Protein 8EGT (pdb70)

Nearest PDB structures (foldseek):
  8egt-assembly1_A  TM=8.786E-01  e=1.776E-70  Staphylococcus phage Andhra
  6iaw-assembly1_O  TM=9.910E-01  e=5.462E-60  Staphylococcus phage P68
  6q3g-assembly1_KD  TM=9.554E-01  e=2.274E-58  Staphylococcus phage P68
  6q3g-assembly1_AD  TM=9.463E-01  e=1.632E-54  Staphylococcus phage P68
  6qyd-assembly1_1F  TM=7.610E-01  e=1.828E-14  Salasvirus phi29

Solvent-accessible surface area: 96859 Å² total; per-residue (Å²): 101,13,130,20,107,43,34,46,201,88,48,110,123,31,42,36,0,34,6,51,111,4,12,57,43,128,34,41,8,38,36,112,98,75,54,47,131,165,2,121,41,85,120,74,125,90,114,150,106,155,98,98,140,72,200,104,16,135,24,58,18,1,19,88,38,38,50,116,20,43,17,0,36,6,43,110,5,10,62,40,127,36,50,8,28,46,110,91,76,57,43,134,170,6,129,48,84,121,71,130,102,104,160,107,159,103,104,119,81,112,86,102,92,39,120,77,65,76,83,90,30,59,127,70,52,108,94,100,121,220,37,106,166,179,91,159,69,86,140,50,32,2,77,145,46,145,102,81,78,202,127,79,63,147,116,117,40,146,92,139,130,60,148,85,135,88,103,82,68,16,0,74,11,19,142,30,30,93,76,42,88,80,134,64,110,127,12,104,53,126,22,95,18,61,112,122,128,163,159,158,71,151,110,113,70,157,136,90,171,40,141,96,130,139,108,121,102,1,50,83,100,47,15,62,14,114,96,30,90,41,70,23,65,32,25,57,59,44,34,134,120,109,40,119,75,134,40,42,18,82,70,57,35,124,20,36,39,76,80,42,4,1,46,4,0,57,47,0,24,47,27,0,18,5,34,0,0,38,17,0,52,103,101,16,38,115,78,1,66,68,62,0,97,58,61,98,31,0,2,118,78,0,6,99,1,6,98,37,3,55,80,101,20,32,128,12,4,0,9,110,62,0,79,42,15,68,149,43,71,52,52,18,66,1,104,46,62,13,4,10,2,0,0,13,70,60,1,42,72,70,0,52,119,28,179,79,2,102,86,35,76,174,89,55,52,62,8,48,112,37,1,17,11,16,114,52,2,13,20,0,30,49,2,67,146,73,8,64,3,59,41,103,68,0,7,84,68,4,85,86,108,57,55,76,118,9,100,72,50,58,91,31,82,80,32,32,60,30,24,44,59,0,30,115,25,125,25,0,139,75,24,26,100,56,12,83,6,129,37,138,16,2,0,0,2,6,5,21,49,0,2,21,0,56,14,8,10,49,9,0,59,76,129,84,117,115,68,42,118,126,50,49,30,16,46,60,3,49,12,35,3,15,44,16,16,0,0,5,31,1,0,3,3,0,31,74,52,171,130,31,126,37,59,76,54,71,86,97,37,57,108,47,93,97,98,102,132,186,49,174,166,172,104,166,71,91,137,52,22,3,55,110,24,127,39,81,50,129,117,73,56,151,104,124,22,113,77,70,94,43,61,42,36,65,51,52,4,1,0,0,0,23,70,3,24,55,64,67,82,113,167,60,106,132,38,127,44,119,18,91,19,77,102,130,129,166,165,149,86,147,100,126,68,153,99,82,162,121,142,170,132,130,106,113,88,0,47,81,109,24,22,76,26,67,45,7,28,5,12,8,1,30,20,70,55,42,25,139,133,112,26,165,72,124,41,42,18,81,74,18,31,91,2,0,38,115,5,4,29,10,1,0,0,14,6,0,10,42,29,1,24,8,31,0,0,31,20,0,33,97,101,7,38,120,80,2,75,44,54,0,88,52,87,88,44,3,0,94,87,2,29,88,0,0,60,42,0,8,43,86,20,24,130,29,0,0,3,103,58,3,86,29,1,100,130,48,110,45,59,27,77,5,116,10,71,10,0,0,1,0,4,15,1,50,3,11,2,39,5,1,3,26,44,2,0,79,34,153,138,6,65,0,42,1,8,2,31,16,1,0,0,4,23,66,0,4,12,1,39,58,2,54,117,92,5,61,3,57,37,97,109,2,2,84,47,6,70,22,13,10,32,29,15,6,90,74,45,47,87,25,85,79,36,40,57,24,1,22,71,0,27,101,25,156,25,0,133,63,29,26,109,44,12,94,23,123,43,142,12,3,0,0,0,0,6,0,43,0,1,23,1,40,18,15,1,56,16,0,81,76,126,76,56,126,41,42,131,101,53,6,40,8,35,27,0,22,7,32,1,15,37,15,13,0,3,4,52,1,0,4,6,0,30,70,53,164,150,30,119,47,73,83,64,75,76,67,34,60,131,55,79,110,108,100,123,191,37,124,160,185,82,168,71,98,134,42,28,4,64,100,24,126,32,75,58,199,123,75,56,157,100,133,24,112,78,81,62,32,71,46,36,63,54,46,4,2,0,0,2,33,70,7,23,71,64,75,89,112,153,20,50,17,8,42,2,11,0,6,10,5,20,13,4,20,116,60,69,101,94,44,49,56,90,28,81,79,95,118,44,84,16,83,64,0,51,84,78,45,14,67,18,76,38,26,24,1,2,11,0,37,17,72,42,51,30,126,122,115,26,158,72,135,39,37,24,92,81,17,32,92,3,0,48,102,4,12,25,6,1,0,2,10,4,0,7,38,31,0,19,5,35,0,0,30,25,0,59,88,61,9,41,130,52,0,74,49,62,0,84,56,50,90,22,0,1,44,77,1,3,47,1,5,4,10,0,8,5,20,13,32,73,0,1,0,2,82,87,3,83,38,0,89,66,4,32,5,7,10,32,4,134,21,63,7,2,0,4,0,1,17,1,27,10,6,3,30,4,4,18,34,28,3,0,80,8,55,32,5,64,2,0,4,8,1,40,20,4,0,0,6,26,47,0,8,21,0,33,57,4,58,142,76,8,60,3,62,40,94,107,2,4,79,47,4,75,16,13,5,28,2,9,6,95,74,49,39,82,27,82,84,34,30,67,26,1,19,75,0,34,111,30,139,33,0,122,69,24,27,113,54,15,103,15,151,39,111,5,0,0,0,1,1,5,2,43,0,1,33,0,37,14,14,5,60,11,0,76,80,118,79,51,118,36,47,132,97,53,4,32,3,44,26,2,27,7,18,8,16,43,15,17,1,4,1,40,1,0,0,2,0,27,59,47,163,79,111,102,41,129,81,59,64,75,92,32,46,117,58,86,101,80,104,137,198,39,145,155,172,117,154,69,96,141,48,27,3,57,148,41,168,85,68,76,193,127,85,69,155,100,116,43,140,144,154,113,66,117,88,140,73,109,99,72,54,14,83,0,65,72,3,26,63,88,71,84,118,137,19,76,11,16,51,3,9,1,14,9,5,9,10,4,24,89,52,67,96,76,58,62,165,118,29,94,107,66,102,34,91,22,67,54,0,51,85,78,26,19,66,37,95,93,36,92,34,73,18,55,19,49,54,56,48,28,128,137,109,41,160,90,117,47,23,14,91,80,62,36,83,9,34,60,129,78,52,54,9,63,6,31,43,44,0,30,56,30,0,22,5,32,0,0,32,24,0,33,90,80,8,35,131,49,0,74,40,62,0,81,48,77,107,34,0,2,46,75,1,2,37,0,2,3,2,0,8,2,21,10,30,82,2,1,0,2,88,95,2,80,36,0,88,66,4,35,7,11,8,27,2,122,14,67,14,2,0,1,0,1,16,54,62,5,33,55,41,9,84,95,55,47,28,69,107,23,113,27,19,57,4,6,6,10,6,38,19,1,1,11,8,129,86,2,4,22,1,33,50,2,42,130,89,6,62,2,68,44,87,112,2,12,74,62,5,80,86,111,54,55,77,106,8,112,86,45,64,91,25,82,85,36,32,60,28,24,41,66,0,26,102,29,161,28,0,131,58,26,26,107,58,14,99,12,117,35,148,18,1,0,0,2,0,9,0,44,0,2,13,0,25,32,22,44,132,55,35,104,98,147,75,114,118,36,55,140,146,43,40,31,10,54,64,1,46,17,34,2,16,42,18,18,0,4,3,35,1,0,0,0,0,22,68,40,161,94,10,124,31,56,2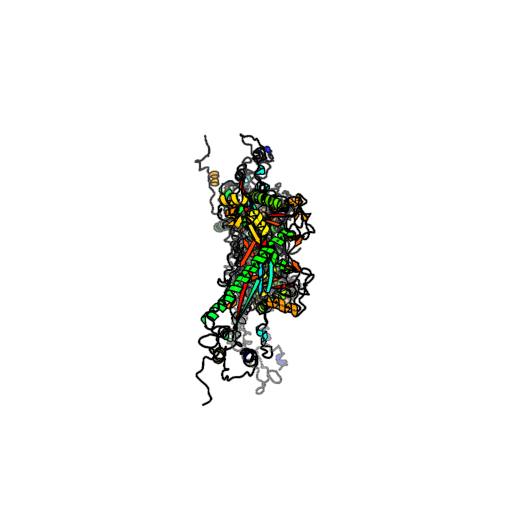1,0,16,82,42,58,52,122,23,55,153,7,75,37,55,226,111,73,91,105,113,129,86,166,68,132,107,194,101,91,110,100,167,8,137,51,88,136,67,127,103,91,160,101,155,96,119,129,107,203,133,130,40,2,57,45,68,108,73,41,23,119,150,10,122,67,80,122,65,103,93,162,227

Foldseek 3Di:
DDDDDDPDPDDDDDPVVDCCVVDPPPPDDDDPDDDDPVVVCVVPVPDPDDDDDDD/DDDDDDDDPDDDDDVVVDCCVVDHPVPDDDDPDDDDPVVVCVVPVPDPDDDPDDD/DVVVVPDCLPDPCVPVVDPPHDDDDDDDFAFCCPHPVQDDPDGGDDDDDPDDCLDADAAAQLLPPLAAADPDDDAKDKDKDWFDDDDDDPPVVDDPCVVDDCPDIFMFIDIATGFDKDKAKDKFFPPPVVVVDPDPVVVVVVVVRVVSVVVSVVGVVLNLVQLLQLLQCQVPVDDPQQEAAAADLVSVLVVVVVVVVVLQDFAQRQFQSCPRGTDVPGGHTAHFDQVQKAKEAAPVSLVVNCPDVVQVVCVVVPRNNNSRYDHDHWSKQKKFFADWFFAADPVLVVVVVVVRDPPDDHGHIDGGGHIDSHDPCVPPRRVVGMDMSTADANGKMKMWGNNFKHKYWHCDCQWPDWDAPPPSRMIMTMGMIIIDIDGDRGHGMHMYGHDD/DDPVVPDPLVDPVVCVPDPDHDPDDDDDFDFCPPHPQDDVPDRGDDDDDDDDDLPFDAAAAVCPVVADADDQPFWKDKDKDWFDDDDDDDDVPDDPCCVVVDDDTDMFMDMDTGWDKDKAKDKDQVPPVVVVDPDVVVVVVVVVRVVSVVVRVVRVVVNVVLLLQLLLCVVPVDDPLQEAEAADLVSVLVVVVCVLVVQQDFDQRQFQSVVTGPNPDHTHTDGFHNVFKAKEAEVVSLCCCVVPVVVPDPDVVDVDCSVRYDYHHFSKAWKFFAAKFFAADPVLVVVVVVVRCPPDDGGHIDHGGDIDSHDSCVDVRNVPGMDMSGHPDRGKIKIWGNVFWDKYKHQVCQWPDWDADPVSRMIMTMGMIIIDTDGDRGGGIHMYYHDD/DDVVVVDCCPPPCNVVVDDDHDPDDDDDWAFCPPHPQDDPPDTGDDDDDDDDDDPFDAAAAPCPVVADADDQPDWKDKDKDFADDDDDDDPVVDDPCVVVDDDDTFMFMDIATGWDKDKAKDKDQVPVVVVVDDDPVSVVVVVVSVVSVVVRVVRVVVNLVLLLQLLQCVVPQADPLQEAAAADLVSLVVVVLVVLVVLQDWDQSFFSSCPTHRNVDHTHIDHFDNVQKAKEWAVVSVCCCVVPVVVPDDDPVDVDRVVRYPYDHWSKQKKFFADWFFAADPVLVVVVVVVRCPPDDHGHIDGGGDIDSHDSCVPPRNVPGMDMRGADDRGKMKIWGNVFKPKYWHQVCQWDDWDADVVSGMIMTMGMIIIDIGGDRGGGIHMYGHDD/DVVVVPDCLPPPVVCVVDPDHDDDDDDDFAFQPPHPPADPPDGGDDDDDDDPDDPFDAAAAPPPVVADADDPDDFKDKDKDWFDDDDDDDPVVDPPCVVVDDDDTHMFMDIAGDKDWDKAKDKDFPPPLCVVDDDVVVVVVVVVRVVNVVVRVVRVVVNLVLLLQLLQCVVPQADPLQEAAAADLVSLVVVVLVVLVVQQDWDQNQFSSCVTDRNVPGTHTDHFDPVQKAKEAAVVSVCCCVPPNVVPDPPCVPRDPVVRYDHYNFSWQKKFFADKFFQADPVLVVVVVVVRCPPRDGGHMDDGGDIDSHDSCVPPRNVPGMDISHAPDRTKIKMWGNVFKDKYWHQPCQWPAWDADPVSRMTMTMGIIMIGIDGDRGTGIHMYGHDD/DDDDDDPDPDDDDPPVVDCCVVDHPPPDDDPDDDDDPVVVCVVPVPCPDDDPDDD/DDDDDPDDDDDPVVVCVVPVPDD

Radius of gyration: 58.08 Å; Cα contacts (8 Å, |Δi|>4): 3003; chains: 8; bounding box: 109×159×191 Å

InterPro domains:
  IPR058011 Major capsid protein, Phi29 [PF25622] (16-392)

Organism: NCBI:txid1958907

Secondary structure (DSSP, 8-state):
-HHHHH-SSS-HHHHHHSSS------PPP---SSSTT--SS-SSSPP--S-----------GGGSS-EE----S------EEPP-------TTS-GGGGS------EE-------EEEEEEEEEETTTHHHH-SSHHHHHHHHHHHHHHHHHHHHHHHHHHHHHHHHHHHHTSS-GGGEEEESSHHHHHHHHHHHHHHHHS-BSSSS-TTSSSS-SSS---B---TTSEEEEEEHHHHHHHHHSHHHHHHHHHT--HHHHEEEESSS--EEEE-S--B---HHHHHHHHHTT--S--TTPBPPTT-B-SS--TTSSTTSSSEEEE--SSS-EEEEEEGGGEE-EEE-SS-EEEEEE--STTEEEEEEEEEE--EE-SSS-EEEEEE--/--HHHH-STTSHHHHHHSSS--S---PPPP--TTSTT--SS-SSS---EEEEE--------GGGTT-EE-----S-EEEEEEPP-------TTS-GGGGT------EEEEEE---EEEEEEEEE-SSSGGGT-SSHHHHHHHHHHHHHHHHHHHHHHHHHHHHHHHHHIIIIIS-GGG-EEESSHHHHHHHHHHHHHHHTSSBSSSB-TTTSGGGGSS---B---TTTEEEEEEHHHHHHIIIIIIHH-S--SS---TTTEEEESSS--EEEESS-EE---HHHHHHHHHTT-SS--TT-EEPTT-B-SS--TTSSTTSSSEEEE--STT-EEEEEEGGGG-EEEE-TT-EEEEEEETGGGEEEEEEEEEEEE---SSSBEEEEEE--/--HHHH--TT-HHHHHHSSS--S---PPPP--TTSTT--SS-SS----B---B--------GGGGG--B------EEEEEEEPP---EE----S-GGGGTS-----EEEEE----EEEEEEEEE-SSHHHHH-SSHHHHHHHHHHHHHHHHHHHHHHHHHHHHHHHHHHHHHT--TTTEEEESSHHHHHHHHHHHHHHTTS-BSSS--GGGSTT-SS----B---TTTEEEEEBHHHHHHIIIIIIHH-S--SS---TTTB--BS-S--EEEE-S--B---HHHHHHHHHTT-SS--TT-B--TT-B-SS--TTSSTTTTTEEEE--SSS-EEEEEEGGGG-EEEE-TT-EEEEEEETGGGEEEEEEEEEEEE---SSS-EEEEEE--/-HHHHH-STT-HHHHHHSSS------PPP---TTSTT--SS-SSPPP--------------TTGGG-EE-----SB-EEEEEPP---EE--S-S-GGGGGS-----EEEEE-------EEEE---SSSSTTT-SSHHHHHHHHHHHHHHHHHHHHHHHHHHHHHHHHHIIIII--TTTEEEESSHHHHHHHHHHHHHHHHS-BSTT--TTTSTT-SSS---B---TTSEEEEEBHHHHHHIIIIIITT-S--TT---TTTB--BS-S--EEEE-S-EE---HHHHHHHHHTT-TT--TT-EEPTT-B-SS--TTSSTTSSSEEEE--STT-BEEEEEGGGG-EEEE-TT-BPPP--BTGGGB--EEEE-EEEE---SSS-EEEEEE--/--------PPPHHHHHHHH----/--------SS----TTS--TTTS-S-S------PPPHHHHHHHS----S--SS--/--------SS----TTT--TTTS-TTS---------HHHHHHHH----S--SS--/-------SSS----GGG--TTTT-TT----------HHHHHHHH----S--SS--

B-factor: mean 72.15, std 45.37, range [19.84, 288.77]

Structure (mmCIF, N/CA/C/O backbone):
data_8EGT
#
_entry.id   8EGT
#
loop_
_entity.id
_entity.type
_entity.pdbx_description
1 polymer 'gp19, capsid lining protein'
2 polymer 'Major capsid protein'
#
loop_
_atom_site.group_PDB
_atom_site.id
_atom_site.type_symbol
_atom_site.label_atom_id
_atom_site.label_alt_id
_atom_site.label_comp_id
_atom_site.label_asym_id
_atom_site.label_entity_id
_atom_site.label_seq_id
_atom_site.pdbx_PDB_ins_code
_atom_site.Cartn_x
_atom_site.Cartn_y
_atom_site.Cartn_z
_atom_site.occupancy
_atom_site.B_iso_or_equiv
_atom_site.auth_seq_id
_atom_site.auth_comp_id
_atom_site.auth_asym_id
_atom_site.auth_atom_id
_atom_site.pdbx_PDB_model_num
ATOM 1 N N . GLY A 1 6 ? 487.178 431.597 238.324 1.00 30.00 6 GLY H N 1
ATOM 2 C CA . GLY A 1 6 ? 487.585 432.487 239.386 1.00 30.00 6 GLY H CA 1
ATOM 3 C C . GLY A 1 6 ? 488.495 431.768 240.348 1.00 30.00 6 GLY H C 1
ATOM 4 O O . GLY A 1 6 ? 488.021 431.008 241.181 1.00 30.00 6 GLY H O 1
ATOM 5 N N . ASN A 1 7 ? 489.794 432.010 240.252 1.00 30.00 7 ASN H N 1
ATOM 6 C CA . ASN A 1 7 ? 490.750 431.383 241.143 1.00 30.00 7 ASN H CA 1
ATOM 7 C C . ASN A 1 7 ? 490.462 431.876 242.553 1.00 30.00 7 ASN H C 1
ATOM 8 O O . ASN A 1 7 ? 489.979 432.992 242.714 1.00 30.00 7 ASN H O 1
ATOM 13 N N . GLU A 1 8 ? 490.813 431.102 243.581 1.00 30.00 8 GLU H N 1
ATOM 14 C CA . GLU A 1 8 ? 490.558 431.487 244.965 1.00 30.00 8 GLU H CA 1
ATOM 15 C C . GLU A 1 8 ? 491.823 431.340 245.792 1.00 30.00 8 GLU H C 1
ATOM 16 O O . GLU A 1 8 ? 492.371 430.250 245.878 1.00 30.00 8 GLU H O 1
ATOM 22 N N . MET A 1 9 ? 492.293 432.428 246.407 1.00 30.00 9 MET H N 1
ATOM 23 C CA . MET A 1 9 ? 493.517 432.368 247.160 1.00 30.00 9 MET H CA 1
ATOM 24 C C . MET A 1 9 ? 493.261 431.436 248.328 1.00 30.00 9 MET H C 1
ATOM 25 O O . MET A 1 9 ? 492.143 431.399 248.830 1.00 30.00 9 MET H O 1
ATOM 30 N N . ARG A 1 10 ? 494.274 430.686 248.757 1.00 30.00 10 ARG H N 1
ATOM 31 C CA . ARG A 1 10 ? 494.143 429.718 249.843 1.00 30.00 10 ARG H CA 1
ATOM 32 C C . ARG A 1 10 ? 495.275 429.965 250.815 1.00 30.00 10 ARG H C 1
ATOM 33 O O . ARG A 1 10 ? 496.178 430.732 250.504 1.00 30.00 10 ARG H O 1
ATOM 41 N N . GLY A 1 11 ? 495.230 429.353 252.001 1.00 30.00 11 GLY H N 1
ATOM 42 C CA . GLY A 1 11 ? 496.261 429.574 252.992 1.00 30.00 11 GLY H CA 1
ATOM 43 C C . GLY A 1 11 ? 497.578 428.977 252.581 1.00 30.00 11 GLY H C 1
ATOM 44 O O . GLY A 1 11 ? 497.612 427.811 252.219 1.00 30.00 11 GLY H O 1
ATOM 45 N N . MET A 1 12 ? 498.651 429.752 252.661 1.00 30.00 12 MET H N 1
ATOM 46 C CA . MET A 1 12 ? 499.975 429.290 252.285 1.00 30.00 12 MET H CA 1
ATOM 47 C C . MET A 1 12 ? 500.854 429.121 253.520 1.00 30.00 12 MET H C 1
ATOM 48 O O . MET A 1 12 ? 502.052 428.898 253.378 1.00 30.00 12 MET H O 1
ATOM 53 N N . THR A 1 13 ? 500.293 429.223 254.719 1.00 30.00 13 THR H N 1
ATOM 54 C CA . THR A 1 13 ? 501.085 429.181 255.945 1.00 30.00 13 THR H CA 1
ATOM 55 C C . THR A 1 13 ? 500.424 428.339 257.029 1.00 30.00 13 THR H C 1
ATOM 56 O O . THR A 1 13 ? 499.206 428.382 257.174 1.00 30.00 13 THR H O 1
ATOM 60 N N . HIS A 1 14 ? 501.215 427.587 257.803 1.00 30.00 14 HIS H N 1
ATOM 61 C CA . HIS A 1 14 ? 500.656 426.698 258.836 1.00 30.00 14 HIS H CA 1
ATOM 62 C C . HIS A 1 14 ? 499.921 427.446 259.926 1.00 30.00 14 HIS H C 1
ATOM 63 O O . HIS A 1 14 ? 498.854 427.006 260.334 1.00 30.00 14 HIS H O 1
ATOM 70 N N . ALA A 1 15 ? 500.479 428.544 260.423 1.00 30.00 15 ALA H N 1
ATOM 71 C CA . ALA A 1 15 ? 499.780 429.385 261.397 1.00 30.00 15 ALA H CA 1
ATOM 72 C C . ALA A 1 15 ? 500.236 430.821 261.210 1.00 30.00 15 ALA H C 1
ATOM 73 O O . ALA A 1 15 ? 501.412 431.050 260.969 1.00 30.00 15 ALA H O 1
ATOM 75 N N . ASN A 1 16 ? 499.331 431.789 261.345 1.00 30.00 16 ASN H N 1
ATOM 76 C CA . ASN A 1 16 ? 499.686 433.204 261.201 1.00 30.00 16 ASN H CA 1
ATOM 77 C C . ASN A 1 16 ? 498.841 434.091 262.077 1.00 30.00 16 ASN H C 1
ATOM 78 O O . ASN A 1 16 ? 497.759 433.687 262.489 1.00 30.00 16 ASN H O 1
ATOM 83 N N . TYR A 1 17 ? 499.328 435.288 262.390 1.00 30.00 17 TYR H N 1
ATOM 84 C CA . TYR A 1 17 ? 498.519 436.250 263.141 1.00 30.00 17 TYR H CA 1
ATOM 85 C C . TYR A 1 17 ? 497.476 436.708 262.161 1.00 30.00 17 TYR H C 1
ATOM 86 O O . TYR A 1 17 ? 497.743 436.761 260.975 1.00 30.00 17 TYR H O 1
ATOM 95 N N . GLU A 1 18 ? 496.300 437.073 262.618 1.00 30.00 18 GLU H N 1
ATOM 96 C CA . GLU A 1 18 ? 495.230 437.381 261.673 1.00 30.00 18 GLU H CA 1
ATOM 97 C C . GLU A 1 18 ? 495.502 438.612 260.828 1.00 30.00 18 GLU H C 1
ATOM 98 O O . GLU A 1 18 ? 496.308 439.440 261.216 1.00 30.00 18 GLU H O 1
ATOM 104 N N . ASP A 1 19 ? 494.872 438.709 259.657 1.00 30.00 19 ASP H N 1
ATOM 105 C CA . ASP A 1 19 ? 495.088 439.829 258.728 1.00 30.00 19 ASP H CA 1
ATOM 106 C C . ASP A 1 19 ? 494.076 440.971 258.836 1.00 30.00 19 ASP H C 1
ATOM 107 O O . ASP A 1 19 ? 494.133 441.907 258.053 1.00 30.00 19 ASP H O 1
ATOM 112 N N . SER A 1 20 ? 493.202 440.976 259.844 1.00 30.00 20 SER H N 1
ATOM 113 C CA . SER A 1 20 ? 492.129 441.990 259.950 1.00 30.00 20 SER H CA 1
ATOM 114 C C . SER A 1 20 ? 492.457 443.448 259.678 1.00 30.00 20 SER H C 1
ATOM 115 O O . SER A 1 20 ? 491.773 444.075 258.886 1.00 30.00 20 SER H O 1
ATOM 118 N N . ARG A 1 21 ? 493.476 444.000 260.317 1.00 30.00 21 ARG H N 1
ATOM 119 C CA . ARG A 1 21 ? 493.781 445.438 260.197 1.00 30.00 21 ARG H CA 1
ATOM 120 C C . ARG A 1 21 ? 494.015 445.897 258.785 1.00 30.00 21 ARG H C 1
ATOM 121 O O . ARG A 1 21 ? 493.671 447.021 258.451 1.00 30.00 21 ARG H O 1
ATOM 129 N N . LEU A 1 22 ? 494.550 445.030 257.926 1.00 30.00 22 LEU H N 1
ATOM 130 C CA . LEU A 1 22 ? 494.898 445.442 256.569 1.00 30.00 22 LEU H CA 1
ATOM 131 C C . LEU A 1 22 ? 493.697 445.469 255.622 1.00 30.00 22 LEU H C 1
ATOM 132 O O . LEU A 1 22 ? 493.889 445.749 254.450 1.00 30.00 22 LEU H O 1
ATOM 137 N N . ASN A 1 23 ? 492.470 445.235 256.107 1.00 30.00 23 ASN H N 1
ATOM 138 C CA . ASN A 1 23 ? 491.293 445.152 255.227 1.00 30.00 23 ASN H CA 1
ATOM 139 C C . ASN A 1 23 ? 490.486 446.435 255.187 1.00 30.00 23 ASN H C 1
ATOM 140 O O . ASN A 1 23 ? 490.141 446.963 256.239 1.00 30.00 23 ASN H O 1
ATOM 145 N N . LYS A 1 24 ? 490.147 446.933 253.988 1.00 30.00 24 LYS H N 1
ATOM 146 C CA . LYS A 1 24 ? 489.319 448.125 253.830 1.00 30.00 24 LYS H CA 1
ATOM 147 C C . LYS A 1 24 ? 487.943 447.719 253.342 1.00 30.00 24 LYS H C 1
ATOM 148 O O . LYS A 1 24 ? 487.333 448.414 252.543 1.00 30.00 24 LYS H O 1
ATOM 154 N N . SER A 1 25 ? 487.422 446.596 253.811 1.00 30.00 25 SER H N 1
ATOM 155 C CA . SER A 1 25 ? 486.115 446.174 253.373 1.00 30.00 25 SER H CA 1
ATOM 156 C C . SER A 1 25 ? 485.124 447.078 254.018 1.00 30.00 25 SER H C 1
ATOM 157 O O . SER A 1 25 ? 484.140 447.421 253.398 1.00 30.00 25 SER H O 1
ATOM 160 N N . ARG A 1 26 ? 485.369 447.488 255.253 1.00 30.00 26 ARG H N 1
ATOM 161 C CA . ARG A 1 26 ? 484.478 448.438 255.911 1.00 30.00 26 ARG H CA 1
ATOM 162 C C . ARG A 1 26 ? 484.541 449.787 255.257 1.00 30.00 26 ARG H C 1
ATOM 163 O O . ARG A 1 26 ? 483.510 450.377 255.014 1.00 30.00 26 ARG H O 1
ATOM 171 N N . GLU A 1 27 ? 485.729 450.265 254.928 1.00 30.00 27 GLU H N 1
ATOM 172 C CA . GLU A 1 27 ? 485.836 451.605 254.375 1.00 30.00 27 GLU H CA 1
ATOM 173 C C . GLU A 1 27 ? 485.170 451.800 253.025 1.00 30.00 27 GLU H C 1
ATOM 174 O O . GLU A 1 27 ? 484.432 452.753 252.880 1.00 30.00 27 GLU H O 1
ATOM 180 N N . LEU A 1 28 ? 485.385 450.914 252.052 1.00 30.00 28 LEU H N 1
ATOM 181 C CA . LEU A 1 28 ? 484.865 451.089 250.692 1.00 30.00 28 LEU H CA 1
ATOM 182 C C . LEU A 1 28 ? 484.278 449.806 250.174 1.00 30.00 28 LEU H C 1
ATOM 183 O O . LEU A 1 28 ? 484.845 449.188 249.294 1.00 30.00 28 LEU H O 1
ATOM 188 N N . ASN A 1 29 ? 483.148 449.383 250.721 1.00 30.00 29 ASN H N 1
ATOM 189 C CA . ASN A 1 29 ? 482.499 448.142 250.294 1.00 30.00 29 ASN H CA 1
ATOM 190 C C . ASN A 1 29 ? 481.741 448.389 249.014 1.00 30.00 29 ASN H C 1
ATOM 191 O O . ASN A 1 29 ? 481.378 449.516 248.739 1.00 30.00 29 ASN H O 1
ATOM 196 N N . ALA A 1 30 ? 481.479 447.363 248.228 1.00 30.00 30 ALA H N 1
ATOM 197 C CA . ALA A 1 30 ? 480.672 447.500 247.009 1.00 30.00 30 ALA H CA 1
ATOM 198 C C . ALA A 1 30 ? 479.242 447.906 247.277 1.00 30.00 30 ALA H C 1
ATOM 199 O O . ALA A 1 30 ? 478.652 448.614 246.478 1.00 30.00 30 ALA H O 1
ATOM 201 N N . ASN A 1 31 ? 478.668 447.445 248.378 1.00 30.00 31 ASN H N 1
ATOM 202 C CA . ASN A 1 31 ? 477.265 447.717 248.715 1.00 30.00 31 ASN H CA 1
ATOM 203 C C . ASN A 1 31 ? 476.949 449.172 248.962 1.00 30.00 31 ASN H C 1
ATOM 204 O O . ASN A 1 31 ? 475.795 449.561 248.909 1.00 30.00 31 ASN H O 1
ATOM 209 N N . MET A 1 32 ? 477.956 449.971 249.259 1.00 30.00 32 MET H N 1
ATOM 210 C CA . MET A 1 32 ? 477.741 451.375 249.523 1.00 30.00 32 MET H CA 1
ATOM 211 C C . MET A 1 32 ? 477.646 452.005 248.159 1.00 30.00 32 MET H C 1
ATOM 212 O O . MET A 1 32 ? 478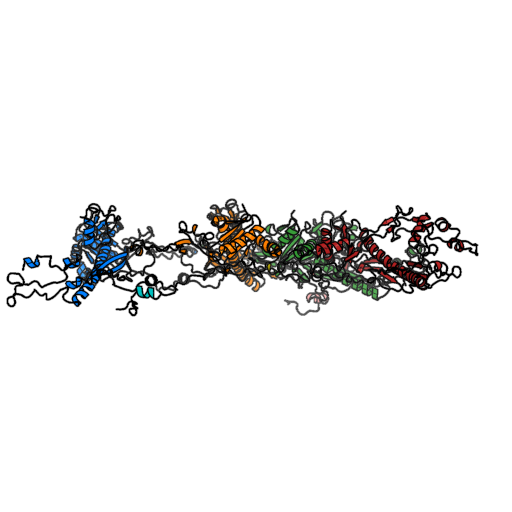.665 452.311 247.577 1.00 30.00 32 MET H O 1
ATOM 217 N N . SER A 1 33 ? 476.433 452.204 247.635 1.00 30.00 33 SER H N 1
ATOM 218 C CA . SER A 1 33 ? 476.249 452.734 246.271 1.00 30.00 33 SER H CA 1
ATOM 219 C C . SER A 1 33 ? 474.927 453.453 246.055 1.00 30.00 33 SER H C 1
ATOM 220 O O . SER A 1 33 ? 474.012 453.307 246.856 1.00 30.00 33 SER H O 1
ATOM 223 N N . ILE A 1 34 ? 474.813 454.205 244.963 1.00 30.00 34 ILE H N 1
ATOM 224 C CA . ILE A 1 34 ? 473.611 455.004 244.685 1.00 30.00 34 ILE H CA 1
ATOM 225 C C . ILE A 1 34 ? 472.431 454.094 244.431 1.00 30.00 34 ILE H C 1
ATOM 226 O O . ILE A 1 34 ? 472.611 453.026 243.862 1.00 30.00 34 ILE H O 1
ATOM 231 N N . GLY A 1 35 ? 471.229 454.508 244.826 1.00 30.00 35 GLY H N 1
ATOM 232 C CA . GLY A 1 35 ? 470.035 453.689 244.667 1.00 30.00 35 GLY H CA 1
ATOM 233 C C . GLY A 1 35 ? 469.158 454.144 243.531 1.00 30.00 35 GLY H C 1
ATOM 234 O O . GLY A 1 35 ? 468.735 455.294 243.533 1.00 30.00 35 GLY H O 1
ATOM 235 N N . THR A 1 36 ? 468.847 453.254 242.595 1.00 30.00 36 THR H N 1
ATOM 236 C CA . THR A 1 36 ? 468.084 453.616 241.406 1.00 30.00 36 THR H CA 1
ATOM 237 C C . THR A 1 36 ? 466.605 453.237 241.424 1.00 30.00 36 THR H C 1
ATOM 238 O O . THR A 1 36 ? 465.927 453.391 240.412 1.00 30.00 36 THR H O 1
ATOM 242 N N . SER A 1 37 ? 466.085 452.777 242.554 1.00 30.00 37 SER H N 1
ATOM 243 C CA . SER A 1 37 ? 464.698 452.290 242.634 1.00 30.00 37 SER H CA 1
ATOM 244 C C . SER A 1 37 ? 463.593 453.315 242.898 1.00 30.00 37 SER H C 1
ATOM 245 O O . SER A 1 37 ? 462.422 452.951 242.917 1.00 30.00 37 SER H O 1
ATOM 248 N N . LYS A 1 38 ? 463.936 454.579 243.097 1.00 30.00 38 LYS H N 1
ATOM 249 C CA . LYS A 1 38 ? 462.937 455.589 243.429 1.00 30.00 38 LYS H CA 1
ATOM 250 C C . LYS A 1 38 ? 462.065 455.911 242.230 1.00 30.00 38 LYS H C 1
ATOM 251 O O . LYS A 1 38 ? 462.484 455.665 241.103 1.00 30.00 38 LYS H O 1
ATOM 257 N N . SER A 1 39 ? 460.876 456.472 242.455 1.00 30.00 39 SER H N 1
ATOM 258 C CA . SER A 1 39 ? 459.959 456.862 241.380 1.00 30.00 39 SER H CA 1
ATOM 259 C C . SER A 1 39 ? 459.852 458.363 241.443 1.00 30.00 39 SER H C 1
ATOM 260 O O . SER A 1 39 ? 460.138 458.938 242.485 1.00 30.00 39 SER H O 1
ATOM 263 N N . GLU A 1 40 ? 459.437 459.018 240.366 1.00 30.00 40 GLU H N 1
ATOM 264 C CA . GLU A 1 40 ? 459.461 460.497 240.339 1.00 30.00 40 GLU H CA 1
ATOM 265 C C . GLU A 1 40 ? 458.507 461.171 241.311 1.00 30.00 40 GLU H C 1
ATOM 266 O O . GLU A 1 40 ? 457.499 460.594 241.683 1.00 30.00 40 GLU H O 1
ATOM 272 N N . ASP A 1 41 ? 458.827 462.392 241.720 1.00 30.00 41 ASP H N 1
ATOM 273 C CA . ASP A 1 41 ? 458.024 463.126 242.710 1.00 30.00 41 ASP H CA 1
ATOM 274 C C . ASP A 1 41 ? 456.732 463.661 242.118 1.00 30.00 41 ASP H C 1
ATOM 275 O O . ASP A 1 41 ? 456.482 463.467 240.944 1.00 30.00 41 ASP H O 1
ATOM 280 N N . GLU A 1 42 ? 455.894 464.317 242.907 1.00 30.00 42 GLU H N 1
ATOM 281 C CA . GLU A 1 42 ? 454.598 464.748 242.412 1.00 30.00 42 GLU H CA 1
ATOM 282 C C . GLU A 1 42 ? 454.766 465.623 241.210 1.00 30.00 42 GLU H C 1
ATOM 283 O O . GLU A 1 42 ? 454.007 465.510 240.262 1.00 30.00 42 GLU H O 1
ATOM 289 N N . TYR A 1 43 ? 455.750 466.498 241.222 1.00 30.00 43 TYR H N 1
ATOM 290 C CA . TYR A 1 43 ? 455.899 467.418 240.119 1.00 30.00 43 TYR H CA 1
ATOM 291 C C . TYR A 1 43 ? 456.172 466.659 238.869 1.00 30.00 43 TYR H C 1
ATOM 292 O O . TYR A 1 43 ? 455.615 466.957 237.825 1.00 30.00 43 TYR H O 1
ATOM 301 N N . GLY A 1 44 ? 457.010 465.653 238.962 1.00 30.00 44 GLY H N 1
ATOM 302 C CA . GLY A 1 44 ? 457.369 464.891 237.793 1.00 30.00 44 GLY H CA 1
ATOM 303 C C . GLY A 1 44 ? 456.213 464.183 237.170 1.00 30.00 44 GLY H C 1
ATOM 304 O O . GLY A 1 44 ? 456.064 464.202 235.970 1.00 30.00 44 GLY H O 1
ATOM 305 N N . ARG A 1 45 ? 455.372 463.584 237.978 1.00 30.00 45 ARG H N 1
ATOM 306 C CA . ARG A 1 45 ? 454.250 462.853 237.452 1.00 30.00 45 ARG H CA 1
ATOM 307 C C . ARG A 1 45 ? 453.321 463.802 236.705 1.00 30.00 45 ARG H C 1
ATOM 308 O O . ARG A 1 45 ? 452.818 463.448 235.650 1.00 30.00 45 ARG H O 1
ATOM 316 N N . GLN A 1 46 ? 453.081 464.997 237.233 1.00 121.67 46 GLN H N 1
ATOM 317 C CA . GLN A 1 46 ? 452.260 465.991 236.529 1.00 121.67 46 GLN H CA 1
ATOM 318 C C . GLN A 1 46 ? 452.902 466.461 235.234 1.00 121.67 46 GLN H C 1
ATOM 319 O O . GLN A 1 46 ? 452.202 466.742 234.289 1.00 121.67 46 GLN H O 1
ATOM 325 N N . VAL A 1 47 ? 454.217 466.598 235.176 1.00 60.52 47 VAL H N 1
ATOM 326 C CA . VAL A 1 47 ? 454.830 466.984 233.917 1.00 60.52 47 VAL H CA 1
ATOM 327 C C . VAL A 1 47 ? 454.522 465.910 232.892 1.00 60.52 47 VAL H C 1
ATOM 328 O O . VAL A 1 47 ? 454.130 466.226 231.779 1.00 60.52 47 VAL H O 1
ATOM 332 N N . HIS A 1 48 ? 454.668 464.643 233.255 1.00 161.22 48 HIS H N 1
ATOM 333 C CA . HIS A 1 48 ? 454.454 463.569 232.290 1.00 161.22 48 HIS H CA 1
ATOM 334 C C . HIS A 1 48 ? 453.023 463.428 231.804 1.00 161.22 48 HIS H C 1
ATOM 335 O O . HIS A 1 48 ? 452.824 463.236 230.613 1.00 161.22 48 HIS H O 1
ATOM 342 N N . SER A 1 49 ? 452.038 463.503 232.693 1.00 30.00 49 SER H N 1
ATOM 343 C CA . SER A 1 49 ? 450.629 463.300 232.316 1.00 30.00 49 SER H CA 1
ATOM 344 C C . SER A 1 49 ? 449.615 464.398 232.618 1.00 30.00 49 SER H C 1
ATOM 345 O O . SER A 1 49 ? 448.487 464.305 232.160 1.00 30.00 49 SER H O 1
ATOM 348 N N . LEU A 1 50 ? 449.985 465.443 233.352 1.00 30.00 50 LEU H N 1
ATOM 349 C CA . LEU A 1 50 ? 449.047 466.497 233.775 1.00 30.00 50 LEU H CA 1
ATOM 350 C C . LEU A 1 50 ? 447.813 465.845 234.373 1.00 30.00 50 LEU H C 1
ATOM 351 O O . LEU A 1 50 ? 446.701 466.306 234.155 1.00 30.00 50 LEU H O 1
ATOM 356 N N . THR A 1 51 ? 448.011 464.808 235.187 1.00 30.00 51 THR H N 1
ATOM 357 C CA . THR A 1 51 ? 446.879 464.077 235.737 1.00 30.00 51 THR H CA 1
ATOM 358 C C . THR A 1 51 ? 446.130 464.828 236.821 1.00 30.00 51 THR H C 1
ATOM 359 O O . THR A 1 51 ? 444.930 464.639 236.969 1.00 30.00 51 THR H O 1
ATOM 363 N N . LYS A 1 52 ? 446.819 465.667 237.584 1.00 30.00 52 LYS H N 1
ATOM 364 C CA . LYS A 1 52 ? 446.166 466.439 238.633 1.00 30.00 52 LYS H CA 1
ATOM 365 C C . LYS A 1 52 ? 445.568 467.694 238.057 1.00 30.00 52 LYS H C 1
ATOM 366 O O . LYS A 1 52 ? 446.332 468.574 237.660 1.00 30.00 52 LYS H O 1
ATOM 372 N N . GLN A 1 53 ? 444.240 467.795 237.977 1.00 30.00 53 GLN H N 1
ATOM 373 C CA . GLN A 1 53 ? 443.601 469.048 237.557 1.00 30.00 53 GLN H CA 1
ATOM 374 C C . GLN A 1 53 ? 442.862 469.706 238.716 1.00 30.00 53 GLN H C 1
ATOM 375 O O . GLN A 1 53 ? 442.162 470.695 238.525 1.00 30.00 53 GLN H O 1
ATOM 381 N N . SER A 1 54 ? 443.024 469.186 239.921 1.00 30.00 54 SER H N 1
ATOM 382 C CA . SER A 1 54 ? 442.294 469.693 241.082 1.00 30.00 54 SER H CA 1
ATOM 383 C C . SER A 1 54 ? 442.520 471.115 241.571 1.00 30.00 54 SER H C 1
ATOM 384 O O . SER A 1 54 ? 441.542 471.784 241.892 1.00 30.00 54 SER H O 1
ATOM 387 N N . TYR A 1 55 ? 443.764 471.584 241.638 1.00 30.00 55 TYR H N 1
ATOM 388 C CA . TYR A 1 55 ? 444.058 472.904 242.220 1.00 30.00 55 TYR H CA 1
ATOM 389 C C . TYR A 1 55 ? 444.778 473.831 241.261 1.00 30.00 55 TYR H C 1
ATOM 390 O O . TYR A 1 55 ? 445.810 473.446 240.726 1.00 30.00 55 TYR H O 1
ATOM 399 N N . SER A 1 56 ? 444.232 475.022 241.012 1.00 30.00 56 SER H N 1
ATOM 400 C CA . SER A 1 56 ? 444.880 476.013 240.159 1.00 30.00 56 SER H CA 1
ATOM 401 C C . SER A 1 56 ? 445.243 477.285 240.933 1.00 30.00 56 SER H C 1
ATOM 402 O O . SER A 1 56 ? 445.618 478.273 240.314 1.00 30.00 56 SER H O 1
ATOM 405 N N . ASP A 1 57 ? 445.120 477.284 242.261 1.00 30.00 57 ASP H N 1
ATOM 406 C CA . ASP A 1 57 ? 445.435 478.459 243.099 1.00 30.00 57 ASP H CA 1
ATOM 407 C C . ASP A 1 57 ? 444.406 479.566 242.870 1.00 30.00 57 ASP H C 1
ATOM 408 O O . ASP A 1 57 ? 443.318 479.265 242.381 1.00 30.00 57 ASP H O 1
ATOM 413 N N . ASP A 1 58 ? 444.706 480.832 243.179 1.00 30.00 58 ASP H N 1
ATOM 414 C CA . ASP A 1 58 ? 443.677 481.870 243.076 1.00 30.00 58 ASP H CA 1
ATOM 415 C C . ASP A 1 58 ? 443.149 481.850 241.675 1.00 30.00 58 ASP H C 1
ATOM 416 O O . ASP A 1 58 ? 443.925 481.795 240.730 1.00 30.00 58 ASP H O 1
ATOM 421 N N . SER A 1 59 ? 441.832 481.889 241.534 1.00 30.00 59 SER H N 1
ATOM 422 C CA . SER A 1 59 ? 441.211 481.816 240.225 1.00 30.00 59 SER H CA 1
ATOM 423 C C . SER A 1 59 ? 439.950 482.648 240.236 1.00 30.00 59 SER H C 1
ATOM 424 O O . SER A 1 59 ? 439.423 482.940 241.303 1.00 30.00 59 SER H O 1
ATOM 427 N N . VAL A 1 60 ? 439.468 483.038 239.061 1.00 30.00 60 VAL H N 1
ATOM 428 C CA . VAL A 1 60 ? 438.251 483.837 238.952 1.00 30.00 60 VAL H CA 1
ATOM 429 C C . VAL A 1 60 ? 438.438 485.159 239.696 1.00 30.00 60 VAL H C 1
ATOM 430 O O . VAL A 1 60 ? 437.872 485.390 240.757 1.00 30.00 60 VAL H O 1
ATOM 434 N N . GLY B 1 6 ? 473.774 467.344 260.175 1.00 30.00 6 GLY G N 1
ATOM 435 C CA . GLY B 1 6 ? 474.535 466.728 261.234 1.00 30.00 6 GLY G CA 1
ATOM 436 C C . GLY B 1 6 ? 475.117 465.416 260.787 1.00 30.00 6 GLY G C 1
ATOM 437 O O . GLY B 1 6 ? 474.557 464.367 261.079 1.00 30.00 6 GLY G O 1
ATOM 438 N N . ASN B 1 7 ? 476.236 465.462 260.080 1.00 30.00 7 ASN G N 1
ATOM 439 C CA . ASN B 1 7 ? 476.897 464.246 259.632 1.00 30.00 7 ASN G CA 1
ATOM 440 C C . ASN B 1 7 ? 477.449 463.526 260.848 1.00 30.00 7 ASN G C 1
ATOM 441 O O . ASN B 1 7 ? 477.805 464.181 261.821 1.00 30.00 7 ASN G O 1
ATOM 446 N N . GLU B 1 8 ? 477.493 462.196 260.825 1.00 30.00 8 GLU G N 1
ATOM 447 C CA . GLU B 1 8 ? 478.072 461.426 261.927 1.00 30.00 8 GLU G CA 1
ATOM 448 C C . GLU B 1 8 ? 479.176 460.507 261.434 1.00 30.00 8 GLU G C 1
ATOM 449 O O . GLU B 1 8 ? 478.930 459.680 260.575 1.00 30.00 8 GLU G O 1
ATOM 455 N N . MET B 1 9 ? 480.369 460.596 262.008 1.00 30.00 9 MET G N 1
ATOM 456 C CA . MET B 1 9 ? 481.487 459.777 261.560 1.00 30.00 9 MET G CA 1
ATOM 457 C C . MET B 1 9 ? 481.187 458.329 261.901 1.00 30.00 9 MET G C 1
ATOM 458 O O . MET B 1 9 ? 480.498 458.079 262.887 1.00 30.00 9 MET G O 1
ATOM 463 N N . ARG B 1 10 ? 481.698 457.378 261.117 1.00 30.00 10 ARG G N 1
ATOM 464 C CA . ARG B 1 10 ? 481.402 455.952 261.294 1.00 30.00 10 ARG G CA 1
ATOM 465 C C . ARG B 1 10 ? 482.691 455.186 261.286 1.00 30.00 10 ARG G C 1
ATOM 466 O O . ARG B 1 10 ? 483.716 455.727 260.900 1.00 30.00 10 ARG G O 1
ATOM 474 N N . GLY B 1 11 ? 482.671 453.941 261.746 1.00 30.00 11 GLY G N 1
ATOM 475 C CA . GLY B 1 11 ? 483.897 453.170 261.839 1.00 30.00 11 GLY G CA 1
ATOM 476 C C . GLY B 1 11 ? 484.518 452.774 260.517 1.00 30.00 11 GLY G C 1
ATOM 477 O O . GLY B 1 11 ? 483.832 452.184 259.697 1.00 30.00 11 GLY G O 1
ATOM 478 N N . MET B 1 12 ? 485.809 453.037 260.339 1.00 30.00 12 MET G N 1
ATOM 479 C CA . MET B 1 12 ? 486.510 452.746 259.096 1.00 30.00 12 MET G CA 1
ATOM 480 C C . MET B 1 12 ? 487.561 451.642 259.244 1.00 30.00 12 MET G C 1
ATOM 481 O O . MET B 1 12 ? 488.454 45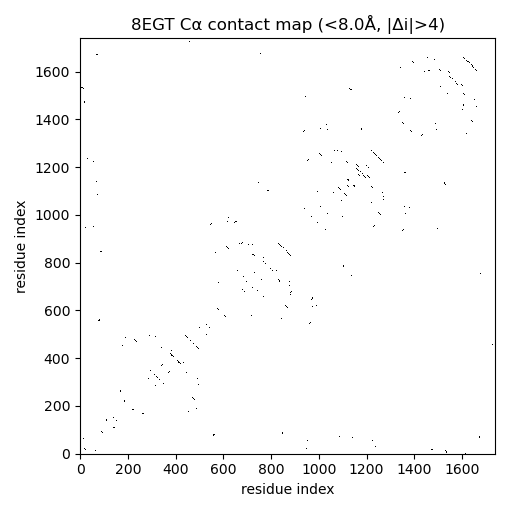1.543 258.417 1.00 30.00 12 MET G O 1
ATOM 486 N N . THR B 1 13 ? 487.509 450.862 260.316 1.00 30.00 13 THR G N 1
ATOM 487 C CA . THR B 1 13 ? 488.467 449.778 260.514 1.00 30.00 13 THR G CA 1
ATOM 488 C C . THR B 1 13 ? 487.798 448.493 260.943 1.00 30.00 13 THR G C 1
ATOM 489 O O . THR B 1 13 ? 486.875 448.524 261.748 1.00 30.00 13 THR G O 1
ATOM 493 N N . HIS B 1 14 ? 488.267 447.357 260.428 1.00 30.00 14 HIS G N 1
ATOM 494 C CA . HIS B 1 14 ? 487.722 446.076 260.857 1.00 30.00 14 HIS G CA 1
ATOM 495 C C . HIS B 1 14 ? 487.994 445.857 262.318 1.00 30.00 14 HIS G C 1
ATOM 496 O O . HIS B 1 14 ? 487.125 445.363 263.030 1.00 30.00 14 HIS G O 1
ATOM 503 N N . ALA B 1 15 ? 489.196 446.199 262.771 1.00 30.00 15 ALA G N 1
ATOM 504 C CA . ALA B 1 15 ? 489.541 446.078 264.186 1.00 30.00 15 ALA G CA 1
ATOM 505 C C . ALA B 1 15 ? 490.520 447.150 264.598 1.00 30.00 15 ALA G C 1
ATOM 506 O O . ALA B 1 15 ? 491.383 447.517 263.805 1.00 30.00 15 ALA G O 1
ATOM 508 N N . ASN B 1 16 ? 490.415 447.652 265.826 1.00 30.00 16 ASN G N 1
ATOM 509 C CA . ASN B 1 16 ? 491.387 448.627 266.330 1.00 30.00 16 ASN G CA 1
ATOM 510 C C . ASN B 1 16 ? 491.349 448.739 267.837 1.00 30.00 16 ASN G C 1
ATOM 511 O O . ASN B 1 16 ? 490.444 448.190 268.460 1.00 30.00 16 ASN G O 1
ATOM 516 N N . TYR B 1 17 ? 492.341 449.392 268.438 1.00 30.00 17 TYR G N 1
ATOM 517 C CA . TYR B 1 17 ? 492.306 449.666 269.882 1.00 30.00 17 TYR G CA 1
ATOM 518 C C . TYR B 1 17 ? 491.476 450.922 270.075 1.00 30.00 17 TYR G C 1
ATOM 519 O O . TYR B 1 17 ? 491.344 451.707 269.154 1.00 30.00 17 TYR G O 1
ATOM 528 N N . GLU B 1 18 ? 490.933 451.140 271.250 1.00 30.00 18 GLU G N 1
ATOM 529 C CA . GLU B 1 18 ? 490.025 452.272 271.453 1.00 30.00 18 GLU G CA 1
ATOM 530 C C . GLU B 1 18 ? 490.708 453.629 271.573 1.00 30.00 18 GLU G C 1
ATOM 531 O O . GLU B 1 18 ? 491.924 453.691 271.677 1.00 30.00 18 GLU G O 1
ATOM 537 N N . ASP B 1 19 ? 489.936 454.718 271.526 1.00 30.00 19 ASP G N 1
ATOM 538 C CA . ASP B 1 19 ? 490.491 456.073 271.593 1.00 30.00 19 ASP G CA 1
ATOM 539 C C . ASP B 1 19 ? 490.211 456.803 272.895 1.00 30.00 19 ASP G C 1
ATOM 540 O O . ASP B 1 19 ? 490.228 458.026 272.928 1.00 30.00 19 ASP G O 1
ATOM 545 N N . SER B 1 20 ? 489.972 456.087 273.982 1.00 30.00 20 SER G N 1
ATOM 546 C CA . SER B 1 20 ? 489.588 456.733 275.234 1.00 30.00 20 SER G CA 1
ATOM 547 C C . SER B 1 20 ? 490.605 457.701 275.765 1.00 30.00 20 SER G C 1
ATOM 548 O O . SER B 1 20 ? 490.241 458.742 276.285 1.00 30.00 20 SER G O 1
ATOM 551 N N . ARG B 1 21 ? 491.875 457.371 275.653 1.00 30.00 21 ARG G N 1
ATOM 552 C CA . ARG B 1 21 ? 492.913 458.213 276.222 1.00 30.00 21 ARG G CA 1
ATOM 553 C C . ARG B 1 21 ? 492.916 459.578 275.574 1.00 30.00 21 ARG G C 1
ATOM 554 O O . ARG B 1 21 ? 493.109 460.575 276.260 1.00 30.00 21 ARG G O 1
ATOM 562 N N . LEU B 1 22 ? 492.735 459.632 274.261 1.00 30.00 22 LEU G N 1
ATOM 563 C CA . LEU B 1 22 ? 492.686 460.910 273.536 1.00 30.00 22 LEU G CA 1
ATOM 564 C C . LEU B 1 22 ? 491.443 461.748 273.839 1.00 30.00 22 LEU G C 1
ATOM 565 O O . LEU B 1 22 ? 491.481 462.962 273.705 1.00 30.00 22 LEU G O 1
ATOM 570 N N . ASN B 1 23 ? 490.344 461.116 274.237 1.00 30.00 23 ASN G N 1
ATOM 571 C CA . ASN B 1 23 ? 489.097 461.845 274.456 1.00 30.00 23 ASN G CA 1
ATOM 572 C C . ASN B 1 23 ? 489.274 462.865 275.543 1.00 30.00 23 ASN G C 1
ATOM 573 O O . ASN B 1 23 ? 489.828 462.541 276.589 1.00 30.00 23 ASN G O 1
ATOM 578 N N . LYS B 1 24 ? 488.777 464.089 275.333 1.00 30.00 24 LYS G N 1
ATOM 579 C CA . LYS B 1 24 ? 488.951 465.187 276.278 1.00 30.00 24 LYS G CA 1
ATOM 580 C C . LYS B 1 24 ? 487.585 465.740 276.649 1.00 30.00 24 LYS G C 1
ATOM 581 O O . LYS B 1 24 ? 487.442 466.940 276.832 1.00 30.00 24 LYS G O 1
ATOM 587 N N . SER B 1 25 ? 486.569 464.880 276.742 1.00 30.00 25 SER G N 1
ATOM 588 C CA . SER B 1 25 ? 485.271 465.336 277.156 1.00 30.00 25 SER G CA 1
ATOM 589 C C . SER B 1 25 ? 485.324 465.570 278.611 1.00 30.00 25 SER G C 1
ATOM 590 O O . SER B 1 25 ? 484.749 466.533 279.074 1.00 30.00 25 SER G O 1
ATOM 593 N N . ARG B 1 26 ? 485.993 464.713 279.376 1.00 30.00 26 ARG G N 1
ATOM 594 C CA . ARG B 1 26 ? 485.952 464.899 280.812 1.00 30.00 26 ARG G CA 1
ATOM 595 C C . ARG B 1 26 ? 486.546 466.235 281.135 1.00 30.00 26 ARG G C 1
ATOM 596 O O . ARG B 1 26 ? 485.893 467.009 281.785 1.00 30.00 26 ARG G O 1
ATOM 604 N N . GLU B 1 27 ? 487.735 466.543 280.629 1.00 30.00 27 GLU G N 1
ATOM 605 C CA . GLU B 1 27 ? 488.389 467.800 280.963 1.00 30.00 27 GLU G CA 1
ATOM 606 C C . GLU B 1 27 ? 487.509 468.999 280.702 1.00 30.00 27 GLU G C 1
ATOM 607 O O . GLU B 1 27 ? 487.231 469.717 281.640 1.00 30.00 27 GLU G O 1
ATOM 613 N N . LEU B 1 28 ? 487.074 469.232 279.461 1.00 30.00 28 LEU G N 1
ATOM 614 C CA . LEU B 1 28 ? 486.293 470.417 279.092 1.00 30.00 28 LEU G CA 1
ATOM 615 C C . LEU B 1 28 ? 485.034 469.982 278.379 1.00 30.00 28 LEU G C 1
ATOM 616 O O . LEU B 1 28 ? 485.138 469.315 277.361 1.00 30.00 28 LEU G O 1
ATOM 621 N N . ASN B 1 29 ? 483.845 470.313 278.905 1.00 30.00 29 ASN G N 1
ATOM 622 C CA . ASN B 1 29 ? 482.559 469.912 278.316 1.00 30.00 29 ASN G CA 1
ATOM 623 C C . ASN B 1 29 ? 481.582 471.095 278.425 1.00 30.00 29 ASN G C 1
ATOM 624 O O . ASN B 1 29 ? 481.797 471.964 279.250 1.00 30.00 29 ASN G O 1
ATOM 629 N N . ALA B 1 30 ? 480.514 471.143 277.632 1.00 30.00 30 ALA G N 1
ATOM 630 C CA . ALA B 1 30 ? 479.582 472.263 277.681 1.00 30.00 30 ALA G CA 1
ATOM 631 C C . ALA B 1 30 ? 478.865 472.408 278.996 1.00 30.00 30 ALA G C 1
ATOM 632 O O . ALA B 1 30 ? 478.437 473.496 279.332 1.00 30.00 30 ALA G O 1
ATOM 634 N N . ASN B 1 31 ? 478.673 471.317 279.715 1.00 30.00 31 ASN G N 1
ATOM 635 C CA . ASN B 1 31 ? 477.927 471.342 280.971 1.00 30.00 31 ASN G CA 1
ATOM 636 C C . ASN B 1 31 ? 478.575 472.225 282.003 1.00 30.00 31 ASN G C 1
ATOM 637 O O . ASN B 1 31 ? 477.891 472.765 282.860 1.00 30.00 31 ASN G O 1
ATOM 642 N N . MET B 1 32 ? 479.884 472.369 281.944 1.00 30.00 32 MET G N 1
ATOM 643 C CA . MET B 1 32 ? 480.589 473.156 282.929 1.00 30.00 32 MET G CA 1
ATOM 644 C C . MET B 1 32 ? 480.469 474.596 282.510 1.00 30.00 32 MET G C 1
ATOM 645 O O . MET B 1 32 ? 481.260 475.042 281.694 1.00 30.00 32 MET G O 1
ATOM 650 N N . SER B 1 33 ? 479.498 475.331 283.057 1.00 30.00 33 SER G N 1
ATOM 651 C CA . SER B 1 33 ? 479.262 476.729 282.665 1.00 30.00 33 SER G CA 1
ATOM 652 C C . SER B 1 33 ? 478.632 477.594 283.749 1.00 30.00 33 SER G C 1
ATOM 653 O O . SER B 1 33 ? 478.080 477.069 284.706 1.00 30.00 33 SER G O 1
ATOM 656 N N . ILE B 1 34 ? 478.693 478.916 283.592 1.00 30.00 34 ILE G N 1
ATOM 657 C CA . ILE B 1 34 ? 478.178 479.846 284.606 1.00 30.00 34 ILE G CA 1
ATOM 658 C C . ILE B 1 34 ? 476.676 479.738 284.718 1.00 30.00 34 ILE G C 1
ATOM 659 O O . ILE B 1 34 ? 476.009 479.546 283.709 1.00 30.00 34 ILE G O 1
ATOM 664 N N . GLY B 1 35 ? 476.137 479.890 285.926 1.00 30.00 35 GLY G N 1
ATOM 665 C CA . GLY B 1 35 ? 474.701 479.786 286.150 1.00 30.00 35 GLY G CA 1
ATOM 666 C C . GLY B 1 35 ? 474.021 481.129 286.253 1.00 30.00 35 GLY G C 1
ATOM 667 O O . GLY B 1 35 ? 474.428 481.942 287.076 1.00 30.00 35 GLY G O 1
ATOM 668 N N . THR B 1 36 ? 472.978 481.358 285.458 1.00 30.00 36 THR G N 1
ATOM 669 C CA . THR B 1 36 ? 472.298 482.647 285.422 1.00 30.00 36 THR G CA 1
ATOM 670 C C . THR B 1 36 ? 470.969 482.716 286.162 1.00 30.00 36 THR G C 1
ATOM 671 O O . THR B 1 36 ? 470.266 483.718 286.060 1.00 30.00 36 THR G O 1
ATOM 675 N N . SER B 1 37 ? 470.628 481.696 286.938 1.00 30.00 37 SER G N 1
ATOM 676 C CA . SER B 1 37 ? 469.318 481.633 287.604 1.00 30.00 37 SER G CA 1
ATOM 677 C C . SER B 1 37 ? 469.232 482.313 288.959 1.00 30.00 37 SER G C 1
ATOM 678 O O . SER B 1 37 ? 468.173 482.300 289.581 1.00 30.00 37 SER G O 1
ATOM 681 N N . LYS B 1 38 ? 470.316 482.907 289.428 1.00 30.00 38 LYS G N 1
ATOM 682 C CA . LYS B 1 38 ? 470.337 483.494 290.767 1.00 30.00 38 LYS G CA 1
ATOM 683 C C . LYS B 1 38 ? 469.519 484.783 290.849 1.00 30.00 38 LYS G C 1
ATOM 684 O O . LYS B 1 38 ? 469.279 485.404 289.818 1.00 30.00 38 LYS G O 1
ATOM 690 N N . SER B 1 39 ? 469.105 485.192 292.052 1.00 30.00 39 SER G N 1
ATOM 691 C CA . SER B 1 39 ? 468.325 486.421 292.256 1.00 30.00 39 SER G CA 1
ATOM 692 C C . SER B 1 39 ? 469.124 487.395 293.105 1.00 30.00 39 SER G C 1
ATOM 693 O O . SER B 1 39 ? 470.068 486.975 293.768 1.00 30.00 39 SER G O 1
ATOM 696 N N . GLU B 1 40 ? 468.768 488.678 293.124 1.00 30.00 40 GLU G N 1
ATOM 697 C CA . GLU B 1 40 ? 469.603 489.700 293.797 1.00 30.00 40 GLU G CA 1
ATOM 698 C C . GLU B 1 40 ? 469.772 489.648 295.313 1.00 30.00 40 GLU G C 1
ATOM 699 O O . GLU B 1 40 ? 468.888 489.180 296.014 1.00 30.00 40 GLU G O 1
ATOM 705 N N . ASP B 1 41 ? 470.900 490.139 295.815 1.00 30.00 41 ASP G N 1
ATOM 706 C CA . ASP B 1 41 ? 471.194 490.160 297.261 1.00 30.00 41 ASP G CA 1
ATOM 707 C C . ASP B 1 41 ? 470.321 491.176 297.973 1.00 30.00 41 ASP G C 1
ATOM 708 O O . ASP B 1 41 ? 469.650 491.964 297.322 1.00 30.00 41 ASP G O 1
ATOM 713 N N . GLU B 1 42 ? 470.343 491.188 299.302 1.00 30.00 42 GLU G N 1
ATOM 714 C CA . GLU B 1 42 ? 469.519 492.108 300.068 1.00 30.00 42 GLU G CA 1
ATOM 715 C C . GLU B 1 42 ? 469.813 493.543 299.683 1.00 30.00 42 GLU G C 1
ATOM 716 O O . GLU B 1 42 ? 468.894 494.346 299.623 1.00 30.00 42 GLU G O 1
ATOM 722 N N . TYR B 1 43 ? 471.071 493.891 299.445 1.00 30.00 43 TYR G N 1
ATOM 723 C CA . TYR B 1 43 ? 471.392 495.264 299.128 1.00 30.00 43 TYR G CA 1
ATOM 724 C C . TYR B 1 43 ? 470.732 495.627 297.850 1.00 30.00 43 TYR G C 1
ATOM 725 O O . TYR B 1 43 ? 470.156 496.697 297.735 1.00 30.00 43 TYR G O 1
ATOM 734 N N . GLY B 1 44 ? 470.779 494.733 296.885 1.00 30.00 44 GLY G N 1
ATOM 735 C CA . GLY B 1 44 ? 470.230 495.037 295.588 1.00 30.00 44 GLY G CA 1
ATOM 736 C C . GLY B 1 44 ? 468.755 495.283 295.641 1.00 30.00 44 GLY G C 1
ATOM 737 O O . GLY B 1 44 ? 468.264 496.187 295.002 1.00 30.00 44 GLY G O 1
ATOM 738 N N . ARG B 1 45 ? 468.041 494.483 296.402 1.00 30.00 45 ARG G N 1
ATOM 739 C CA . ARG B 1 45 ? 466.609 494.634 296.464 1.00 30.00 45 ARG G CA 1
ATOM 740 C C . ARG B 1 45 ? 466.282 496.015 297.025 1.00 30.00 45 ARG G C 1
ATOM 741 O O . ARG B 1 45 ? 465.395 496.683 296.512 1.00 30.00 45 ARG G O 1
ATOM 749 N N . GLN B 1 46 ? 466.998 496.465 298.050 1.00 121.67 46 GLN G N 1
ATOM 750 C CA . GLN B 1 46 ? 466.796 497.824 298.588 1.00 121.67 46 GLN G CA 1
ATOM 751 C C . GLN B 1 46 ? 467.162 498.924 297.598 1.00 121.67 46 GLN G C 1
ATOM 752 O O . GLN B 1 46 ? 466.505 499.940 297.558 1.00 121.67 46 GLN G O 1
ATOM 758 N N . VAL B 1 47 ? 468.211 498.745 296.814 1.00 60.52 47 VAL G N 1
ATOM 759 C CA . VAL B 1 47 ? 468.555 499.755 295.836 1.00 60.52 47 VAL G CA 1
ATOM 760 C C . VAL B 1 47 ? 467.393 499.896 294.879 1.00 60.52 47 VAL G C 1
ATOM 761 O O . VAL B 1 47 ? 466.973 501.008 294.578 1.00 60.52 47 VAL G O 1
ATOM 765 N N . HIS B 1 48 ? 466.842 498.783 294.423 1.00 161.22 48 HIS G N 1
ATOM 766 C CA . HIS B 1 48 ? 465.765 498.827 293.440 1.00 161.22 48 HIS G CA 1
ATOM 767 C C . HIS B 1 48 ? 464.470 499.440 293.930 1.00 161.22 48 HIS G C 1
ATOM 768 O O . HIS B 1 48 ? 463.868 500.205 293.192 1.00 161.22 48 HIS G O 1
ATOM 775 N N . SER B 1 49 ? 464.028 499.103 295.139 1.00 30.00 49 SER G N 1
ATOM 776 C CA . SER B 1 49 ? 462.735 499.586 295.655 1.00 30.00 49 SER G CA 1
ATOM 777 C C . SER B 1 49 ? 462.711 500.374 296.962 1.00 30.00 49 SER G C 1
ATOM 778 O O . SER B 1 49 ? 461.680 500.944 297.295 1.00 30.00 49 SER G O 1
ATOM 781 N N . LEU B 1 50 ? 463.818 500.458 297.692 1.00 30.00 50 LEU G N 1
ATOM 782 C CA . LEU B 1 50 ? 463.834 501.086 299.018 1.00 30.00 50 LEU G CA 1
ATOM 783 C C . LEU B 1 50 ? 462.666 500.519 299.806 1.00 30.00 50 LEU G C 1
ATOM 784 O O . LEU B 1 50 ? 461.900 501.254 300.422 1.00 30.00 50 LEU G O 1
ATOM 789 N N . THR B 1 51 ? 462.528 499.197 299.779 1.00 30.00 51 THR G N 1
ATOM 790 C CA . THR B 1 51 ? 461.464 498.549 300.515 1.00 30.00 51 THR G CA 1
ATOM 791 C C . THR B 1 51 ? 461.687 498.706 301.987 1.00 30.00 51 THR G C 1
ATOM 792 O O . THR B 1 51 ? 460.741 498.980 302.719 1.00 30.00 51 THR G O 1
ATOM 796 N N . LYS B 1 52 ? 462.911 498.464 302.459 1.00 30.00 52 LYS G N 1
ATOM 797 C CA . LYS B 1 52 ? 463.179 498.465 303.903 1.00 30.00 52 LYS G CA 1
ATOM 798 C C . LYS B 1 52 ? 463.378 499.844 304.477 1.00 30.00 52 LYS G C 1
ATOM 799 O O . LYS B 1 52 ? 464.406 500.462 304.218 1.00 30.00 52 LYS G O 1
ATOM 805 N N . GLN B 1 53 ? 462.441 500.316 305.305 1.00 30.00 53 GLN G N 1
ATOM 806 C CA . GLN B 1 53 ? 462.556 501.633 305.922 1.00 30.00 53 GLN G CA 1
ATOM 807 C C . GLN B 1 53 ? 462.804 501.567 307.431 1.00 30.00 53 GLN G C 1
ATOM 808 O O . GLN B 1 53 ? 462.862 502.597 308.095 1.00 30.00 53 GLN G O 1
ATOM 814 N N . SER B 1 54 ? 462.982 500.373 307.971 1.00 30.00 54 SER G N 1
ATOM 815 C CA . SER B 1 54 ? 463.155 500.184 309.416 1.00 30.00 54 SER G CA 1
ATOM 816 C C . SER B 1 54 ? 464.358 500.719 310.171 1.00 30.00 54 SER G C 1
ATOM 817 O O . SER B 1 54 ? 464.174 501.245 311.263 1.00 30.00 54 SER G O 1
ATOM 820 N N . TYR B 1 55 ? 465.566 500.605 309.630 1.00 30.00 55 TYR G N 1
ATOM 821 C CA . TYR B 1 55 ? 466.789 500.963 310.374 1.00 30.00 55 TYR G CA 1
ATOM 822 C C . TYR B 1 55 ? 467.609 502.068 309.717 1.00 30.00 55 TYR G C 1
ATOM 823 O O . TYR B 1 55 ? 467.791 502.026 308.509 1.00 30.00 55 TYR G O 1
ATOM 832 N N . SER B 1 56 ? 468.067 503.067 310.477 1.00 30.00 56 SER G N 1
ATOM 833 C CA . SER B 1 56 ? 468.942 504.117 309.942 1.00 30.00 56 SER G CA 1
ATOM 834 C C . SER B 1 56 ? 470.206 504.290 310.810 1.00 30.00 56 SER G C 1
ATOM 835 O O . SER B 1 56 ? 470.897 505.289 310.672 1.00 30.00 56 SER G O 1
ATOM 838 N N . ASP B 1 57 ? 470.519 503.342 311.693 1.00 30.00 57 ASP G N 1
ATOM 839 C CA . ASP B 1 57 ? 471.734 503.379 312.523 1.00 30.00 57 ASP G CA 1
ATOM 840 C C . ASP B 1 57 ? 471.689 504.558 313.489 1.00 30.00 57 ASP G C 1
ATOM 841 O O . ASP B 1 57 ? 470.604 505.048 313.760 1.00 30.00 57 ASP G O 1
ATOM 846 N N . ASP B 1 58 ? 472.816 505.044 314.007 1.00 30.00 58 ASP G N 1
ATOM 847 C CA . ASP B 1 58 ? 472.753 506.087 315.034 1.00 30.00 58 ASP G CA 1
ATOM 848 C C . ASP B 1 58 ? 471.991 507.269 314.523 1.00 30.00 58 ASP G C 1
ATOM 849 O O . ASP B 1 58 ? 472.233 507.703 313.404 1.00 30.00 58 ASP G O 1
ATOM 854 N N . SER B 1 59 ? 471.079 507.798 315.333 1.00 30.00 59 SER G N 1
ATOM 855 C CA . SER B 1 59 ? 470.234 508.905 314.918 1.00 30.00 59 SER G CA 1
ATOM 856 C C . SER B 1 59 ? 470.121 509.910 316.032 1.00 30.00 59 SER G C 1
ATOM 857 O O . SER B 1 59 ? 470.195 509.543 317.196 1.00 30.00 59 SER G O 1
ATOM 860 N N . VAL B 1 60 ? 469.928 511.174 315.684 1.00 30.00 60 VAL G N 1
ATOM 861 C CA . VAL B 1 60 ? 469.779 512.223 316.678 1.00 30.00 60 VAL G CA 1
ATOM 862 C C . VAL B 1 60 ? 470.865 512.099 317.720 1.00 30.00 60 VAL G C 1
ATOM 863 O O . VAL B 1 60 ? 471.650 513.020 317.914 1.00 30.00 60 VAL G O 1
ATOM 867 N N . ILE C 2 8 ? 499.372 502.052 380.659 1.00 30.00 8 ILE A N 1
ATOM 868 C CA . ILE C 2 8 ? 500.513 502.769 381.198 1.00 30.00 8 ILE A CA 1
ATOM 869 C C . ILE C 2 8 ? 501.377 503.293 380.036 1.00 30.00 8 ILE A C 1
ATOM 870 O O . ILE C 2 8 ? 501.527 502.593 379.050 1.00 30.00 8 ILE A O 1
ATOM 875 N N . PRO C 2 9 ? 501.932 504.527 380.130 1.00 30.00 9 PRO A N 1
ATOM 876 C CA . PRO C 2 9 ? 502.691 505.096 379.006 1.00 30.00 9 PRO A CA 1
ATOM 877 C C . PRO C 2 9 ? 503.876 504.257 378.537 1.00 30.00 9 PRO A C 1
ATOM 878 O O . PRO C 2 9 ? 504.054 504.095 377.332 1.00 30.00 9 PRO A O 1
ATOM 882 N N . THR C 2 10 ? 504.671 503.734 379.464 1.00 30.00 10 THR A N 1
ATOM 883 C CA . THR C 2 10 ? 505.860 502.958 379.108 1.00 30.00 10 THR A CA 1
ATOM 884 C C . THR C 2 10 ? 505.582 501.630 378.425 1.00 30.00 10 THR A C 1
ATOM 885 O O . THR C 2 10 ? 506.280 501.253 377.492 1.00 30.00 10 THR A O 1
ATOM 889 N N . LEU C 2 11 ? 504.581 500.908 378.900 1.00 30.00 11 LEU A N 1
ATOM 890 C CA . LEU C 2 11 ? 504.251 499.611 378.326 1.00 30.00 11 LEU A CA 1
ATOM 891 C C . LEU C 2 11 ? 503.821 499.802 376.901 1.00 30.00 11 LEU A C 1
ATOM 892 O O . LEU C 2 11 ? 504.220 499.051 376.023 1.00 30.00 11 LEU A O 1
ATOM 897 N N . ILE C 2 12 ? 503.012 500.818 376.663 1.00 30.00 12 ILE A N 1
ATOM 898 C CA . ILE C 2 12 ? 502.510 501.072 375.327 1.00 30.00 12 ILE A CA 1
ATOM 899 C C . ILE C 2 12 ? 503.689 501.396 374.444 1.00 30.00 12 ILE A C 1
ATOM 900 O O . ILE C 2 12 ? 503.767 500.920 373.317 1.00 30.00 12 ILE A O 1
ATOM 905 N N . ALA C 2 13 ? 504.630 502.168 374.959 1.00 30.00 13 ALA A N 1
ATOM 906 C CA . ALA C 2 13 ? 505.770 502.587 374.160 1.00 30.00 13 ALA A CA 1
ATOM 907 C C . ALA C 2 13 ? 506.632 501.441 373.679 1.00 30.00 13 ALA A C 1
ATOM 908 O O . ALA C 2 13 ? 507.147 501.500 372.571 1.00 30.00 13 ALA A O 1
ATOM 910 N N . ASP C 2 14 ? 506.828 500.414 374.499 1.00 30.00 14 ASP A N 1
ATOM 911 C CA . ASP C 2 14 ? 507.728 499.324 374.108 1.00 30.00 14 ASP A CA 1
ATOM 912 C C . ASP C 2 14 ? 507.213 498.600 372.882 1.00 30.00 14 ASP A C 1
ATOM 913 O O . ASP C 2 14 ? 506.073 498.149 372.881 1.00 30.00 14 ASP A O 1
ATOM 918 N N . SER C 2 15 ? 508.055 498.455 371.861 1.00 30.00 15 SER A N 1
ATOM 919 C CA . SER C 2 15 ? 507.669 497.763 370.634 1.00 30.00 15 SER A CA 1
ATOM 920 C C . SER C 2 15 ? 508.165 496.329 370.598 1.00 30.00 15 SER A C 1
ATOM 921 O O . SER C 2 15 ? 507.883 495.609 369.650 1.00 30.00 15 SER A O 1
ATOM 924 N N . THR C 2 16 ? 508.899 495.901 371.615 1.00 30.00 16 THR A N 1
ATOM 925 C CA . THR C 2 16 ? 509.347 494.531 371.664 1.00 30.00 16 THR A CA 1
ATOM 926 C C . THR C 2 16 ? 508.111 493.682 371.739 1.00 30.00 16 THR A C 1
ATOM 927 O O . THR C 2 16 ? 508.048 492.628 371.117 1.00 30.00 16 THR A O 1
ATOM 931 N N . LYS C 2 17 ? 507.130 494.126 372.505 1.00 30.00 17 LYS A N 1
ATOM 932 C CA . LYS C 2 17 ? 505.873 493.413 372.617 1.00 30.00 17 LYS A CA 1
ATOM 933 C C . LYS C 2 17 ? 504.947 493.877 371.504 1.00 30.00 17 LYS A C 1
ATOM 934 O O . LYS C 2 17 ? 504.010 494.629 371.764 1.00 30.00 17 LYS A O 1
ATOM 940 N N . ALA C 2 18 ? 505.197 493.449 370.272 1.00 30.00 18 ALA A N 1
ATOM 941 C CA . ALA C 2 18 ? 504.371 493.857 369.144 1.00 30.00 18 ALA A CA 1
ATOM 942 C C . ALA C 2 18 ? 504.074 492.703 368.240 1.00 30.00 18 ALA A C 1
ATOM 943 O O . ALA C 2 18 ? 504.910 491.825 368.084 1.00 30.00 18 ALA A O 1
ATOM 945 N N . SER C 2 19 ? 502.894 492.687 367.635 1.00 30.00 19 SER A N 1
ATOM 946 C CA . SER C 2 19 ? 502.590 491.659 366.656 1.00 30.00 19 SER A CA 1
ATOM 947 C C . SER C 2 19 ? 503.528 491.851 365.499 1.00 30.00 19 SER A C 1
ATOM 948 O O . SER C 2 19 ? 504.021 490.885 364.937 1.00 30.00 19 SER A O 1
ATOM 951 N N . LEU C 2 20 ? 503.814 493.095 365.153 1.00 30.00 20 LEU A N 1
ATOM 952 C CA . LEU C 2 20 ? 504.629 493.350 363.979 1.00 30.00 20 LEU A CA 1
ATOM 953 C C . LEU C 2 20 ? 505.966 492.713 364.127 1.00 30.00 20 LEU A C 1
ATOM 954 O O . LEU C 2 20 ? 506.442 492.120 363.194 1.00 30.00 20 LEU A O 1
ATOM 959 N N . GLN C 2 21 ? 506.571 492.770 365.298 1.00 30.00 21 GLN A N 1
ATOM 960 C CA . GLN C 2 21 ? 507.929 492.265 365.424 1.00 30.00 21 GLN A CA 1
ATOM 961 C C . GLN C 2 21 ? 507.975 490.789 365.074 1.00 30.00 21 GLN A C 1
ATOM 962 O O . GLN C 2 21 ? 508.874 490.355 364.364 1.00 30.00 21 GLN A O 1
ATOM 968 N N . ASP C 2 22 ? 507.001 490.019 365.532 1.00 30.00 22 ASP A N 1
ATOM 969 C CA . ASP C 2 22 ? 506.956 488.593 365.215 1.00 30.00 22 ASP A CA 1
ATOM 970 C C . ASP C 2 22 ? 506.739 488.293 363.740 1.00 30.00 22 ASP A C 1
ATOM 971 O O . ASP C 2 22 ? 507.413 487.431 363.192 1.00 30.00 22 ASP A O 1
ATOM 976 N N . PHE C 2 23 ? 505.787 488.968 363.106 1.00 30.00 23 PHE A N 1
ATOM 977 C CA . PHE C 2 23 ? 505.539 488.788 361.666 1.00 30.00 23 PHE A CA 1
ATOM 978 C C . PHE C 2 23 ? 506.647 489.345 360.793 1.00 30.00 23 PHE A C 1
ATOM 979 O O . PHE C 2 23 ? 506.966 488.766 359.766 1.00 30.00 23 PHE A O 1
ATOM 987 N N . ASN C 2 24 ? 507.213 490.476 361.175 1.00 30.00 24 ASN A N 1
ATOM 988 C CA . ASN C 2 24 ? 508.280 491.114 360.405 1.00 30.00 24 ASN A CA 1
ATOM 989 C C . ASN C 2 24 ? 509.552 490.291 360.335 1.00 30.00 24 ASN A C 1
ATOM 990 O O . ASN C 2 24 ? 510.156 490.218 359.269 1.00 30.00 24 ASN A O 1
ATOM 995 N N . HIS C 2 25 ? 509.954 489.647 361.431 1.00 30.00 25 HIS A N 1
ATOM 996 C CA . HIS C 2 25 ? 511.239 488.924 361.483 1.00 30.00 25 HIS A CA 1
ATOM 997 C C . HIS C 2 25 ? 511.122 487.425 361.672 1.00 30.00 25 HIS A C 1
ATOM 998 O O . HIS C 2 25 ? 510.117 486.952 362.182 1.00 30.00 25 HIS A O 1
ATOM 1005 N N . ASP C 2 26 ? 512.141 486.672 361.261 1.00 30.00 26 ASP A N 1
ATOM 1006 C CA . ASP C 2 26 ? 512.165 485.218 361.480 1.00 30.00 26 ASP A CA 1
ATOM 1007 C C . ASP C 2 26 ? 512.473 484.946 362.950 1.00 30.00 26 ASP A C 1
ATOM 1008 O O . ASP C 2 26 ? 512.976 485.821 363.642 1.00 30.00 26 ASP A O 1
ATOM 1013 N N . TYR C 2 27 ? 512.160 483.754 363.440 1.00 30.00 27 TYR A N 1
ATOM 1014 C CA . TYR C 2 27 ? 512.484 483.393 364.816 1.00 30.00 27 TYR A CA 1
ATOM 1015 C C . TYR C 2 27 ? 511.985 484.349 365.904 1.00 30.00 27 TYR A C 1
ATOM 1016 O O . TYR C 2 27 ? 512.758 484.754 366.766 1.00 30.00 27 TYR A O 1
ATOM 1025 N N . GLY C 2 28 ? 510.710 484.722 365.874 1.00 30.00 28 GLY A N 1
ATOM 1026 C CA . GLY C 2 28 ? 510.111 485.563 366.918 1.00 30.00 28 GLY A CA 1
ATOM 1027 C C . GLY C 2 28 ? 509.708 484.790 368.171 1.00 30.00 28 GLY A C 1
ATOM 1028 O O . GLY C 2 28 ? 509.813 483.568 368.180 1.00 30.00 28 GLY A O 1
ATOM 1029 N N . LYS C 2 29 ? 509.251 485.478 369.222 1.00 30.00 29 LYS A N 1
ATOM 1030 C CA . LYS C 2 29 ? 508.921 484.804 370.493 1.00 30.00 29 LYS A CA 1
ATOM 1031 C C . LYS C 2 29 ? 507.626 484.006 370.477 1.00 30.00 29 LYS A C 1
ATOM 1032 O O . LYS C 2 29 ? 506.570 484.551 370.192 1.00 30.00 29 LYS A O 1
ATOM 1038 N N . GLN C 2 30 ? 507.712 482.706 370.735 1.00 30.00 30 GLN A N 1
ATOM 1039 C CA . GLN C 2 30 ? 506.534 481.841 370.784 1.00 30.00 30 GLN A CA 1
ATOM 1040 C C . GLN C 2 30 ? 505.577 481.968 371.974 1.00 30.00 30 GLN A C 1
ATOM 1041 O O . GLN C 2 30 ? 504.370 481.930 371.763 1.00 30.00 30 GLN A O 1
ATOM 1047 N N . TRP C 2 31 ? 506.084 482.127 373.203 1.00 30.00 31 TRP A N 1
ATOM 1048 C CA . TRP C 2 31 ? 505.227 482.136 374.423 1.00 30.00 31 TRP A CA 1
ATOM 1049 C C . TRP C 2 31 ? 505.045 483.494 375.062 1.00 30.00 31 TRP A C 1
ATOM 1050 O O . TRP C 2 31 ? 506.015 484.231 375.207 1.00 30.00 31 TRP A O 1
ATOM 1061 N N . THR C 2 32 ? 503.811 483.827 375.441 1.00 30.00 32 THR A N 1
ATOM 1062 C CA . THR C 2 32 ? 503.506 485.126 376.029 1.00 30.00 32 THR A CA 1
ATOM 1063 C C . THR C 2 32 ? 502.895 484.972 377.387 1.00 30.00 32 THR A C 1
ATOM 1064 O O . THR C 2 32 ? 501.988 484.161 377.543 1.00 30.00 32 THR A O 1
ATOM 1068 N N . PHE C 2 33 ? 503.382 485.715 378.389 1.00 30.00 33 PHE A N 1
ATOM 1069 C CA . PHE C 2 33 ? 502.766 485.725 379.716 1.00 30.00 33 PHE A CA 1
ATOM 1070 C C . PHE C 2 33 ? 502.184 487.120 379.707 1.00 30.00 33 PHE A C 1
ATOM 1071 O O . PHE C 2 33 ? 502.920 488.078 379.509 1.00 30.00 33 PHE A O 1
ATOM 1079 N N . GLY C 2 34 ? 500.886 487.279 379.924 1.00 30.00 34 GLY A N 1
ATOM 1080 C CA . GLY C 2 34 ? 500.264 488.569 379.726 1.00 30.00 34 GLY A CA 1
ATOM 1081 C C . GLY C 2 34 ? 500.773 489.758 380.490 1.00 30.00 34 GLY A C 1
ATOM 1082 O O . GLY C 2 34 ? 501.166 489.616 381.644 1.00 30.00 34 GLY A O 1
ATOM 1083 N N . GLU C 2 35 ? 500.763 490.930 379.855 1.00 30.00 35 GLU A N 1
ATOM 1084 C CA . GLU C 2 35 ? 501.208 492.159 380.500 1.00 30.00 35 GLU A CA 1
ATOM 1085 C C . GLU C 2 35 ? 500.041 492.786 381.227 1.00 30.00 35 GLU A C 1
ATOM 1086 O O . GLU C 2 35 ? 498.951 492.846 380.684 1.00 30.00 35 GLU A O 1
ATOM 1092 N N . ASN C 2 36 ? 500.254 493.233 382.458 1.00 30.00 36 ASN A N 1
ATOM 1093 C CA . ASN C 2 36 ? 499.188 493.831 383.258 1.00 30.00 36 ASN A CA 1
ATOM 1094 C C . ASN C 2 36 ? 498.803 495.193 382.735 1.00 30.00 36 ASN A C 1
ATOM 1095 O O . ASN C 2 36 ? 499.678 495.939 382.304 1.00 30.00 36 ASN A O 1
ATOM 1100 N N . TRP C 2 37 ? 497.518 495.540 382.803 1.00 30.00 37 TRP A N 1
ATOM 1101 C CA . TRP C 2 37 ? 497.029 496.805 382.260 1.00 30.00 37 TRP A CA 1
ATOM 1102 C C . TRP C 2 37 ? 496.211 497.607 383.251 1.00 30.00 37 TRP A C 1
ATOM 1103 O O . TRP C 2 37 ? 495.334 497.042 383.899 1.00 30.00 37 TRP A O 1
ATOM 1114 N N . SER C 2 38 ? 496.488 498.908 383.382 1.00 30.00 38 SER A N 1
ATOM 1115 C CA . SER C 2 38 ? 495.734 499.779 384.289 1.00 30.00 38 SER A CA 1
ATOM 1116 C C . SER C 2 38 ? 495.512 501.128 383.654 1.00 30.00 38 SER A C 1
ATOM 1117 O O . SER C 2 38 ? 496.399 501.623 382.964 1.00 30.00 38 SER A O 1
ATOM 1120 N N . ASN C 2 39 ? 494.350 501.726 383.891 1.00 30.00 39 ASN A N 1
ATOM 1121 C CA . ASN C 2 39 ? 494.008 503.028 383.337 1.00 30.00 39 ASN A CA 1
ATOM 1122 C C . ASN C 2 39 ? 493.860 504.074 384.411 1.00 30.00 39 ASN A C 1
ATOM 1123 O O . ASN C 2 39 ? 493.209 505.077 384.185 1.00 30.00 39 ASN A O 1
ATOM 1128 N N . VAL C 2 40 ? 494.483 503.895 385.565 1.00 30.00 40 VAL A N 1
ATOM 1129 C CA . VAL C 2 40 ? 494.228 504.804 386.686 1.00 30.00 40 VAL A CA 1
ATOM 1130 C C . VAL C 2 40 ? 494.523 506.284 386.482 1.00 30.00 40 VAL A C 1
ATOM 1131 O O . VAL C 2 40 ? 493.753 507.085 386.985 1.00 30.00 40 VAL A O 1
ATOM 1135 N N . ASN C 2 41 ? 495.607 506.677 385.820 1.00 30.00 41 ASN A N 1
ATOM 1136 C CA . ASN C 2 41 ? 495.835 508.106 385.517 1.00 30.00 41 ASN A CA 1
ATOM 1137 C C . ASN C 2 41 ? 495.778 508.395 384.037 1.00 30.00 41 ASN A C 1
ATOM 1138 O O . ASN C 2 41 ? 496.029 509.516 383.626 1.00 30.00 41 ASN A O 1
ATOM 1143 N N . THR C 2 42 ? 495.409 507.419 383.216 1.00 30.00 42 THR A N 1
ATOM 1144 C CA . THR C 2 42 ? 495.433 507.616 381.779 1.00 30.00 42 THR A CA 1
ATOM 1145 C C . THR C 2 42 ? 494.074 508.007 381.260 1.00 30.00 42 THR A C 1
ATOM 1146 O O . THR C 2 42 ? 493.135 508.138 382.036 1.00 30.00 42 THR A O 1
ATOM 1150 N N . MET C 2 43 ? 493.940 508.251 379.954 1.00 30.00 43 MET A N 1
ATOM 1151 C CA . MET C 2 43 ? 492.632 508.479 379.357 1.00 30.00 43 MET A CA 1
ATOM 1152 C C . MET C 2 43 ? 492.040 507.100 379.467 1.00 30.00 43 MET A C 1
ATOM 1153 O O . MET C 2 43 ? 492.772 506.173 379.683 1.00 30.00 43 MET A O 1
ATOM 1158 N N . PHE C 2 44 ? 490.742 506.943 379.309 1.00 30.00 44 PHE A N 1
ATOM 1159 C CA . PHE C 2 44 ? 490.059 505.649 379.422 1.00 30.00 44 PHE A CA 1
ATOM 1160 C C . PHE C 2 44 ? 489.738 505.302 380.858 1.00 30.00 44 PHE A C 1
ATOM 1161 O O . PHE C 2 44 ? 489.154 504.253 381.097 1.00 30.00 44 PHE A O 1
ATOM 1169 N N . GLU C 2 45 ? 490.106 506.126 381.839 1.00 30.00 45 GLU A N 1
ATOM 1170 C CA . GLU C 2 45 ? 489.854 505.752 383.221 1.00 30.00 45 GLU A CA 1
ATOM 1171 C C . GLU C 2 45 ? 488.340 505.719 383.344 1.00 30.00 45 GLU A C 1
ATOM 1172 O O . GLU C 2 45 ? 487.677 506.555 382.745 1.00 30.00 45 GLU A O 1
ATOM 1178 N N . THR C 2 46 ? 487.787 504.759 384.080 1.00 30.00 46 THR A N 1
ATOM 1179 C CA . THR C 2 46 ? 486.343 504.647 384.252 1.00 30.00 46 THR A CA 1
ATOM 1180 C C . THR C 2 46 ? 486.063 504.637 385.732 1.00 30.00 46 THR A C 1
ATOM 1181 O O . THR C 2 46 ? 486.853 504.114 386.494 1.00 30.00 46 THR A O 1
ATOM 1185 N N . TYR C 2 47 ? 484.945 505.209 386.168 1.00 30.00 47 TYR A N 1
ATOM 1186 C CA . TYR C 2 47 ? 484.696 505.333 387.592 1.00 30.00 47 TYR A CA 1
ATOM 1187 C C . TYR C 2 47 ? 484.541 503.991 388.268 1.00 30.00 47 TYR A C 1
ATOM 1188 O O . TYR C 2 47 ? 485.115 503.782 389.331 1.00 30.00 47 TYR A O 1
ATOM 1197 N N . VAL C 2 48 ? 483.776 503.076 387.677 1.00 30.00 48 VAL A N 1
ATOM 1198 C CA . VAL C 2 48 ? 483.487 501.798 388.337 1.00 30.00 48 VAL A CA 1
ATOM 1199 C C . VAL C 2 48 ? 484.608 500.764 388.320 1.00 30.00 48 VAL A C 1
ATOM 1200 O O . VAL C 2 48 ? 484.911 500.198 389.369 1.00 30.00 48 VAL A O 1
ATOM 1204 N N . ASN C 2 49 ? 485.242 500.544 387.165 1.00 30.00 49 ASN A N 1
ATOM 1205 C CA . ASN C 2 49 ? 486.280 499.503 387.022 1.00 30.00 49 ASN A CA 1
ATOM 1206 C C . ASN C 2 49 ? 487.559 500.079 386.453 1.00 30.00 49 ASN A C 1
ATOM 1207 O O . ASN C 2 49 ? 487.692 500.215 385.246 1.00 30.00 49 ASN A O 1
ATOM 1212 N N . LYS C 2 50 ? 488.524 500.373 387.304 1.00 30.00 50 LYS A N 1
ATOM 1213 C CA . LYS C 2 50 ? 489.750 501.005 386.846 1.00 30.00 50 LYS A CA 1
ATOM 1214 C C . LYS C 2 50 ? 490.613 500.155 385.938 1.00 30.00 50 LYS A C 1
ATOM 1215 O O . LYS C 2 50 ? 491.197 500.691 385.004 1.00 30.00 50 LYS A O 1
ATOM 1221 N N . TYR C 2 51 ? 490.704 498.851 386.176 1.00 30.00 51 TYR A N 1
ATOM 1222 C CA . TYR C 2 51 ? 491.649 497.995 385.429 1.00 30.00 51 TYR A CA 1
ATOM 1223 C C . TYR C 2 51 ? 491.321 497.315 384.077 1.00 30.00 51 TYR A C 1
ATOM 1224 O O . TYR C 2 51 ? 492.235 496.804 383.441 1.00 30.00 51 TYR A O 1
ATOM 1233 N N . LEU C 2 52 ? 490.074 497.295 383.622 1.00 30.00 52 LEU A N 1
ATOM 1234 C CA . LEU C 2 52 ? 489.742 496.597 382.368 1.00 30.00 52 LEU A CA 1
ATOM 1235 C C . LEU C 2 52 ? 490.234 497.315 381.108 1.00 30.00 52 LEU A C 1
ATOM 1236 O O . LEU C 2 52 ? 490.227 498.536 381.070 1.00 30.00 52 LEU A O 1
ATOM 1241 N N . PHE C 2 53 ? 490.621 496.580 380.059 1.00 30.00 53 PHE A N 1
ATOM 1242 C CA . PHE C 2 53 ? 491.155 497.176 378.824 1.00 30.00 53 PHE A CA 1
ATOM 1243 C C . PHE C 2 53 ? 490.090 497.985 378.055 1.00 30.00 53 PHE A C 1
ATOM 1244 O O . PHE C 2 53 ? 488.931 497.612 378.091 1.00 30.00 53 PHE A O 1
ATOM 1252 N N . PRO C 2 54 ? 490.460 499.087 377.352 1.00 30.00 54 PRO A N 1
ATOM 1253 C CA . PRO C 2 54 ? 489.396 499.833 376.676 1.00 30.00 54 PRO A CA 1
ATOM 1254 C C . PRO C 2 54 ? 488.675 499.025 375.620 1.00 30.00 54 PRO A C 1
ATOM 1255 O O . PRO C 2 54 ? 489.362 498.326 374.891 1.00 30.00 54 PRO A O 1
ATOM 1259 N N . LYS C 2 55 ? 487.351 499.130 375.508 1.00 30.00 55 LYS A N 1
ATOM 1260 C CA . LYS C 2 55 ? 486.569 498.315 374.568 1.00 30.00 55 LYS A CA 1
ATOM 1261 C C . LYS C 2 55 ? 485.837 499.155 373.522 1.00 30.00 55 LYS A C 1
ATOM 1262 O O . LYS C 2 55 ? 485.174 500.111 373.895 1.00 30.00 55 LYS A O 1
ATOM 1268 N N . ILE C 2 56 ? 485.912 498.781 372.234 1.00 30.00 56 ILE A N 1
ATOM 1269 C CA . ILE C 2 56 ? 485.314 499.578 371.131 1.00 30.00 56 ILE A CA 1
ATOM 1270 C C . ILE C 2 56 ? 483.888 499.148 370.769 1.00 30.00 56 ILE A C 1
ATOM 1271 O O . ILE C 2 56 ? 483.633 497.963 370.559 1.00 30.00 56 ILE A O 1
ATOM 1276 N N . ASN C 2 57 ? 482.939 500.088 370.773 1.00 30.00 57 ASN A N 1
ATOM 1277 C CA . ASN C 2 57 ? 481.563 499.777 370.388 1.00 30.00 57 ASN A CA 1
ATOM 1278 C C . ASN C 2 57 ? 481.422 499.431 368.921 1.00 30.00 57 ASN A C 1
ATOM 1279 O O . ASN C 2 57 ? 480.714 498.479 368.603 1.00 30.00 57 ASN A O 1
ATOM 1284 N N . GLU C 2 58 ? 482.084 500.173 368.029 1.00 30.00 58 GLU A N 1
ATOM 1285 C CA . GLU C 2 58 ? 481.909 499.945 366.598 1.00 30.00 58 GLU A CA 1
ATOM 1286 C C . GLU C 2 58 ? 483.062 500.320 365.720 1.00 30.00 58 GLU A C 1
ATOM 1287 O O . GLU C 2 58 ? 483.834 501.186 366.100 1.00 30.00 58 GLU A O 1
ATOM 1293 N N . THR C 2 59 ? 483.198 499.677 364.556 1.00 30.00 59 THR A N 1
ATOM 1294 C CA . THR C 2 59 ? 484.191 500.082 363.558 1.00 30.00 59 THR A CA 1
ATOM 1295 C C . THR C 2 59 ? 483.281 500.530 362.412 1.00 30.00 59 THR A C 1
ATOM 1296 O O . THR C 2 59 ? 482.612 499.696 361.814 1.00 30.00 59 THR A O 1
ATOM 1300 N N . LEU C 2 60 ? 483.232 501.821 362.090 1.00 30.00 60 LEU A N 1
ATOM 1301 C CA . LEU C 2 60 ? 482.257 502.323 361.098 1.00 30.00 60 LEU A CA 1
ATOM 1302 C C . LEU C 2 60 ? 482.368 501.925 359.643 1.00 30.00 60 LEU A C 1
ATOM 1303 O O . LEU C 2 60 ? 481.364 501.638 359.020 1.00 30.00 60 LEU A O 1
ATOM 1308 N N . LEU C 2 61 ? 483.561 501.910 359.089 1.00 30.00 61 LEU A N 1
ATOM 1309 C CA . LEU C 2 61 ? 483.744 501.625 357.663 1.00 30.00 61 LEU A CA 1
ATOM 1310 C C . LEU C 2 61 ? 483.001 502.554 356.723 1.00 30.00 61 LEU A C 1
ATOM 1311 O O . LEU C 2 61 ? 482.459 502.114 355.719 1.00 30.00 61 LEU A O 1
ATOM 1316 N N . ILE C 2 62 ? 483.005 503.848 357.015 1.00 30.00 62 ILE A N 1
ATOM 1317 C CA . ILE C 2 62 ? 482.241 504.775 356.187 1.00 30.00 62 ILE A CA 1
ATOM 1318 C C . ILE C 2 62 ? 482.751 504.625 354.787 1.00 30.00 62 ILE A C 1
ATOM 1319 O O . ILE C 2 62 ? 483.954 504.549 354.583 1.00 30.00 62 ILE A O 1
ATOM 1324 N N . ASP C 2 63 ? 481.852 504.520 353.823 1.00 30.00 63 ASP A N 1
ATOM 1325 C CA . ASP C 2 63 ? 482.252 504.460 352.424 1.00 30.00 63 ASP A CA 1
ATOM 1326 C C . ASP C 2 63 ? 481.408 505.479 351.687 1.00 30.00 63 ASP A C 1
ATOM 1327 O O . ASP C 2 63 ? 480.197 505.532 351.891 1.00 30.00 63 ASP A O 1
ATOM 1332 N N . ILE C 2 64 ? 482.042 506.303 350.861 1.00 30.00 64 ILE A N 1
ATOM 1333 C CA . ILE C 2 64 ? 481.323 507.320 350.137 1.00 30.00 64 ILE A CA 1
ATOM 1334 C C . ILE C 2 64 ? 481.313 506.804 348.719 1.00 30.00 64 ILE A C 1
ATOM 1335 O O . ILE C 2 64 ? 482.360 506.461 348.180 1.00 30.00 64 ILE A O 1
ATOM 1340 N N . ALA C 2 65 ? 480.126 506.648 348.142 1.00 30.00 65 ALA A N 1
ATOM 1341 C CA . ALA C 2 65 ? 480.003 506.197 346.760 1.00 30.00 65 ALA A CA 1
ATOM 1342 C C . ALA C 2 65 ? 480.246 507.405 345.902 1.00 30.00 65 ALA A C 1
ATOM 1343 O O . ALA C 2 65 ? 479.742 508.476 346.221 1.00 30.00 65 ALA A O 1
ATOM 1345 N N . LEU C 2 66 ? 481.002 507.253 344.827 1.00 30.00 66 LEU A N 1
ATOM 1346 C CA . LEU C 2 66 ? 481.260 508.350 343.920 1.00 30.00 66 LEU A CA 1
ATOM 1347 C C . LEU C 2 66 ? 480.865 507.799 342.582 1.00 30.00 66 LEU A C 1
ATOM 1348 O O . LEU C 2 66 ? 480.917 506.589 342.397 1.00 30.00 66 LEU A O 1
ATOM 1353 N N . GLY C 2 67 ? 480.442 508.657 341.662 1.00 30.00 67 GLY A N 1
ATOM 1354 C CA . GLY C 2 67 ? 479.959 508.195 340.379 1.00 30.00 67 GLY A CA 1
ATOM 1355 C C . GLY C 2 67 ? 480.362 509.052 339.224 1.00 30.00 67 GLY A C 1
ATOM 1356 O O . GLY C 2 67 ? 480.674 510.218 339.415 1.00 30.00 67 GLY A O 1
ATOM 1357 N N . ASN C 2 68 ? 480.358 508.481 338.031 1.00 30.00 68 ASN A N 1
ATOM 1358 C CA . ASN C 2 68 ? 480.686 509.214 336.828 1.00 30.00 68 ASN A CA 1
ATOM 1359 C C . ASN C 2 68 ? 479.370 509.765 336.348 1.00 30.00 68 ASN A C 1
ATOM 1360 O O . ASN C 2 68 ? 478.466 509.006 336.042 1.00 30.00 68 ASN A O 1
ATOM 1365 N N . ARG C 2 69 ? 479.247 511.083 336.288 1.00 30.00 69 ARG A N 1
ATOM 1366 C CA . ARG C 2 69 ? 478.025 511.699 335.794 1.00 30.00 69 ARG A CA 1
ATOM 1367 C C . ARG C 2 69 ? 477.804 511.329 334.346 1.00 30.00 69 ARG A C 1
ATOM 1368 O O . ARG C 2 69 ? 476.672 511.110 333.940 1.00 30.00 69 ARG A O 1
ATOM 1376 N N . PHE C 2 70 ? 478.875 511.244 333.567 1.00 30.00 70 PHE A N 1
ATOM 1377 C CA . PHE C 2 70 ? 478.772 510.903 332.151 1.00 30.00 70 PHE A CA 1
ATOM 1378 C C . PHE C 2 70 ? 478.611 509.396 331.892 1.00 30.00 70 PHE A C 1
ATOM 1379 O O . PHE C 2 70 ? 478.829 508.984 330.770 1.00 30.00 70 PHE A O 1
ATOM 1387 N N . ASN C 2 71 ? 478.312 508.560 332.892 1.00 30.00 71 ASN A N 1
ATOM 1388 C CA . ASN C 2 71 ? 478.230 507.100 332.678 1.00 30.00 71 ASN A CA 1
ATOM 1389 C C . ASN C 2 71 ? 477.114 506.726 331.757 1.00 30.00 71 ASN A C 1
ATOM 1390 O O . ASN C 2 71 ? 477.244 505.781 331.002 1.00 30.00 71 ASN A O 1
ATOM 1395 N N . TRP C 2 72 ? 475.992 507.419 331.829 1.00 30.00 72 TRP A N 1
ATOM 1396 C CA . TRP C 2 72 ? 474.918 507.188 330.861 1.00 30.00 72 TRP A CA 1
ATOM 1397 C C . TRP C 2 72 ? 475.524 507.775 329.616 1.00 30.00 72 TRP A C 1
ATOM 1398 O O . TRP C 2 72 ? 476.498 508.466 329.715 1.00 30.00 72 TRP A O 1
ATOM 1409 N N . LEU C 2 73 ? 474.998 507.521 328.436 1.00 30.00 73 LEU A N 1
ATOM 1410 C CA . LEU C 2 73 ? 475.661 507.969 327.204 1.00 30.00 73 LEU A CA 1
ATOM 1411 C C . LEU C 2 73 ? 476.980 507.253 327.029 1.00 30.00 73 LEU A C 1
ATOM 1412 O O . LEU C 2 73 ? 477.923 507.825 326.498 1.00 30.00 73 LEU A O 1
ATOM 1417 N N . ALA C 2 74 ? 477.050 506.002 327.481 1.00 30.00 74 ALA A N 1
ATOM 1418 C CA . ALA C 2 74 ? 478.230 505.174 327.264 1.00 30.00 74 ALA A CA 1
ATOM 1419 C C . ALA C 2 74 ? 477.707 503.983 326.529 1.00 30.00 74 ALA A C 1
ATOM 1420 O O . ALA C 2 74 ? 476.702 503.420 326.949 1.00 30.00 74 ALA A O 1
ATOM 1422 N N . LYS C 2 75 ? 478.368 503.574 325.458 1.00 30.00 75 LYS A N 1
ATOM 1423 C CA . LYS C 2 75 ? 477.866 502.496 324.625 1.00 30.00 75 LYS A CA 1
ATOM 1424 C C . LYS C 2 75 ? 478.724 501.254 324.794 1.00 30.00 75 LYS A C 1
ATOM 1425 O O . LYS C 2 75 ? 479.904 501.281 324.493 1.00 30.00 75 LYS A O 1
ATOM 1431 N N . GLU C 2 76 ? 478.134 500.152 325.241 1.00 30.00 76 GLU A N 1
ATOM 1432 C CA . GLU C 2 76 ? 478.886 498.918 325.391 1.00 30.00 76 GLU A CA 1
ATOM 1433 C C . GLU C 2 76 ? 479.291 498.509 323.993 1.00 30.00 76 GLU A C 1
ATOM 1434 O O . GLU C 2 76 ? 478.498 498.694 323.076 1.00 30.00 76 GLU A O 1
ATOM 1440 N N . GLN C 2 77 ? 480.503 497.982 323.811 1.00 30.00 77 GLN A N 1
ATOM 1441 C CA . GLN C 2 77 ? 481.000 497.644 322.470 1.00 30.00 77 GLN A CA 1
ATOM 1442 C C . GLN C 2 77 ? 481.336 496.190 322.102 1.00 30.00 77 GLN A C 1
ATOM 1443 O O . GLN C 2 77 ? 481.482 495.933 320.916 1.00 30.00 77 GLN A O 1
ATOM 1449 N N . ASP C 2 78 ? 481.481 495.252 323.031 1.00 30.00 78 ASP A N 1
ATOM 1450 C CA . ASP C 2 78 ? 481.830 493.884 322.621 1.00 30.00 78 ASP A CA 1
ATOM 1451 C C . ASP C 2 78 ? 483.022 493.940 321.686 1.00 30.00 78 ASP A C 1
ATOM 1452 O O . ASP C 2 78 ? 482.966 493.435 320.566 1.00 30.00 78 ASP A O 1
ATOM 1457 N N . PHE C 2 79 ? 484.115 494.544 322.130 1.00 30.00 79 PHE A N 1
ATOM 1458 C CA . PHE C 2 79 ? 485.228 494.786 321.210 1.00 30.00 79 PHE A CA 1
ATOM 1459 C C . PHE C 2 79 ? 485.985 493.688 320.522 1.00 30.00 79 PHE A C 1
ATOM 1460 O O . PHE C 2 79 ? 486.344 492.697 321.150 1.00 30.00 79 PHE A O 1
ATOM 1468 N N . ILE C 2 80 ? 486.187 493.850 319.217 1.00 30.00 80 ILE A N 1
ATOM 1469 C CA . ILE C 2 80 ? 487.016 492.963 318.441 1.00 30.00 80 ILE A CA 1
ATOM 1470 C C . ILE C 2 80 ? 487.369 494.088 317.483 1.00 30.00 80 ILE A C 1
ATOM 1471 O O . ILE C 2 80 ? 486.509 494.911 317.227 1.00 30.00 80 ILE A O 1
ATOM 1476 N N . GLY C 2 81 ? 488.579 494.179 316.960 1.00 30.00 81 GLY A N 1
ATOM 1477 C CA . GLY C 2 81 ? 488.888 495.218 315.990 1.00 30.00 81 GLY A CA 1
ATOM 1478 C C . GLY C 2 81 ? 489.198 496.526 316.688 1.00 30.00 81 GLY A C 1
ATOM 1479 O O . GLY C 2 81 ? 488.975 496.605 317.892 1.00 30.00 81 GLY A O 1
ATOM 1480 N N . GLN C 2 82 ? 489.679 497.544 315.962 1.00 30.00 82 GLN A N 1
ATOM 1481 C CA . GLN C 2 82 ? 490.081 498.823 316.588 1.00 30.00 82 GLN A CA 1
ATOM 1482 C C . GLN C 2 82 ? 489.405 500.121 316.179 1.00 30.00 82 GLN A C 1
ATOM 1483 O O . GLN C 2 82 ? 488.896 500.819 317.045 1.00 30.00 82 GLN A O 1
ATOM 1489 N N . TYR C 2 83 ? 489.359 500.453 314.897 1.00 30.00 83 TYR A N 1
ATOM 1490 C CA . TYR C 2 83 ? 488.865 501.772 314.464 1.00 30.00 83 TYR A CA 1
ATOM 1491 C C . TYR C 2 83 ? 487.370 502.032 314.451 1.00 30.00 83 TYR A C 1
ATOM 1492 O O . TYR C 2 83 ? 486.601 501.084 314.499 1.00 30.00 83 TYR A O 1
ATOM 1501 N N . SER C 2 84 ? 486.962 503.307 314.443 1.00 30.00 84 SER A N 1
ATOM 1502 C CA . SER C 2 84 ? 485.547 503.677 314.360 1.00 30.00 84 SER A CA 1
ATOM 1503 C C . SER C 2 84 ? 485.298 504.708 313.239 1.00 30.00 84 SER A C 1
ATOM 1504 O O . SER C 2 84 ? 485.838 505.796 313.310 1.00 30.00 84 SER A O 1
ATOM 1507 N N . GLU C 2 85 ? 484.513 504.379 312.212 1.00 30.00 85 GLU A N 1
ATOM 1508 C CA . GLU C 2 85 ? 484.256 505.285 311.060 1.00 30.00 85 GLU A CA 1
ATOM 1509 C C . GLU C 2 85 ? 483.369 506.560 311.143 1.00 30.00 85 GLU A C 1
ATOM 1510 O O . GLU C 2 85 ? 483.711 507.560 310.535 1.00 30.00 85 GLU A O 1
ATOM 1516 N N . GLU C 2 86 ? 482.209 506.532 311.791 1.00 30.00 86 GLU A N 1
ATOM 1517 C CA . GLU C 2 86 ? 481.372 507.756 311.982 1.00 30.00 86 GLU A CA 1
ATOM 1518 C C . GLU C 2 86 ? 480.970 508.673 310.789 1.00 30.00 86 GLU A C 1
ATOM 1519 O O . GLU C 2 86 ? 481.139 509.875 310.864 1.00 30.00 86 GLU A O 1
ATOM 1525 N N . TYR C 2 87 ? 480.448 508.132 309.705 1.00 30.00 87 TYR A N 1
ATOM 1526 C CA . TYR C 2 87 ? 480.029 508.954 308.566 1.00 30.00 87 TYR A CA 1
ATOM 1527 C C . TYR C 2 87 ? 478.666 509.641 308.655 1.00 30.00 87 TYR A C 1
ATOM 1528 O O . TYR C 2 87 ? 477.836 509.223 309.445 1.00 30.00 87 TYR A O 1
ATOM 1537 N N . VAL C 2 88 ? 478.445 510.695 307.870 1.00 30.00 88 VAL A N 1
ATOM 1538 C CA . VAL C 2 88 ? 477.167 511.405 307.822 1.00 30.00 88 VAL A CA 1
ATOM 1539 C C . VAL C 2 88 ? 476.961 511.706 306.358 1.00 30.00 88 VAL A C 1
ATOM 1540 O O . VAL C 2 88 ? 477.944 511.790 305.647 1.00 30.00 88 VAL A O 1
ATOM 1544 N N . ILE C 2 89 ? 475.724 511.892 305.900 1.00 30.00 89 ILE A N 1
ATOM 1545 C CA . ILE C 2 89 ? 475.436 512.119 304.476 1.00 30.00 89 ILE A CA 1
ATOM 1546 C C . ILE C 2 89 ? 475.142 513.599 304.239 1.00 30.00 89 ILE A C 1
ATOM 1547 O O . ILE C 2 89 ? 474.299 514.163 304.915 1.00 30.00 89 ILE A O 1
ATOM 1552 N N . MET C 2 90 ? 475.798 514.228 303.269 1.00 30.00 90 MET A N 1
ATOM 1553 C CA . MET C 2 90 ? 475.656 515.675 303.039 1.00 30.00 90 MET A CA 1
ATOM 1554 C C . MET C 2 90 ? 474.322 516.154 302.474 1.00 30.00 90 MET A C 1
ATOM 1555 O O . MET C 2 90 ? 473.644 515.407 301.779 1.00 30.00 90 MET A O 1
ATOM 1560 N N . ASP C 2 91 ? 473.959 517.405 302.746 1.00 30.00 91 ASP A N 1
ATOM 1561 C CA . ASP C 2 91 ? 472.652 517.957 302.343 1.00 30.00 91 ASP A CA 1
ATOM 1562 C C . ASP C 2 91 ? 472.388 518.208 300.862 1.00 30.00 91 ASP A C 1
ATOM 1563 O O . ASP C 2 91 ? 473.315 518.583 300.148 1.00 30.00 91 ASP A O 1
ATOM 1568 N N . THR C 2 92 ? 471.143 518.009 300.400 1.00 30.00 92 THR A N 1
ATOM 1569 C CA . THR C 2 92 ? 470.745 518.319 299.018 1.00 30.00 92 THR A CA 1
ATOM 1570 C C . THR C 2 92 ? 469.538 519.227 299.076 1.00 30.00 92 THR A C 1
ATOM 1571 O O . THR C 2 92 ? 468.582 518.896 299.764 1.00 30.00 92 THR A O 1
ATOM 1575 N N . ILE C 2 93 ? 469.538 520.332 298.339 1.00 30.00 93 ILE A N 1
ATOM 1576 C CA . ILE C 2 93 ? 468.459 521.318 298.427 1.00 30.00 93 ILE A CA 1
ATOM 1577 C C . ILE C 2 93 ? 467.409 521.072 297.337 1.00 30.00 93 ILE A C 1
ATOM 1578 O O . ILE C 2 93 ? 467.777 520.906 296.185 1.00 30.00 93 ILE A O 1
ATOM 1583 N N . PRO C 2 94 ? 466.104 521.048 297.682 1.00 30.00 94 PRO A N 1
ATOM 1584 C CA . PRO C 2 94 ? 465.100 520.740 296.659 1.00 30.00 94 PRO A CA 1
ATOM 1585 C C . PRO C 2 94 ? 465.064 521.767 295.535 1.00 30.00 94 PRO A C 1
ATOM 1586 O O . PRO C 2 94 ? 465.276 522.931 295.844 1.00 30.00 94 PRO A O 1
ATOM 1590 N N . ILE C 2 95 ? 464.785 521.369 294.288 1.00 30.00 95 ILE A N 1
ATOM 1591 C CA . ILE C 2 95 ? 464.842 522.280 293.123 1.00 30.00 95 ILE A CA 1
ATOM 1592 C C . ILE C 2 95 ? 463.560 522.326 292.286 1.00 30.00 95 ILE A C 1
ATOM 1593 O O . ILE C 2 95 ? 462.750 521.411 292.355 1.00 30.00 95 ILE A O 1
ATOM 1598 N N . GLU C 2 96 ? 463.369 523.387 291.506 1.00 30.00 96 GLU A N 1
ATOM 1599 C CA . GLU C 2 96 ? 462.141 523.566 290.715 1.00 30.00 96 GLU A CA 1
ATOM 1600 C C . GLU C 2 96 ? 461.990 522.593 289.563 1.00 30.00 96 GLU A C 1
ATOM 1601 O O . GLU C 2 96 ? 462.979 522.059 289.087 1.00 30.00 96 GLU A O 1
ATOM 1607 N N . MET C 2 97 ? 460.757 522.358 289.110 1.00 30.00 97 MET A N 1
ATOM 1608 C CA . MET C 2 97 ? 460.515 521.376 288.048 1.00 30.00 97 MET A CA 1
ATOM 1609 C C . MET C 2 97 ? 461.180 521.691 286.721 1.00 30.00 97 MET A C 1
ATOM 1610 O O . MET C 2 97 ? 461.726 520.788 286.098 1.00 30.00 97 MET A O 1
ATOM 1615 N N . ASN C 2 98 ? 461.158 522.937 286.272 1.00 30.00 98 ASN A N 1
ATOM 1616 C CA . ASN C 2 98 ? 461.866 523.299 285.048 1.00 30.00 98 ASN A CA 1
ATOM 1617 C C . ASN C 2 98 ? 461.516 522.345 283.932 1.00 30.00 98 ASN A C 1
ATOM 1618 O O . ASN C 2 98 ? 462.392 521.730 283.345 1.00 30.00 98 ASN A O 1
ATOM 1623 N N . LEU C 2 99 ? 460.233 522.205 283.634 1.00 30.00 99 LEU A N 1
ATOM 1624 C CA . LEU C 2 99 ? 459.788 521.257 282.615 1.00 30.00 99 LEU A CA 1
ATOM 1625 C C . LEU C 2 99 ? 460.322 521.612 281.228 1.00 30.00 99 LEU A C 1
ATOM 1626 O O . LEU C 2 99 ? 460.366 520.750 280.359 1.00 30.00 99 LEU A O 1
ATOM 1631 N N . SER C 2 100 ? 460.722 522.854 281.000 1.00 30.00 100 SER A N 1
ATOM 1632 C CA . SER C 2 100 ? 461.331 523.236 279.722 1.00 30.00 100 SER A CA 1
ATOM 1633 C C . SER C 2 100 ? 462.646 522.530 279.441 1.00 30.00 100 SER A C 1
ATOM 1634 O O . SER C 2 100 ? 463.028 522.401 278.286 1.00 30.00 100 SER A O 1
ATOM 1637 N N . LYS C 2 101 ? 463.350 522.079 280.471 1.00 30.00 101 LYS A N 1
ATOM 1638 C CA . LYS C 2 101 ? 464.677 521.468 280.300 1.00 30.00 101 LYS A CA 1
ATOM 1639 C C . LYS C 2 101 ? 464.621 520.195 279.492 1.00 30.00 101 LYS A C 1
ATOM 1640 O O . LYS C 2 101 ? 463.594 519.527 279.466 1.00 30.00 101 LYS A O 1
ATOM 1646 N N . SER C 2 102 ? 465.718 519.844 278.832 1.00 30.00 102 SER A N 1
ATOM 1647 C CA . SER C 2 102 ? 465.745 518.680 277.968 1.00 30.00 102 SER A CA 1
ATOM 1648 C C . SER C 2 102 ? 465.414 517.420 278.706 1.00 30.00 102 SER A C 1
ATOM 1649 O O . SER C 2 102 ? 465.746 517.281 279.874 1.00 30.00 102 SER A O 1
ATOM 1652 N N . GLU C 2 103 ? 464.783 516.482 278.019 1.00 30.00 103 GLU A N 1
ATOM 1653 C CA . GLU C 2 103 ? 464.348 515.243 278.644 1.00 30.00 103 GLU A CA 1
ATOM 1654 C C . GLU C 2 103 ? 465.532 514.380 279.063 1.00 30.00 103 GLU A C 1
ATOM 1655 O O . GLU C 2 103 ? 465.373 513.477 279.875 1.00 30.00 103 GLU A O 1
ATOM 1661 N N . GLU C 2 104 ? 466.721 514.658 278.531 1.00 30.00 104 GLU A N 1
ATOM 1662 C CA . GLU C 2 104 ? 467.937 513.906 278.868 1.00 30.00 104 GLU A CA 1
ATOM 1663 C C . GLU C 2 104 ? 468.336 514.119 280.315 1.00 30.00 104 GLU A C 1
ATOM 1664 O O . GLU C 2 104 ? 469.175 513.395 280.833 1.00 30.00 104 GLU A O 1
ATOM 1670 N N . LEU C 2 105 ? 467.749 515.106 280.990 1.00 30.00 105 LEU A N 1
ATOM 1671 C CA . LEU C 2 105 ? 468.021 515.295 282.402 1.00 30.00 105 LEU A CA 1
ATOM 1672 C C . LEU C 2 105 ? 467.606 514.040 283.184 1.00 30.00 105 LEU A C 1
ATOM 1673 O O . LEU C 2 105 ? 468.109 513.811 284.276 1.00 30.00 105 LEU A O 1
ATOM 1678 N N . MET C 2 106 ? 466.712 513.218 282.639 1.00 53.91 106 MET A N 1
ATOM 1679 C CA . MET C 2 106 ? 466.290 512.025 283.349 1.00 53.91 106 MET A CA 1
ATOM 1680 C C . MET C 2 106 ? 467.524 511.245 283.657 1.00 53.91 106 MET A C 1
ATOM 1681 O O . MET C 2 106 ? 467.661 510.719 284.748 1.00 53.91 106 MET A O 1
ATOM 1686 N N . LEU C 2 107 ? 468.437 511.187 282.705 1.00 52.28 107 LEU A N 1
ATOM 1687 C CA . LEU C 2 107 ? 469.674 510.465 282.893 1.00 52.28 107 LEU A CA 1
ATOM 1688 C C . LEU C 2 107 ? 470.661 511.491 283.416 1.00 52.28 107 LEU A C 1
ATOM 1689 O O . LEU C 2 107 ? 471.083 512.377 282.683 1.00 52.28 107 LEU A O 1
ATOM 1694 N N . LYS C 2 108 ? 471.014 511.411 284.696 1.00 104.95 108 LYS A N 1
ATOM 1695 C CA . LYS C 2 108 ? 471.983 512.312 285.297 1.00 104.95 108 LYS A CA 1
ATOM 1696 C C . LYS C 2 108 ? 472.239 511.573 286.601 1.00 104.95 108 LYS A C 1
ATOM 1697 O O . LYS C 2 108 ? 471.283 511.240 287.298 1.00 104.95 108 LYS A O 1
ATOM 1703 N N . ARG C 2 109 ? 473.494 511.305 286.955 1.00 70.65 109 ARG A N 1
ATOM 1704 C CA . ARG C 2 109 ? 473.772 510.464 288.133 1.00 70.65 109 ARG A CA 1
ATOM 1705 C C . ARG C 2 109 ? 473.281 510.930 289.524 1.00 70.65 109 ARG A C 1
ATOM 1706 O O . ARG C 2 109 ? 472.707 510.125 290.252 1.00 70.65 109 ARG A O 1
ATOM 1714 N N . ASN C 2 110 ? 473.490 512.188 289.900 1.00 52.76 110 ASN A N 1
ATOM 1715 C CA . ASN C 2 110 ? 473.095 512.679 291.235 1.00 52.76 110 ASN A CA 1
ATOM 1716 C C . ASN C 2 110 ? 473.539 511.770 292.403 1.00 52.76 110 ASN A C 1
ATOM 1717 O O . ASN C 2 110 ? 472.717 511.370 293.218 1.00 52.76 110 ASN A O 1
ATOM 1722 N N . TYR C 2 111 ? 474.821 511.417 292.474 1.00 66.52 111 TYR A N 1
ATOM 1723 C CA . TYR C 2 111 ? 475.313 510.526 293.527 1.00 66.52 111 TYR A CA 1
ATOM 1724 C C . TYR C 2 111 ? 475.239 511.127 294.917 1.00 66.52 111 TYR A C 1
ATOM 1725 O O . TYR C 2 111 ? 475.454 512.321 295.059 1.00 66.52 111 TYR A O 1
ATOM 1734 N N . PRO C 2 112 ? 474.965 510.310 295.961 1.00 73.15 112 PRO A N 1
ATOM 1735 C CA . PRO C 2 112 ? 475.005 510.836 297.339 1.00 73.15 112 PRO A CA 1
ATOM 1736 C C . PRO C 2 112 ? 476.417 511.164 297.808 1.00 73.15 112 PRO A C 1
ATOM 1737 O O . PRO C 2 112 ? 477.341 510.558 297.278 1.00 73.15 112 PRO A O 1
ATOM 1741 N N . GLN C 2 113 ? 476.590 512.074 298.767 1.00 84.47 113 GLN A N 1
ATOM 1742 C CA . GLN C 2 113 ? 477.921 512.510 299.217 1.00 84.47 113 GLN A CA 1
ATOM 1743 C C . GLN C 2 113 ? 478.003 512.374 300.718 1.00 84.47 113 GLN A C 1
ATOM 1744 O O . GLN C 2 113 ? 476.973 512.338 301.361 1.00 84.47 113 GLN A O 1
ATOM 1750 N N . MET C 2 114 ? 479.202 512.274 301.282 1.00 98.97 114 MET A N 1
ATOM 1751 C CA . MET C 2 114 ? 479.337 512.027 302.713 1.00 98.97 114 MET A CA 1
ATOM 1752 C C . MET C 2 114 ? 480.645 512.513 303.302 1.00 98.97 114 MET A C 1
ATOM 1753 O O . MET C 2 114 ? 481.557 512.835 302.551 1.00 98.97 114 MET A O 1
ATOM 1758 N N . ALA C 2 115 ? 480.737 512.580 304.636 1.00 57.07 115 ALA A N 1
ATOM 1759 C CA . ALA C 2 115 ? 481.957 512.991 305.305 1.00 57.07 115 ALA A CA 1
ATOM 1760 C C . ALA C 2 115 ? 482.365 511.863 306.222 1.00 57.07 115 ALA A C 1
ATOM 1761 O O . ALA C 2 115 ? 481.584 510.952 306.402 1.00 57.07 115 ALA A O 1
ATOM 1763 N N . THR C 2 116 ? 483.571 511.884 306.787 1.00 128.02 116 THR A N 1
ATOM 1764 C CA . THR C 2 116 ? 484.051 510.750 307.581 1.00 128.02 116 THR A CA 1
ATOM 1765 C C . THR C 2 116 ? 485.083 511.120 308.630 1.00 128.02 116 THR A C 1
ATOM 1766 O O . THR C 2 116 ? 485.669 512.190 308.555 1.00 128.02 116 THR A O 1
ATOM 1770 N N . ARG C 2 117 ? 485.326 510.235 309.606 1.00 146.87 117 ARG A N 1
ATOM 1771 C CA . ARG C 2 117 ? 486.284 510.497 310.662 1.00 146.87 117 ARG A CA 1
ATOM 1772 C C . ARG C 2 117 ? 486.720 509.155 311.259 1.00 146.87 117 ARG A C 1
ATOM 1773 O O . ARG C 2 117 ? 485.917 508.497 311.898 1.00 146.87 117 ARG A O 1
ATOM 1781 N N . LEU C 2 118 ? 487.986 508.762 311.088 1.00 76.73 118 LEU A N 1
ATOM 1782 C CA . LEU C 2 118 ? 488.472 507.488 311.642 1.00 76.73 118 LEU A CA 1
ATOM 1783 C C . LEU C 2 118 ? 489.096 507.783 312.982 1.00 76.73 118 LEU A C 1
ATOM 1784 O O . LEU C 2 118 ? 490.150 508.404 313.037 1.00 76.73 118 LEU A O 1
ATOM 1789 N N . TYR C 2 119 ? 488.447 507.389 314.072 1.00 102.30 119 TYR A N 1
ATOM 1790 C CA . TYR C 2 119 ? 488.944 507.741 315.402 1.00 102.30 119 TYR A CA 1
ATOM 1791 C C . TYR C 2 119 ? 490.177 507.103 316.008 1.00 102.30 119 TYR A C 1
ATOM 1792 O O . TYR C 2 119 ? 491.010 507.834 316.535 1.00 102.30 119 TYR A O 1
ATOM 1801 N N . GLY C 2 120 ? 490.319 505.782 315.950 1.00 42.50 120 GLY A N 1
ATOM 1802 C CA . GLY C 2 120 ? 491.444 505.127 316.609 1.00 42.50 120 GLY A CA 1
ATOM 1803 C C . GLY C 2 120 ? 491.041 503.994 317.514 1.00 42.50 120 GLY A C 1
ATOM 1804 O O . GLY C 2 120 ? 489.939 503.492 317.371 1.00 42.50 120 GLY A O 1
ATOM 1805 N N . SER C 2 121 ? 491.897 503.616 318.460 1.00 40.31 121 SER A N 1
ATOM 1806 C CA . SER C 2 121 ? 491.639 502.489 319.358 1.00 40.31 121 SER A CA 1
ATOM 1807 C C . SER C 2 121 ? 491.675 502.956 320.800 1.00 40.31 121 SER A C 1
ATOM 1808 O O . SER C 2 121 ? 492.150 504.058 321.056 1.00 40.31 121 SER A O 1
ATOM 1811 N N . GLY C 2 122 ? 491.167 502.155 321.739 1.00 28.39 122 GLY A N 1
ATOM 1812 C CA . GLY C 2 122 ? 491.065 502.567 323.135 1.00 28.39 122 GLY A CA 1
ATOM 1813 C C . GLY C 2 122 ? 492.013 501.965 324.149 1.00 28.39 122 GLY A C 1
ATOM 1814 O O . GLY C 2 122 ? 492.296 500.780 324.092 1.00 28.39 122 GLY A O 1
ATOM 1815 N N . ILE C 2 123 ? 492.492 502.758 325.115 1.00 96.59 123 ILE A N 1
ATOM 1816 C CA . ILE C 2 123 ? 493.411 502.264 326.139 1.00 96.59 123 ILE A CA 1
ATOM 1817 C C . ILE C 2 123 ? 492.732 501.315 327.128 1.00 96.59 123 ILE A C 1
ATOM 1818 O O . ILE C 2 123 ? 491.531 501.430 327.326 1.00 96.59 123 ILE A O 1
ATOM 1823 N N . VAL C 2 124 ? 493.486 500.388 327.741 1.00 43.18 124 VAL A N 1
ATOM 1824 C CA . VAL C 2 124 ? 492.920 499.398 328.682 1.00 43.18 124 VAL A CA 1
ATOM 1825 C C . VAL C 2 124 ? 493.556 499.681 330.012 1.00 43.18 124 VAL A C 1
ATOM 1826 O O . VAL C 2 124 ? 494.770 499.796 330.067 1.00 43.18 124 VAL A O 1
ATOM 1830 N N . LYS C 2 125 ? 492.765 499.796 331.089 1.00 133.53 125 LYS A N 1
ATOM 1831 C CA . LYS C 2 125 ? 493.287 500.202 332.390 1.00 133.53 125 LYS A CA 1
ATOM 1832 C C . LYS C 2 125 ? 493.097 499.136 333.454 1.00 133.53 125 LYS A C 1
ATOM 1833 O O . LYS C 2 125 ? 492.255 498.274 333.280 1.00 133.53 125 LYS A O 1
ATOM 1839 N N . LYS C 2 126 ? 493.867 499.187 334.546 1.00 111.06 126 LYS A N 1
ATOM 1840 C CA . LYS C 2 126 ? 493.814 498.156 335.589 1.00 111.06 126 LYS A CA 1
ATOM 1841 C C . LYS C 2 126 ? 494.005 498.677 337.006 1.00 111.06 126 LYS A C 1
ATOM 1842 O O . LYS C 2 126 ? 494.566 499.748 337.177 1.00 111.06 126 LYS A O 1
ATOM 1848 N N . GLN C 2 127 ? 493.534 497.940 338.014 1.00 152.96 127 GLN A N 1
ATOM 1849 C CA . GLN C 2 127 ? 493.687 498.318 339.419 1.00 152.96 127 GLN A CA 1
ATOM 1850 C C . GLN C 2 127 ? 493.849 497.012 340.131 1.00 152.96 127 GLN A C 1
ATOM 1851 O O . GLN C 2 127 ? 493.430 496.007 339.589 1.00 152.96 127 GLN A O 1
ATOM 1857 N N . LYS C 2 128 ? 494.465 496.988 341.310 1.00 85.41 128 LYS A N 1
ATOM 1858 C CA . LYS C 2 128 ? 494.544 495.751 342.088 1.00 85.41 128 LYS A CA 1
ATOM 1859 C C . LYS C 2 128 ? 494.596 495.943 343.600 1.00 85.41 128 LYS A C 1
ATOM 1860 O O . LYS C 2 128 ? 495.108 496.963 344.063 1.00 85.41 128 LYS A O 1
ATOM 1866 N N . PHE C 2 129 ? 494.054 494.989 344.365 1.00 68.49 129 PHE A N 1
ATOM 1867 C CA . PHE C 2 129 ? 494.109 495.033 345.823 1.00 68.49 129 PHE A CA 1
ATOM 1868 C C . PHE C 2 129 ? 494.509 493.666 346.322 1.00 68.49 129 PHE A C 1
ATOM 1869 O O . PHE C 2 129 ? 493.974 492.679 345.842 1.00 68.49 129 PHE A O 1
ATOM 1877 N N . THR C 2 130 ? 495.436 493.596 347.273 1.00 38.36 130 THR A N 1
ATOM 1878 C CA . THR C 2 130 ? 495.893 492.323 347.831 1.00 38.36 130 THR A CA 1
ATOM 1879 C C . THR C 2 130 ? 495.318 492.177 349.225 1.00 38.36 130 THR A C 1
ATOM 1880 O O . THR C 2 130 ? 495.491 493.074 350.043 1.00 38.36 130 THR A O 1
ATOM 1884 N N . LEU C 2 131 ? 494.652 491.062 349.511 1.00 51.26 131 LEU A N 1
ATOM 1885 C CA . LEU C 2 131 ? 493.996 490.873 350.805 1.00 51.26 131 LEU A CA 1
ATOM 1886 C C . LEU C 2 131 ? 494.720 489.782 351.576 1.00 51.26 131 LEU A C 1
ATOM 1887 O O . LEU C 2 131 ? 494.876 488.695 351.038 1.00 51.26 131 LEU A O 1
ATOM 1892 N N . ASN C 2 132 ? 495.129 490.040 352.827 1.00 66.45 132 ASN A N 1
ATOM 1893 C CA . ASN C 2 132 ? 495.934 489.080 353.610 1.00 66.45 132 ASN A CA 1
ATOM 1894 C C . ASN C 2 132 ? 495.124 488.360 354.651 1.00 66.45 132 ASN A C 1
ATOM 1895 O O . ASN C 2 132 ? 494.555 488.987 355.512 1.00 66.45 132 ASN A O 1
ATOM 1900 N N . ASN C 2 133 ? 495.062 487.040 354.575 1.00 82.92 133 ASN A N 1
ATOM 1901 C CA . ASN C 2 133 ? 494.332 486.260 355.566 1.00 82.92 133 ASN A CA 1
ATOM 1902 C C . ASN C 2 133 ? 494.943 486.340 356.954 1.00 82.92 133 ASN A C 1
ATOM 1903 O O . ASN C 2 133 ? 494.218 486.380 357.935 1.00 82.92 133 ASN A O 1
ATOM 1908 N N . ASN C 2 134 ? 496.265 486.312 357.060 1.00 109.46 134 ASN A N 1
ATOM 1909 C CA . ASN C 2 134 ? 496.926 486.278 358.380 1.00 109.46 134 ASN A CA 1
ATOM 1910 C C . ASN C 2 134 ? 496.841 487.445 359.370 1.00 109.46 134 ASN A C 1
ATOM 1911 O O . ASN C 2 134 ? 496.543 487.195 360.524 1.00 109.46 134 ASN A O 1
ATOM 1916 N N . ASP C 2 135 ? 497.061 488.690 358.948 1.00 81.93 135 ASP A N 1
ATOM 1917 C CA . ASP C 2 135 ? 497.123 489.839 359.879 1.00 81.93 135 ASP A CA 1
ATOM 1918 C C . ASP C 2 135 ? 496.024 490.877 359.831 1.00 81.93 135 ASP A C 1
ATOM 1919 O O . ASP C 2 135 ? 495.871 491.624 360.780 1.00 81.93 135 ASP A O 1
ATOM 1924 N N . VAL C 2 136 ? 495.261 490.960 358.755 1.00 47.16 136 VAL A N 1
ATOM 1925 C CA . VAL C 2 136 ? 494.144 491.883 358.736 1.00 47.16 136 VAL A CA 1
ATOM 1926 C C . VAL C 2 136 ? 493.181 491.393 359.793 1.00 47.16 136 VAL A C 1
ATOM 1927 O O . VAL C 2 136 ? 492.421 492.172 360.358 1.00 47.16 136 VAL A O 1
ATOM 1931 N N . ARG C 2 137 ? 493.208 490.100 360.071 1.00 133.22 137 ARG A N 1
ATOM 1932 C CA . ARG C 2 137 ? 492.336 489.531 361.078 1.00 133.22 137 ARG A CA 1
ATOM 1933 C C . ARG C 2 137 ? 492.557 490.082 362.476 1.00 133.22 137 ARG A C 1
ATOM 1934 O O . ARG C 2 137 ? 491.616 490.161 363.254 1.00 133.22 137 ARG A O 1
ATOM 1942 N N . PHE C 2 138 ? 493.782 490.453 362.812 1.00 88.95 138 PHE A N 1
ATOM 1943 C CA . PHE C 2 138 ? 494.054 491.028 364.117 1.00 88.95 138 PHE A CA 1
ATOM 1944 C C . PHE C 2 138 ? 493.267 492.292 364.312 1.00 88.95 138 PHE A C 1
ATOM 1945 O O . PHE C 2 138 ? 492.776 492.536 365.402 1.00 88.95 138 PHE A O 1
ATOM 1953 N N . ASN C 2 139 ? 493.131 493.098 363.276 1.00 63.70 139 ASN A N 1
ATOM 1954 C CA . ASN C 2 139 ? 492.469 494.386 363.398 1.00 63.70 139 ASN A CA 1
ATOM 1955 C C . ASN C 2 139 ? 490.997 494.347 363.784 1.00 63.70 139 ASN A C 1
ATOM 1956 O O . ASN C 2 139 ? 490.559 495.214 364.530 1.00 63.70 139 ASN A O 1
ATOM 1961 N N . PHE C 2 140 ? 490.224 493.393 363.280 1.00 92.28 140 PHE A N 1
ATOM 1962 C CA . PHE C 2 140 ? 488.763 493.371 363.522 1.00 92.28 140 PHE A CA 1
ATOM 1963 C C . PHE C 2 140 ? 488.291 492.466 364.661 1.00 92.28 140 PHE A C 1
ATOM 1964 O O . PHE C 2 140 ? 488.789 491.356 364.813 1.00 92.28 140 PHE A O 1
ATOM 1972 N N . GLN C 2 141 ? 487.342 492.933 365.472 1.00 74.31 141 GLN A N 1
ATOM 1973 C CA . GLN C 2 141 ? 486.796 492.136 366.577 1.00 74.31 141 GLN A CA 1
ATOM 1974 C C . GLN C 2 141 ? 486.068 490.914 366.107 1.00 74.31 141 GLN A C 1
ATOM 1975 O O . GLN C 2 141 ? 486.137 489.884 366.766 1.00 74.31 141 GLN A O 1
ATOM 1981 N N . THR C 2 142 ? 485.331 491.025 365.003 1.00 45.83 142 THR A N 1
ATOM 1982 C CA . THR C 2 142 ? 484.522 489.913 364.506 1.00 45.83 142 THR A CA 1
ATOM 1983 C C . THR C 2 142 ? 484.790 489.629 363.047 1.00 45.83 142 THR A C 1
ATOM 1984 O O . THR C 2 142 ? 485.250 490.502 362.322 1.00 45.83 142 THR A O 1
ATOM 1988 N N . LEU C 2 143 ? 484.508 488.407 362.609 1.00 125.69 143 LEU A N 1
ATOM 1989 C CA . LEU C 2 143 ? 484.730 488.015 361.214 1.00 125.69 143 LEU A CA 1
ATOM 1990 C C . LEU C 2 143 ? 483.870 488.825 360.276 1.00 125.69 143 LEU A C 1
ATOM 1991 O O . LEU C 2 143 ? 484.298 489.151 359.185 1.00 125.69 143 LEU A O 1
ATOM 1996 N N . GLY C 2 144 ? 482.658 489.151 360.690 1.00 19.84 144 GLY A N 1
ATOM 1997 C CA . GLY C 2 144 ? 481.743 489.901 359.847 1.00 19.84 144 GLY A CA 1
ATOM 1998 C C . GLY C 2 144 ? 482.243 491.273 359.457 1.00 19.84 144 GLY A C 1
ATOM 1999 O O . GLY C 2 144 ? 482.041 491.696 358.328 1.00 19.84 144 GLY A O 1
ATOM 2000 N N . ASP C 2 145 ? 482.884 491.981 360.369 1.00 43.55 145 ASP A N 1
ATOM 2001 C CA . ASP C 2 145 ? 483.455 493.283 360.051 1.00 43.55 145 ASP A CA 1
ATOM 2002 C C . ASP C 2 145 ? 484.549 493.150 359.011 1.00 43.55 145 ASP A C 1
ATOM 2003 O O . ASP C 2 145 ? 484.667 493.988 358.128 1.00 43.55 145 ASP A O 1
ATOM 2008 N N . ALA C 2 146 ? 485.365 492.116 359.118 1.00 36.12 146 ALA A N 1
ATOM 2009 C CA . ALA C 2 146 ? 486.415 491.879 358.136 1.00 36.12 146 ALA A CA 1
ATOM 2010 C C . ALA C 2 146 ? 485.884 491.585 356.745 1.00 36.12 146 ALA A C 1
ATOM 2011 O O . ALA C 2 146 ? 486.465 492.024 355.766 1.00 36.12 146 ALA A O 1
ATOM 2013 N N . THR C 2 147 ? 484.802 490.826 356.639 1.00 89.87 147 THR A N 1
ATOM 2014 C CA . THR C 2 147 ? 484.197 490.565 355.330 1.00 89.87 147 THR A CA 1
ATOM 2015 C C . THR C 2 147 ? 483.695 491.870 354.713 1.00 89.87 147 THR A C 1
ATOM 2016 O O . THR C 2 147 ? 483.793 492.049 353.505 1.00 89.87 147 THR A O 1
ATOM 2020 N N . ASN C 2 148 ? 483.158 492.781 355.520 1.00 34.02 148 ASN A N 1
ATOM 2021 C CA . ASN C 2 148 ? 482.729 494.089 355.014 1.00 34.02 148 ASN A CA 1
ATOM 2022 C C . ASN C 2 148 ? 483.923 494.844 354.479 1.00 34.02 148 ASN A C 1
ATOM 2023 O O . ASN C 2 148 ? 483.819 495.528 353.478 1.00 34.02 148 ASN A O 1
ATOM 2028 N N . TYR C 2 149 ? 485.056 494.732 355.151 1.00 57.80 149 TYR A N 1
ATOM 2029 C CA . TYR C 2 149 ? 486.269 495.428 354.727 1.00 57.80 149 TYR A CA 1
ATOM 2030 C C . TYR C 2 149 ? 486.705 494.982 353.350 1.00 57.80 149 TYR A C 1
ATOM 2031 O O . TYR C 2 149 ? 487.103 495.807 352.539 1.00 57.80 149 TYR A O 1
ATOM 2040 N N . ALA C 2 150 ? 486.620 493.692 353.064 1.00 43.80 150 ALA A N 1
ATOM 2041 C CA . ALA C 2 150 ? 486.956 493.205 351.732 1.00 43.80 150 ALA A CA 1
ATOM 2042 C C . ALA C 2 150 ? 486.012 493.753 350.656 1.00 43.80 150 ALA A C 1
ATOM 2043 O O . ALA C 2 150 ? 486.459 494.154 349.591 1.00 43.80 150 ALA A O 1
ATOM 2045 N N . LEU C 2 151 ? 484.712 493.793 350.926 1.00 112.32 151 LEU A N 1
ATOM 2046 C CA . LEU C 2 151 ? 483.755 494.361 349.970 1.00 112.32 151 LEU A CA 1
ATOM 2047 C C . LEU C 2 151 ? 484.049 495.826 349.803 1.00 112.32 151 LEU A C 1
ATOM 2048 O O . LEU C 2 151 ? 483.900 496.364 348.721 1.00 112.32 151 LEU A O 1
ATOM 2053 N N . GLY C 2 152 ? 484.438 496.487 350.878 1.00 35.64 152 GLY A N 1
ATOM 2054 C CA . GLY C 2 152 ? 484.751 497.894 350.825 1.00 35.64 152 GLY A CA 1
ATOM 2055 C C . GLY C 2 152 ? 485.912 498.239 349.924 1.00 35.64 152 GLY A C 1
ATOM 2056 O O . GLY C 2 152 ? 485.815 499.218 349.199 1.00 35.64 152 GLY A O 1
ATOM 2057 N N . VAL C 2 153 ? 486.993 497.460 349.930 1.00 102.62 153 VAL A N 1
ATOM 2058 C CA . VAL C 2 153 ? 488.093 497.723 348.999 1.00 102.62 153 VAL A CA 1
ATOM 2059 C C . VAL C 2 153 ? 487.686 497.549 347.537 1.00 102.62 153 VAL A C 1
ATOM 2060 O O . VAL C 2 153 ? 488.078 498.352 346.710 1.00 102.62 153 VAL A O 1
ATOM 2064 N N . LEU C 2 154 ? 486.896 496.528 347.208 1.00 117.35 154 LEU A N 1
ATOM 2065 C CA . LEU C 2 154 ? 486.423 496.354 345.827 1.00 117.35 154 LEU A CA 1
ATOM 2066 C C . LEU C 2 154 ? 485.543 497.494 345.404 1.00 117.35 154 LEU A C 1
ATOM 2067 O O . LEU C 2 154 ? 485.701 498.031 344.320 1.00 117.35 154 LEU A O 1
ATOM 2072 N N . ARG C 2 155 ? 484.640 497.906 346.274 1.00 107.05 155 ARG A N 1
ATOM 2073 C CA . ARG C 2 155 ? 483.777 499.025 345.956 1.00 107.05 155 ARG A CA 1
ATOM 2074 C C . ARG C 2 155 ? 484.559 500.324 345.796 1.00 107.05 155 ARG A C 1
ATOM 2075 O O . ARG C 2 155 ? 484.226 501.113 344.927 1.00 107.05 155 ARG A O 1
ATOM 2083 N N . LYS C 2 156 ? 485.586 500.564 346.608 1.00 91.34 156 LYS A N 1
ATOM 2084 C CA . LYS C 2 156 ? 486.421 501.755 346.415 1.00 91.34 156 LYS A CA 1
ATOM 2085 C C . LYS C 2 156 ? 487.130 501.686 345.073 1.00 91.34 156 LYS A C 1
ATOM 2086 O O . LYS C 2 156 ? 487.256 502.688 344.396 1.00 91.34 156 LYS A O 1
ATOM 2092 N N . LYS C 2 157 ? 487.583 500.514 344.662 1.00 121.78 157 LYS A N 1
ATOM 2093 C CA . LYS C 2 157 ? 488.198 500.407 343.343 1.00 121.78 157 LYS A CA 1
ATOM 2094 C C . LYS C 2 157 ? 487.229 500.763 342.238 1.00 121.78 157 LYS A C 1
ATOM 2095 O O . LYS C 2 157 ? 487.591 501.451 341.296 1.00 121.78 157 LYS A O 1
ATOM 2101 N N . ILE C 2 158 ? 485.994 500.305 342.340 1.00 95.60 158 ILE A N 1
ATOM 2102 C CA . ILE C 2 158 ? 484.993 500.622 341.324 1.00 95.60 158 ILE A CA 1
ATOM 2103 C C . ILE C 2 158 ? 484.744 502.124 341.339 1.00 95.60 158 ILE A C 1
ATOM 2104 O O . ILE C 2 158 ? 484.606 502.736 340.288 1.00 95.60 158 ILE A O 1
ATOM 2109 N N . SER C 2 159 ? 484.708 502.728 342.520 1.00 91.85 159 SER A N 1
ATOM 2110 C CA . SER C 2 159 ? 484.501 504.168 342.639 1.00 91.85 159 SER A CA 1
ATOM 2111 C C . SER C 2 159 ? 485.627 504.914 341.982 1.00 91.85 159 SER A C 1
ATOM 2112 O O . SER C 2 159 ? 485.404 505.960 341.386 1.00 91.85 159 SER A O 1
ATOM 2115 N N . ASP C 2 160 ? 486.840 504.404 342.099 1.00 158.61 160 ASP A N 1
ATOM 2116 C CA . ASP C 2 160 ? 487.989 505.018 341.439 1.00 158.61 160 ASP A CA 1
ATOM 2117 C C . ASP C 2 160 ? 487.910 505.017 339.910 1.00 158.61 160 ASP A C 1
ATOM 2118 O O . ASP C 2 160 ? 488.355 505.962 339.269 1.00 158.61 160 ASP A O 1
ATOM 2123 N N . ILE C 2 161 ? 487.390 503.955 339.319 1.00 62.30 161 ILE A N 1
ATOM 2124 C CA . ILE C 2 161 ? 487.282 503.904 337.881 1.00 62.30 161 ILE A CA 1
ATOM 2125 C C . ILE C 2 161 ? 486.374 505.027 337.503 1.00 62.30 161 ILE A C 1
ATOM 2126 O O . ILE C 2 161 ? 486.685 505.799 336.618 1.00 62.30 161 ILE A O 1
ATOM 2131 N N . ASN C 2 162 ? 485.278 505.179 338.220 1.00 47.86 162 ASN A N 1
ATOM 2132 C CA . ASN C 2 162 ? 484.307 506.200 337.859 1.00 47.86 162 ASN A CA 1
ATOM 2133 C C . ASN C 2 162 ? 484.823 507.630 337.949 1.00 47.86 162 ASN A C 1
ATOM 2134 O O . ASN C 2 162 ? 484.626 508.402 337.023 1.00 47.86 162 ASN A O 1
ATOM 2139 N N . VAL C 2 163 ? 485.514 507.979 339.025 1.00 115.77 163 VAL A N 1
ATOM 2140 C CA . VAL C 2 163 ? 486.014 509.327 339.152 1.00 115.77 163 VAL A CA 1
ATOM 2141 C C . VAL C 2 163 ? 487.021 509.566 338.041 1.00 115.77 163 VAL A C 1
ATOM 2142 O O . VAL C 2 163 ? 487.016 510.624 337.442 1.00 115.77 163 VAL A O 1
ATOM 2146 N N . GLN C 2 164 ? 487.870 508.591 337.733 1.00 55.03 164 GLN A N 1
ATOM 2147 C CA . GLN C 2 164 ? 488.900 508.814 336.723 1.00 55.03 164 GLN A CA 1
ATOM 2148 C C . GLN C 2 164 ? 488.294 509.045 335.360 1.00 55.03 164 GLN A C 1
ATOM 2149 O O . GLN C 2 164 ? 488.713 509.947 334.649 1.00 55.03 164 GLN A O 1
ATOM 2155 N N . GLU C 2 165 ? 487.299 508.251 334.990 1.00 56.89 165 GLU A N 1
ATOM 2156 C CA . GLU C 2 165 ? 486.680 508.391 333.676 1.00 56.89 165 GLU A CA 1
ATOM 2157 C C . GLU C 2 165 ? 485.979 509.722 333.562 1.00 56.89 165 GLU A C 1
ATOM 2158 O O . GLU C 2 165 ? 486.061 510.380 332.539 1.00 56.89 165 GLU A O 1
ATOM 2164 N N . GLU C 2 166 ? 485.316 510.141 334.625 1.00 116.37 166 GLU A N 1
ATOM 2165 C CA . GLU C 2 166 ? 484.630 511.419 334.613 1.00 116.37 166 GLU A CA 1
ATOM 2166 C C . GLU C 2 166 ? 485.657 512.504 334.399 1.00 116.37 166 GLU A C 1
ATOM 2167 O O . GLU C 2 166 ? 485.436 513.417 333.616 1.00 116.37 166 GLU A O 1
ATOM 2173 N N . LYS C 2 167 ? 486.793 512.398 335.069 1.00 80.22 167 LYS A N 1
ATOM 2174 C CA . LYS C 2 167 ? 487.814 513.419 334.957 1.00 80.22 167 LYS A CA 1
ATOM 2175 C C . LYS C 2 167 ? 488.348 513.487 333.556 1.00 80.22 167 LYS A C 1
ATOM 2176 O O . LYS C 2 167 ? 488.569 514.567 333.032 1.00 80.22 167 LYS A O 1
ATOM 2182 N N . GLU C 2 168 ? 488.565 512.339 332.946 1.00 62.73 168 GLU A N 1
ATOM 2183 C CA . GLU C 2 168 ? 489.067 512.311 331.586 1.00 62.73 168 GLU A CA 1
ATOM 2184 C C . GLU C 2 168 ? 488.084 512.864 330.560 1.00 62.73 168 GLU A C 1
ATOM 2185 O O . GLU C 2 168 ? 488.494 513.559 329.644 1.00 62.73 168 GLU A O 1
ATOM 2191 N N . ILE C 2 169 ? 486.794 512.561 330.701 1.00 179.48 169 ILE A N 1
ATOM 2192 C CA . ILE C 2 169 ? 485.789 513.065 329.763 1.00 179.48 169 ILE A CA 1
ATOM 2193 C C . ILE C 2 169 ? 485.743 514.571 329.888 1.00 179.48 169 ILE A C 1
ATOM 2194 O O . ILE C 2 169 ? 485.686 515.277 328.896 1.00 179.48 169 ILE A O 1
ATOM 2199 N N . ARG C 2 170 ? 485.784 515.078 331.109 1.00 109.87 170 ARG A N 1
ATOM 2200 C CA . ARG C 2 170 ? 485.772 516.523 331.339 1.00 109.87 170 ARG A CA 1
ATOM 2201 C C . ARG C 2 170 ? 486.999 517.186 330.760 1.00 109.87 170 ARG A C 1
ATOM 2202 O O . ARG C 2 170 ? 486.903 518.253 330.162 1.00 109.87 170 ARG A O 1
ATOM 2210 N N . ALA C 2 171 ? 488.158 516.573 330.950 1.00 43.17 171 ALA A N 1
ATOM 2211 C CA . ALA C 2 171 ? 489.403 517.104 330.420 1.00 43.17 171 ALA A CA 1
ATOM 2212 C C . ALA C 2 171 ? 489.397 517.091 328.903 1.00 43.17 171 ALA A C 1
ATOM 2213 O O . ALA C 2 171 ? 489.957 517.980 328.282 1.00 43.17 171 ALA A O 1
ATOM 2215 N N . MET C 2 172 ? 488.785 516.077 328.304 1.00 72.72 172 MET A N 1
ATOM 2216 C CA . MET C 2 172 ? 488.724 515.985 326.853 1.00 72.72 172 MET A CA 1
ATOM 2217 C C . MET C 2 172 ? 488.004 517.187 326.331 1.00 72.72 172 MET A C 1
ATOM 2218 O O . MET C 2 172 ? 488.449 517.805 325.381 1.00 72.72 172 MET A O 1
ATOM 2223 N N . MET C 2 173 ? 486.899 517.533 326.961 1.00 83.39 173 MET A N 1
ATOM 2224 C CA . MET C 2 173 ? 486.124 518.670 326.520 1.00 83.39 173 MET A CA 1
ATOM 2225 C C . MET C 2 173 ? 486.862 519.984 326.692 1.00 83.39 173 MET A C 1
ATOM 2226 O O . MET C 2 173 ? 486.840 520.820 325.804 1.00 83.39 173 MET A O 1
ATOM 2231 N N . VAL C 2 174 ? 487.532 520.165 327.818 1.00 42.91 174 VAL A N 1
ATOM 2232 C CA . VAL C 2 174 ? 488.281 521.394 328.052 1.00 42.91 174 VAL A CA 1
ATOM 2233 C C . VAL C 2 174 ? 489.410 521.510 327.031 1.00 42.91 174 VAL A C 1
ATOM 2234 O O . VAL C 2 174 ? 489.601 522.569 326.457 1.00 42.91 174 VAL A O 1
ATOM 2238 N N . ASP C 2 175 ? 490.135 520.424 326.777 1.00 49.70 175 ASP A N 1
ATOM 2239 C CA . ASP C 2 175 ? 491.240 520.433 325.805 1.00 49.70 175 ASP A CA 1
ATOM 2240 C C . ASP C 2 175 ? 490.750 520.667 324.399 1.00 49.70 175 ASP A C 1
ATOM 2241 O O . ASP C 2 175 ? 491.355 521.411 323.641 1.00 49.70 175 ASP A O 1
ATOM 2246 N N . TYR C 2 176 ? 489.651 520.026 324.043 1.00 61.76 176 TYR A N 1
ATOM 2247 C CA . TYR C 2 176 ? 489.096 520.171 322.706 1.00 61.76 176 TYR A CA 1
ATOM 2248 C C . TYR C 2 176 ? 488.662 521.601 322.498 1.00 61.76 176 TYR A C 1
ATOM 2249 O O . TYR C 2 176 ? 488.948 522.192 321.468 1.00 61.76 176 TYR A O 1
ATOM 2258 N N . ALA C 2 177 ? 487.996 522.177 323.489 1.00 50.84 177 ALA A N 1
ATOM 2259 C CA . ALA C 2 177 ? 487.512 523.534 323.358 1.00 50.84 177 ALA A CA 1
ATOM 2260 C C . ALA C 2 177 ? 488.649 524.505 323.227 1.00 50.84 177 ALA A C 1
ATOM 2261 O O . ALA C 2 177 ? 488.629 525.352 322.354 1.00 50.84 177 ALA A O 1
ATOM 2263 N N . ILE C 2 178 ? 489.653 524.373 324.078 1.00 113.43 178 ILE A N 1
ATOM 2264 C CA . ILE C 2 178 ? 490.780 525.301 324.067 1.00 113.43 178 ILE A CA 1
ATOM 2265 C C . ILE C 2 178 ? 491.617 525.177 322.818 1.00 113.43 178 ILE A C 1
ATOM 2266 O O . ILE C 2 178 ? 492.023 526.197 322.268 1.00 113.43 178 ILE A O 1
ATOM 2271 N N . ASN C 2 179 ? 491.866 523.955 322.359 1.00 69.86 179 ASN A N 1
ATOM 2272 C CA . ASN C 2 179 ? 492.772 523.741 321.224 1.00 69.86 179 ASN A CA 1
ATOM 2273 C C . ASN C 2 179 ? 492.163 523.227 319.921 1.00 69.86 179 ASN A C 1
ATOM 2274 O O . ASN C 2 179 ? 492.305 523.881 318.892 1.00 69.86 179 ASN A O 1
ATOM 2279 N N . GLN C 2 180 ? 491.483 522.080 319.935 1.00 66.15 180 GLN A N 1
ATOM 2280 C CA . GLN C 2 180 ? 490.960 521.485 318.699 1.00 66.15 180 GLN A CA 1
ATOM 2281 C C . GLN C 2 180 ? 489.512 521.898 318.440 1.00 66.15 180 GLN A C 1
ATOM 2282 O O . GLN C 2 180 ? 488.622 521.066 318.543 1.00 66.15 180 GLN A O 1
ATOM 2288 N N . LEU C 2 181 ? 489.260 523.164 318.113 1.00 162.45 181 LEU A N 1
ATOM 2289 C CA . LEU C 2 181 ? 487.912 523.608 317.834 1.00 162.45 181 LEU A CA 1
ATOM 2290 C C . LEU C 2 181 ? 487.937 524.478 316.607 1.00 162.45 181 LEU A C 1
ATOM 2291 O O . LEU C 2 181 ? 488.952 525.100 316.314 1.00 162.45 181 LEU A O 1
ATOM 2296 N N . GLN C 2 182 ? 486.829 524.518 315.869 1.00 102.99 182 GLN A N 1
ATOM 2297 C CA . GLN C 2 182 ? 486.739 525.350 314.689 1.00 102.99 182 GLN A CA 1
ATOM 2298 C C . GLN C 2 182 ? 486.688 526.772 315.197 1.00 102.99 182 GLN A C 1
ATOM 2299 O O . GLN C 2 182 ? 485.944 527.058 316.127 1.00 102.99 182 GLN A O 1
ATOM 2305 N N . ASP C 2 183 ? 487.468 527.667 314.614 1.00 73.24 183 ASP A N 1
ATOM 2306 C CA . ASP C 2 183 ? 487.530 529.036 315.115 1.00 73.24 183 ASP A CA 1
ATOM 2307 C C . ASP C 2 183 ? 486.191 529.738 315.031 1.00 73.24 183 ASP A C 1
ATOM 2308 O O . ASP C 2 183 ? 485.854 530.528 315.904 1.00 73.24 183 ASP A O 1
ATOM 2313 N N . SER C 2 184 ? 485.422 529.453 313.996 1.00 38.87 184 SER A N 1
ATOM 2314 C CA . SER C 2 184 ? 484.140 530.111 313.797 1.00 38.87 184 SER A CA 1
ATOM 2315 C C . SER C 2 184 ? 483.212 529.887 314.964 1.00 38.87 184 SER A C 1
ATOM 2316 O O . SER C 2 184 ? 482.469 530.787 315.336 1.00 38.87 184 SER A O 1
ATOM 2319 N N . ASN C 2 185 ? 483.242 528.698 315.544 1.00 45.46 185 ASN A N 1
ATOM 2320 C CA . ASN C 2 185 ? 482.365 528.367 316.670 1.00 45.46 185 ASN A CA 1
ATOM 2321 C C . ASN C 2 185 ? 482.601 529.247 317.895 1.00 45.46 185 ASN A C 1
ATOM 2322 O O . ASN C 2 185 ? 481.670 529.534 318.630 1.00 45.46 185 ASN A O 1
ATOM 2327 N N . ARG C 2 186 ? 483.828 529.683 318.130 1.00 68.71 186 ARG A N 1
ATOM 2328 C CA . ARG C 2 186 ? 484.151 530.447 319.342 1.00 68.71 186 ARG A CA 1
ATOM 2329 C C . ARG C 2 186 ? 483.472 531.811 319.478 1.00 68.71 186 ARG A C 1
ATOM 2330 O O . ARG C 2 186 ? 483.192 532.451 318.471 1.00 68.71 186 ARG A O 1
ATOM 2338 N N . ARG C 2 187 ? 483.215 532.253 320.710 1.00 128.07 187 ARG A N 1
ATOM 2339 C CA . ARG C 2 187 ? 482.529 533.521 320.981 1.00 128.07 187 ARG A CA 1
ATOM 2340 C C . ARG C 2 187 ? 483.267 534.200 322.121 1.00 128.07 187 ARG A C 1
ATOM 2341 O O . ARG C 2 187 ? 483.956 533.518 322.867 1.00 128.07 187 ARG A O 1
ATOM 2349 N N . THR C 2 188 ? 483.132 535.517 322.263 1.00 38.53 188 THR A N 1
ATOM 2350 C CA . THR C 2 188 ? 483.833 536.269 323.302 1.00 38.53 188 THR A CA 1
ATOM 2351 C C . THR C 2 188 ? 482.890 536.978 324.269 1.00 38.53 188 THR A C 1
ATOM 2352 O O . THR C 2 188 ? 481.945 537.616 323.820 1.00 38.53 188 THR A O 1
ATOM 2356 N N . ALA C 2 189 ? 483.127 536.863 325.582 1.00 49.97 189 ALA A N 1
ATOM 2357 C CA . ALA C 2 189 ? 482.290 537.522 326.595 1.00 49.97 189 ALA A CA 1
ATOM 2358 C C . ALA C 2 189 ? 483.104 538.487 327.427 1.00 49.97 189 ALA A C 1
ATOM 2359 O O . ALA C 2 189 ? 484.026 538.075 328.115 1.00 49.97 189 ALA A O 1
ATOM 2361 N N . SER C 2 190 ? 482.755 539.767 327.392 1.00 69.91 190 SER A N 1
ATOM 2362 C CA . SER C 2 190 ? 483.466 540.786 328.163 1.00 69.91 190 SER A CA 1
ATOM 2363 C C . SER C 2 190 ? 483.329 540.674 329.663 1.00 69.91 190 SER A C 1
ATOM 2364 O O . SER C 2 190 ? 484.305 540.882 330.377 1.00 69.91 190 SER A O 1
ATOM 2367 N N . SER C 2 191 ? 482.136 540.351 330.146 1.00 112.41 191 SER A N 1
ATOM 2368 C CA . SER C 2 191 ? 481.860 540.315 331.577 1.00 112.41 191 SER A CA 1
ATOM 2369 C C . SER C 2 191 ? 481.068 539.083 331.926 1.00 112.41 191 SER A C 1
ATOM 2370 O O . SER C 2 191 ? 480.515 538.436 331.053 1.00 112.41 191 SER A O 1
ATOM 2373 N N . LYS C 2 192 ? 481.015 538.752 333.204 1.00 144.86 192 LYS A N 1
ATOM 2374 C CA . LYS C 2 192 ? 480.285 537.572 333.645 1.00 144.86 192 LYS A CA 1
ATOM 2375 C C . LYS C 2 192 ? 478.832 537.754 333.264 1.00 144.86 192 LYS A C 1
ATOM 2376 O O . LYS C 2 192 ? 478.173 536.799 332.868 1.00 144.86 192 LYS A O 1
ATOM 2382 N N . GLU C 2 193 ? 478.317 538.971 333.401 1.00 60.08 193 GLU A N 1
ATOM 2383 C CA . GLU C 2 193 ? 476.936 539.250 333.017 1.00 60.08 193 GLU A CA 1
ATOM 2384 C C . GLU C 2 193 ? 476.732 539.046 331.530 1.00 60.08 193 GLU A C 1
ATOM 2385 O O . GLU C 2 193 ? 475.718 538.496 331.112 1.00 60.08 193 GLU A O 1
ATOM 2391 N N . ASP C 2 194 ? 477.687 539.488 330.724 1.00 50.25 194 ASP A N 1
ATOM 2392 C CA . ASP C 2 194 ? 477.588 539.311 329.280 1.00 50.25 194 ASP A CA 1
ATOM 2393 C C . ASP C 2 194 ? 477.609 537.830 328.953 1.00 50.25 194 ASP A C 1
ATOM 2394 O O . ASP C 2 194 ? 476.927 537.399 328.043 1.00 50.25 194 ASP A O 1
ATOM 2399 N N . LEU C 2 195 ? 478.398 537.052 329.678 1.00 102.79 195 LEU A N 1
ATOM 2400 C CA . LEU C 2 195 ? 478.482 535.637 329.404 1.00 102.79 195 LEU A CA 1
ATOM 2401 C C . LEU C 2 195 ? 477.120 535.044 329.604 1.00 102.79 195 LEU A C 1
ATOM 2402 O O . LEU C 2 195 ? 476.713 534.235 328.801 1.00 102.79 195 LEU A O 1
ATOM 2407 N N . THR C 2 196 ? 476.395 535.418 330.651 1.00 128.30 196 THR A N 1
ATOM 2408 C CA . THR C 2 196 ? 475.110 534.764 330.858 1.00 128.30 196 THR A CA 1
ATOM 2409 C C . THR C 2 196 ? 474.188 535.068 329.706 1.00 128.30 196 THR A C 1
ATOM 2410 O O . THR C 2 196 ? 473.512 534.179 329.217 1.00 128.30 196 THR A O 1
ATOM 2414 N N . GLU C 2 197 ? 474.195 536.299 329.219 1.00 120.01 197 GLU A N 1
ATOM 2415 C CA . GLU C 2 197 ? 473.382 536.627 328.054 1.00 120.01 197 GLU A CA 1
ATOM 2416 C C . GLU C 2 197 ? 473.832 535.810 326.849 1.00 120.01 197 GLU A C 1
ATOM 2417 O O . GLU C 2 197 ? 473.005 535.276 326.121 1.00 120.01 197 GLU A O 1
ATOM 2423 N N . ARG C 2 198 ? 475.135 535.687 326.655 1.00 97.47 198 ARG A N 1
ATOM 2424 C CA . ARG C 2 198 ? 475.669 534.953 325.511 1.00 97.47 198 ARG A CA 1
ATOM 2425 C C . ARG C 2 198 ? 475.293 533.491 325.583 1.00 97.47 198 ARG A C 1
ATOM 2426 O O . ARG C 2 198 ? 474.939 532.902 324.575 1.00 97.47 198 ARG A O 1
ATOM 2434 N N . VAL C 2 199 ? 475.393 532.890 326.763 1.00 43.14 199 VAL A N 1
ATOM 2435 C CA . VAL C 2 199 ? 475.099 531.465 326.925 1.00 43.14 199 VAL A CA 1
ATOM 2436 C C . VAL C 2 199 ? 473.632 531.182 326.672 1.00 43.14 199 VAL A C 1
ATOM 2437 O O . VAL C 2 199 ? 473.295 530.199 326.026 1.00 43.14 199 VAL A O 1
ATOM 2441 N N . PHE C 2 200 ? 472.755 532.029 327.191 1.00 46.12 200 PHE A N 1
ATOM 2442 C CA . PHE C 2 200 ? 471.322 531.860 326.958 1.00 46.12 200 PHE A CA 1
ATOM 2443 C C . PHE C 2 200 ? 470.963 532.079 325.500 1.00 46.12 200 PHE A C 1
ATOM 2444 O O . PHE C 2 200 ? 470.056 531.431 325.004 1.00 46.12 200 PHE A O 1
ATOM 2452 N N . GLU C 2 201 ? 471.615 533.021 324.827 1.00 75.64 201 GLU A N 1
ATOM 2453 C CA . GLU C 2 201 ? 471.410 533.216 323.389 1.00 75.64 201 GLU A CA 1
ATOM 2454 C C . GLU C 2 201 ? 471.869 531.980 322.631 1.00 75.64 201 GLU A C 1
ATOM 2455 O O . GLU C 2 201 ? 471.227 531.585 321.675 1.00 75.64 201 GLU A O 1
ATOM 2461 N N . ALA C 2 202 ? 472.990 531.385 323.032 1.00 56.61 202 ALA A N 1
ATOM 2462 C CA . ALA C 2 202 ? 473.520 530.186 322.377 1.00 56.61 202 ALA A CA 1
ATOM 2463 C C . ALA C 2 202 ? 472.609 528.989 322.495 1.00 56.61 202 ALA A C 1
ATOM 2464 O O . ALA C 2 202 ? 472.508 528.230 321.549 1.00 56.61 202 ALA A O 1
ATOM 2466 N N . ILE C 2 203 ? 471.943 528.744 323.644 1.00 158.99 203 ILE A N 1
ATOM 2467 C CA . ILE C 2 203 ? 471.119 527.505 323.825 1.00 158.99 203 ILE A CA 1
ATOM 2468 C C . ILE C 2 203 ? 470.137 527.470 322.682 1.00 158.99 203 ILE A C 1
ATOM 2469 O O . ILE C 2 203 ? 469.959 526.438 322.041 1.00 158.99 203 ILE A O 1
ATOM 2474 N N . LEU C 2 204 ? 469.485 528.598 322.428 1.00 142.40 204 LEU A N 1
ATOM 2475 C CA . LEU C 2 204 ? 468.470 528.687 321.381 1.00 142.40 204 LEU A CA 1
ATOM 2476 C C . LEU C 2 204 ? 469.058 528.545 319.989 1.00 142.40 204 LEU A C 1
ATOM 2477 O O . LEU C 2 204 ? 468.433 527.979 319.110 1.00 142.40 204 LEU A O 1
ATOM 2482 N N . ASN C 2 205 ? 470.258 529.076 319.777 1.00 106.17 205 ASN A N 1
ATOM 2483 C CA . ASN C 2 205 ? 470.905 529.016 318.474 1.00 106.17 205 ASN A CA 1
ATOM 2484 C C . ASN C 2 205 ? 471.099 527.578 317.993 1.00 106.17 205 ASN A C 1
ATOM 2485 O O . ASN C 2 205 ? 470.981 527.316 316.811 1.00 106.17 205 ASN A O 1
ATOM 2490 N N . MET C 2 206 ? 471.392 526.645 318.887 1.00 117.19 206 MET A N 1
ATOM 2491 C CA . MET C 2 206 ? 471.595 525.247 318.516 1.00 117.19 206 MET A CA 1
ATOM 2492 C C . MET C 2 206 ? 470.318 524.659 317.975 1.00 117.19 206 MET A C 1
ATOM 2493 O O . MET C 2 206 ? 470.344 523.915 317.006 1.00 117.19 206 MET A O 1
ATOM 2498 N N . GLN C 2 207 ? 469.198 525.006 318.584 1.00 206.28 207 GLN A N 1
ATOM 2499 C CA . GLN C 2 207 ? 467.900 524.495 318.135 1.00 206.28 207 GLN A CA 1
ATOM 2500 C C . GLN C 2 207 ? 467.565 524.971 316.721 1.00 206.28 207 GLN A C 1
ATOM 2501 O O . GLN C 2 207 ? 466.769 524.339 316.042 1.00 206.28 207 GLN A O 1
ATOM 2507 N N . ASN C 2 208 ? 468.107 526.111 316.297 1.00 72.24 208 ASN A N 1
ATOM 2508 C CA . ASN C 2 208 ? 467.910 526.594 314.930 1.00 72.24 208 ASN A CA 1
ATOM 2509 C C . ASN C 2 208 ? 468.552 525.591 313.992 1.00 72.24 208 ASN A C 1
ATOM 2510 O O . ASN C 2 208 ? 469.607 525.062 314.317 1.00 72.24 208 ASN A O 1
ATOM 2515 N N . ASN C 2 209 ? 467.939 525.329 312.834 1.00 44.42 209 ASN A N 1
ATOM 2516 C CA . ASN C 2 209 ? 468.508 524.402 311.847 1.00 44.42 209 ASN A CA 1
ATOM 2517 C C . ASN C 2 209 ? 469.485 525.182 310.988 1.00 44.42 209 ASN A C 1
ATOM 2518 O O . ASN C 2 209 ? 469.071 525.818 310.024 1.00 44.42 209 ASN A O 1
ATOM 2523 N N . SER C 2 210 ? 470.771 525.164 311.342 1.00 51.16 210 SER A N 1
ATOM 2524 C CA . SER C 2 210 ? 471.785 525.869 310.573 1.00 51.16 210 SER A CA 1
ATOM 2525 C C . SER C 2 210 ? 473.085 525.112 310.588 1.00 51.16 210 SER A C 1
ATOM 2526 O O . SER C 2 210 ? 473.369 524.409 311.555 1.00 51.16 210 SER A O 1
ATOM 2529 N N . ALA C 2 211 ? 473.887 525.268 309.536 1.00 51.60 211 ALA A N 1
ATOM 2530 C CA . ALA C 2 211 ? 475.158 524.554 309.415 1.00 51.60 211 ALA A CA 1
ATOM 2531 C C . ALA C 2 211 ? 476.326 525.250 310.082 1.00 51.60 211 ALA A C 1
ATOM 2532 O O . ALA C 2 211 ? 477.412 524.690 310.157 1.00 51.60 211 ALA A O 1
ATOM 2534 N N . LYS C 2 212 ? 476.128 526.468 310.548 1.00 111.39 212 LYS A N 1
ATOM 2535 C CA . LYS C 2 212 ? 477.228 527.246 311.109 1.00 111.39 212 LYS A CA 1
ATOM 2536 C C . LYS C 2 212 ? 477.884 526.684 312.373 1.00 111.39 212 LYS A C 1
ATOM 2537 O O . LYS C 2 212 ? 479.098 526.782 312.528 1.00 111.39 212 LYS A O 1
ATOM 2543 N N . TYR C 2 213 ? 477.095 526.140 313.285 1.00 106.95 213 TYR A N 1
ATOM 2544 C CA . TYR C 2 213 ? 477.617 525.601 314.558 1.00 106.95 213 TYR A CA 1
ATOM 2545 C C . TYR C 2 213 ? 478.442 524.310 314.420 1.00 106.95 213 TYR A C 1
ATOM 2546 O O . TYR C 2 213 ? 479.444 524.148 315.096 1.00 106.95 213 TYR A O 1
ATOM 2555 N N . ASN C 2 214 ? 478.026 523.404 313.536 1.00 97.08 214 ASN A N 1
ATOM 2556 C CA . ASN C 2 214 ? 478.721 522.106 313.351 1.00 97.08 214 ASN A CA 1
ATOM 2557 C C . ASN C 2 214 ? 480.073 522.209 312.714 1.00 97.08 214 ASN A C 1
ATOM 2558 O O . ASN C 2 214 ? 480.334 523.173 312.004 1.00 97.08 214 ASN A O 1
ATOM 2563 N N . GLU C 2 215 ? 480.925 521.210 312.936 1.00 194.65 215 GLU A N 1
ATOM 2564 C CA . GLU C 2 215 ? 482.304 521.220 312.429 1.00 194.65 215 GLU A CA 1
ATOM 2565 C C . GLU C 2 215 ? 482.552 520.252 311.278 1.00 194.65 215 GLU A C 1
ATOM 2566 O O . GLU C 2 215 ? 483.627 519.672 311.195 1.00 194.65 215 GLU A O 1
ATOM 2572 N N . VAL C 2 216 ? 481.575 520.075 310.390 1.00 167.00 216 VAL A N 1
ATOM 2573 C CA . VAL C 2 216 ? 481.742 519.220 309.206 1.00 167.00 216 VAL A CA 1
ATOM 2574 C C . VAL C 2 216 ? 482.710 519.838 308.239 1.00 167.00 216 VAL A C 1
ATOM 2575 O O . VAL C 2 216 ? 483.111 519.182 307.293 1.00 167.00 216 VAL A O 1
ATOM 2579 N N . HIS C 2 217 ? 483.045 521.108 308.419 1.00 79.11 217 HIS A N 1
ATOM 2580 C CA . HIS C 2 217 ? 484.057 521.743 307.582 1.00 79.11 217 HIS A CA 1
ATOM 2581 C C . HIS C 2 217 ? 485.353 520.999 307.803 1.00 79.11 217 HIS A C 1
ATOM 2582 O O . HIS C 2 217 ? 486.170 520.932 306.889 1.00 79.11 217 HIS A O 1
ATOM 2589 N N . LYS C 2 218 ? 485.569 520.465 309.002 1.00 185.67 218 LYS A N 1
ATOM 2590 C CA . LYS C 2 218 ? 486.734 519.619 309.274 1.00 185.67 218 LYS A CA 1
ATOM 2591 C C . LYS C 2 218 ? 486.199 518.247 308.861 1.00 185.67 218 LYS A C 1
ATOM 2592 O O . LYS C 2 218 ? 485.582 518.142 307.817 1.00 185.67 218 LYS A O 1
ATOM 2598 N N . ALA C 2 219 ? 486.503 517.169 309.561 1.00 51.65 219 ALA A N 1
ATOM 2599 C CA . ALA C 2 219 ? 485.881 515.878 309.265 1.00 51.65 219 ALA A CA 1
ATOM 2600 C C . ALA C 2 219 ? 486.043 515.363 307.856 1.00 51.65 219 ALA A C 1
ATOM 2601 O O . ALA C 2 219 ? 485.130 514.731 307.346 1.00 51.65 219 ALA A O 1
ATOM 2603 N N . SER C 2 220 ? 487.186 515.610 307.225 1.00 104.89 220 SER A N 1
ATOM 2604 C CA . SER C 2 220 ? 487.441 515.089 305.880 1.00 104.89 220 SER A CA 1
ATOM 2605 C C . SER C 2 220 ? 486.252 515.526 305.075 1.00 104.89 220 SER A C 1
ATOM 2606 O O . SER C 2 220 ? 485.893 516.698 305.125 1.00 104.89 220 SER A O 1
ATOM 2609 N N . GLY C 2 221 ? 485.644 514.646 304.297 1.00 69.63 221 GLY A N 1
ATOM 2610 C CA . GLY C 2 221 ? 484.407 515.004 303.651 1.00 69.63 221 GLY A CA 1
ATOM 2611 C C . GLY C 2 221 ? 484.418 516.247 302.829 1.00 69.63 221 GLY A C 1
ATOM 2612 O O . GLY C 2 221 ? 485.332 516.438 302.029 1.00 69.63 221 GLY A O 1
ATOM 2613 N N . GLY C 2 222 ? 483.426 517.105 303.042 1.00 96.94 222 GLY A N 1
ATOM 2614 C CA . GLY C 2 222 ? 483.301 518.280 302.216 1.00 96.94 222 GLY A CA 1
ATOM 2615 C C . GLY C 2 222 ? 483.448 519.653 302.776 1.00 96.94 222 GLY A C 1
ATOM 2616 O O . GLY C 2 222 ? 482.661 520.052 303.628 1.00 96.94 222 GLY A O 1
ATOM 2617 N N . SER C 2 223 ? 484.480 520.367 302.350 1.00 54.09 223 SER A N 1
ATOM 2618 C CA . SER C 2 223 ? 484.590 521.762 302.690 1.00 54.09 223 SER A CA 1
ATOM 2619 C C . SER C 2 223 ? 483.503 522.483 301.904 1.00 54.09 223 SER A C 1
ATOM 2620 O O . SER C 2 223 ? 482.889 523.415 302.416 1.00 54.09 223 SER A O 1
ATOM 2623 N N . VAL C 2 224 ? 483.283 522.076 300.653 1.00 38.97 224 VAL A N 1
ATOM 2624 C CA . VAL C 2 224 ? 482.314 522.764 299.767 1.00 38.97 224 VAL A CA 1
ATOM 2625 C C . VAL C 2 224 ? 480.802 522.771 300.054 1.00 38.97 224 VAL A C 1
ATOM 2626 O O . VAL C 2 224 ? 480.167 523.813 299.911 1.00 38.97 224 VAL A O 1
ATOM 2630 N N . GLY C 2 225 ? 480.218 521.652 300.462 1.00 31.17 225 GLY A N 1
ATOM 2631 C CA . GLY C 2 225 ? 478.776 521.568 300.663 1.00 31.17 225 GLY A CA 1
ATOM 2632 C C . GLY C 2 225 ? 478.326 522.029 302.026 1.00 31.17 225 GLY A C 1
ATOM 2633 O O . GLY C 2 225 ? 479.105 522.665 302.733 1.00 31.17 225 GLY A O 1
ATOM 2634 N N . GLN C 2 226 ? 477.072 521.755 302.382 1.00 46.83 226 GLN A N 1
ATOM 2635 C CA . GLN C 2 226 ? 476.555 522.100 303.709 1.00 46.83 226 GLN A CA 1
ATOM 2636 C C . GLN C 2 226 ? 475.901 520.918 304.388 1.00 46.83 226 GLN A C 1
ATOM 2637 O O . GLN C 2 226 ? 475.369 520.060 303.702 1.00 46.83 226 GLN A O 1
ATOM 2643 N N . TYR C 2 227 ? 476.002 520.821 305.711 1.00 93.30 227 TYR A N 1
ATOM 2644 C CA . TYR C 2 227 ? 475.298 519.791 306.453 1.00 93.30 227 TYR A CA 1
ATOM 2645 C C . TYR C 2 227 ? 474.634 520.606 307.518 1.00 93.30 227 TYR A C 1
ATOM 2646 O O . TYR C 2 227 ? 475.321 521.279 308.267 1.00 93.30 227 TYR A O 1
ATOM 2655 N N . THR C 2 228 ? 473.315 520.543 307.608 1.00 44.86 228 THR A N 1
ATOM 2656 C CA . THR C 2 228 ? 472.592 521.327 308.581 1.00 44.86 228 THR A CA 1
ATOM 2657 C C . THR C 2 228 ? 472.262 520.414 309.729 1.00 44.86 228 THR A C 1
ATOM 2658 O O . THR C 2 228 ? 471.515 519.456 309.545 1.00 44.86 228 THR A O 1
ATOM 2662 N N . THR C 2 229 ? 472.837 520.664 310.908 1.00 51.46 229 THR A N 1
ATOM 2663 C CA . THR C 2 229 ? 472.604 519.835 312.073 1.00 51.46 229 THR A CA 1
ATOM 2664 C C . THR C 2 229 ? 471.757 520.641 313.041 1.00 51.46 229 THR A C 1
ATOM 2665 O O . THR C 2 229 ? 471.873 521.864 313.065 1.00 51.46 229 THR A O 1
ATOM 2669 N N . VAL C 2 230 ? 470.897 519.985 313.826 1.00 44.73 230 VAL A N 1
ATOM 2670 C CA . VAL C 2 230 ? 470.060 520.658 314.791 1.00 44.73 230 VAL A CA 1
ATOM 2671 C C . VAL C 2 230 ? 470.260 519.936 316.093 1.00 44.73 230 VAL A C 1
ATOM 2672 O O . VAL C 2 230 ? 470.300 518.711 316.091 1.00 44.73 230 VAL A O 1
ATOM 2676 N N . SER C 2 231 ? 470.383 520.665 317.198 1.00 70.22 231 SER A N 1
ATOM 2677 C CA . SER C 2 231 ? 470.516 520.051 318.517 1.00 70.22 231 SER A CA 1
ATOM 2678 C C . SER C 2 231 ? 469.253 520.265 319.325 1.00 70.22 231 SER A C 1
ATOM 2679 O O . SER C 2 231 ? 468.990 521.372 319.773 1.00 70.22 231 SER A O 1
ATOM 2682 N N . LYS C 2 232 ? 468.482 519.209 319.544 1.00 168.56 232 LYS A N 1
ATOM 2683 C CA . LYS C 2 232 ? 467.211 519.345 320.238 1.00 168.56 232 LYS A CA 1
ATOM 2684 C C . LYS C 2 232 ? 467.428 519.682 321.688 1.00 168.56 232 LYS A C 1
ATOM 2685 O O . LYS C 2 232 ? 468.473 519.355 322.228 1.00 168.56 232 LYS A O 1
ATOM 2691 N N . LEU C 2 233 ? 466.477 520.354 322.331 1.00 160.30 233 LEU A N 1
ATOM 2692 C CA . LEU C 2 233 ? 466.602 520.567 323.775 1.00 160.30 233 LEU A CA 1
ATOM 2693 C C . LEU C 2 233 ? 466.501 519.165 324.282 1.00 160.30 233 LEU A C 1
ATOM 2694 O O . LEU C 2 233 ? 465.782 518.393 323.664 1.00 160.30 233 LEU A O 1
ATOM 2699 N N . SER C 2 234 ? 467.188 518.834 325.370 1.00 110.03 234 SER A N 1
ATOM 2700 C CA . SER C 2 234 ? 467.253 517.480 325.933 1.00 110.03 234 SER A CA 1
ATOM 2701 C C . SER C 2 234 ? 468.507 516.839 325.423 1.00 110.03 234 SER A C 1
ATOM 2702 O O . SER C 2 234 ? 468.924 515.831 325.979 1.00 110.03 234 SER A O 1
ATOM 2705 N N . ASP C 2 235 ? 469.119 517.403 324.386 1.00 103.66 235 ASP A N 1
ATOM 2706 C CA . ASP C 2 235 ? 470.387 516.912 323.883 1.00 103.66 235 ASP A CA 1
ATOM 2707 C C . ASP C 2 235 ? 471.418 518.021 323.959 1.00 103.66 235 ASP A C 1
ATOM 2708 O O . ASP C 2 235 ? 472.411 517.947 323.270 1.00 103.66 235 ASP A O 1
ATOM 2713 N N . ILE C 2 236 ? 471.215 519.035 324.799 1.00 75.33 236 ILE A N 1
ATOM 2714 C CA . ILE C 2 236 ? 472.144 520.161 324.898 1.00 75.33 236 ILE A CA 1
ATOM 2715 C C . ILE C 2 236 ? 472.569 520.263 326.344 1.00 75.33 236 ILE A C 1
ATOM 2716 O O . ILE C 2 236 ? 471.758 520.038 327.230 1.00 75.33 236 ILE A O 1
ATOM 2721 N N . ALA C 2 237 ? 473.837 520.584 326.606 1.00 42.74 237 ALA A N 1
ATOM 2722 C CA . ALA C 2 237 ? 474.337 520.641 327.963 1.00 42.74 237 ALA A CA 1
ATOM 2723 C C . ALA C 2 237 ? 475.476 521.619 327.940 1.00 42.74 237 ALA A C 1
ATOM 2724 O O . ALA C 2 237 ? 476.111 521.735 326.908 1.00 42.74 237 ALA A O 1
ATOM 2726 N N . ILE C 2 238 ? 475.751 522.337 329.038 1.00 60.54 238 ILE A N 1
ATOM 2727 C CA . ILE C 2 238 ? 476.772 523.397 329.046 1.00 60.54 238 ILE A CA 1
ATOM 2728 C C . ILE C 2 238 ? 477.887 523.095 330.054 1.00 60.54 238 ILE A C 1
ATOM 2729 O O . ILE C 2 238 ? 477.629 523.084 331.239 1.00 60.54 238 ILE A O 1
ATOM 2734 N N . LEU C 2 239 ? 479.126 522.890 329.608 1.00 73.57 239 LEU A N 1
ATOM 2735 C CA . LEU C 2 239 ? 480.247 522.636 330.518 1.00 73.57 239 LEU A CA 1
ATOM 2736 C C . LEU C 2 239 ? 480.802 523.965 331.026 1.00 73.57 239 LEU A C 1
ATOM 2737 O O . LEU C 2 239 ? 481.517 524.632 330.290 1.00 73.57 239 LEU A O 1
ATOM 2742 N N . THR C 2 240 ? 480.515 524.344 332.273 1.00 52.44 240 THR A N 1
ATOM 2743 C CA . THR C 2 240 ? 480.938 525.636 332.810 1.00 52.44 240 THR A CA 1
ATOM 2744 C C . THR C 2 240 ? 481.553 525.428 334.189 1.00 52.44 240 THR A C 1
ATOM 2745 O O . THR C 2 240 ? 481.491 524.330 334.703 1.00 52.44 240 THR A O 1
ATOM 2749 N N . THR C 2 241 ? 482.202 526.438 334.765 1.00 42.30 241 THR A N 1
ATOM 2750 C CA . THR C 2 241 ? 482.715 526.335 336.126 1.00 42.30 241 THR A CA 1
ATOM 2751 C C . THR C 2 241 ? 481.560 526.504 337.105 1.00 42.30 241 THR A C 1
ATOM 2752 O O . THR C 2 241 ? 480.523 527.025 336.721 1.00 42.30 241 THR A O 1
ATOM 2756 N N . ASP C 2 242 ? 481.713 526.082 338.361 1.00 46.26 242 ASP A N 1
ATOM 2757 C CA . ASP C 2 242 ? 480.613 526.140 339.344 1.00 46.26 242 ASP A CA 1
ATOM 2758 C C . ASP C 2 242 ? 480.104 527.534 339.612 1.00 46.26 242 ASP A C 1
ATOM 2759 O O . ASP C 2 242 ? 478.906 527.726 339.745 1.00 46.26 242 ASP A O 1
ATOM 2764 N N . SER C 2 243 ? 480.983 528.515 339.691 1.00 32.00 243 SER A N 1
ATOM 2765 C CA . SER C 2 243 ? 480.529 529.882 339.880 1.00 32.00 243 SER A CA 1
ATOM 2766 C C . SER C 2 243 ? 479.660 530.336 338.722 1.00 32.00 243 SER A C 1
ATOM 2767 O O . SER C 2 243 ? 478.668 531.016 338.935 1.00 32.00 243 SER A O 1
ATOM 2770 N N . LEU C 2 244 ? 480.035 529.994 337.496 1.00 106.77 244 LEU A N 1
ATOM 2771 C CA . LEU C 2 244 ? 479.270 530.393 336.311 1.00 106.77 244 LEU A CA 1
ATOM 2772 C C . LEU C 2 244 ? 477.898 529.761 336.298 1.00 106.77 244 LEU A C 1
ATOM 2773 O O . LEU C 2 244 ? 476.941 530.391 335.885 1.00 106.77 244 LEU A O 1
ATOM 2778 N N . LYS C 2 245 ? 477.791 528.518 336.739 1.00 41.73 245 LYS A N 1
ATOM 2779 C CA . LYS C 2 245 ? 476.488 527.867 336.832 1.00 41.73 245 LYS A CA 1
ATOM 2780 C C . LYS C 2 245 ? 475.585 528.606 337.791 1.00 41.73 245 LYS A C 1
ATOM 2781 O O . LYS C 2 245 ? 474.405 528.761 337.521 1.00 41.73 245 LYS A O 1
ATOM 2787 N N . SER C 2 246 ? 476.129 529.084 338.899 1.00 23.14 246 SER A N 1
ATOM 2788 C CA . SER C 2 246 ? 475.328 529.849 339.833 1.00 23.14 246 SER A CA 1
ATOM 2789 C C . SER C 2 246 ? 474.791 531.110 339.183 1.00 23.14 246 SER A C 1
ATOM 2790 O O . SER C 2 246 ? 473.619 531.416 339.325 1.00 23.14 246 SER A O 1
ATOM 2793 N N . TYR C 2 247 ? 475.618 531.815 338.428 1.00 62.72 247 TYR A N 1
ATOM 2794 C CA . TYR C 2 247 ? 475.174 533.042 337.765 1.00 62.72 247 TYR A CA 1
ATOM 2795 C C . TYR C 2 247 ? 474.072 532.725 336.752 1.00 62.72 247 TYR A C 1
ATOM 2796 O O . TYR C 2 247 ? 473.061 533.415 336.703 1.00 62.72 247 TYR A O 1
ATOM 2805 N N . LEU C 2 248 ? 474.242 531.668 335.963 1.00 57.98 248 LEU A N 1
ATOM 2806 C CA . LEU C 2 248 ? 473.261 531.316 334.929 1.00 57.98 248 LEU A CA 1
ATOM 2807 C C . LEU C 2 248 ? 471.923 530.928 335.514 1.00 57.98 248 LEU A C 1
ATOM 2808 O O . LEU C 2 248 ? 470.893 531.355 335.015 1.00 57.98 248 LEU A O 1
ATOM 2813 N N . LEU C 2 249 ? 471.926 530.129 336.571 1.00 100.42 249 LEU A N 1
ATOM 2814 C CA . LEU C 2 249 ? 470.688 529.727 337.230 1.00 100.42 249 LEU A CA 1
ATOM 2815 C C . LEU C 2 249 ? 470.004 530.915 337.867 1.00 100.42 249 LEU A C 1
ATOM 2816 O O . LEU C 2 249 ? 468.782 530.985 337.891 1.00 100.42 249 LEU A O 1
ATOM 2821 N N . ASP C 2 250 ? 470.783 531.849 338.391 1.00 151.96 250 ASP A N 1
ATOM 2822 C CA . ASP C 2 250 ? 470.236 533.020 339.074 1.00 151.96 250 ASP A CA 1
ATOM 2823 C C . ASP C 2 250 ? 469.365 533.845 338.155 1.00 151.96 250 ASP A C 1
ATOM 2824 O O . ASP C 2 250 ? 468.367 534.406 338.593 1.00 151.96 250 ASP A O 1
ATOM 2829 N N . THR C 2 251 ? 469.707 533.910 336.877 1.00 82.16 251 THR A N 1
ATOM 2830 C CA . THR C 2 251 ? 468.960 534.761 335.953 1.00 82.16 251 THR A CA 1
ATOM 2831 C C . THR C 2 251 ? 467.522 534.295 335.857 1.00 82.16 251 THR A C 1
ATOM 2832 O O . THR C 2 251 ? 467.224 533.130 336.082 1.00 82.16 251 THR A O 1
ATOM 2836 N N . LYS C 2 252 ? 466.624 535.212 335.539 1.00 134.60 252 LYS A N 1
ATOM 2837 C CA . LYS C 2 252 ? 465.206 534.882 335.443 1.00 134.60 252 LYS A CA 1
ATOM 2838 C C . LYS C 2 252 ? 464.919 533.884 334.339 1.00 134.60 252 LYS A C 1
ATOM 2839 O O . LYS C 2 252 ? 463.964 533.130 334.449 1.00 134.60 252 LYS A O 1
ATOM 2845 N N . ILE C 2 253 ? 465.711 533.878 333.268 1.00 101.68 253 ILE A N 1
ATOM 2846 C CA . ILE C 2 253 ? 465.410 533.007 332.118 1.00 101.68 253 ILE A CA 1
ATOM 2847 C C . ILE C 2 253 ? 465.431 531.570 332.608 1.00 101.68 253 ILE A C 1
ATOM 2848 O O . ILE C 2 253 ? 464.597 530.769 332.205 1.00 101.68 253 ILE A O 1
ATOM 2853 N N . ALA C 2 254 ? 466.361 531.237 333.494 1.00 64.70 254 ALA A N 1
ATOM 2854 C CA . ALA C 2 254 ? 466.472 529.868 333.973 1.00 64.70 254 ALA A CA 1
ATOM 2855 C C . ALA C 2 254 ? 465.203 529.464 334.662 1.00 64.70 254 ALA A C 1
ATOM 2856 O O . ALA C 2 254 ? 464.740 528.342 334.499 1.00 64.70 254 ALA A O 1
ATOM 2858 N N . ASN C 2 255 ? 464.628 530.370 335.432 1.00 123.51 255 ASN A N 1
ATOM 2859 C CA . ASN C 2 255 ? 463.381 530.086 336.125 1.00 123.51 255 ASN A CA 1
ATOM 2860 C C . ASN C 2 255 ? 462.245 529.830 335.145 1.00 123.51 255 ASN A C 1
ATOM 2861 O O . ASN C 2 255 ? 461.473 528.914 335.355 1.00 123.51 255 ASN A O 1
ATOM 2866 N N . THR C 2 256 ? 462.145 530.606 334.052 1.00 139.31 256 THR A N 1
ATOM 2867 C CA . THR C 2 256 ? 461.035 530.442 333.093 1.00 139.31 256 THR A CA 1
ATOM 2868 C C . THR C 2 256 ? 461.170 529.114 332.389 1.00 139.31 256 THR A C 1
ATOM 2869 O O . THR C 2 256 ? 460.173 528.465 332.110 1.00 139.31 256 THR A O 1
ATOM 2873 N N . PHE C 2 257 ? 462.402 528.680 332.117 1.00 138.46 257 PHE A N 1
ATOM 2874 C CA . PHE C 2 257 ? 462.616 527.374 331.505 1.00 138.46 257 PHE A CA 1
ATOM 2875 C C . PHE C 2 257 ? 462.149 526.250 332.393 1.00 138.46 257 PHE A C 1
ATOM 2876 O O . PHE C 2 257 ? 461.491 525.335 331.934 1.00 138.46 257 PHE A O 1
ATOM 2884 N N . GLN C 2 258 ? 462.510 526.301 333.662 1.00 74.34 258 GLN A N 1
ATOM 2885 C CA . GLN C 2 258 ? 462.121 525.252 334.589 1.00 74.34 258 GLN A CA 1
ATOM 2886 C C . GLN C 2 258 ? 460.617 525.225 334.727 1.00 74.34 258 GLN A C 1
ATOM 2887 O O . GLN C 2 258 ? 460.034 524.151 334.834 1.00 74.34 258 GLN A O 1
ATOM 2893 N N . MET C 2 259 ? 459.985 526.393 334.728 1.00 145.96 259 MET A N 1
ATOM 2894 C CA . MET C 2 259 ? 458.521 526.478 334.816 1.00 145.96 259 MET A CA 1
ATOM 2895 C C . MET C 2 259 ? 457.909 525.822 333.589 1.00 145.96 259 MET A C 1
ATOM 2896 O O . MET C 2 259 ? 456.891 525.147 333.694 1.00 145.96 259 MET A O 1
ATOM 2901 N N . ALA C 2 260 ? 458.509 526.030 332.425 1.00 51.83 260 ALA A N 1
ATOM 2902 C CA . ALA C 2 260 ? 458.040 525.403 331.190 1.00 51.83 260 ALA A CA 1
ATOM 2903 C C . ALA C 2 260 ? 458.172 523.900 331.255 1.00 51.83 260 ALA A C 1
ATOM 2904 O O . ALA C 2 260 ? 457.320 523.199 330.719 1.00 51.83 260 ALA A O 1
ATOM 2906 N N . GLY C 2 261 ? 459.236 523.404 331.887 1.00 57.14 261 GLY A N 1
ATOM 2907 C CA . GLY C 2 261 ? 459.468 521.967 332.013 1.00 57.14 261 GLY A CA 1
ATOM 2908 C C . GLY C 2 261 ? 460.831 521.397 331.664 1.00 57.14 261 GLY A C 1
ATOM 2909 O O . GLY C 2 261 ? 461.049 520.219 331.935 1.00 57.14 261 GLY A O 1
ATOM 2910 N N . ILE C 2 262 ? 461.748 522.201 331.110 1.00 169.85 262 ILE A N 1
ATOM 2911 C CA . ILE C 2 262 ? 463.115 521.761 330.803 1.00 169.85 262 ILE A CA 1
ATOM 2912 C C . ILE C 2 262 ? 463.994 522.133 331.973 1.00 169.85 262 ILE A C 1
ATOM 2913 O O . ILE C 2 262 ? 464.042 523.308 332.319 1.00 169.85 262 ILE A O 1
ATOM 2918 N N . ASP C 2 263 ? 464.724 521.182 332.560 1.00 122.68 263 ASP A N 1
ATOM 2919 C CA . ASP C 2 263 ? 465.495 521.488 333.754 1.00 122.68 263 ASP A CA 1
ATOM 2920 C C . ASP C 2 263 ? 466.832 522.020 333.334 1.00 122.68 263 ASP A C 1
ATOM 2921 O O . ASP C 2 263 ? 467.720 521.258 332.983 1.00 122.68 263 ASP A O 1
ATOM 2926 N N . PHE C 2 264 ? 466.995 523.334 333.404 1.00 126.37 264 PHE A N 1
ATOM 2927 C CA . PHE C 2 264 ? 468.256 523.947 333.045 1.00 126.37 264 PHE A CA 1
ATOM 2928 C C . PHE C 2 264 ? 469.291 523.413 334.011 1.00 126.37 264 PHE A C 1
ATOM 2929 O O . PHE C 2 264 ? 470.410 523.149 333.608 1.00 126.37 264 PHE A O 1
ATOM 2937 N N . THR C 2 265 ? 468.933 523.222 335.273 1.00 88.26 265 THR A N 1
ATOM 2938 C CA . THR C 2 265 ? 469.916 522.802 336.265 1.00 88.26 265 THR A CA 1
ATOM 2939 C C . THR C 2 265 ? 470.572 521.460 335.958 1.00 88.26 265 THR A C 1
ATOM 2940 O O . THR C 2 265 ? 471.781 521.329 336.125 1.00 88.26 265 THR A O 1
ATOM 2944 N N . ASP C 2 266 ? 469.814 520.461 335.525 1.00 92.24 266 ASP A N 1
ATOM 2945 C CA . ASP C 2 266 ? 470.419 519.185 335.122 1.00 92.24 266 ASP A CA 1
ATOM 2946 C C . ASP C 2 266 ? 471.281 519.357 333.893 1.00 92.24 266 ASP A C 1
ATOM 2947 O O . ASP C 2 266 ? 472.338 518.752 333.789 1.00 92.24 266 ASP A O 1
ATOM 2952 N N . HIS C 2 267 ? 470.819 520.158 332.943 1.00 136.47 267 HIS A N 1
ATOM 2953 C CA . HIS C 2 267 ? 471.545 520.321 331.697 1.00 136.47 267 HIS A CA 1
ATOM 2954 C C . HIS C 2 267 ? 472.898 520.935 331.929 1.00 136.47 267 HIS A C 1
ATOM 2955 O O . HIS C 2 267 ? 473.889 520.435 331.419 1.00 136.47 267 HIS A O 1
ATOM 2962 N N . ILE C 2 268 ? 472.960 521.992 332.728 1.00 153.74 268 ILE A N 1
ATOM 2963 C CA . ILE C 2 268 ? 474.234 522.668 332.928 1.00 153.74 268 ILE A CA 1
ATOM 2964 C C . ILE C 2 268 ? 475.059 521.737 333.781 1.00 153.74 268 ILE A C 1
ATOM 2965 O O . ILE C 2 268 ? 474.540 521.178 334.739 1.00 153.74 268 ILE A O 1
ATOM 2970 N N . ILE C 2 269 ? 476.327 521.526 333.430 1.00 146.95 269 ILE A N 1
ATOM 2971 C CA . ILE C 2 269 ? 477.186 520.577 334.146 1.00 146.95 269 ILE A CA 1
ATOM 2972 C C . ILE C 2 269 ? 478.389 521.378 334.564 1.00 146.95 269 ILE A C 1
ATOM 2973 O O . ILE C 2 269 ? 478.959 522.066 333.734 1.00 146.95 269 ILE A O 1
ATOM 2978 N N . SER C 2 270 ? 478.773 521.310 335.833 1.00 97.11 270 SER A N 1
ATOM 2979 C CA . SER C 2 270 ? 479.857 522.126 336.311 1.00 97.11 270 SER A CA 1
ATOM 2980 C C . SER C 2 270 ? 480.838 521.477 337.241 1.00 97.11 270 SER A C 1
ATOM 2981 O O . SER C 2 270 ? 480.458 520.609 338.021 1.00 97.11 270 SER A O 1
ATOM 2984 N N . PHE C 2 271 ? 482.096 521.904 337.171 1.00 74.90 271 PHE A N 1
ATOM 2985 C CA . PHE C 2 271 ? 483.136 521.380 338.027 1.00 74.90 271 PHE A CA 1
ATOM 2986 C C . PHE C 2 271 ? 483.725 522.657 338.562 1.00 74.90 271 PHE A C 1
ATOM 2987 O O . PHE C 2 271 ? 483.658 523.668 337.894 1.00 74.90 271 PHE A O 1
ATOM 2995 N N . ASP C 2 272 ? 484.313 522.646 339.741 1.00 118.06 272 ASP A N 1
ATOM 2996 C CA . ASP C 2 272 ? 484.741 523.901 340.335 1.00 118.06 272 ASP A CA 1
ATOM 2997 C C . ASP C 2 272 ? 485.753 524.670 339.528 1.00 118.06 272 ASP A C 1
ATOM 2998 O O . ASP C 2 272 ? 485.641 525.888 339.431 1.00 118.06 272 ASP A O 1
ATOM 3003 N N . ASP C 2 273 ? 486.717 523.982 338.929 1.00 94.09 273 ASP A N 1
ATOM 3004 C CA . ASP C 2 273 ? 487.768 524.645 338.163 1.00 94.09 273 ASP A CA 1
ATOM 3005 C C . ASP C 2 273 ? 487.914 524.141 336.739 1.00 94.09 273 ASP A C 1
ATOM 3006 O O . ASP C 2 273 ? 488.645 524.750 335.964 1.00 94.09 273 ASP A O 1
ATOM 3011 N N . LEU C 2 274 ? 487.255 523.039 336.383 1.00 165.68 274 LEU A N 1
ATOM 3012 C CA . LEU C 2 274 ? 487.419 522.432 335.066 1.00 165.68 274 LEU A CA 1
ATOM 3013 C C . LEU C 2 274 ? 488.911 522.218 334.910 1.00 165.68 274 LEU A C 1
ATOM 3014 O O . LEU C 2 274 ? 489.446 522.331 333.824 1.00 165.68 274 LEU A O 1
ATOM 3019 N N . GLY C 2 275 ? 489.578 521.828 335.987 1.00 82.07 275 GLY A N 1
ATOM 3020 C CA . GLY C 2 275 ? 491.021 521.698 335.968 1.00 82.07 275 GLY A CA 1
ATOM 3021 C C . GLY C 2 275 ? 491.423 520.680 336.991 1.00 82.07 275 GLY A C 1
ATOM 3022 O O . GLY C 2 275 ? 490.587 520.280 337.794 1.00 82.07 275 GLY A O 1
ATOM 3023 N N . GLY C 2 276 ? 492.678 520.259 336.970 1.00 185.27 276 GLY A N 1
ATOM 3024 C CA . GLY C 2 276 ? 493.147 519.210 337.859 1.00 185.27 276 GLY A CA 1
ATOM 3025 C C . GLY C 2 276 ? 493.569 517.974 337.091 1.00 185.27 276 GLY A C 1
ATOM 3026 O O . GLY C 2 276 ? 493.956 516.997 337.727 1.00 185.27 276 GLY A O 1
ATOM 3027 N N . VAL C 2 277 ? 493.488 517.996 335.758 1.00 88.30 277 VAL A N 1
ATOM 3028 C CA . VAL C 2 277 ? 493.951 516.878 334.946 1.00 88.30 277 VAL A CA 1
ATOM 3029 C C . VAL C 2 277 ? 495.170 517.461 334.283 1.00 88.30 277 VAL A C 1
ATOM 3030 O O . VAL C 2 277 ? 495.068 518.529 333.699 1.00 88.30 277 VAL A O 1
ATOM 3034 N N . TYR C 2 278 ? 496.310 516.779 334.348 1.00 157.87 278 TYR A N 1
ATOM 3035 C CA . TYR C 2 278 ? 497.571 517.330 333.854 1.00 157.87 278 TYR A CA 1
ATOM 3036 C C . TYR C 2 278 ? 498.112 516.584 332.667 1.00 157.87 278 TYR A C 1
ATOM 3037 O O . TYR C 2 278 ? 497.972 515.376 332.611 1.00 157.87 278 TYR A O 1
ATOM 3046 N N . LYS C 2 279 ? 498.734 517.291 331.726 1.00 107.08 279 LYS A N 1
ATOM 3047 C CA . LYS C 2 279 ? 499.237 516.690 330.500 1.00 107.08 279 LYS A CA 1
ATOM 3048 C C . LYS C 2 279 ? 500.736 516.827 330.463 1.00 107.08 279 LYS A C 1
ATOM 3049 O O . LYS C 2 279 ? 501.250 517.919 330.663 1.00 107.08 279 LYS A O 1
ATOM 3055 N N . THR C 2 280 ? 501.445 515.741 330.196 1.00 53.29 280 THR A N 1
ATOM 3056 C CA . THR C 2 280 ? 502.895 515.792 330.088 1.00 53.29 280 THR A CA 1
ATOM 3057 C C . THR C 2 280 ? 503.256 516.518 328.824 1.00 53.29 280 THR A C 1
ATOM 3058 O O . THR C 2 280 ? 502.526 516.435 327.844 1.00 53.29 280 THR A O 1
ATOM 3062 N N . THR C 2 281 ? 504.362 517.254 328.829 1.00 125.99 281 THR A N 1
ATOM 3063 C CA . THR C 2 281 ? 504.861 517.907 327.641 1.00 125.99 281 THR A CA 1
ATOM 3064 C C . THR C 2 281 ? 506.313 517.464 327.712 1.00 125.99 281 THR A C 1
ATOM 3065 O O . THR C 2 281 ? 506.727 517.019 328.765 1.00 125.99 281 THR A O 1
ATOM 3069 N N . LYS C 2 282 ? 507.077 517.478 326.629 1.00 111.09 282 LYS A N 1
ATOM 3070 C CA . LYS C 2 282 ? 508.526 517.195 326.704 1.00 111.09 282 LYS A CA 1
ATOM 3071 C C . LYS C 2 282 ? 509.028 515.770 327.042 1.00 111.09 282 LYS A C 1
ATOM 3072 O O . LYS C 2 282 ? 510.196 515.608 327.390 1.00 111.09 282 LYS A O 1
ATOM 3078 N N . ASP C 2 283 ? 508.197 514.732 326.935 1.00 111.30 283 ASP A N 1
ATOM 3079 C CA . ASP C 2 283 ? 508.670 513.335 327.109 1.00 111.30 283 ASP A CA 1
ATOM 3080 C C . ASP C 2 283 ? 509.566 513.024 328.334 1.00 111.30 283 ASP A C 1
ATOM 3081 O O . ASP C 2 283 ? 510.673 512.513 328.184 1.00 111.30 283 ASP A O 1
ATOM 3086 N N . VAL C 2 284 ? 509.089 513.308 329.541 1.00 86.16 284 VAL A N 1
ATOM 3087 C CA . VAL C 2 284 ? 509.842 513.008 330.776 1.00 86.16 284 VAL A CA 1
ATOM 3088 C C . VAL C 2 284 ? 510.087 511.537 331.068 1.00 86.16 284 VAL A C 1
ATOM 3089 O O . VAL C 2 284 ? 509.328 510.700 330.602 1.00 86.16 284 VAL A O 1
ATOM 3093 N N . THR C 2 285 ? 511.163 511.218 331.795 1.00 118.36 285 THR A N 1
ATOM 3094 C CA . THR C 2 285 ? 511.456 509.830 332.199 1.00 118.36 285 THR A CA 1
ATOM 3095 C C . THR C 2 285 ? 511.690 509.734 333.707 1.00 118.36 285 THR A C 1
ATOM 3096 O O . THR C 2 285 ? 512.431 510.537 334.258 1.00 118.36 285 THR A O 1
ATOM 3100 N N . LEU C 2 286 ? 511.079 508.751 334.373 1.00 122.69 286 LEU A N 1
ATOM 3101 C CA . LEU C 2 286 ? 511.204 508.637 335.827 1.00 122.69 286 LEU A CA 1
ATOM 3102 C C . LEU C 2 286 ? 512.650 508.406 336.162 1.00 122.69 286 LEU A C 1
ATOM 3103 O O . LEU C 2 286 ? 513.293 507.586 335.523 1.00 122.69 286 LEU A O 1
ATOM 3108 N N . ALA C 2 287 ? 513.174 509.149 337.126 1.00 97.11 287 ALA A N 1
ATOM 3109 C CA . ALA C 2 287 ? 514.573 509.033 337.517 1.00 97.11 287 ALA A CA 1
ATOM 3110 C C . ALA C 2 287 ? 514.892 508.977 339.002 1.00 97.11 287 ALA A C 1
ATOM 3111 O O . ALA C 2 287 ? 516.032 508.669 339.333 1.00 97.11 287 ALA A O 1
ATOM 3113 N N . ASN C 2 288 ? 513.939 509.233 339.899 1.00 82.60 288 ASN A N 1
ATOM 3114 C CA . ASN C 2 288 ? 514.239 509.341 341.332 1.00 82.60 288 ASN A CA 1
ATOM 3115 C C . ASN C 2 288 ? 513.405 508.431 342.185 1.00 82.60 288 ASN A C 1
ATOM 3116 O O . ASN C 2 288 ? 512.257 508.159 341.862 1.00 82.60 288 ASN A O 1
ATOM 3121 N N . GLU C 2 289 ? 513.968 507.966 343.290 1.00 108.12 289 GLU A N 1
ATOM 3122 C CA . GLU C 2 289 ? 513.210 507.117 344.204 1.00 108.12 289 GLU A CA 1
ATOM 3123 C C . GLU C 2 289 ? 512.045 507.862 344.794 1.00 108.12 289 GLU A C 1
ATOM 3124 O O . GLU C 2 289 ? 510.973 507.297 344.972 1.00 108.12 289 GLU A O 1
ATOM 3130 N N . ASP C 2 290 ? 512.239 509.127 345.110 1.00 39.67 290 ASP A N 1
ATOM 3131 C CA . ASP C 2 290 ? 511.173 509.863 345.762 1.00 39.67 290 ASP A CA 1
ATOM 3132 C C . ASP C 2 290 ? 509.940 509.907 344.863 1.00 39.67 290 ASP A C 1
ATOM 3133 O O . ASP C 2 290 ? 508.819 509.772 345.345 1.00 39.67 290 ASP A O 1
ATOM 3138 N N . THR C 2 291 ? 510.136 510.088 343.565 1.00 40.39 291 THR A N 1
ATOM 3139 C CA . THR C 2 291 ? 509.004 510.157 342.666 1.00 40.39 291 THR A CA 1
ATOM 3140 C C . THR C 2 291 ? 508.254 508.862 342.661 1.00 40.39 291 THR A C 1
ATOM 3141 O O . THR C 2 291 ? 507.036 508.869 342.761 1.00 40.39 291 THR A O 1
ATOM 3145 N N . ILE C 2 292 ? 508.954 507.742 342.597 1.00 53.04 292 ILE A N 1
ATOM 3146 C CA . ILE C 2 292 ? 508.241 506.478 342.481 1.00 53.04 292 ILE A CA 1
ATOM 3147 C C . ILE C 2 292 ? 507.414 506.271 343.741 1.00 53.04 292 ILE A C 1
ATOM 3148 O O . ILE C 2 292 ? 506.322 505.726 343.671 1.00 53.04 292 ILE A O 1
ATOM 3153 N N . ASN C 2 293 ? 507.927 506.697 344.888 1.00 55.20 293 ASN A N 1
ATOM 3154 C CA . ASN C 2 293 ? 507.175 506.588 346.142 1.00 55.20 293 ASN A CA 1
ATOM 3155 C C . ASN C 2 293 ? 505.892 507.417 346.135 1.00 55.20 293 ASN A C 1
ATOM 3156 O O . ASN C 2 293 ? 504.867 506.958 346.626 1.00 55.20 293 ASN A O 1
ATOM 3161 N N . TYR C 2 294 ? 505.933 508.629 345.592 1.00 51.68 294 TYR A N 1
ATOM 3162 C CA . TYR C 2 294 ? 504.719 509.448 345.483 1.00 51.68 294 TYR A CA 1
ATOM 3163 C C . TYR C 2 294 ? 503.700 508.780 344.587 1.00 51.68 294 TYR A C 1
ATOM 3164 O O . TYR C 2 294 ? 502.525 508.716 344.915 1.00 51.68 294 TYR A O 1
ATOM 3173 N N . LEU C 2 295 ? 504.155 508.247 343.466 1.00 118.99 295 LEU A N 1
ATOM 3174 C CA . LEU C 2 295 ? 503.252 507.611 342.524 1.00 118.99 295 LEU A CA 1
ATOM 3175 C C . LEU C 2 295 ? 502.629 506.404 343.202 1.00 118.99 295 LEU A C 1
ATOM 3176 O O . LEU C 2 295 ? 501.458 506.131 343.001 1.00 118.99 295 LEU A O 1
ATOM 3181 N N . ARG C 2 296 ? 503.401 505.678 344.000 1.00 112.34 296 ARG A N 1
ATOM 3182 C CA . ARG C 2 296 ? 502.877 504.524 344.748 1.00 112.34 296 ARG A CA 1
ATOM 3183 C C . ARG C 2 296 ? 501.811 504.887 345.762 1.00 112.34 296 ARG A C 1
ATOM 3184 O O . ARG C 2 296 ? 500.891 504.109 345.988 1.00 112.34 296 ARG A O 1
ATOM 3192 N N . ALA C 2 297 ? 501.935 506.044 346.395 1.00 37.63 297 ALA A N 1
ATOM 3193 C CA . ALA C 2 297 ? 500.922 506.497 347.339 1.00 37.63 297 ALA A CA 1
ATOM 3194 C C . ALA C 2 297 ? 499.615 506.643 346.598 1.00 37.63 297 ALA A C 1
ATOM 3195 O O . ALA C 2 297 ? 498.562 506.419 347.182 1.00 37.63 297 ALA A O 1
ATOM 3197 N N . PHE C 2 298 ? 499.672 506.997 345.318 1.00 91.94 298 PHE A N 1
ATOM 3198 C CA . PHE C 2 298 ? 498.470 507.185 344.491 1.00 91.94 298 PHE A CA 1
ATOM 3199 C C . PHE C 2 298 ? 498.043 505.883 343.794 1.00 91.94 298 PHE A C 1
ATOM 3200 O O . PHE C 2 298 ? 497.234 505.925 342.878 1.00 91.94 298 PHE A O 1
ATOM 3208 N N . GLY C 2 299 ? 498.594 504.735 344.192 1.00 39.44 299 GLY A N 1
ATOM 3209 C CA . GLY C 2 299 ? 498.211 503.436 343.637 1.00 39.44 299 GLY A CA 1
ATOM 3210 C C . GLY C 2 299 ? 498.975 502.848 342.456 1.00 39.44 299 GLY A C 1
ATOM 3211 O O . GLY C 2 299 ? 498.555 501.805 341.964 1.00 39.44 299 GLY A O 1
ATOM 3212 N N . ASP C 2 300 ? 500.076 503.467 342.010 1.00 70.03 300 ASP A N 1
ATOM 3213 C CA . ASP C 2 300 ? 500.835 503.003 340.829 1.00 70.03 300 ASP A CA 1
ATOM 3214 C C . ASP C 2 300 ? 501.916 501.965 341.129 1.00 70.03 300 ASP A C 1
ATOM 3215 O O . ASP C 2 300 ? 503.084 502.306 341.257 1.00 70.03 300 ASP A O 1
ATOM 3220 N N . TYR C 2 301 ? 501.541 500.699 341.235 1.00 77.32 301 TYR A N 1
ATOM 3221 C CA . TYR C 2 301 ? 502.517 499.623 341.443 1.00 77.32 301 TYR A CA 1
ATOM 3222 C C . TYR C 2 301 ? 503.454 499.454 340.282 1.00 77.32 301 TYR A C 1
ATOM 3223 O O . TYR C 2 301 ? 504.634 499.193 340.479 1.00 77.32 301 TYR A O 1
ATOM 3232 N N . GLN C 2 302 ? 502.950 499.615 339.075 1.00 171.00 302 GLN A N 1
ATOM 3233 C CA . GLN C 2 302 ? 503.729 499.369 337.863 1.00 171.00 302 GLN A CA 1
ATOM 3234 C C . GLN C 2 302 ? 504.961 500.235 337.654 1.00 171.00 302 GLN A C 1
ATOM 3235 O O . GLN C 2 302 ? 505.967 499.752 337.151 1.00 171.00 302 GLN A O 1
ATOM 3241 N N . ALA C 2 303 ? 504.910 501.500 338.032 1.00 53.44 303 ALA A N 1
ATOM 3242 C CA . ALA C 2 303 ? 506.018 502.416 337.751 1.00 53.44 303 ALA A CA 1
ATOM 3243 C C . ALA C 2 303 ? 507.345 502.012 338.335 1.00 53.44 303 ALA A C 1
ATOM 3244 O O . ALA C 2 303 ? 507.388 501.541 339.452 1.00 53.44 303 ALA A O 1
ATOM 3246 N N . MET C 2 304 ? 508.427 502.208 337.588 1.00 88.00 304 MET A N 1
ATOM 3247 C CA . MET C 2 304 ? 509.773 501.899 338.067 1.00 88.00 304 MET A CA 1
ATOM 3248 C C . MET C 2 304 ? 510.710 502.945 337.507 1.00 88.00 304 MET A C 1
ATOM 3249 O O . MET C 2 304 ? 510.370 503.613 336.546 1.00 88.00 304 MET A O 1
ATOM 3254 N N . ILE C 2 305 ? 511.877 503.108 338.113 1.00 95.64 305 ILE A N 1
ATOM 3255 C CA . ILE C 2 305 ? 512.820 504.131 337.670 1.00 95.64 305 ILE A CA 1
ATOM 3256 C C . ILE C 2 305 ? 513.320 503.780 336.280 1.00 95.64 305 ILE A C 1
ATOM 3257 O O . ILE C 2 305 ? 513.541 502.611 335.991 1.00 95.64 305 ILE A O 1
ATOM 3262 N N . GLY C 2 306 ? 513.494 504.779 335.419 1.00 21.21 306 GLY A N 1
ATOM 3263 C CA . GLY C 2 306 ? 513.919 504.559 334.045 1.00 21.21 306 GLY A CA 1
ATOM 3264 C C . GLY C 2 306 ? 512.782 504.392 333.056 1.00 21.21 306 GLY A C 1
ATOM 3265 O O . GLY C 2 306 ? 513.038 504.338 331.857 1.00 21.21 306 GLY A O 1
ATOM 3266 N N . ASP C 2 307 ? 511.538 504.329 333.526 1.00 26.53 307 ASP A N 1
ATOM 3267 C CA . ASP C 2 307 ? 510.384 504.251 332.628 1.00 26.53 307 ASP A CA 1
ATOM 3268 C C . ASP C 2 307 ? 510.182 505.594 331.969 1.00 26.53 307 ASP A C 1
ATOM 3269 O O . ASP C 2 307 ? 510.294 506.608 332.638 1.00 26.53 307 ASP A O 1
ATOM 3274 N N . VAL C 2 308 ? 509.840 505.612 330.684 1.00 35.00 308 VAL A N 1
ATOM 3275 C CA . VAL C 2 308 ? 509.670 506.862 329.951 1.00 35.00 308 VAL A CA 1
ATOM 3276 C C . VAL C 2 308 ? 508.192 507.155 329.850 1.00 35.00 308 VAL A C 1
ATOM 3277 O O . VAL C 2 308 ? 507.426 506.272 329.483 1.00 35.00 308 VAL A O 1
ATOM 3281 N N . ILE C 2 309 ? 507.790 508.377 330.186 1.00 52.60 309 ILE A N 1
ATOM 3282 C CA . ILE C 2 309 ? 506.395 508.782 330.116 1.00 52.60 309 ILE A CA 1
ATOM 3283 C C . ILE C 2 309 ? 506.317 509.591 328.818 1.00 52.60 309 ILE A C 1
ATOM 3284 O O . ILE C 2 309 ? 507.008 510.592 328.688 1.00 52.60 309 ILE A O 1
ATOM 3289 N N . PRO C 2 310 ? 505.493 509.162 327.848 1.00 155.87 310 PRO A N 1
ATOM 3290 C CA . PRO C 2 310 ? 505.466 509.882 326.571 1.00 155.87 310 PRO A CA 1
ATOM 3291 C C . PRO C 2 310 ? 504.845 511.262 326.624 1.00 155.87 310 PRO A C 1
ATOM 3292 O O . PRO C 2 310 ? 504.114 511.555 327.561 1.00 155.87 310 PRO A O 1
ATOM 3296 N N . THR C 2 311 ? 505.143 512.112 325.647 1.00 58.44 311 THR A N 1
ATOM 3297 C CA . THR C 2 311 ? 504.526 513.427 325.583 1.00 58.44 311 THR A CA 1
ATOM 3298 C C . THR C 2 311 ? 503.046 513.206 325.392 1.00 58.44 311 THR A C 1
ATOM 3299 O O . THR C 2 311 ? 502.653 512.288 324.682 1.00 58.44 311 THR A O 1
ATOM 3303 N N . GLY C 2 312 ? 502.218 514.028 326.024 1.00 81.88 312 GLY A N 1
ATOM 3304 C CA . GLY C 2 312 ? 500.778 513.876 325.928 1.00 81.88 312 GLY A CA 1
ATOM 3305 C C . GLY C 2 312 ? 500.175 512.872 326.883 1.00 81.88 312 GLY A C 1
ATOM 3306 O O . GLY C 2 312 ? 498.994 512.565 326.758 1.00 81.88 312 GLY A O 1
ATOM 3307 N N . SER C 2 313 ? 500.956 512.341 327.814 1.00 98.70 313 SER A N 1
ATOM 3308 C CA . SER C 2 313 ? 500.410 511.443 328.827 1.00 98.70 313 SER A CA 1
ATOM 3309 C C . SER C 2 313 ? 499.559 512.221 329.805 1.00 98.70 313 SER A C 1
ATOM 3310 O O . SER C 2 313 ? 499.983 513.272 330.256 1.00 98.70 313 SER A O 1
ATOM 3313 N N . VAL C 2 314 ? 498.397 511.695 330.185 1.00 60.05 314 VAL A N 1
ATOM 3314 C CA . VAL C 2 314 ? 497.484 512.423 331.054 1.00 60.05 314 VAL A CA 1
ATOM 3315 C C . VAL C 2 314 ? 497.608 511.864 332.458 1.00 60.05 314 VAL A C 1
ATOM 3316 O O . VAL C 2 314 ? 497.121 510.773 332.725 1.00 60.05 314 VAL A O 1
ATOM 3320 N N . PHE C 2 315 ? 498.262 512.597 333.355 1.00 112.12 315 PHE A N 1
ATOM 3321 C CA . PHE C 2 315 ? 498.459 512.130 334.735 1.00 112.12 315 PHE A CA 1
ATOM 3322 C C . PHE C 2 315 ? 497.223 512.033 335.623 1.00 112.12 315 PHE A C 1
ATOM 3323 O O . PHE C 2 315 ? 497.088 511.049 336.331 1.00 112.12 315 PHE A O 1
ATOM 3331 N N . THR C 2 316 ? 496.333 513.018 335.593 1.00 174.43 316 THR A N 1
ATOM 3332 C CA . THR C 2 316 ? 495.095 513.064 336.424 1.00 174.43 316 THR A CA 1
ATOM 3333 C C . THR C 2 316 ? 495.322 513.305 337.915 1.00 174.43 316 THR A C 1
ATOM 3334 O O . THR C 2 316 ? 494.407 513.100 338.706 1.00 174.43 316 THR A O 1
ATOM 3338 N N . PHE C 2 317 ? 496.514 513.738 338.312 1.00 94.82 317 PHE A N 1
ATOM 3339 C CA . PHE C 2 317 ? 496.786 514.116 339.705 1.00 94.82 317 PHE A CA 1
ATOM 3340 C C . PHE C 2 317 ? 497.950 515.058 339.567 1.00 94.82 317 PHE A C 1
ATOM 3341 O O . PHE C 2 317 ? 498.606 515.039 338.537 1.00 94.82 317 PHE A O 1
ATOM 3349 N N . ASN C 2 318 ? 498.235 515.876 340.563 1.00 82.45 318 ASN A N 1
ATOM 3350 C CA . ASN C 2 318 ? 499.274 516.884 340.379 1.00 82.45 318 ASN A CA 1
ATOM 3351 C C . ASN C 2 318 ? 500.642 516.308 340.596 1.00 82.45 318 ASN A C 1
ATOM 3352 O O . ASN C 2 318 ? 501.025 516.028 341.729 1.00 82.45 318 ASN A O 1
ATOM 3357 N N . VAL C 2 319 ? 501.386 516.138 339.514 1.00 161.59 319 VAL A N 1
ATOM 3358 C CA . VAL C 2 319 ? 502.725 515.598 339.592 1.00 161.59 319 VAL A CA 1
ATOM 3359 C C . VAL C 2 319 ? 503.726 516.703 339.325 1.00 161.59 319 VAL A C 1
ATOM 3360 O O . VAL C 2 319 ? 504.919 516.442 339.262 1.00 161.59 319 VAL A O 1
ATOM 3364 N N . SER C 2 320 ? 503.282 517.950 339.229 1.00 78.69 320 SER A N 1
ATOM 3365 C CA . SER C 2 320 ? 504.183 519.042 338.856 1.00 78.69 320 SER A CA 1
ATOM 3366 C C . SER C 2 320 ? 505.304 519.230 339.845 1.00 78.69 320 SER A C 1
ATOM 3367 O O . SER C 2 320 ? 506.417 519.535 339.462 1.00 78.69 320 SER A O 1
ATOM 3370 N N . ASP C 2 321 ? 505.018 519.058 341.120 1.00 110.03 321 ASP A N 1
ATOM 3371 C CA . ASP C 2 321 ? 506.030 519.261 342.156 1.00 110.03 321 ASP A CA 1
ATOM 3372 C C . ASP C 2 321 ? 507.211 518.308 342.002 1.00 110.03 321 ASP A C 1
ATOM 3373 O O . ASP C 2 321 ? 508.348 518.686 342.289 1.00 110.03 321 ASP A O 1
ATOM 3378 N N . LEU C 2 322 ? 506.953 517.077 341.574 1.00 63.88 322 LEU A N 1
ATOM 3379 C CA . LEU C 2 322 ? 508.012 516.077 341.434 1.00 63.88 322 LEU A CA 1
ATOM 3380 C C . LEU C 2 322 ? 509.042 516.574 340.427 1.00 63.88 322 LEU A C 1
ATOM 3381 O O . LEU C 2 322 ? 508.672 517.179 339.426 1.00 63.88 322 LEU A O 1
ATOM 3386 N N . LYS C 2 323 ? 510.324 516.295 340.652 1.00 73.50 323 LYS A N 1
ATOM 3387 C CA . LYS C 2 323 ? 511.391 516.887 339.823 1.00 73.50 323 LYS A CA 1
ATOM 3388 C C . LYS C 2 323 ? 511.445 516.622 338.332 1.00 73.50 323 LYS A C 1
ATOM 3389 O O . LYS C 2 323 ? 511.711 517.543 337.566 1.00 73.50 323 LYS A O 1
ATOM 3395 N N . GLU C 2 324 ? 511.218 515.394 337.901 1.00 131.74 324 GLU A N 1
ATOM 3396 C CA . GLU C 2 324 ? 511.337 515.089 336.479 1.00 131.74 324 GLU A CA 1
ATOM 3397 C C . GLU C 2 324 ? 510.294 515.879 335.735 1.00 131.74 324 GLU A C 1
ATOM 3398 O O . GLU C 2 324 ? 510.570 516.357 334.644 1.00 131.74 324 GLU A O 1
ATOM 3404 N N . PHE C 2 325 ? 509.114 516.049 336.323 1.00 131.00 325 PHE A N 1
ATOM 3405 C CA . PHE C 2 325 ? 507.995 516.698 335.650 1.00 131.00 325 PHE A CA 1
ATOM 3406 C C . PHE C 2 325 ? 507.870 518.164 335.979 1.00 131.00 325 PHE A C 1
ATOM 3407 O O . PHE C 2 325 ? 506.853 518.771 335.665 1.00 131.00 325 PHE A O 1
ATOM 3415 N N . LYS C 2 326 ? 508.870 518.759 336.605 1.00 173.88 326 LYS A N 1
ATOM 3416 C CA . LYS C 2 326 ? 508.710 520.136 337.068 1.00 173.88 326 LYS A CA 1
ATOM 3417 C C . LYS C 2 326 ? 508.447 521.183 336.002 1.00 173.88 326 LYS A C 1
ATOM 3418 O O . LYS C 2 326 ? 507.552 522.005 336.185 1.00 173.88 326 LYS A O 1
ATOM 3424 N N . GLY C 2 327 ? 509.180 521.161 334.898 1.00 139.40 327 GLY A N 1
ATOM 3425 C CA . GLY C 2 327 ? 508.929 522.090 333.801 1.00 139.40 327 GLY A CA 1
ATOM 3426 C C . GLY C 2 327 ? 508.200 521.423 332.670 1.00 139.40 327 GLY A C 1
ATOM 3427 O O . GLY C 2 327 ? 507.976 522.061 331.645 1.00 139.40 327 GLY A O 1
ATOM 3428 N N . ASN C 2 328 ? 507.814 520.166 332.845 1.00 104.07 328 ASN A N 1
ATOM 3429 C CA . ASN C 2 328 ? 507.216 519.385 331.775 1.00 104.07 328 ASN A CA 1
ATOM 3430 C C . ASN C 2 328 ? 505.759 518.973 331.960 1.00 104.07 328 ASN A C 1
ATOM 3431 O O . ASN C 2 328 ? 505.333 518.021 331.326 1.00 104.07 328 ASN A O 1
ATOM 3436 N N . ILE C 2 329 ? 505.012 519.629 332.847 1.00 63.30 329 ILE A N 1
ATOM 3437 C CA . ILE C 2 329 ? 503.587 519.334 333.043 1.00 63.30 329 ILE A CA 1
ATOM 3438 C C . ILE C 2 329 ? 502.767 520.590 332.805 1.00 63.30 329 ILE A C 1
ATOM 3439 O O . ILE C 2 329 ? 503.128 521.644 333.320 1.00 63.30 329 ILE A O 1
ATOM 3444 N N . GLU C 2 330 ? 501.693 520.492 332.019 1.00 141.52 330 GLU A N 1
ATOM 3445 C CA . GLU C 2 330 ? 500.803 521.624 331.756 1.00 141.52 330 GLU A CA 1
ATOM 3446 C C . GLU C 2 330 ? 499.382 521.195 332.086 1.00 141.52 330 GLU A C 1
ATOM 3447 O O . GLU C 2 330 ? 498.926 520.178 331.587 1.00 141.52 330 GLU A O 1
ATOM 3453 N N . GLU C 2 331 ? 498.679 521.957 332.916 1.00 126.99 331 GLU A N 1
ATOM 3454 C CA . GLU C 2 331 ? 497.321 521.596 333.320 1.00 126.99 331 GLU A CA 1
ATOM 3455 C C . GLU C 2 331 ? 496.332 521.808 332.191 1.00 126.99 331 GLU A C 1
ATOM 3456 O O . GLU C 2 331 ? 496.474 522.767 331.442 1.00 126.99 331 GLU A O 1
ATOM 3462 N N . ILE C 2 332 ? 495.329 520.939 332.068 1.00 122.87 332 ILE A N 1
ATOM 3463 C CA . ILE C 2 332 ? 494.286 521.110 331.055 1.00 122.87 332 ILE A CA 1
ATOM 3464 C C . ILE C 2 332 ? 493.206 521.875 331.795 1.00 122.87 332 ILE A C 1
ATOM 3465 O O . ILE C 2 332 ? 492.444 521.269 332.542 1.00 122.87 332 ILE A O 1
ATOM 3470 N N . LYS C 2 333 ? 493.127 523.192 331.599 1.00 115.61 333 LYS A N 1
ATOM 3471 C CA . LYS C 2 333 ? 492.175 524.020 332.336 1.00 115.61 333 LYS A CA 1
ATOM 3472 C C . LYS C 2 333 ? 491.681 525.196 331.506 1.00 115.61 333 LYS A C 1
ATOM 3473 O O . LYS C 2 333 ? 492.440 525.728 330.705 1.00 115.61 333 LYS A O 1
ATOM 3479 N N . PRO C 2 334 ? 490.433 525.660 331.737 1.00 96.30 334 PRO A N 1
ATOM 3480 C CA . PRO C 2 334 ? 490.014 526.844 330.999 1.00 96.30 334 PRO A CA 1
ATOM 3481 C C . PRO C 2 334 ? 490.892 528.015 331.302 1.00 96.30 334 PRO A C 1
ATOM 3482 O O . PRO C 2 334 ? 491.339 528.148 332.435 1.00 96.30 334 PRO A O 1
ATOM 3486 N N . GLN C 2 335 ? 491.222 528.801 330.280 1.00 133.46 335 GLN A N 1
ATOM 3487 C CA . GLN C 2 335 ? 492.122 529.920 330.445 1.00 133.46 335 GLN A CA 1
ATOM 3488 C C . GLN C 2 335 ? 491.218 531.095 330.705 1.00 133.46 335 GLN A C 1
ATOM 3489 O O . GLN C 2 335 ? 490.365 531.400 329.872 1.00 133.46 335 GLN A O 1
ATOM 3495 N N . GLY C 2 336 ? 491.355 531.742 331.857 1.00 78.29 336 GLY A N 1
ATOM 3496 C CA . GLY C 2 336 ? 490.476 532.839 332.208 1.00 78.29 336 GLY A CA 1
ATOM 3497 C C . GLY C 2 336 ? 489.296 532.300 332.978 1.00 78.29 336 GLY A C 1
ATOM 3498 O O . GLY C 2 336 ? 488.935 531.138 332.817 1.00 78.29 336 GLY A O 1
ATOM 3499 N N . GLU C 2 337 ? 488.687 533.126 333.816 1.00 124.93 337 GLU A N 1
ATOM 3500 C CA . GLU C 2 337 ? 487.590 532.653 334.652 1.00 124.93 337 GLU A CA 1
ATOM 3501 C C . GLU C 2 337 ? 486.416 532.228 333.808 1.00 124.93 337 GLU A C 1
ATOM 3502 O O . GLU C 2 337 ? 485.820 531.189 334.084 1.00 124.93 337 GLU A O 1
ATOM 3508 N N . LEU C 2 338 ? 486.069 533.016 332.784 1.00 84.86 338 LEU A N 1
ATOM 3509 C CA . LEU C 2 338 ? 484.884 532.717 331.984 1.00 84.86 338 LEU A CA 1
ATOM 3510 C C . LEU C 2 338 ? 485.169 531.611 330.993 1.00 84.86 338 LEU A C 1
ATOM 3511 O O . LEU C 2 338 ? 486.174 531.663 330.291 1.00 84.86 338 LEU A O 1
ATOM 3516 N N . PHE C 2 339 ? 484.296 530.611 330.922 1.00 102.00 339 PHE A N 1
ATOM 3517 C CA . PHE C 2 339 ? 484.473 529.499 330.036 1.00 102.00 339 PHE A CA 1
ATOM 3518 C C . PHE C 2 339 ? 483.151 528.800 330.040 1.00 102.00 339 PHE A C 1
ATOM 3519 O O . PHE C 2 339 ? 482.746 528.290 331.077 1.00 102.00 339 PHE A O 1
ATOM 3527 N N . ALA C 2 340 ? 482.438 528.826 328.929 1.00 55.84 340 ALA A N 1
ATOM 3528 C CA . ALA C 2 340 ? 481.211 528.062 328.780 1.00 55.84 340 ALA A CA 1
ATOM 3529 C C . ALA C 2 340 ? 481.389 527.325 327.490 1.00 55.84 340 ALA A C 1
ATOM 3530 O O . ALA C 2 340 ? 481.601 527.957 326.476 1.00 55.84 340 ALA A O 1
ATOM 3532 N N . PHE C 2 341 ? 481.313 526.004 327.508 1.00 82.76 341 PHE A N 1
ATOM 3533 C CA . PHE C 2 341 ? 481.424 525.215 326.300 1.00 82.76 341 PHE A CA 1
ATOM 3534 C C . PHE C 2 341 ? 480.082 524.556 326.236 1.00 82.76 341 PHE A C 1
ATOM 3535 O O . PHE C 2 341 ? 479.765 523.768 327.104 1.00 82.76 341 PHE A O 1
ATOM 3543 N N . ILE C 2 342 ? 479.308 524.841 325.203 1.00 58.76 342 ILE A N 1
ATOM 3544 C CA . ILE C 2 342 ? 477.967 524.310 325.096 1.00 58.76 342 ILE A CA 1
ATOM 3545 C C . ILE C 2 342 ? 478.079 523.313 323.980 1.00 58.76 342 ILE A C 1
ATOM 3546 O O . ILE C 2 342 ? 478.588 523.654 322.929 1.00 58.76 342 ILE A O 1
ATOM 3551 N N . PHE C 2 343 ? 477.662 522.075 324.201 1.00 107.33 343 PHE A N 1
ATOM 3552 C CA . PHE C 2 343 ? 477.862 521.020 323.216 1.00 107.33 343 PHE A CA 1
ATOM 3553 C C . PHE C 2 343 ? 476.661 520.138 323.135 1.00 107.33 343 PHE A C 1
ATOM 3554 O O . PHE C 2 343 ? 475.932 520.035 324.110 1.00 107.33 343 PHE A O 1
ATOM 3562 N N . ASP C 2 344 ? 476.421 519.515 321.989 1.00 61.54 344 ASP A N 1
ATOM 3563 C CA . ASP C 2 344 ? 475.338 518.548 321.887 1.00 61.54 344 ASP A CA 1
ATOM 3564 C C . ASP C 2 344 ? 475.825 517.325 322.650 1.00 61.54 344 ASP A C 1
ATOM 3565 O O . ASP C 2 344 ? 476.963 516.927 322.478 1.00 61.54 344 ASP A O 1
ATOM 3570 N N . ILE C 2 345 ? 474.974 516.685 323.436 1.00 91.30 345 ILE A N 1
ATOM 3571 C CA . ILE C 2 345 ? 475.387 515.552 324.263 1.00 91.30 345 ILE A CA 1
ATOM 3572 C C . ILE C 2 345 ? 475.890 514.415 323.421 1.00 91.30 345 ILE A C 1
ATOM 3573 O O . ILE C 2 345 ? 476.766 513.674 323.848 1.00 91.30 345 ILE A O 1
ATOM 3578 N N . ASN C 2 346 ? 475.346 514.250 322.232 1.00 133.52 346 ASN A N 1
ATOM 3579 C CA . ASN C 2 346 ? 475.708 513.120 321.401 1.00 133.52 346 ASN A CA 1
ATOM 3580 C C . ASN C 2 346 ? 477.170 513.172 320.988 1.00 133.52 346 ASN A C 1
ATOM 3581 O O . ASN C 2 346 ? 477.732 512.153 320.617 1.00 133.52 346 ASN A O 1
ATOM 3586 N N . ALA C 2 347 ? 477.800 514.334 321.049 1.00 84.93 347 ALA A N 1
ATOM 3587 C CA . ALA C 2 347 ? 479.176 514.472 320.593 1.00 84.93 347 ALA A CA 1
ATOM 3588 C C . ALA C 2 347 ? 480.178 513.578 321.312 1.00 84.93 347 ALA A C 1
ATOM 3589 O O . ALA C 2 347 ? 481.078 513.069 320.664 1.00 84.93 347 ALA A O 1
ATOM 3591 N N . LEU C 2 348 ? 480.021 513.379 322.618 1.00 147.79 348 LEU A N 1
ATOM 3592 C CA . LEU C 2 348 ? 480.982 512.605 323.388 1.00 147.79 348 LEU A CA 1
ATOM 3593 C C . LEU C 2 348 ? 480.888 511.132 323.068 1.00 147.79 348 LEU A C 1
ATOM 3594 O O . LEU C 2 348 ? 480.036 510.448 323.618 1.00 147.79 348 LEU A O 1
ATOM 3599 N N . LYS C 2 349 ? 481.730 510.628 322.170 1.00 137.01 349 LYS A N 1
ATOM 3600 C CA . LYS C 2 349 ? 481.775 509.196 321.913 1.00 137.01 349 LYS A CA 1
ATOM 3601 C C . LYS C 2 349 ? 482.430 508.673 323.146 1.00 137.01 349 LYS A C 1
ATOM 3602 O O . LYS C 2 349 ? 483.484 509.169 323.509 1.00 137.01 349 LYS A O 1
ATOM 3608 N N . TYR C 2 350 ? 481.853 507.686 323.803 1.00 101.46 350 TYR A N 1
ATOM 3609 C CA . TYR C 2 350 ? 482.400 507.241 325.058 1.00 101.46 350 TYR A CA 1
ATOM 3610 C C . TYR C 2 350 ? 482.116 505.774 325.089 1.00 101.46 350 TYR A C 1
ATOM 3611 O O . TYR C 2 350 ? 481.488 505.253 325.994 1.00 101.46 350 TYR A O 1
ATOM 3620 N N . LYS C 2 351 ? 482.594 505.090 324.069 1.00 184.22 351 LYS A N 1
ATOM 3621 C CA . LYS C 2 351 ? 482.312 503.658 324.002 1.00 184.22 351 LYS A CA 1
ATOM 3622 C C . LYS C 2 351 ? 483.166 502.988 325.083 1.00 184.22 351 LYS A C 1
ATOM 3623 O O . LYS C 2 351 ? 484.265 503.449 325.333 1.00 184.22 351 LYS A O 1
ATOM 3629 N N . ARG C 2 352 ? 482.674 501.932 325.735 1.00 190.93 352 ARG A N 1
ATOM 3630 C CA . ARG C 2 352 ? 483.425 501.212 326.777 1.00 190.93 352 ARG A CA 1
ATOM 3631 C C . ARG C 2 352 ? 483.123 499.725 326.727 1.00 190.93 352 ARG A C 1
ATOM 3632 O O . ARG C 2 352 ? 482.041 499.373 326.311 1.00 190.93 352 ARG A O 1
ATOM 3640 N N . ASN C 2 353 ? 484.047 498.850 327.127 1.00 70.16 353 ASN A N 1
ATOM 3641 C CA . ASN C 2 353 ? 483.773 497.402 327.228 1.00 70.16 353 ASN A CA 1
ATOM 3642 C C . ASN C 2 353 ? 484.023 496.967 328.656 1.00 70.16 353 ASN A C 1
ATOM 3643 O O . ASN C 2 353 ? 485.089 497.235 329.195 1.00 70.16 353 ASN A O 1
ATOM 3648 N N . THR C 2 354 ? 483.049 496.314 329.270 1.00 123.00 354 THR A N 1
ATOM 3649 C CA . THR C 2 354 ? 483.160 495.865 330.645 1.00 123.00 354 THR A CA 1
ATOM 3650 C C . THR C 2 354 ? 482.660 494.439 330.737 1.00 123.00 354 THR A C 1
ATOM 3651 O O . THR C 2 354 ? 481.537 494.210 331.163 1.00 123.00 354 THR A O 1
ATOM 3655 N N . LYS C 2 355 ? 483.462 493.483 330.296 1.00 127.29 355 LYS A N 1
ATOM 3656 C CA . LYS C 2 355 ? 483.105 492.072 330.378 1.00 127.29 355 LYS A CA 1
ATOM 3657 C C . LYS C 2 355 ? 484.241 491.451 331.138 1.00 127.29 355 LYS A C 1
ATOM 3658 O O . LYS C 2 355 ? 485.393 491.782 330.883 1.00 127.29 355 LYS A O 1
ATOM 3664 N N . GLY C 2 356 ? 483.977 490.451 331.984 1.00 57.58 356 GLY A N 1
ATOM 3665 C CA . GLY C 2 356 ? 485.046 489.761 332.683 1.00 57.58 356 GLY A CA 1
ATOM 3666 C C . GLY C 2 356 ? 485.795 490.872 333.334 1.00 57.58 356 GLY A C 1
ATOM 3667 O O . GLY C 2 356 ? 487.016 490.869 333.361 1.00 57.58 356 GLY A O 1
ATOM 3668 N N . MET C 2 357 ? 485.041 491.838 333.858 1.00 137.33 357 MET A N 1
ATOM 3669 C CA . MET C 2 357 ? 485.609 493.011 334.486 1.00 137.33 357 MET A CA 1
ATOM 3670 C C . MET C 2 357 ? 486.502 492.603 335.626 1.00 137.33 357 MET A C 1
ATOM 3671 O O . MET C 2 357 ? 487.635 493.028 335.680 1.00 137.33 357 MET A O 1
ATOM 3676 N N . LEU C 2 358 ? 486.007 491.759 336.523 1.00 107.44 358 LEU A N 1
ATOM 3677 C CA . LEU C 2 358 ? 486.796 491.289 337.675 1.00 107.44 358 LEU A CA 1
ATOM 3678 C C . LEU C 2 358 ? 487.583 490.043 337.271 1.00 107.44 358 LEU A C 1
ATOM 3679 O O . LEU C 2 358 ? 487.005 488.965 337.169 1.00 107.44 358 LEU A O 1
ATOM 3684 N N . LYS C 2 359 ? 488.896 490.170 337.069 1.00 92.13 359 LYS A N 1
ATOM 3685 C CA . LYS C 2 359 ? 489.715 489.068 336.592 1.00 92.13 359 LYS A CA 1
ATOM 3686 C C . LYS C 2 359 ? 489.923 488.078 337.719 1.00 92.13 359 LYS A C 1
ATOM 3687 O O . LYS C 2 359 ? 489.730 488.423 338.877 1.00 92.13 359 LYS A O 1
ATOM 3693 N N . GLU C 2 360 ? 490.318 486.851 337.403 1.00 91.37 360 GLU A N 1
ATOM 3694 C CA . GLU C 2 360 ? 490.449 485.813 338.426 1.00 91.37 360 GLU A CA 1
ATOM 3695 C C . GLU C 2 360 ? 491.493 486.110 339.507 1.00 91.37 360 GLU A C 1
ATOM 3696 O O . GLU C 2 360 ? 492.522 486.706 339.216 1.00 91.37 360 GLU A O 1
ATOM 3702 N N . PRO C 2 361 ? 491.244 485.677 340.758 1.00 65.01 361 PRO A N 1
ATOM 3703 C CA . PRO C 2 361 ? 492.200 485.917 341.840 1.00 65.01 361 PRO A CA 1
ATOM 3704 C C . PRO C 2 361 ? 493.487 485.112 341.741 1.00 65.01 361 PRO A C 1
ATOM 3705 O O . PRO C 2 361 ? 493.440 484.068 341.105 1.00 65.01 361 PRO A O 1
ATOM 3709 N N . PHE C 2 362 ? 494.597 485.572 342.323 1.00 55.04 362 PHE A N 1
ATOM 3710 C CA . PHE C 2 362 ? 495.853 484.801 342.359 1.00 55.04 362 PHE A CA 1
ATOM 3711 C C . PHE C 2 362 ? 496.261 484.628 343.800 1.00 55.04 362 PHE A C 1
ATOM 3712 O O . PHE C 2 362 ? 496.494 485.624 344.466 1.00 55.04 362 PHE A O 1
ATOM 3720 N N . TYR C 2 363 ? 496.421 483.398 344.277 1.00 48.19 363 TYR A N 1
ATOM 3721 C CA . TYR C 2 363 ? 496.701 483.177 345.681 1.00 48.19 363 TYR A CA 1
ATOM 3722 C C . TYR C 2 363 ? 498.169 482.971 345.880 1.00 48.19 363 TYR A C 1
ATOM 3723 O O . TYR C 2 363 ? 498.723 481.997 345.378 1.00 48.19 363 TYR A O 1
ATOM 3732 N N . ASN C 2 364 ? 498.812 483.864 346.625 1.00 60.38 364 ASN A N 1
ATOM 3733 C CA . ASN C 2 364 ? 500.258 483.776 346.787 1.00 60.38 364 ASN A CA 1
ATOM 3734 C C . ASN C 2 364 ? 500.568 482.489 347.492 1.00 60.38 364 ASN A C 1
ATOM 3735 O O . ASN C 2 364 ? 501.434 481.757 347.041 1.00 60.38 364 ASN A O 1
ATOM 3740 N N . GLY C 2 365 ? 499.864 482.178 348.578 1.00 44.26 365 GLY A N 1
ATOM 3741 C CA . GLY C 2 365 ? 500.014 480.898 349.260 1.00 44.26 365 GLY A CA 1
ATOM 3742 C C . GLY C 2 365 ? 501.138 480.867 350.233 1.00 44.26 365 GLY A C 1
ATOM 3743 O O . GLY C 2 365 ? 501.194 479.955 351.035 1.00 44.26 365 GLY A O 1
ATOM 3744 N N . GLU C 2 366 ? 502.002 481.865 350.196 1.00 112.17 366 GLU A N 1
ATOM 3745 C CA . GLU C 2 366 ? 503.082 481.988 351.132 1.00 112.17 366 GLU A CA 1
ATOM 3746 C C . GLU C 2 366 ? 502.578 483.327 351.523 1.00 112.17 366 GLU A C 1
ATOM 3747 O O . GLU C 2 366 ? 502.207 484.076 350.633 1.00 112.17 366 GLU A O 1
ATOM 3753 N N . PHE C 2 367 ? 502.425 483.594 352.806 1.00 93.10 367 PHE A N 1
ATOM 3754 C CA . PHE C 2 367 ? 501.882 484.848 353.295 1.00 93.10 367 PHE A CA 1
ATOM 3755 C C . PHE C 2 367 ? 500.363 484.828 353.264 1.00 93.10 367 PHE A C 1
ATOM 3756 O O . PHE C 2 367 ? 499.746 485.734 353.772 1.00 93.10 367 PHE A O 1
ATOM 3764 N N . ASP C 2 368 ? 499.753 483.788 352.718 1.00 70.14 368 ASP A N 1
ATOM 3765 C CA . ASP C 2 368 ? 498.301 483.668 352.677 1.00 70.14 368 ASP A CA 1
ATOM 3766 C C . ASP C 2 368 ? 497.605 484.901 352.112 1.00 70.14 368 ASP A C 1
ATOM 3767 O O . ASP C 2 368 ? 496.645 485.362 352.709 1.00 70.14 368 ASP A O 1
ATOM 3772 N N . GLU C 2 369 ? 498.058 485.438 350.986 1.00 54.86 369 GLU A N 1
ATOM 3773 C CA . GLU C 2 369 ? 497.483 486.654 350.436 1.00 54.86 369 GLU A CA 1
ATOM 3774 C C . GLU C 2 369 ? 496.920 486.375 349.075 1.00 54.86 369 GLU A C 1
ATOM 3775 O O . GLU C 2 369 ? 497.551 485.652 348.332 1.00 54.86 369 GLU A O 1
ATOM 3781 N N . VAL C 2 370 ? 495.763 486.940 348.727 1.00 36.84 370 VAL A N 1
ATOM 3782 C CA . VAL C 2 370 ? 495.182 486.784 347.383 1.00 36.84 370 VAL A CA 1
ATOM 3783 C C . VAL C 2 370 ? 495.149 488.147 346.730 1.00 36.84 370 VAL A C 1
ATOM 3784 O O . VAL C 2 370 ? 494.680 489.079 347.360 1.00 36.84 370 VAL A O 1
ATOM 3788 N N . THR C 2 371 ? 495.622 488.276 345.488 1.00 36.68 371 THR A N 1
ATOM 3789 C CA . THR C 2 371 ? 495.599 489.544 344.768 1.00 36.68 371 THR A CA 1
ATOM 3790 C C . THR C 2 371 ? 494.509 489.454 343.743 1.00 36.68 371 THR A C 1
ATOM 3791 O O . THR C 2 371 ? 494.457 488.465 343.029 1.00 36.68 371 THR A O 1
ATOM 3795 N N . HIS C 2 372 ? 493.629 490.452 343.672 1.00 42.00 372 HIS A N 1
ATOM 3796 C CA . HIS C 2 372 ? 492.528 490.468 342.706 1.00 42.00 372 HIS A CA 1
ATOM 3797 C C . HIS C 2 372 ? 492.705 491.675 341.813 1.00 42.00 372 HIS A C 1
ATOM 3798 O O . HIS C 2 372 ? 493.216 492.679 342.279 1.00 42.00 372 HIS A O 1
ATOM 3805 N N . TRP C 2 373 ? 492.292 491.593 340.549 1.00 60.68 373 TRP A N 1
ATOM 3806 C CA . TRP C 2 373 ? 492.469 492.686 339.594 1.00 60.68 373 TRP A CA 1
ATOM 3807 C C . TRP C 2 373 ? 491.187 493.042 338.891 1.00 60.68 373 TRP A C 1
ATOM 3808 O O . TRP C 2 373 ? 490.385 492.152 338.662 1.00 60.68 373 TRP A O 1
ATOM 3819 N N . ILE C 2 374 ? 490.981 494.319 338.546 1.00 53.50 374 ILE A N 1
ATOM 3820 C CA . ILE C 2 374 ? 489.811 494.752 337.761 1.00 53.50 374 ILE A CA 1
ATOM 3821 C C . ILE C 2 374 ? 490.360 495.352 336.476 1.00 53.50 374 ILE A C 1
ATOM 3822 O O . ILE C 2 374 ? 491.161 496.260 336.556 1.00 53.50 374 ILE A O 1
ATOM 3827 N N . HIS C 2 375 ? 489.947 494.868 335.308 1.00 51.40 375 HIS A N 1
ATOM 3828 C CA . HIS C 2 375 ? 490.460 495.339 334.019 1.00 51.40 375 HIS A CA 1
ATOM 3829 C C . HIS C 2 375 ? 489.303 495.720 333.119 1.00 51.40 375 HIS A C 1
ATOM 3830 O O . HIS C 2 375 ? 488.321 494.997 333.079 1.00 51.40 375 HIS A O 1
ATOM 3837 N N . TYR C 2 376 ? 489.399 496.837 332.399 1.00 71.38 376 TYR A N 1
ATOM 3838 C CA . TYR C 2 376 ? 488.321 497.290 331.535 1.00 71.38 376 TYR A CA 1
ATOM 3839 C C . TYR C 2 376 ? 488.861 498.100 330.382 1.00 71.38 376 TYR A C 1
ATOM 3840 O O . TYR C 2 376 ? 489.967 498.600 330.479 1.00 71.38 376 TYR A O 1
ATOM 3849 N N . TYR C 2 377 ? 488.097 498.251 329.307 1.00 74.56 377 TYR A N 1
ATOM 3850 C CA . TYR C 2 377 ? 488.558 498.950 328.100 1.00 74.56 377 TYR A CA 1
ATOM 3851 C C . TYR C 2 377 ? 487.808 500.255 327.985 1.00 74.56 377 TYR A C 1
ATOM 3852 O O . TYR C 2 377 ? 486.599 500.232 328.089 1.00 74.56 377 TYR A O 1
ATOM 3861 N N . SER C 2 378 ? 488.489 501.385 327.791 1.00 95.43 378 SER A N 1
ATOM 3862 C CA . SER C 2 378 ? 487.820 502.676 327.603 1.00 95.43 378 SER A CA 1
ATOM 3863 C C . SER C 2 378 ? 488.251 503.436 326.368 1.00 95.43 378 SER A C 1
ATOM 3864 O O . SER C 2 378 ? 489.442 503.602 326.160 1.00 95.43 378 SER A O 1
ATOM 3867 N N . PHE C 2 379 ? 487.306 503.928 325.570 1.00 65.84 379 PHE A N 1
ATOM 3868 C CA . PHE C 2 379 ? 487.609 504.707 324.371 1.00 65.84 379 PHE A CA 1
ATOM 3869 C C . PHE C 2 379 ? 486.860 506.002 324.509 1.00 65.84 379 PHE A C 1
ATOM 3870 O O . PHE C 2 379 ? 485.667 505.971 324.747 1.00 65.84 379 PHE A O 1
ATOM 3878 N N . LYS C 2 380 ? 487.541 507.134 324.393 1.00 152.93 380 LYS A N 1
ATOM 3879 C CA . LYS C 2 380 ? 486.907 508.440 324.534 1.00 152.93 380 LYS A CA 1
ATOM 3880 C C . LYS C 2 380 ? 487.302 509.336 323.375 1.00 152.93 380 LYS A C 1
ATOM 3881 O O . LYS C 2 380 ? 488.484 509.459 323.082 1.00 152.93 380 LYS A O 1
ATOM 3887 N N . ALA C 2 381 ? 486.335 509.966 322.718 1.00 43.33 381 ALA A N 1
ATOM 3888 C CA . ALA C 2 381 ? 486.625 510.800 321.564 1.00 43.33 381 ALA A CA 1
ATOM 3889 C C . ALA C 2 381 ? 485.490 511.767 321.388 1.00 43.33 381 ALA A C 1
ATOM 3890 O O . ALA C 2 381 ? 484.420 511.500 321.914 1.00 43.33 381 ALA A O 1
ATOM 3892 N N . MET C 2 382 ? 485.691 512.869 320.659 1.00 41.45 382 MET A N 1
ATOM 3893 C CA . MET C 2 382 ? 484.603 513.812 320.376 1.00 41.45 382 MET A CA 1
ATOM 3894 C C . MET C 2 382 ? 484.354 513.959 318.895 1.00 41.45 382 MET A C 1
ATOM 3895 O O . MET C 2 382 ? 485.301 514.101 318.133 1.00 41.45 382 MET A O 1
ATOM 3900 N N . SER C 2 383 ? 483.092 513.936 318.480 1.00 56.64 383 SER A N 1
ATOM 3901 C CA . SER C 2 383 ? 482.750 513.977 317.063 1.00 56.64 383 SER A CA 1
ATOM 3902 C C . SER C 2 383 ? 482.582 515.362 316.447 1.00 56.64 383 SER A C 1
ATOM 3903 O O . SER C 2 383 ? 481.959 516.227 317.044 1.00 56.64 383 SER A O 1
ATOM 3906 N N . PRO C 2 384 ? 483.136 515.577 315.243 1.00 201.46 384 PRO A N 1
ATOM 3907 C CA . PRO C 2 384 ? 483.016 516.878 314.588 1.00 201.46 384 PRO A CA 1
ATOM 3908 C C . PRO C 2 384 ? 481.623 517.211 314.084 1.00 201.46 384 PRO A C 1
ATOM 3909 O O . PRO C 2 384 ? 481.309 518.380 313.924 1.00 201.46 384 PRO A O 1
ATOM 3913 N N . PHE C 2 385 ? 480.798 516.220 313.817 1.00 165.26 385 PHE A N 1
ATOM 3914 C CA . PHE C 2 385 ? 479.488 516.455 313.195 1.00 165.26 385 PHE A CA 1
ATOM 3915 C C . PHE C 2 385 ? 478.410 517.244 313.958 1.00 165.26 385 PHE A C 1
ATOM 3916 O O . PHE C 2 385 ? 477.704 518.017 313.338 1.00 165.26 385 PHE A O 1
ATOM 3924 N N . PHE C 2 386 ? 478.268 517.057 315.270 1.00 86.08 386 PHE A N 1
ATOM 3925 C CA . PHE C 2 386 ? 477.219 517.737 316.077 1.00 86.08 386 PHE A CA 1
ATOM 3926 C C . PHE C 2 386 ? 477.543 519.199 316.427 1.00 86.08 386 PHE A C 1
ATOM 3927 O O . PHE C 2 386 ? 478.695 519.586 316.379 1.00 86.08 386 PHE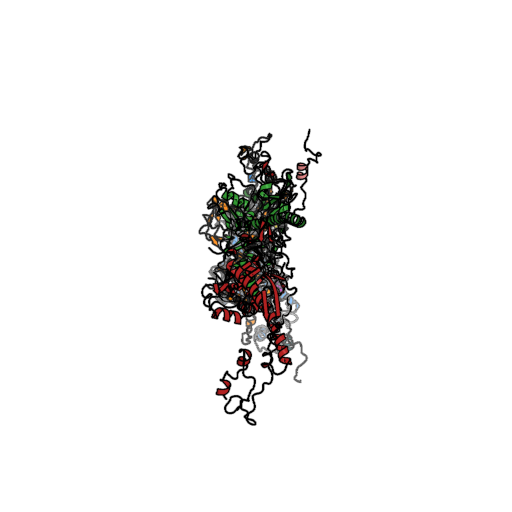 A O 1
ATOM 3935 N N . ASN C 2 387 ? 476.542 520.009 316.777 1.00 53.77 387 ASN A N 1
ATOM 3936 C CA . ASN C 2 387 ? 476.764 521.433 317.068 1.00 53.77 387 ASN A CA 1
ATOM 3937 C C . ASN C 2 387 ? 477.509 521.694 318.363 1.00 53.77 387 ASN A C 1
ATOM 3938 O O . ASN C 2 387 ? 477.139 521.127 319.385 1.00 53.77 387 ASN A O 1
ATOM 3943 N N . LYS C 2 388 ? 478.528 522.558 318.349 1.00 81.62 388 LYS A N 1
ATOM 3944 C CA . LYS C 2 388 ? 479.269 522.924 319.556 1.00 81.62 388 LYS A CA 1
ATOM 3945 C C . LYS C 2 388 ? 479.598 524.393 319.479 1.00 81.62 388 LYS A C 1
ATOM 3946 O O . LYS C 2 388 ? 479.951 524.847 318.407 1.00 81.62 388 LYS A O 1
ATOM 3952 N N . ILE C 2 389 ? 479.476 525.146 320.567 1.00 113.57 389 ILE A N 1
ATOM 3953 C CA . ILE C 2 389 ? 479.886 526.555 320.592 1.00 113.57 389 ILE A CA 1
ATOM 3954 C C . ILE C 2 389 ? 480.655 526.766 321.873 1.00 113.57 389 ILE A C 1
ATOM 3955 O O . ILE C 2 389 ? 480.279 526.201 322.883 1.00 113.57 389 ILE A O 1
ATOM 3960 N N . LEU C 2 390 ? 481.718 527.567 321.844 1.00 55.29 390 LEU A N 1
ATOM 3961 C CA . LEU C 2 390 ? 482.521 527.848 323.027 1.00 55.29 390 LEU A CA 1
ATOM 3962 C C . LEU C 2 390 ? 482.450 529.329 323.250 1.00 55.29 390 LEU A C 1
ATOM 3963 O O . LEU C 2 390 ? 482.674 530.071 322.321 1.00 55.29 390 LEU A O 1
ATOM 3968 N N . ILE C 2 391 ? 482.120 529.774 324.456 1.00 97.14 391 ILE A N 1
ATOM 3969 C CA . ILE C 2 391 ? 482.077 531.195 324.784 1.00 97.14 391 ILE A CA 1
ATOM 3970 C C . ILE C 2 391 ? 483.137 531.352 325.840 1.00 97.14 391 ILE A C 1
ATOM 3971 O O . ILE C 2 391 ? 483.058 530.688 326.860 1.00 97.14 391 ILE A O 1
ATOM 3976 N N . THR C 2 392 ? 484.123 532.216 325.618 1.00 151.28 392 THR A N 1
ATOM 3977 C CA . THR C 2 392 ? 485.239 532.362 326.553 1.00 151.28 392 THR A CA 1
ATOM 3978 C C . THR C 2 392 ? 485.596 533.813 326.656 1.00 151.28 392 THR A C 1
ATOM 3979 O O . THR C 2 392 ? 485.254 534.576 325.785 1.00 151.28 392 THR A O 1
ATOM 3983 N N . GLU C 2 393 ? 486.273 534.216 327.715 1.00 288.77 393 GLU A N 1
ATOM 3984 C CA . GLU C 2 393 ? 486.536 535.631 327.891 1.00 288.77 393 GLU A CA 1
ATOM 3985 C C . GLU C 2 393 ? 487.379 536.157 326.761 1.00 288.77 393 GLU A C 1
ATOM 3986 O O . GLU C 2 393 ? 488.237 535.452 326.237 1.00 288.77 393 GLU A O 1
ATOM 3992 N N . ALA C 2 394 ? 487.127 537.397 326.371 1.00 192.25 394 ALA A N 1
ATOM 3993 C CA . ALA C 2 394 ? 487.846 537.981 325.251 1.00 192.25 394 ALA A CA 1
ATOM 3994 C C . ALA C 2 394 ? 489.318 538.080 325.589 1.00 192.25 394 ALA A C 1
ATOM 3995 O O . ALA C 2 394 ? 489.664 538.407 326.722 1.00 192.25 394 ALA A O 1
ATOM 3997 N N . PRO C 2 395 ? 490.203 537.797 324.619 1.00 161.17 395 PRO A N 1
ATOM 3998 C CA . PRO C 2 395 ? 491.618 538.005 324.935 1.00 161.17 395 PRO A CA 1
ATOM 3999 C C . PRO C 2 395 ? 491.879 539.435 325.395 1.00 161.17 395 PRO A C 1
ATOM 4000 O O . PRO C 2 395 ? 492.986 539.729 325.844 1.00 161.17 395 PRO A O 1
ATOM 4004 N N . ILE D 2 8 ? 473.226 494.169 234.937 1.00 30.00 8 ILE B N 1
ATOM 4005 C CA . ILE D 2 8 ? 472.161 493.764 235.840 1.00 30.00 8 ILE B CA 1
ATOM 4006 C C . ILE D 2 8 ? 470.932 494.613 235.593 1.00 30.00 8 ILE B C 1
ATOM 4007 O O . ILE D 2 8 ? 471.033 495.675 234.990 1.00 30.00 8 ILE B O 1
ATOM 4012 N N . PRO D 2 9 ? 469.763 494.154 236.049 1.00 30.00 9 PRO B N 1
ATOM 4013 C CA . PRO D 2 9 ? 468.608 495.039 235.914 1.00 30.00 9 PRO B CA 1
ATOM 4014 C C . PRO D 2 9 ? 468.768 496.263 236.809 1.00 30.00 9 PRO B C 1
ATOM 4015 O O . PRO D 2 9 ? 469.482 496.181 237.805 1.00 30.00 9 PRO B O 1
ATOM 4019 N N . THR D 2 10 ? 468.127 497.376 236.468 1.00 30.00 10 THR B N 1
ATOM 4020 C CA . THR D 2 10 ? 468.199 498.595 237.271 1.00 30.00 10 THR B CA 1
ATOM 4021 C C . THR D 2 10 ? 467.630 498.387 238.652 1.00 30.00 10 THR B C 1
ATOM 4022 O O . THR D 2 10 ? 468.117 498.967 239.610 1.00 30.00 10 THR B O 1
ATOM 4026 N N . LEU D 2 11 ? 466.596 497.571 238.761 1.00 30.00 11 LEU B N 1
ATOM 4027 C CA . LEU D 2 11 ? 465.969 497.319 240.045 1.00 30.00 11 LEU B CA 1
ATOM 4028 C C . LEU D 2 11 ? 466.975 496.729 241.006 1.00 30.00 11 LEU B C 1
ATOM 4029 O O . LEU D 2 11 ? 466.934 497.041 242.190 1.00 30.00 11 LEU B O 1
ATOM 4034 N N . ILE D 2 12 ? 467.894 495.894 240.533 1.00 30.00 12 ILE B N 1
ATOM 4035 C CA . ILE D 2 12 ? 468.810 495.211 241.454 1.00 30.00 12 ILE B CA 1
ATOM 4036 C C . ILE D 2 12 ? 469.609 496.244 242.222 1.00 30.00 12 ILE B C 1
ATOM 4037 O O . ILE D 2 12 ? 469.804 496.077 243.417 1.00 30.00 12 ILE B O 1
ATOM 4042 N N . ALA D 2 13 ? 470.046 497.317 241.570 1.00 30.00 13 ALA B N 1
ATOM 4043 C CA . ALA D 2 13 ? 470.911 498.317 242.210 1.00 30.00 13 ALA B CA 1
ATOM 4044 C C . ALA D 2 13 ? 470.231 499.557 242.737 1.00 30.00 13 ALA B C 1
ATOM 4045 O O . ALA D 2 13 ? 470.921 500.474 243.171 1.00 30.00 13 ALA B O 1
ATOM 4047 N N . ASP D 2 14 ? 468.907 499.612 242.723 1.00 30.00 14 ASP B N 1
ATOM 4048 C CA . ASP D 2 14 ? 468.217 500.846 243.105 1.00 30.00 14 ASP B CA 1
ATOM 4049 C C . ASP D 2 14 ? 467.999 500.959 244.604 1.00 30.00 14 ASP B C 1
ATOM 4050 O O . ASP D 2 14 ? 467.241 500.192 245.178 1.00 30.00 14 ASP B O 1
ATOM 4055 N N . SER D 2 15 ? 468.653 501.927 245.239 1.00 30.00 15 SER B N 1
ATOM 4056 C CA . SER D 2 15 ? 468.504 502.146 246.677 1.00 30.00 15 SER B CA 1
ATOM 4057 C C . SER D 2 15 ? 467.113 502.591 247.064 1.00 30.00 15 SER B C 1
ATOM 4058 O O . SER D 2 15 ? 466.629 502.207 248.109 1.00 30.00 15 SER B O 1
ATOM 4061 N N . THR D 2 16 ? 466.464 503.400 246.240 1.00 30.00 16 THR B N 1
ATOM 4062 C CA . THR D 2 16 ? 465.154 503.957 246.590 1.00 30.00 16 THR B CA 1
ATOM 4063 C C . THR D 2 16 ? 464.118 502.890 246.824 1.00 30.00 16 THR B C 1
ATOM 4064 O O . THR D 2 16 ? 463.234 503.061 247.651 1.00 30.00 16 THR B O 1
ATOM 4068 N N . LYS D 2 17 ? 464.201 501.802 246.080 1.00 30.00 17 LYS B N 1
ATOM 4069 C CA . LYS D 2 17 ? 463.249 500.706 246.214 1.00 30.00 17 LYS B CA 1
ATOM 4070 C C . LYS D 2 17 ? 463.461 499.931 247.503 1.00 30.00 17 LYS B C 1
ATOM 4071 O O . LYS D 2 17 ? 462.613 499.130 247.878 1.00 30.00 17 LYS B O 1
ATOM 4077 N N . ALA D 2 18 ? 464.581 500.144 248.179 1.00 30.00 18 ALA B N 1
ATOM 4078 C CA . ALA D 2 18 ? 464.909 499.381 249.380 1.00 30.00 18 ALA B CA 1
ATOM 4079 C C . ALA D 2 18 ? 464.028 499.572 250.582 1.00 30.00 18 ALA B C 1
ATOM 4080 O O . ALA D 2 18 ? 463.444 500.636 250.760 1.00 30.00 18 ALA B O 1
ATOM 4082 N N . SER D 2 19 ? 463.919 498.545 251.413 1.00 30.00 19 SER B N 1
ATOM 4083 C CA . SER D 2 19 ? 463.183 498.662 252.658 1.00 30.00 19 SER B CA 1
ATOM 4084 C C . SER D 2 19 ? 463.858 499.654 253.579 1.00 30.00 19 SER B C 1
ATOM 4085 O O . SER D 2 19 ? 463.193 500.318 254.359 1.00 30.00 19 SER B O 1
ATOM 4088 N N . LEU D 2 20 ? 465.176 499.757 253.508 1.00 30.00 20 LEU B N 1
ATOM 4089 C CA . LEU D 2 20 ? 465.899 500.640 254.409 1.00 30.00 20 LEU B CA 1
ATOM 4090 C C . LEU D 2 20 ? 465.431 502.062 254.246 1.00 30.00 20 LEU B C 1
ATOM 4091 O O . LEU D 2 20 ? 465.302 502.766 255.232 1.00 30.00 20 LEU B O 1
ATOM 4096 N N . GLN D 2 21 ? 465.170 502.503 253.025 1.00 30.00 21 GLN B N 1
ATOM 4097 C CA . GLN D 2 21 ? 464.787 503.893 252.810 1.00 30.00 21 GLN B CA 1
ATOM 4098 C C . GLN D 2 21 ? 463.503 504.198 253.534 1.00 30.00 21 GLN B C 1
ATOM 4099 O O . GLN D 2 21 ? 463.346 505.280 254.081 1.00 30.00 21 GLN B O 1
ATOM 4105 N N . ASP D 2 22 ? 462.588 503.247 253.560 1.00 30.00 22 ASP B N 1
ATOM 4106 C CA . ASP D 2 22 ? 461.315 503.481 254.217 1.00 30.00 22 ASP B CA 1
ATOM 4107 C C . ASP D 2 22 ? 461.562 503.768 255.687 1.00 30.00 22 ASP B C 1
ATOM 4108 O O . ASP D 2 22 ? 460.966 504.692 256.233 1.00 30.00 22 ASP B O 1
ATOM 4113 N N . PHE D 2 23 ? 462.422 502.985 256.334 1.00 30.00 23 PHE B N 1
ATOM 4114 C CA . PHE D 2 23 ? 462.775 503.236 257.738 1.00 30.00 23 PHE B CA 1
ATOM 4115 C C . PHE D 2 23 ? 463.602 504.479 258.014 1.00 30.00 23 PHE B C 1
ATOM 4116 O O . PHE D 2 23 ? 463.334 505.184 258.977 1.00 30.00 23 PHE B O 1
ATOM 4124 N N . ASN D 2 24 ? 464.617 504.737 257.210 1.00 30.00 24 ASN B N 1
ATOM 4125 C CA . ASN D 2 24 ? 465.491 505.893 257.424 1.00 30.00 24 ASN B CA 1
ATOM 4126 C C . ASN D 2 24 ? 464.918 507.289 257.243 1.00 30.00 24 ASN B C 1
ATOM 4127 O O . ASN D 2 24 ? 465.153 508.153 258.086 1.00 30.00 24 ASN B O 1
ATOM 4132 N N . HIS D 2 25 ? 464.119 507.514 256.206 1.00 30.00 25 HIS B N 1
ATOM 4133 C CA . HIS D 2 25 ? 463.567 508.834 255.965 1.00 30.00 25 HIS B CA 1
ATOM 4134 C C . HIS D 2 25 ? 462.285 509.048 256.786 1.00 30.00 25 HIS B C 1
ATOM 4135 O O . HIS D 2 25 ? 461.548 508.096 257.020 1.00 30.00 25 HIS B O 1
ATOM 4142 N N . ASP D 2 26 ? 462.005 510.285 257.231 1.00 30.00 26 ASP B N 1
ATOM 4143 C CA . ASP D 2 26 ? 460.828 510.552 258.098 1.00 30.00 26 ASP B CA 1
ATOM 4144 C C . ASP D 2 26 ? 459.487 510.367 257.388 1.00 30.00 26 ASP B C 1
ATOM 4145 O O . ASP D 2 26 ? 458.521 510.015 258.059 1.00 30.00 26 ASP B O 1
ATOM 4150 N N . TYR D 2 27 ? 459.411 510.579 256.067 1.00 30.00 27 TYR B N 1
ATOM 4151 C CA . TYR D 2 27 ? 458.183 510.309 255.308 1.00 30.00 27 TYR B CA 1
ATOM 4152 C C . TYR D 2 27 ? 458.528 509.362 254.162 1.00 30.00 27 TYR B C 1
ATOM 4153 O O . TYR D 2 27 ? 459.657 509.399 253.683 1.00 30.00 27 TYR B O 1
ATOM 4162 N N . GLY D 2 28 ? 457.587 508.524 253.706 1.00 30.00 28 GLY B N 1
ATOM 4163 C CA . GLY D 2 28 ? 457.847 507.519 252.688 1.00 30.00 28 GLY B CA 1
ATOM 4164 C C . GLY D 2 28 ? 456.560 507.181 252.004 1.00 30.00 28 GLY B C 1
ATOM 4165 O O . GLY D 2 28 ? 455.501 507.533 252.513 1.00 30.00 28 GLY B O 1
ATOM 4166 N N . LYS D 2 29 ? 456.620 506.483 250.878 1.00 30.00 29 LYS B N 1
ATOM 4167 C CA . LYS D 2 29 ? 455.401 506.242 250.126 1.00 30.00 29 LYS B CA 1
ATOM 4168 C C . LYS D 2 29 ? 454.609 505.154 250.785 1.00 30.00 29 LYS B C 1
ATOM 4169 O O . LYS D 2 29 ? 455.071 504.027 250.876 1.00 30.00 29 LYS B O 1
ATOM 4175 N N . GLN D 2 30 ? 453.413 505.487 251.248 1.00 30.00 30 GLN B N 1
ATOM 4176 C CA . GLN D 2 30 ? 452.558 504.520 251.905 1.00 30.00 30 GLN B CA 1
ATOM 4177 C C . GLN D 2 30 ? 452.091 503.441 250.943 1.00 30.00 30 GLN B C 1
ATOM 4178 O O . GLN D 2 30 ? 452.014 502.282 251.331 1.00 30.00 30 GLN B O 1
ATOM 4184 N N . TRP D 2 31 ? 451.776 503.811 249.701 1.00 30.00 31 TRP B N 1
ATOM 4185 C CA . TRP D 2 31 ? 451.270 502.865 248.699 1.00 30.00 31 TRP B CA 1
ATOM 4186 C C . TRP D 2 31 ? 452.280 502.616 247.617 1.00 30.00 31 TRP B C 1
ATOM 4187 O O . TRP D 2 31 ? 452.905 503.563 247.147 1.00 30.00 31 TRP B O 1
ATOM 4198 N N . THR D 2 32 ? 452.492 501.353 247.251 1.00 30.00 32 THR B N 1
ATOM 4199 C CA . THR D 2 32 ? 453.384 501.032 246.152 1.00 30.00 32 THR B CA 1
ATOM 4200 C C . THR D 2 32 ? 452.764 500.017 245.252 1.00 30.00 32 THR B C 1
ATOM 4201 O O . THR D 2 32 ? 451.979 499.198 245.712 1.00 30.00 32 THR B O 1
ATOM 4205 N N . PHE D 2 33 ? 453.095 500.075 243.967 1.00 30.00 33 PHE B N 1
ATOM 4206 C CA . PHE D 2 33 ? 452.627 499.093 243.008 1.00 30.00 33 PHE B CA 1
ATOM 4207 C C . PHE D 2 33 ? 453.942 498.402 242.779 1.00 30.00 33 PHE B C 1
ATOM 4208 O O . PHE D 2 33 ? 454.934 499.055 242.483 1.00 30.00 33 PHE B O 1
ATOM 4216 N N . GLY D 2 34 ? 453.979 497.091 242.874 1.00 30.00 34 GLY B N 1
ATOM 4217 C CA . GLY D 2 34 ? 455.252 496.406 242.845 1.00 30.00 34 GLY B CA 1
ATOM 4218 C C . GLY D 2 34 ? 456.184 496.533 241.669 1.00 30.00 34 GLY B C 1
ATOM 4219 O O . GLY D 2 34 ? 455.737 496.637 240.532 1.00 30.00 34 GLY B O 1
ATOM 4220 N N . GLU D 2 35 ? 457.484 496.509 241.942 1.00 30.00 35 GLU B N 1
ATOM 4221 C CA . GLU D 2 35 ? 458.490 496.631 240.905 1.00 30.00 35 GLU B CA 1
ATOM 4222 C C . GLU D 2 35 ? 458.597 495.341 240.121 1.00 30.00 35 GLU B C 1
ATOM 4223 O O . GLU D 2 35 ? 458.134 494.313 240.593 1.00 30.00 35 GLU B O 1
ATOM 4229 N N . ASN D 2 36 ? 459.211 495.383 238.941 1.00 30.00 36 ASN B N 1
ATOM 4230 C CA . ASN D 2 36 ? 459.317 494.204 238.074 1.00 30.00 36 ASN B CA 1
ATOM 4231 C C . ASN D 2 36 ? 460.648 493.481 238.235 1.00 30.00 36 ASN B C 1
ATOM 4232 O O . ASN D 2 36 ? 461.688 494.109 238.072 1.00 30.00 36 ASN B O 1
ATOM 4237 N N . TRP D 2 37 ? 460.641 492.166 238.470 1.00 30.00 37 TRP B N 1
ATOM 4238 C CA . TRP D 2 37 ? 461.884 491.420 238.737 1.00 30.00 37 TRP B CA 1
ATOM 4239 C C . TRP D 2 37 ? 462.381 490.594 237.572 1.00 30.00 37 TRP B C 1
ATOM 4240 O O . TRP D 2 37 ? 461.580 489.890 236.966 1.00 30.00 37 TRP B O 1
ATOM 4251 N N . SER D 2 38 ? 463.673 490.681 237.234 1.00 30.00 38 SER B N 1
ATOM 4252 C CA . SER D 2 38 ? 464.252 489.832 236.188 1.00 30.00 38 SER B CA 1
ATOM 4253 C C . SER D 2 38 ? 465.603 489.293 236.630 1.00 30.00 38 SER B C 1
ATOM 4254 O O . SER D 2 38 ? 466.359 490.003 237.281 1.00 30.00 38 SER B O 1
ATOM 4257 N N . ASN D 2 39 ? 465.912 488.049 236.271 1.00 30.00 39 ASN B N 1
ATOM 4258 C CA . ASN D 2 39 ? 467.166 487.410 236.650 1.00 30.00 39 ASN B CA 1
ATOM 4259 C C . ASN D 2 39 ? 468.181 487.509 235.540 1.00 30.00 39 ASN B C 1
ATOM 4260 O O . ASN D 2 39 ? 469.195 486.839 235.593 1.00 30.00 39 ASN B O 1
ATOM 4265 N N . VAL D 2 40 ? 467.916 488.276 234.497 1.00 30.00 40 VAL B N 1
ATOM 4266 C CA . VAL D 2 40 ? 468.826 488.309 233.359 1.00 30.00 40 VAL B CA 1
ATOM 4267 C C . VAL D 2 40 ? 470.139 488.977 233.738 1.00 30.00 40 VAL B C 1
ATOM 4268 O O . VAL D 2 40 ? 470.130 489.990 234.415 1.00 30.00 40 VAL B O 1
ATOM 4272 N N . ASN D 2 41 ? 471.265 488.406 233.324 1.00 30.00 41 ASN B N 1
ATOM 4273 C CA . ASN D 2 41 ? 472.581 488.980 233.592 1.00 30.00 41 ASN B CA 1
ATOM 4274 C C . ASN D 2 41 ? 472.799 489.248 235.056 1.00 30.00 41 ASN B C 1
ATOM 4275 O O . ASN D 2 41 ? 473.330 490.289 235.409 1.00 30.00 41 ASN B O 1
ATOM 4280 N N . THR D 2 42 ? 472.378 488.331 235.913 1.00 30.00 42 THR B N 1
ATOM 4281 C CA . THR D 2 42 ? 472.609 488.455 237.352 1.00 30.00 42 THR B CA 1
ATOM 4282 C C . THR D 2 42 ? 472.867 487.052 237.868 1.00 30.00 42 THR B C 1
ATOM 4283 O O . THR D 2 42 ? 472.628 486.088 237.151 1.00 30.00 42 THR B O 1
ATOM 4287 N N . MET D 2 43 ? 473.365 486.919 239.086 1.00 30.00 43 MET B N 1
ATOM 4288 C CA . MET D 2 43 ? 473.754 485.616 239.632 1.00 30.00 43 MET B CA 1
ATOM 4289 C C . MET D 2 43 ? 472.623 484.632 239.738 1.00 30.00 43 MET B C 1
ATOM 4290 O O . MET D 2 43 ? 472.869 483.433 239.762 1.00 30.00 43 MET B O 1
ATOM 4295 N N . PHE D 2 44 ? 471.391 485.105 239.804 1.00 30.00 44 PHE B N 1
ATOM 4296 C CA . PHE D 2 44 ? 470.253 484.228 240.028 1.00 30.00 44 PHE B CA 1
ATOM 4297 C C . PHE D 2 44 ? 469.683 483.709 238.747 1.00 30.00 44 PHE B C 1
ATOM 4298 O O . PHE D 2 44 ? 468.643 483.065 238.782 1.00 30.00 44 PHE B O 1
ATOM 4306 N N . GLU D 2 45 ? 470.324 483.945 237.612 1.00 30.00 45 GLU B N 1
ATOM 4307 C CA . GLU D 2 45 ? 469.684 483.601 236.349 1.00 30.00 45 GLU B CA 1
ATOM 4308 C C . GLU D 2 45 ? 469.239 482.162 236.283 1.00 30.00 45 GLU B C 1
ATOM 4309 O O . GLU D 2 45 ? 469.984 481.273 236.677 1.00 30.00 45 GLU B O 1
ATOM 4315 N N . THR D 2 46 ? 468.013 481.939 235.808 1.00 30.00 46 THR B N 1
ATOM 4316 C CA . THR D 2 46 ? 467.448 480.606 235.705 1.00 30.00 46 THR B CA 1
ATOM 4317 C C . THR D 2 46 ? 467.185 480.449 234.238 1.00 30.00 46 THR B C 1
ATOM 4318 O O . THR D 2 46 ? 466.684 481.363 233.610 1.00 30.00 46 THR B O 1
ATOM 4322 N N . TYR D 2 47 ? 467.545 479.318 233.662 1.00 30.00 47 TYR B N 1
ATOM 4323 C CA . TYR D 2 47 ? 467.399 479.166 232.232 1.00 30.00 47 TYR B CA 1
ATOM 4324 C C . TYR D 2 47 ? 465.960 479.217 231.785 1.00 30.00 47 TYR B C 1
ATOM 4325 O O . TYR D 2 47 ? 465.639 479.901 230.823 1.00 30.00 47 TYR B O 1
ATOM 4334 N N . VAL D 2 48 ? 465.093 478.485 232.467 1.00 30.00 48 VAL B N 1
ATOM 4335 C CA . VAL D 2 48 ? 463.687 478.396 232.061 1.00 30.00 48 VAL B CA 1
ATOM 4336 C C . VAL D 2 48 ? 462.795 479.608 232.267 1.00 30.00 48 VAL B C 1
ATOM 4337 O O . VAL D 2 48 ? 462.067 479.966 231.344 1.00 30.00 48 VAL B O 1
ATOM 4341 N N . ASN D 2 49 ? 462.861 480.270 233.424 1.00 30.00 49 ASN B N 1
ATOM 4342 C CA . ASN D 2 49 ? 461.915 481.363 233.726 1.00 30.00 49 ASN B CA 1
ATOM 4343 C C . ASN D 2 49 ? 462.374 482.786 233.475 1.00 30.00 49 ASN B C 1
ATOM 4344 O O . ASN D 2 49 ? 461.737 483.486 232.704 1.00 30.00 49 ASN B O 1
ATOM 4349 N N . LYS D 2 50 ? 463.418 483.243 234.150 1.00 30.00 50 LYS B N 1
ATOM 4350 C CA . LYS D 2 50 ? 463.982 484.583 233.949 1.00 30.00 50 LYS B CA 1
ATOM 4351 C C . LYS D 2 50 ? 463.147 485.724 234.514 1.00 30.00 50 LYS B C 1
ATOM 4352 O O . LYS D 2 50 ? 463.542 486.875 234.368 1.00 30.00 50 LYS B O 1
ATOM 4358 N N . TYR D 2 51 ? 462.025 485.433 235.174 1.00 30.00 51 TYR B N 1
ATOM 4359 C CA . TYR D 2 51 ? 461.217 486.471 235.825 1.00 30.00 51 TYR B CA 1
ATOM 4360 C C . TYR D 2 51 ? 460.600 486.039 237.155 1.00 30.00 51 TYR B C 1
ATOM 4361 O O . TYR D 2 51 ? 459.511 486.502 237.481 1.00 30.00 51 TYR B O 1
ATOM 4370 N N . LEU D 2 52 ? 461.253 485.156 237.909 1.00 30.00 52 LEU B N 1
ATOM 4371 C CA . LEU D 2 52 ? 460.761 484.738 239.229 1.00 30.00 52 LEU B CA 1
ATOM 4372 C C . LEU D 2 52 ? 461.804 484.982 240.310 1.00 30.00 52 LEU B C 1
ATOM 4373 O O . LEU D 2 52 ? 462.979 484.741 240.084 1.00 30.00 52 LEU B O 1
ATOM 4378 N N . PHE D 2 53 ? 461.381 485.442 241.485 1.00 30.00 53 PHE B N 1
ATOM 4379 C CA . PHE D 2 53 ? 462.310 485.812 242.556 1.00 30.00 53 PHE B CA 1
ATOM 4380 C C . PHE D 2 53 ? 463.115 484.624 243.132 1.00 30.00 53 PHE B C 1
ATOM 4381 O O . PHE D 2 53 ? 462.590 483.527 243.192 1.00 30.00 53 PHE B O 1
ATOM 4389 N N . PRO D 2 54 ? 464.393 484.829 243.549 1.00 30.00 54 PRO B N 1
ATOM 4390 C CA . PRO D 2 54 ? 465.167 483.693 244.048 1.00 30.00 54 PRO B CA 1
ATOM 4391 C C . PRO D 2 54 ? 464.584 483.063 245.288 1.00 30.00 54 PRO B C 1
ATOM 4392 O O . PRO D 2 54 ? 464.147 483.827 246.133 1.00 30.00 54 PRO B O 1
ATOM 4396 N N . LYS D 2 55 ? 464.606 481.738 245.430 1.00 30.00 55 LYS B N 1
ATOM 4397 C CA . LYS D 2 55 ? 463.954 481.064 246.554 1.00 30.00 55 LYS B CA 1
ATOM 4398 C C . LYS D 2 55 ? 464.923 480.333 247.493 1.00 30.00 55 LYS B C 1
ATOM 4399 O O . LYS D 2 55 ? 465.682 479.498 247.019 1.00 30.00 55 LYS B O 1
ATOM 4405 N N . ILE D 2 56 ? 464.875 480.598 248.817 1.00 30.00 56 ILE B N 1
ATOM 4406 C CA . ILE D 2 56 ? 465.828 480.002 249.785 1.00 30.00 56 ILE B CA 1
ATOM 4407 C C . ILE D 2 56 ? 465.190 478.899 250.607 1.00 30.00 56 ILE B C 1
ATOM 4408 O O . ILE D 2 56 ? 464.218 479.140 251.304 1.00 30.00 56 ILE B O 1
ATOM 4413 N N . ASN D 2 57 ? 465.728 477.687 250.522 1.00 30.00 57 ASN B N 1
ATOM 4414 C CA . ASN D 2 57 ? 465.216 476.550 251.288 1.00 30.00 57 ASN B CA 1
ATOM 4415 C C . ASN D 2 57 ? 465.361 476.542 252.798 1.00 30.00 57 ASN B C 1
ATOM 4416 O O . ASN D 2 57 ? 464.406 476.183 253.480 1.00 30.00 57 ASN B O 1
ATOM 4421 N N . GLU D 2 58 ? 466.521 476.918 253.333 1.00 30.00 58 GLU B N 1
ATOM 4422 C CA . GLU D 2 58 ? 466.761 476.777 254.768 1.00 30.00 58 GLU B CA 1
ATOM 4423 C C . GLU D 2 58 ? 467.655 477.809 255.404 1.00 30.00 58 GLU B C 1
ATOM 4424 O O . GLU D 2 58 ? 468.450 478.402 254.707 1.00 30.00 58 GLU B O 1
ATOM 4430 N N . THR D 2 59 ? 467.529 478.038 256.715 1.00 30.00 59 THR B N 1
ATOM 4431 C CA . THR D 2 59 ? 468.424 478.935 257.459 1.00 30.00 59 THR B CA 1
ATOM 4432 C C . THR D 2 59 ? 468.881 478.151 258.701 1.00 30.00 59 THR B C 1
ATOM 4433 O O . THR D 2 59 ? 468.027 477.563 259.354 1.00 30.00 59 THR B O 1
ATOM 4437 N N . LEU D 2 60 ? 470.178 478.128 259.037 1.00 30.00 60 LEU B N 1
ATOM 4438 C CA . LEU D 2 60 ? 470.698 477.314 260.169 1.00 30.00 60 LEU B CA 1
ATOM 4439 C C . LEU D 2 60 ? 471.529 478.063 261.225 1.00 30.00 60 LEU B C 1
ATOM 4440 O O . LEU D 2 60 ? 472.447 478.753 260.872 1.00 30.00 60 LEU B O 1
ATOM 4445 N N . LEU D 2 61 ? 471.226 477.919 262.510 1.00 30.00 61 LEU B N 1
ATOM 4446 C CA . LEU D 2 61 ? 471.981 478.590 263.581 1.00 30.00 61 LEU B CA 1
ATOM 4447 C C . LEU D 2 61 ? 473.421 478.137 263.857 1.00 30.00 61 LEU B C 1
ATOM 4448 O O . LEU D 2 61 ? 474.234 478.940 264.276 1.00 30.00 61 LEU B O 1
ATOM 4453 N N . ILE D 2 62 ? 473.713 476.851 263.758 1.00 30.00 62 ILE B N 1
ATOM 4454 C CA . ILE D 2 62 ? 475.073 476.346 263.989 1.00 30.00 62 ILE B CA 1
ATOM 4455 C C . ILE D 2 62 ? 475.566 476.853 265.331 1.00 30.00 62 ILE B C 1
ATOM 4456 O O . ILE D 2 62 ? 476.681 477.344 265.448 1.00 30.00 62 ILE B O 1
ATOM 4461 N N . ASP D 2 63 ? 474.718 476.783 266.348 1.00 30.00 63 ASP B N 1
ATOM 4462 C CA . ASP D 2 63 ? 475.131 477.181 267.696 1.00 30.00 63 ASP B CA 1
ATOM 4463 C C . ASP D 2 63 ? 476.001 476.101 268.313 1.00 30.00 63 ASP B C 1
ATOM 4464 O O . ASP D 2 63 ? 475.659 474.925 268.215 1.00 30.00 63 ASP B O 1
ATOM 4469 N N . ILE D 2 64 ? 477.096 476.491 268.968 1.00 30.00 64 ILE B N 1
ATOM 4470 C CA . ILE D 2 64 ? 477.986 475.547 269.633 1.00 30.00 64 ILE B CA 1
ATOM 4471 C C . ILE D 2 64 ? 478.045 475.975 271.090 1.00 30.00 64 ILE B C 1
ATOM 4472 O O . ILE D 2 64 ? 477.997 477.174 271.375 1.00 30.00 64 ILE B O 1
ATOM 4477 N N . ALA D 2 65 ? 478.119 475.016 272.009 1.00 30.00 65 ALA B N 1
ATOM 4478 C CA . ALA D 2 65 ? 478.167 475.312 273.432 1.00 30.00 65 ALA B CA 1
ATOM 4479 C C . ALA D 2 65 ? 479.597 475.131 273.880 1.00 30.00 65 ALA B C 1
ATOM 4480 O O . ALA D 2 65 ? 480.199 474.121 273.535 1.00 30.00 65 ALA B O 1
ATOM 4482 N N . LEU D 2 66 ? 480.148 476.086 274.634 1.00 30.00 66 LEU B N 1
ATOM 4483 C CA . LEU D 2 66 ? 481.536 476.037 275.077 1.00 30.00 66 LEU B CA 1
ATOM 4484 C C . LEU D 2 66 ? 481.541 476.068 276.605 1.00 30.00 66 LEU B C 1
ATOM 4485 O O . LEU D 2 66 ? 480.607 476.613 277.183 1.00 30.00 66 LEU B O 1
ATOM 4490 N N . GLY D 2 67 ? 482.534 475.465 277.268 1.00 30.00 67 GLY B N 1
ATOM 4491 C CA . GLY D 2 67 ? 482.563 475.399 278.721 1.00 30.00 67 GLY B CA 1
ATOM 4492 C C . GLY D 2 67 ? 483.800 476.024 279.278 1.00 30.00 67 GLY B C 1
ATOM 4493 O O . GLY D 2 67 ? 484.675 476.384 278.510 1.00 30.00 67 GLY B O 1
ATOM 4494 N N . ASN D 2 68 ? 483.891 476.159 280.604 1.00 30.00 68 ASN B N 1
ATOM 4495 C CA . ASN D 2 68 ? 485.061 476.744 281.252 1.00 30.00 68 ASN B CA 1
ATOM 4496 C C . ASN D 2 68 ? 485.672 475.651 282.100 1.00 30.00 68 ASN B C 1
ATOM 4497 O O . ASN D 2 68 ? 485.052 475.207 283.049 1.00 30.00 68 ASN B O 1
ATOM 4502 N N . ARG D 2 69 ? 486.857 475.156 281.736 1.00 30.00 69 ARG B N 1
ATOM 4503 C CA . ARG D 2 69 ? 487.509 474.097 282.492 1.00 30.00 69 ARG B CA 1
ATOM 4504 C C . ARG D 2 69 ? 487.484 474.294 283.986 1.00 30.00 69 ARG B C 1
ATOM 4505 O O . ARG D 2 69 ? 487.238 473.327 284.691 1.00 30.00 69 ARG B O 1
ATOM 4513 N N . PHE D 2 70 ? 487.712 475.515 284.499 1.00 30.00 70 PHE B N 1
ATOM 4514 C CA . PHE D 2 70 ? 487.824 475.689 285.932 1.00 30.00 70 PHE B CA 1
ATOM 4515 C C . PHE D 2 70 ? 486.560 475.978 286.740 1.00 30.00 70 PHE B C 1
ATOM 4516 O O . PHE D 2 70 ? 486.641 476.557 287.810 1.00 30.00 70 PHE B O 1
ATOM 4524 N N . ASN D 2 71 ? 485.389 475.613 286.234 1.00 30.00 71 ASN B N 1
ATOM 4525 C CA . ASN D 2 71 ? 484.136 475.922 286.931 1.00 30.00 71 ASN B CA 1
ATOM 4526 C C . ASN D 2 71 ? 484.066 475.274 288.285 1.00 30.00 71 ASN B C 1
ATOM 4527 O O . ASN D 2 71 ? 483.515 475.857 289.206 1.00 30.00 71 ASN B O 1
ATOM 4532 N N . TRP D 2 72 ? 484.601 474.073 288.431 1.00 30.00 72 TRP B N 1
ATOM 4533 C CA . TRP D 2 72 ? 484.469 473.365 289.696 1.00 30.00 72 TRP B CA 1
ATOM 4534 C C . TRP D 2 72 ? 485.103 474.207 290.782 1.00 30.00 72 TRP B C 1
ATOM 4535 O O . TRP D 2 72 ? 484.571 474.289 291.878 1.00 30.00 72 TRP B O 1
ATOM 4546 N N . LEU D 2 73 ? 486.214 474.861 290.477 1.00 30.00 73 LEU B N 1
ATOM 4547 C CA . LEU D 2 73 ? 486.919 475.689 291.442 1.00 30.00 73 LEU B CA 1
ATOM 4548 C C . LEU D 2 73 ? 486.110 476.875 291.912 1.00 30.00 73 LEU B C 1
ATOM 4549 O O . LEU D 2 73 ? 486.237 477.258 293.060 1.00 30.00 73 LEU B O 1
ATOM 4554 N N . ALA D 2 74 ? 485.294 477.480 291.050 1.00 30.00 74 ALA B N 1
ATOM 4555 C CA . ALA D 2 74 ? 484.592 478.716 291.423 1.00 30.00 74 ALA B CA 1
ATOM 4556 C C . ALA D 2 74 ? 483.707 478.587 292.626 1.00 30.00 74 ALA B C 1
ATOM 4557 O O . ALA D 2 74 ? 482.940 477.642 292.710 1.00 30.00 74 ALA B O 1
ATOM 4559 N N . LYS D 2 75 ? 483.780 479.554 293.536 1.00 30.00 75 LYS B N 1
ATOM 4560 C CA . LYS D 2 75 ? 483.002 479.526 294.762 1.00 30.00 75 LYS B CA 1
ATOM 4561 C C . LYS D 2 75 ? 482.178 480.788 294.791 1.00 30.00 75 LYS B C 1
ATOM 4562 O O . LYS D 2 75 ? 482.714 481.870 294.647 1.00 30.00 75 LYS B O 1
ATOM 4568 N N . GLU D 2 76 ? 480.877 480.666 294.985 1.00 30.00 76 GLU B N 1
ATOM 4569 C CA . GLU D 2 76 ? 480.024 481.832 295.032 1.00 30.00 76 GLU B CA 1
ATOM 4570 C C . GLU D 2 76 ? 480.330 482.577 296.305 1.00 30.00 76 GLU B C 1
ATOM 4571 O O . GLU D 2 76 ? 480.600 481.946 297.318 1.00 30.00 76 GLU B O 1
ATOM 4577 N N . GLN D 2 77 ? 480.299 483.905 296.270 1.00 30.00 77 GLN B N 1
ATOM 4578 C CA . GLN D 2 77 ? 480.526 484.721 297.458 1.00 30.00 77 GLN B CA 1
ATOM 4579 C C . GLN D 2 77 ? 479.672 485.964 297.396 1.00 30.00 77 GLN B C 1
ATOM 4580 O O . GLN D 2 77 ? 479.235 486.342 296.322 1.00 30.00 77 GLN B O 1
ATOM 4586 N N . ASP D 2 78 ? 479.427 486.609 298.528 1.00 30.00 78 ASP B N 1
ATOM 4587 C CA . ASP D 2 78 ? 478.715 487.888 298.531 1.00 30.00 78 ASP B CA 1
ATOM 4588 C C . ASP D 2 78 ? 479.688 488.911 297.976 1.00 30.00 78 ASP B C 1
ATOM 4589 O O . ASP D 2 78 ? 480.897 488.684 298.035 1.00 30.00 78 ASP B O 1
ATOM 4594 N N . PHE D 2 79 ? 479.195 490.037 297.470 1.00 30.00 79 PHE B N 1
ATOM 4595 C CA . PHE D 2 79 ? 480.046 491.050 296.828 1.00 30.00 79 PHE B CA 1
ATOM 4596 C C . PHE D 2 79 ? 480.310 492.217 297.775 1.00 30.00 79 PHE B C 1
ATOM 4597 O O . PHE D 2 79 ? 480.767 493.267 297.343 1.00 30.00 79 PHE B O 1
ATOM 4605 N N . ILE D 2 80 ? 480.065 492.042 299.072 1.00 30.00 80 ILE B N 1
ATOM 4606 C CA . ILE D 2 80 ? 480.167 493.167 300.036 1.00 30.00 80 ILE B CA 1
ATOM 4607 C C . ILE D 2 80 ? 481.449 493.961 300.363 1.00 30.00 80 ILE B C 1
ATOM 4608 O O . ILE D 2 80 ? 481.353 495.175 300.448 1.00 30.00 80 ILE B O 1
ATOM 4613 N N . GLY D 2 81 ? 482.617 493.349 300.526 1.00 30.00 81 GLY B N 1
ATOM 4614 C CA . GLY D 2 81 ? 483.818 494.072 300.969 1.00 30.00 81 GLY B CA 1
ATOM 4615 C C . GLY D 2 81 ? 485.042 493.884 300.102 1.00 30.00 81 GLY B C 1
ATOM 4616 O O . GLY D 2 81 ? 485.219 492.806 299.549 1.00 30.00 81 GLY B O 1
ATOM 4617 N N . GLN D 2 82 ? 485.888 494.903 299.966 1.00 30.00 82 GLN B N 1
ATOM 4618 C CA . GLN D 2 82 ? 487.022 494.811 299.030 1.00 30.00 82 GLN B CA 1
ATOM 4619 C C . GLN D 2 82 ? 488.155 493.836 299.271 1.00 30.00 82 GLN B C 1
ATOM 4620 O O . GLN D 2 82 ? 488.491 493.100 298.349 1.00 30.00 82 GLN B O 1
ATOM 4626 N N . TYR D 2 83 ? 488.705 493.754 300.477 1.00 30.00 83 TYR B N 1
ATOM 4627 C CA . TYR D 2 83 ? 489.921 492.944 300.723 1.00 30.00 83 TYR B CA 1
ATOM 4628 C C . TYR D 2 83 ? 489.740 491.584 301.359 1.00 30.00 83 TYR B C 1
ATOM 4629 O O . TYR D 2 83 ? 488.654 491.279 301.836 1.00 30.00 83 TYR B O 1
ATOM 4638 N N . SER D 2 84 ? 490.769 490.741 301.301 1.00 30.00 84 SER B N 1
ATOM 4639 C CA . SER D 2 84 ? 490.728 489.424 301.922 1.00 30.00 84 SER B CA 1
ATOM 4640 C C . SER D 2 84 ? 492.105 489.135 302.429 1.00 30.00 84 SER B C 1
ATOM 4641 O O . SER D 2 84 ? 493.045 489.709 301.914 1.00 30.00 84 SER B O 1
ATOM 4644 N N . GLU D 2 85 ? 492.252 488.303 303.454 1.00 30.00 85 GLU B N 1
ATOM 4645 C CA . GLU D 2 85 ? 493.575 487.934 303.909 1.00 30.00 85 GLU B CA 1
ATOM 4646 C C . GLU D 2 85 ? 493.679 486.485 304.332 1.00 30.00 85 GLU B C 1
ATOM 4647 O O . GLU D 2 85 ? 492.675 485.892 304.706 1.00 30.00 85 GLU B O 1
ATOM 4653 N N . GLU D 2 86 ? 494.884 485.912 304.273 1.00 30.00 86 GLU B N 1
ATOM 4654 C CA . GLU D 2 86 ? 495.093 484.516 304.626 1.00 30.00 86 GLU B CA 1
ATOM 4655 C C . GLU D 2 86 ? 496.361 484.468 305.434 1.00 30.00 86 GLU B C 1
ATOM 4656 O O . GLU D 2 86 ? 497.250 485.248 305.165 1.00 30.00 86 GLU B O 1
ATOM 4662 N N . TYR D 2 87 ? 496.457 483.579 306.416 1.00 30.00 87 TYR B N 1
ATOM 4663 C CA . TYR D 2 87 ? 497.615 483.542 307.266 1.00 30.00 87 TYR B CA 1
ATOM 4664 C C . TYR D 2 87 ? 497.880 482.157 307.780 1.00 30.00 87 TYR B C 1
ATOM 4665 O O . TYR D 2 87 ? 496.968 481.350 307.809 1.00 30.00 87 TYR B O 1
ATOM 4674 N N . VAL D 2 88 ? 499.115 481.875 308.177 1.00 30.00 88 VAL B N 1
ATOM 4675 C CA . VAL D 2 88 ? 499.484 480.556 308.596 1.00 30.00 88 VAL B CA 1
ATOM 4676 C C . VAL D 2 88 ? 500.218 480.757 309.899 1.00 30.00 88 VAL B C 1
ATOM 4677 O O . VAL D 2 88 ? 500.983 481.697 310.002 1.00 30.00 88 VAL B O 1
ATOM 4681 N N . ILE D 2 89 ? 499.985 479.913 310.901 1.00 30.00 89 ILE B N 1
ATOM 4682 C CA . ILE D 2 89 ? 500.730 480.013 312.155 1.00 30.00 89 ILE B CA 1
ATOM 4683 C C . ILE D 2 89 ? 502.105 479.382 311.962 1.00 30.00 89 ILE B C 1
ATOM 4684 O O . ILE D 2 89 ? 502.193 478.244 311.531 1.00 30.00 89 ILE B O 1
ATOM 4689 N N . MET D 2 90 ? 503.174 480.090 312.306 1.00 30.00 90 MET B N 1
ATOM 4690 C CA . MET D 2 90 ? 504.544 479.608 312.070 1.00 30.00 90 MET B CA 1
ATOM 4691 C C . MET D 2 90 ? 505.008 478.505 313.014 1.00 30.00 90 MET B C 1
ATOM 4692 O O . MET D 2 90 ? 504.473 478.370 314.107 1.00 30.00 90 MET B O 1
ATOM 4697 N N . ASP D 2 91 ? 506.012 477.732 312.611 1.00 30.00 91 ASP B N 1
ATOM 4698 C CA . ASP D 2 91 ? 506.488 476.581 313.390 1.00 30.00 91 ASP B CA 1
ATOM 4699 C C . ASP D 2 91 ? 507.199 476.855 314.712 1.00 30.00 91 ASP B C 1
ATOM 4700 O O . ASP D 2 91 ? 507.893 477.862 314.815 1.00 30.00 91 ASP B O 1
ATOM 4705 N N . THR D 2 92 ? 507.047 475.974 315.722 1.00 30.00 92 THR B N 1
ATOM 4706 C CA . THR D 2 92 ? 507.746 476.099 317.009 1.00 30.00 92 THR B CA 1
ATOM 4707 C C . THR D 2 92 ? 508.456 474.806 317.296 1.00 30.00 92 THR B C 1
ATOM 4708 O O . THR D 2 92 ? 507.816 473.767 317.332 1.00 30.00 92 THR B O 1
ATOM 4712 N N . ILE D 2 93 ? 509.763 474.854 317.523 1.00 30.00 93 ILE B N 1
ATOM 4713 C CA . ILE D 2 93 ? 510.554 473.643 317.714 1.00 30.00 93 ILE B CA 1
ATOM 4714 C C . ILE D 2 93 ? 510.569 473.235 319.187 1.00 30.00 93 ILE B C 1
ATOM 4715 O O . ILE D 2 93 ? 510.836 474.073 320.032 1.00 30.00 93 ILE B O 1
ATOM 4720 N N . PRO D 2 94 ? 510.303 471.951 319.510 1.00 30.00 94 PRO B N 1
ATOM 4721 C CA . PRO D 2 94 ? 510.264 471.605 320.929 1.00 30.00 94 PRO B CA 1
ATOM 4722 C C . PRO D 2 94 ? 511.594 471.855 321.630 1.00 30.00 94 PRO B C 1
ATOM 4723 O O . PRO D 2 94 ? 512.616 471.580 321.012 1.00 30.00 94 PRO B O 1
ATOM 4727 N N . ILE D 2 95 ? 511.604 472.347 322.882 1.00 30.00 95 ILE B N 1
ATOM 4728 C CA . ILE D 2 95 ? 512.850 472.699 323.600 1.00 30.00 95 ILE B CA 1
ATOM 4729 C C . ILE D 2 95 ? 513.047 471.875 324.873 1.00 30.00 95 ILE B C 1
ATOM 4730 O O . ILE D 2 95 ? 512.075 471.409 325.456 1.00 30.00 95 ILE B O 1
ATOM 4735 N N . GLU D 2 96 ? 514.292 471.709 325.326 1.00 30.00 96 GLU B N 1
ATOM 4736 C CA . GLU D 2 96 ? 514.571 470.851 326.473 1.00 30.00 96 GLU B CA 1
ATOM 4737 C C . GLU D 2 96 ? 514.256 471.476 327.825 1.00 30.00 96 GLU B C 1
ATOM 4738 O O . GLU D 2 96 ? 514.311 472.692 327.961 1.00 30.00 96 GLU B O 1
ATOM 4744 N N . MET D 2 97 ? 513.942 470.649 328.826 1.00 30.00 97 MET B N 1
ATOM 4745 C CA . MET D 2 97 ? 513.653 471.137 330.177 1.00 30.00 97 MET B CA 1
ATOM 4746 C C . MET D 2 97 ? 514.951 471.436 330.883 1.00 30.00 97 MET B C 1
ATOM 4747 O O . MET D 2 97 ? 515.699 470.509 331.145 1.00 30.00 97 MET B O 1
ATOM 4752 N N . ASN D 2 98 ? 515.234 472.704 331.192 1.00 30.00 98 ASN B N 1
ATOM 4753 C CA . ASN D 2 98 ? 516.419 473.044 331.956 1.00 30.00 98 ASN B CA 1
ATOM 4754 C C . ASN D 2 98 ? 515.832 473.419 333.278 1.00 30.00 98 ASN B C 1
ATOM 4755 O O . ASN D 2 98 ? 515.134 474.420 333.376 1.00 30.00 98 ASN B O 1
ATOM 4760 N N . LEU D 2 99 ? 516.092 472.619 334.300 1.00 30.00 99 LEU B N 1
ATOM 4761 C CA . LEU D 2 99 ? 515.530 472.873 335.608 1.00 30.00 99 LEU B CA 1
ATOM 4762 C C . LEU D 2 99 ? 516.460 473.850 336.308 1.00 30.00 99 LEU B C 1
ATOM 4763 O O . LEU D 2 99 ? 516.108 474.379 337.356 1.00 30.00 99 LEU B O 1
ATOM 4768 N N . SER D 2 100 ? 517.637 474.106 335.751 1.00 30.00 100 SER B N 1
ATOM 4769 C CA . SER D 2 100 ? 518.536 475.115 336.303 1.00 30.00 100 SER B CA 1
ATOM 4770 C C . SER D 2 100 ? 517.959 476.499 336.187 1.00 30.00 100 SER B C 1
ATOM 4771 O O . SER D 2 100 ? 518.270 477.363 336.997 1.00 30.00 100 SER B O 1
ATOM 4774 N N . LYS D 2 101 ? 517.126 476.733 335.185 1.00 30.00 101 LYS B N 1
ATOM 4775 C CA . LYS D 2 101 ? 516.609 478.076 334.942 1.00 30.00 101 LYS B CA 1
ATOM 4776 C C . LYS D 2 101 ? 515.794 478.578 336.098 1.00 30.00 101 LYS B C 1
ATOM 4777 O O . LYS D 2 101 ? 515.192 477.797 336.824 1.00 30.00 101 LYS B O 1
ATOM 4783 N N . SER D 2 102 ? 515.760 479.891 336.266 1.00 30.00 102 SER B N 1
ATOM 4784 C CA . SER D 2 102 ? 515.040 480.489 337.375 1.00 30.00 102 SER B CA 1
ATOM 4785 C C . SER D 2 102 ? 513.571 480.168 337.268 1.00 30.00 102 SER B C 1
ATOM 4786 O O . SER D 2 102 ? 513.054 480.005 336.173 1.00 30.00 102 SER B O 1
ATOM 4789 N N . GLU D 2 103 ? 512.884 480.084 338.399 1.00 30.00 103 GLU B N 1
ATOM 4790 C CA . GLU D 2 103 ? 511.463 479.727 338.412 1.00 30.00 103 GLU B CA 1
ATOM 4791 C C . GLU D 2 103 ? 510.609 480.795 337.720 1.00 30.00 103 GLU B C 1
ATOM 4792 O O . GLU D 2 103 ? 509.489 480.515 337.305 1.00 30.00 103 GLU B O 1
ATOM 4798 N N . GLU D 2 104 ? 511.136 482.006 337.575 1.00 30.00 104 GLU B N 1
ATOM 4799 C CA . GLU D 2 104 ? 510.412 483.111 336.940 1.00 30.00 104 GLU B CA 1
ATOM 4800 C C . GLU D 2 104 ? 510.157 482.861 335.452 1.00 30.00 104 GLU B C 1
ATOM 4801 O O . GLU D 2 104 ? 509.369 483.561 334.824 1.00 30.00 104 GLU B O 1
ATOM 4807 N N . LEU D 2 105 ? 510.809 481.865 334.876 1.00 30.00 105 LEU B N 1
ATOM 4808 C CA . LEU D 2 105 ? 510.582 481.544 333.477 1.00 30.00 105 LEU B CA 1
ATOM 4809 C C . LEU D 2 105 ? 509.114 481.201 333.242 1.00 30.00 105 LEU B C 1
ATOM 4810 O O . LEU D 2 105 ? 508.626 481.361 332.135 1.00 30.00 105 LEU B O 1
ATOM 4815 N N . MET D 2 106 ? 508.397 480.755 334.261 1.00 53.91 106 MET B N 1
ATOM 4816 C CA . MET D 2 106 ? 506.990 480.454 334.097 1.00 53.91 106 MET B CA 1
ATOM 4817 C C . MET D 2 106 ? 506.313 481.688 333.605 1.00 53.91 106 MET B C 1
ATOM 4818 O O . MET D 2 106 ? 505.478 481.621 332.721 1.00 53.91 106 MET B O 1
ATOM 4823 N N . LEU D 2 107 ? 506.661 482.821 334.177 1.00 52.28 107 LEU B N 1
ATOM 4824 C CA . LEU D 2 107 ? 506.073 484.093 333.788 1.00 52.28 107 LEU B CA 1
ATOM 4825 C C . LEU D 2 107 ? 506.508 484.542 332.390 1.00 52.28 107 LEU B C 1
ATOM 4826 O O . LEU D 2 107 ? 505.788 485.293 331.741 1.00 52.28 107 LEU B O 1
ATOM 4831 N N . LYS D 2 108 ? 507.673 484.091 331.924 1.00 104.95 108 LYS B N 1
ATOM 4832 C CA . LYS D 2 108 ? 508.187 484.501 330.604 1.00 104.95 108 LYS B CA 1
ATOM 4833 C C . LYS D 2 108 ? 507.164 484.097 329.575 1.00 104.95 108 LYS B C 1
ATOM 4834 O O . LYS D 2 108 ? 506.654 482.979 329.648 1.00 104.95 108 LYS B O 1
ATOM 4840 N N . ARG D 2 109 ? 506.903 484.954 328.588 1.00 70.65 109 ARG B N 1
ATOM 4841 C CA . ARG D 2 109 ? 505.816 484.713 327.623 1.00 70.65 109 ARG B CA 1
ATOM 4842 C C . ARG D 2 109 ? 506.224 484.461 326.176 1.00 70.65 109 ARG B C 1
ATOM 4843 O O . ARG D 2 109 ? 507.043 485.196 325.636 1.00 70.65 109 ARG B O 1
ATOM 4851 N N . ASN D 2 110 ? 505.671 483.413 325.563 1.00 52.76 110 ASN B N 1
ATOM 4852 C CA . ASN D 2 110 ? 505.951 483.066 324.174 1.00 52.76 110 ASN B CA 1
ATOM 4853 C C . ASN D 2 110 ? 504.652 483.333 323.442 1.00 52.76 110 ASN B C 1
ATOM 4854 O O . ASN D 2 110 ? 503.602 482.924 323.927 1.00 52.76 110 ASN B O 1
ATOM 4859 N N . TYR D 2 111 ? 504.702 484.010 322.298 1.00 66.52 111 TYR B N 1
ATOM 4860 C CA . TYR D 2 111 ? 503.497 484.380 321.573 1.00 66.52 111 TYR B CA 1
ATOM 4861 C C . TYR D 2 111 ? 503.417 483.626 320.264 1.00 66.52 111 TYR B C 1
ATOM 4862 O O . TYR D 2 111 ? 504.443 483.417 319.637 1.00 66.52 111 TYR B O 1
ATOM 4871 N N . PRO D 2 112 ? 502.211 483.203 319.835 1.00 73.15 112 PRO B N 1
ATOM 4872 C CA . PRO D 2 112 ? 502.114 482.577 318.513 1.00 73.15 112 PRO B CA 1
ATOM 4873 C C . PRO D 2 112 ? 502.467 483.571 317.421 1.00 73.15 112 PRO B C 1
ATOM 4874 O O . PRO D 2 112 ? 502.135 484.741 317.595 1.00 73.15 112 PRO B O 1
ATOM 4878 N N . GLN D 2 113 ? 503.100 483.140 316.332 1.00 84.47 113 GLN B N 1
ATOM 4879 C CA . GLN D 2 113 ? 503.555 484.042 315.269 1.00 84.47 113 GLN B CA 1
ATOM 4880 C C . GLN D 2 113 ? 502.902 483.645 313.981 1.00 84.47 113 GLN B C 1
ATOM 4881 O O . GLN D 2 113 ? 502.451 482.523 313.871 1.00 84.47 113 GLN B O 1
ATOM 4887 N N . MET D 2 114 ? 502.811 484.560 313.021 1.00 98.97 114 MET B N 1
ATOM 4888 C CA . MET D 2 114 ? 502.105 484.276 311.782 1.00 98.97 114 MET B CA 1
ATOM 4889 C C . MET D 2 114 ? 502.671 484.988 310.575 1.00 98.97 114 MET B C 1
ATOM 4890 O O . MET D 2 114 ? 503.431 485.935 310.736 1.00 98.97 114 MET B O 1
ATOM 4895 N N . ALA D 2 115 ? 502.336 484.520 309.375 1.00 57.07 115 ALA B N 1
ATOM 4896 C CA . ALA D 2 115 ? 502.772 485.157 308.140 1.00 57.07 115 ALA B CA 1
ATOM 4897 C C . ALA D 2 115 ? 501.498 485.403 307.414 1.00 57.07 115 ALA B C 1
ATOM 4898 O O . ALA D 2 115 ? 500.657 484.533 307.440 1.00 57.07 115 ALA B O 1
ATOM 4900 N N . THR D 2 116 ? 501.325 486.561 306.778 1.00 128.02 116 THR B N 1
ATOM 4901 C CA . THR D 2 116 ? 500.047 486.911 306.152 1.00 128.02 116 THR B CA 1
ATOM 4902 C C . THR D 2 116 ? 500.152 487.525 304.766 1.00 128.02 116 THR B C 1
ATOM 4903 O O . THR D 2 116 ? 501.206 488.027 304.404 1.00 128.02 116 THR B O 1
ATOM 4907 N N . ARG D 2 117 ? 499.074 487.454 303.982 1.00 146.87 117 ARG B N 1
ATOM 4908 C CA . ARG D 2 117 ? 499.028 488.063 302.650 1.00 146.87 117 ARG B CA 1
ATOM 4909 C C . ARG D 2 117 ? 497.714 488.782 302.483 1.00 146.87 117 ARG B C 1
ATOM 4910 O O . ARG D 2 117 ? 496.717 488.318 303.010 1.00 146.87 117 ARG B O 1
ATOM 4918 N N . LEU D 2 118 ? 497.699 489.888 301.741 1.00 76.73 118 LEU B N 1
ATOM 4919 C CA . LEU D 2 118 ? 496.475 490.631 301.475 1.00 76.73 118 LEU B CA 1
ATOM 4920 C C . LEU D 2 118 ? 496.272 490.622 299.987 1.00 76.73 118 LEU B C 1
ATOM 4921 O O . LEU D 2 118 ? 497.167 491.027 299.258 1.00 76.73 118 LEU B O 1
ATOM 4926 N N . TYR D 2 119 ? 495.113 490.176 299.525 1.00 102.30 119 TYR B N 1
ATOM 4927 C CA . TYR D 2 119 ? 494.797 490.164 298.113 1.00 102.30 119 TYR B CA 1
ATOM 4928 C C . TYR D 2 119 ? 493.531 490.936 298.144 1.00 102.30 119 TYR B C 1
ATOM 4929 O O . TYR D 2 119 ? 492.730 490.706 299.038 1.00 102.30 119 TYR B O 1
ATOM 4938 N N . GLY D 2 120 ? 493.318 491.854 297.186 1.00 42.50 120 GLY B N 1
ATOM 4939 C CA . GLY D 2 120 ? 492.177 492.757 297.235 1.00 42.50 120 GLY B CA 1
ATOM 4940 C C . GLY D 2 120 ? 490.987 492.786 296.295 1.00 42.50 120 GLY B C 1
ATOM 4941 O O . GLY D 2 120 ? 490.168 491.879 296.324 1.00 42.50 120 GLY B O 1
ATOM 4942 N N . SER D 2 121 ? 490.863 493.818 295.465 1.00 40.31 121 SER B N 1
ATOM 4943 C CA . SER D 2 121 ? 489.650 493.998 294.662 1.00 40.31 121 SER B CA 1
ATOM 4944 C C . SER D 2 121 ? 489.313 493.041 293.547 1.00 40.31 121 SER B C 1
ATOM 4945 O O . SER D 2 121 ? 490.186 492.306 293.095 1.00 40.31 121 SER B O 1
ATOM 4948 N N . GLY D 2 122 ? 488.057 493.045 293.091 1.00 28.39 122 GLY B N 1
ATOM 4949 C CA . GLY D 2 122 ? 487.640 492.261 291.948 1.00 28.39 122 GLY B CA 1
ATOM 4950 C C . GLY D 2 122 ? 487.464 493.035 290.656 1.00 28.39 122 GLY B C 1
ATOM 4951 O O . GLY D 2 122 ? 487.866 494.191 290.591 1.00 28.39 122 GLY B O 1
ATOM 4952 N N . ILE D 2 123 ? 486.891 492.415 289.633 1.00 96.59 123 ILE B N 1
ATOM 4953 C CA . ILE D 2 123 ? 486.658 493.012 288.329 1.00 96.59 123 ILE B CA 1
ATOM 4954 C C . ILE D 2 123 ? 485.205 492.749 287.958 1.00 96.59 123 ILE B C 1
ATOM 4955 O O . ILE D 2 123 ? 484.755 491.627 288.106 1.00 96.59 123 ILE B O 1
ATOM 4960 N N . VAL D 2 124 ? 484.449 493.768 287.504 1.00 43.18 124 VAL B N 1
ATOM 4961 C CA . VAL D 2 124 ? 483.044 493.579 287.084 1.00 43.18 124 VAL B CA 1
ATOM 4962 C C . VAL D 2 124 ? 482.976 493.702 285.583 1.00 43.18 124 VAL B C 1
ATOM 4963 O O . VAL D 2 124 ? 483.426 494.706 285.061 1.00 43.18 124 VAL B O 1
ATOM 4967 N N . LYS D 2 125 ? 482.430 492.702 284.883 1.00 133.53 125 LYS B N 1
ATOM 4968 C CA . LYS D 2 125 ? 482.438 492.694 283.431 1.00 133.53 125 LYS B CA 1
ATOM 4969 C C . LYS D 2 125 ? 481.034 492.652 282.877 1.00 133.53 125 LYS B C 1
ATOM 4970 O O . LYS D 2 125 ? 480.175 492.077 283.512 1.00 133.53 125 LYS B O 1
ATOM 4976 N N . LYS D 2 126 ? 480.807 493.216 281.693 1.00 111.06 126 LYS B N 1
ATOM 4977 C CA . LYS D 2 126 ? 479.467 493.343 281.127 1.00 111.06 126 LYS B CA 1
ATOM 4978 C C . LYS D 2 126 ? 479.381 493.005 279.652 1.00 111.06 126 LYS B C 1
ATOM 4979 O O . LYS D 2 126 ? 480.378 493.112 278.951 1.00 111.06 126 LYS B O 1
ATOM 4985 N N . GLN D 2 127 ? 478.211 492.580 279.177 1.00 152.96 127 GLN B N 1
ATOM 4986 C CA . GLN D 2 127 ? 478.004 492.285 277.766 1.00 152.96 127 GLN B CA 1
ATOM 4987 C C . GLN D 2 127 ? 476.631 492.801 277.486 1.00 152.96 127 GLN B C 1
ATOM 4988 O O . GLN D 2 127 ? 475.849 492.892 278.411 1.00 152.96 127 GLN B O 1
ATOM 4994 N N . LYS D 2 128 ? 476.326 493.166 276.242 1.00 85.41 128 LYS B N 1
ATOM 4995 C CA . LYS D 2 128 ? 474.978 493.608 275.885 1.00 85.41 128 LYS B CA 1
ATOM 4996 C C . LYS D 2 128 ? 474.520 493.284 274.462 1.00 85.41 128 LYS B C 1
ATOM 4997 O O . LYS D 2 128 ? 475.353 493.162 273.566 1.00 85.41 128 LYS B O 1
ATOM 5003 N N . PHE D 2 129 ? 473.210 493.110 274.259 1.00 68.49 129 PHE B N 1
ATOM 5004 C CA . PHE D 2 129 ? 472.655 492.868 272.931 1.00 68.49 129 PHE B CA 1
ATOM 5005 C C . PHE D 2 129 ? 471.288 493.510 272.839 1.00 68.49 129 PHE B C 1
ATOM 5006 O O . PHE D 2 129 ? 470.566 493.476 273.818 1.00 68.49 129 PHE B O 1
ATOM 5014 N N . THR D 2 130 ? 470.925 494.071 271.684 1.00 38.36 130 THR B N 1
ATOM 5015 C CA . THR D 2 130 ? 469.616 494.734 271.480 1.00 38.36 130 THR B CA 1
ATOM 5016 C C . THR D 2 130 ? 468.802 494.010 270.416 1.00 38.36 130 THR B C 1
ATOM 5017 O O . THR D 2 130 ? 469.360 493.597 269.404 1.00 38.36 130 THR B O 1
ATOM 5021 N N . LEU D 2 131 ? 467.504 493.811 270.638 1.00 51.26 131 LEU B N 1
ATOM 5022 C CA . LEU D 2 131 ? 466.688 493.041 269.691 1.00 51.26 131 LEU B CA 1
ATOM 5023 C C . LEU D 2 131 ? 465.669 493.957 269.022 1.00 51.26 131 LEU B C 1
ATOM 5024 O O . LEU D 2 131 ? 464.813 494.486 269.708 1.00 51.26 131 LEU B O 1
ATOM 5029 N N . ASN D 2 132 ? 465.708 494.106 267.694 1.00 66.45 132 ASN B N 1
ATOM 5030 C CA . ASN D 2 132 ? 464.859 495.107 266.995 1.00 66.45 132 ASN B CA 1
ATOM 5031 C C . ASN D 2 132 ? 463.372 494.976 266.976 1.00 66.45 132 ASN B C 1
ATOM 5032 O O . ASN D 2 132 ? 462.697 495.977 267.042 1.00 66.45 132 ASN B O 1
ATOM 5037 N N . ASN D 2 133 ? 462.854 493.778 266.815 1.00 82.92 133 ASN B N 1
ATOM 5038 C CA . ASN D 2 133 ? 461.408 493.551 266.692 1.00 82.92 133 ASN B CA 1
ATOM 5039 C C . ASN D 2 133 ? 460.796 494.017 265.350 1.00 82.92 133 ASN B C 1
ATOM 5040 O O . ASN D 2 133 ? 460.217 493.203 264.638 1.00 82.92 133 ASN B O 1
ATOM 5045 N N . ASN D 2 134 ? 460.879 495.305 265.019 1.00 109.46 134 ASN B N 1
ATOM 5046 C CA . ASN D 2 134 ? 460.312 495.824 263.760 1.00 109.46 134 ASN B CA 1
ATOM 5047 C C . ASN D 2 134 ? 460.953 495.438 262.412 1.00 109.46 134 ASN B C 1
ATOM 5048 O O . ASN D 2 134 ? 460.221 495.089 261.501 1.00 109.46 134 ASN B O 1
ATOM 5053 N N . ASP D 2 135 ? 462.279 495.471 262.284 1.00 81.93 135 ASP B N 1
ATOM 5054 C CA . ASP D 2 135 ? 462.959 495.207 261.007 1.00 81.93 135 ASP B CA 1
ATOM 5055 C C . ASP D 2 135 ? 463.688 493.866 260.926 1.00 81.93 135 ASP B C 1
ATOM 5056 O O . ASP D 2 135 ? 464.007 493.413 259.845 1.00 81.93 135 ASP B O 1
ATOM 5061 N N . VAL D 2 136 ? 463.985 493.241 262.051 1.00 47.16 136 VAL B N 1
ATOM 5062 C CA . VAL D 2 136 ? 464.660 491.953 262.063 1.00 47.16 136 VAL B CA 1
ATOM 5063 C C . VAL D 2 136 ? 463.717 490.921 261.515 1.00 47.16 136 VAL B C 1
ATOM 5064 O O . VAL D 2 136 ? 464.140 489.908 260.981 1.00 47.16 136 VAL B O 1
ATOM 5068 N N . ARG D 2 137 ? 462.429 491.155 261.654 1.00 133.22 137 ARG B N 1
ATOM 5069 C CA . ARG D 2 137 ? 461.447 490.191 261.187 1.00 133.22 137 ARG B CA 1
ATOM 5070 C C . ARG D 2 137 ? 461.503 490.000 259.683 1.00 133.22 137 ARG B C 1
ATOM 5071 O O . ARG D 2 137 ? 461.125 488.949 259.184 1.00 133.22 137 ARG B O 1
ATOM 5079 N N . PHE D 2 138 ? 461.955 491.005 258.950 1.00 88.95 138 PHE B N 1
ATOM 5080 C CA . PHE D 2 138 ? 462.073 490.899 257.501 1.00 88.95 138 PHE B CA 1
ATOM 5081 C C . PHE D 2 138 ? 463.050 489.805 257.131 1.00 88.95 138 PHE B C 1
ATOM 5082 O O . PHE D 2 138 ? 462.850 489.122 256.143 1.00 88.95 138 PHE B O 1
ATOM 5090 N N . ASN D 2 139 ? 464.119 489.647 257.894 1.00 63.70 139 ASN B N 1
ATOM 5091 C CA . ASN D 2 139 ? 465.151 488.654 257.600 1.00 63.70 139 ASN B CA 1
ATOM 5092 C C . ASN D 2 139 ? 464.722 487.193 257.620 1.00 63.70 139 ASN B C 1
ATOM 5093 O O . ASN D 2 139 ? 465.181 486.433 256.775 1.00 63.70 139 ASN B O 1
ATOM 5098 N N . PHE D 2 140 ? 463.879 486.780 258.565 1.00 92.28 140 PHE B N 1
ATOM 5099 C CA . PHE D 2 140 ? 463.492 485.365 258.711 1.00 92.28 140 PHE B CA 1
ATOM 5100 C C . PHE D 2 140 ? 462.117 485.060 258.134 1.00 92.28 140 PHE B C 1
ATOM 5101 O O . PHE D 2 140 ? 461.197 485.846 258.303 1.00 92.28 140 PHE B O 1
ATOM 5109 N N . GLN D 2 141 ? 461.983 483.950 257.418 1.00 74.31 141 GLN B N 1
ATOM 5110 C CA . GLN D 2 141 ? 460.699 483.538 256.836 1.00 74.31 141 GLN B CA 1
ATOM 5111 C C . GLN D 2 141 ? 459.643 483.168 257.852 1.00 74.31 141 GLN B C 1
ATOM 5112 O O . GLN D 2 141 ? 458.477 483.462 257.637 1.00 74.31 141 GLN B O 1
ATOM 5118 N N . THR D 2 142 ? 460.032 482.508 258.937 1.00 45.83 142 THR B N 1
ATOM 5119 C CA . THR D 2 142 ? 459.093 482.064 259.962 1.00 45.83 142 THR B CA 1
ATOM 5120 C C . THR D 2 142 ? 459.428 482.678 261.311 1.00 45.83 142 THR B C 1
ATOM 5121 O O . THR D 2 142 ? 460.579 483.006 261.566 1.00 45.83 142 THR B O 1
ATOM 5125 N N . LEU D 2 143 ? 458.428 482.853 262.171 1.00 125.69 143 LEU B N 1
ATOM 5126 C CA . LEU D 2 143 ? 458.649 483.418 263.508 1.00 125.69 143 LEU B CA 1
ATOM 5127 C C . LEU D 2 143 ? 459.539 482.506 264.308 1.00 125.69 143 LEU B C 1
ATOM 5128 O O . LEU D 2 143 ? 460.301 482.970 265.133 1.00 125.69 143 LEU B O 1
ATOM 5133 N N . GLY D 2 144 ? 459.435 481.206 264.085 1.00 19.84 144 GLY B N 1
ATOM 5134 C CA . GLY D 2 144 ? 460.259 480.241 264.792 1.00 19.84 144 GLY B CA 1
ATOM 5135 C C . GLY D 2 144 ? 461.741 480.427 264.560 1.00 19.84 144 GLY B C 1
ATOM 5136 O O . GLY D 2 144 ? 462.525 480.259 265.484 1.00 19.84 144 GLY B O 1
ATOM 5137 N N . ASP D 2 145 ? 462.142 480.750 263.341 1.00 43.55 145 ASP B N 1
ATOM 5138 C CA . ASP D 2 145 ? 463.547 481.026 263.066 1.00 43.55 145 ASP B CA 1
ATOM 5139 C C . ASP D 2 145 ? 464.012 482.248 263.827 1.00 43.55 145 ASP B C 1
ATOM 5140 O O . ASP D 2 145 ? 465.117 482.268 264.351 1.00 43.55 145 ASP B O 1
ATOM 5145 N N . ALA D 2 146 ? 463.188 483.277 263.881 1.00 36.12 146 ALA B N 1
ATOM 5146 C CA . ALA D 2 146 ? 463.529 484.482 264.627 1.00 36.12 146 ALA B CA 1
ATOM 5147 C C . ALA D 2 146 ? 463.656 484.255 266.122 1.00 36.12 146 ALA B C 1
ATOM 5148 O O . ALA D 2 146 ? 464.507 484.854 266.756 1.00 36.12 146 ALA B O 1
ATOM 5150 N N . THR D 2 147 ? 462.797 483.434 266.707 1.00 89.87 147 THR B N 1
ATOM 5151 C CA . THR D 2 147 ? 462.927 483.113 268.133 1.00 89.87 147 THR B CA 1
ATOM 5152 C C . THR D 2 147 ? 464.226 482.361 268.394 1.00 89.87 147 THR B C 1
ATOM 5153 O O . THR D 2 147 ? 464.877 482.607 269.398 1.00 89.87 147 THR B O 1
ATOM 5157 N N . ASN D 2 148 ? 464.628 481.454 267.503 1.00 34.02 148 ASN B N 1
ATOM 5158 C CA . ASN D 2 148 ? 465.903 480.751 267.651 1.00 34.02 148 ASN B CA 1
ATOM 5159 C C . ASN D 2 148 ? 467.031 481.760 267.578 1.00 34.02 148 ASN B C 1
ATOM 5160 O O . ASN D 2 148 ? 468.050 481.569 268.210 1.00 34.02 148 ASN B O 1
ATOM 5165 N N . TYR D 2 149 ? 466.868 482.810 266.783 1.00 57.80 149 TYR B N 1
ATOM 5166 C CA . TYR D 2 149 ? 467.883 483.857 266.666 1.00 57.80 149 TYR B CA 1
ATOM 5167 C C . TYR D 2 149 ? 468.117 484.562 267.987 1.00 57.80 149 TYR B C 1
ATOM 5168 O O . TYR D 2 149 ? 469.253 484.871 268.313 1.00 57.80 149 TYR B O 1
ATOM 5177 N N . ALA D 2 150 ? 467.070 484.787 268.779 1.00 43.80 150 ALA B N 1
ATOM 5178 C CA . ALA D 2 150 ? 467.206 485.498 270.042 1.00 43.80 150 ALA B CA 1
ATOM 5179 C C . ALA D 2 150 ? 467.798 484.606 271.111 1.00 43.80 150 ALA B C 1
ATOM 5180 O O . ALA D 2 150 ? 468.572 485.080 271.922 1.00 43.80 150 ALA B O 1
ATOM 5182 N N . LEU D 2 151 ? 467.446 483.325 271.143 1.00 112.32 151 LEU B N 1
ATOM 5183 C CA . LEU D 2 151 ? 468.066 482.396 272.098 1.00 112.32 151 LEU B CA 1
ATOM 5184 C C . LEU D 2 151 ? 469.518 482.246 271.737 1.00 112.32 151 LEU B C 1
ATOM 5185 O O . LEU D 2 151 ? 470.359 482.147 272.600 1.00 112.32 151 LEU B O 1
ATOM 5190 N N . GLY D 2 152 ? 469.820 482.234 270.452 1.00 35.64 152 GLY B N 1
ATOM 5191 C CA . GLY D 2 152 ? 471.185 482.098 270.012 1.00 35.64 152 GLY B CA 1
ATOM 5192 C C . GLY D 2 152 ? 472.095 483.214 270.476 1.00 35.64 152 GLY B C 1
ATOM 5193 O O . GLY D 2 152 ? 473.195 482.923 270.917 1.00 35.64 152 GLY B O 1
ATOM 5194 N N . VAL D 2 153 ? 471.663 484.471 270.427 1.00 102.62 153 VAL B N 1
ATOM 5195 C CA . VAL D 2 153 ? 472.497 485.557 270.953 1.00 102.62 153 VAL B CA 1
ATOM 5196 C C . VAL D 2 153 ? 472.730 485.434 272.456 1.00 102.62 153 VAL B C 1
ATOM 5197 O O . VAL D 2 153 ? 473.839 485.651 272.899 1.00 102.62 153 VAL B O 1
ATOM 5201 N N . LEU D 2 154 ? 471.714 485.062 273.237 1.00 117.35 154 LEU B N 1
ATOM 5202 C CA . LEU D 2 154 ? 471.905 484.874 274.685 1.00 117.35 154 LEU B CA 1
ATOM 5203 C C . LEU D 2 154 ? 472.853 483.745 274.990 1.00 117.35 154 LEU B C 1
ATOM 5204 O O . LEU D 2 154 ? 473.709 483.876 275.849 1.00 117.35 154 LEU B O 1
ATOM 5209 N N . ARG D 2 155 ? 472.711 482.634 274.286 1.00 107.05 155 ARG B N 1
ATOM 5210 C CA . ARG D 2 155 ? 473.576 481.490 274.516 1.00 107.05 155 ARG B CA 1
ATOM 5211 C C . ARG D 2 155 ? 475.006 481.833 274.181 1.00 107.05 155 ARG B C 1
ATOM 5212 O O . ARG D 2 155 ? 475.903 481.474 274.927 1.00 107.05 155 ARG B O 1
ATOM 5220 N N . LYS D 2 156 ? 475.227 482.537 273.077 1.00 91.34 156 LYS B N 1
ATOM 5221 C CA . LYS D 2 156 ? 476.578 482.914 272.696 1.00 91.34 156 LYS B CA 1
ATOM 5222 C C . LYS D 2 156 ? 477.130 483.835 273.736 1.00 91.34 156 LYS B C 1
ATOM 5223 O O . LYS D 2 156 ? 478.278 483.712 274.111 1.00 91.34 156 LYS B O 1
ATOM 5229 N N . LYS D 2 157 ? 476.313 484.733 274.248 1.00 121.78 157 LYS B N 1
ATOM 5230 C CA . LYS D 2 157 ? 476.799 485.711 275.204 1.00 121.78 157 LYS B CA 1
ATOM 5231 C C . LYS D 2 157 ? 477.340 484.962 276.398 1.00 121.78 157 LYS B C 1
ATOM 5232 O O . LYS D 2 157 ? 478.450 485.229 276.826 1.00 121.78 157 LYS B O 1
ATOM 5238 N N . ILE D 2 158 ? 476.604 483.977 276.889 1.00 95.60 158 ILE B N 1
ATOM 5239 C CA . ILE D 2 158 ? 477.030 483.217 278.064 1.00 95.60 158 ILE B CA 1
ATOM 5240 C C . ILE D 2 158 ? 478.278 482.390 277.790 1.00 95.60 158 ILE B C 1
ATOM 5241 O O . ILE D 2 158 ? 479.162 482.327 278.631 1.00 95.60 158 ILE B O 1
ATOM 5246 N N . SER D 2 159 ? 478.379 481.784 276.614 1.00 91.85 159 SER B N 1
ATOM 5247 C CA . SER D 2 159 ? 479.539 480.966 276.262 1.00 91.85 159 SER B CA 1
ATOM 5248 C C . SER D 2 159 ? 480.784 481.798 276.272 1.00 91.85 159 SER B C 1
ATOM 5249 O O . SER D 2 159 ? 481.845 481.309 276.616 1.00 91.85 159 SER B O 1
ATOM 5252 N N . ASP D 2 160 ? 480.673 483.038 275.838 1.00 158.61 160 ASP B N 1
ATOM 5253 C CA . ASP D 2 160 ? 481.817 483.936 275.793 1.00 158.61 160 ASP B CA 1
ATOM 5254 C C . ASP D 2 160 ? 482.353 484.252 277.158 1.00 158.61 160 ASP B C 1
ATOM 5255 O O . ASP D 2 160 ? 483.549 484.427 277.332 1.00 158.61 160 ASP B O 1
ATOM 5260 N N . ILE D 2 161 ? 481.466 484.381 278.122 1.00 62.30 161 ILE B N 1
ATOM 5261 C CA . ILE D 2 161 ? 481.895 484.650 279.478 1.00 62.30 161 ILE B CA 1
ATOM 5262 C C . ILE D 2 161 ? 482.711 483.477 279.952 1.00 62.30 161 ILE B C 1
ATOM 5263 O O . ILE D 2 161 ? 483.773 483.664 280.517 1.00 62.30 161 ILE B O 1
ATOM 5268 N N . ASN D 2 162 ? 482.257 482.265 279.677 1.00 47.86 162 ASN B N 1
ATOM 5269 C CA . ASN D 2 162 ? 483.022 481.076 280.055 1.00 47.86 162 ASN B CA 1
ATOM 5270 C C . ASN D 2 162 ? 484.397 480.979 279.383 1.00 47.86 162 ASN B C 1
ATOM 5271 O O . ASN D 2 162 ? 485.381 480.742 280.065 1.00 47.86 162 ASN B O 1
ATOM 5276 N N . VAL D 2 163 ? 484.499 481.221 278.085 1.00 115.77 163 VAL B N 1
ATOM 5277 C CA . VAL D 2 163 ? 485.786 481.125 277.438 1.00 115.77 163 VAL B CA 1
ATOM 5278 C C . VAL D 2 163 ? 486.720 482.156 278.055 1.00 115.77 163 VAL B C 1
ATOM 5279 O O . VAL D 2 163 ? 487.859 481.839 278.327 1.00 115.77 163 VAL B O 1
ATOM 5283 N N . GLN D 2 164 ? 486.268 483.383 278.297 1.00 55.03 164 GLN B N 1
ATOM 5284 C CA . GLN D 2 164 ? 487.177 484.419 278.812 1.00 55.03 164 GLN B CA 1
ATOM 5285 C C . GLN D 2 164 ? 487.671 484.090 280.209 1.00 55.03 164 GLN B C 1
ATOM 5286 O O . GLN D 2 164 ? 488.834 484.306 280.516 1.00 55.03 164 GLN B O 1
ATOM 5292 N N . GLU D 2 165 ? 486.801 483.573 281.061 1.00 56.89 165 GLU B N 1
ATOM 5293 C CA . GLU D 2 165 ? 487.199 483.216 282.421 1.00 56.89 165 GLU B CA 1
ATOM 5294 C C . GLU D 2 165 ? 488.252 482.124 282.374 1.00 56.89 165 GLU B C 1
ATOM 5295 O O . GLU D 2 165 ? 489.221 482.167 283.120 1.00 56.89 165 GLU B O 1
ATOM 5301 N N . GLU D 2 166 ? 488.088 481.159 281.479 1.00 116.37 166 GLU B N 1
ATOM 5302 C CA . GLU D 2 166 ? 489.079 480.098 281.329 1.00 116.37 166 GLU B CA 1
ATOM 5303 C C . GLU D 2 166 ? 490.390 480.706 280.916 1.00 116.37 166 GLU B C 1
ATOM 5304 O O . GLU D 2 166 ? 491.429 480.349 281.451 1.00 116.37 166 GLU B O 1
ATOM 5310 N N . LYS D 2 167 ? 490.350 481.643 279.984 1.00 80.22 167 LYS B N 1
ATOM 5311 C CA . LYS D 2 167 ? 491.574 482.241 279.494 1.00 80.22 167 LYS B CA 1
ATOM 5312 C C . LYS D 2 167 ? 492.276 482.985 280.595 1.00 80.22 167 LYS B C 1
ATOM 5313 O O . LYS D 2 167 ? 493.490 482.941 280.685 1.00 80.22 167 LYS B O 1
ATOM 5319 N N . GLU D 2 168 ? 491.521 483.693 281.417 1.00 62.73 168 GLU B N 1
ATOM 5320 C CA . GLU D 2 168 ? 492.122 484.432 282.515 1.00 62.73 168 GLU B CA 1
ATOM 5321 C C . GLU D 2 168 ? 492.745 483.542 283.591 1.00 62.73 168 GLU B C 1
ATOM 5322 O O . GLU D 2 168 ? 493.815 483.855 284.081 1.00 62.73 168 GLU B O 1
ATOM 5328 N N . ILE D 2 169 ? 492.100 482.440 283.958 1.00 179.48 169 ILE B N 1
ATOM 5329 C CA . ILE D 2 169 ? 492.675 481.512 284.943 1.00 179.48 169 ILE B CA 1
ATOM 5330 C C . ILE D 2 169 ? 493.934 480.869 284.381 1.00 179.48 169 ILE B C 1
ATOM 5331 O O . ILE D 2 169 ? 494.924 480.758 285.081 1.00 179.48 169 ILE B O 1
ATOM 5336 N N . ARG D 2 170 ? 493.915 480.467 283.117 1.00 109.87 170 ARG B N 1
ATOM 5337 C CA . ARG D 2 170 ? 495.093 479.880 282.463 1.00 109.87 170 ARG B CA 1
ATOM 5338 C C . ARG D 2 170 ? 496.210 480.886 282.391 1.00 109.87 170 ARG B C 1
ATOM 5339 O O . ARG D 2 170 ? 497.356 480.554 282.664 1.00 109.87 170 ARG B O 1
ATOM 5347 N N . ALA D 2 171 ? 495.888 482.119 282.031 1.00 43.17 171 ALA B N 1
ATOM 5348 C CA . ALA D 2 171 ? 496.881 483.176 281.985 1.00 43.17 171 ALA B CA 1
ATOM 5349 C C . ALA D 2 171 ? 497.423 483.470 283.369 1.00 43.17 171 ALA B C 1
ATOM 5350 O O . ALA D 2 171 ? 498.586 483.786 283.505 1.00 43.17 171 ALA B O 1
ATOM 5352 N N . MET D 2 172 ? 496.589 483.410 284.397 1.00 72.72 172 MET B N 1
ATOM 5353 C CA . MET D 2 172 ? 497.052 483.756 285.729 1.00 72.72 172 MET B CA 1
ATOM 5354 C C . MET D 2 172 ? 498.158 482.834 286.108 1.00 72.72 172 MET B C 1
ATOM 5355 O O . MET D 2 172 ? 499.191 483.266 286.584 1.00 72.72 172 MET B O 1
ATOM 5360 N N . MET D 2 173 ? 497.959 481.554 285.877 1.00 83.39 173 MET B N 1
ATOM 5361 C CA . MET D 2 173 ? 498.948 480.586 286.275 1.00 83.39 173 MET B CA 1
ATOM 5362 C C . MET D 2 173 ? 500.224 480.735 285.474 1.00 83.39 173 MET B C 1
ATOM 5363 O O . MET D 2 173 ? 501.303 480.685 286.034 1.00 83.39 173 MET B O 1
ATOM 5368 N N . VAL D 2 174 ? 500.109 480.942 284.168 1.00 42.91 174 VAL B N 1
ATOM 5369 C CA . VAL D 2 174 ? 501.289 481.098 283.314 1.00 42.91 174 VAL B CA 1
ATOM 5370 C C . VAL D 2 174 ? 502.062 482.357 283.712 1.00 42.91 174 VAL B C 1
ATOM 5371 O O . VAL D 2 174 ? 503.281 482.323 283.775 1.00 42.91 174 VAL B O 1
ATOM 5375 N N . ASP D 2 175 ? 501.373 483.457 283.995 1.00 49.70 175 ASP B N 1
ATOM 5376 C CA . ASP D 2 175 ? 502.023 484.693 284.440 1.00 49.70 175 ASP B CA 1
ATOM 5377 C C . ASP D 2 175 ? 502.684 484.545 285.788 1.00 49.70 175 ASP B C 1
ATOM 5378 O O . ASP D 2 175 ? 503.784 485.039 286.001 1.00 49.70 175 ASP B O 1
ATOM 5383 N N . TYR D 2 176 ? 502.017 483.870 286.711 1.00 61.76 176 TYR B N 1
ATOM 5384 C CA . TYR D 2 176 ? 502.571 483.671 288.044 1.00 61.76 176 TYR B CA 1
ATOM 5385 C C . TYR D 2 176 ? 503.821 482.848 287.934 1.00 61.76 176 TYR B C 1
ATOM 5386 O O . TYR D 2 176 ? 504.826 483.168 288.544 1.00 61.76 176 TYR B O 1
ATOM 5395 N N . ALA D 2 177 ? 503.781 481.792 287.133 1.00 50.84 177 ALA B N 1
ATOM 5396 C CA . ALA D 2 177 ? 504.923 480.907 287.045 1.00 50.84 177 ALA B CA 1
ATOM 5397 C C . ALA D 2 177 ? 506.128 481.598 286.470 1.00 50.84 177 ALA B C 1
ATOM 5398 O O . ALA D 2 177 ? 507.215 481.498 287.019 1.00 50.84 177 ALA B O 1
ATOM 5400 N N . ILE D 2 178 ? 505.941 482.323 285.376 1.00 113.43 178 ILE B N 1
ATOM 5401 C CA . ILE D 2 178 ? 507.073 482.972 284.714 1.00 113.43 178 ILE B CA 1
ATOM 5402 C C . ILE D 2 178 ? 507.679 484.080 285.556 1.00 113.43 178 ILE B C 1
ATOM 5403 O O . ILE D 2 178 ? 508.898 484.210 285.570 1.00 113.43 178 ILE B O 1
ATOM 5408 N N . ASN D 2 179 ? 506.859 484.863 286.255 1.00 69.86 179 ASN B N 1
ATOM 5409 C CA . ASN D 2 179 ? 507.363 486.015 287.026 1.00 69.86 179 ASN B CA 1
ATOM 5410 C C . ASN D 2 179 ? 507.345 485.913 288.551 1.00 69.86 179 ASN B C 1
ATOM 5411 O O . ASN D 2 179 ? 508.381 486.078 289.187 1.00 69.86 179 ASN B O 1
ATOM 5416 N N . GLN D 2 180 ? 506.189 485.660 289.142 1.00 66.15 180 GLN B N 1
ATOM 5417 C CA . GLN D 2 180 ? 506.053 485.610 290.606 1.00 66.15 180 GLN B CA 1
ATOM 5418 C C . GLN D 2 180 ? 506.715 484.472 291.347 1.00 66.15 180 GLN B C 1
ATOM 5419 O O . GLN D 2 180 ? 507.194 484.665 292.458 1.00 66.15 180 GLN B O 1
ATOM 5425 N N . LEU D 2 181 ? 506.767 483.292 290.759 1.00 162.45 181 LEU B N 1
ATOM 5426 C CA . LEU D 2 181 ? 507.223 482.122 291.502 1.00 162.45 181 LEU B CA 1
ATOM 5427 C C . LEU D 2 181 ? 508.602 482.276 292.102 1.00 162.45 181 LEU B C 1
ATOM 5428 O O . LEU D 2 181 ? 509.492 482.844 291.478 1.00 162.45 181 LEU B O 1
ATOM 5433 N N . GLN D 2 182 ? 508.778 481.771 293.319 1.00 102.99 182 GLN B N 1
ATOM 5434 C CA . GLN D 2 182 ? 510.040 481.892 294.041 1.00 102.99 182 GLN B CA 1
ATOM 5435 C C . GLN D 2 182 ? 511.123 481.173 293.290 1.00 102.99 182 GLN B C 1
ATOM 5436 O O . GLN D 2 182 ? 510.883 480.107 292.747 1.00 102.99 182 GLN B O 1
ATOM 5442 N N . ASP D 2 183 ? 512.327 481.716 293.283 1.00 73.24 183 ASP B N 1
ATOM 5443 C CA . ASP D 2 183 ? 513.402 481.138 292.478 1.00 73.24 183 ASP B CA 1
ATOM 5444 C C . ASP D 2 183 ? 513.748 479.724 292.881 1.00 73.24 183 ASP B C 1
ATOM 5445 O O . ASP D 2 183 ? 514.079 478.907 292.034 1.00 73.24 183 ASP B O 1
ATOM 5450 N N . SER D 2 184 ? 513.684 479.429 294.164 1.00 38.87 184 SER B N 1
ATOM 5451 C CA . SER D 2 184 ? 514.009 478.104 294.652 1.00 38.87 184 SER B CA 1
ATOM 5452 C C . SER D 2 184 ? 513.100 477.052 294.049 1.00 38.87 184 SER B C 1
ATOM 5453 O O . SER D 2 184 ? 513.552 475.955 293.745 1.00 38.87 184 SER B O 1
ATOM 5456 N N . ASN D 2 185 ? 511.824 477.371 293.875 1.00 45.46 185 ASN B N 1
ATOM 5457 C CA . ASN D 2 185 ? 510.851 476.418 293.331 1.00 45.46 185 ASN B CA 1
ATOM 5458 C C . ASN D 2 185 ? 511.174 475.984 291.907 1.00 45.46 185 ASN B C 1
ATOM 5459 O O . ASN D 2 185 ? 510.887 474.857 291.533 1.00 45.46 185 ASN B O 1
ATOM 5464 N N . ARG D 2 186 ? 511.746 476.869 291.106 1.00 68.71 186 ARG B N 1
ATOM 5465 C CA . ARG D 2 186 ? 512.027 476.560 289.704 1.00 68.71 186 ARG B CA 1
ATOM 5466 C C . ARG D 2 186 ? 512.961 475.374 289.590 1.00 68.71 186 ARG B C 1
ATOM 5467 O O . ARG D 2 186 ? 513.923 475.291 290.348 1.00 68.71 186 ARG B O 1
ATOM 5475 N N . ARG D 2 187 ? 512.710 474.470 288.648 1.00 128.07 187 ARG B N 1
ATOM 5476 C CA . ARG D 2 187 ? 513.579 473.314 288.407 1.00 128.07 187 ARG B CA 1
ATOM 5477 C C . ARG D 2 187 ? 513.733 473.280 286.912 1.00 128.07 187 ARG B C 1
ATOM 5478 O O . ARG D 2 187 ? 512.878 473.820 286.230 1.00 128.07 187 ARG B O 1
ATOM 5486 N N . THR D 2 188 ? 514.812 472.698 286.398 1.00 38.53 188 THR B N 1
ATOM 5487 C CA . THR D 2 188 ? 515.083 472.709 284.961 1.00 38.53 188 THR B CA 1
ATOM 5488 C C . THR D 2 188 ? 515.286 471.337 284.344 1.00 38.53 188 THR B C 1
ATOM 5489 O O . THR D 2 188 ? 516.034 470.540 284.895 1.00 38.53 188 THR B O 1
ATOM 5493 N N . ALA D 2 189 ? 514.637 471.064 283.209 1.00 49.97 189 ALA B N 1
ATOM 5494 C CA . ALA D 2 189 ? 514.782 469.780 282.511 1.00 49.97 189 ALA B CA 1
ATOM 5495 C C . ALA D 2 189 ? 515.409 470.020 281.152 1.00 49.97 189 ALA B C 1
ATOM 5496 O O . ALA D 2 189 ? 514.927 470.850 280.389 1.00 49.97 189 ALA B O 1
ATOM 5498 N N . SER D 2 190 ? 516.470 469.281 280.818 1.00 69.91 190 SER B N 1
ATOM 5499 C CA . SER D 2 190 ? 517.172 469.488 279.560 1.00 69.91 190 SER B CA 1
ATOM 5500 C C . SER D 2 190 ? 516.362 469.012 278.379 1.00 69.91 190 SER B C 1
ATOM 5501 O O . SER D 2 190 ? 516.413 469.630 277.322 1.00 69.91 190 SER B O 1
ATOM 5504 N N . SER D 2 191 ? 515.627 467.917 278.545 1.00 112.41 191 SER B N 1
ATOM 5505 C CA . SER D 2 191 ? 514.839 467.342 277.464 1.00 112.41 191 SER B CA 1
ATOM 5506 C C . SER D 2 191 ? 513.490 466.962 278.015 1.00 112.41 191 SER B C 1
ATOM 5507 O O . SER D 2 191 ? 513.307 466.931 279.225 1.00 112.41 191 SER B O 1
ATOM 5510 N N . LYS D 2 192 ? 512.537 466.680 277.147 1.00 144.86 192 LYS B N 1
ATOM 5511 C CA . LYS D 2 192 ? 511.226 466.249 277.593 1.00 144.86 192 LYS B CA 1
ATOM 5512 C C . LYS D 2 192 ? 511.313 464.951 278.385 1.00 144.86 192 LYS B C 1
ATOM 5513 O O . LYS D 2 192 ? 510.554 464.759 279.324 1.00 144.86 192 LYS B O 1
ATOM 5519 N N . GLU D 2 193 ? 512.210 464.050 278.012 1.00 60.08 193 GLU B N 1
ATOM 5520 C CA . GLU D 2 193 ? 512.358 462.814 278.776 1.00 60.08 193 GLU B CA 1
ATOM 5521 C C . GLU D 2 193 ? 512.770 463.125 280.198 1.00 60.08 193 GLU B C 1
ATOM 5522 O O . GLU D 2 193 ? 512.265 462.517 281.139 1.00 60.08 193 GLU B O 1
ATOM 5528 N N . ASP D 2 194 ? 513.666 464.082 280.371 1.00 50.25 194 ASP B N 1
ATOM 5529 C CA . ASP D 2 194 ? 514.054 464.480 281.710 1.00 50.25 194 ASP B CA 1
ATOM 5530 C C . ASP D 2 194 ? 512.846 465.061 282.417 1.00 50.25 194 ASP B C 1
ATOM 5531 O O . ASP D 2 194 ? 512.683 464.847 283.605 1.00 50.25 194 ASP B O 1
ATOM 5536 N N . LEU D 2 195 ? 512.003 465.801 281.707 1.00 102.79 195 LEU B N 1
ATOM 5537 C CA . LEU D 2 195 ? 510.865 466.441 282.350 1.00 102.79 195 LEU B CA 1
ATOM 5538 C C . LEU D 2 195 ? 509.972 465.393 282.960 1.00 102.79 195 LEU B C 1
ATOM 5539 O O . LEU D 2 195 ? 509.479 465.595 284.051 1.00 102.79 195 LEU B O 1
ATOM 5544 N N . THR D 2 196 ? 509.756 464.276 282.291 1.00 128.30 196 THR B N 1
ATOM 5545 C CA . THR D 2 196 ? 508.829 463.299 282.844 1.00 128.30 196 THR B CA 1
ATOM 5546 C C . THR D 2 196 ? 509.388 462.814 284.165 1.00 128.30 196 THR B C 1
ATOM 5547 O O . THR D 2 196 ? 508.638 462.642 285.113 1.00 128.30 196 THR B O 1
ATOM 5551 N N . GLU D 2 197 ? 510.696 462.594 284.239 1.00 120.01 197 GLU B N 1
ATOM 5552 C CA . GLU D 2 197 ? 511.347 462.193 285.497 1.00 120.01 197 GLU B CA 1
ATOM 5553 C C . GLU D 2 197 ? 511.263 463.284 286.549 1.00 120.01 197 GLU B C 1
ATOM 5554 O O . GLU D 2 197 ? 511.112 462.999 287.726 1.00 120.01 197 GLU B O 1
ATOM 5560 N N . ARG D 2 198 ? 511.403 464.530 286.127 1.00 97.47 198 ARG B N 1
ATOM 5561 C CA . ARG D 2 198 ? 511.325 465.654 287.046 1.00 97.47 198 ARG B CA 1
ATOM 5562 C C . ARG D 2 198 ? 509.949 465.702 287.672 1.00 97.47 198 ARG B C 1
ATOM 5563 O O . ARG D 2 198 ? 509.826 465.957 288.853 1.00 97.47 198 ARG B O 1
ATOM 5571 N N . VAL D 2 199 ? 508.906 465.455 286.886 1.00 43.14 199 VAL B N 1
ATOM 5572 C CA . VAL D 2 199 ? 507.559 465.470 287.422 1.00 43.14 199 VAL B CA 1
ATOM 5573 C C . VAL D 2 199 ? 507.468 464.383 288.479 1.00 43.14 199 VAL B C 1
ATOM 5574 O O . VAL D 2 199 ? 506.926 464.622 289.547 1.00 43.14 199 VAL B O 1
ATOM 5578 N N . PHE D 2 200 ? 508.011 463.196 288.221 1.00 46.12 200 PHE B N 1
ATOM 5579 C CA . PHE D 2 200 ? 507.872 462.103 289.185 1.00 46.12 200 PHE B CA 1
ATOM 5580 C C . PHE D 2 200 ? 508.528 462.479 290.489 1.00 46.12 200 PHE B C 1
ATOM 5581 O O . PHE D 2 200 ? 507.954 462.276 291.547 1.00 46.12 200 PHE B O 1
ATOM 5589 N N . GLU D 2 201 ? 509.713 463.063 290.424 1.00 75.64 201 GLU B N 1
ATOM 5590 C CA . GLU D 2 201 ? 510.434 463.438 291.633 1.00 75.64 201 GLU B CA 1
ATOM 5591 C C . GLU D 2 201 ? 509.653 464.478 292.414 1.00 75.64 201 GLU B C 1
ATOM 5592 O O . GLU D 2 201 ? 509.536 464.365 293.617 1.00 75.64 201 GLU B O 1
ATOM 5598 N N . ALA D 2 202 ? 509.094 465.469 291.742 1.00 56.61 202 ALA B N 1
ATOM 5599 C CA . ALA D 2 202 ? 508.371 466.521 292.424 1.00 56.61 202 ALA B CA 1
ATOM 5600 C C . ALA D 2 202 ? 507.143 466.004 293.131 1.00 56.61 202 ALA B C 1
ATOM 5601 O O . ALA D 2 202 ? 506.868 466.431 294.228 1.00 56.61 202 ALA B O 1
ATOM 5603 N N . ILE D 2 203 ? 506.401 465.094 292.508 1.00 158.99 203 ILE B N 1
ATOM 5604 C CA . ILE D 2 203 ? 505.170 464.554 293.106 1.00 158.99 203 ILE B CA 1
ATOM 5605 C C . ILE D 2 203 ? 505.519 463.827 294.386 1.00 158.99 203 ILE B C 1
ATOM 5606 O O . ILE D 2 203 ? 504.826 463.982 295.378 1.00 158.99 203 ILE B O 1
ATOM 5611 N N . LEU D 2 204 ? 506.579 463.028 294.374 1.00 142.40 204 LEU B N 1
ATOM 5612 C CA . LEU D 2 204 ? 507.039 462.352 295.598 1.00 142.40 204 LEU B CA 1
ATOM 5613 C C . LEU D 2 204 ? 507.605 463.318 296.620 1.00 142.40 204 LEU B C 1
ATOM 5614 O O . LEU D 2 204 ? 507.308 463.212 297.796 1.00 142.40 204 LEU B O 1
ATOM 5619 N N . ASN D 2 205 ? 508.405 464.272 296.172 1.00 106.17 205 ASN B N 1
ATOM 5620 C CA . ASN D 2 205 ? 509.068 465.201 297.083 1.00 106.17 205 ASN B CA 1
ATOM 5621 C C . ASN D 2 205 ? 508.121 466.067 297.847 1.00 106.17 205 ASN B C 1
ATOM 5622 O O . ASN D 2 205 ? 508.308 466.258 299.042 1.00 106.17 205 ASN B O 1
ATOM 5627 N N . MET D 2 206 ? 507.094 466.584 297.194 1.00 117.19 206 MET B N 1
ATOM 5628 C CA . MET D 2 206 ? 506.200 467.536 297.846 1.00 117.19 206 MET B CA 1
ATOM 5629 C C . MET D 2 206 ? 505.223 466.886 298.806 1.00 117.19 206 MET B C 1
ATOM 5630 O O . MET D 2 206 ? 504.585 467.589 299.568 1.00 117.19 206 MET B O 1
ATOM 5635 N N . GLN D 2 207 ? 505.089 465.566 298.774 1.00 206.28 207 GLN B N 1
ATOM 5636 C CA . GLN D 2 207 ? 504.263 464.850 299.761 1.00 206.28 207 GLN B CA 1
ATOM 5637 C C . GLN D 2 207 ? 504.974 464.714 301.121 1.00 206.28 207 GLN B C 1
ATOM 5638 O O . GLN D 2 207 ? 504.354 464.298 302.089 1.00 206.28 207 GLN B O 1
ATOM 5644 N N . ASN D 2 208 ? 506.276 464.986 301.182 1.00 72.24 208 ASN B N 1
ATOM 5645 C CA . ASN D 2 208 ? 507.035 464.978 302.439 1.00 72.24 208 ASN B CA 1
ATOM 5646 C C . ASN D 2 208 ? 506.874 466.287 303.161 1.00 72.24 208 ASN B C 1
ATOM 5647 O O . ASN D 2 208 ? 506.505 467.277 302.546 1.00 72.24 208 ASN B O 1
ATOM 5652 N N . ASN D 2 209 ? 507.173 466.310 304.457 1.00 44.42 209 ASN B N 1
ATOM 5653 C CA . ASN D 2 209 ? 507.039 467.529 305.259 1.00 44.42 209 ASN B CA 1
ATOM 5654 C C . ASN D 2 209 ? 508.266 468.432 305.053 1.00 44.42 209 ASN B C 1
ATOM 5655 O O . ASN D 2 209 ? 509.292 468.191 305.679 1.00 44.42 209 ASN B O 1
ATOM 5660 N N . SER D 2 210 ? 508.186 469.451 304.192 1.00 51.16 210 SER B N 1
ATOM 5661 C CA . SER D 2 210 ? 509.327 470.314 303.928 1.00 51.16 210 SER B CA 1
ATOM 5662 C C . SER D 2 210 ? 508.938 471.732 303.615 1.00 51.16 210 SER B C 1
ATOM 5663 O O . SER D 2 210 ? 507.892 471.968 303.021 1.00 51.16 210 SER B O 1
ATOM 5666 N N . ALA D 2 211 ? 509.807 472.673 303.967 1.00 51.60 211 ALA B N 1
ATOM 5667 C CA . ALA D 2 211 ? 509.516 474.085 303.779 1.00 51.60 211 ALA B CA 1
ATOM 5668 C C . ALA D 2 211 ? 509.963 474.669 302.454 1.00 51.60 211 ALA B C 1
ATOM 5669 O O . ALA D 2 211 ? 509.696 475.833 302.187 1.00 51.60 211 ALA B O 1
ATOM 5671 N N . LYS D 2 212 ? 510.685 473.913 301.645 1.00 111.39 212 LYS B N 1
ATOM 5672 C CA . LYS D 2 212 ? 511.227 474.453 300.394 1.00 111.39 212 LYS B CA 1
ATOM 5673 C C . LYS D 2 212 ? 510.201 474.820 299.342 1.00 111.39 212 LYS B C 1
ATOM 5674 O O . LYS D 2 212 ? 510.342 475.836 298.668 1.00 111.39 212 LYS B O 1
ATOM 5680 N N . TYR D 2 213 ? 509.194 473.985 299.174 1.00 106.95 213 TYR B N 1
ATOM 5681 C CA . TYR D 2 213 ? 508.188 474.200 298.126 1.00 106.95 213 TYR B CA 1
ATOM 5682 C C . TYR D 2 213 ? 507.261 475.383 298.384 1.00 106.95 213 TYR B C 1
ATOM 5683 O O . TYR D 2 213 ? 506.911 476.091 297.465 1.00 106.95 213 TYR B O 1
ATOM 5692 N N . ASN D 2 214 ? 506.853 475.584 299.627 1.00 97.08 214 ASN B N 1
ATOM 5693 C CA . ASN D 2 214 ? 505.984 476.711 299.984 1.00 97.08 214 ASN B CA 1
ATOM 5694 C C . ASN D 2 214 ? 506.650 478.035 299.831 1.00 97.08 214 ASN B C 1
ATOM 5695 O O . ASN D 2 214 ? 507.846 478.143 300.053 1.00 97.08 214 ASN B O 1
ATOM 5700 N N . GLU D 2 215 ? 505.872 479.054 299.491 1.00 194.65 215 GLU B N 1
ATOM 5701 C CA . GLU D 2 215 ? 506.405 480.395 299.283 1.00 194.65 215 GLU B CA 1
ATOM 5702 C C . GLU D 2 215 ? 506.067 481.306 300.447 1.00 194.65 215 GLU B C 1
ATOM 5703 O O . GLU D 2 215 ? 505.799 482.479 300.242 1.00 194.65 215 GLU B O 1
ATOM 5709 N N . VAL D 2 216 ? 506.099 480.781 301.671 1.00 167.00 216 VAL B N 1
ATOM 5710 C CA . VAL D 2 216 ? 505.859 481.597 302.860 1.00 167.00 216 VAL B CA 1
ATOM 5711 C C . VAL D 2 216 ? 506.912 482.666 302.989 1.00 167.00 216 VAL B C 1
ATOM 5712 O O . VAL D 2 216 ? 506.674 483.665 303.646 1.00 167.00 216 VAL B O 1
ATOM 5716 N N . HIS D 2 217 ? 508.078 482.475 302.395 1.00 79.11 217 HIS B N 1
ATOM 5717 C CA . HIS D 2 217 ? 509.090 483.529 302.408 1.00 79.11 217 HIS B CA 1
ATOM 5718 C C . HIS D 2 217 ? 508.588 484.788 301.723 1.00 79.11 217 HIS B C 1
ATOM 5719 O O . HIS D 2 217 ? 508.863 485.889 302.187 1.00 79.11 217 HIS B O 1
ATOM 5726 N N . LYS D 2 218 ? 507.859 484.642 300.626 1.00 185.67 218 LYS B N 1
ATOM 5727 C CA . LYS D 2 218 ? 507.271 485.802 299.947 1.00 185.67 218 LYS B CA 1
ATOM 5728 C C . LYS D 2 218 ? 506.255 486.507 300.837 1.00 185.67 218 LYS B C 1
ATOM 5729 O O . LYS D 2 218 ? 506.165 487.729 300.811 1.00 185.67 218 LYS B O 1
ATOM 5735 N N . ALA D 2 219 ? 505.492 485.751 301.621 1.00 51.65 219 ALA B N 1
ATOM 5736 C CA . ALA D 2 219 ? 504.483 486.320 302.508 1.00 51.65 219 ALA B CA 1
ATOM 5737 C C . ALA D 2 219 ? 505.193 487.143 303.551 1.00 51.65 219 ALA B C 1
ATOM 5738 O O . ALA D 2 219 ? 506.381 486.949 303.771 1.00 51.65 219 ALA B O 1
ATOM 5740 N N . SER D 2 220 ? 504.501 488.056 304.216 1.00 104.89 220 SER B N 1
ATOM 5741 C CA . SER D 2 220 ? 505.175 488.998 305.117 1.00 104.89 220 SER B CA 1
ATOM 5742 C C . SER D 2 220 ? 505.992 488.475 306.296 1.00 104.89 220 SER B C 1
ATOM 5743 O O . SER D 2 220 ? 507.079 488.988 306.543 1.00 104.89 220 SER B O 1
ATOM 5746 N N . GLY D 2 221 ? 505.521 487.462 307.005 1.00 69.63 221 GLY B N 1
ATOM 5747 C CA . GLY D 2 221 ? 506.213 486.990 308.199 1.00 69.63 221 GLY B CA 1
ATOM 5748 C C . GLY D 2 221 ? 507.294 485.958 308.005 1.00 69.63 221 GLY B C 1
ATOM 5749 O O . GLY D 2 221 ? 507.923 485.555 308.975 1.00 69.63 221 GLY B O 1
ATOM 5750 N N . GLY D 2 222 ? 507.524 485.518 306.779 1.00 96.94 222 GLY B N 1
ATOM 5751 C CA . GLY D 2 222 ? 508.480 484.459 306.512 1.00 96.94 222 GLY B CA 1
ATOM 5752 C C . GLY D 2 222 ? 509.951 484.759 306.611 1.00 96.94 222 GLY B C 1
ATOM 5753 O O . GLY D 2 222 ? 510.754 483.837 306.586 1.00 96.94 222 GLY B O 1
ATOM 5754 N N . SER D 2 223 ? 510.329 486.021 306.713 1.00 54.09 223 SER B N 1
ATOM 5755 C CA . SER D 2 223 ? 511.746 486.373 306.700 1.00 54.09 223 SER B CA 1
ATOM 5756 C C . SER D 2 223 ? 512.515 485.714 307.821 1.00 54.09 223 SER B C 1
ATOM 5757 O O . SER D 2 223 ? 513.654 485.309 307.608 1.00 54.09 223 SER B O 1
ATOM 5760 N N . VAL D 2 224 ? 511.924 485.626 309.008 1.00 38.97 224 VAL B N 1
ATOM 5761 C CA . VAL D 2 224 ? 512.553 484.944 310.135 1.00 38.97 224 VAL B CA 1
ATOM 5762 C C . VAL D 2 224 ? 511.657 483.780 310.521 1.00 38.97 224 VAL B C 1
ATOM 5763 O O . VAL D 2 224 ? 510.467 483.991 310.744 1.00 38.97 224 VAL B O 1
ATOM 5767 N N . GLY D 2 225 ? 512.213 482.567 310.605 1.00 31.17 225 GLY B N 1
ATOM 5768 C CA . GLY D 2 225 ? 511.446 481.386 310.991 1.00 31.17 225 GLY B CA 1
ATOM 5769 C C . GLY D 2 225 ? 511.147 480.414 309.886 1.00 31.17 225 GLY B C 1
ATOM 5770 O O . GLY D 2 225 ? 511.650 480.594 308.783 1.00 31.17 225 GLY B O 1
ATOM 5771 N N . GLN D 2 226 ? 510.348 479.384 310.175 1.00 46.83 226 GLN B N 1
ATOM 5772 C CA . GLN D 2 226 ? 510.031 478.344 309.191 1.00 46.83 226 GLN B CA 1
ATOM 5773 C C . GLN D 2 226 ? 508.594 477.905 309.218 1.00 46.83 226 GLN B C 1
ATOM 5774 O O . GLN D 2 226 ? 507.970 477.992 310.260 1.00 46.83 226 GLN B O 1
ATOM 5780 N N . TYR D 2 227 ? 508.051 477.464 308.087 1.00 93.30 227 TYR B N 1
ATOM 5781 C CA . TYR D 2 227 ? 506.715 476.898 308.052 1.00 93.30 227 TYR B CA 1
ATOM 5782 C C . TYR D 2 227 ? 506.873 475.648 307.241 1.00 93.30 227 TYR B C 1
ATOM 5783 O O . TYR D 2 227 ? 507.454 475.708 306.174 1.00 93.30 227 TYR B O 1
ATOM 5792 N N . THR D 2 228 ? 506.388 474.509 307.730 1.00 44.86 228 THR B N 1
ATOM 5793 C CA . THR D 2 228 ? 506.496 473.249 307.022 1.00 44.86 228 THR B CA 1
ATOM 5794 C C . THR D 2 228 ? 505.098 472.790 306.698 1.00 44.86 228 THR B C 1
ATOM 5795 O O . THR D 2 228 ? 504.299 472.621 307.611 1.00 44.86 228 THR B O 1
ATOM 5799 N N . THR D 2 229 ? 504.780 472.596 305.412 1.00 51.46 229 THR B N 1
ATOM 5800 C CA . THR D 2 229 ? 503.453 472.168 304.990 1.00 51.46 229 THR B CA 1
ATOM 5801 C C . THR D 2 229 ? 503.597 470.905 304.157 1.00 51.46 229 THR B C 1
ATOM 5802 O O . THR D 2 229 ? 504.670 470.672 303.612 1.00 51.46 229 THR B O 1
ATOM 5806 N N . VAL D 2 230 ? 502.557 470.084 304.068 1.00 44.73 230 VAL B N 1
ATOM 5807 C CA . VAL D 2 230 ? 502.618 468.831 303.347 1.00 44.73 230 VAL B CA 1
ATOM 5808 C C . VAL D 2 230 ? 501.501 468.884 302.347 1.00 44.73 230 VAL B C 1
ATOM 5809 O O . VAL D 2 230 ? 500.408 469.296 302.712 1.00 44.73 230 VAL B O 1
ATOM 5813 N N . SER D 2 231 ? 501.740 468.479 301.101 1.00 70.22 231 SER B N 1
ATOM 5814 C CA . SER D 2 231 ? 500.691 468.441 300.074 1.00 70.22 231 SER B CA 1
ATOM 5815 C C . SER D 2 231 ? 500.364 467.040 299.574 1.00 70.22 231 SER B C 1
ATOM 5816 O O . SER D 2 231 ? 501.193 466.421 298.928 1.00 70.22 231 SER B O 1
ATOM 5819 N N . LYS D 2 232 ? 499.146 466.558 299.821 1.00 168.56 232 LYS B N 1
ATOM 5820 C CA . LYS D 2 232 ? 498.759 465.214 299.399 1.00 168.56 232 LYS B CA 1
ATOM 5821 C C . LYS D 2 232 ? 498.584 465.052 297.896 1.00 168.56 232 LYS B C 1
ATOM 5822 O O . LYS D 2 232 ? 498.355 466.029 297.194 1.00 168.56 232 LYS B O 1
ATOM 5828 N N . LEU D 2 233 ? 498.663 463.823 297.364 1.00 160.30 233 LEU B N 1
ATOM 5829 C CA . LEU D 2 233 ? 498.576 463.621 295.907 1.00 160.30 233 LEU B CA 1
ATOM 5830 C C . LEU D 2 233 ? 497.190 463.936 295.417 1.00 160.30 233 LEU B C 1
ATOM 5831 O O . LEU D 2 233 ? 497.028 464.392 294.299 1.00 160.30 233 LEU B O 1
ATOM 5836 N N . SER D 2 234 ? 496.180 463.704 296.239 1.00 110.03 234 SER B N 1
ATOM 5837 C CA . SER D 2 234 ? 494.820 463.938 295.827 1.00 110.03 234 SER B CA 1
ATOM 5838 C C . SER D 2 234 ? 494.661 465.361 295.314 1.00 110.03 234 SER B C 1
ATOM 5839 O O . SER D 2 234 ? 493.879 465.578 294.407 1.00 110.03 234 SER B O 1
ATOM 5842 N N . ASP D 2 235 ? 495.410 466.317 295.864 1.00 103.66 235 ASP B N 1
ATOM 5843 C CA . ASP D 2 235 ? 495.304 467.710 295.451 1.00 103.66 235 ASP B CA 1
ATOM 5844 C C . ASP D 2 235 ? 496.247 468.113 294.335 1.00 103.66 235 ASP B C 1
ATOM 5845 O O . ASP D 2 235 ? 495.885 468.963 293.537 1.00 103.66 235 ASP B O 1
ATOM 5850 N N . ILE D 2 236 ? 497.442 467.551 294.244 1.00 75.33 236 ILE B N 1
ATOM 5851 C CA . ILE D 2 236 ? 498.393 468.031 293.217 1.00 75.33 236 ILE B CA 1
ATOM 5852 C C . ILE D 2 236 ? 497.798 468.032 291.816 1.00 75.33 236 ILE B C 1
ATOM 5853 O O . ILE D 2 236 ? 497.114 467.093 291.452 1.00 75.33 236 ILE B O 1
ATOM 5858 N N . ALA D 2 237 ? 498.032 469.090 291.045 1.00 42.74 237 ALA B N 1
ATOM 5859 C CA . ALA D 2 237 ? 497.535 469.197 289.679 1.00 42.74 237 ALA B CA 1
ATOM 5860 C C . ALA D 2 237 ? 498.638 469.817 288.876 1.00 42.74 237 ALA B C 1
ATOM 5861 O O . ALA D 2 237 ? 499.454 470.515 289.451 1.00 42.74 237 ALA B O 1
ATOM 5863 N N . ILE D 2 238 ? 498.686 469.578 287.568 1.00 60.54 238 ILE B N 1
ATOM 5864 C CA . ILE D 2 238 ? 499.769 470.080 286.709 1.00 60.54 238 ILE B CA 1
ATOM 5865 C C . ILE D 2 238 ? 499.212 470.854 285.524 1.00 60.54 238 ILE B C 1
ATOM 5866 O O . ILE D 2 238 ? 498.274 470.386 284.910 1.00 60.54 238 ILE B O 1
ATOM 5871 N N . LEU D 2 239 ? 499.768 472.016 285.191 1.00 73.57 239 LEU B N 1
ATOM 5872 C CA . LEU D 2 239 ? 499.350 472.762 284.003 1.00 73.57 239 LEU B CA 1
ATOM 5873 C C . LEU D 2 239 ? 500.447 472.615 282.953 1.00 73.57 239 LEU B C 1
ATOM 5874 O O . LEU D 2 239 ? 501.575 472.988 283.224 1.00 73.57 239 LEU B O 1
ATOM 5879 N N . THR D 2 240 ? 500.132 472.087 281.768 1.00 52.44 240 THR B N 1
ATOM 5880 C CA . THR D 2 240 ? 501.110 471.890 280.693 1.00 52.44 240 THR B CA 1
ATOM 5881 C C . THR D 2 240 ? 500.514 472.213 279.330 1.00 52.44 240 THR B C 1
ATOM 5882 O O . THR D 2 240 ? 499.308 472.351 279.213 1.00 52.44 240 THR B O 1
ATOM 5886 N N . THR D 2 241 ? 501.346 472.424 278.316 1.00 42.30 241 THR B N 1
ATOM 5887 C CA . THR D 2 241 ? 500.864 472.623 276.958 1.00 42.30 241 THR B CA 1
ATOM 5888 C C . THR D 2 241 ? 500.435 471.281 276.412 1.00 42.30 241 THR B C 1
ATOM 5889 O O . THR D 2 241 ? 500.876 470.256 276.907 1.00 42.30 241 THR B O 1
ATOM 5893 N N . ASP D 2 242 ? 499.585 471.267 275.395 1.00 46.26 242 ASP B N 1
ATOM 5894 C CA . ASP D 2 242 ? 499.061 470.014 274.829 1.00 46.26 242 ASP B CA 1
ATOM 5895 C C . ASP D 2 242 ? 500.129 469.157 274.199 1.00 46.26 242 ASP B C 1
ATOM 5896 O O . ASP D 2 242 ? 500.039 467.948 274.237 1.00 46.26 242 ASP B O 1
ATOM 5901 N N . SER D 2 243 ? 501.119 469.775 273.576 1.00 32.00 243 SER B N 1
ATOM 5902 C CA . SER D 2 243 ? 502.178 469.025 272.933 1.00 32.00 243 SER B CA 1
ATOM 5903 C C . SER D 2 243 ? 502.913 468.183 273.952 1.00 32.00 243 SER B C 1
ATOM 5904 O O . SER D 2 243 ? 503.268 467.053 273.661 1.00 32.00 243 SER B O 1
ATOM 5907 N N . LEU D 2 244 ? 503.156 468.717 275.143 1.00 106.77 244 LEU B N 1
ATOM 5908 C CA . LEU D 2 244 ? 503.801 467.940 276.205 1.00 106.77 244 LEU B CA 1
ATOM 5909 C C . LEU D 2 244 ? 502.957 466.763 276.671 1.00 106.77 244 LEU B C 1
ATOM 5910 O O . LEU D 2 244 ? 503.494 465.696 276.886 1.00 106.77 244 LEU B O 1
ATOM 5915 N N . LYS D 2 245 ? 501.648 466.930 276.828 1.00 41.73 245 LYS B N 1
ATOM 5916 C CA . LYS D 2 245 ? 500.786 465.798 277.187 1.00 41.73 245 LYS B CA 1
ATOM 5917 C C . LYS D 2 245 ? 500.803 464.772 276.080 1.00 41.73 245 LYS B C 1
ATOM 5918 O O . LYS D 2 245 ? 500.826 463.582 276.337 1.00 41.73 245 LYS B O 1
ATOM 5924 N N . SER D 2 246 ? 500.796 465.226 274.843 1.00 23.14 246 SER B N 1
ATOM 5925 C CA . SER D 2 246 ? 500.816 464.325 273.717 1.00 23.14 246 SER B CA 1
ATOM 5926 C C . SER D 2 246 ? 502.100 463.522 273.740 1.00 23.14 246 SER B C 1
ATOM 5927 O O . SER D 2 246 ? 502.091 462.360 273.419 1.00 23.14 246 SER B O 1
ATOM 5930 N N . TYR D 2 247 ? 503.208 464.131 274.130 1.00 62.72 247 TYR B N 1
ATOM 5931 C CA . TYR D 2 247 ? 504.460 463.395 274.230 1.00 62.72 247 TYR B CA 1
ATOM 5932 C C . TYR D 2 247 ? 504.333 462.278 275.229 1.00 62.72 247 TYR B C 1
ATOM 5933 O O . TYR D 2 247 ? 504.752 461.168 274.954 1.00 62.72 247 TYR B O 1
ATOM 5942 N N . LEU D 2 248 ? 503.738 462.545 276.382 1.00 57.98 248 LEU B N 1
ATOM 5943 C CA . LEU D 2 248 ? 503.674 461.515 277.393 1.00 57.98 248 LEU B CA 1
ATOM 5944 C C . LEU D 2 248 ? 502.847 460.382 276.859 1.00 57.98 248 LEU B C 1
ATOM 5945 O O . LEU D 2 248 ? 503.271 459.251 276.904 1.00 57.98 248 LEU B O 1
ATOM 5950 N N . LEU D 2 249 ? 501.683 460.680 276.305 1.00 100.42 249 LEU B N 1
ATOM 5951 C CA . LEU D 2 249 ? 500.800 459.615 275.855 1.00 100.42 249 LEU B CA 1
ATOM 5952 C C . LEU D 2 249 ? 501.362 458.879 274.666 1.00 100.42 249 LEU B C 1
ATOM 5953 O O . LEU D 2 249 ? 501.360 457.665 274.649 1.00 100.42 249 LEU B O 1
ATOM 5958 N N . ASP D 2 250 ? 501.860 459.599 273.675 1.00 151.96 250 ASP B N 1
ATOM 5959 C CA . ASP D 2 250 ? 502.367 458.974 272.448 1.00 151.96 250 ASP B CA 1
ATOM 5960 C C . ASP D 2 250 ? 503.634 458.176 272.614 1.00 151.96 250 ASP B C 1
ATOM 5961 O O . ASP D 2 250 ? 503.762 457.119 272.004 1.00 151.96 250 ASP B O 1
ATOM 5966 N N . THR D 2 251 ? 504.584 458.706 273.387 1.00 82.16 251 THR B N 1
ATOM 5967 C CA . THR D 2 251 ? 505.881 458.060 273.550 1.00 82.16 251 THR B CA 1
ATOM 5968 C C . THR D 2 251 ? 506.195 457.576 274.953 1.00 82.16 251 THR B C 1
ATOM 5969 O O . THR D 2 251 ? 506.462 456.404 275.108 1.00 82.16 251 THR B O 1
ATOM 5973 N N . LYS D 2 252 ? 506.143 458.402 275.989 1.00 134.60 252 LYS B N 1
ATOM 5974 C CA . LYS D 2 252 ? 506.572 457.905 277.304 1.00 134.60 252 LYS B CA 1
ATOM 5975 C C . LYS D 2 252 ? 505.707 456.789 277.857 1.00 134.60 252 LYS B C 1
ATOM 5976 O O . LYS D 2 252 ? 506.222 455.742 278.211 1.00 134.60 252 LYS B O 1
ATOM 5982 N N . ILE D 2 253 ? 504.399 456.974 277.872 1.00 101.68 253 ILE B N 1
ATOM 5983 C CA . ILE D 2 253 ? 503.492 455.946 278.363 1.00 101.68 253 ILE B CA 1
ATOM 5984 C C . ILE D 2 253 ? 503.493 454.774 277.399 1.00 101.68 253 ILE B C 1
ATOM 5985 O O . ILE D 2 253 ? 503.489 453.626 277.819 1.00 101.68 253 ILE B O 1
ATOM 5990 N N . ALA D 2 254 ? 503.497 455.046 276.104 1.00 64.70 254 ALA B N 1
ATOM 5991 C CA . ALA D 2 254 ? 503.427 453.966 275.138 1.00 64.70 254 ALA B CA 1
ATOM 5992 C C . ALA D 2 254 ? 504.645 453.084 275.224 1.00 64.70 254 ALA B C 1
ATOM 5993 O O . ALA D 2 254 ? 504.520 451.881 275.194 1.00 64.70 254 ALA B O 1
ATOM 5995 N N . ASN D 2 255 ? 505.822 453.674 275.316 1.00 123.51 255 ASN B N 1
ATOM 5996 C CA . ASN D 2 255 ? 507.070 452.918 275.433 1.00 123.51 255 ASN B CA 1
ATOM 5997 C C . ASN D 2 255 ? 507.328 452.156 276.753 1.00 123.51 255 ASN B C 1
ATOM 5998 O O . ASN D 2 255 ? 507.921 451.089 276.722 1.00 123.51 255 ASN B O 1
ATOM 6003 N N . THR D 2 256 ? 506.944 452.688 277.913 1.00 139.31 256 THR B N 1
ATOM 6004 C CA . THR D 2 256 ? 507.273 452.022 279.179 1.00 139.31 256 THR B CA 1
ATOM 6005 C C . THR D 2 256 ? 506.633 450.656 279.263 1.00 139.31 256 THR B C 1
ATOM 6006 O O . THR D 2 256 ? 505.478 450.497 278.909 1.00 139.31 256 THR B O 1
ATOM 6010 N N . PHE D 2 257 ? 507.389 449.659 279.716 1.00 138.46 257 PHE B N 1
ATOM 6011 C CA . PHE D 2 257 ? 506.862 448.297 279.805 1.00 138.46 257 PHE B CA 1
ATOM 6012 C C . PHE D 2 257 ? 505.742 448.232 280.792 1.00 138.46 257 PHE B C 1
ATOM 6013 O O . PHE D 2 257 ? 504.700 447.662 280.488 1.00 138.46 257 PHE B O 1
ATOM 6021 N N . GLN D 2 258 ? 505.940 448.823 281.971 1.00 74.34 258 GLN B N 1
ATOM 6022 C CA . GLN D 2 258 ? 504.956 448.730 283.040 1.00 74.34 258 GLN B CA 1
ATOM 6023 C C . GLN D 2 258 ? 504.579 450.107 283.516 1.00 74.34 258 GLN B C 1
ATOM 6024 O O . GLN D 2 258 ? 505.409 450.792 284.106 1.00 74.34 258 GLN B O 1
ATOM 6030 N N . MET D 2 259 ? 503.337 450.515 283.276 1.00 145.96 259 MET B N 1
ATOM 6031 C CA . MET D 2 259 ? 502.843 451.808 283.711 1.00 145.96 259 MET B CA 1
ATOM 6032 C C . MET D 2 259 ? 501.657 451.450 284.558 1.00 145.96 259 MET B C 1
ATOM 6033 O O . MET D 2 259 ? 500.665 452.153 284.551 1.00 145.96 259 MET B O 1
ATOM 6038 N N . ALA D 2 260 ? 501.727 450.342 285.286 1.00 51.83 260 ALA B N 1
ATOM 6039 C CA . ALA D 2 260 ? 500.561 449.891 286.028 1.00 51.83 260 ALA B CA 1
ATOM 6040 C C . ALA D 2 260 ? 500.185 450.926 287.014 1.00 51.83 260 ALA B C 1
ATOM 6041 O O . ALA D 2 260 ? 499.008 451.229 287.163 1.00 51.83 260 ALA B O 1
ATOM 6043 N N . GLY D 2 261 ? 501.160 451.499 287.699 1.00 57.14 261 GLY B N 1
ATOM 6044 C CA . GLY D 2 261 ? 500.906 452.588 288.616 1.00 57.14 261 GLY B CA 1
ATOM 6045 C C . GLY D 2 261 ? 501.632 453.680 287.893 1.00 57.14 261 GLY B C 1
ATOM 6046 O O . GLY D 2 261 ? 501.654 453.657 286.683 1.00 57.14 261 GLY B O 1
ATOM 6047 N N . ILE D 2 262 ? 502.157 454.669 288.571 1.00 169.85 262 ILE B N 1
ATOM 6048 C CA . ILE D 2 262 ? 503.014 455.658 287.926 1.00 169.85 262 ILE B CA 1
ATOM 6049 C C . ILE D 2 262 ? 502.495 456.368 286.681 1.00 169.85 262 ILE B C 1
ATOM 6050 O O . ILE D 2 262 ? 503.281 456.652 285.786 1.00 169.85 262 ILE B O 1
ATOM 6055 N N . ASP D 2 263 ? 501.217 456.720 286.632 1.00 122.68 263 ASP B N 1
ATOM 6056 C CA . ASP D 2 263 ? 500.697 457.486 285.510 1.00 122.68 263 ASP B CA 1
ATOM 6057 C C . ASP D 2 263 ? 500.072 458.719 286.118 1.00 122.68 263 ASP B C 1
ATOM 6058 O O . ASP D 2 263 ? 499.090 458.599 286.842 1.00 122.68 263 ASP B O 1
ATOM 6063 N N . PHE D 2 264 ? 500.629 459.903 285.840 1.00 126.37 264 PHE B N 1
ATOM 6064 C CA . PHE D 2 264 ? 500.133 461.150 286.428 1.00 126.37 264 PHE B CA 1
ATOM 6065 C C . PHE D 2 264 ? 499.263 461.952 285.462 1.00 126.37 264 PHE B C 1
ATOM 6066 O O . PHE D 2 264 ? 498.959 463.101 285.737 1.00 126.37 264 PHE B O 1
ATOM 6074 N N . THR D 2 265 ? 498.844 461.366 284.344 1.00 30.00 265 THR B N 1
ATOM 6075 C CA . THR D 2 265 ? 498.072 462.103 283.338 1.00 30.00 265 THR B CA 1
ATOM 6076 C C . THR D 2 265 ? 496.664 462.436 283.783 1.00 30.00 265 THR B C 1
ATOM 6077 O O . THR D 2 265 ? 496.026 463.281 283.166 1.00 30.00 265 THR B O 1
ATOM 6081 N N . ASP D 2 266 ? 496.153 461.793 284.827 1.00 30.00 266 ASP B N 1
ATOM 6082 C CA . ASP D 2 266 ? 494.840 462.173 285.338 1.00 30.00 266 ASP B CA 1
ATOM 6083 C C . ASP D 2 266 ? 494.927 463.600 285.800 1.00 30.00 266 ASP B C 1
ATOM 6084 O O . ASP D 2 266 ? 494.085 464.407 285.472 1.00 30.00 266 ASP B O 1
ATOM 6089 N N . HIS D 2 267 ? 495.987 463.936 286.497 1.00 136.47 267 HIS B N 1
ATOM 6090 C CA . HIS D 2 267 ? 496.173 465.275 287.021 1.00 136.47 267 HIS B CA 1
ATOM 6091 C C . HIS D 2 267 ? 496.346 466.382 285.995 1.00 136.47 267 HIS B C 1
ATOM 6092 O O . HIS D 2 267 ? 495.895 467.494 286.237 1.00 136.47 267 HIS B O 1
ATOM 6099 N N . ILE D 2 268 ? 497.000 466.119 284.865 1.00 153.74 268 ILE B N 1
ATOM 6100 C CA . ILE D 2 268 ? 497.332 467.195 283.902 1.00 153.74 268 ILE B CA 1
ATOM 6101 C C . ILE D 2 268 ? 496.180 467.960 283.282 1.00 153.74 268 ILE B C 1
ATOM 6102 O O . ILE D 2 268 ? 495.202 467.350 282.868 1.00 153.74 268 ILE B O 1
ATOM 6107 N N . ILE D 2 269 ? 496.290 469.292 283.215 1.00 146.95 269 ILE B N 1
ATOM 6108 C CA . ILE D 2 269 ? 495.292 470.135 282.550 1.00 146.95 269 ILE B CA 1
ATOM 6109 C C . ILE D 2 269 ? 496.100 470.617 281.367 1.00 146.95 269 ILE B C 1
ATOM 6110 O O . ILE D 2 269 ? 497.036 471.388 281.545 1.00 146.95 269 ILE B O 1
ATOM 6115 N N . SER D 2 270 ? 495.739 470.212 280.161 1.00 97.11 270 SER B N 1
ATOM 6116 C CA . SER D 2 270 ? 496.531 470.543 278.995 1.00 97.11 270 SER B CA 1
ATOM 6117 C C . SER D 2 270 ? 495.808 471.542 278.124 1.00 97.11 270 SER B C 1
ATOM 6118 O O . SER D 2 270 ? 494.632 471.357 277.854 1.00 97.11 270 SER B O 1
ATOM 6121 N N . PHE D 2 271 ? 496.496 472.589 277.680 1.00 74.90 271 PHE B N 1
ATOM 6122 C CA . PHE D 2 271 ? 495.892 473.618 276.843 1.00 74.90 271 PHE B CA 1
ATOM 6123 C C . PHE D 2 271 ? 496.664 473.709 275.555 1.00 74.90 271 PHE B C 1
ATOM 6124 O O . PHE D 2 271 ? 497.860 473.500 275.531 1.00 74.90 271 PHE B O 1
ATOM 6132 N N . ASP D 2 272 ? 495.993 474.025 274.459 1.00 118.06 272 ASP B N 1
ATOM 6133 C CA . ASP D 2 272 ? 496.656 474.157 273.190 1.00 118.06 272 ASP B CA 1
ATOM 6134 C C . ASP D 2 272 ? 497.693 475.257 273.281 1.00 118.06 272 ASP B C 1
ATOM 6135 O O . ASP D 2 272 ? 498.881 474.971 273.364 1.00 118.06 272 ASP B O 1
ATOM 6140 N N . ASP D 2 273 ? 497.276 476.521 273.297 1.00 94.09 273 ASP B N 1
ATOM 6141 C CA . ASP D 2 273 ? 498.237 477.621 273.227 1.00 94.09 273 ASP B CA 1
ATOM 6142 C C . ASP D 2 273 ? 498.947 477.887 274.548 1.00 94.09 273 ASP B C 1
ATOM 6143 O O . ASP D 2 273 ? 500.147 478.150 274.560 1.00 94.09 273 ASP B O 1
ATOM 6148 N N . LEU D 2 274 ? 498.227 477.814 275.656 1.00 165.68 274 LEU B N 1
ATOM 6149 C CA . LEU D 2 274 ? 498.822 478.108 276.979 1.00 165.68 274 LEU B CA 1
ATOM 6150 C C . LEU D 2 274 ? 499.473 479.473 276.983 1.00 165.68 274 LEU B C 1
ATOM 6151 O O . LEU D 2 274 ? 500.421 479.696 277.710 1.00 165.68 274 LEU B O 1
ATOM 6156 N N . GLY D 2 275 ? 498.889 480.419 276.266 1.00 82.07 275 GLY B N 1
ATOM 6157 C CA . GLY D 2 275 ? 499.445 481.749 276.141 1.00 82.07 275 GLY B CA 1
ATOM 6158 C C . GLY D 2 275 ? 498.438 482.401 275.224 1.00 82.07 275 GLY B C 1
ATOM 6159 O O . GLY D 2 275 ? 497.389 481.820 275.001 1.00 82.07 275 GLY B O 1
ATOM 6160 N N . GLY D 2 276 ? 498.728 483.573 274.685 1.00 185.27 276 GLY B N 1
ATOM 6161 C CA . GLY D 2 276 ? 497.764 484.287 273.861 1.00 185.27 276 GLY B CA 1
ATOM 6162 C C . GLY D 2 276 ? 496.894 485.292 274.581 1.00 185.27 276 GLY B C 1
ATOM 6163 O O . GLY D 2 276 ? 495.980 485.826 273.960 1.00 185.27 276 GLY B O 1
ATOM 6164 N N . VAL D 2 277 ? 497.141 485.540 275.864 1.00 88.30 277 VAL B N 1
ATOM 6165 C CA . VAL D 2 277 ? 496.433 486.576 276.602 1.00 88.30 277 VAL B CA 1
ATOM 6166 C C . VAL D 2 277 ? 497.468 487.677 276.624 1.00 88.30 277 VAL B C 1
ATOM 6167 O O . VAL D 2 277 ? 498.562 487.429 277.093 1.00 88.30 277 VAL B O 1
ATOM 6171 N N . TYR D 2 278 ? 497.152 488.884 276.159 1.00 157.87 278 TYR B N 1
ATOM 6172 C CA . TYR D 2 278 ? 498.151 489.939 276.001 1.00 157.87 278 TYR B CA 1
ATOM 6173 C C . TYR D 2 278 ? 498.000 491.060 276.995 1.00 157.87 278 TYR B C 1
ATOM 6174 O O . TYR D 2 278 ? 496.885 491.475 277.250 1.00 157.87 278 TYR B O 1
ATOM 6183 N N . LYS D 2 279 ? 499.107 491.554 277.548 1.00 107.08 279 LYS B N 1
ATOM 6184 C CA . LYS D 2 279 ? 499.078 492.614 278.549 1.00 107.08 279 LYS B CA 1
ATOM 6185 C C . LYS D 2 279 ? 499.884 493.825 278.106 1.00 107.08 279 LYS B C 1
ATOM 6186 O O . LYS D 2 279 ? 501.037 493.683 277.728 1.00 107.08 279 LYS B O 1
ATOM 6192 N N . THR D 2 280 ? 499.296 495.014 278.166 1.00 53.29 280 THR B N 1
ATOM 6193 C CA . THR D 2 280 ? 499.983 496.232 277.726 1.00 53.29 280 THR B CA 1
ATOM 6194 C C . THR D 2 280 ? 501.094 496.633 278.691 1.00 53.29 280 THR B C 1
ATOM 6195 O O . THR D 2 280 ? 500.925 496.493 279.892 1.00 53.29 280 THR B O 1
ATOM 6199 N N . THR D 2 281 ? 502.235 497.095 278.175 1.00 125.99 281 THR B N 1
ATOM 6200 C CA . THR D 2 281 ? 503.378 497.498 279.001 1.00 125.99 281 THR B CA 1
ATOM 6201 C C . THR D 2 281 ? 503.538 499.003 279.211 1.00 125.99 281 THR B C 1
ATOM 6202 O O . THR D 2 281 ? 504.404 499.412 279.978 1.00 125.99 281 THR B O 1
ATOM 6206 N N . LYS D 2 282 ? 502.736 499.829 278.545 1.00 111.09 282 LYS B N 1
ATOM 6207 C CA . LYS D 2 282 ? 502.791 501.286 278.684 1.00 111.09 282 LYS B CA 1
ATOM 6208 C C . LYS D 2 282 ? 501.374 501.779 278.586 1.00 111.09 282 LYS B C 1
ATOM 6209 O O . LYS D 2 282 ? 500.532 501.067 278.061 1.00 111.09 282 LYS B O 1
ATOM 6215 N N . ASP D 2 283 ? 501.081 502.972 279.087 1.00 111.30 283 ASP B N 1
ATOM 6216 C CA . ASP D 2 283 ? 499.743 503.518 278.909 1.00 111.30 283 ASP B CA 1
ATOM 6217 C C . ASP D 2 283 ? 499.572 503.776 277.427 1.00 111.30 283 ASP B C 1
ATOM 6218 O O . ASP D 2 283 ? 500.450 504.378 276.816 1.00 111.30 283 ASP B O 1
ATOM 6223 N N . VAL D 2 284 ? 498.454 503.345 276.852 1.00 86.16 284 VAL B N 1
ATOM 6224 C CA . VAL D 2 284 ? 498.187 503.544 275.439 1.00 86.16 284 VAL B CA 1
ATOM 6225 C C . VAL D 2 284 ? 496.845 504.226 275.375 1.00 86.16 284 VAL B C 1
ATOM 6226 O O . VAL D 2 284 ? 495.904 503.741 275.983 1.00 86.16 284 VAL B O 1
ATOM 6230 N N . THR D 2 285 ? 496.742 505.325 274.635 1.00 118.36 285 THR B N 1
ATOM 6231 C CA . THR D 2 285 ? 495.499 506.070 274.539 1.00 118.36 285 THR B CA 1
ATOM 6232 C C . THR D 2 285 ? 494.913 505.808 273.172 1.00 118.36 285 THR B C 1
ATOM 6233 O O . THR D 2 285 ? 495.612 505.957 272.175 1.00 118.36 285 THR B O 1
ATOM 6237 N N . LEU D 2 286 ? 493.645 505.409 273.105 1.00 122.69 286 LEU B N 1
ATOM 6238 C CA . LEU D 2 286 ? 493.051 505.095 271.822 1.00 122.69 286 LEU B CA 1
ATOM 6239 C C . LEU D 2 286 ? 493.081 506.394 271.058 1.00 122.69 286 LEU B C 1
ATOM 6240 O O . LEU D 2 286 ? 492.698 507.415 271.602 1.00 122.69 286 LEU B O 1
ATOM 6245 N N . ALA D 2 287 ? 493.575 506.377 269.828 1.00 97.11 287 ALA B N 1
ATOM 6246 C CA . ALA D 2 287 ? 493.705 507.589 269.031 1.00 97.11 287 ALA B CA 1
ATOM 6247 C C . ALA D 2 287 ? 493.123 507.564 267.626 1.00 97.11 287 ALA B C 1
ATOM 6248 O O . ALA D 2 287 ? 493.061 508.624 267.007 1.00 97.11 287 ALA B O 1
ATOM 6250 N N . ASN D 2 288 ? 492.664 506.418 267.121 1.00 82.60 288 ASN B N 1
ATOM 6251 C CA . ASN D 2 288 ? 492.237 506.315 265.723 1.00 82.60 288 ASN B CA 1
ATOM 6252 C C . ASN D 2 288 ? 490.901 505.656 265.511 1.00 82.60 288 ASN B C 1
ATOM 6253 O O . ASN D 2 288 ? 490.480 504.827 266.306 1.00 82.60 288 ASN B O 1
ATOM 6258 N N . GLU D 2 289 ? 490.229 506.021 264.428 1.00 108.12 289 GLU B N 1
ATOM 6259 C CA . GLU D 2 289 ? 488.966 505.384 264.099 1.00 108.12 289 GLU B CA 1
ATOM 6260 C C . GLU D 2 289 ? 489.144 503.925 263.791 1.00 108.12 289 GLU B C 1
ATOM 6261 O O . GLU D 2 289 ? 488.344 503.108 264.220 1.00 108.12 289 GLU B O 1
ATOM 6267 N N . ASP D 2 290 ? 490.185 503.578 263.054 1.00 39.67 290 ASP B N 1
ATOM 6268 C CA . ASP D 2 290 ? 490.366 502.187 262.659 1.00 39.67 290 ASP B CA 1
ATOM 6269 C C . ASP D 2 290 ? 490.563 501.316 263.882 1.00 39.67 290 ASP B C 1
ATOM 6270 O O . ASP D 2 290 ? 490.051 500.204 263.939 1.00 39.67 290 ASP B O 1
ATOM 6275 N N . THR D 2 291 ? 491.313 501.808 264.861 1.00 40.39 291 THR B N 1
ATOM 6276 C CA . THR D 2 291 ? 491.534 501.051 266.082 1.00 40.39 291 THR B CA 1
ATOM 6277 C C . THR D 2 291 ? 490.222 500.827 266.809 1.00 40.39 291 THR B C 1
ATOM 6278 O O . THR D 2 291 ? 489.945 499.704 267.205 1.00 40.39 291 THR B O 1
ATOM 6282 N N . ILE D 2 292 ? 489.385 501.853 266.941 1.00 53.04 292 ILE B N 1
ATOM 6283 C CA . ILE D 2 292 ? 488.154 501.656 267.684 1.00 53.04 292 ILE B CA 1
ATOM 6284 C C . ILE D 2 292 ? 487.302 500.632 266.928 1.00 53.04 292 ILE B C 1
ATOM 6285 O O . ILE D 2 292 ? 486.644 499.821 267.551 1.00 53.04 292 ILE B O 1
ATOM 6290 N N . ASN D 2 293 ? 487.329 500.649 265.597 1.00 55.20 293 ASN B N 1
ATOM 6291 C CA . ASN D 2 293 ? 486.538 499.704 264.796 1.00 55.20 293 ASN B CA 1
ATOM 6292 C C . ASN D 2 293 ? 486.944 498.268 265.051 1.00 55.20 293 ASN B C 1
ATOM 6293 O O . ASN D 2 293 ? 486.083 497.400 265.116 1.00 55.20 293 ASN B O 1
ATOM 6298 N N . TYR D 2 294 ? 488.235 497.998 265.190 1.00 51.68 294 TYR B N 1
ATOM 6299 C CA . TYR D 2 294 ? 488.682 496.641 265.522 1.00 51.68 294 TYR B CA 1
ATOM 6300 C C . TYR D 2 294 ? 488.163 496.210 266.879 1.00 51.68 294 TYR B C 1
ATOM 6301 O O . TYR D 2 294 ? 487.690 495.098 267.039 1.00 51.68 294 TYR B O 1
ATOM 6310 N N . LEU D 2 295 ? 488.223 497.098 267.855 1.00 118.99 295 LEU B N 1
ATOM 6311 C CA . LEU D 2 295 ? 487.759 496.780 269.199 1.00 118.99 295 LEU B CA 1
ATOM 6312 C C . LEU D 2 295 ? 486.261 496.529 269.188 1.00 118.99 295 LEU B C 1
ATOM 6313 O O . LEU D 2 295 ? 485.781 495.636 269.873 1.00 118.99 295 LEU B O 1
ATOM 6318 N N . ARG D 2 296 ? 485.521 497.304 268.406 1.00 112.34 296 ARG B N 1
ATOM 6319 C CA . ARG D 2 296 ? 484.062 497.144 268.313 1.00 112.34 296 ARG B CA 1
ATOM 6320 C C . ARG D 2 296 ? 483.711 495.795 267.758 1.00 112.34 296 ARG B C 1
ATOM 6321 O O . ARG D 2 296 ? 482.715 495.207 268.156 1.00 112.34 296 ARG B O 1
ATOM 6329 N N . ALA D 2 297 ? 484.510 495.307 266.820 1.00 37.63 297 ALA B N 1
ATOM 6330 C CA . ALA D 2 297 ? 484.266 494.006 266.216 1.00 37.63 297 ALA B CA 1
ATOM 6331 C C . ALA D 2 297 ? 484.362 492.890 267.236 1.00 37.63 297 ALA B C 1
ATOM 6332 O O . ALA D 2 297 ? 483.744 491.847 267.045 1.00 37.63 297 ALA B O 1
ATOM 6334 N N . PHE D 2 298 ? 485.129 493.088 268.306 1.00 91.94 298 PHE B N 1
ATOM 6335 C CA . PHE D 2 298 ? 485.244 492.100 269.394 1.00 91.94 298 PHE B CA 1
ATOM 6336 C C . PHE D 2 298 ? 484.260 492.429 270.527 1.00 91.94 298 PHE B C 1
ATOM 6337 O O . PHE D 2 298 ? 484.424 491.939 271.634 1.00 91.94 298 PHE B O 1
ATOM 6345 N N . GLY D 2 299 ? 483.258 493.273 270.274 1.00 39.44 299 GLY B N 1
ATOM 6346 C CA . GLY D 2 299 ? 482.219 493.595 271.254 1.00 39.44 299 GLY B CA 1
ATOM 6347 C C . GLY D 2 299 ? 482.364 494.810 272.150 1.00 39.44 299 GLY B C 1
ATOM 6348 O O . GLY D 2 299 ? 481.484 495.031 272.976 1.00 39.44 299 GLY B O 1
ATOM 6349 N N . ASP D 2 300 ? 483.412 495.617 271.977 1.00 70.03 300 ASP B N 1
ATOM 6350 C CA . ASP D 2 300 ? 483.662 496.768 272.848 1.00 70.03 300 ASP B CA 1
ATOM 6351 C C . ASP D 2 300 ? 482.928 498.032 272.441 1.00 70.03 300 ASP B C 1
ATOM 6352 O O . ASP D 2 300 ? 483.524 498.944 271.891 1.00 70.03 300 ASP B O 1
ATOM 6357 N N . TYR D 2 301 ? 481.643 498.109 272.747 1.00 77.32 301 TYR B N 1
ATOM 6358 C CA . TYR D 2 301 ? 480.850 499.314 272.474 1.00 77.32 301 TYR B CA 1
ATOM 6359 C C . TYR D 2 301 ? 481.353 500.535 273.223 1.00 77.32 301 TYR B C 1
ATOM 6360 O O . TYR D 2 301 ? 481.301 501.640 272.702 1.00 77.32 301 TYR B O 1
ATOM 6369 N N . GLN D 2 302 ? 481.831 500.347 274.440 1.00 171.00 302 GLN B N 1
ATOM 6370 C CA . GLN D 2 302 ? 482.298 501.452 275.264 1.00 171.00 302 GLN B CA 1
ATOM 6371 C C . GLN D 2 302 ? 483.456 502.220 274.657 1.00 171.00 302 GLN B C 1
ATOM 6372 O O . GLN D 2 302 ? 483.526 503.432 274.805 1.00 171.00 302 GLN B O 1
ATOM 6378 N N . ALA D 2 303 ? 484.364 501.549 273.966 1.00 53.44 303 ALA B N 1
ATOM 6379 C CA . ALA D 2 303 ? 485.571 502.209 273.461 1.00 53.44 303 ALA B CA 1
ATOM 6380 C C . ALA D 2 303 ? 485.307 503.379 272.557 1.00 53.44 303 ALA B C 1
ATOM 6381 O O . ALA D 2 303 ? 484.442 503.310 271.697 1.00 53.44 303 ALA B O 1
ATOM 6383 N N . MET D 2 304 ? 486.067 504.453 272.743 1.00 88.00 304 MET B N 1
ATOM 6384 C CA . MET D 2 304 ? 485.917 505.642 271.923 1.00 88.00 304 MET B CA 1
ATOM 6385 C C . MET D 2 304 ? 487.266 506.317 271.883 1.00 88.00 304 MET B C 1
ATOM 6386 O O . MET D 2 304 ? 488.096 506.071 272.746 1.00 88.00 304 MET B O 1
ATOM 6391 N N . ILE D 2 305 ? 487.492 507.170 270.894 1.00 95.64 305 ILE B N 1
ATOM 6392 C CA . ILE D 2 305 ? 488.800 507.792 270.740 1.00 95.64 305 ILE B CA 1
ATOM 6393 C C . ILE D 2 305 ? 489.127 508.659 271.942 1.00 95.64 305 ILE B C 1
ATOM 6394 O O . ILE D 2 305 ? 488.248 509.337 272.460 1.00 95.64 305 ILE B O 1
ATOM 6399 N N . GLY D 2 306 ? 490.379 508.630 272.395 1.00 21.21 306 GLY B N 1
ATOM 6400 C CA . GLY D 2 306 ? 490.826 509.416 273.538 1.00 21.21 306 GLY B CA 1
ATOM 6401 C C . GLY D 2 306 ? 490.791 508.729 274.886 1.00 21.21 306 GLY B C 1
ATOM 6402 O O . GLY D 2 306 ? 491.353 509.251 275.842 1.00 21.21 306 GLY B O 1
ATOM 6403 N N . ASP D 2 307 ? 490.172 507.561 274.974 1.00 26.53 307 ASP B N 1
ATOM 6404 C CA . ASP D 2 307 ? 490.151 506.799 276.224 1.00 26.53 307 ASP B CA 1
ATOM 6405 C C . ASP D 2 307 ? 491.529 506.228 276.465 1.00 26.53 307 ASP B C 1
ATOM 6406 O O . ASP D 2 307 ? 492.203 505.887 275.505 1.00 26.53 307 ASP B O 1
ATOM 6411 N N . VAL D 2 308 ? 491.937 506.082 277.725 1.00 35.00 308 VAL B N 1
ATOM 6412 C CA . VAL D 2 308 ? 493.278 505.604 278.047 1.00 35.00 308 VAL B CA 1
ATOM 6413 C C . VAL D 2 308 ? 493.211 504.195 278.562 1.00 35.00 308 VAL B C 1
ATOM 6414 O O . VAL D 2 308 ? 492.332 503.886 279.354 1.00 35.00 308 VAL B O 1
ATOM 6418 N N . ILE D 2 309 ? 494.105 503.331 278.086 1.00 52.60 309 ILE B N 1
ATOM 6419 C CA . ILE D 2 309 ? 494.176 501.962 278.563 1.00 52.60 309 ILE B CA 1
ATOM 6420 C C . ILE D 2 309 ? 495.400 501.987 279.482 1.00 52.60 309 ILE B C 1
ATOM 6421 O O . ILE D 2 309 ? 496.494 502.274 279.014 1.00 52.60 309 ILE B O 1
ATOM 6426 N N . PRO D 2 310 ? 495.237 501.694 280.784 1.00 155.87 310 PRO B N 1
ATOM 6427 C CA . PRO D 2 310 ? 496.396 501.804 281.675 1.00 155.87 310 PRO B CA 1
ATOM 6428 C C . PRO D 2 310 ? 497.392 500.659 281.545 1.00 155.87 310 PRO B C 1
ATOM 6429 O O . PRO D 2 310 ? 497.033 499.628 280.996 1.00 155.87 310 PRO B O 1
ATOM 6433 N N . THR D 2 311 ? 498.611 500.831 282.054 1.00 58.44 311 THR B N 1
ATOM 6434 C CA . THR D 2 311 ? 499.631 499.783 281.990 1.00 58.44 311 THR B CA 1
ATOM 6435 C C . THR D 2 311 ? 499.159 498.582 282.769 1.00 58.44 311 THR B C 1
ATOM 6436 O O . THR D 2 311 ? 498.550 498.741 283.818 1.00 58.44 311 THR B O 1
ATOM 6440 N N . GLY D 2 312 ? 499.432 497.383 282.269 1.00 81.88 312 GLY B N 1
ATOM 6441 C CA . GLY D 2 312 ? 499.028 496.159 282.935 1.00 81.88 312 GLY B CA 1
ATOM 6442 C C . GLY D 2 312 ? 497.637 495.680 282.593 1.00 81.88 312 GLY B C 1
ATOM 6443 O O . GLY D 2 312 ? 497.204 494.671 283.129 1.00 81.88 312 GLY B O 1
ATOM 6444 N N . SER D 2 313 ? 496.935 496.385 281.714 1.00 98.70 313 SER B N 1
ATOM 6445 C CA . SER D 2 313 ? 495.610 495.968 281.282 1.00 98.70 313 SER B CA 1
ATOM 6446 C C . SER D 2 313 ? 495.706 494.730 280.436 1.00 98.70 313 SER B C 1
ATOM 6447 O O . SER D 2 313 ? 496.589 494.666 279.600 1.00 98.70 313 SER B O 1
ATOM 6450 N N . VAL D 2 314 ? 494.797 493.773 280.610 1.00 60.05 314 VAL B N 1
ATOM 6451 C CA . VAL D 2 314 ? 494.857 492.508 279.882 1.00 60.05 314 VAL B CA 1
ATOM 6452 C C . VAL D 2 314 ? 493.794 492.448 278.804 1.00 60.05 314 VAL B C 1
ATOM 6453 O O . VAL D 2 314 ? 492.609 492.393 279.116 1.00 60.05 314 VAL B O 1
ATOM 6457 N N . PHE D 2 315 ? 494.208 492.472 277.540 1.00 112.12 315 PHE B N 1
ATOM 6458 C CA . PHE D 2 315 ? 493.274 492.413 276.413 1.00 112.12 315 PHE B CA 1
ATOM 6459 C C . PHE D 2 315 ? 492.553 491.095 276.157 1.00 112.12 315 PHE B C 1
ATOM 6460 O O . PHE D 2 315 ? 491.353 491.124 275.932 1.00 112.12 315 PHE B O 1
ATOM 6468 N N . THR D 2 316 ? 493.242 489.960 276.212 1.00 174.43 316 THR B N 1
ATOM 6469 C CA . THR D 2 316 ? 492.666 488.619 275.905 1.00 174.43 316 THR B CA 1
ATOM 6470 C C . THR D 2 316 ? 492.394 488.399 274.420 1.00 174.43 316 THR B C 1
ATOM 6471 O O . THR D 2 316 ? 491.724 487.437 274.064 1.00 174.43 316 THR B O 1
ATOM 6475 N N . PHE D 2 317 ? 492.909 489.259 273.552 1.00 94.82 317 PHE B N 1
ATOM 6476 C CA . PHE D 2 317 ? 492.779 489.088 272.104 1.00 94.82 317 PHE B CA 1
ATOM 6477 C C . PHE D 2 317 ? 493.966 489.836 271.549 1.00 94.82 317 PHE B C 1
ATOM 6478 O O . PHE D 2 317 ? 494.561 490.622 272.273 1.00 94.82 317 PHE B O 1
ATOM 6486 N N . ASN D 2 318 ? 494.330 489.616 270.296 1.00 82.45 318 ASN B N 1
ATOM 6487 C CA . ASN D 2 318 ? 495.561 490.211 269.771 1.00 82.45 318 ASN B CA 1
ATOM 6488 C C . ASN D 2 318 ? 495.343 491.619 269.303 1.00 82.45 318 ASN B C 1
ATOM 6489 O O . ASN D 2 318 ? 494.879 491.832 268.190 1.00 82.45 318 ASN B O 1
ATOM 6494 N N . VAL D 2 319 ? 495.703 492.583 270.136 1.00 161.59 319 VAL B N 1
ATOM 6495 C CA . VAL D 2 319 ? 495.554 493.983 269.781 1.00 161.59 319 VAL B CA 1
ATOM 6496 C C . VAL D 2 319 ? 496.871 494.567 269.320 1.00 161.59 319 VAL B C 1
ATOM 6497 O O . VAL D 2 319 ? 496.928 495.735 268.978 1.00 161.59 319 VAL B O 1
ATOM 6501 N N . SER D 2 320 ? 497.926 493.770 269.241 1.00 78.69 320 SER B N 1
ATOM 6502 C CA . SER D 2 320 ? 499.254 494.303 268.924 1.00 78.69 320 SER B CA 1
ATOM 6503 C C . SER D 2 320 ? 499.365 494.964 267.582 1.00 78.69 320 SER B C 1
ATOM 6504 O O . SER D 2 320 ? 500.030 495.970 267.454 1.00 78.69 320 SER B O 1
ATOM 6507 N N . ASP D 2 321 ? 498.711 494.420 266.576 1.00 110.03 321 ASP B N 1
ATOM 6508 C CA . ASP D 2 321 ? 498.838 494.942 265.217 1.00 110.03 321 ASP B CA 1
ATOM 6509 C C . ASP D 2 321 ? 498.385 496.397 265.095 1.00 110.03 321 ASP B C 1
ATOM 6510 O O . ASP D 2 321 ? 498.968 497.163 264.324 1.00 110.03 321 ASP B O 1
ATOM 6515 N N . LEU D 2 322 ? 497.387 496.796 265.887 1.00 63.88 322 LEU B N 1
ATOM 6516 C CA . LEU D 2 322 ? 496.836 498.145 265.790 1.00 63.88 322 LEU B CA 1
ATOM 6517 C C . LEU D 2 322 ? 497.898 499.187 266.065 1.00 63.88 322 LEU B C 1
ATOM 6518 O O . LEU D 2 322 ? 498.760 498.974 266.907 1.00 63.88 322 LEU B O 1
ATOM 6523 N N . LYS D 2 323 ? 497.824 500.327 265.395 1.00 73.50 323 LYS B N 1
ATOM 6524 C CA . LYS D 2 323 ? 498.844 501.370 265.531 1.00 73.50 323 LYS B CA 1
ATOM 6525 C C . LYS D 2 323 ? 499.306 501.728 266.913 1.00 73.50 323 LYS B C 1
ATOM 6526 O O . LYS D 2 323 ? 500.499 501.691 267.190 1.00 73.50 323 LYS B O 1
ATOM 6532 N N . GLU D 2 324 ? 498.386 502.092 267.784 1.00 131.74 324 GLU B N 1
ATOM 6533 C CA . GLU D 2 324 ? 498.798 502.566 269.096 1.00 131.74 324 GLU B CA 1
ATOM 6534 C C . GLU D 2 324 ? 499.506 501.490 269.874 1.00 131.74 324 GLU B C 1
ATOM 6535 O O . GLU D 2 324 ? 500.496 501.776 270.535 1.00 131.74 324 GLU B O 1
ATOM 6541 N N . PHE D 2 325 ? 499.039 500.246 269.785 1.00 131.00 325 PHE B N 1
ATOM 6542 C CA . PHE D 2 325 ? 499.593 499.180 270.608 1.00 131.00 325 PHE B CA 1
ATOM 6543 C C . PHE D 2 325 ? 500.734 498.422 269.956 1.00 131.00 325 PHE B C 1
ATOM 6544 O O . PHE D 2 325 ? 501.012 497.301 270.363 1.00 131.00 325 PHE B O 1
ATOM 6552 N N . LYS D 2 326 ? 501.416 498.990 268.965 1.00 173.88 326 LYS B N 1
ATOM 6553 C CA . LYS D 2 326 ? 502.433 498.194 268.264 1.00 173.88 326 LYS B CA 1
ATOM 6554 C C . LYS D 2 326 ? 503.639 497.748 269.079 1.00 173.88 326 LYS B C 1
ATOM 6555 O O . LYS D 2 326 ? 503.970 496.564 269.047 1.00 173.88 326 LYS B O 1
ATOM 6561 N N . GLY D 2 327 ? 504.267 498.638 269.832 1.00 139.40 327 GLY B N 1
ATOM 6562 C CA . GLY D 2 327 ? 505.382 498.256 270.689 1.00 139.40 327 GLY B CA 1
ATOM 6563 C C . GLY D 2 327 ? 505.007 498.191 272.142 1.00 139.40 327 GLY B C 1
ATOM 6564 O O . GLY D 2 327 ? 505.864 497.891 272.970 1.00 139.40 327 GLY B O 1
ATOM 6565 N N . ASN D 2 328 ? 503.745 498.443 272.464 1.00 104.07 328 ASN B N 1
ATOM 6566 C CA . ASN D 2 328 ? 503.312 498.519 273.848 1.00 104.07 328 ASN B CA 1
ATOM 6567 C C . ASN D 2 328 ? 502.628 497.272 274.382 1.00 104.07 328 ASN B C 1
ATOM 6568 O O . ASN D 2 328 ? 502.096 497.333 275.465 1.00 104.07 328 ASN B O 1
ATOM 6573 N N . ILE D 2 329 ? 502.611 496.167 273.641 1.00 63.30 329 ILE B N 1
ATOM 6574 C CA . ILE D 2 329 ? 501.924 494.945 274.075 1.00 63.30 329 ILE B CA 1
ATOM 6575 C C . ILE D 2 329 ? 502.909 493.806 274.290 1.00 63.30 329 ILE B C 1
ATOM 6576 O O . ILE D 2 329 ? 503.828 493.652 273.495 1.00 63.30 329 ILE B O 1
ATOM 6581 N N . GLU D 2 330 ? 502.732 493.027 275.358 1.00 141.52 330 GLU B N 1
ATOM 6582 C CA . GLU D 2 330 ? 503.597 491.892 275.673 1.00 141.52 330 GLU B CA 1
ATOM 6583 C C . GLU D 2 330 ? 502.672 490.728 275.916 1.00 141.52 330 GLU B C 1
ATOM 6584 O O . GLU D 2 330 ? 501.548 490.956 276.318 1.00 141.52 330 GLU B O 1
ATOM 6590 N N . GLU D 2 331 ? 503.117 489.494 275.695 1.00 126.99 331 GLU B N 1
ATOM 6591 C CA . GLU D 2 331 ? 502.242 488.324 275.809 1.00 126.99 331 GLU B CA 1
ATOM 6592 C C . GLU D 2 331 ? 502.580 487.479 277.010 1.00 126.99 331 GLU B C 1
ATOM 6593 O O . GLU D 2 331 ? 503.752 487.222 277.264 1.00 126.99 331 GLU B O 1
ATOM 6599 N N . ILE D 2 332 ? 501.568 487.038 277.751 1.00 122.87 332 ILE B N 1
ATOM 6600 C CA . ILE D 2 332 ? 501.791 486.162 278.890 1.00 122.87 332 ILE B CA 1
ATOM 6601 C C . ILE D 2 332 ? 501.871 484.818 278.221 1.00 122.87 332 ILE B C 1
ATOM 6602 O O . ILE D 2 332 ? 500.874 484.362 277.683 1.00 122.87 332 ILE B O 1
ATOM 6607 N N . LYS D 2 333 ? 503.040 484.185 278.222 1.00 115.61 333 LYS B N 1
ATOM 6608 C CA . LYS D 2 333 ? 503.211 482.913 277.529 1.00 115.61 333 LYS B CA 1
ATOM 6609 C C . LYS D 2 333 ? 504.305 482.093 278.182 1.00 115.61 333 LYS B C 1
ATOM 6610 O O . LYS D 2 333 ? 505.169 482.653 278.849 1.00 115.61 333 LYS B O 1
ATOM 6616 N N . PRO D 2 334 ? 504.290 480.766 277.983 1.00 96.30 334 PRO B N 1
ATOM 6617 C CA . PRO D 2 334 ? 505.387 480.004 278.552 1.00 96.30 334 PRO B CA 1
ATOM 6618 C C . PRO D 2 334 ? 506.626 480.293 277.741 1.00 96.30 334 PRO B C 1
ATOM 6619 O O . PRO D 2 334 ? 506.494 480.677 276.587 1.00 96.30 334 PRO B O 1
ATOM 6623 N N . GLN D 2 335 ? 507.802 480.119 278.322 1.00 133.46 335 GLN B N 1
ATOM 6624 C CA . GLN D 2 335 ? 509.048 480.374 277.616 1.00 133.46 335 GLN B CA 1
ATOM 6625 C C . GLN D 2 335 ? 509.729 479.060 277.281 1.00 133.46 335 GLN B C 1
ATOM 6626 O O . GLN D 2 335 ? 509.975 478.256 278.177 1.00 133.46 335 GLN B O 1
ATOM 6632 N N . GLY D 2 336 ? 510.018 478.814 276.007 1.00 78.29 336 GLY B N 1
ATOM 6633 C CA . GLY D 2 336 ? 510.770 477.627 275.614 1.00 78.29 336 GLY B CA 1
ATOM 6634 C C . GLY D 2 336 ? 510.098 476.295 275.380 1.00 78.29 336 GLY B C 1
ATOM 6635 O O . GLY D 2 336 ? 510.810 475.329 275.131 1.00 78.29 336 GLY B O 1
ATOM 6636 N N . GLU D 2 337 ? 508.783 476.197 275.510 1.00 124.93 337 GLU B N 1
ATOM 6637 C CA . GLU D 2 337 ? 508.039 474.968 275.175 1.00 124.93 337 GLU B CA 1
ATOM 6638 C C . GLU D 2 337 ? 508.029 473.838 276.194 1.00 124.93 337 GLU B C 1
ATOM 6639 O O . GLU D 2 337 ? 507.372 472.828 275.940 1.00 124.93 337 GLU B O 1
ATOM 6645 N N . LEU D 2 338 ? 508.719 473.970 277.325 1.00 84.86 338 LEU B N 1
ATOM 6646 C CA . LEU D 2 338 ? 508.608 472.968 278.390 1.00 84.86 338 LEU B CA 1
ATOM 6647 C C . LEU D 2 338 ? 508.030 473.773 279.526 1.00 84.86 338 LEU B C 1
ATOM 6648 O O . LEU D 2 338 ? 508.676 474.697 280.008 1.00 84.86 338 LEU B O 1
ATOM 6653 N N . PHE D 2 339 ? 506.800 473.474 279.918 1.00 102.00 339 PHE B N 1
ATOM 6654 C CA . PHE D 2 339 ? 506.184 474.156 281.022 1.00 102.00 339 PHE B CA 1
ATOM 6655 C C . PHE D 2 339 ? 505.440 473.092 281.770 1.00 102.00 339 PHE B C 1
ATOM 6656 O O . PHE D 2 339 ? 504.691 472.343 281.151 1.00 102.00 339 PHE B O 1
ATOM 6664 N N . ALA D 2 340 ? 505.645 472.984 283.077 1.00 55.84 340 ALA B N 1
ATOM 6665 C CA . ALA D 2 340 ? 504.873 472.058 283.886 1.00 55.84 340 ALA B CA 1
ATOM 6666 C C . ALA D 2 340 ? 504.769 472.642 285.265 1.00 55.84 340 ALA B C 1
ATOM 6667 O O . ALA D 2 340 ? 505.536 472.278 286.134 1.00 55.84 340 ALA B O 1
ATOM 6669 N N . PHE D 2 341 ? 503.831 473.548 285.472 1.00 82.76 341 PHE B N 1
ATOM 6670 C CA . PHE D 2 341 ? 503.685 474.187 286.761 1.00 82.76 341 PHE B CA 1
ATOM 6671 C C . PHE D 2 341 ? 502.881 473.188 287.553 1.00 82.76 341 PHE B C 1
ATOM 6672 O O . PHE D 2 341 ? 501.735 472.941 287.216 1.00 82.76 341 PHE B O 1
ATOM 6680 N N . ILE D 2 342 ? 503.459 472.614 288.600 1.00 58.76 342 ILE B N 1
ATOM 6681 C CA . ILE D 2 342 ? 502.788 471.617 289.408 1.00 58.76 342 ILE B CA 1
ATOM 6682 C C . ILE D 2 342 ? 502.441 472.384 290.659 1.00 58.76 342 ILE B C 1
ATOM 6683 O O . ILE D 2 342 ? 503.322 473.006 291.220 1.00 58.76 342 ILE B O 1
ATOM 6688 N N . PHE D 2 343 ? 501.187 472.377 291.090 1.00 107.33 343 PHE B N 1
ATOM 6689 C CA . PHE D 2 343 ? 500.771 473.156 292.247 1.00 107.33 343 PHE B CA 1
ATOM 6690 C C . PHE D 2 343 ? 499.724 472.460 293.053 1.00 107.33 343 PHE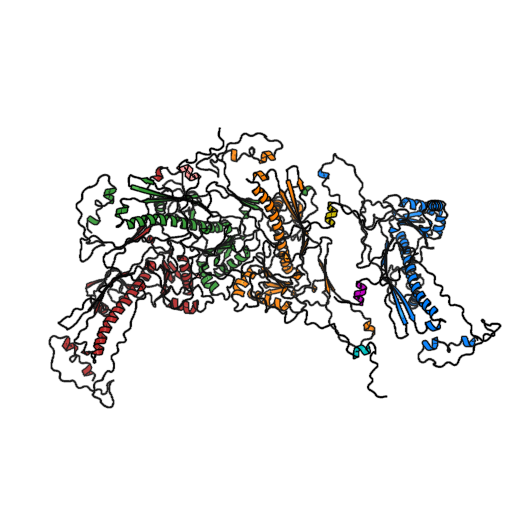 B C 1
ATOM 6691 O O . PHE D 2 343 ? 499.018 471.624 292.518 1.00 107.33 343 PHE B O 1
ATOM 6699 N N . ASP D 2 344 ? 499.612 472.768 294.338 1.00 61.54 344 ASP B N 1
ATOM 6700 C CA . ASP D 2 344 ? 498.526 472.209 295.128 1.00 61.54 344 ASP B CA 1
ATOM 6701 C C . ASP D 2 344 ? 497.279 472.923 294.644 1.00 61.54 344 ASP B C 1
ATOM 6702 O O . ASP D 2 344 ? 497.314 474.133 294.456 1.00 61.54 344 ASP B O 1
ATOM 6707 N N . ILE D 2 345 ? 496.170 472.221 294.469 1.00 91.30 345 ILE B N 1
ATOM 6708 C CA . ILE D 2 345 ? 494.974 472.836 293.897 1.00 91.30 345 ILE B CA 1
ATOM 6709 C C . ILE D 2 345 ? 494.406 473.913 294.789 1.00 91.30 345 ILE B C 1
ATOM 6710 O O . ILE D 2 345 ? 493.759 474.829 294.310 1.00 91.30 345 ILE B O 1
ATOM 6715 N N . ASN D 2 346 ? 494.641 473.829 296.083 1.00 133.52 346 ASN B N 1
ATOM 6716 C CA . ASN D 2 346 ? 494.050 474.785 297.001 1.00 133.52 346 ASN B CA 1
ATOM 6717 C C . ASN D 2 346 ? 494.534 476.192 296.698 1.00 133.52 346 ASN B C 1
ATOM 6718 O O . ASN D 2 346 ? 493.850 477.150 297.025 1.00 133.52 346 ASN B O 1
ATOM 6723 N N . ALA D 2 347 ? 495.696 476.338 296.086 1.00 84.93 347 ALA B N 1
ATOM 6724 C CA . ALA D 2 347 ? 496.264 477.652 295.803 1.00 84.93 347 ALA B CA 1
ATOM 6725 C C . ALA D 2 347 ? 495.452 478.561 294.881 1.00 84.93 347 ALA B C 1
ATOM 6726 O O . ALA D 2 347 ? 495.616 479.768 294.955 1.00 84.93 347 ALA B O 1
ATOM 6728 N N . LEU D 2 348 ? 494.580 478.035 294.029 1.00 147.79 348 LEU B N 1
ATOM 6729 C CA . LEU D 2 348 ? 493.879 478.861 293.014 1.00 147.79 348 LEU B CA 1
ATOM 6730 C C . LEU D 2 348 ? 492.950 480.022 293.388 1.00 147.79 348 LEU B C 1
ATOM 6731 O O . LEU D 2 348 ? 492.817 480.921 292.586 1.00 147.79 348 LEU B O 1
ATOM 6736 N N . LYS D 2 349 ? 492.217 480.002 294.486 1.00 137.01 349 LYS B N 1
ATOM 6737 C CA . LYS D 2 349 ? 491.428 481.202 294.891 1.00 137.01 349 LYS B CA 1
ATOM 6738 C C . LYS D 2 349 ? 490.508 481.852 293.844 1.00 137.01 349 LYS B C 1
ATOM 6739 O O . LYS D 2 349 ? 490.636 483.036 293.566 1.00 137.01 349 LYS B O 1
ATOM 6745 N N . TYR D 2 350 ? 489.609 481.090 293.250 1.00 101.46 350 TYR B N 1
ATOM 6746 C CA . TYR D 2 350 ? 488.689 481.627 292.257 1.00 101.46 350 TYR B CA 1
ATOM 6747 C C . TYR D 2 350 ? 487.371 481.851 292.952 1.00 101.46 350 TYR B C 1
ATOM 6748 O O . TYR D 2 350 ? 486.824 480.913 293.513 1.00 101.46 350 TYR B O 1
ATOM 6757 N N . LYS D 2 351 ? 486.864 483.079 292.942 1.00 184.22 351 LYS B N 1
ATOM 6758 C CA . LYS D 2 351 ? 485.610 483.402 293.595 1.00 184.22 351 LYS B CA 1
ATOM 6759 C C . LYS D 2 351 ? 484.791 484.198 292.612 1.00 184.22 351 LYS B C 1
ATOM 6760 O O . LYS D 2 351 ? 485.361 484.955 291.842 1.00 184.22 351 LYS B O 1
ATOM 6766 N N . ARG D 2 352 ? 483.471 484.078 292.648 1.00 190.93 352 ARG B N 1
ATOM 6767 C CA . ARG D 2 352 ? 482.629 484.783 291.723 1.00 190.93 352 ARG B CA 1
ATOM 6768 C C . ARG D 2 352 ? 481.377 485.177 292.414 1.00 190.93 352 ARG B C 1
ATOM 6769 O O . ARG D 2 352 ? 481.119 484.689 293.499 1.00 190.93 352 ARG B O 1
ATOM 6777 N N . ASN D 2 353 ? 480.612 486.088 291.829 1.00 70.16 353 ASN B N 1
ATOM 6778 C CA . ASN D 2 353 ? 479.297 486.435 292.355 1.00 70.16 353 ASN B CA 1
ATOM 6779 C C . ASN D 2 353 ? 478.475 486.605 291.119 1.00 70.16 353 ASN B C 1
ATOM 6780 O O . ASN D 2 353 ? 478.795 487.449 290.293 1.00 70.16 353 ASN B O 1
ATOM 6785 N N . THR D 2 354 ? 477.438 485.807 290.974 1.00 123.00 354 THR B N 1
ATOM 6786 C CA . THR D 2 354 ? 476.588 485.864 289.813 1.00 123.00 354 THR B CA 1
ATOM 6787 C C . THR D 2 354 ? 475.194 486.060 290.303 1.00 123.00 354 THR B C 1
ATOM 6788 O O . THR D 2 354 ? 474.257 485.549 289.713 1.00 123.00 354 THR B O 1
ATOM 6792 N N . LYS D 2 355 ? 474.987 486.819 291.370 1.00 127.29 355 LYS B N 1
ATOM 6793 C CA . LYS D 2 355 ? 473.641 486.986 291.906 1.00 127.29 355 LYS B CA 1
ATOM 6794 C C . LYS D 2 355 ? 472.938 488.048 291.082 1.00 127.29 355 LYS B C 1
ATOM 6795 O O . LYS D 2 355 ? 473.452 489.150 290.945 1.00 127.29 355 LYS B O 1
ATOM 6801 N N . GLY D 2 356 ? 471.770 487.738 290.530 1.00 57.58 356 GLY B N 1
ATOM 6802 C CA . GLY D 2 356 ? 471.098 488.666 289.645 1.00 57.58 356 GLY B CA 1
ATOM 6803 C C . GLY D 2 356 ? 471.903 488.933 288.405 1.00 57.58 356 GLY B C 1
ATOM 6804 O O . GLY D 2 356 ? 471.852 490.036 287.906 1.00 57.58 356 GLY B O 1
ATOM 6805 N N . MET D 2 357 ? 472.614 487.934 287.889 1.00 137.33 357 MET B N 1
ATOM 6806 C CA . MET D 2 357 ? 473.475 488.095 286.720 1.00 137.33 357 MET B CA 1
ATOM 6807 C C . MET D 2 357 ? 472.786 488.700 285.507 1.00 137.33 357 MET B C 1
ATOM 6808 O O . MET D 2 357 ? 473.364 489.563 284.874 1.00 137.33 357 MET B O 1
ATOM 6813 N N . LEU D 2 358 ? 471.580 488.270 285.168 1.00 107.44 358 LEU B N 1
ATOM 6814 C CA . LEU D 2 358 ? 470.921 488.764 283.967 1.00 107.44 358 LEU B CA 1
ATOM 6815 C C . LEU D 2 358 ? 470.155 490.048 284.307 1.00 107.44 358 LEU B C 1
ATOM 6816 O O . LEU D 2 358 ? 469.025 489.972 284.777 1.00 107.44 358 LEU B O 1
ATOM 6821 N N . LYS D 2 359 ? 470.745 491.227 284.065 1.00 92.13 359 LYS B N 1
ATOM 6822 C CA . LYS D 2 359 ? 470.106 492.475 284.473 1.00 92.13 359 LYS B CA 1
ATOM 6823 C C . LYS D 2 359 ? 468.804 492.659 283.733 1.00 92.13 359 LYS B C 1
ATOM 6824 O O . LYS D 2 359 ? 468.649 492.134 282.636 1.00 92.13 359 LYS B O 1
ATOM 6830 N N . GLU D 2 360 ? 467.859 493.395 284.308 1.00 91.37 360 GLU B N 1
ATOM 6831 C CA . GLU D 2 360 ? 466.544 493.515 283.694 1.00 91.37 360 GLU B CA 1
ATOM 6832 C C . GLU D 2 360 ? 466.578 494.226 282.346 1.00 91.37 360 GLU B C 1
ATOM 6833 O O . GLU D 2 360 ? 467.401 495.111 282.139 1.00 91.37 360 GLU B O 1
ATOM 6839 N N . PRO D 2 361 ? 465.691 493.842 281.417 1.00 65.01 361 PRO B N 1
ATOM 6840 C CA . PRO D 2 361 ? 465.721 494.452 280.088 1.00 65.01 361 PRO B CA 1
ATOM 6841 C C . PRO D 2 361 ? 465.246 495.893 280.047 1.00 65.01 361 PRO B C 1
ATOM 6842 O O . PRO D 2 361 ? 464.466 496.242 280.921 1.00 65.01 361 PRO B O 1
ATOM 6846 N N . PHE D 2 362 ? 465.684 496.702 279.078 1.00 55.04 362 PHE B N 1
ATOM 6847 C CA . PHE D 2 362 ? 465.201 498.086 278.925 1.00 55.04 362 PHE B CA 1
ATOM 6848 C C . PHE D 2 362 ? 464.511 498.226 277.593 1.00 55.04 362 PHE B C 1
ATOM 6849 O O . PHE D 2 362 ? 465.163 498.042 276.583 1.00 55.04 362 PHE B O 1
ATOM 6857 N N . TYR D 2 363 ? 463.240 498.626 277.568 1.00 48.19 363 TYR B N 1
ATOM 6858 C CA . TYR D 2 363 ? 462.489 498.673 276.321 1.00 48.19 363 TYR B CA 1
ATOM 6859 C C . TYR D 2 363 ? 462.297 500.068 275.805 1.00 48.19 363 TYR B C 1
ATOM 6860 O O . TYR D 2 363 ? 461.689 500.891 276.478 1.00 48.19 363 TYR B O 1
ATOM 6869 N N . ASN D 2 364 ? 462.785 500.338 274.597 1.00 60.38 364 ASN B N 1
ATOM 6870 C CA . ASN D 2 364 ? 462.634 501.644 273.976 1.00 60.38 364 ASN B CA 1
ATOM 6871 C C . ASN D 2 364 ? 461.395 501.479 273.137 1.00 60.38 364 ASN B C 1
ATOM 6872 O O . ASN D 2 364 ? 461.401 500.732 272.168 1.00 60.38 364 ASN B O 1
ATOM 6877 N N . GLY D 2 365 ? 460.302 502.116 273.531 1.00 44.26 365 GLY B N 1
ATOM 6878 C CA . GLY D 2 365 ? 459.060 501.956 272.816 1.00 44.26 365 GLY B CA 1
ATOM 6879 C C . GLY D 2 365 ? 459.212 502.482 271.443 1.00 44.26 365 GLY B C 1
ATOM 6880 O O . GLY D 2 365 ? 458.765 501.852 270.504 1.00 44.26 365 GLY B O 1
ATOM 6881 N N . GLU D 2 366 ? 459.844 503.632 271.301 1.00 112.17 366 GLU B N 1
ATOM 6882 C CA . GLU D 2 366 ? 460.113 504.112 269.973 1.00 112.17 366 GLU B CA 1
ATOM 6883 C C . GLU D 2 366 ? 461.106 503.115 269.485 1.00 112.17 366 GLU B C 1
ATOM 6884 O O . GLU D 2 366 ? 461.995 502.772 270.240 1.00 112.17 366 GLU B O 1
ATOM 6890 N N . PHE D 2 367 ? 460.956 502.610 268.268 1.00 93.10 367 PHE B N 1
ATOM 6891 C CA . PHE D 2 367 ? 461.884 501.650 267.670 1.00 93.10 367 PHE B CA 1
ATOM 6892 C C . PHE D 2 367 ? 461.636 500.208 268.089 1.00 93.10 367 PHE B C 1
ATOM 6893 O O . PHE D 2 367 ? 462.313 499.323 267.597 1.00 93.10 367 PHE B O 1
ATOM 6901 N N . ASP D 2 368 ? 460.697 499.952 268.985 1.00 70.14 368 ASP B N 1
ATOM 6902 C CA . ASP D 2 368 ? 460.330 498.590 269.382 1.00 70.14 368 ASP B CA 1
ATOM 6903 C C . ASP D 2 368 ? 461.503 497.732 269.820 1.00 70.14 368 ASP B C 1
ATOM 6904 O O . ASP D 2 368 ? 461.487 496.546 269.549 1.00 70.14 368 ASP B O 1
ATOM 6909 N N . GLU D 2 369 ? 462.475 498.262 270.553 1.00 54.86 369 GLU B N 1
ATOM 6910 C CA . GLU D 2 369 ? 463.683 497.502 270.881 1.00 54.86 369 GLU B CA 1
ATOM 6911 C C . GLU D 2 369 ? 463.862 497.264 272.328 1.00 54.86 369 GLU B C 1
ATOM 6912 O O . GLU D 2 369 ? 463.662 498.189 273.085 1.00 54.86 369 GLU B O 1
ATOM 6918 N N . VAL D 2 370 ? 464.274 496.066 272.727 1.00 36.84 370 VAL B N 1
ATOM 6919 C CA . VAL D 2 370 ? 464.591 495.802 274.130 1.00 36.84 370 VAL B CA 1
ATOM 6920 C C . VAL D 2 370 ? 466.068 495.454 274.178 1.00 36.84 370 VAL B C 1
ATOM 6921 O O . VAL D 2 370 ? 466.494 494.601 273.413 1.00 36.84 370 VAL B O 1
ATOM 6925 N N . THR D 2 371 ? 466.849 496.124 275.033 1.00 36.68 371 THR B N 1
ATOM 6926 C CA . THR D 2 371 ? 468.300 495.894 275.121 1.00 36.68 371 THR B CA 1
ATOM 6927 C C . THR D 2 371 ? 468.558 495.177 276.428 1.00 36.68 371 THR B C 1
ATOM 6928 O O . THR D 2 371 ? 468.073 495.635 277.450 1.00 36.68 371 THR B O 1
ATOM 6932 N N . HIS D 2 372 ? 469.293 494.060 276.417 1.00 42.00 372 HIS B N 1
ATOM 6933 C CA . HIS D 2 372 ? 469.504 493.240 277.625 1.00 42.00 372 HIS B CA 1
ATOM 6934 C C . HIS D 2 372 ? 470.970 493.229 278.018 1.00 42.00 372 HIS B C 1
ATOM 6935 O O . HIS D 2 372 ? 471.808 493.435 277.161 1.00 42.00 372 HIS B O 1
ATOM 6942 N N . TRP D 2 373 ? 471.280 493.012 279.294 1.00 60.68 373 TRP B N 1
ATOM 6943 C CA . TRP D 2 373 ? 472.656 493.049 279.781 1.00 60.68 373 TRP B CA 1
ATOM 6944 C C . TRP D 2 373 ? 472.964 491.917 280.720 1.00 60.68 373 TRP B C 1
ATOM 6945 O O . TRP D 2 373 ? 472.050 491.437 281.373 1.00 60.68 373 TRP B O 1
ATOM 6956 N N . ILE D 2 374 ? 474.226 491.479 280.800 1.00 53.50 374 ILE B N 1
ATOM 6957 C CA . ILE D 2 374 ? 474.653 490.446 281.752 1.00 53.50 374 ILE B CA 1
ATOM 6958 C C . ILE D 2 374 ? 475.838 491.044 282.515 1.00 53.50 374 ILE B C 1
ATOM 6959 O O . ILE D 2 374 ? 476.783 491.456 281.876 1.00 53.50 374 ILE B O 1
ATOM 6964 N N . HIS D 2 375 ? 475.810 491.093 283.849 1.00 51.40 375 HIS B N 1
ATOM 6965 C CA . HIS D 2 375 ? 476.920 491.622 284.661 1.00 51.40 375 HIS B CA 1
ATOM 6966 C C . HIS D 2 375 ? 477.330 490.625 285.752 1.00 51.40 375 HIS B C 1
ATOM 6967 O O . HIS D 2 375 ? 476.458 490.002 286.333 1.00 51.40 375 HIS B O 1
ATOM 6974 N N . TYR D 2 376 ? 478.628 490.480 286.055 1.00 71.38 376 TYR B N 1
ATOM 6975 C CA . TYR D 2 376 ? 479.111 489.523 287.064 1.00 71.38 376 TYR B CA 1
ATOM 6976 C C . TYR D 2 376 ? 480.445 489.960 287.656 1.00 71.38 376 TYR B C 1
ATOM 6977 O O . TYR D 2 376 ? 481.135 490.732 287.019 1.00 71.38 376 TYR B O 1
ATOM 6986 N N . TYR D 2 377 ? 480.830 489.426 288.820 1.00 74.56 377 TYR B N 1
ATOM 6987 C CA . TYR D 2 377 ? 482.082 489.796 289.492 1.00 74.56 377 TYR B CA 1
ATOM 6988 C C . TYR D 2 377 ? 483.022 488.614 289.487 1.00 74.56 377 TYR B C 1
ATOM 6989 O O . TYR D 2 377 ? 482.560 487.505 289.697 1.00 74.56 377 TYR B O 1
ATOM 6998 N N . SER D 2 378 ? 484.308 488.813 289.193 1.00 95.43 378 SER B N 1
ATOM 6999 C CA . SER D 2 378 ? 485.293 487.732 289.268 1.00 95.43 378 SER B CA 1
ATOM 7000 C C . SER D 2 378 ? 486.605 488.094 289.919 1.00 95.43 378 SER B C 1
ATOM 7001 O O . SER D 2 378 ? 487.231 489.059 289.510 1.00 95.43 378 SER B O 1
ATOM 7004 N N . PHE D 2 379 ? 487.057 487.292 290.878 1.00 65.84 379 PHE B N 1
ATOM 7005 C CA . PHE D 2 379 ? 488.312 487.528 291.576 1.00 65.84 379 PHE B CA 1
ATOM 7006 C C . PHE D 2 379 ? 489.136 486.308 291.319 1.00 65.84 379 PHE B C 1
ATOM 7007 O O . PHE D 2 379 ? 488.670 485.212 291.582 1.00 65.84 379 PHE B O 1
ATOM 7015 N N . LYS D 2 380 ? 490.339 486.475 290.792 1.00 152.93 380 LYS B N 1
ATOM 7016 C CA . LYS D 2 380 ? 491.237 485.362 290.558 1.00 152.93 380 LYS B CA 1
ATOM 7017 C C . LYS D 2 380 ? 492.565 485.743 291.181 1.00 152.93 380 LYS B C 1
ATOM 7018 O O . LYS D 2 380 ? 493.041 486.846 290.949 1.00 152.93 380 LYS B O 1
ATOM 7024 N N . ALA D 2 381 ? 493.171 484.857 291.964 1.00 43.33 381 ALA B N 1
ATOM 7025 C CA . ALA D 2 381 ? 494.403 485.181 292.656 1.00 43.33 381 ALA B CA 1
ATOM 7026 C C . ALA D 2 381 ? 495.118 483.887 292.949 1.00 43.33 381 ALA B C 1
ATOM 7027 O O . ALA D 2 381 ? 494.530 482.861 292.736 1.00 43.33 381 ALA B O 1
ATOM 7029 N N . MET D 2 382 ? 496.391 483.916 293.349 1.00 41.45 382 MET B N 1
ATOM 7030 C CA . MET D 2 382 ? 497.118 482.704 293.727 1.00 41.45 382 MET B CA 1
ATOM 7031 C C . MET D 2 382 ? 497.775 482.858 295.088 1.00 41.45 382 MET B C 1
ATOM 7032 O O . MET D 2 382 ? 498.404 483.872 295.333 1.00 41.45 382 MET B O 1
ATOM 7037 N N . SER D 2 383 ? 497.652 481.864 295.966 1.00 56.64 383 SER B N 1
ATOM 7038 C CA . SER D 2 383 ? 498.173 481.959 297.337 1.00 56.64 383 SER B CA 1
ATOM 7039 C C . SER D 2 383 ? 499.609 481.516 297.511 1.00 56.64 383 SER B C 1
ATOM 7040 O O . SER D 2 383 ? 499.966 480.446 297.061 1.00 56.64 383 SER B O 1
ATOM 7043 N N . PRO D 2 384 ? 500.441 482.309 298.188 1.00 201.46 384 PRO B N 1
ATOM 7044 C CA . PRO D 2 384 ? 501.802 481.855 298.455 1.00 201.46 384 PRO B CA 1
ATOM 7045 C C . PRO D 2 384 ? 501.966 480.659 299.344 1.00 201.46 384 PRO B C 1
ATOM 7046 O O . PRO D 2 384 ? 502.879 479.889 299.119 1.00 201.46 384 PRO B O 1
ATOM 7050 N N . PHE D 2 385 ? 501.094 480.460 300.311 1.00 165.26 385 PHE B N 1
ATOM 7051 C CA . PHE D 2 385 ? 501.317 479.428 301.331 1.00 165.26 385 PHE B CA 1
ATOM 7052 C C . PHE D 2 385 ? 501.449 477.955 300.919 1.00 165.26 385 PHE B C 1
ATOM 7053 O O . PHE D 2 385 ? 502.242 477.253 301.517 1.00 165.26 385 PHE B O 1
ATOM 7061 N N . PHE D 2 386 ? 500.684 477.477 299.943 1.00 86.08 386 PHE B N 1
ATOM 7062 C CA . PHE D 2 386 ? 500.719 476.057 299.528 1.00 86.08 386 PHE B CA 1
ATOM 7063 C C . PHE D 2 386 ? 501.936 475.698 298.676 1.00 86.08 386 PHE B C 1
ATOM 7064 O O . PHE D 2 386 ? 502.548 476.581 298.099 1.00 86.08 386 PHE B O 1
ATOM 7072 N N . ASN D 2 387 ? 502.290 474.415 298.600 1.00 53.77 387 ASN B N 1
ATOM 7073 C CA . ASN D 2 387 ? 503.462 473.954 297.822 1.00 53.77 387 ASN B CA 1
ATOM 7074 C C . ASN D 2 387 ? 503.342 474.047 296.288 1.00 53.77 387 ASN B C 1
ATOM 7075 O O . ASN D 2 387 ? 502.301 473.686 295.753 1.00 53.77 387 ASN B O 1
ATOM 7080 N N . LYS D 2 388 ? 504.396 474.428 295.545 1.00 81.62 388 LYS B N 1
ATOM 7081 C CA . LYS D 2 388 ? 504.333 474.468 294.075 1.00 81.62 388 LYS B CA 1
ATOM 7082 C C . LYS D 2 388 ? 505.674 474.577 293.386 1.00 81.62 388 LYS B C 1
ATOM 7083 O O . LYS D 2 388 ? 506.395 475.502 293.666 1.00 81.62 388 LYS B O 1
ATOM 7089 N N . ILE D 2 389 ? 505.999 473.652 292.478 1.00 113.57 389 ILE B N 1
ATOM 7090 C CA . ILE D 2 389 ? 507.282 473.682 291.760 1.00 113.57 389 ILE B CA 1
ATOM 7091 C C . ILE D 2 389 ? 507.170 473.596 290.250 1.00 113.57 389 ILE B C 1
ATOM 7092 O O . ILE D 2 389 ? 506.544 472.674 289.754 1.00 113.57 389 ILE B O 1
ATOM 7097 N N . LEU D 2 390 ? 507.814 474.520 289.524 1.00 55.29 390 LEU B N 1
ATOM 7098 C CA . LEU D 2 390 ? 507.720 474.582 288.059 1.00 55.29 390 LEU B CA 1
ATOM 7099 C C . LEU D 2 390 ? 508.892 473.895 287.413 1.00 55.29 390 LEU B C 1
ATOM 7100 O O . LEU D 2 390 ? 509.994 474.110 287.855 1.00 55.29 390 LEU B O 1
ATOM 7105 N N . ILE D 2 391 ? 508.677 473.087 286.377 1.00 97.14 391 ILE B N 1
ATOM 7106 C CA . ILE D 2 391 ? 509.747 472.415 285.652 1.00 97.14 391 ILE B CA 1
ATOM 7107 C C . ILE D 2 391 ? 509.725 473.083 284.310 1.00 97.14 391 ILE B C 1
ATOM 7108 O O . ILE D 2 391 ? 508.668 473.156 283.702 1.00 97.14 391 ILE B O 1
ATOM 7113 N N . THR D 2 392 ? 510.861 473.587 283.847 1.00 151.28 392 THR B N 1
ATOM 7114 C CA . THR D 2 392 ? 510.918 474.334 282.598 1.00 151.28 392 THR B CA 1
ATOM 7115 C C . THR D 2 392 ? 512.203 474.016 281.865 1.00 151.28 392 THR B C 1
ATOM 7116 O O . THR D 2 392 ? 513.113 473.462 282.441 1.00 151.28 392 THR B O 1
ATOM 7120 N N . GLU D 2 393 ? 512.284 474.335 280.587 1.00 288.77 393 GLU B N 1
ATOM 7121 C CA . GLU D 2 393 ? 513.459 473.960 279.809 1.00 288.77 393 GLU B CA 1
ATOM 7122 C C . GLU D 2 393 ? 514.666 474.675 280.364 1.00 288.77 393 GLU B C 1
ATOM 7123 O O . GLU D 2 393 ? 514.560 475.807 280.836 1.00 288.77 393 GLU B O 1
ATOM 7129 N N . ALA D 2 394 ? 515.820 474.020 280.306 1.00 192.25 394 ALA B N 1
ATOM 7130 C CA . ALA D 2 394 ? 517.036 474.628 280.820 1.00 192.25 394 ALA B CA 1
ATOM 7131 C C . ALA D 2 394 ? 517.321 475.895 280.022 1.00 192.25 394 ALA B C 1
ATOM 7132 O O . ALA D 2 394 ? 517.249 475.871 278.794 1.00 192.25 394 ALA B O 1
ATOM 7134 N N . PRO D 2 395 ? 517.671 477.002 280.705 1.00 161.17 395 PRO B N 1
ATOM 7135 C CA . PRO D 2 395 ? 518.023 478.219 279.965 1.00 161.17 395 PRO B CA 1
ATOM 7136 C C . PRO D 2 395 ? 519.451 478.184 279.436 1.00 161.17 395 PRO B C 1
ATOM 7137 O O . PRO D 2 395 ? 519.773 478.979 278.553 1.00 161.17 395 PRO B O 1
ATOM 7141 N N . ILE E 2 8 ? 498.657 435.185 202.597 1.00 30.00 8 ILE C N 1
ATOM 7142 C CA . ILE E 2 8 ? 497.423 435.272 203.366 1.00 30.00 8 ILE C CA 1
ATOM 7143 C C . ILE E 2 8 ? 496.285 435.162 202.359 1.00 30.00 8 ILE C C 1
ATOM 7144 O O . ILE E 2 8 ? 496.375 435.745 201.283 1.00 30.00 8 ILE C O 1
ATOM 7149 N N . PRO E 2 9 ? 495.209 434.429 202.686 1.00 30.00 9 PRO C N 1
ATOM 7150 C CA . PRO E 2 9 ? 494.177 434.321 201.659 1.00 30.00 9 PRO C CA 1
ATOM 7151 C C . PRO E 2 9 ? 493.484 435.644 201.394 1.00 30.00 9 PRO C C 1
ATOM 7152 O O . PRO E 2 9 ? 493.424 436.487 202.275 1.00 30.00 9 PRO C O 1
ATOM 7156 N N . THR E 2 10 ? 492.984 435.836 200.181 1.00 30.00 10 THR C N 1
ATOM 7157 C CA . THR E 2 10 ? 492.286 437.061 199.829 1.00 30.00 10 THR C CA 1
ATOM 7158 C C . THR E 2 10 ? 491.032 437.230 200.631 1.00 30.00 10 THR C C 1
ATOM 7159 O O . THR E 2 10 ? 490.686 438.346 200.981 1.00 30.00 10 THR C O 1
ATOM 7163 N N . LEU E 2 11 ? 490.340 436.144 200.934 1.00 30.00 11 LEU C N 1
ATOM 7164 C CA . LEU E 2 11 ? 489.058 436.267 201.600 1.00 30.00 11 LEU C CA 1
ATOM 7165 C C . LEU E 2 11 ? 489.160 436.967 202.937 1.00 30.00 11 LEU C C 1
ATOM 7166 O O . LEU E 2 11 ? 488.325 437.815 203.229 1.00 30.00 11 LEU C O 1
ATOM 7171 N N . ILE E 2 12 ? 490.159 436.658 203.755 1.00 30.00 12 ILE C N 1
ATOM 7172 C CA . ILE E 2 12 ? 490.201 437.261 205.088 1.00 30.00 12 ILE C CA 1
ATOM 7173 C C . ILE E 2 12 ? 490.352 438.765 204.940 1.00 30.00 12 ILE C C 1
ATOM 7174 O O . ILE E 2 12 ? 489.703 439.517 205.651 1.00 30.00 12 ILE C O 1
ATOM 7179 N N . ALA E 2 13 ? 491.195 439.212 204.020 1.00 30.00 13 ALA C N 1
ATOM 7180 C CA . ALA E 2 13 ? 491.377 440.647 203.755 1.00 30.00 13 ALA C CA 1
ATOM 7181 C C . ALA E 2 13 ? 490.186 441.328 203.133 1.00 30.00 13 ALA C C 1
ATOM 7182 O O . ALA E 2 13 ? 489.916 442.483 203.428 1.00 30.00 13 ALA C O 1
ATOM 7184 N N . ASP E 2 14 ? 489.488 440.640 202.246 1.00 30.00 14 ASP C N 1
ATOM 7185 C CA . ASP E 2 14 ? 488.402 441.268 201.496 1.00 30.00 14 ASP C CA 1
ATOM 7186 C C . ASP E 2 14 ? 487.303 441.795 202.387 1.00 30.00 14 ASP C C 1
ATOM 7187 O O . ASP E 2 14 ? 486.844 441.074 203.270 1.00 30.00 14 ASP C O 1
ATOM 7192 N N . SER E 2 15 ? 486.875 443.042 202.161 1.00 30.00 15 SER C N 1
ATOM 7193 C CA . SER E 2 15 ? 485.809 443.656 202.963 1.00 30.00 15 SER C CA 1
ATOM 7194 C C . SER E 2 15 ? 484.458 443.699 202.267 1.00 30.00 15 SER C C 1
ATOM 7195 O O . SER E 2 15 ? 483.471 444.089 202.878 1.00 30.00 15 SER C O 1
ATOM 7198 N N . THR E 2 16 ? 484.399 443.294 201.008 1.00 30.00 16 THR C N 1
ATOM 7199 C CA . THR E 2 16 ? 483.147 443.340 200.266 1.00 30.00 16 THR C CA 1
ATOM 7200 C C . THR E 2 16 ? 482.158 442.387 200.903 1.00 30.00 16 THR C C 1
ATOM 7201 O O . THR E 2 16 ? 480.961 442.650 200.884 1.00 30.00 16 THR C O 1
ATOM 7205 N N . LYS E 2 17 ? 482.646 441.283 201.457 1.00 30.00 17 LYS C N 1
ATOM 7206 C CA . LYS E 2 17 ? 481.776 440.281 202.074 1.00 30.00 17 LYS C CA 1
ATOM 7207 C C . LYS E 2 17 ? 481.421 440.536 203.542 1.00 30.00 17 LYS C C 1
ATOM 7208 O O . LYS E 2 17 ? 480.692 439.757 204.145 1.00 30.00 17 LYS C O 1
ATOM 7214 N N . ALA E 2 18 ? 481.894 441.630 204.111 1.00 30.00 18 ALA C N 1
ATOM 7215 C CA . ALA E 2 18 ? 481.629 441.939 205.511 1.00 30.00 18 ALA C CA 1
ATOM 7216 C C . ALA E 2 18 ? 480.185 442.233 205.829 1.00 30.00 18 ALA C C 1
ATOM 7217 O O . ALA E 2 18 ? 479.446 442.670 204.961 1.00 30.00 18 ALA C O 1
ATOM 7219 N N . SER E 2 19 ? 479.755 441.965 207.055 1.00 30.00 19 SER C N 1
ATOM 7220 C CA . SER E 2 19 ? 478.413 442.343 207.480 1.00 30.00 19 SER C CA 1
ATOM 7221 C C . SER E 2 19 ? 478.297 443.852 207.494 1.00 30.00 19 SER C C 1
ATOM 7222 O O . SER E 2 19 ? 477.235 444.396 207.242 1.00 30.00 19 SER C O 1
ATOM 7225 N N . LEU E 2 20 ? 479.385 444.535 207.811 1.00 30.00 20 LEU C N 1
ATOM 7226 C CA . LEU E 2 20 ? 479.351 445.981 207.872 1.00 30.00 20 LEU C CA 1
ATOM 7227 C C . LEU E 2 20 ? 478.947 446.469 206.517 1.00 30.00 20 LEU C C 1
ATOM 7228 O O . LEU E 2 20 ? 478.160 447.391 206.412 1.00 30.00 20 LEU C O 1
ATOM 7233 N N . GLN E 2 21 ? 479.455 445.845 205.467 1.00 30.00 21 GLN C N 1
ATOM 7234 C CA . GLN E 2 21 ? 479.134 446.264 204.108 1.00 30.00 21 GLN C CA 1
ATOM 7235 C C . GLN E 2 21 ? 477.644 446.110 203.842 1.00 30.00 21 GLN C C 1
ATOM 7236 O O . GLN E 2 21 ? 477.032 446.987 203.247 1.00 30.00 21 GLN C O 1
ATOM 7242 N N . ASP E 2 22 ? 477.051 445.008 204.277 1.00 30.00 22 ASP C N 1
ATOM 7243 C CA . ASP E 2 22 ? 475.635 444.785 204.003 1.00 30.00 22 ASP C CA 1
ATOM 7244 C C . ASP E 2 22 ? 474.743 445.804 204.686 1.00 30.00 22 ASP C C 1
ATOM 7245 O O . ASP E 2 22 ? 473.840 446.347 204.061 1.00 30.00 22 ASP C O 1
ATOM 7250 N N . PHE E 2 23 ? 474.984 446.056 205.967 1.00 30.00 23 PHE C N 1
ATOM 7251 C CA . PHE E 2 23 ? 474.190 447.029 206.726 1.00 30.00 23 PHE C CA 1
ATOM 7252 C C . PHE E 2 23 ? 474.456 448.462 206.324 1.00 30.00 23 PHE C C 1
ATOM 7253 O O . PHE E 2 23 ? 473.541 449.265 206.263 1.00 30.00 23 PHE C O 1
ATOM 7261 N N . ASN E 2 24 ? 475.707 448.795 206.068 1.00 30.00 24 ASN C N 1
ATOM 7262 C CA . ASN E 2 24 ? 476.069 450.162 205.723 1.00 30.00 24 ASN C CA 1
ATOM 7263 C C . ASN E 2 24 ? 475.475 450.664 204.410 1.00 30.00 24 ASN C C 1
ATOM 7264 O O . ASN E 2 24 ? 474.979 451.789 204.364 1.00 30.00 24 ASN C O 1
ATOM 7269 N N . HIS E 2 25 ? 475.499 449.851 203.355 1.00 30.00 25 HIS C N 1
ATOM 7270 C CA . HIS E 2 25 ? 475.016 450.284 202.023 1.00 30.00 25 HIS C CA 1
ATOM 7271 C C . HIS E 2 25 ? 473.509 450.150 201.767 1.00 30.00 25 HIS C C 1
ATOM 7272 O O . HIS E 2 25 ? 472.855 449.309 202.367 1.00 30.00 25 HIS C O 1
ATOM 7279 N N . ASP E 2 26 ? 472.962 450.975 200.876 1.00 30.00 26 ASP C N 1
ATOM 7280 C CA . ASP E 2 26 ? 471.511 450.966 200.595 1.00 30.00 26 ASP C CA 1
ATOM 7281 C C . ASP E 2 26 ? 470.926 449.696 199.953 1.00 30.00 26 ASP C C 1
ATOM 7282 O O . ASP E 2 26 ? 469.814 449.314 200.307 1.00 30.00 26 ASP C O 1
ATOM 7287 N N . TYR E 2 27 ? 471.632 449.072 199.002 1.00 30.00 27 TYR C N 1
ATOM 7288 C CA . TYR E 2 27 ? 471.189 447.817 198.363 1.00 30.00 27 TYR C CA 1
ATOM 7289 C C . TYR E 2 27 ? 472.346 446.836 198.448 1.00 30.00 27 TYR C C 1
ATOM 7290 O O . TYR E 2 27 ? 473.492 447.264 198.416 1.00 30.00 27 TYR C O 1
ATOM 7299 N N . GLY E 2 28 ? 472.072 445.536 198.560 1.00 30.00 28 GLY C N 1
ATOM 7300 C CA . GLY E 2 28 ? 473.119 444.536 198.750 1.00 30.00 28 GLY C CA 1
ATOM 7301 C C . GLY E 2 28 ? 472.702 443.187 198.209 1.00 30.00 28 GLY C C 1
ATOM 7302 O O . GLY E 2 28 ? 471.546 443.029 197.842 1.00 30.00 28 GLY C O 1
ATOM 7303 N N . LYS E 2 29 ? 473.613 442.214 198.161 1.00 30.00 29 LYS C N 1
ATOM 7304 C CA . LYS E 2 29 ? 473.287 440.924 197.553 1.00 30.00 29 LYS C CA 1
ATOM 7305 C C . LYS E 2 29 ? 472.397 440.135 198.466 1.00 30.00 29 LYS C C 1
ATOM 7306 O O . LYS E 2 29 ? 472.822 439.729 199.538 1.00 30.00 29 LYS C O 1
ATOM 7312 N N . GLN E 2 30 ? 471.167 439.896 198.044 1.00 30.00 30 GLN C N 1
ATOM 7313 C CA . GLN E 2 30 ? 470.220 439.161 198.862 1.00 30.00 30 GLN C CA 1
ATOM 7314 C C . GLN E 2 30 ? 470.598 437.692 199.006 1.00 30.00 30 GLN C C 1
ATOM 7315 O O . GLN E 2 30 ? 470.420 437.131 200.082 1.00 30.00 30 GLN C O 1
ATOM 7321 N N . TRP E 2 31 ? 471.114 437.070 197.941 1.00 30.00 31 TRP C N 1
ATOM 7322 C CA . TRP E 2 31 ? 471.467 435.636 197.947 1.00 30.00 31 TRP C CA 1
ATOM 7323 C C . TRP E 2 31 ? 472.951 435.434 197.865 1.00 30.00 31 TRP C C 1
ATOM 7324 O O . TRP E 2 31 ? 473.613 436.161 197.139 1.00 30.00 31 TRP C O 1
ATOM 7335 N N . THR E 2 32 ? 473.495 434.488 198.628 1.00 30.00 32 THR C N 1
ATOM 7336 C CA . THR E 2 32 ? 474.921 434.168 198.521 1.00 30.00 32 THR C CA 1
ATOM 7337 C C . THR E 2 32 ? 475.213 432.694 198.618 1.00 30.00 32 THR C C 1
ATOM 7338 O O . THR E 2 32 ? 474.473 431.975 199.284 1.00 30.00 32 THR C O 1
ATOM 7342 N N . PHE E 2 33 ? 476.277 432.242 197.958 1.00 30.00 33 PHE C N 1
ATOM 7343 C CA . PHE E 2 33 ? 476.715 430.855 198.040 1.00 30.00 33 PHE C CA 1
ATOM 7344 C C . PHE E 2 33 ? 477.992 431.071 198.807 1.00 30.00 33 PHE C C 1
ATOM 7345 O O . PHE E 2 33 ? 478.791 431.924 198.442 1.00 30.00 33 PHE C O 1
ATOM 7353 N N . GLY E 2 34 ? 478.226 430.305 199.850 1.00 30.00 34 GLY C N 1
ATOM 7354 C CA . GLY E 2 34 ? 479.347 430.600 200.718 1.00 30.00 34 GLY C CA 1
ATOM 7355 C C . GLY E 2 34 ? 480.760 430.643 200.198 1.00 30.00 34 GLY C C 1
ATOM 7356 O O . GLY E 2 34 ? 481.126 429.859 199.325 1.00 30.00 34 GLY C O 1
ATOM 7357 N N . GLU E 2 35 ? 481.588 431.530 200.770 1.00 30.00 35 GLU C N 1
ATOM 7358 C CA . GLU E 2 35 ? 482.958 431.675 200.342 1.00 30.00 35 GLU C CA 1
ATOM 7359 C C . GLU E 2 35 ? 483.736 430.525 200.919 1.00 30.00 35 GLU C C 1
ATOM 7360 O O . GLU E 2 35 ? 483.270 429.904 201.866 1.00 30.00 35 GLU C O 1
ATOM 7366 N N . ASN E 2 36 ? 484.923 430.253 200.391 1.00 30.00 36 ASN C N 1
ATOM 7367 C CA . ASN E 2 36 ? 485.719 429.111 200.830 1.00 30.00 36 ASN C CA 1
ATOM 7368 C C . ASN E 2 36 ? 486.821 429.605 201.749 1.00 30.00 36 ASN C C 1
ATOM 7369 O O . ASN E 2 36 ? 487.611 430.447 201.328 1.00 30.00 36 ASN C O 1
ATOM 7374 N N . TRP E 2 37 ? 486.925 429.058 202.967 1.00 30.00 37 TRP C N 1
ATOM 7375 C CA . TRP E 2 37 ? 487.879 429.554 203.967 1.00 30.00 37 TRP C CA 1
ATOM 7376 C C . TRP E 2 37 ? 489.130 428.727 204.063 1.00 30.00 37 TRP C C 1
ATOM 7377 O O . TRP E 2 37 ? 489.030 427.521 203.897 1.00 30.00 37 TRP C O 1
ATOM 7388 N N . SER E 2 38 ? 490.312 429.335 204.250 1.00 30.00 38 SER C N 1
ATOM 7389 C CA . SER E 2 38 ? 491.516 428.550 204.507 1.00 30.00 38 SER C CA 1
ATOM 7390 C C . SER E 2 38 ? 492.305 429.212 205.614 1.00 30.00 38 SER C C 1
ATOM 7391 O O . SER E 2 38 ? 492.361 430.432 205.692 1.00 30.00 38 SER C O 1
ATOM 7394 N N . ASN E 2 39 ? 492.932 428.415 206.462 1.00 30.00 39 ASN C N 1
ATOM 7395 C CA . ASN E 2 39 ? 493.689 428.932 207.582 1.00 30.00 39 ASN C CA 1
ATOM 7396 C C . ASN E 2 39 ? 495.132 429.099 207.196 1.00 30.00 39 ASN C C 1
ATOM 7397 O O . ASN E 2 39 ? 495.925 429.521 208.016 1.00 30.00 39 ASN C O 1
ATOM 7402 N N . VAL E 2 40 ? 495.508 428.766 205.972 1.00 30.00 40 VAL C N 1
ATOM 7403 C CA . VAL E 2 40 ? 496.920 428.778 205.594 1.00 30.00 40 VAL C CA 1
ATOM 7404 C C . VAL E 2 40 ? 497.571 430.156 205.670 1.00 30.00 40 VAL C C 1
ATOM 7405 O O . VAL E 2 40 ? 496.956 431.135 205.279 1.00 30.00 40 VAL C O 1
ATOM 7409 N N . ASN E 2 41 ? 498.795 430.236 206.195 1.00 30.00 41 ASN C N 1
ATOM 7410 C CA . ASN E 2 41 ? 499.523 431.507 206.329 1.00 30.00 41 ASN C CA 1
ATOM 7411 C C . ASN E 2 41 ? 498.703 432.537 207.075 1.00 30.00 41 ASN C C 1
ATOM 7412 O O . ASN E 2 41 ? 498.726 433.704 206.722 1.00 30.00 41 ASN C O 1
ATOM 7417 N N . THR E 2 42 ? 497.989 432.116 208.108 1.00 30.00 42 THR C N 1
ATOM 7418 C CA . THR E 2 42 ? 497.165 433.014 208.916 1.00 30.00 42 THR C CA 1
ATOM 7419 C C . THR E 2 42 ? 497.386 432.609 210.361 1.00 30.00 42 THR C C 1
ATOM 7420 O O . THR E 2 42 ? 497.931 431.539 210.622 1.00 30.00 42 THR C O 1
ATOM 7424 N N . MET E 2 43 ? 496.970 433.439 211.304 1.00 30.00 43 MET C N 1
ATOM 7425 C CA . MET E 2 43 ? 497.184 433.163 212.716 1.00 30.00 43 MET C CA 1
ATOM 7426 C C . MET E 2 43 ? 496.487 431.911 213.139 1.00 30.00 43 MET C C 1
ATOM 7427 O O . MET E 2 43 ? 496.887 431.307 214.123 1.00 30.00 43 MET C O 1
ATOM 7432 N N . PHE E 2 44 ? 495.449 431.507 212.427 1.00 30.00 44 PHE C N 1
ATOM 7433 C CA . PHE E 2 44 ? 494.627 430.390 212.851 1.00 30.00 44 PHE C CA 1
ATOM 7434 C C . PHE E 2 44 ? 495.076 429.060 212.323 1.00 30.00 44 PHE C C 1
ATOM 7435 O O . PHE E 2 44 ? 494.379 428.082 212.533 1.00 30.00 44 PHE C O 1
ATOM 7443 N N . GLU E 2 45 ? 496.223 428.977 211.662 1.00 30.00 45 GLU C N 1
ATOM 7444 C CA . GLU E 2 45 ? 496.574 427.715 211.004 1.00 30.00 45 GLU C CA 1
ATOM 7445 C C . GLU E 2 45 ? 496.589 426.540 211.962 1.00 30.00 45 GLU C C 1
ATOM 7446 O O . GLU E 2 45 ? 497.073 426.673 213.077 1.00 30.00 45 GLU C O 1
ATOM 7452 N N . THR E 2 46 ? 496.016 425.407 211.544 1.00 30.00 46 THR C N 1
ATOM 7453 C CA . THR E 2 46 ? 495.961 424.204 212.367 1.00 30.00 46 THR C CA 1
ATOM 7454 C C . THR E 2 46 ? 496.638 423.168 211.521 1.00 30.00 46 THR C C 1
ATOM 7455 O O . THR E 2 46 ? 496.380 423.098 210.335 1.00 30.00 46 THR C O 1
ATOM 7459 N N . TYR E 2 47 ? 497.523 422.373 212.098 1.00 30.00 47 TYR C N 1
ATOM 7460 C CA . TYR E 2 47 ? 498.287 421.441 211.291 1.00 30.00 47 TYR C CA 1
ATOM 7461 C C . TYR E 2 47 ? 497.475 420.377 210.584 1.00 30.00 47 TYR C C 1
ATOM 7462 O O . TYR E 2 47 ? 497.668 420.153 209.394 1.00 30.00 47 TYR C O 1
ATOM 7471 N N . VAL E 2 48 ? 496.568 419.723 211.291 1.00 30.00 48 VAL C N 1
ATOM 7472 C CA . VAL E 2 48 ? 495.830 418.613 210.692 1.00 30.00 48 VAL C CA 1
ATOM 7473 C C . VAL E 2 48 ? 494.832 419.011 209.639 1.00 30.00 48 VAL C C 1
ATOM 7474 O O . VAL E 2 48 ? 494.852 418.443 208.549 1.00 30.00 48 VAL C O 1
ATOM 7478 N N . ASN E 2 49 ? 493.997 420.006 209.929 1.00 30.00 49 ASN C N 1
ATOM 7479 C CA . ASN E 2 49 ? 492.930 420.404 209.009 1.00 30.00 49 ASN C CA 1
ATOM 7480 C C . ASN E 2 49 ? 492.973 421.858 208.700 1.00 30.00 49 ASN C C 1
ATOM 7481 O O . ASN E 2 49 ? 492.795 422.674 209.594 1.00 30.00 49 ASN C O 1
ATOM 7486 N N . LYS E 2 50 ? 493.169 422.207 207.441 1.00 30.00 50 LYS C N 1
ATOM 7487 C CA . LYS E 2 50 ? 493.101 423.588 207.041 1.00 30.00 50 LYS C CA 1
ATOM 7488 C C . LYS E 2 50 ? 491.649 423.601 206.680 1.00 30.00 50 LYS C C 1
ATOM 7489 O O . LYS E 2 50 ? 490.979 422.592 206.849 1.00 30.00 50 LYS C O 1
ATOM 7495 N N . TYR E 2 51 ? 491.118 424.722 206.239 1.00 30.00 51 TYR C N 1
ATOM 7496 C CA . TYR E 2 51 ? 489.746 424.757 205.757 1.00 30.00 51 TYR C CA 1
ATOM 7497 C C . TYR E 2 51 ? 488.631 424.577 206.778 1.00 30.00 51 TYR C C 1
ATOM 7498 O O . TYR E 2 51 ? 487.543 424.162 206.390 1.00 30.00 51 TYR C O 1
ATOM 7507 N N . LEU E 2 52 ? 488.872 424.847 208.057 1.00 30.00 52 LEU C N 1
ATOM 7508 C CA . LEU E 2 52 ? 487.799 424.819 209.067 1.00 30.00 52 LEU C CA 1
ATOM 7509 C C . LEU E 2 52 ? 487.833 426.124 209.837 1.00 30.00 52 LEU C C 1
ATOM 7510 O O . LEU E 2 52 ? 488.896 426.533 210.284 1.00 30.00 52 LEU C O 1
ATOM 7515 N N . PHE E 2 53 ? 486.687 426.768 210.028 1.00 30.00 53 PHE C N 1
ATOM 7516 C CA . PHE E 2 53 ? 486.642 428.085 210.657 1.00 30.00 53 PHE C CA 1
ATOM 7517 C C . PHE E 2 53 ? 487.067 428.050 212.129 1.00 30.00 53 PHE C C 1
ATOM 7518 O O . PHE E 2 53 ? 486.814 427.062 212.799 1.00 30.00 53 PHE C O 1
ATOM 7526 N N . PRO E 2 54 ? 487.715 429.118 212.651 1.00 30.00 54 PRO C N 1
ATOM 7527 C CA . PRO E 2 54 ? 488.194 429.046 214.033 1.00 30.00 54 PRO C CA 1
ATOM 7528 C C . PRO E 2 54 ? 487.056 428.903 215.031 1.00 30.00 54 PRO C C 1
ATOM 7529 O O . PRO E 2 54 ? 486.061 429.585 214.828 1.00 30.00 54 PRO C O 1
ATOM 7533 N N . LYS E 2 55 ? 487.185 428.087 216.079 1.00 30.00 55 LYS C N 1
ATOM 7534 C CA . LYS E 2 55 ? 486.084 427.842 217.019 1.00 30.00 55 LYS C CA 1
ATOM 7535 C C . LYS E 2 55 ? 486.377 428.396 218.422 1.00 30.00 55 LYS C C 1
ATOM 7536 O O . LYS E 2 55 ? 487.388 428.012 218.997 1.00 30.00 55 LYS C O 1
ATOM 7542 N N . ILE E 2 56 ? 485.499 429.252 218.989 1.00 30.00 56 ILE C N 1
ATOM 7543 C CA . ILE E 2 56 ? 485.736 429.916 220.304 1.00 30.00 56 ILE C CA 1
ATOM 7544 C C . ILE E 2 56 ? 484.895 429.418 221.470 1.00 30.00 56 ILE C C 1
ATOM 7545 O O . ILE E 2 56 ? 483.677 429.416 221.398 1.00 30.00 56 ILE C O 1
ATOM 7550 N N . ASN E 2 57 ? 485.543 428.968 222.534 1.00 30.00 57 ASN C N 1
ATOM 7551 C CA . ASN E 2 57 ? 484.853 428.491 223.743 1.00 30.00 57 ASN C CA 1
ATOM 7552 C C . ASN E 2 57 ? 484.104 429.390 224.741 1.00 30.00 57 ASN C C 1
ATOM 7553 O O . ASN E 2 57 ? 483.040 428.994 225.200 1.00 30.00 57 ASN C O 1
ATOM 7558 N N . GLU E 2 58 ? 484.610 430.570 225.105 1.00 30.00 58 GLU C N 1
ATOM 7559 C CA . GLU E 2 58 ? 483.974 431.324 226.209 1.00 30.00 58 GLU C CA 1
ATOM 7560 C C . GLU E 2 58 ? 483.238 432.677 226.204 1.00 30.00 58 GLU C C 1
ATOM 7561 O O . GLU E 2 58 ? 482.124 432.723 226.708 1.00 30.00 58 GLU C O 1
ATOM 7567 N N . THR E 2 59 ? 483.822 433.770 225.726 1.00 30.00 59 THR C N 1
ATOM 7568 C CA . THR E 2 59 ? 483.210 435.130 225.839 1.00 30.00 59 THR C CA 1
ATOM 7569 C C . THR E 2 59 ? 482.780 435.632 227.260 1.00 30.00 59 THR C C 1
ATOM 7570 O O . THR E 2 59 ? 481.638 436.019 227.452 1.00 30.00 59 THR C O 1
ATOM 7574 N N . LEU E 2 60 ? 483.686 435.625 228.246 1.00 30.00 60 LEU C N 1
ATOM 7575 C CA . LEU E 2 60 ? 483.375 436.061 229.643 1.00 30.00 60 LEU C CA 1
ATOM 7576 C C . LEU E 2 60 ? 483.170 437.568 229.914 1.00 30.00 60 LEU C C 1
ATOM 7577 O O . LEU E 2 60 ? 483.871 438.366 229.351 1.00 30.00 60 LEU C O 1
ATOM 7582 N N . LEU E 2 61 ? 482.208 437.957 230.755 1.00 30.00 61 LEU C N 1
ATOM 7583 C CA . LEU E 2 61 ? 481.959 439.381 231.120 1.00 30.00 61 LEU C CA 1
ATOM 7584 C C . LEU E 2 61 ? 482.953 440.142 232.028 1.00 30.00 61 LEU C C 1
ATOM 7585 O O . LEU E 2 61 ? 483.071 441.346 231.913 1.00 30.00 61 LEU C O 1
ATOM 7590 N N . ILE E 2 62 ? 483.534 439.500 233.025 1.00 30.00 62 ILE C N 1
ATOM 7591 C CA . ILE E 2 62 ? 484.544 440.142 233.898 1.00 30.00 62 ILE C CA 1
ATOM 7592 C C . ILE E 2 62 ? 484.053 441.455 234.518 1.00 30.00 62 ILE C C 1
ATOM 7593 O O . ILE E 2 62 ? 484.813 442.402 234.646 1.00 30.00 62 ILE C O 1
ATOM 7598 N N . ASP E 2 63 ? 482.793 441.512 234.935 1.00 30.00 63 ASP C N 1
ATOM 7599 C CA . ASP E 2 63 ? 482.237 442.727 235.564 1.00 30.00 63 ASP C CA 1
ATOM 7600 C C . ASP E 2 63 ? 482.594 442.891 237.050 1.00 30.00 63 ASP C C 1
ATOM 7601 O O . ASP E 2 63 ? 482.476 441.928 237.806 1.00 30.00 63 ASP C O 1
ATOM 7606 N N . ILE E 2 64 ? 482.982 444.102 237.467 1.00 30.00 64 ILE C N 1
ATOM 7607 C CA . ILE E 2 64 ? 483.351 444.383 238.861 1.00 30.00 64 ILE C CA 1
ATOM 7608 C C . ILE E 2 64 ? 482.420 445.454 239.406 1.00 30.00 64 ILE C C 1
ATOM 7609 O O . ILE E 2 64 ? 481.966 446.307 238.643 1.00 30.00 64 ILE C O 1
ATOM 7614 N N . ALA E 2 65 ? 482.104 445.396 240.704 1.00 30.00 65 ALA C N 1
ATOM 7615 C CA . ALA E 2 65 ? 481.228 446.377 241.338 1.00 30.00 65 ALA C CA 1
ATOM 7616 C C . ALA E 2 65 ? 482.099 447.312 242.130 1.00 30.00 65 ALA C C 1
ATOM 7617 O O . ALA E 2 65 ? 482.933 446.841 242.894 1.00 30.00 65 ALA C O 1
ATOM 7619 N N . LEU E 2 66 ? 481.915 448.618 241.969 1.00 30.00 66 LEU C N 1
ATOM 7620 C CA . LEU E 2 66 ? 482.680 449.616 242.699 1.00 30.00 66 LEU C CA 1
ATOM 7621 C C . LEU E 2 66 ? 481.688 450.354 243.587 1.00 30.00 66 LEU C C 1
ATOM 7622 O O . LEU E 2 66 ? 480.501 450.338 243.285 1.00 30.00 66 LEU C O 1
ATOM 7627 N N . GLY E 2 67 ? 482.143 450.969 244.676 1.00 30.00 67 GLY C N 1
ATOM 7628 C CA . GLY E 2 67 ? 481.278 451.668 245.621 1.00 30.00 67 GLY C CA 1
ATOM 7629 C C . GLY E 2 67 ? 481.791 453.039 245.970 1.00 30.00 67 GLY C C 1
ATOM 7630 O O . GLY E 2 67 ? 482.880 453.369 245.550 1.00 30.00 67 GLY C O 1
ATOM 7631 N N . ASN E 2 68 ? 480.996 453.858 246.664 1.00 30.00 68 ASN C N 1
ATOM 7632 C CA . ASN E 2 68 ? 481.414 455.204 247.096 1.00 30.00 68 ASN C CA 1
ATOM 7633 C C . ASN E 2 68 ? 481.635 455.168 248.601 1.00 30.00 68 ASN C C 1
ATOM 7634 O O . ASN E 2 68 ? 480.732 454.787 249.317 1.00 30.00 68 ASN C O 1
ATOM 7639 N N . ARG E 2 69 ? 482.808 455.573 249.085 1.00 30.00 69 ARG C N 1
ATOM 7640 C CA . ARG E 2 69 ? 483.121 455.579 250.518 1.00 30.00 69 ARG C CA 1
ATOM 7641 C C . ARG E 2 69 ? 482.232 456.523 251.247 1.00 30.00 69 ARG C C 1
ATOM 7642 O O . ARG E 2 69 ? 481.808 456.217 252.350 1.00 30.00 69 ARG C O 1
ATOM 7650 N N . PHE E 2 70 ? 481.912 457.656 250.639 1.00 30.00 70 PHE C N 1
ATOM 7651 C CA . PHE E 2 70 ? 481.161 458.716 251.297 1.00 30.00 70 PHE C CA 1
ATOM 7652 C C . PHE E 2 70 ? 479.656 458.649 251.112 1.00 30.00 70 PHE C C 1
ATOM 7653 O O . PHE E 2 70 ? 478.969 459.640 251.311 1.00 30.00 70 PHE C O 1
ATOM 7661 N N . ASN E 2 71 ? 479.127 457.501 250.724 1.00 30.00 71 ASN C N 1
ATOM 7662 C CA . ASN E 2 71 ? 477.701 457.384 250.451 1.00 30.00 71 ASN C CA 1
ATOM 7663 C C . ASN E 2 71 ? 476.905 457.698 251.691 1.00 30.00 71 ASN C C 1
ATOM 7664 O O . ASN E 2 71 ? 475.841 458.285 251.598 1.00 30.00 71 ASN C O 1
ATOM 7669 N N . TRP E 2 72 ? 477.410 457.342 252.863 1.00 30.00 72 TRP C N 1
ATOM 7670 C CA . TRP E 2 72 ? 476.636 457.530 254.092 1.00 30.00 72 TRP C CA 1
ATOM 7671 C C . TRP E 2 72 ? 476.280 458.994 254.302 1.00 30.00 72 TRP C C 1
ATOM 7672 O O . TRP E 2 72 ? 475.192 459.295 254.773 1.00 30.00 72 TRP C O 1
ATOM 7683 N N . LEU E 2 73 ? 477.175 459.904 253.955 1.00 30.00 73 LEU C N 1
ATOM 7684 C CA . LEU E 2 73 ? 476.935 461.329 254.131 1.00 30.00 73 LEU C CA 1
ATOM 7685 C C . LEU E 2 73 ? 475.754 461.794 253.308 1.00 30.00 73 LEU C C 1
ATOM 7686 O O . LEU E 2 73 ? 475.007 462.648 253.762 1.00 30.00 73 LEU C O 1
ATOM 7691 N N . ALA E 2 74 ? 475.568 461.254 252.106 1.00 30.00 74 ALA C N 1
ATOM 7692 C CA . ALA E 2 74 ? 474.515 461.747 251.215 1.00 30.00 74 ALA C CA 1
ATOM 7693 C C . ALA E 2 74 ? 473.168 461.670 251.861 1.00 30.00 74 ALA C C 1
ATOM 7694 O O . ALA E 2 74 ? 472.850 460.662 252.478 1.00 30.00 74 ALA C O 1
ATOM 7696 N N . LYS E 2 75 ? 472.373 462.717 251.709 1.00 30.00 75 LYS C N 1
ATOM 7697 C CA . LYS E 2 75 ? 471.058 462.784 252.320 1.00 30.00 75 LYS C CA 1
ATOM 7698 C C . LYS E 2 75 ? 470.069 463.127 251.232 1.00 30.00 75 LYS C C 1
ATOM 7699 O O . LYS E 2 75 ? 470.261 464.102 250.528 1.00 30.00 75 LYS C O 1
ATOM 7705 N N . GLU E 2 76 ? 469.012 462.339 251.087 1.00 30.00 76 GLU C N 1
ATOM 7706 C CA . GLU E 2 76 ? 468.048 462.568 250.027 1.00 30.00 76 GLU C CA 1
ATOM 7707 C C . GLU E 2 76 ? 467.342 463.859 250.323 1.00 30.00 76 GLU C C 1
ATOM 7708 O O . GLU E 2 76 ? 467.056 464.132 251.478 1.00 30.00 76 GLU C O 1
ATOM 7714 N N . GLN E 2 77 ? 467.072 464.662 249.304 1.00 30.00 77 GLN C N 1
ATOM 7715 C CA . GLN E 2 77 ? 466.345 465.913 249.470 1.00 30.00 77 GLN C CA 1
ATOM 7716 C C . GLN E 2 77 ? 465.471 466.156 248.259 1.00 30.00 77 GLN C C 1
ATOM 7717 O O . GLN E 2 77 ? 465.733 465.605 247.200 1.00 30.00 77 GLN C O 1
ATOM 7723 N N . ASP E 2 78 ? 464.430 466.963 248.398 1.00 30.00 78 ASP C N 1
ATOM 7724 C CA . ASP E 2 78 ? 463.603 467.348 247.248 1.00 30.00 78 ASP C CA 1
ATOM 7725 C C . ASP E 2 78 ? 464.401 468.339 246.408 1.00 30.00 78 ASP C C 1
ATOM 7726 O O . ASP E 2 78 ? 465.340 468.942 246.928 1.00 30.00 78 ASP C O 1
ATOM 7731 N N . PHE E 2 79 ? 464.047 468.530 245.141 1.00 30.00 79 PHE C N 1
ATOM 7732 C CA . PHE E 2 79 ? 464.823 469.378 244.229 1.00 30.00 79 PHE C CA 1
ATOM 7733 C C . PHE E 2 79 ? 464.152 470.741 244.077 1.00 30.00 79 PHE C C 1
ATOM 7734 O O . PHE E 2 79 ? 464.455 471.473 243.142 1.00 30.00 79 PHE C O 1
ATOM 7742 N N . ILE E 2 80 ? 463.250 471.105 244.984 1.00 30.00 80 ILE C N 1
ATOM 7743 C CA . ILE E 2 80 ? 462.457 472.350 244.824 1.00 30.00 80 ILE C CA 1
ATOM 7744 C C . ILE E 2 80 ? 463.035 473.779 244.774 1.00 30.00 80 ILE C C 1
ATOM 7745 O O . ILE E 2 80 ? 462.583 474.545 243.940 1.00 30.00 80 ILE C O 1
ATOM 7750 N N . GLY E 2 81 ? 463.993 474.162 245.606 1.00 30.00 81 GLY C N 1
ATOM 7751 C CA . GLY E 2 81 ? 464.475 475.551 245.655 1.00 30.00 81 GLY C CA 1
ATOM 7752 C C . GLY E 2 81 ? 465.974 475.602 245.561 1.00 30.00 81 GLY C C 1
ATOM 7753 O O . GLY E 2 81 ? 466.604 474.596 245.846 1.00 30.00 81 GLY C O 1
ATOM 7754 N N . GLN E 2 82 ? 466.562 476.728 245.157 1.00 30.00 82 GLN C N 1
ATOM 7755 C CA . GLN E 2 82 ? 468.014 476.743 244.930 1.00 30.00 82 GLN C CA 1
ATOM 7756 C C . GLN E 2 82 ? 468.926 477.143 246.058 1.00 30.00 82 GLN C C 1
ATOM 7757 O O . GLN E 2 82 ? 469.805 476.367 246.413 1.00 30.00 82 GLN C O 1
ATOM 7763 N N . TYR E 2 83 ? 468.719 478.299 246.670 1.00 30.00 83 TYR C N 1
ATOM 7764 C CA . TYR E 2 83 ? 469.677 478.795 247.658 1.00 30.00 83 TYR C CA 1
ATOM 7765 C C . TYR E 2 83 ? 469.500 478.207 249.037 1.00 30.00 83 TYR C C 1
ATOM 7766 O O . TYR E 2 83 ? 468.475 477.617 249.311 1.00 30.00 83 TYR C O 1
ATOM 7775 N N . SER E 2 84 ? 470.520 478.297 249.879 1.00 30.00 84 SER C N 1
ATOM 7776 C CA . SER E 2 84 ? 470.445 477.811 251.247 1.00 30.00 84 SER C CA 1
ATOM 7777 C C . SER E 2 84 ? 471.414 478.675 252.004 1.00 30.00 84 SER C C 1
ATOM 7778 O O . SER E 2 84 ? 472.283 479.252 251.384 1.00 30.00 84 SER C O 1
ATOM 7781 N N . GLU E 2 85 ? 471.261 478.791 253.317 1.00 30.00 85 GLU C N 1
ATOM 7782 C CA . GLU E 2 85 ? 472.160 479.607 254.117 1.00 30.00 85 GLU C CA 1
ATOM 7783 C C . GLU E 2 85 ? 472.412 479.123 255.524 1.00 30.00 85 GLU C C 1
ATOM 7784 O O . GLU E 2 85 ? 471.589 478.401 256.070 1.00 30.00 85 GLU C O 1
ATOM 7790 N N . GLU E 2 86 ? 473.556 479.485 256.105 1.00 30.00 86 GLU C N 1
ATOM 7791 C CA . GLU E 2 86 ? 473.858 479.138 257.499 1.00 30.00 86 GLU C CA 1
ATOM 7792 C C . GLU E 2 86 ? 474.619 480.252 258.144 1.00 30.00 86 GLU C C 1
ATOM 7793 O O . GLU E 2 86 ? 475.368 480.930 257.463 1.00 30.00 86 GLU C O 1
ATOM 7799 N N . TYR E 2 87 ? 474.463 480.433 259.446 1.00 30.00 87 TYR C N 1
ATOM 7800 C CA . TYR E 2 87 ? 475.075 481.559 260.115 1.00 30.00 87 TYR C CA 1
ATOM 7801 C C . TYR E 2 87 ? 475.458 481.211 261.512 1.00 30.00 87 TYR C C 1
ATOM 7802 O O . TYR E 2 87 ? 475.014 480.207 262.013 1.00 30.00 87 TYR C O 1
ATOM 7811 N N . VAL E 2 88 ? 476.317 482.011 262.122 1.00 30.00 88 VAL C N 1
ATOM 7812 C CA . VAL E 2 88 ? 476.782 481.764 263.464 1.00 30.00 88 VAL C CA 1
ATOM 7813 C C . VAL E 2 88 ? 476.757 483.126 264.103 1.00 30.00 88 VAL C C 1
ATOM 7814 O O . VAL E 2 88 ? 476.910 484.104 263.396 1.00 30.00 88 VAL C O 1
ATOM 7818 N N . ILE E 2 89 ? 476.564 483.206 265.413 1.00 30.00 89 ILE C N 1
ATOM 7819 C CA . ILE E 2 89 ? 476.565 484.483 266.108 1.00 30.00 89 ILE C CA 1
ATOM 7820 C C . ILE E 2 89 ? 477.991 484.644 266.608 1.00 30.00 89 ILE C C 1
ATOM 7821 O O . ILE E 2 89 ? 478.476 483.779 267.323 1.00 30.00 89 ILE C O 1
ATOM 7826 N N . MET E 2 90 ? 478.679 485.722 266.240 1.00 30.00 90 MET C N 1
ATOM 7827 C CA . MET E 2 90 ? 480.094 485.881 266.590 1.00 30.00 90 MET C CA 1
ATOM 7828 C C . MET E 2 90 ? 480.403 486.219 268.041 1.00 30.00 90 MET C C 1
ATOM 7829 O O . MET E 2 90 ? 479.573 486.802 268.727 1.00 30.00 90 MET C O 1
ATOM 7834 N N . ASP E 2 91 ? 481.602 485.872 268.502 1.00 30.00 91 ASP C N 1
ATOM 7835 C CA . ASP E 2 91 ? 481.997 486.057 269.906 1.00 30.00 91 ASP C CA 1
ATOM 7836 C C . ASP E 2 91 ? 482.121 487.491 270.389 1.00 30.00 91 ASP C C 1
ATOM 7837 O O . ASP E 2 91 ? 482.614 488.327 269.636 1.00 30.00 91 ASP C O 1
ATOM 7842 N N . THR E 2 92 ? 481.674 487.785 271.622 1.00 30.00 92 THR C N 1
ATOM 7843 C CA . THR E 2 92 ? 481.846 489.112 272.232 1.00 30.00 92 THR C CA 1
ATOM 7844 C C . THR E 2 92 ? 482.535 488.983 273.574 1.00 30.00 92 THR C C 1
ATOM 7845 O O . THR E 2 92 ? 481.997 488.359 274.470 1.00 30.00 92 THR C O 1
ATOM 7849 N N . ILE E 2 93 ? 483.691 489.615 273.740 1.00 30.00 93 ILE C N 1
ATOM 7850 C CA . ILE E 2 93 ? 484.460 489.500 274.971 1.00 30.00 93 ILE C CA 1
ATOM 7851 C C . ILE E 2 93 ? 483.798 490.297 276.081 1.00 30.00 93 ILE C C 1
ATOM 7852 O O . ILE E 2 93 ? 483.359 491.409 275.831 1.00 30.00 93 ILE C O 1
ATOM 7857 N N . PRO E 2 94 ? 483.723 489.754 277.311 1.00 30.00 94 PRO C N 1
ATOM 7858 C CA . PRO E 2 94 ? 483.193 490.567 278.408 1.00 30.00 94 PRO C CA 1
ATOM 7859 C C . PRO E 2 94 ? 484.049 491.803 278.646 1.00 30.00 94 PRO C C 1
ATOM 7860 O O . PRO E 2 94 ? 485.253 491.619 278.696 1.00 30.00 94 PRO C O 1
ATOM 7864 N N . ILE E 2 95 ? 483.474 492.995 278.848 1.00 30.00 95 ILE C N 1
ATOM 7865 C CA . ILE E 2 95 ? 484.253 494.251 278.971 1.00 30.00 95 ILE C CA 1
ATOM 7866 C C . ILE E 2 95 ? 484.101 494.908 280.347 1.00 30.00 95 ILE C C 1
ATOM 7867 O O . ILE E 2 95 ? 483.043 494.872 280.918 1.00 30.00 95 ILE C O 1
ATOM 7872 N N . GLU E 2 96 ? 485.148 495.527 280.885 1.00 30.00 96 GLU C N 1
ATOM 7873 C CA . GLU E 2 96 ? 485.075 496.061 282.243 1.00 30.00 96 GLU C CA 1
ATOM 7874 C C . GLU E 2 96 ? 484.074 497.190 282.366 1.00 30.00 96 GLU C C 1
ATOM 7875 O O . GLU E 2 96 ? 483.824 497.884 281.391 1.00 30.00 96 GLU C O 1
ATOM 7881 N N . MET E 2 97 ? 483.515 497.393 283.558 1.00 30.00 97 MET C N 1
ATOM 7882 C CA . MET E 2 97 ? 482.496 498.409 283.768 1.00 30.00 97 MET C CA 1
ATOM 7883 C C . MET E 2 97 ? 483.216 499.700 284.025 1.00 30.00 97 MET C C 1
ATOM 7884 O O . MET E 2 97 ? 483.659 499.940 285.134 1.00 30.00 97 MET C O 1
ATOM 7889 N N . ASN E 2 98 ? 483.343 500.542 283.001 1.00 30.00 98 ASN C N 1
ATOM 7890 C CA . ASN E 2 98 ? 484.129 501.750 283.161 1.00 30.00 98 ASN C CA 1
ATOM 7891 C C . ASN E 2 98 ? 483.541 502.690 284.185 1.00 30.00 98 ASN C C 1
ATOM 7892 O O . ASN E 2 98 ? 484.249 503.139 285.076 1.00 30.00 98 ASN C O 1
ATOM 7897 N N . LEU E 2 99 ? 482.259 502.994 284.096 1.00 30.00 99 LEU C N 1
ATOM 7898 C CA . LEU E 2 99 ? 481.595 503.815 285.109 1.00 30.00 99 LEU C CA 1
ATOM 7899 C C . LEU E 2 99 ? 481.927 505.294 285.008 1.00 30.00 99 LEU C C 1
ATOM 7900 O O . LEU E 2 99 ? 481.389 506.085 285.768 1.00 30.00 99 LEU C O 1
ATOM 7905 N N . SER E 2 100 ? 482.803 505.691 284.098 1.00 30.00 100 SER C N 1
ATOM 7906 C CA . SER E 2 100 ? 483.054 507.100 283.872 1.00 30.00 100 SER C CA 1
ATOM 7907 C C . SER E 2 100 ? 482.310 507.490 282.625 1.00 30.00 100 SER C C 1
ATOM 7908 O O . SER E 2 100 ? 482.306 508.661 282.256 1.00 30.00 100 SER C O 1
ATOM 7911 N N . LYS E 2 101 ? 481.674 506.525 281.968 1.00 30.00 101 LYS C N 1
ATOM 7912 C CA . LYS E 2 101 ? 480.988 506.780 280.716 1.00 30.00 101 LYS C CA 1
ATOM 7913 C C . LYS E 2 101 ? 479.712 507.525 280.955 1.00 30.00 101 LYS C C 1
ATOM 7914 O O . LYS E 2 101 ? 479.147 507.463 282.039 1.00 30.00 101 LYS C O 1
ATOM 7920 N N . SER E 2 102 ? 479.238 508.215 279.933 1.00 30.00 102 SER C N 1
ATOM 7921 C CA . SER E 2 102 ? 478.029 508.984 280.060 1.00 30.00 102 SER C CA 1
ATOM 7922 C C . SER E 2 102 ? 476.860 508.062 280.293 1.00 30.00 102 SER C C 1
ATOM 7923 O O . SER E 2 102 ? 476.874 506.918 279.860 1.00 30.00 102 SER C O 1
ATOM 7926 N N . GLU E 2 103 ? 475.838 508.557 280.975 1.00 30.00 103 GLU C N 1
ATOM 7927 C CA . GLU E 2 103 ? 474.647 507.760 281.254 1.00 30.00 103 GLU C CA 1
ATOM 7928 C C . GLU E 2 103 ? 473.891 507.433 279.963 1.00 30.00 103 GLU C C 1
ATOM 7929 O O . GLU E 2 103 ? 473.053 506.536 279.952 1.00 30.00 103 GLU C O 1
ATOM 7935 N N . GLU E 2 104 ? 474.182 508.147 278.878 1.00 30.00 104 GLU C N 1
ATOM 7936 C CA . GLU E 2 104 ? 473.535 507.916 277.577 1.00 30.00 104 GLU C CA 1
ATOM 7937 C C . GLU E 2 104 ? 473.835 506.554 276.961 1.00 30.00 104 GLU C C 1
ATOM 7938 O O . GLU E 2 104 ? 473.174 506.151 276.009 1.00 30.00 104 GLU C O 1
ATOM 7944 N N . LEU E 2 105 ? 474.851 505.864 277.452 1.00 30.00 105 LEU C N 1
ATOM 7945 C CA . LEU E 2 105 ? 475.226 504.578 276.880 1.00 30.00 105 LEU C CA 1
ATOM 7946 C C . LEU E 2 105 ? 474.060 503.610 276.960 1.00 30.00 105 LEU C C 1
ATOM 7947 O O . LEU E 2 105 ? 473.900 502.779 276.078 1.00 30.00 105 LEU C O 1
ATOM 7952 N N . MET E 2 106 ? 473.230 503.719 277.984 1.00 53.91 106 MET C N 1
ATOM 7953 C CA . MET E 2 106 ? 472.131 502.792 278.150 1.00 53.91 106 MET C CA 1
ATOM 7954 C C . MET E 2 106 ? 471.285 502.855 276.919 1.00 53.91 106 MET C C 1
ATOM 7955 O O . MET E 2 106 ? 470.884 501.828 276.394 1.00 53.91 106 MET C O 1
ATOM 7960 N N . LEU E 2 107 ? 471.013 504.057 276.447 1.00 52.28 107 LEU C N 1
ATOM 7961 C CA . LEU E 2 107 ? 470.195 504.256 275.253 1.00 52.28 107 LEU C CA 1
ATOM 7962 C C . LEU E 2 107 ? 470.854 503.760 273.978 1.00 52.28 107 LEU C C 1
ATOM 7963 O O . LEU E 2 107 ? 470.175 503.203 273.122 1.00 52.28 107 LEU C O 1
ATOM 7968 N N . LYS E 2 108 ? 472.164 503.945 273.838 1.00 104.95 108 LYS C N 1
ATOM 7969 C CA . LYS E 2 108 ? 472.846 503.568 272.592 1.00 104.95 108 LYS C CA 1
ATOM 7970 C C . LYS E 2 108 ? 472.650 502.090 272.366 1.00 104.95 108 LYS C C 1
ATOM 7971 O O . LYS E 2 108 ? 472.768 501.330 273.318 1.00 104.95 108 LYS C O 1
ATOM 7977 N N . ARG E 2 109 ? 472.382 501.669 271.122 1.00 70.65 109 ARG C N 1
ATOM 7978 C CA . ARG E 2 109 ? 472.052 500.274 270.834 1.00 70.65 109 ARG C CA 1
ATOM 7979 C C . ARG E 2 109 ? 473.098 499.540 270.015 1.00 70.65 109 ARG C C 1
ATOM 7980 O O . ARG E 2 109 ? 473.561 500.088 269.024 1.00 70.65 109 ARG C O 1
ATOM 7988 N N . ASN E 2 110 ? 473.521 498.342 270.441 1.00 52.76 110 ASN C N 1
ATOM 7989 C CA . ASN E 2 110 ? 474.431 497.514 269.635 1.00 52.76 110 ASN C CA 1
ATOM 7990 C C . ASN E 2 110 ? 473.760 496.172 269.447 1.00 52.76 110 ASN C C 1
ATOM 7991 O O . ASN E 2 110 ? 473.329 495.560 270.420 1.00 52.76 110 ASN C O 1
ATOM 7996 N N . TYR E 2 111 ? 473.675 495.700 268.210 1.00 66.52 111 TYR C N 1
ATOM 7997 C CA . TYR E 2 111 ? 472.930 494.494 267.915 1.00 66.52 111 TYR C CA 1
ATOM 7998 C C . TYR E 2 111 ? 473.796 493.272 267.872 1.00 66.52 111 TYR C C 1
ATOM 7999 O O . TYR E 2 111 ? 475.004 493.392 267.729 1.00 66.52 111 TYR C O 1
ATOM 8008 N N . PRO E 2 112 ? 473.182 492.077 267.966 1.00 73.15 112 PRO C N 1
ATOM 8009 C CA . PRO E 2 112 ? 473.997 490.874 267.814 1.00 73.15 112 PRO C CA 1
ATOM 8010 C C . PRO E 2 112 ? 474.660 490.839 266.458 1.00 73.15 112 PRO C C 1
ATOM 8011 O O . PRO E 2 112 ? 474.004 491.223 265.497 1.00 73.15 112 PRO C O 1
ATOM 8015 N N . GLN E 2 113 ? 475.904 490.378 266.368 1.00 84.47 113 GLN C N 1
ATOM 8016 C CA . GLN E 2 113 ? 476.659 490.368 265.116 1.00 84.47 113 GLN C CA 1
ATOM 8017 C C . GLN E 2 113 ? 476.760 488.946 264.658 1.00 84.47 113 GLN C C 1
ATOM 8018 O O . GLN E 2 113 ? 476.882 488.066 265.489 1.00 84.47 113 GLN C O 1
ATOM 8024 N N . MET E 2 114 ? 476.688 488.708 263.358 1.00 98.97 114 MET C N 1
ATOM 8025 C CA . MET E 2 114 ? 476.678 487.352 262.844 1.00 98.97 114 MET C CA 1
ATOM 8026 C C . MET E 2 114 ? 477.489 487.238 261.580 1.00 98.97 114 MET C C 1
ATOM 8027 O O . MET E 2 114 ? 477.789 488.255 260.966 1.00 98.97 114 MET C O 1
ATOM 8032 N N . ALA E 2 115 ? 477.865 486.021 261.190 1.00 57.07 115 ALA C N 1
ATOM 8033 C CA . ALA E 2 115 ? 478.602 485.802 259.972 1.00 57.07 115 ALA C CA 1
ATOM 8034 C C . ALA E 2 115 ? 477.769 484.793 259.242 1.00 57.07 115 ALA C C 1
ATOM 8035 O O . ALA E 2 115 ? 477.240 483.923 259.896 1.00 57.07 115 ALA C O 1
ATOM 8037 N N . THR E 2 116 ? 477.628 484.886 257.918 1.00 128.02 116 THR C N 1
ATOM 8038 C CA . THR E 2 116 ? 476.729 483.993 257.183 1.00 128.02 116 THR C CA 1
ATOM 8039 C C . THR E 2 116 ? 477.226 483.605 255.781 1.00 128.02 116 THR C C 1
ATOM 8040 O O . THR E 2 116 ? 478.048 484.319 255.220 1.00 128.02 116 THR C O 1
ATOM 8044 N N . ARG E 2 117 ? 476.748 482.478 255.224 1.00 146.87 117 ARG C N 1
ATOM 8045 C CA . ARG E 2 117 ? 477.160 481.996 253.902 1.00 146.87 117 ARG C CA 1
ATOM 8046 C C . ARG E 2 117 ? 475.962 481.615 253.075 1.00 146.87 117 ARG C C 1
ATOM 8047 O O . ARG E 2 117 ? 474.967 481.215 253.647 1.00 146.87 117 ARG C O 1
ATOM 8055 N N . LEU E 2 118 ? 476.010 481.779 251.744 1.00 76.73 118 LEU C N 1
ATOM 8056 C CA . LEU E 2 118 ? 474.929 481.362 250.851 1.00 76.73 118 LEU C CA 1
ATOM 8057 C C . LEU E 2 118 ? 475.588 480.360 249.949 1.00 76.73 118 LEU C C 1
ATOM 8058 O O . LEU E 2 118 ? 476.647 480.665 249.417 1.00 76.73 118 LEU C O 1
ATOM 8063 N N . TYR E 2 119 ? 475.009 479.174 249.770 1.00 102.30 119 TYR C N 1
ATOM 8064 C CA . TYR E 2 119 ? 475.670 478.125 248.993 1.00 102.30 119 TYR C CA 1
ATOM 8065 C C . TYR E 2 119 ? 475.279 477.948 247.538 1.00 102.30 119 TYR C C 1
ATOM 8066 O O . TYR E 2 119 ? 476.143 477.661 246.711 1.00 102.30 119 TYR C O 1
ATOM 8075 N N . GLY E 2 120 ? 473.993 478.051 247.209 1.00 42.50 120 GLY C N 1
ATOM 8076 C CA . GLY E 2 120 ? 473.569 477.964 245.821 1.00 42.50 120 GLY C CA 1
ATOM 8077 C C . GLY E 2 120 ? 472.984 476.654 245.344 1.00 42.50 120 GLY C C 1
ATOM 8078 O O . GLY E 2 120 ? 472.811 475.740 246.138 1.00 42.50 120 GLY C O 1
ATOM 8079 N N . SER E 2 121 ? 472.697 476.536 244.051 1.00 40.31 121 SER C N 1
ATOM 8080 C CA . SER E 2 121 ? 472.029 475.346 243.538 1.00 40.31 121 SER C CA 1
ATOM 8081 C C . SER E 2 121 ? 472.986 474.236 243.168 1.00 40.31 121 SER C C 1
ATOM 8082 O O . SER E 2 121 ? 474.198 474.439 243.208 1.00 40.31 121 SER C O 1
ATOM 8085 N N . GLY E 2 122 ? 472.461 473.065 242.803 1.00 28.39 122 GLY C N 1
ATOM 8086 C CA . GLY E 2 122 ? 473.279 471.919 242.444 1.00 28.39 122 GLY C CA 1
ATOM 8087 C C . GLY E 2 122 ? 473.573 471.706 240.977 1.00 28.39 122 GLY C C 1
ATOM 8088 O O . GLY E 2 122 ? 473.217 472.560 240.176 1.00 28.39 122 GLY C O 1
ATOM 8089 N N . ILE E 2 123 ? 474.206 470.586 240.626 1.00 96.59 123 ILE C N 1
ATOM 8090 C CA . ILE E 2 123 ? 474.594 470.284 239.253 1.00 96.59 123 ILE C CA 1
ATOM 8091 C C . ILE E 2 123 ? 473.948 468.964 238.823 1.00 96.59 123 ILE C C 1
ATOM 8092 O O . ILE E 2 123 ? 474.031 468.002 239.574 1.00 96.59 123 ILE C O 1
ATOM 8097 N N . VAL E 2 124 ? 473.325 468.892 237.631 1.00 43.18 124 VAL C N 1
ATOM 8098 C CA . VAL E 2 124 ? 472.620 467.668 237.172 1.00 43.18 124 VAL C CA 1
ATOM 8099 C C . VAL E 2 124 ? 473.562 466.905 236.256 1.00 43.18 124 VAL C C 1
ATOM 8100 O O . VAL E 2 124 ? 474.303 467.550 235.534 1.00 43.18 124 VAL C O 1
ATOM 8104 N N . LYS E 2 125 ? 473.576 465.565 236.289 1.00 133.53 125 LYS C N 1
ATOM 8105 C CA . LYS E 2 125 ? 474.532 464.786 235.518 1.00 133.53 125 LYS C CA 1
ATOM 8106 C C . LYS E 2 125 ? 473.800 463.698 234.757 1.00 133.53 125 LYS C C 1
ATOM 8107 O O . LYS E 2 125 ? 472.815 463.198 235.267 1.00 133.53 125 LYS C O 1
ATOM 8113 N N . LYS E 2 126 ? 474.259 463.326 233.560 1.00 111.06 126 LYS C N 1
ATOM 8114 C CA . LYS E 2 126 ? 473.555 462.355 232.708 1.00 111.06 126 LYS C CA 1
ATOM 8115 C C . LYS E 2 126 ? 474.467 461.341 232.024 1.00 111.06 126 LYS C C 1
ATOM 8116 O O . LYS E 2 126 ? 475.617 461.662 231.761 1.00 111.06 126 LYS C O 1
ATOM 8122 N N . GLN E 2 127 ? 473.980 460.123 231.750 1.00 152.96 127 GLN C N 1
ATOM 8123 C CA . GLN E 2 127 ? 474.759 459.099 231.051 1.00 152.96 127 GLN C CA 1
ATOM 8124 C C . GLN E 2 127 ? 473.838 458.423 230.065 1.00 152.96 127 GLN C C 1
ATOM 8125 O O . GLN E 2 127 ? 472.680 458.245 230.394 1.00 152.96 127 GLN C O 1
ATOM 8131 N N . LYS E 2 128 ? 474.318 458.044 228.877 1.00 85.41 128 LYS C N 1
ATOM 8132 C CA . LYS E 2 128 ? 473.471 457.447 227.823 1.00 85.41 128 LYS C CA 1
ATOM 8133 C C . LYS E 2 128 ? 474.025 456.183 227.166 1.00 85.41 128 LYS C C 1
ATOM 8134 O O . LYS E 2 128 ? 475.208 456.150 226.838 1.00 85.41 128 LYS C O 1
ATOM 8140 N N . PHE E 2 129 ? 473.196 455.149 226.969 1.00 68.49 129 PHE C N 1
ATOM 8141 C CA . PHE E 2 129 ? 473.617 453.941 226.249 1.00 68.49 129 PHE C CA 1
ATOM 8142 C C . PHE E 2 129 ? 472.512 453.458 225.328 1.00 68.49 129 PHE C C 1
ATOM 8143 O O . PHE E 2 129 ? 471.363 453.494 225.731 1.00 68.49 129 PHE C O 1
ATOM 8151 N N . THR E 2 130 ? 472.839 453.009 224.110 1.00 38.36 130 THR C N 1
ATOM 8152 C CA . THR E 2 130 ? 471.845 452.515 223.134 1.00 38.36 130 THR C CA 1
ATOM 8153 C C . THR E 2 130 ? 472.143 451.064 222.790 1.00 38.36 130 THR C C 1
ATOM 8154 O O . THR E 2 130 ? 473.299 450.688 222.659 1.00 38.36 130 THR C O 1
ATOM 8158 N N . LEU E 2 131 ? 471.126 450.227 222.669 1.00 51.26 131 LEU C N 1
ATOM 8159 C CA . LEU E 2 131 ? 471.379 448.819 222.399 1.00 51.26 131 LEU C CA 1
ATOM 8160 C C . LEU E 2 131 ? 470.812 448.490 221.017 1.00 51.26 131 LEU C C 1
ATOM 8161 O O . LEU E 2 131 ? 469.624 448.656 220.816 1.00 51.26 131 LEU C O 1
ATOM 8166 N N . ASN E 2 132 ? 471.622 447.990 220.077 1.00 66.45 132 ASN C N 1
ATOM 8167 C CA . ASN E 2 132 ? 471.176 447.828 218.669 1.00 66.45 132 ASN C CA 1
ATOM 8168 C C . ASN E 2 132 ? 470.084 446.878 218.259 1.00 66.45 132 ASN C C 1
ATOM 8169 O O . ASN E 2 132 ? 469.337 447.198 217.360 1.00 66.45 132 ASN C O 1
ATOM 8174 N N . ASN E 2 133 ? 470.055 445.683 218.806 1.00 82.92 133 ASN C N 1
ATOM 8175 C CA . ASN E 2 133 ? 469.009 444.701 218.496 1.00 82.92 133 ASN C CA 1
ATOM 8176 C C . ASN E 2 133 ? 469.179 444.038 217.121 1.00 82.92 133 ASN C C 1
ATOM 8177 O O . ASN E 2 133 ? 468.325 443.247 216.743 1.00 82.92 133 ASN C O 1
ATOM 8182 N N . ASN E 2 134 ? 470.249 444.337 216.371 1.00 109.46 134 ASN C N 1
ATOM 8183 C CA . ASN E 2 134 ? 470.531 443.672 215.082 1.00 109.46 134 ASN C CA 1
ATOM 8184 C C . ASN E 2 134 ? 472.005 443.240 215.008 1.00 109.46 134 ASN C C 1
ATOM 8185 O O . ASN E 2 134 ? 472.306 442.072 215.188 1.00 109.46 134 ASN C O 1
ATOM 8190 N N . ASP E 2 135 ? 472.930 444.164 214.786 1.00 81.93 135 ASP C N 1
ATOM 8191 C CA . ASP E 2 135 ? 474.346 443.834 214.658 1.00 81.93 135 ASP C CA 1
ATOM 8192 C C . ASP E 2 135 ? 474.925 443.296 215.943 1.00 81.93 135 ASP C C 1
ATOM 8193 O O . ASP E 2 135 ? 475.824 442.470 215.922 1.00 81.93 135 ASP C O 1
ATOM 8198 N N . VAL E 2 136 ? 474.444 443.778 217.068 1.00 47.16 136 VAL C N 1
ATOM 8199 C CA . VAL E 2 136 ? 474.965 443.342 218.342 1.00 47.16 136 VAL C CA 1
ATOM 8200 C C . VAL E 2 136 ? 474.715 441.850 218.429 1.00 47.16 136 VAL C C 1
ATOM 8201 O O . VAL E 2 136 ? 475.516 441.116 219.005 1.00 47.16 136 VAL C O 1
ATOM 8205 N N . ARG E 2 137 ? 473.614 441.387 217.864 1.00 133.22 137 ARG C N 1
ATOM 8206 C CA . ARG E 2 137 ? 473.290 439.970 217.910 1.00 133.22 137 ARG C CA 1
ATOM 8207 C C . ARG E 2 137 ? 474.340 439.128 217.211 1.00 133.22 137 ARG C C 1
ATOM 8208 O O . ARG E 2 137 ? 474.607 438.016 217.639 1.00 133.22 137 ARG C O 1
ATOM 8216 N N . PHE E 2 138 ? 474.928 439.627 216.134 1.00 88.95 138 PHE C N 1
ATOM 8217 C CA . PHE E 2 138 ? 475.979 438.881 215.448 1.00 88.95 138 PHE C CA 1
ATOM 8218 C C . PHE E 2 138 ? 477.156 438.619 216.367 1.00 88.95 138 PHE C C 1
ATOM 8219 O O . PHE E 2 138 ? 477.754 437.563 216.299 1.00 88.95 138 PHE C O 1
ATOM 8227 N N . ASN E 2 139 ? 477.512 439.575 217.214 1.00 63.70 139 ASN C N 1
ATOM 8228 C CA . ASN E 2 139 ? 478.680 439.418 218.065 1.00 63.70 139 ASN C CA 1
ATOM 8229 C C . ASN E 2 139 ? 478.567 438.251 219.030 1.00 63.70 139 ASN C C 1
ATOM 8230 O O . ASN E 2 139 ? 479.562 437.571 219.242 1.00 63.70 139 ASN C O 1
ATOM 8235 N N . PHE E 2 140 ? 477.396 438.006 219.618 1.00 92.28 140 PHE C N 1
ATOM 8236 C CA . PHE E 2 140 ? 477.243 436.950 220.650 1.00 92.28 140 PHE C CA 1
ATOM 8237 C C . PHE E 2 140 ? 476.613 435.638 220.192 1.00 92.28 140 PHE C C 1
ATOM 8238 O O . PHE E 2 140 ? 475.604 435.650 219.505 1.00 92.28 140 PHE C O 1
ATOM 8246 N N . GLN E 2 141 ? 477.196 434.509 220.574 1.00 74.31 141 GLN C N 1
ATOM 8247 C CA . GLN E 2 141 ? 476.703 433.183 220.173 1.00 74.31 141 GLN C CA 1
ATOM 8248 C C . GLN E 2 141 ? 475.342 432.775 220.696 1.00 74.31 141 GLN C C 1
ATOM 8249 O O . GLN E 2 141 ? 474.618 432.085 219.995 1.00 74.31 141 GLN C O 1
ATOM 8255 N N . THR E 2 142 ? 475.012 433.139 221.927 1.00 45.83 142 THR C N 1
ATOM 8256 C CA . THR E 2 142 ? 473.742 432.753 222.539 1.00 45.83 142 THR C CA 1
ATOM 8257 C C . THR E 2 142 ? 472.968 433.980 222.987 1.00 45.83 142 THR C C 1
ATOM 8258 O O . THR E 2 142 ? 473.563 435.016 223.249 1.00 45.83 142 THR C O 1
ATOM 8262 N N . LEU E 2 143 ? 471.645 433.878 223.065 1.00 125.69 143 LEU C N 1
ATOM 8263 C CA . LEU E 2 143 ? 470.801 435.010 223.467 1.00 125.69 143 LEU C CA 1
ATOM 8264 C C . LEU E 2 143 ? 471.128 435.416 224.886 1.00 125.69 143 LEU C C 1
ATOM 8265 O O . LEU E 2 143 ? 471.088 436.590 225.215 1.00 125.69 143 LEU C O 1
ATOM 8270 N N . GLY E 2 144 ? 471.448 434.452 225.732 1.00 19.84 144 GLY C N 1
ATOM 8271 C CA . GLY E 2 144 ? 471.815 434.740 227.108 1.00 19.84 144 GLY C CA 1
ATOM 8272 C C . GLY E 2 144 ? 473.046 435.614 227.251 1.00 19.84 144 GLY C C 1
ATOM 8273 O O . GLY E 2 144 ? 473.104 436.427 228.159 1.00 19.84 144 GLY C O 1
ATOM 8274 N N . ASP E 2 145 ? 474.047 435.433 226.400 1.00 43.55 145 ASP C N 1
ATOM 8275 C CA . ASP E 2 145 ? 475.236 436.285 226.429 1.00 43.55 145 ASP C CA 1
ATOM 8276 C C . ASP E 2 145 ? 474.896 437.726 226.123 1.00 43.55 145 ASP C C 1
ATOM 8277 O O . ASP E 2 145 ? 475.447 438.629 226.737 1.00 43.55 145 ASP C O 1
ATOM 8282 N N . ALA E 2 146 ? 474.009 437.958 225.172 1.00 36.12 146 ALA C N 1
ATOM 8283 C CA . ALA E 2 146 ? 473.571 439.318 224.878 1.00 36.12 146 ALA C CA 1
ATOM 8284 C C . ALA E 2 146 ? 472.822 439.961 226.025 1.00 36.12 146 ALA C C 1
ATOM 8285 O O . ALA E 2 146 ? 472.999 441.143 226.266 1.00 36.12 146 ALA C O 1
ATOM 8287 N N . THR E 2 147 ? 471.964 439.224 226.718 1.00 89.87 147 THR C N 1
ATOM 8288 C CA . THR E 2 147 ? 471.286 439.787 227.886 1.00 89.87 147 THR C CA 1
ATOM 8289 C C . THR E 2 147 ? 472.289 440.131 228.983 1.00 89.87 147 THR C C 1
ATOM 8290 O O . THR E 2 147 ? 472.128 441.145 229.651 1.00 89.87 147 THR C O 1
ATOM 8294 N N . ASN E 2 148 ? 473.323 439.317 229.177 1.00 34.02 148 ASN C N 1
ATOM 8295 C CA . ASN E 2 148 ? 474.357 439.626 230.160 1.00 34.02 148 ASN C CA 1
ATOM 8296 C C . ASN E 2 148 ? 475.035 440.912 229.762 1.00 34.02 148 ASN C C 1
ATOM 8297 O O . ASN E 2 148 ? 475.328 441.749 230.602 1.00 34.02 148 ASN C O 1
ATOM 8302 N N . TYR E 2 149 ? 475.272 441.079 228.476 1.00 57.80 149 TYR C N 1
ATOM 8303 C CA . TYR E 2 149 ? 475.920 442.282 227.994 1.00 57.80 149 TYR C CA 1
ATOM 8304 C C . TYR E 2 149 ? 475.107 443.528 228.302 1.00 57.80 149 TYR C C 1
ATOM 8305 O O . TYR E 2 149 ? 475.663 444.523 228.742 1.00 57.80 149 TYR C O 1
ATOM 8314 N N . ALA E 2 150 ? 473.795 443.478 228.111 1.00 43.80 150 ALA C N 1
ATOM 8315 C CA . ALA E 2 150 ? 472.947 444.639 228.371 1.00 43.80 150 ALA C CA 1
ATOM 8316 C C . ALA E 2 150 ? 472.942 445.036 229.832 1.00 43.80 150 ALA C C 1
ATOM 8317 O O . ALA E 2 150 ? 473.056 446.214 230.151 1.00 43.80 150 ALA C O 1
ATOM 8319 N N . LEU E 2 151 ? 472.824 444.064 230.725 1.00 112.32 151 LEU C N 1
ATOM 8320 C CA . LEU E 2 151 ? 472.836 444.337 232.163 1.00 112.32 151 LEU C CA 1
ATOM 8321 C C . LEU E 2 151 ? 474.189 444.831 232.577 1.00 112.32 151 LEU C C 1
ATOM 8322 O O . LEU E 2 151 ? 474.297 445.613 233.497 1.00 112.32 151 LEU C O 1
ATOM 8327 N N . GLY E 2 152 ? 475.231 444.335 231.937 1.00 35.64 152 GLY C N 1
ATOM 8328 C CA . GLY E 2 152 ? 476.568 444.774 232.242 1.00 35.64 152 GLY C CA 1
ATOM 8329 C C . GLY E 2 152 ? 476.736 446.253 231.988 1.00 35.64 152 GLY C C 1
ATOM 8330 O O . GLY E 2 152 ? 477.395 446.913 232.769 1.00 35.64 152 GLY C O 1
ATOM 8331 N N . VAL E 2 153 ? 476.161 446.785 230.915 1.00 102.62 153 VAL C N 1
ATOM 8332 C CA . VAL E 2 153 ? 476.222 448.226 230.662 1.00 102.62 153 VAL C CA 1
ATOM 8333 C C . VAL E 2 153 ? 475.508 449.045 231.721 1.00 102.62 153 VAL C C 1
ATOM 8334 O O . VAL E 2 153 ? 476.048 450.041 232.180 1.00 102.62 153 VAL C O 1
ATOM 8338 N N . LEU E 2 154 ? 474.312 448.637 232.140 1.00 117.35 154 LEU C N 1
ATOM 8339 C CA . LEU E 2 154 ? 473.598 449.346 233.214 1.00 117.35 154 LEU C CA 1
ATOM 8340 C C . LEU E 2 154 ? 474.331 449.258 234.514 1.00 117.35 154 LEU C C 1
ATOM 8341 O O . LEU E 2 154 ? 474.424 450.241 235.237 1.00 117.35 154 LEU C O 1
ATOM 8346 N N . ARG E 2 155 ? 474.840 448.083 234.837 1.00 107.05 155 ARG C N 1
ATOM 8347 C CA . ARG E 2 155 ? 475.519 447.885 236.098 1.00 107.05 155 ARG C CA 1
ATOM 8348 C C . ARG E 2 155 ? 476.764 448.744 236.114 1.00 107.05 155 ARG C C 1
ATOM 8349 O O . ARG E 2 155 ? 477.058 449.369 237.120 1.00 107.05 155 ARG C O 1
ATOM 8357 N N . LYS E 2 156 ? 477.487 448.791 235.000 1.00 91.34 156 LYS C N 1
ATOM 8358 C CA . LYS E 2 156 ? 478.695 449.604 234.916 1.00 91.34 156 LYS C CA 1
ATOM 8359 C C . LYS E 2 156 ? 478.356 451.048 235.040 1.00 91.34 156 LYS C C 1
ATOM 8360 O O . LYS E 2 156 ? 479.090 451.807 235.645 1.00 91.34 156 LYS C O 1
ATOM 8366 N N . LYS E 2 157 ? 477.248 451.457 234.454 1.00 121.78 157 LYS C N 1
ATOM 8367 C CA . LYS E 2 157 ? 476.923 452.871 234.450 1.00 121.78 157 LYS C CA 1
ATOM 8368 C C . LYS E 2 157 ? 476.750 453.398 235.852 1.00 121.78 157 LYS C C 1
ATOM 8369 O O . LYS E 2 157 ? 477.280 454.444 236.180 1.00 121.78 157 LYS C O 1
ATOM 8375 N N . ILE E 2 158 ? 476.051 452.658 236.695 1.00 95.60 158 ILE C N 1
ATOM 8376 C CA . ILE E 2 158 ? 475.847 453.092 238.067 1.00 95.60 158 ILE C CA 1
ATOM 8377 C C . ILE E 2 158 ? 477.179 453.135 238.783 1.00 95.60 158 ILE C C 1
ATOM 8378 O O . ILE E 2 158 ? 477.445 454.084 239.500 1.00 95.60 158 ILE C O 1
ATOM 8383 N N . SER E 2 159 ? 478.043 452.162 238.554 1.00 91.85 159 SER C N 1
ATOM 8384 C CA . SER E 2 159 ? 479.329 452.113 239.240 1.00 91.85 159 SER C CA 1
ATOM 8385 C C . SER E 2 159 ? 480.167 453.315 238.918 1.00 91.85 159 SER C C 1
ATOM 8386 O O . SER E 2 159 ? 480.887 453.808 239.769 1.00 91.85 159 SER C O 1
ATOM 8389 N N . ASP E 2 160 ? 480.097 453.780 237.687 1.00 158.61 160 ASP C N 1
ATOM 8390 C CA . ASP E 2 160 ? 480.864 454.938 237.277 1.00 158.61 160 ASP C CA 1
ATOM 8391 C C . ASP E 2 160 ? 480.445 456.161 238.021 1.00 158.61 160 ASP C C 1
ATOM 8392 O O . ASP E 2 160 ? 481.257 457.023 238.301 1.00 158.61 160 ASP C O 1
ATOM 8397 N N . ILE E 2 161 ? 479.159 456.280 238.281 1.00 62.30 161 ILE C N 1
ATOM 8398 C CA . ILE E 2 161 ? 478.662 457.419 239.021 1.00 62.30 161 ILE C CA 1
ATOM 8399 C C . ILE E 2 161 ? 479.200 457.382 240.442 1.00 62.30 161 ILE C C 1
ATOM 8400 O O . ILE E 2 161 ? 479.615 458.402 240.963 1.00 62.30 161 ILE C O 1
ATOM 8405 N N . ASN E 2 162 ? 479.145 456.233 241.112 1.00 47.86 162 ASN C N 1
ATOM 8406 C CA . ASN E 2 162 ? 479.683 456.105 242.467 1.00 47.86 162 ASN C CA 1
ATOM 8407 C C . ASN E 2 162 ? 481.134 456.534 242.489 1.00 47.86 162 ASN C C 1
ATOM 8408 O O . ASN E 2 162 ? 481.533 457.291 243.355 1.00 47.86 162 ASN C O 1
ATOM 8413 N N . VAL E 2 163 ? 481.934 456.040 241.561 1.00 115.77 163 VAL C N 1
ATOM 8414 C CA . VAL E 2 163 ? 483.351 456.343 241.555 1.00 115.77 163 VAL C CA 1
ATOM 8415 C C . VAL E 2 163 ? 483.554 457.840 241.392 1.00 115.77 163 VAL C C 1
ATOM 8416 O O . VAL E 2 163 ? 484.378 458.417 242.074 1.00 115.77 163 VAL C O 1
ATOM 8420 N N . GLN E 2 164 ? 482.802 458.486 240.505 1.00 55.03 164 GLN C N 1
ATOM 8421 C CA . GLN E 2 164 ? 482.952 459.927 240.272 1.00 55.03 164 GLN C CA 1
ATOM 8422 C C . GLN E 2 164 ? 482.597 460.748 241.500 1.00 55.03 164 GLN C C 1
ATOM 8423 O O . GLN E 2 164 ? 483.301 461.685 241.829 1.00 55.03 164 GLN C O 1
ATOM 8429 N N . GLU E 2 165 ? 481.530 460.393 242.196 1.00 56.89 165 GLU C N 1
ATOM 8430 C CA . GLU E 2 165 ? 481.119 461.140 243.380 1.00 56.89 165 GLU C CA 1
ATOM 8431 C C . GLU E 2 165 ? 482.187 461.044 244.448 1.00 56.89 165 GLU C C 1
ATOM 8432 O O . GLU E 2 165 ? 482.495 462.032 245.098 1.00 56.89 165 GLU C O 1
ATOM 8438 N N . GLU E 2 166 ? 482.781 459.873 244.612 1.00 116.37 166 GLU C N 1
ATOM 8439 C CA . GLU E 2 166 ? 483.846 459.702 245.592 1.00 116.37 166 GLU C CA 1
ATOM 8440 C C . GLU E 2 166 ? 484.991 460.608 245.227 1.00 116.37 166 GLU C C 1
ATOM 8441 O O . GLU E 2 166 ? 485.562 461.249 246.088 1.00 116.37 166 GLU C O 1
ATOM 8447 N N . LYS E 2 167 ? 485.330 460.669 243.950 1.00 80.22 167 LYS C N 1
ATOM 8448 C CA . LYS E 2 167 ? 486.448 461.481 243.522 1.00 80.22 167 LYS C CA 1
ATOM 8449 C C . LYS E 2 167 ? 486.164 462.928 243.794 1.00 80.22 167 LYS C C 1
ATOM 8450 O O . LYS E 2 167 ? 487.043 463.659 244.214 1.00 80.22 167 LYS C O 1
ATOM 8456 N N . GLU E 2 168 ? 484.944 463.354 243.539 1.00 62.73 168 GLU C N 1
ATOM 8457 C CA . GLU E 2 168 ? 484.596 464.747 243.743 1.00 62.73 168 GLU C CA 1
ATOM 8458 C C . GLU E 2 168 ? 484.665 465.159 245.209 1.00 62.73 168 GLU C C 1
ATOM 8459 O O . GLU E 2 168 ? 485.154 466.237 245.506 1.00 62.73 168 GLU C O 1
ATOM 8465 N N . ILE E 2 169 ? 484.181 464.326 246.127 1.00 179.48 169 ILE C N 1
ATOM 8466 C CA . ILE E 2 169 ? 484.244 464.625 247.565 1.00 179.48 169 ILE C CA 1
ATOM 8467 C C . ILE E 2 169 ? 485.696 464.640 248.024 1.00 179.48 169 ILE C C 1
ATOM 8468 O O . ILE E 2 169 ? 486.103 465.533 248.741 1.00 179.48 169 ILE C O 1
ATOM 8473 N N . ARG E 2 170 ? 486.497 463.680 247.574 1.00 109.87 170 ARG C N 1
ATOM 8474 C CA . ARG E 2 170 ? 487.917 463.603 247.931 1.00 109.87 170 ARG C CA 1
ATOM 8475 C C . ARG E 2 170 ? 488.657 464.814 247.413 1.00 109.87 170 ARG C C 1
ATOM 8476 O O . ARG E 2 170 ? 489.471 465.390 248.126 1.00 109.87 170 ARG C O 1
ATOM 8484 N N . ALA E 2 171 ? 488.385 465.207 246.178 1.00 43.17 171 ALA C N 1
ATOM 8485 C CA . ALA E 2 171 ? 488.996 466.390 245.587 1.00 43.17 171 ALA C CA 1
ATOM 8486 C C . ALA E 2 171 ? 488.550 467.670 246.263 1.00 43.17 171 ALA C C 1
ATOM 8487 O O . ALA E 2 171 ? 489.328 468.604 246.381 1.00 43.17 171 ALA C O 1
ATOM 8489 N N . MET E 2 172 ? 487.288 467.737 246.679 1.00 72.72 172 MET C N 1
ATOM 8490 C CA . MET E 2 172 ? 486.765 468.938 247.321 1.00 72.72 172 MET C CA 1
ATOM 8491 C C . MET E 2 172 ? 487.531 469.208 248.569 1.00 72.72 172 MET C C 1
ATOM 8492 O O . MET E 2 172 ? 487.927 470.333 248.823 1.00 72.72 172 MET C O 1
ATOM 8497 N N . MET E 2 173 ? 487.752 468.175 249.353 1.00 83.39 173 MET C N 1
ATOM 8498 C CA . MET E 2 173 ? 488.448 468.340 250.607 1.00 83.39 173 MET C CA 1
ATOM 8499 C C . MET E 2 173 ? 489.890 468.743 250.409 1.00 83.39 173 MET C C 1
ATOM 8500 O O . MET E 2 173 ? 490.389 469.613 251.104 1.00 83.39 173 MET C O 1
ATOM 8505 N N . VAL E 2 174 ? 490.558 468.124 249.455 1.00 42.91 174 VAL C N 1
ATOM 8506 C CA . VAL E 2 174 ? 491.951 468.456 249.183 1.00 42.91 174 VAL C CA 1
ATOM 8507 C C . VAL E 2 174 ? 492.063 469.898 248.693 1.00 42.91 174 VAL C C 1
ATOM 8508 O O . VAL E 2 174 ? 492.959 470.610 249.116 1.00 42.91 174 VAL C O 1
ATOM 8512 N N . ASP E 2 175 ? 491.159 470.344 247.823 1.00 49.70 175 ASP C N 1
ATOM 8513 C CA . ASP E 2 175 ? 491.169 471.729 247.343 1.00 49.70 175 ASP C CA 1
ATOM 8514 C C . ASP E 2 175 ? 490.904 472.738 248.444 1.00 49.70 175 ASP C C 1
ATOM 8515 O O . ASP E 2 175 ? 491.550 473.777 248.491 1.00 49.70 175 ASP C O 1
ATOM 8520 N N . TYR E 2 176 ? 489.961 472.442 249.333 1.00 61.76 176 TYR C N 1
ATOM 8521 C CA . TYR E 2 176 ? 489.616 473.375 250.394 1.00 61.76 176 TYR C CA 1
ATOM 8522 C C . TYR E 2 176 ? 490.809 473.594 251.267 1.00 61.76 176 TYR C C 1
ATOM 8523 O O . TYR E 2 176 ? 491.133 474.718 251.602 1.00 61.76 176 TYR C O 1
ATOM 8532 N N . ALA E 2 177 ? 491.488 472.518 251.625 1.00 50.84 177 ALA C N 1
ATOM 8533 C CA . ALA E 2 177 ? 492.628 472.620 252.509 1.00 50.84 177 ALA C CA 1
ATOM 8534 C C . ALA E 2 177 ? 493.737 473.380 251.863 1.00 50.84 177 ALA C C 1
ATOM 8535 O O . ALA E 2 177 ? 494.348 474.227 252.485 1.00 50.84 177 ALA C O 1
ATOM 8537 N N . ILE E 2 178 ? 493.987 473.090 250.601 1.00 113.43 178 ILE C N 1
ATOM 8538 C CA . ILE E 2 178 ? 495.088 473.728 249.885 1.00 113.43 178 ILE C CA 1
ATOM 8539 C C . ILE E 2 178 ? 494.869 475.221 249.755 1.00 113.43 178 ILE C C 1
ATOM 8540 O O . ILE E 2 178 ? 495.821 475.979 249.930 1.00 113.43 178 ILE C O 1
ATOM 8545 N N . ASN E 2 179 ? 493.642 475.653 249.477 1.00 69.86 179 ASN C N 1
ATOM 8546 C CA . ASN E 2 179 ? 493.377 477.078 249.248 1.00 69.86 179 ASN C CA 1
ATOM 8547 C C . ASN E 2 179 ? 492.763 477.884 250.390 1.00 69.86 179 ASN C C 1
ATOM 8548 O O . ASN E 2 179 ? 493.313 478.914 250.769 1.00 69.86 179 ASN C O 1
ATOM 8553 N N . GLN E 2 180 ? 491.649 477.437 250.946 1.00 66.15 180 GLN C N 1
ATOM 8554 C CA . GLN E 2 180 ? 490.950 478.206 251.979 1.00 66.15 180 GLN C CA 1
ATOM 8555 C C . GLN E 2 180 ? 491.602 478.356 253.337 1.00 66.15 180 GLN C C 1
ATOM 8556 O O . GLN E 2 180 ? 491.534 479.426 253.920 1.00 66.15 180 GLN C O 1
ATOM 8562 N N . LEU E 2 181 ? 492.267 477.330 253.840 1.00 162.45 181 LEU C N 1
ATOM 8563 C CA . LEU E 2 181 ? 492.783 477.365 255.219 1.00 162.45 181 LEU C CA 1
ATOM 8564 C C . LEU E 2 181 ? 493.759 478.469 255.566 1.00 162.45 181 LEU C C 1
ATOM 8565 O O . LEU E 2 181 ? 494.551 478.888 254.734 1.00 162.45 181 LEU C O 1
ATOM 8570 N N . GLN E 2 182 ? 493.674 478.965 256.795 1.00 102.99 182 GLN C N 1
ATOM 8571 C CA . GLN E 2 182 ? 494.521 480.057 257.264 1.00 102.99 182 GLN C CA 1
ATOM 8572 C C . GLN E 2 182 ? 495.828 479.531 257.820 1.00 102.99 182 GLN C C 1
ATOM 8573 O O . GLN E 2 182 ? 495.999 478.332 257.957 1.00 102.99 182 GLN C O 1
ATOM 8579 N N . ASP E 2 183 ? 496.747 480.423 258.155 1.00 73.24 183 ASP C N 1
ATOM 8580 C CA . ASP E 2 183 ? 498.023 480.012 258.733 1.00 73.24 183 ASP C CA 1
ATOM 8581 C C . ASP E 2 183 ? 497.880 479.301 260.067 1.00 73.24 183 ASP C C 1
ATOM 8582 O O . ASP E 2 183 ? 498.615 478.359 260.335 1.00 73.24 183 ASP C O 1
ATOM 8587 N N . SER E 2 184 ? 496.966 479.749 260.916 1.00 38.87 184 SER C N 1
ATOM 8588 C CA . SER E 2 184 ? 496.805 479.145 262.232 1.00 38.87 184 SER C CA 1
ATOM 8589 C C . SER E 2 184 ? 496.404 477.693 262.093 1.00 38.87 184 SER C C 1
ATOM 8590 O O . SER E 2 184 ? 496.878 476.857 262.854 1.00 38.87 184 SER C O 1
ATOM 8593 N N . ASN E 2 185 ? 495.519 477.386 261.149 1.00 45.46 185 ASN C N 1
ATOM 8594 C CA . ASN E 2 185 ? 495.122 476.003 260.888 1.00 45.46 185 ASN C CA 1
ATOM 8595 C C . ASN E 2 185 ? 496.278 475.178 260.359 1.00 45.46 185 ASN C C 1
ATOM 8596 O O . ASN E 2 185 ? 496.470 474.052 260.793 1.00 45.46 185 ASN C O 1
ATOM 8601 N N . ARG E 2 186 ? 497.060 475.725 259.434 1.00 68.71 186 ARG C N 1
ATOM 8602 C CA . ARG E 2 186 ? 498.141 474.963 258.787 1.00 68.71 186 ARG C CA 1
ATOM 8603 C C . ARG E 2 186 ? 499.350 474.648 259.645 1.00 68.71 186 ARG C C 1
ATOM 8604 O O . ARG E 2 186 ? 499.740 475.470 260.466 1.00 68.71 186 ARG C O 1
ATOM 8612 N N . ARG E 2 187 ? 499.959 473.480 259.444 1.00 128.07 187 ARG C N 1
ATOM 8613 C CA . ARG E 2 187 ? 501.133 473.056 260.203 1.00 128.07 187 ARG C CA 1
ATOM 8614 C C . ARG E 2 187 ? 502.025 472.300 259.236 1.00 128.07 187 ARG C C 1
ATOM 8615 O O . ARG E 2 187 ? 501.531 471.823 258.224 1.00 128.07 187 ARG C O 1
ATOM 8623 N N . THR E 2 188 ? 503.317 472.186 259.532 1.00 38.53 188 THR C N 1
ATOM 8624 C CA . THR E 2 188 ? 504.270 471.506 258.660 1.00 38.53 188 THR C CA 1
ATOM 8625 C C . THR E 2 188 ? 504.898 470.288 259.317 1.00 38.53 188 THR C C 1
ATOM 8626 O O . THR E 2 188 ? 505.334 470.363 260.461 1.00 38.53 188 THR C O 1
ATOM 8630 N N . ALA E 2 189 ? 504.938 469.157 258.612 1.00 49.97 189 ALA C N 1
ATOM 8631 C CA . ALA E 2 189 ? 505.572 467.949 259.139 1.00 49.97 189 ALA C CA 1
ATOM 8632 C C . ALA E 2 189 ? 506.815 467.625 258.356 1.00 49.97 189 ALA C C 1
ATOM 8633 O O . ALA E 2 189 ? 506.743 467.424 257.159 1.00 49.97 189 ALA C O 1
ATOM 8635 N N . SER E 2 190 ? 507.960 467.584 259.020 1.00 69.91 190 SER C N 1
ATOM 8636 C CA . SER E 2 190 ? 509.229 467.270 258.368 1.00 69.91 190 SER C CA 1
ATOM 8637 C C . SER E 2 190 ? 509.358 465.855 257.843 1.00 69.91 190 SER C C 1
ATOM 8638 O O . SER E 2 190 ? 509.929 465.655 256.778 1.00 69.91 190 SER C O 1
ATOM 8641 N N . SER E 2 191 ? 508.855 464.875 258.587 1.00 112.41 191 SER C N 1
ATOM 8642 C CA . SER E 2 191 ? 509.011 463.469 258.231 1.00 112.41 191 SER C CA 1
ATOM 8643 C C . SER E 2 191 ? 507.812 462.698 258.710 1.00 112.41 191 SER C C 1
ATOM 8644 O O . SER E 2 191 ? 507.005 463.232 259.451 1.00 112.41 191 SER C O 1
ATOM 8647 N N . LYS E 2 192 ? 507.661 461.445 258.278 1.00 144.86 192 LYS C N 1
ATOM 8648 C CA . LYS E 2 192 ? 506.492 460.658 258.651 1.00 144.86 192 LYS C CA 1
ATOM 8649 C C . LYS E 2 192 ? 506.339 460.494 260.161 1.00 144.86 192 LYS C C 1
ATOM 8650 O O . LYS E 2 192 ? 505.235 460.547 260.662 1.00 144.86 192 LYS C O 1
ATOM 8656 N N . GLU E 2 193 ? 507.428 460.252 260.881 1.00 60.08 193 GLU C N 1
ATOM 8657 C CA . GLU E 2 193 ? 507.336 460.088 262.330 1.00 60.08 193 GLU C CA 1
ATOM 8658 C C . GLU E 2 193 ? 506.815 461.359 262.941 1.00 60.08 193 GLU C C 1
ATOM 8659 O O . GLU E 2 193 ? 505.959 461.315 263.818 1.00 60.08 193 GLU C O 1
ATOM 8665 N N . ASP E 2 194 ? 507.298 462.499 262.461 1.00 50.25 194 ASP C N 1
ATOM 8666 C CA . ASP E 2 194 ? 506.848 463.776 262.975 1.00 50.25 194 ASP C CA 1
ATOM 8667 C C . ASP E 2 194 ? 505.382 463.936 262.641 1.00 50.25 194 ASP C C 1
ATOM 8668 O O . ASP E 2 194 ? 504.619 464.432 263.449 1.00 50.25 194 ASP C O 1
ATOM 8673 N N . LEU E 2 195 ? 504.979 463.519 261.454 1.00 102.79 195 LEU C N 1
ATOM 8674 C CA . LEU E 2 195 ? 503.598 463.683 261.060 1.00 102.79 195 LEU C CA 1
ATOM 8675 C C . LEU E 2 195 ? 502.675 462.912 261.968 1.00 102.79 195 LEU C C 1
ATOM 8676 O O . LEU E 2 195 ? 501.666 463.446 262.382 1.00 102.79 195 LEU C O 1
ATOM 8681 N N . THR E 2 196 ? 502.999 461.672 262.304 1.00 128.30 196 THR C N 1
ATOM 8682 C CA . THR E 2 196 ? 502.071 460.878 263.106 1.00 128.30 196 THR C CA 1
ATOM 8683 C C . THR E 2 196 ? 501.927 461.522 264.456 1.00 128.30 196 THR C C 1
ATOM 8684 O O . THR E 2 196 ? 500.834 461.536 265.004 1.00 128.30 196 THR C O 1
ATOM 8688 N N . GLU E 2 197 ? 503.012 462.045 265.015 1.00 120.01 197 GLU C N 1
ATOM 8689 C CA . GLU E 2 197 ? 502.926 462.787 266.284 1.00 120.01 197 GLU C CA 1
ATOM 8690 C C . GLU E 2 197 ? 502.101 464.057 266.144 1.00 120.01 197 GLU C C 1
ATOM 8691 O O . GLU E 2 197 ? 501.360 464.418 267.049 1.00 120.01 197 GLU C O 1
ATOM 8697 N N . ARG E 2 198 ? 502.243 464.746 265.021 1.00 97.47 198 ARG C N 1
ATOM 8698 C CA . ARG E 2 198 ? 501.495 465.977 264.779 1.00 97.47 198 ARG C CA 1
ATOM 8699 C C . ARG E 2 198 ? 500.011 465.677 264.769 1.00 97.47 198 ARG C C 1
ATOM 8700 O O . ARG E 2 198 ? 499.226 466.453 265.292 1.00 97.47 198 ARG C O 1
ATOM 8708 N N . VAL E 2 199 ? 499.616 464.564 264.167 1.00 43.14 199 VAL C N 1
ATOM 8709 C CA . VAL E 2 199 ? 498.210 464.171 264.115 1.00 43.14 199 VAL C CA 1
ATOM 8710 C C . VAL E 2 199 ? 497.683 463.904 265.528 1.00 43.14 199 VAL C C 1
ATOM 8711 O O . VAL E 2 199 ? 496.539 464.238 265.821 1.00 43.14 199 VAL C O 1
ATOM 8715 N N . PHE E 2 200 ? 498.481 463.307 266.408 1.00 46.12 200 PHE C N 1
ATOM 8716 C CA . PHE E 2 200 ? 498.035 463.111 267.791 1.00 46.12 200 PHE C CA 1
ATOM 8717 C C . PHE E 2 200 ? 497.783 464.444 268.438 1.00 46.12 200 PHE C C 1
ATOM 8718 O O . PHE E 2 200 ? 496.767 464.628 269.105 1.00 46.12 200 PHE C O 1
ATOM 8726 N N . GLU E 2 201 ? 498.684 465.394 268.227 1.00 75.64 201 GLU C N 1
ATOM 8727 C CA . GLU E 2 201 ? 498.547 466.713 268.838 1.00 75.64 201 GLU C CA 1
ATOM 8728 C C . GLU E 2 201 ? 497.302 467.396 268.325 1.00 75.64 201 GLU C C 1
ATOM 8729 O O . GLU E 2 201 ? 496.602 468.038 269.082 1.00 75.64 201 GLU C O 1
ATOM 8735 N N . ALA E 2 202 ? 497.015 467.253 267.044 1.00 56.61 202 ALA C N 1
ATOM 8736 C CA . ALA E 2 202 ? 495.836 467.862 266.467 1.00 56.61 202 ALA C CA 1
ATOM 8737 C C . ALA E 2 202 ? 494.534 467.358 267.052 1.00 56.61 202 ALA C C 1
ATOM 8738 O O . ALA E 2 202 ? 493.627 468.144 267.245 1.00 56.61 202 ALA C O 1
ATOM 8740 N N . ILE E 2 203 ? 494.416 466.061 267.311 1.00 158.99 203 ILE C N 1
ATOM 8741 C CA . ILE E 2 203 ? 493.165 465.513 267.831 1.00 158.99 203 ILE C CA 1
ATOM 8742 C C . ILE E 2 203 ? 492.905 466.157 269.169 1.00 158.99 203 ILE C C 1
ATOM 8743 O O . ILE E 2 203 ? 491.801 466.624 269.430 1.00 158.99 203 ILE C O 1
ATOM 8748 N N . LEU E 2 204 ? 493.931 466.228 270.010 1.00 142.40 204 LEU C N 1
ATOM 8749 C CA . LEU E 2 204 ? 493.791 466.855 271.322 1.00 142.40 204 LEU C CA 1
ATOM 8750 C C . LEU E 2 204 ? 493.542 468.358 271.220 1.00 142.40 204 LEU C C 1
ATOM 8751 O O . LEU E 2 204 ? 492.668 468.892 271.893 1.00 142.40 204 LEU C O 1
ATOM 8756 N N . ASN E 2 205 ? 494.262 469.036 270.348 1.00 106.17 205 ASN C N 1
ATOM 8757 C CA . ASN E 2 205 ? 494.134 470.478 270.200 1.00 106.17 205 ASN C CA 1
ATOM 8758 C C . ASN E 2 205 ? 492.773 470.903 269.727 1.00 106.17 205 ASN C C 1
ATOM 8759 O O . ASN E 2 205 ? 492.294 471.948 270.143 1.00 106.17 205 ASN C O 1
ATOM 8764 N N . MET E 2 206 ? 492.151 470.139 268.845 1.00 117.19 206 MET C N 1
ATOM 8765 C CA . MET E 2 206 ? 490.881 470.570 268.264 1.00 117.19 206 MET C CA 1
ATOM 8766 C C . MET E 2 206 ? 489.734 470.163 269.164 1.00 117.19 206 MET C C 1
ATOM 8767 O O . MET E 2 206 ? 488.580 470.387 268.833 1.00 117.19 206 MET C O 1
ATOM 8772 N N . GLN E 2 207 ? 490.034 469.546 270.295 1.00 206.28 207 GLN C N 1
ATOM 8773 C CA . GLN E 2 207 ? 488.979 469.241 271.273 1.00 206.28 207 GLN C CA 1
ATOM 8774 C C . GLN E 2 207 ? 488.873 470.312 272.383 1.00 206.28 207 GLN C C 1
ATOM 8775 O O . GLN E 2 207 ? 488.107 470.156 273.328 1.00 206.28 207 GLN C O 1
ATOM 8781 N N . ASN E 2 208 ? 489.638 471.396 272.283 1.00 72.24 208 ASN C N 1
ATOM 8782 C CA . ASN E 2 208 ? 489.543 472.482 273.268 1.00 72.24 208 ASN C CA 1
ATOM 8783 C C . ASN E 2 208 ? 489.115 473.766 272.587 1.00 72.24 208 ASN C C 1
ATOM 8784 O O . ASN E 2 208 ? 489.319 473.912 271.392 1.00 72.24 208 ASN C O 1
ATOM 8789 N N . ASN E 2 209 ? 488.540 474.710 273.330 1.00 44.42 209 ASN C N 1
ATOM 8790 C CA . ASN E 2 209 ? 487.981 475.912 272.702 1.00 44.42 209 ASN C CA 1
ATOM 8791 C C . ASN E 2 209 ? 489.067 476.696 271.978 1.00 44.42 209 ASN C C 1
ATOM 8792 O O . ASN E 2 209 ? 490.054 477.063 272.606 1.00 44.42 209 ASN C O 1
ATOM 8797 N N . SER E 2 210 ? 488.903 476.974 270.679 1.00 51.16 210 SER C N 1
ATOM 8798 C CA . SER E 2 210 ? 489.868 477.788 269.924 1.00 51.16 210 SER C CA 1
ATOM 8799 C C . SER E 2 210 ? 489.252 478.425 268.695 1.00 51.16 210 SER C C 1
ATOM 8800 O O . SER E 2 210 ? 488.532 477.752 267.968 1.00 51.16 210 SER C O 1
ATOM 8803 N N . ALA E 2 211 ? 489.570 479.692 268.420 1.00 51.60 211 ALA C N 1
ATOM 8804 C CA . ALA E 2 211 ? 489.075 480.382 267.219 1.00 51.60 211 ALA C CA 1
ATOM 8805 C C . ALA E 2 211 ? 490.052 480.251 266.082 1.00 51.60 211 ALA C C 1
ATOM 8806 O O . ALA E 2 211 ? 489.793 480.723 264.981 1.00 51.60 211 ALA C O 1
ATOM 8808 N N . LYS E 2 212 ? 491.185 479.627 266.341 1.00 111.39 212 LYS C N 1
ATOM 8809 C CA . LYS E 2 212 ? 492.222 479.498 265.343 1.00 111.39 212 LYS C CA 1
ATOM 8810 C C . LYS E 2 212 ? 491.823 478.664 264.159 1.00 111.39 212 LYS C C 1
ATOM 8811 O O . LYS E 2 212 ? 492.184 479.003 263.042 1.00 111.39 212 LYS C O 1
ATOM 8817 N N . TYR E 2 213 ? 491.090 477.582 264.384 1.00 106.95 213 TYR C N 1
ATOM 8818 C CA . TYR E 2 213 ? 490.759 476.648 263.297 1.00 106.95 213 TYR C CA 1
ATOM 8819 C C . TYR E 2 213 ? 489.471 476.941 262.523 1.00 106.95 213 TYR C C 1
ATOM 8820 O O . TYR E 2 213 ? 489.190 476.293 261.525 1.00 106.95 213 TYR C O 1
ATOM 8829 N N . ASN E 2 214 ? 488.698 477.918 262.970 1.00 97.08 214 ASN C N 1
ATOM 8830 C CA . ASN E 2 214 ? 487.462 478.283 262.295 1.00 97.08 214 ASN C CA 1
ATOM 8831 C C . ASN E 2 214 ? 487.837 479.044 261.068 1.00 97.08 214 ASN C C 1
ATOM 8832 O O . ASN E 2 214 ? 488.901 479.646 261.048 1.00 97.08 214 ASN C O 1
ATOM 8837 N N . GLU E 2 215 ? 486.982 479.049 260.052 1.00 194.65 215 GLU C N 1
ATOM 8838 C CA . GLU E 2 215 ? 487.207 479.843 258.838 1.00 194.65 215 GLU C CA 1
ATOM 8839 C C . GLU E 2 215 ? 486.154 480.935 258.818 1.00 194.65 215 GLU C C 1
ATOM 8840 O O . GLU E 2 215 ? 485.705 481.325 257.750 1.00 194.65 215 GLU C O 1
ATOM 8846 N N . VAL E 2 216 ? 485.760 481.432 259.992 1.00 167.00 216 VAL C N 1
ATOM 8847 C CA . VAL E 2 216 ? 484.710 482.438 260.089 1.00 167.00 216 VAL C CA 1
ATOM 8848 C C . VAL E 2 216 ? 485.164 483.653 259.343 1.00 167.00 216 VAL C C 1
ATOM 8849 O O . VAL E 2 216 ? 484.338 484.394 258.849 1.00 167.00 216 VAL C O 1
ATOM 8853 N N . HIS E 2 217 ? 486.463 483.877 259.243 1.00 79.11 217 HIS C N 1
ATOM 8854 C CA . HIS E 2 217 ? 486.951 485.085 258.593 1.00 79.11 217 HIS C CA 1
ATOM 8855 C C . HIS E 2 217 ? 486.499 485.183 257.154 1.00 79.11 217 HIS C C 1
ATOM 8856 O O . HIS E 2 217 ? 486.174 486.263 256.678 1.00 79.11 217 HIS C O 1
ATOM 8863 N N . LYS E 2 218 ? 486.485 484.070 256.455 1.00 185.67 218 LYS C N 1
ATOM 8864 C CA . LYS E 2 218 ? 486.020 484.038 255.075 1.00 185.67 218 LYS C CA 1
ATOM 8865 C C . LYS E 2 218 ? 484.537 484.369 254.981 1.00 185.67 218 LYS C C 1
ATOM 8866 O O . LYS E 2 218 ? 484.099 484.924 253.984 1.00 185.67 218 LYS C O 1
ATOM 8872 N N . ALA E 2 219 ? 483.759 484.033 256.005 1.00 51.65 219 ALA C N 1
ATOM 8873 C CA . ALA E 2 219 ? 482.313 484.238 255.984 1.00 51.65 219 ALA C CA 1
ATOM 8874 C C . ALA E 2 219 ? 482.048 485.713 255.954 1.00 51.65 219 ALA C C 1
ATOM 8875 O O . ALA E 2 219 ? 482.932 486.493 256.276 1.00 51.65 219 ALA C O 1
ATOM 8877 N N . SER E 2 220 ? 480.842 486.134 255.600 1.00 104.89 220 SER C N 1
ATOM 8878 C CA . SER E 2 220 ? 480.583 487.558 255.377 1.00 104.89 220 SER C CA 1
ATOM 8879 C C . SER E 2 220 ? 480.868 488.534 256.505 1.00 104.89 220 SER C C 1
ATOM 8880 O O . SER E 2 220 ? 481.405 489.605 256.247 1.00 104.89 220 SER C O 1
ATOM 8883 N N . GLY E 2 221 ? 480.540 488.189 257.737 1.00 69.63 221 GLY C N 1
ATOM 8884 C CA . GLY E 2 221 ? 480.722 489.094 258.859 1.00 69.63 221 GLY C CA 1
ATOM 8885 C C . GLY E 2 221 ? 482.010 488.934 259.620 1.00 69.63 221 GLY C C 1
ATOM 8886 O O . GLY E 2 221 ? 482.205 489.634 260.608 1.00 69.63 221 GLY C O 1
ATOM 8887 N N . GLY E 2 222 ? 482.895 488.054 259.185 1.00 96.94 222 GLY C N 1
ATOM 8888 C CA . GLY E 2 222 ? 484.098 487.752 259.938 1.00 96.94 222 GLY C CA 1
ATOM 8889 C C . GLY E 2 222 ? 485.379 488.457 259.588 1.00 96.94 222 GLY C C 1
ATOM 8890 O O . GLY E 2 222 ? 486.417 488.097 260.121 1.00 96.94 222 GLY C O 1
ATOM 8891 N N . SER E 2 223 ? 485.352 489.482 258.761 1.00 54.09 223 SER C N 1
ATOM 8892 C CA . SER E 2 223 ? 486.613 490.073 258.339 1.00 54.09 223 SER C CA 1
ATOM 8893 C C . SER E 2 223 ? 487.418 490.521 259.535 1.00 54.09 223 SER C C 1
ATOM 8894 O O . SER E 2 223 ? 488.622 490.299 259.571 1.00 54.09 223 SER C O 1
ATOM 8897 N N . VAL E 2 224 ? 486.786 491.147 260.516 1.00 38.97 224 VAL C N 1
ATOM 8898 C CA . VAL E 2 224 ? 487.477 491.509 261.736 1.00 38.97 224 VAL C CA 1
ATOM 8899 C C . VAL E 2 224 ? 486.667 490.873 262.847 1.00 38.97 224 VAL C C 1
ATOM 8900 O O . VAL E 2 224 ? 485.473 491.109 262.937 1.00 38.97 224 VAL C O 1
ATOM 8904 N N . GLY E 2 225 ? 487.288 490.045 263.674 1.00 31.17 225 GLY C N 1
ATOM 8905 C CA . GLY E 2 225 ? 486.553 489.391 264.731 1.00 31.17 225 GLY C CA 1
ATOM 8906 C C . GLY E 2 225 ? 486.969 487.968 264.972 1.00 31.17 225 GLY C C 1
ATOM 8907 O O . GLY E 2 225 ? 487.877 487.491 264.305 1.00 31.17 225 GLY C O 1
ATOM 8908 N N . GLN E 2 226 ? 486.307 487.288 265.911 1.00 46.83 226 GLN C N 1
ATOM 8909 C CA . GLN E 2 226 ? 486.642 485.901 266.239 1.00 46.83 226 GLN C CA 1
ATOM 8910 C C . GLN E 2 226 ? 485.436 485.066 266.595 1.00 46.83 226 GLN C C 1
ATOM 8911 O O . GLN E 2 226 ? 484.471 485.607 267.111 1.00 46.83 226 GLN C O 1
ATOM 8917 N N . TYR E 2 227 ? 485.462 483.771 266.292 1.00 93.30 227 TYR C N 1
ATOM 8918 C CA . TYR E 2 227 ? 484.391 482.868 266.676 1.00 93.30 227 TYR C CA 1
ATOM 8919 C C . TYR E 2 227 ? 485.085 481.676 267.257 1.00 93.30 227 TYR C C 1
ATOM 8920 O O . TYR E 2 227 ? 485.922 481.097 266.586 1.00 93.30 227 TYR C O 1
ATOM 8929 N N . THR E 2 228 ? 484.734 481.278 268.473 1.00 44.86 228 THR C N 1
ATOM 8930 C CA . THR E 2 228 ? 485.382 480.162 269.140 1.00 44.86 228 THR C CA 1
ATOM 8931 C C . THR E 2 228 ? 484.458 478.966 269.086 1.00 44.86 228 THR C C 1
ATOM 8932 O O . THR E 2 228 ? 483.312 479.074 269.498 1.00 44.86 228 THR C O 1
ATOM 8936 N N . THR E 2 229 ? 484.938 477.832 268.576 1.00 51.46 229 THR C N 1
ATOM 8937 C CA . THR E 2 229 ? 484.138 476.619 268.464 1.00 51.46 229 THR C CA 1
ATOM 8938 C C . THR E 2 229 ? 484.954 475.462 269.020 1.00 51.46 229 THR C C 1
ATOM 8939 O O . THR E 2 229 ? 486.176 475.546 269.048 1.00 51.46 229 THR C O 1
ATOM 8943 N N . VAL E 2 230 ? 484.298 474.412 269.488 1.00 44.73 230 VAL C N 1
ATOM 8944 C CA . VAL E 2 230 ? 484.974 473.259 270.044 1.00 44.73 230 VAL C CA 1
ATOM 8945 C C . VAL E 2 230 ? 484.460 472.066 269.304 1.00 44.73 230 VAL C C 1
ATOM 8946 O O . VAL E 2 230 ? 483.268 471.977 269.043 1.00 44.73 230 VAL C O 1
ATOM 8950 N N . SER E 2 231 ? 485.346 471.157 268.921 1.00 70.22 231 SER C N 1
ATOM 8951 C CA . SER E 2 231 ? 484.945 469.988 268.153 1.00 70.22 231 SER C CA 1
ATOM 8952 C C . SER E 2 231 ? 485.090 468.714 268.948 1.00 70.22 231 SER C C 1
ATOM 8953 O O . SER E 2 231 ? 486.181 468.391 269.378 1.00 70.22 231 SER C O 1
ATOM 8956 N N . LYS E 2 232 ? 484.010 467.968 269.107 1.00 168.56 232 LYS C N 1
ATOM 8957 C CA . LYS E 2 232 ? 484.050 466.719 269.851 1.00 168.56 232 LYS C CA 1
ATOM 8958 C C . LYS E 2 232 ? 484.788 465.638 269.097 1.00 168.56 232 LYS C C 1
ATOM 8959 O O . LYS E 2 232 ? 484.881 465.692 267.882 1.00 168.56 232 LYS C O 1
ATOM 8965 N N . LEU E 2 233 ? 485.318 464.655 269.807 1.00 160.30 233 LEU C N 1
ATOM 8966 C CA . LEU E 2 233 ? 486.123 463.605 269.179 1.00 160.30 233 LEU C CA 1
ATOM 8967 C C . LEU E 2 233 ? 485.415 462.752 268.176 1.00 160.30 233 LEU C C 1
ATOM 8968 O O . LEU E 2 233 ? 486.000 462.398 267.167 1.00 160.30 233 LEU C O 1
ATOM 8973 N N . SER E 2 234 ? 484.168 462.403 268.431 1.00 110.03 234 SER C N 1
ATOM 8974 C CA . SER E 2 234 ? 483.480 461.488 267.542 1.00 110.03 234 SER C CA 1
ATOM 8975 C C . SER E 2 234 ? 483.459 462.076 266.173 1.00 110.03 234 SER C C 1
ATOM 8976 O O . SER E 2 234 ? 483.674 461.378 265.201 1.00 110.03 234 SER C O 1
ATOM 8979 N N . ASP E 2 235 ? 483.224 463.365 266.087 1.00 103.66 235 ASP C N 1
ATOM 8980 C CA . ASP E 2 235 ? 483.198 464.030 264.817 1.00 103.66 235 ASP C CA 1
ATOM 8981 C C . ASP E 2 235 ? 484.506 464.041 264.066 1.00 103.66 235 ASP C C 1
ATOM 8982 O O . ASP E 2 235 ? 484.500 463.888 262.856 1.00 103.66 235 ASP C O 1
ATOM 8987 N N . ILE E 2 236 ? 485.635 464.194 264.736 1.00 75.33 236 ILE C N 1
ATOM 8988 C CA . ILE E 2 236 ? 486.901 464.368 264.012 1.00 75.33 236 ILE C CA 1
ATOM 8989 C C . ILE E 2 236 ? 487.134 463.183 263.115 1.00 75.33 236 ILE C C 1
ATOM 8990 O O . ILE E 2 236 ? 486.936 462.058 263.540 1.00 75.33 236 ILE C O 1
ATOM 8995 N N . ALA E 2 237 ? 487.528 463.420 261.873 1.00 42.74 237 ALA C N 1
ATOM 8996 C CA . ALA E 2 237 ? 487.849 462.344 260.950 1.00 42.74 237 ALA C CA 1
ATOM 8997 C C . ALA E 2 237 ? 489.018 462.881 260.189 1.00 42.74 237 ALA C C 1
ATOM 8998 O O . ALA E 2 237 ? 489.083 464.082 260.019 1.00 42.74 237 ALA C O 1
ATOM 9000 N N . ILE E 2 238 ? 489.931 462.036 259.722 1.00 60.54 238 ILE C N 1
ATOM 9001 C CA . ILE E 2 238 ? 491.155 462.507 259.055 1.00 60.54 238 ILE C CA 1
ATOM 9002 C C . ILE E 2 238 ? 491.339 461.919 257.654 1.00 60.54 238 ILE C C 1
ATOM 9003 O O . ILE E 2 238 ? 491.239 460.717 257.493 1.00 60.54 238 ILE C O 1
ATOM 9008 N N . LEU E 2 239 ? 491.604 462.749 256.646 1.00 73.57 239 LEU C N 1
ATOM 9009 C CA . LEU E 2 239 ? 491.820 462.284 255.272 1.00 73.57 239 LEU C CA 1
ATOM 9010 C C . LEU E 2 239 ? 493.318 462.269 255.049 1.00 73.57 239 LEU C C 1
ATOM 9011 O O . LEU E 2 239 ? 493.926 463.327 255.078 1.00 73.57 239 LEU C O 1
ATOM 9016 N N . THR E 2 240 ? 493.919 461.106 254.802 1.00 52.44 240 THR C N 1
ATOM 9017 C CA . THR E 2 240 ? 495.377 460.985 254.661 1.00 52.44 240 THR C CA 1
ATOM 9018 C C . THR E 2 240 ? 495.736 460.082 253.495 1.00 52.44 240 THR C C 1
ATOM 9019 O O . THR E 2 240 ? 494.871 459.428 252.951 1.00 52.44 240 THR C O 1
ATOM 9023 N N . THR E 2 241 ? 496.995 460.098 253.055 1.00 42.30 241 THR C N 1
ATOM 9024 C CA . THR E 2 241 ? 497.426 459.242 251.975 1.00 42.30 241 THR C CA 1
ATOM 9025 C C . THR E 2 241 ? 497.652 457.885 252.584 1.00 42.30 241 THR C C 1
ATOM 9026 O O . THR E 2 241 ? 497.948 457.791 253.769 1.00 42.30 241 THR C O 1
ATOM 9030 N N . ASP E 2 242 ? 497.514 456.826 251.802 1.00 46.26 242 ASP C N 1
ATOM 9031 C CA . ASP E 2 242 ? 497.684 455.448 252.320 1.00 46.26 242 ASP C CA 1
ATOM 9032 C C . ASP E 2 242 ? 499.056 455.213 252.846 1.00 46.26 242 ASP C C 1
ATOM 9033 O O . ASP E 2 242 ? 499.208 454.513 253.816 1.00 46.26 242 ASP C O 1
ATOM 9038 N N . SER E 2 243 ? 500.083 455.731 252.187 1.00 32.00 243 SER C N 1
ATOM 9039 C CA . SER E 2 243 ? 501.451 455.611 252.670 1.00 32.00 243 SER C CA 1
ATOM 9040 C C . SER E 2 243 ? 501.552 455.855 254.173 1.00 32.00 243 SER C C 1
ATOM 9041 O O . SER E 2 243 ? 502.273 455.139 254.847 1.00 32.00 243 SER C O 1
ATOM 9044 N N . LEU E 2 244 ? 500.863 456.866 254.702 1.00 106.77 244 LEU C N 1
ATOM 9045 C CA . LEU E 2 244 ? 500.861 457.187 256.130 1.00 106.77 244 LEU C CA 1
ATOM 9046 C C . LEU E 2 244 ? 500.158 456.155 256.999 1.00 106.77 244 LEU C C 1
ATOM 9047 O O . LEU E 2 244 ? 500.674 455.795 258.038 1.00 106.77 244 LEU C O 1
ATOM 9052 N N . LYS E 2 245 ? 499.003 455.663 256.581 1.00 41.73 245 LYS C N 1
ATOM 9053 C CA . LYS E 2 245 ? 498.302 454.642 257.357 1.00 41.73 245 LYS C CA 1
ATOM 9054 C C . LYS E 2 245 ? 499.141 453.390 257.415 1.00 41.73 245 LYS C C 1
ATOM 9055 O O . LYS E 2 245 ? 499.215 452.741 258.443 1.00 41.73 245 LYS C O 1
ATOM 9061 N N . SER E 2 246 ? 499.775 453.045 256.307 1.00 23.14 246 SER C N 1
ATOM 9062 C CA . SER E 2 246 ? 500.592 451.856 256.269 1.00 23.14 246 SER C CA 1
ATOM 9063 C C . SER E 2 246 ? 501.725 452.019 257.256 1.00 23.14 246 SER C C 1
ATOM 9064 O O . SER E 2 246 ? 502.057 451.085 257.972 1.00 23.14 246 SER C O 1
ATOM 9067 N N . TYR E 2 247 ? 502.323 453.199 257.312 1.00 62.72 247 TYR C N 1
ATOM 9068 C CA . TYR E 2 247 ? 503.380 453.454 258.279 1.00 62.72 247 TYR C CA 1
ATOM 9069 C C . TYR E 2 247 ? 502.914 453.388 259.709 1.00 62.72 247 TYR C C 1
ATOM 9070 O O . TYR E 2 247 ? 503.572 452.792 260.537 1.00 62.72 247 TYR C O 1
ATOM 9079 N N . LEU E 2 248 ? 501.778 453.981 260.021 1.00 57.98 248 LEU C N 1
ATOM 9080 C CA . LEU E 2 248 ? 501.347 454.009 261.408 1.00 57.98 248 LEU C CA 1
ATOM 9081 C C . LEU E 2 248 ? 501.096 452.588 261.881 1.00 57.98 248 LEU C C 1
ATOM 9082 O O . LEU E 2 248 ? 501.551 452.216 262.940 1.00 57.98 248 LEU C O 1
ATOM 9087 N N . LEU E 2 249 ? 500.390 451.786 261.100 1.00 100.42 249 LEU C N 1
ATOM 9088 C CA . LEU E 2 249 ? 500.111 450.404 261.465 1.00 100.42 249 LEU C CA 1
ATOM 9089 C C . LEU E 2 249 ? 501.335 449.537 261.443 1.00 100.42 249 LEU C C 1
ATOM 9090 O O . LEU E 2 249 ? 501.538 448.728 262.332 1.00 100.42 249 LEU C O 1
ATOM 9095 N N . ASP E 2 250 ? 502.137 449.670 260.400 1.00 151.96 250 ASP C N 1
ATOM 9096 C CA . ASP E 2 250 ? 503.341 448.858 260.253 1.00 151.96 250 ASP C CA 1
ATOM 9097 C C . ASP E 2 250 ? 504.444 449.163 261.269 1.00 151.96 250 ASP C C 1
ATOM 9098 O O . ASP E 2 250 ? 505.065 448.234 261.781 1.00 151.96 250 ASP C O 1
ATOM 9103 N N . THR E 2 251 ? 504.690 450.443 261.553 1.00 82.16 251 THR C N 1
ATOM 9104 C CA . THR E 2 251 ? 505.762 450.849 262.468 1.00 82.16 251 THR C CA 1
ATOM 9105 C C . THR E 2 251 ? 505.297 451.449 263.781 1.00 82.16 251 THR C C 1
ATOM 9106 O O . THR E 2 251 ? 505.649 450.925 264.821 1.00 82.16 251 THR C O 1
ATOM 9110 N N . LYS E 2 252 ? 504.509 452.517 263.787 1.00 134.60 252 LYS C N 1
ATOM 9111 C CA . LYS E 2 252 ? 504.170 453.150 265.068 1.00 134.60 252 LYS C CA 1
ATOM 9112 C C . LYS E 2 252 ? 503.359 452.266 265.991 1.00 134.60 252 LYS C C 1
ATOM 9113 O O . LYS E 2 252 ? 503.728 452.086 267.140 1.00 134.60 252 LYS C O 1
ATOM 9119 N N . ILE E 2 253 ? 502.289 451.672 265.493 1.00 101.68 253 ILE C N 1
ATOM 9120 C CA . ILE E 2 253 ? 501.434 450.821 266.310 1.00 101.68 253 ILE C CA 1
ATOM 9121 C C . ILE E 2 253 ? 502.136 449.521 266.671 1.00 101.68 253 ILE C C 1
ATOM 9122 O O . ILE E 2 253 ? 502.027 449.041 267.786 1.00 101.68 253 ILE C O 1
ATOM 9127 N N . ALA E 2 254 ? 502.843 448.933 265.723 1.00 64.70 254 ALA C N 1
ATOM 9128 C CA . ALA E 2 254 ? 503.474 447.659 265.990 1.00 64.70 254 ALA C CA 1
ATOM 9129 C C . ALA E 2 254 ? 504.549 447.790 267.040 1.00 64.70 254 ALA C C 1
ATOM 9130 O O . ALA E 2 254 ? 504.612 446.989 267.954 1.00 64.70 254 ALA C O 1
ATOM 9132 N N . ASN E 2 255 ? 505.386 448.807 266.929 1.00 123.51 255 ASN C N 1
ATOM 9133 C CA . ASN E 2 255 ? 506.459 449.022 267.893 1.00 123.51 255 ASN C CA 1
ATOM 9134 C C . ASN E 2 255 ? 506.021 449.422 269.319 1.00 123.51 255 ASN C C 1
ATOM 9135 O O . ASN E 2 255 ? 506.680 449.063 270.281 1.00 123.51 255 ASN C O 1
ATOM 9140 N N . THR E 2 256 ? 504.975 450.224 269.478 1.00 139.31 256 THR C N 1
ATOM 9141 C CA . THR E 2 256 ? 504.587 450.679 270.814 1.00 139.31 256 THR C CA 1
ATOM 9142 C C . THR E 2 256 ? 504.130 449.585 271.743 1.00 139.31 256 THR C C 1
ATOM 9143 O O . THR E 2 256 ? 503.356 448.724 271.357 1.00 139.31 256 THR C O 1
ATOM 9147 N N . PHE E 2 257 ? 504.607 449.626 272.980 1.00 138.46 257 PHE C N 1
ATOM 9148 C CA . PHE E 2 257 ? 504.226 448.628 273.984 1.00 138.46 257 PHE C CA 1
ATOM 9149 C C . PHE E 2 257 ? 502.780 448.638 274.383 1.00 138.46 257 PHE C C 1
ATOM 9150 O O . PHE E 2 257 ? 502.163 447.579 274.428 1.00 138.46 257 PHE C O 1
ATOM 9158 N N . GLN E 2 258 ? 502.232 449.817 274.664 1.00 74.34 258 GLN C N 1
ATOM 9159 C CA . GLN E 2 258 ? 500.863 449.923 275.142 1.00 74.34 258 GLN C CA 1
ATOM 9160 C C . GLN E 2 258 ? 500.093 450.848 274.233 1.00 74.34 258 GLN C C 1
ATOM 9161 O O . GLN E 2 258 ? 500.424 452.024 274.155 1.00 74.34 258 GLN C O 1
ATOM 9167 N N . MET E 2 259 ? 499.071 450.336 273.548 1.00 145.96 259 MET C N 1
ATOM 9168 C CA . MET E 2 259 ? 498.245 451.136 272.642 1.00 145.96 259 MET C CA 1
ATOM 9169 C C . MET E 2 259 ? 496.835 450.909 273.073 1.00 145.96 259 MET C C 1
ATOM 9170 O O . MET E 2 259 ? 495.950 450.821 272.236 1.00 145.96 259 MET C O 1
ATOM 9175 N N . ALA E 2 260 ? 496.606 450.769 274.366 1.00 51.83 260 ALA C N 1
ATOM 9176 C CA . ALA E 2 260 ? 495.274 450.429 274.812 1.00 51.83 260 ALA C CA 1
ATOM 9177 C C . ALA E 2 260 ? 494.349 451.527 274.411 1.00 51.83 260 ALA C C 1
ATOM 9178 O O . ALA E 2 260 ? 493.234 451.259 273.985 1.00 51.83 260 ALA C O 1
ATOM 9180 N N . GLY E 2 261 ? 494.802 452.758 274.528 1.00 57.14 261 GLY C N 1
ATOM 9181 C CA . GLY E 2 261 ? 494.018 453.910 274.138 1.00 57.14 261 GLY C CA 1
ATOM 9182 C C . GLY E 2 261 ? 494.862 454.425 273.018 1.00 57.14 261 GLY C C 1
ATOM 9183 O O . GLY E 2 261 ? 495.510 453.632 272.370 1.00 57.14 261 GLY C O 1
ATOM 9184 N N . ILE E 2 262 ? 494.806 455.696 272.704 1.00 169.85 262 ILE C N 1
ATOM 9185 C CA . ILE E 2 262 ? 495.731 456.280 271.744 1.00 169.85 262 ILE C CA 1
ATOM 9186 C C . ILE E 2 262 ? 495.830 455.642 270.370 1.00 169.85 262 ILE C C 1
ATOM 9187 O O . ILE E 2 262 ? 496.918 455.606 269.804 1.00 169.85 262 ILE C O 1
ATOM 9192 N N . ASP E 2 263 ? 494.725 455.180 269.806 1.00 122.68 263 ASP C N 1
ATOM 9193 C CA . ASP E 2 263 ? 494.741 454.666 268.443 1.00 122.68 263 ASP C CA 1
ATOM 9194 C C . ASP E 2 263 ? 493.685 455.452 267.723 1.00 122.68 263 ASP C C 1
ATOM 9195 O O . ASP E 2 263 ? 492.531 455.428 268.137 1.00 122.68 263 ASP C O 1
ATOM 9200 N N . PHE E 2 264 ? 494.059 456.142 266.648 1.00 126.37 264 PHE C N 1
ATOM 9201 C CA . PHE E 2 264 ? 493.120 456.954 265.876 1.00 126.37 264 PHE C CA 1
ATOM 9202 C C . PHE E 2 264 ? 492.795 456.363 264.507 1.00 126.37 264 PHE C C 1
ATOM 9203 O O . PHE E 2 264 ? 492.247 457.052 263.663 1.00 126.37 264 PHE C O 1
ATOM 9211 N N . THR E 2 265 ? 493.096 455.086 264.268 1.00 88.26 265 THR C N 1
ATOM 9212 C CA . THR E 2 265 ? 492.913 454.517 262.931 1.00 88.26 265 THR C CA 1
ATOM 9213 C C . THR E 2 265 ? 491.469 454.345 262.525 1.00 88.26 265 THR C C 1
ATOM 9214 O O . THR E 2 265 ? 491.188 454.275 261.335 1.00 88.26 265 THR C O 1
ATOM 9218 N N . ASP E 2 266 ? 490.548 454.310 263.474 1.00 92.24 266 ASP C N 1
ATOM 9219 C CA . ASP E 2 266 ? 489.120 454.228 263.156 1.00 92.24 266 ASP C CA 1
ATOM 9220 C C . ASP E 2 266 ? 488.697 455.464 262.395 1.00 92.24 266 ASP C C 1
ATOM 9221 O O . ASP E 2 266 ? 487.830 455.400 261.538 1.00 92.24 266 ASP C O 1
ATOM 9226 N N . HIS E 2 267 ? 489.275 456.599 262.733 1.00 136.47 267 HIS C N 1
ATOM 9227 C CA . HIS E 2 267 ? 488.934 457.853 262.084 1.00 136.47 267 HIS C CA 1
ATOM 9228 C C . HIS E 2 267 ? 489.542 458.047 260.686 1.00 136.47 267 HIS C C 1
ATOM 9229 O O . HIS E 2 267 ? 488.981 458.789 259.898 1.00 136.47 267 HIS C O 1
ATOM 9236 N N . ILE E 2 268 ? 490.667 457.410 260.357 1.00 153.74 268 ILE C N 1
ATOM 9237 C CA . ILE E 2 268 ? 491.316 457.651 259.039 1.00 153.74 268 ILE C CA 1
ATOM 9238 C C . ILE E 2 268 ? 490.494 457.304 257.793 1.00 153.74 268 ILE C C 1
ATOM 9239 O O . ILE E 2 268 ? 489.811 456.286 257.785 1.00 153.74 268 ILE C O 1
ATOM 9244 N N . ILE E 2 269 ? 490.583 458.123 256.737 1.00 146.95 269 ILE C N 1
ATOM 9245 C CA . ILE E 2 269 ? 489.854 457.912 255.470 1.00 146.95 269 ILE C CA 1
ATOM 9246 C C . ILE E 2 269 ? 490.982 457.952 254.463 1.00 146.95 269 ILE C C 1
ATOM 9247 O O . ILE E 2 269 ? 491.118 458.900 253.702 1.00 146.95 269 ILE C O 1
ATOM 9252 N N . SER E 2 270 ? 491.803 456.909 254.449 1.00 97.11 270 SER C N 1
ATOM 9253 C CA . SER E 2 270 ? 492.967 456.898 253.591 1.00 97.11 270 SER C CA 1
ATOM 9254 C C . SER E 2 270 ? 492.701 456.603 252.138 1.00 97.11 270 SER C C 1
ATOM 9255 O O . SER E 2 270 ? 492.017 455.640 251.838 1.00 97.11 270 SER C O 1
ATOM 9258 N N . PHE E 2 271 ? 493.282 457.379 251.234 1.00 74.90 271 PHE C N 1
ATOM 9259 C CA . PHE E 2 271 ? 493.121 457.160 249.796 1.00 74.90 271 PHE C CA 1
ATOM 9260 C C . PHE E 2 271 ? 494.492 457.127 249.194 1.00 74.90 271 PHE C C 1
ATOM 9261 O O . PHE E 2 271 ? 495.387 457.795 249.674 1.00 74.90 271 PHE C O 1
ATOM 9269 N N . ASP E 2 272 ? 494.674 456.350 248.148 1.00 118.06 272 ASP C N 1
ATOM 9270 C CA . ASP E 2 272 ? 495.996 456.208 247.567 1.00 118.06 272 ASP C CA 1
ATOM 9271 C C . ASP E 2 272 ? 496.520 457.479 246.950 1.00 118.06 272 ASP C C 1
ATOM 9272 O O . ASP E 2 272 ? 497.694 457.786 247.129 1.00 118.06 272 ASP C O 1
ATOM 9277 N N . ASP E 2 273 ? 495.671 458.226 246.245 1.00 94.09 273 ASP C N 1
ATOM 9278 C CA . ASP E 2 273 ? 496.134 459.418 245.519 1.00 94.09 273 ASP C CA 1
ATOM 9279 C C . ASP E 2 273 ? 495.759 460.779 246.086 1.00 94.09 273 ASP C C 1
ATOM 9280 O O . ASP E 2 273 ? 496.629 461.638 246.209 1.00 94.09 273 ASP C O 1
ATOM 9285 N N . LEU E 2 274 ? 494.467 461.036 246.297 1.00 165.68 274 LEU C N 1
ATOM 9286 C CA . LEU E 2 274 ? 493.984 462.370 246.682 1.00 165.68 274 LEU C CA 1
ATOM 9287 C C . LEU E 2 274 ? 494.035 463.247 245.419 1.00 165.68 274 LEU C C 1
ATOM 9288 O O . LEU E 2 274 ? 493.006 463.794 245.028 1.00 165.68 274 LEU C O 1
ATOM 9293 N N . GLY E 2 275 ? 495.182 463.372 244.760 1.00 82.07 275 GLY C N 1
ATOM 9294 C CA . GLY E 2 275 ? 495.278 464.077 243.491 1.00 82.07 275 GLY C CA 1
ATOM 9295 C C . GLY E 2 275 ? 494.755 463.303 242.299 1.00 82.07 275 GLY C C 1
ATOM 9296 O O . GLY E 2 275 ? 494.566 462.099 242.403 1.00 82.07 275 GLY C O 1
ATOM 9297 N N . GLY E 2 276 ? 494.522 463.975 241.175 1.00 185.27 276 GLY C N 1
ATOM 9298 C CA . GLY E 2 276 ? 494.003 463.331 239.971 1.00 185.27 276 GLY C CA 1
ATOM 9299 C C . GLY E 2 276 ? 492.743 463.950 239.387 1.00 185.27 276 GLY C C 1
ATOM 9300 O O . GLY E 2 276 ? 492.307 463.500 238.334 1.00 185.27 276 GLY C O 1
ATOM 9301 N N . VAL E 2 277 ? 492.160 464.948 240.047 1.00 88.30 277 VAL C N 1
ATOM 9302 C CA . VAL E 2 277 ? 490.946 465.614 239.590 1.00 88.30 277 VAL C CA 1
ATOM 9303 C C . VAL E 2 277 ? 491.481 466.956 239.180 1.00 88.30 277 VAL C C 1
ATOM 9304 O O . VAL E 2 277 ? 492.098 467.619 239.999 1.00 88.30 277 VAL C O 1
ATOM 9308 N N . TYR E 2 278 ? 491.243 467.382 237.946 1.00 157.87 278 TYR C N 1
ATOM 9309 C CA . TYR E 2 278 ? 491.844 468.607 237.422 1.00 157.87 278 TYR C CA 1
ATOM 9310 C C . TYR E 2 278 ? 490.830 469.707 237.268 1.00 157.87 278 TYR C C 1
ATOM 9311 O O . TYR E 2 278 ? 489.682 469.444 236.954 1.00 157.87 278 TYR C O 1
ATOM 9320 N N . LYS E 2 279 ? 491.238 470.965 237.422 1.00 107.08 279 LYS C N 1
ATOM 9321 C CA . LYS E 2 279 ? 490.318 472.083 237.330 1.00 107.08 279 LYS C CA 1
ATOM 9322 C C . LYS E 2 279 ? 490.859 473.085 236.338 1.00 107.08 279 LYS C C 1
ATOM 9323 O O . LYS E 2 279 ? 492.010 473.459 236.436 1.00 107.08 279 LYS C O 1
ATOM 9329 N N . THR E 2 280 ? 490.041 473.546 235.394 1.00 53.29 280 THR C N 1
ATOM 9330 C CA . THR E 2 280 ? 490.527 474.448 234.372 1.00 53.29 280 THR C CA 1
ATOM 9331 C C . THR E 2 280 ? 490.751 475.798 234.893 1.00 53.29 280 THR C C 1
ATOM 9332 O O . THR E 2 280 ? 490.304 476.129 235.985 1.00 53.29 280 THR C O 1
ATOM 9336 N N . THR E 2 281 ? 491.469 476.631 234.141 1.00 125.99 281 THR C N 1
ATOM 9337 C CA . THR E 2 281 ? 491.656 478.014 234.484 1.00 125.99 281 THR C CA 1
ATOM 9338 C C . THR E 2 281 ? 491.597 478.657 233.106 1.00 125.99 281 THR C C 1
ATOM 9339 O O . THR E 2 281 ? 491.738 477.941 232.133 1.00 125.99 281 THR C O 1
ATOM 9343 N N . LYS E 2 282 ? 491.290 479.939 232.981 1.00 111.09 282 LYS C N 1
ATOM 9344 C CA . LYS E 2 282 ? 491.363 480.650 231.693 1.00 111.09 282 LYS C CA 1
ATOM 9345 C C . LYS E 2 282 ? 490.322 480.382 230.605 1.00 111.09 282 LYS C C 1
ATOM 9346 O O . LYS E 2 282 ? 490.562 480.712 229.448 1.00 111.09 282 LYS C O 1
ATOM 9352 N N . ASP E 2 283 ? 489.180 479.791 230.925 1.00 111.30 283 ASP C N 1
ATOM 9353 C CA . ASP E 2 283 ? 488.092 479.680 229.931 1.00 111.30 283 ASP C CA 1
ATOM 9354 C C . ASP E 2 283 ? 488.418 479.084 228.547 1.00 111.30 283 ASP C C 1
ATOM 9355 O O . ASP E 2 283 ? 488.184 479.716 227.521 1.00 111.30 283 ASP C O 1
ATOM 9360 N N . VAL E 2 284 ? 488.970 477.882 228.510 1.00 86.16 284 VAL C N 1
ATOM 9361 C CA . VAL E 2 284 ? 489.299 477.223 227.230 1.00 86.16 284 VAL C CA 1
ATOM 9362 C C . VAL E 2 284 ? 488.089 476.924 226.354 1.00 86.16 284 VAL C C 1
ATOM 9363 O O . VAL E 2 284 ? 487.012 476.684 226.877 1.00 86.16 284 VAL C O 1
ATOM 9367 N N . THR E 2 285 ? 488.254 476.964 225.031 1.00 118.36 285 THR C N 1
ATOM 9368 C CA . THR E 2 285 ? 487.171 476.664 224.088 1.00 118.36 285 THR C CA 1
ATOM 9369 C C . THR E 2 285 ? 487.604 475.511 223.214 1.00 118.36 285 THR C C 1
ATOM 9370 O O . THR E 2 285 ? 488.695 475.555 222.658 1.00 118.36 285 THR C O 1
ATOM 9374 N N . LEU E 2 286 ? 486.771 474.488 223.065 1.00 122.69 286 LEU C N 1
ATOM 9375 C CA . LEU E 2 286 ? 487.181 473.311 222.309 1.00 122.69 286 LEU C CA 1
ATOM 9376 C C . LEU E 2 286 ? 487.356 473.717 220.861 1.00 122.69 286 LEU C C 1
ATOM 9377 O O . LEU E 2 286 ? 486.495 474.395 220.324 1.00 122.69 286 LEU C O 1
ATOM 9382 N N . ALA E 2 287 ? 488.473 473.346 220.242 1.00 97.11 287 ALA C N 1
ATOM 9383 C CA . ALA E 2 287 ? 488.764 473.733 218.859 1.00 97.11 287 ALA C CA 1
ATOM 9384 C C . ALA E 2 287 ? 489.213 472.650 217.888 1.00 97.11 287 ALA C C 1
ATOM 9385 O O . ALA E 2 287 ? 489.300 472.936 216.698 1.00 97.11 287 ALA C O 1
ATOM 9387 N N . ASN E 2 288 ? 489.483 471.430 218.344 1.00 82.60 288 ASN C N 1
ATOM 9388 C CA . ASN E 2 288 ? 490.050 470.392 217.483 1.00 82.60 288 ASN C CA 1
ATOM 9389 C C . ASN E 2 288 ? 489.316 469.081 217.539 1.00 82.60 288 ASN C C 1
ATOM 9390 O O . ASN E 2 288 ? 488.750 468.722 218.559 1.00 82.60 288 ASN C O 1
ATOM 9395 N N . GLU E 2 289 ? 489.324 468.362 216.426 1.00 108.12 289 GLU C N 1
ATOM 9396 C CA . GLU E 2 289 ? 488.691 467.055 216.392 1.00 108.12 289 GLU C CA 1
ATOM 9397 C C . GLU E 2 289 ? 489.385 466.120 217.334 1.00 108.12 289 GLU C C 1
ATOM 9398 O O . GLU E 2 289 ? 488.738 465.333 218.002 1.00 108.12 289 GLU C O 1
ATOM 9404 N N . ASP E 2 290 ? 490.701 466.190 217.397 1.00 39.67 290 ASP C N 1
ATOM 9405 C CA . ASP E 2 290 ? 491.430 465.250 218.228 1.00 39.67 290 ASP C CA 1
ATOM 9406 C C . ASP E 2 290 ? 491.004 465.437 219.677 1.00 39.67 290 ASP C C 1
ATOM 9407 O O . ASP E 2 290 ? 490.878 464.464 220.414 1.00 39.67 290 ASP C O 1
ATOM 9412 N N . THR E 2 291 ? 490.788 466.677 220.096 1.00 40.39 291 THR C N 1
ATOM 9413 C CA . THR E 2 291 ? 490.333 466.932 221.452 1.00 40.39 291 THR C CA 1
ATOM 9414 C C . THR E 2 291 ? 488.981 466.311 221.684 1.00 40.39 291 THR C C 1
ATOM 9415 O O . THR E 2 291 ? 488.796 465.635 222.683 1.00 40.39 291 THR C O 1
ATOM 9419 N N . ILE E 2 292 ? 488.043 466.482 220.760 1.00 53.04 292 ILE C N 1
ATOM 9420 C CA . ILE E 2 292 ? 486.709 465.967 221.017 1.00 53.04 292 ILE C CA 1
ATOM 9421 C C . ILE E 2 292 ? 486.779 464.459 221.090 1.00 53.04 292 ILE C C 1
ATOM 9422 O O . ILE E 2 292 ? 486.091 463.860 221.891 1.00 53.04 292 ILE C O 1
ATOM 9427 N N . ASN E 2 293 ? 487.620 463.845 220.273 1.00 55.20 293 ASN C N 1
ATOM 9428 C CA . ASN E 2 293 ? 487.744 462.387 220.262 1.00 55.20 293 ASN C CA 1
ATOM 9429 C C . ASN E 2 293 ? 488.222 461.833 221.595 1.00 55.20 293 ASN C C 1
ATOM 9430 O O . ASN E 2 293 ? 487.728 460.804 222.038 1.00 55.20 293 ASN C O 1
ATOM 9435 N N . TYR E 2 294 ? 489.177 462.486 222.239 1.00 51.68 294 TYR C N 1
ATOM 9436 C CA . TYR E 2 294 ? 489.605 462.041 223.561 1.00 51.68 294 TYR C CA 1
ATOM 9437 C C . TYR E 2 294 ? 488.460 462.146 224.557 1.00 51.68 294 TYR C C 1
ATOM 9438 O O . TYR E 2 294 ? 488.221 461.229 225.327 1.00 51.68 294 TYR C O 1
ATOM 9447 N N . LEU E 2 295 ? 487.731 463.251 224.534 1.00 118.99 295 LEU C N 1
ATOM 9448 C CA . LEU E 2 295 ? 486.651 463.448 225.493 1.00 118.99 295 LEU C CA 1
ATOM 9449 C C . LEU E 2 295 ? 485.601 462.391 225.237 1.00 118.99 295 LEU C C 1
ATOM 9450 O O . LEU E 2 295 ? 485.021 461.871 226.173 1.00 118.99 295 LEU C O 1
ATOM 9455 N N . ARG E 2 296 ? 485.353 462.071 223.973 1.00 112.34 296 ARG C N 1
ATOM 9456 C CA . ARG E 2 296 ? 484.351 461.062 223.596 1.00 112.34 296 ARG C CA 1
ATOM 9457 C C . ARG E 2 296 ? 484.708 459.703 224.122 1.00 112.34 296 ARG C C 1
ATOM 9458 O O . ARG E 2 296 ? 483.831 458.938 224.502 1.00 112.34 296 ARG C O 1
ATOM 9466 N N . ALA E 2 297 ? 485.988 459.382 224.119 1.00 37.63 297 ALA C N 1
ATOM 9467 C CA . ALA E 2 297 ? 486.446 458.108 224.633 1.00 37.63 297 ALA C CA 1
ATOM 9468 C C . ALA E 2 297 ? 486.119 457.998 226.100 1.00 37.63 297 ALA C C 1
ATOM 9469 O O . ALA E 2 297 ? 485.852 456.902 226.582 1.00 37.63 297 ALA C O 1
ATOM 9471 N N . PHE E 2 298 ? 486.159 459.117 226.818 1.00 91.94 298 PHE C N 1
ATOM 9472 C CA . PHE E 2 298 ? 485.854 459.139 228.259 1.00 91.94 298 PHE C CA 1
ATOM 9473 C C . PHE E 2 298 ? 484.367 459.335 228.512 1.00 91.94 298 PHE C C 1
ATOM 9474 O O . PHE E 2 298 ? 483.978 459.499 229.659 1.00 91.94 298 PHE C O 1
ATOM 9482 N N . GLY E 2 299 ? 483.538 459.320 227.466 1.00 39.44 299 GLY C N 1
ATOM 9483 C CA . GLY E 2 299 ? 482.085 459.417 227.597 1.00 39.44 299 GLY C CA 1
ATOM 9484 C C . GLY E 2 299 ? 481.309 460.661 227.228 1.00 39.44 299 GLY C C 1
ATOM 9485 O O . GLY E 2 299 ? 480.089 460.626 227.321 1.00 39.44 299 GLY C O 1
ATOM 9486 N N . ASP E 2 300 ? 481.971 461.728 226.787 1.00 70.03 300 ASP C N 1
ATOM 9487 C CA . ASP E 2 300 ? 481.289 462.994 226.512 1.00 70.03 300 ASP C CA 1
ATOM 9488 C C . ASP E 2 300 ? 480.703 463.068 225.120 1.00 70.03 300 ASP C C 1
ATOM 9489 O O . ASP E 2 300 ? 481.273 463.696 224.236 1.00 70.03 300 ASP C O 1
ATOM 9494 N N . TYR E 2 301 ? 479.556 462.437 224.913 1.00 77.32 301 TYR C N 1
ATOM 9495 C CA . TYR E 2 301 ? 478.865 462.522 223.626 1.00 77.32 301 TYR C CA 1
ATOM 9496 C C . TYR E 2 301 ? 478.453 463.940 223.338 1.00 77.32 301 TYR C C 1
ATOM 9497 O O . TYR E 2 301 ? 478.545 464.391 222.211 1.00 77.32 301 TYR C O 1
ATOM 9506 N N . GLN E 2 302 ? 478.049 464.669 224.359 1.00 171.00 302 GLN C N 1
ATOM 9507 C CA . GLN E 2 302 ? 477.547 466.016 224.156 1.00 171.00 302 GLN C CA 1
ATOM 9508 C C . GLN E 2 302 ? 478.550 466.937 223.506 1.00 171.00 302 GLN C C 1
ATOM 9509 O O . GLN E 2 302 ? 478.171 467.761 222.688 1.00 171.00 302 GLN C O 1
ATOM 9515 N N . ALA E 2 303 ? 479.823 466.817 223.847 1.00 53.44 303 ALA C N 1
ATOM 9516 C CA . ALA E 2 303 ? 480.829 467.759 223.357 1.00 53.44 303 ALA C CA 1
ATOM 9517 C C . ALA E 2 303 ? 480.980 467.852 221.866 1.00 53.44 303 ALA C C 1
ATOM 9518 O O . ALA E 2 303 ? 481.059 466.829 221.205 1.00 53.44 303 ALA C O 1
ATOM 9520 N N . MET E 2 304 ? 481.071 469.073 221.343 1.00 88.00 304 MET C N 1
ATOM 9521 C CA . MET E 2 304 ? 481.272 469.299 219.915 1.00 88.00 304 MET C CA 1
ATOM 9522 C C . MET E 2 304 ? 482.208 470.489 219.793 1.00 88.00 304 MET C C 1
ATOM 9523 O O . MET E 2 304 ? 482.328 471.269 220.731 1.00 88.00 304 MET C O 1
ATOM 9528 N N . ILE E 2 305 ? 482.869 470.642 218.650 1.00 95.64 305 ILE C N 1
ATOM 9529 C CA . ILE E 2 305 ? 483.838 471.718 218.474 1.00 95.64 305 ILE C CA 1
ATOM 9530 C C . ILE E 2 305 ? 483.128 473.055 218.570 1.00 95.64 305 ILE C C 1
ATOM 9531 O O . ILE E 2 305 ? 482.009 473.186 218.086 1.00 95.64 305 ILE C O 1
ATOM 9536 N N . GLY E 2 306 ? 483.761 474.042 219.196 1.00 21.21 306 GLY C N 1
ATOM 9537 C CA . GLY E 2 306 ? 483.179 475.365 219.373 1.00 21.21 306 GLY C CA 1
ATOM 9538 C C . GLY E 2 306 ? 482.477 475.581 220.695 1.00 21.21 306 GLY C C 1
ATOM 9539 O O . GLY E 2 306 ? 482.162 476.719 221.028 1.00 21.21 306 GLY C O 1
ATOM 9540 N N . ASP E 2 307 ? 482.257 474.528 221.470 1.00 26.53 307 ASP C N 1
ATOM 9541 C CA . ASP E 2 307 ? 481.669 474.678 222.798 1.00 26.53 307 ASP C CA 1
ATOM 9542 C C . ASP E 2 307 ? 482.706 475.315 223.687 1.00 26.53 307 ASP C C 1
ATOM 9543 O O . ASP E 2 307 ? 483.888 475.108 223.460 1.00 26.53 307 ASP C O 1
ATOM 9548 N N . VAL E 2 308 ? 482.281 476.057 224.705 1.00 35.00 308 VAL C N 1
ATOM 9549 C CA . VAL E 2 308 ? 483.207 476.749 225.597 1.00 35.00 308 VAL C CA 1
ATOM 9550 C C . VAL E 2 308 ? 483.192 476.048 226.928 1.00 35.00 308 VAL C C 1
ATOM 9551 O O . VAL E 2 308 ? 482.121 475.696 227.407 1.00 35.00 308 VAL C O 1
ATOM 9555 N N . ILE E 2 309 ? 484.362 475.819 227.511 1.00 52.60 309 ILE C N 1
ATOM 9556 C CA . ILE E 2 309 ? 484.470 475.178 228.811 1.00 52.60 309 ILE C CA 1
ATOM 9557 C C . ILE E 2 309 ? 484.801 476.347 229.761 1.00 52.60 309 ILE C C 1
ATOM 9558 O O . ILE E 2 309 ? 485.812 477.008 229.570 1.00 52.60 309 ILE C O 1
ATOM 9563 N N . PRO E 2 310 ? 483.952 476.627 230.773 1.00 155.87 310 PRO C N 1
ATOM 9564 C CA . PRO E 2 310 ? 484.209 477.784 231.644 1.00 155.87 310 PRO C CA 1
ATOM 9565 C C . PRO E 2 310 ? 485.365 477.639 232.611 1.00 155.87 310 PRO C C 1
ATOM 9566 O O . PRO E 2 310 ? 485.774 476.515 232.848 1.00 155.87 310 PRO C O 1
ATOM 9570 N N . THR E 2 311 ? 485.888 478.737 233.155 1.00 58.44 311 THR C N 1
ATOM 9571 C CA . THR E 2 311 ? 486.937 478.665 234.173 1.00 58.44 311 THR C CA 1
ATOM 9572 C C . THR E 2 311 ? 486.379 477.965 235.389 1.00 58.44 311 THR C C 1
ATOM 9573 O O . THR E 2 311 ? 485.230 478.191 235.744 1.00 58.44 311 THR C O 1
ATOM 9577 N N . GLY E 2 312 ? 487.178 477.128 236.041 1.00 81.88 312 GLY C N 1
ATOM 9578 C CA . GLY E 2 312 ? 486.726 476.378 237.198 1.00 81.88 312 GLY C CA 1
ATOM 9579 C C . GLY E 2 312 ? 486.065 475.054 236.899 1.00 81.88 312 GLY C C 1
ATOM 9580 O O . GLY E 2 312 ? 485.647 474.377 237.826 1.00 81.88 312 GLY C O 1
ATOM 9581 N N . SER E 2 313 ? 485.981 474.666 235.636 1.00 98.70 313 SER C N 1
ATOM 9582 C CA . SER E 2 313 ? 485.411 473.382 235.270 1.00 98.70 313 SER C CA 1
ATOM 9583 C C . SER E 2 313 ? 486.248 472.255 235.794 1.00 98.70 313 SER C C 1
ATOM 9584 O O . SER E 2 313 ? 487.452 472.292 235.610 1.00 98.70 313 SER C O 1
ATOM 9587 N N . VAL E 2 314 ? 485.633 471.234 236.390 1.00 60.05 314 VAL C N 1
ATOM 9588 C CA . VAL E 2 314 ? 486.371 470.125 236.979 1.00 60.05 314 VAL C CA 1
ATOM 9589 C C . VAL E 2 314 ? 486.237 468.888 236.136 1.00 60.05 314 VAL C C 1
ATOM 9590 O O . VAL E 2 314 ? 485.178 468.279 236.102 1.00 60.05 314 VAL C O 1
ATOM 9594 N N . PHE E 2 315 ? 487.311 468.523 235.445 1.00 112.12 315 PHE C N 1
ATOM 9595 C CA . PHE E 2 315 ? 487.300 467.359 234.564 1.00 112.12 315 PHE C CA 1
ATOM 9596 C C . PHE E 2 315 ? 487.242 465.961 235.164 1.00 112.12 315 PHE C C 1
ATOM 9597 O O . PHE E 2 315 ? 486.492 465.146 234.660 1.00 112.12 315 PHE C O 1
ATOM 9605 N N . THR E 2 316 ? 487.997 465.673 236.218 1.00 174.43 316 THR C N 1
ATOM 9606 C CA . THR E 2 316 ? 488.077 464.322 236.842 1.00 174.43 316 THR C CA 1
ATOM 9607 C C . THR E 2 316 ? 488.800 463.291 235.987 1.00 174.43 316 THR C C 1
ATOM 9608 O O . THR E 2 316 ? 488.685 462.101 236.247 1.00 174.43 316 THR C O 1
ATOM 9612 N N . PHE E 2 317 ? 489.540 463.723 234.973 1.00 94.82 317 PHE C N 1
ATOM 9613 C CA . PHE E 2 317 ? 490.359 462.817 234.173 1.00 94.82 317 PHE C CA 1
ATOM 9614 C C . PHE E 2 317 ? 491.399 463.726 233.591 1.00 94.82 317 PHE C C 1
ATOM 9615 O O . PHE E 2 317 ? 491.201 464.931 233.596 1.00 94.82 317 PHE C O 1
ATOM 9623 N N . ASN E 2 318 ? 492.493 463.197 233.077 1.00 82.45 318 ASN C N 1
ATOM 9624 C CA . ASN E 2 318 ? 493.579 464.062 232.637 1.00 82.45 318 ASN C CA 1
ATOM 9625 C C . ASN E 2 318 ? 493.355 464.579 231.246 1.00 82.45 318 ASN C C 1
ATOM 9626 O O . ASN E 2 318 ? 493.455 463.822 230.290 1.00 82.45 318 ASN C O 1
ATOM 9631 N N . VAL E 2 319 ? 493.071 465.868 231.127 1.00 161.59 319 VAL C N 1
ATOM 9632 C CA . VAL E 2 319 ? 492.857 466.482 229.830 1.00 161.59 319 VAL C CA 1
ATOM 9633 C C . VAL E 2 319 ? 494.006 467.410 229.489 1.00 161.59 319 VAL C C 1
ATOM 9634 O O . VAL E 2 319 ? 493.964 468.079 228.469 1.00 161.59 319 VAL C O 1
ATOM 9638 N N . SER E 2 320 ? 495.070 467.411 230.275 1.00 78.69 320 SER C N 1
ATOM 9639 C CA . SER E 2 320 ? 496.155 468.378 230.081 1.00 78.69 320 SER C CA 1
ATOM 9640 C C . SER E 2 320 ? 496.914 468.332 228.779 1.00 78.69 320 SER C C 1
ATOM 9641 O O . SER E 2 320 ? 497.227 469.371 228.218 1.00 78.69 320 SER C O 1
ATOM 9644 N N . ASP E 2 321 ? 497.220 467.145 228.290 1.00 110.03 321 ASP C N 1
ATOM 9645 C CA . ASP E 2 321 ? 498.007 466.991 227.060 1.00 110.03 321 ASP C CA 1
ATOM 9646 C C . ASP E 2 321 ? 497.315 467.551 225.823 1.00 110.03 321 ASP C C 1
ATOM 9647 O O . ASP E 2 321 ? 497.978 468.036 224.915 1.00 110.03 321 ASP C O 1
ATOM 9652 N N . LEU E 2 322 ? 495.991 467.479 225.776 1.00 63.88 322 LEU C N 1
ATOM 9653 C CA . LEU E 2 322 ? 495.242 467.927 224.599 1.00 63.88 322 LEU C CA 1
ATOM 9654 C C . LEU E 2 322 ? 495.562 469.399 224.395 1.00 63.88 322 LEU C C 1
ATOM 9655 O O . LEU E 2 322 ? 495.708 470.122 225.371 1.00 63.88 322 LEU C O 1
ATOM 9660 N N . LYS E 2 323 ? 495.617 469.865 223.142 1.00 73.50 323 LYS C N 1
ATOM 9661 C CA . LYS E 2 323 ? 496.051 471.239 222.830 1.00 73.50 323 LYS C CA 1
ATOM 9662 C C . LYS E 2 323 ? 495.497 472.424 223.594 1.00 73.50 323 LYS C C 1
ATOM 9663 O O . LYS E 2 323 ? 496.274 473.193 224.137 1.00 73.50 323 LYS C O 1
ATOM 9669 N N . GLU E 2 324 ? 494.184 472.642 223.595 1.00 131.74 324 GLU C N 1
ATOM 9670 C CA . GLU E 2 324 ? 493.639 473.849 224.243 1.00 131.74 324 GLU C CA 1
ATOM 9671 C C . GLU E 2 324 ? 493.943 473.880 225.720 1.00 131.74 324 GLU C C 1
ATOM 9672 O O . GLU E 2 324 ? 494.224 474.947 226.261 1.00 131.74 324 GLU C O 1
ATOM 9678 N N . PHE E 2 325 ? 493.913 472.729 226.381 1.00 131.00 325 PHE C N 1
ATOM 9679 C CA . PHE E 2 325 ? 494.108 472.692 227.816 1.00 131.00 325 PHE C CA 1
ATOM 9680 C C . PHE E 2 325 ? 495.569 472.600 228.191 1.00 131.00 325 PHE C C 1
ATOM 9681 O O . PHE E 2 325 ? 495.876 472.363 229.351 1.00 131.00 325 PHE C O 1
ATOM 9689 N N . LYS E 2 326 ? 496.494 472.789 227.254 1.00 173.88 326 LYS C N 1
ATOM 9690 C CA . LYS E 2 326 ? 497.895 472.543 227.623 1.00 173.88 326 LYS C CA 1
ATOM 9691 C C . LYS E 2 326 ? 498.445 473.366 228.761 1.00 173.88 326 LYS C C 1
ATOM 9692 O O . LYS E 2 326 ? 499.082 472.799 229.644 1.00 173.88 326 LYS C O 1
ATOM 9698 N N . GLY E 2 327 ? 498.208 474.669 228.772 1.00 139.40 327 GLY C N 1
ATOM 9699 C CA . GLY E 2 327 ? 498.649 475.510 229.879 1.00 139.40 327 GLY C CA 1
ATOM 9700 C C . GLY E 2 327 ? 497.533 475.998 230.757 1.00 139.40 327 GLY C C 1
ATOM 9701 O O . GLY E 2 327 ? 497.792 476.791 231.654 1.00 139.40 327 GLY C O 1
ATOM 9702 N N . ASN E 2 328 ? 496.309 475.549 230.511 1.00 104.07 328 ASN C N 1
ATOM 9703 C CA . ASN E 2 328 ? 495.149 476.061 231.224 1.00 104.07 328 ASN C CA 1
ATOM 9704 C C . ASN E 2 328 ? 494.527 475.096 232.232 1.00 104.07 328 ASN C C 1
ATOM 9705 O O . ASN E 2 328 ? 493.467 475.390 232.742 1.00 104.07 328 ASN C O 1
ATOM 9710 N N . ILE E 2 329 ? 495.159 473.952 232.508 1.00 63.30 329 ILE C N 1
ATOM 9711 C CA . ILE E 2 329 ? 494.614 472.991 233.464 1.00 63.30 329 ILE C CA 1
ATOM 9712 C C . ILE E 2 329 ? 495.524 472.884 234.684 1.00 63.30 329 ILE C C 1
ATOM 9713 O O . ILE E 2 329 ? 496.742 472.880 234.530 1.00 63.30 329 ILE C O 1
ATOM 9718 N N . GLU E 2 330 ? 494.948 472.841 235.886 1.00 141.52 330 GLU C N 1
ATOM 9719 C CA . GLU E 2 330 ? 495.698 472.749 237.139 1.00 141.52 330 GLU C CA 1
ATOM 9720 C C . GLU E 2 330 ? 495.173 471.558 237.919 1.00 141.52 330 GLU C C 1
ATOM 9721 O O . GLU E 2 330 ? 493.974 471.339 237.945 1.00 141.52 330 GLU C O 1
ATOM 9727 N N . GLU E 2 331 ? 496.040 470.783 238.560 1.00 126.99 331 GLU C N 1
ATOM 9728 C CA . GLU E 2 331 ? 495.596 469.582 239.262 1.00 126.99 331 GLU C CA 1
ATOM 9729 C C . GLU E 2 331 ? 495.338 469.888 240.722 1.00 126.99 331 GLU C C 1
ATOM 9730 O O . GLU E 2 331 ? 496.158 470.543 241.354 1.00 126.99 331 GLU C O 1
ATOM 9736 N N . ILE E 2 332 ? 494.214 469.419 241.263 1.00 122.87 332 ILE C N 1
ATOM 9737 C CA . ILE E 2 332 ? 493.903 469.630 242.673 1.00 122.87 332 ILE C CA 1
ATOM 9738 C C . ILE E 2 332 ? 494.508 468.447 243.375 1.00 122.87 332 ILE C C 1
ATOM 9739 O O . ILE E 2 332 ? 494.033 467.333 243.199 1.00 122.87 332 ILE C O 1
ATOM 9744 N N . LYS E 2 333 ? 495.555 468.673 244.164 1.00 115.61 333 LYS C N 1
ATOM 9745 C CA . LYS E 2 333 ? 496.262 467.570 244.810 1.00 115.61 333 LYS C CA 1
ATOM 9746 C C . LYS E 2 333 ? 497.028 467.992 246.043 1.00 115.61 333 LYS C C 1
ATOM 9747 O O . LYS E 2 333 ? 497.288 469.174 246.230 1.00 115.61 333 LYS C O 1
ATOM 9753 N N . PRO E 2 334 ? 497.393 467.032 246.902 1.00 96.30 334 PRO C N 1
ATOM 9754 C CA . PRO E 2 334 ? 498.247 467.418 248.013 1.00 96.30 334 PRO C CA 1
ATOM 9755 C C . PRO E 2 334 ? 499.586 467.823 247.455 1.00 96.30 334 PRO C C 1
ATOM 9756 O O . PRO E 2 334 ? 500.015 467.175 246.509 1.00 96.30 334 PRO C O 1
ATOM 9760 N N . GLN E 2 335 ? 500.240 468.850 247.994 1.00 133.46 335 GLN C N 1
ATOM 9761 C CA . GLN E 2 335 ? 501.585 469.195 247.557 1.00 133.46 335 GLN C CA 1
ATOM 9762 C C . GLN E 2 335 ? 502.534 468.422 248.447 1.00 133.46 335 GLN C C 1
ATOM 9763 O O . GLN E 2 335 ? 502.589 468.686 249.646 1.00 133.46 335 GLN C O 1
ATOM 9769 N N . GLY E 2 336 ? 503.265 467.458 247.887 1.00 78.29 336 GLY C N 1
ATOM 9770 C CA . GLY E 2 336 ? 504.167 466.626 248.670 1.00 78.29 336 GLY C CA 1
ATOM 9771 C C . GLY E 2 336 ? 503.522 465.344 249.158 1.00 78.29 336 GLY C C 1
ATOM 9772 O O . GLY E 2 336 ? 502.302 465.245 249.225 1.00 78.29 336 GLY C O 1
ATOM 9773 N N . GLU E 2 337 ? 504.338 464.361 249.511 1.00 124.93 337 GLU C N 1
ATOM 9774 C CA . GLU E 2 337 ? 503.818 463.073 249.964 1.00 124.93 337 GLU C CA 1
ATOM 9775 C C . GLU E 2 337 ? 503.028 463.142 251.261 1.00 124.93 337 GLU C C 1
ATOM 9776 O O . GLU E 2 337 ? 502.036 462.431 251.403 1.00 124.93 337 GLU C O 1
ATOM 9782 N N . LEU E 2 338 ? 503.454 463.974 252.207 1.00 84.86 338 LEU C N 1
ATOM 9783 C CA . LEU E 2 338 ? 502.805 464.020 253.517 1.00 84.86 338 LEU C CA 1
ATOM 9784 C C . LEU E 2 338 ? 501.563 464.894 253.470 1.00 84.86 338 LEU C C 1
ATOM 9785 O O . LEU E 2 338 ? 501.661 466.073 253.146 1.00 84.86 338 LEU C O 1
ATOM 9790 N N . PHE E 2 339 ? 500.394 464.321 253.737 1.00 102.00 339 PHE C N 1
ATOM 9791 C CA . PHE E 2 339 ? 499.168 465.088 253.773 1.00 102.00 339 PHE C CA 1
ATOM 9792 C C . PHE E 2 339 ? 498.244 464.545 254.821 1.00 102.00 339 PHE C C 1
ATOM 9793 O O . PHE E 2 339 ? 498.014 463.343 254.846 1.00 102.00 339 PHE C O 1
ATOM 9801 N N . ALA E 2 340 ? 497.743 465.387 255.713 1.00 55.84 340 ALA C N 1
ATOM 9802 C CA . ALA E 2 340 ? 496.729 464.978 256.661 1.00 55.84 340 ALA C CA 1
ATOM 9803 C C . ALA E 2 340 ? 495.811 466.166 256.780 1.00 55.84 340 ALA C C 1
ATOM 9804 O O . ALA E 2 340 ? 496.271 467.209 257.192 1.00 55.84 340 ALA C O 1
ATOM 9806 N N . PHE E 2 341 ? 494.537 466.035 256.437 1.00 82.76 341 PHE C N 1
ATOM 9807 C CA . PHE E 2 341 ? 493.575 467.110 256.613 1.00 82.76 341 PHE C CA 1
ATOM 9808 C C . PHE E 2 341 ? 492.725 466.519 257.703 1.00 82.76 341 PHE C C 1
ATOM 9809 O O . PHE E 2 341 ? 492.094 465.507 257.467 1.00 82.76 341 PHE C O 1
ATOM 9817 N N . ILE E 2 342 ? 492.697 467.121 258.892 1.00 58.76 342 ILE C N 1
ATOM 9818 C CA . ILE E 2 342 ? 491.967 466.572 260.030 1.00 58.76 342 ILE C CA 1
ATOM 9819 C C . ILE E 2 342 ? 490.819 467.548 260.182 1.00 58.76 342 ILE C C 1
ATOM 9820 O O . ILE E 2 342 ? 491.073 468.700 260.397 1.00 58.76 342 ILE C O 1
ATOM 9825 N N . PHE E 2 343 ? 489.567 467.118 260.073 1.00 107.33 343 PHE C N 1
ATOM 9826 C CA . PHE E 2 343 ? 488.415 468.016 260.051 1.00 107.33 343 PHE C CA 1
ATOM 9827 C C . PHE E 2 343 ? 487.232 467.485 260.800 1.00 107.33 343 PHE C C 1
ATOM 9828 O O . PHE E 2 343 ? 487.111 466.282 260.961 1.00 107.33 343 PHE C O 1
ATOM 9836 N N . ASP E 2 344 ? 486.350 468.363 261.263 1.00 61.54 344 ASP C N 1
ATOM 9837 C CA . ASP E 2 344 ? 485.125 467.910 261.906 1.00 61.54 344 ASP C CA 1
ATOM 9838 C C . ASP E 2 344 ? 484.219 467.378 260.814 1.00 61.54 344 ASP C C 1
ATOM 9839 O O . ASP E 2 344 ? 484.090 468.008 259.781 1.00 61.54 344 ASP C O 1
ATOM 9844 N N . ILE E 2 345 ? 483.558 466.250 261.035 1.00 91.30 345 ILE C N 1
ATOM 9845 C CA . ILE E 2 345 ? 482.740 465.632 259.998 1.00 91.30 345 ILE C CA 1
ATOM 9846 C C . ILE E 2 345 ? 481.579 466.500 259.606 1.00 91.30 345 ILE C C 1
ATOM 9847 O O . ILE E 2 345 ? 481.119 466.432 258.480 1.00 91.30 345 ILE C O 1
ATOM 9852 N N . ASN E 2 346 ? 481.096 467.331 260.509 1.00 133.52 346 ASN C N 1
ATOM 9853 C CA . ASN E 2 346 ? 479.908 468.116 260.220 1.00 133.52 346 ASN C CA 1
ATOM 9854 C C . ASN E 2 346 ? 480.097 469.042 259.031 1.00 133.52 346 ASN C C 1
ATOM 9855 O O . ASN E 2 346 ? 479.122 469.410 258.397 1.00 133.52 346 ASN C O 1
ATOM 9860 N N . ALA E 2 347 ? 481.318 469.435 258.720 1.00 84.93 347 ALA C N 1
ATOM 9861 C CA . ALA E 2 347 ? 481.564 470.383 257.640 1.00 84.93 347 ALA C CA 1
ATOM 9862 C C . ALA E 2 347 ? 481.192 469.970 256.212 1.00 84.93 347 ALA C C 1
ATOM 9863 O O . ALA E 2 347 ? 480.990 470.843 255.383 1.00 84.93 347 ALA C O 1
ATOM 9865 N N . LEU E 2 348 ? 481.065 468.685 255.894 1.00 147.79 348 LEU C N 1
ATOM 9866 C CA . LEU E 2 348 ? 480.872 468.241 254.494 1.00 147.79 348 LEU C CA 1
ATOM 9867 C C . LEU E 2 348 ? 479.667 468.685 253.638 1.00 147.79 348 LEU C C 1
ATOM 9868 O O . LEU E 2 348 ? 479.852 468.956 252.462 1.00 147.79 348 LEU C O 1
ATOM 9873 N N . LYS E 2 349 ? 478.461 468.767 254.170 1.00 137.01 349 LYS C N 1
ATOM 9874 C CA . LYS E 2 349 ? 477.310 469.254 253.385 1.00 137.01 349 LYS C CA 1
ATOM 9875 C C . LYS E 2 349 ? 477.022 468.584 252.046 1.00 137.01 349 LYS C C 1
ATOM 9876 O O . LYS E 2 349 ? 476.886 469.275 251.050 1.00 137.01 349 LYS C O 1
ATOM 9882 N N . TYR E 2 350 ? 476.929 467.267 252.012 1.00 101.46 350 TYR C N 1
ATOM 9883 C CA . TYR E 2 350 ? 476.683 466.537 250.772 1.00 101.46 350 TYR C CA 1
ATOM 9884 C C . TYR E 2 350 ? 475.225 466.157 250.715 1.00 101.46 350 TYR C C 1
ATOM 9885 O O . TYR E 2 350 ? 474.737 465.571 251.660 1.00 101.46 350 TYR C O 1
ATOM 9894 N N . LYS E 2 351 ? 474.520 466.502 249.640 1.00 184.22 351 LYS C N 1
ATOM 9895 C CA . LYS E 2 351 ? 473.123 466.116 249.478 1.00 184.22 351 LYS C CA 1
ATOM 9896 C C . LYS E 2 351 ? 472.880 465.678 248.056 1.00 184.22 351 LYS C C 1
ATOM 9897 O O . LYS E 2 351 ? 473.519 466.200 247.156 1.00 184.22 351 LYS C O 1
ATOM 9903 N N . ARG E 2 352 ? 471.973 464.729 247.837 1.00 190.93 352 ARG C N 1
ATOM 9904 C CA . ARG E 2 352 ? 471.749 464.154 246.511 1.00 190.93 352 ARG C CA 1
ATOM 9905 C C . ARG E 2 352 ? 470.272 463.880 246.322 1.00 190.93 352 ARG C C 1
ATOM 9906 O O . ARG E 2 352 ? 469.602 463.655 247.301 1.00 190.93 352 ARG C O 1
ATOM 9914 N N . ASN E 2 353 ? 469.753 463.922 245.093 1.00 70.16 353 ASN C N 1
ATOM 9915 C CA . ASN E 2 353 ? 468.354 463.575 244.819 1.00 70.16 353 ASN C CA 1
ATOM 9916 C C . ASN E 2 353 ? 468.362 462.533 243.741 1.00 70.16 353 ASN C C 1
ATOM 9917 O O . ASN E 2 353 ? 468.911 462.775 242.674 1.00 70.16 353 ASN C O 1
ATOM 9922 N N . THR E 2 354 ? 467.770 461.379 244.016 1.00 123.00 354 THR C N 1
ATOM 9923 C CA . THR E 2 354 ? 467.757 460.278 243.073 1.00 123.00 354 THR C CA 1
ATOM 9924 C C . THR E 2 354 ? 466.359 459.916 242.636 1.00 123.00 354 THR C C 1
ATOM 9925 O O . THR E 2 354 ? 466.170 458.879 242.020 1.00 123.00 354 THR C O 1
ATOM 9929 N N . LYS E 2 355 ? 465.364 460.728 242.952 1.00 127.29 355 LYS C N 1
ATOM 9930 C CA . LYS E 2 355 ? 464.009 460.336 242.601 1.00 127.29 355 LYS C CA 1
ATOM 9931 C C . LYS E 2 355 ? 463.916 460.295 241.097 1.00 127.29 355 LYS C C 1
ATOM 9932 O O . LYS E 2 355 ? 464.352 461.225 240.432 1.00 127.29 355 LYS C O 1
ATOM 9938 N N . GLY E 2 356 ? 463.343 459.234 240.548 1.00 57.58 356 GLY C N 1
ATOM 9939 C CA . GLY E 2 356 ? 463.243 459.084 239.110 1.00 57.58 356 GLY C CA 1
ATOM 9940 C C . GLY E 2 356 ? 464.565 459.115 238.394 1.00 57.58 356 GLY C C 1
ATOM 9941 O O . GLY E 2 356 ? 464.665 459.725 237.350 1.00 57.58 356 GLY C O 1
ATOM 9942 N N . MET E 2 357 ? 465.583 458.467 238.951 1.00 137.33 357 MET C N 1
ATOM 9943 C CA . MET E 2 357 ? 466.921 458.493 238.351 1.00 137.33 357 MET C CA 1
ATOM 9944 C C . MET E 2 357 ? 466.976 457.855 236.988 1.00 137.33 357 MET C C 1
ATOM 9945 O O . MET E 2 357 ? 467.590 458.411 236.094 1.00 137.33 357 MET C O 1
ATOM 9950 N N . LEU E 2 358 ? 466.319 456.715 236.805 1.00 107.44 358 LEU C N 1
ATOM 9951 C CA . LEU E 2 358 ? 466.398 456.003 235.534 1.00 107.44 358 LEU C CA 1
ATOM 9952 C C . LEU E 2 358 ? 465.287 456.486 234.628 1.00 107.44 358 LEU C C 1
ATOM 9953 O O . LEU E 2 358 ? 464.144 456.072 234.775 1.00 107.44 358 LEU C O 1
ATOM 9958 N N . LYS E 2 359 ? 465.627 457.329 233.661 1.00 92.13 359 LYS C N 1
ATOM 9959 C CA . LYS E 2 359 ? 464.627 457.912 232.764 1.00 92.13 359 LYS C CA 1
ATOM 9960 C C . LYS E 2 359 ? 464.104 456.892 231.761 1.00 92.13 359 LYS C C 1
ATOM 9961 O O . LYS E 2 359 ? 464.742 455.869 231.539 1.00 92.13 359 LYS C O 1
ATOM 9967 N N . GLU E 2 360 ? 462.949 457.158 231.157 1.00 91.37 360 GLU C N 1
ATOM 9968 C CA . GLU E 2 360 ? 462.324 456.213 230.228 1.00 91.37 360 GLU C CA 1
ATOM 9969 C C . GLU E 2 360 ? 463.125 455.918 228.955 1.00 91.37 360 GLU C C 1
ATOM 9970 O O . GLU E 2 360 ? 463.826 456.790 228.460 1.00 91.37 360 GLU C O 1
ATOM 9976 N N . PRO E 2 361 ? 463.027 454.688 228.415 1.00 65.01 361 PRO C N 1
ATOM 9977 C CA . PRO E 2 361 ? 463.708 454.392 227.150 1.00 65.01 361 PRO C CA 1
ATOM 9978 C C . PRO E 2 361 ? 463.101 455.064 225.927 1.00 65.01 361 PRO C C 1
ATOM 9979 O O . PRO E 2 361 ? 461.910 455.343 225.985 1.00 65.01 361 PRO C O 1
ATOM 9983 N N . PHE E 2 362 ? 463.870 455.333 224.869 1.00 55.04 362 PHE C N 1
ATOM 9984 C CA . PHE E 2 362 ? 463.343 455.898 223.616 1.00 55.04 362 PHE C CA 1
ATOM 9985 C C . PHE E 2 362 ? 463.709 454.979 222.479 1.00 55.04 362 PHE C C 1
ATOM 9986 O O . PHE E 2 362 ? 464.891 454.774 222.260 1.00 55.04 362 PHE C O 1
ATOM 9994 N N . TYR E 2 363 ? 462.741 454.501 221.702 1.00 48.19 363 TYR C N 1
ATOM 9995 C CA . TYR E 2 363 ? 463.017 453.528 220.660 1.00 48.19 363 TYR C CA 1
ATOM 9996 C C . TYR E 2 363 ? 462.926 454.068 219.255 1.00 48.19 363 TYR C C 1
ATOM 9997 O O . TYR E 2 363 ? 461.863 454.519 218.847 1.00 48.19 363 TYR C O 1
ATOM 10006 N N . ASN E 2 364 ? 464.008 453.969 218.488 1.00 60.38 364 ASN C N 1
ATOM 10007 C CA . ASN E 2 364 ? 464.003 454.395 217.098 1.00 60.38 364 ASN C CA 1
ATOM 10008 C C . ASN E 2 364 ? 463.629 453.141 216.337 1.00 60.38 364 ASN C C 1
ATOM 10009 O O . ASN E 2 364 ? 464.383 452.184 216.330 1.00 60.38 364 ASN C O 1
ATOM 10014 N N . GLY E 2 365 ? 462.448 453.110 215.734 1.00 44.26 365 GLY C N 1
ATOM 10015 C CA . GLY E 2 365 ? 461.994 451.934 215.032 1.00 44.26 365 GLY C CA 1
ATOM 10016 C C . GLY E 2 365 ? 462.909 451.711 213.887 1.00 44.26 365 GLY C C 1
ATOM 10017 O O . GLY E 2 365 ? 463.270 450.585 213.612 1.00 44.26 365 GLY C O 1
ATOM 10018 N N . GLU E 2 366 ? 463.288 452.775 213.203 1.00 112.17 366 GLU C N 1
ATOM 10019 C CA . GLU E 2 366 ? 464.261 452.608 212.159 1.00 112.17 366 GLU C CA 1
ATOM 10020 C C . GLU E 2 366 ? 465.504 452.250 212.929 1.00 112.17 366 GLU C C 1
ATOM 10021 O O . GLU E 2 366 ? 465.756 452.882 213.941 1.00 112.17 366 GLU C O 1
ATOM 10027 N N . PHE E 2 367 ? 466.248 451.231 212.511 1.00 93.10 367 PHE C N 1
ATOM 10028 C CA . PHE E 2 367 ? 467.507 450.828 213.148 1.00 93.10 367 PHE C CA 1
ATOM 10029 C C . PHE E 2 367 ? 467.304 449.970 214.385 1.00 93.10 367 PHE C C 1
ATOM 10030 O O . PHE E 2 367 ? 468.267 449.485 214.945 1.00 93.10 367 PHE C O 1
ATOM 10038 N N . ASP E 2 368 ? 466.074 449.791 214.835 1.00 70.14 368 ASP C N 1
ATOM 10039 C CA . ASP E 2 368 ? 465.769 448.932 215.990 1.00 70.14 368 ASP C CA 1
ATOM 10040 C C . ASP E 2 368 ? 466.572 449.223 217.255 1.00 70.14 368 ASP C C 1
ATOM 10041 O O . ASP E 2 368 ? 466.867 448.291 217.978 1.00 70.14 368 ASP C O 1
ATOM 10046 N N . GLU E 2 369 ? 466.859 450.474 217.592 1.00 54.86 369 GLU C N 1
ATOM 10047 C CA . GLU E 2 369 ? 467.728 450.776 218.733 1.00 54.86 369 GLU C CA 1
ATOM 10048 C C . GLU E 2 369 ? 466.985 451.505 219.804 1.00 54.86 369 GLU C C 1
ATOM 10049 O O . GLU E 2 369 ? 466.126 452.304 219.485 1.00 54.86 369 GLU C O 1
ATOM 10055 N N . VAL E 2 370 ? 467.248 451.185 221.072 1.00 36.84 370 VAL C N 1
ATOM 10056 C CA . VAL E 2 370 ? 466.584 451.845 222.201 1.00 36.84 370 VAL C CA 1
ATOM 10057 C C . VAL E 2 370 ? 467.614 452.572 223.009 1.00 36.84 370 VAL C C 1
ATOM 10058 O O . VAL E 2 370 ? 468.552 451.931 223.443 1.00 36.84 370 VAL C O 1
ATOM 10062 N N . THR E 2 371 ? 467.431 453.871 223.260 1.00 36.68 371 THR C N 1
ATOM 10063 C CA . THR E 2 371 ? 468.408 454.690 223.978 1.00 36.68 371 THR C CA 1
ATOM 10064 C C . THR E 2 371 ? 467.947 454.875 225.400 1.00 36.68 371 THR C C 1
ATOM 10065 O O . THR E 2 371 ? 466.819 455.291 225.597 1.00 36.68 371 THR C O 1
ATOM 10069 N N . HIS E 2 372 ? 468.792 454.592 226.391 1.00 42.00 372 HIS C N 1
ATOM 10070 C CA . HIS E 2 372 ? 468.411 454.680 227.804 1.00 42.00 372 HIS C CA 1
ATOM 10071 C C . HIS E 2 372 ? 469.218 455.760 228.483 1.00 42.00 372 HIS C C 1
ATOM 10072 O O . HIS E 2 372 ? 470.368 455.942 228.128 1.00 42.00 372 HIS C O 1
ATOM 10079 N N . TRP E 2 373 ? 468.637 456.477 229.445 1.00 60.68 373 TRP C N 1
ATOM 10080 C CA . TRP E 2 373 ? 469.318 457.578 230.120 1.00 60.68 373 TRP C CA 1
ATOM 10081 C C . TRP E 2 373 ? 469.218 457.475 231.619 1.00 60.68 373 TRP C C 1
ATOM 10082 O O . TRP E 2 373 ? 468.238 456.937 232.108 1.00 60.68 373 TRP C O 1
ATOM 10093 N N . ILE E 2 374 ? 470.222 457.965 232.353 1.00 53.50 374 ILE C N 1
ATOM 10094 C CA . ILE E 2 374 ? 470.220 457.967 233.824 1.00 53.50 374 ILE C CA 1
ATOM 10095 C C . ILE E 2 374 ? 470.518 459.408 234.225 1.00 53.50 374 ILE C C 1
ATOM 10096 O O . ILE E 2 374 ? 471.568 459.895 233.865 1.00 53.50 374 ILE C O 1
ATOM 10101 N N . HIS E 2 375 ? 469.644 460.083 234.969 1.00 51.40 375 HIS C N 1
ATOM 10102 C CA . HIS E 2 375 ? 469.823 461.494 235.336 1.00 51.40 375 HIS C CA 1
ATOM 10103 C C . HIS E 2 375 ? 469.720 461.641 236.855 1.00 51.40 375 HIS C C 1
ATOM 10104 O O . HIS E 2 375 ? 468.768 461.141 237.423 1.00 51.40 375 HIS C O 1
ATOM 10111 N N . TYR E 2 376 ? 470.658 462.327 237.512 1.00 71.38 376 TYR C N 1
ATOM 10112 C CA . TYR E 2 376 ? 470.651 462.483 238.969 1.00 71.38 376 TYR C CA 1
ATOM 10113 C C . TYR E 2 376 ? 471.159 463.853 239.358 1.00 71.38 376 TYR C C 1
ATOM 10114 O O . TYR E 2 376 ? 471.823 464.479 238.554 1.00 71.38 376 TYR C O 1
ATOM 10123 N N . TYR E 2 377 ? 470.864 464.320 240.572 1.00 74.56 377 TYR C N 1
ATOM 10124 C CA . TYR E 2 377 ? 471.252 465.672 241.032 1.00 74.56 377 TYR C CA 1
ATOM 10125 C C . TYR E 2 377 ? 472.205 465.591 242.206 1.00 74.56 377 TYR C C 1
ATOM 10126 O O . TYR E 2 377 ? 471.956 464.811 243.113 1.00 74.56 377 TYR C O 1
ATOM 10135 N N . SER E 2 378 ? 473.310 466.335 242.177 1.00 95.43 378 SER C N 1
ATOM 10136 C CA . SER E 2 378 ? 474.273 466.332 243.266 1.00 95.43 378 SER C CA 1
ATOM 10137 C C . SER E 2 378 ? 474.756 467.696 243.707 1.00 95.43 378 SER C C 1
ATOM 10138 O O . SER E 2 378 ? 475.174 468.477 242.864 1.00 95.43 378 SER C O 1
ATOM 10141 N N . PHE E 2 379 ? 474.753 467.976 245.009 1.00 65.84 379 PHE C N 1
ATOM 10142 C CA . PHE E 2 379 ? 475.270 469.237 245.543 1.00 65.84 379 PHE C CA 1
ATOM 10143 C C . PHE E 2 379 ? 476.269 468.876 246.604 1.00 65.84 379 PHE C C 1
ATOM 10144 O O . PHE E 2 379 ? 475.914 468.181 247.536 1.00 65.84 379 PHE C O 1
ATOM 10152 N N . LYS E 2 380 ? 477.508 469.335 246.471 1.00 152.93 380 LYS C N 1
ATOM 10153 C CA . LYS E 2 380 ? 478.565 469.047 247.429 1.00 152.93 380 LYS C CA 1
ATOM 10154 C C . LYS E 2 380 ? 479.192 470.374 247.837 1.00 152.93 380 LYS C C 1
ATOM 10155 O O . LYS E 2 380 ? 479.457 471.199 246.972 1.00 152.93 380 LYS C O 1
ATOM 10161 N N . ALA E 2 381 ? 479.425 470.594 249.128 1.00 43.33 381 ALA C N 1
ATOM 10162 C CA . ALA E 2 381 ? 479.955 471.868 249.606 1.00 43.33 381 ALA C CA 1
ATOM 10163 C C . ALA E 2 381 ? 480.699 471.699 250.920 1.00 43.33 381 ALA C C 1
ATOM 10164 O O . ALA E 2 381 ? 480.575 470.648 251.526 1.00 43.33 381 ALA C O 1
ATOM 10166 N N . MET E 2 382 ? 481.468 472.707 251.361 1.00 41.45 382 MET C N 1
ATOM 10167 C CA . MET E 2 382 ? 482.204 472.648 252.620 1.00 41.45 382 MET C CA 1
ATOM 10168 C C . MET E 2 382 ? 481.904 473.877 253.460 1.00 41.45 382 MET C C 1
ATOM 10169 O O . MET E 2 382 ? 482.038 474.987 252.971 1.00 41.45 382 MET C O 1
ATOM 10174 N N . SER E 2 383 ? 481.524 473.695 254.721 1.00 56.64 383 SER C N 1
ATOM 10175 C CA . SER E 2 383 ? 481.147 474.817 255.586 1.00 56.64 383 SER C CA 1
ATOM 10176 C C . SER E 2 383 ? 482.318 475.527 256.241 1.00 56.64 383 SER C C 1
ATOM 10177 O O . SER E 2 383 ? 483.149 474.883 256.855 1.00 56.64 383 SER C O 1
ATOM 10180 N N . PRO E 2 384 ? 482.383 476.858 256.155 1.00 201.46 384 PRO C N 1
ATOM 10181 C CA . PRO E 2 384 ? 483.515 477.487 256.835 1.00 201.46 384 PRO C CA 1
ATOM 10182 C C . PRO E 2 384 ? 483.576 477.399 258.334 1.00 201.46 384 PRO C C 1
ATOM 10183 O O . PRO E 2 384 ? 484.662 477.246 258.874 1.00 201.46 384 PRO C O 1
ATOM 10187 N N . PHE E 2 385 ? 482.454 477.449 259.016 1.00 165.26 385 PHE C N 1
ATOM 10188 C CA . PHE E 2 385 ? 482.465 477.576 260.477 1.00 165.26 385 PHE C CA 1
ATOM 10189 C C . PHE E 2 385 ? 483.134 476.499 261.350 1.00 165.26 385 PHE C C 1
ATOM 10190 O O . PHE E 2 385 ? 483.741 476.851 262.340 1.00 165.26 385 PHE C O 1
ATOM 10198 N N . PHE E 2 386 ? 483.030 475.219 261.015 1.00 86.08 386 PHE C N 1
ATOM 10199 C CA . PHE E 2 386 ? 483.591 474.136 261.843 1.00 86.08 386 PHE C CA 1
ATOM 10200 C C . PHE E 2 386 ? 485.121 474.014 261.750 1.00 86.08 386 PHE C C 1
ATOM 10201 O O . PHE E 2 386 ? 485.701 474.457 260.772 1.00 86.08 386 PHE C O 1
ATOM 10209 N N . ASN E 2 387 ? 485.763 473.402 262.765 1.00 53.77 387 ASN C N 1
ATOM 10210 C CA . ASN E 2 387 ? 487.239 473.276 262.837 1.00 53.77 387 ASN C CA 1
ATOM 10211 C C . ASN E 2 387 ? 487.935 472.351 261.840 1.00 53.77 387 ASN C C 1
ATOM 10212 O O . ASN E 2 387 ? 487.474 471.234 261.651 1.00 53.77 387 ASN C O 1
ATOM 10217 N N . LYS E 2 388 ? 489.057 472.775 261.240 1.00 81.62 388 LYS C N 1
ATOM 10218 C CA . LYS E 2 388 ? 489.836 471.933 260.314 1.00 81.62 388 LYS C CA 1
ATOM 10219 C C . LYS E 2 388 ? 491.302 472.264 260.515 1.00 81.62 388 LYS C C 1
ATOM 10220 O O . LYS E 2 388 ? 491.591 473.369 260.881 1.00 81.62 388 LYS C O 1
ATOM 10226 N N . ILE E 2 389 ? 492.236 471.331 260.317 1.00 113.57 389 ILE C N 1
ATOM 10227 C CA . ILE E 2 389 ? 493.664 471.574 260.553 1.00 113.57 389 ILE C CA 1
ATOM 10228 C C . ILE E 2 389 ? 494.414 470.769 259.516 1.00 113.57 389 ILE C C 1
ATOM 10229 O O . ILE E 2 389 ? 494.087 469.635 259.333 1.00 113.57 389 ILE C O 1
ATOM 10234 N N . LEU E 2 390 ? 495.410 471.339 258.840 1.00 55.29 390 LEU C N 1
ATOM 10235 C CA . LEU E 2 390 ? 496.165 470.649 257.782 1.00 55.29 390 LEU C CA 1
ATOM 10236 C C . LEU E 2 390 ? 497.586 470.424 258.222 1.00 55.29 390 LEU C C 1
ATOM 10237 O O . LEU E 2 390 ? 498.275 471.378 258.538 1.00 55.29 390 LEU C O 1
ATOM 10242 N N . ILE E 2 391 ? 498.059 469.183 258.234 1.00 97.14 391 ILE C N 1
ATOM 10243 C CA . ILE E 2 391 ? 499.449 468.928 258.550 1.00 97.14 391 ILE C CA 1
ATOM 10244 C C . ILE E 2 391 ? 499.923 468.459 257.219 1.00 97.14 391 ILE C C 1
ATOM 10245 O O . ILE E 2 391 ? 499.381 467.493 256.708 1.00 97.14 391 ILE C O 1
ATOM 10250 N N . THR E 2 392 ? 500.915 469.113 256.643 1.00 151.28 392 THR C N 1
ATOM 10251 C CA . THR E 2 392 ? 501.357 468.790 255.292 1.00 151.28 392 THR C CA 1
ATOM 10252 C C . THR E 2 392 ? 502.838 468.974 255.228 1.00 151.28 392 THR C C 1
ATOM 10253 O O . THR E 2 392 ? 503.414 469.583 256.113 1.00 151.28 392 THR C O 1
ATOM 10257 N N . GLU E 2 393 ? 503.475 468.465 254.195 1.00 288.77 393 GLU C N 1
ATOM 10258 C CA . GLU E 2 393 ? 504.922 468.494 254.153 1.00 288.77 393 GLU C CA 1
ATOM 10259 C C . GLU E 2 393 ? 505.452 469.897 254.168 1.00 288.77 393 GLU C C 1
ATOM 10260 O O . GLU E 2 393 ? 504.901 470.776 253.520 1.00 288.77 393 GLU C O 1
ATOM 10266 N N . ALA E 2 394 ? 506.530 470.110 254.912 1.00 192.25 394 ALA C N 1
ATOM 10267 C CA . ALA E 2 394 ? 507.130 471.429 255.001 1.00 192.25 394 ALA C CA 1
ATOM 10268 C C . ALA E 2 394 ? 507.643 471.813 253.634 1.00 192.25 394 ALA C C 1
ATOM 10269 O O . ALA E 2 394 ? 508.199 470.965 252.940 1.00 192.25 394 ALA C O 1
ATOM 10271 N N . PRO E 2 395 ? 507.489 473.089 253.241 1.00 161.17 395 PRO C N 1
ATOM 10272 C CA . PRO E 2 395 ? 508.081 473.481 251.959 1.00 161.17 395 PRO C CA 1
ATOM 10273 C C . PRO E 2 395 ? 509.573 473.758 252.106 1.00 161.17 395 PRO C C 1
ATOM 10274 O O . PRO E 2 395 ? 510.039 473.966 253.227 1.00 161.17 395 PRO C O 1
ATOM 10278 N N . ILE F 2 8 ? 543.055 393.100 238.472 1.00 30.00 8 ILE D N 1
ATOM 10279 C CA . ILE F 2 8 ? 544.220 393.923 238.172 1.00 30.00 8 ILE D CA 1
ATOM 10280 C C . ILE F 2 8 ? 543.835 395.080 237.254 1.00 30.00 8 ILE D C 1
ATOM 10281 O O . ILE F 2 8 ? 542.827 395.004 236.557 1.00 30.00 8 ILE D O 1
ATOM 10286 N N . PRO F 2 9 ? 544.660 396.165 237.239 1.00 30.00 9 PRO D N 1
ATOM 10287 C CA . PRO F 2 9 ? 544.309 397.340 236.428 1.00 30.00 9 PRO D CA 1
ATOM 10288 C C . PRO F 2 9 ? 544.253 397.113 234.932 1.00 30.00 9 PRO D C 1
ATOM 10289 O O . PRO F 2 9 ? 543.371 397.674 234.297 1.00 30.00 9 PRO D O 1
ATOM 10293 N N . THR F 2 10 ? 545.177 396.341 234.375 1.00 30.00 10 THR D N 1
ATOM 10294 C CA . THR F 2 10 ? 545.213 396.135 232.935 1.00 30.00 10 THR D CA 1
ATOM 10295 C C . THR F 2 10 ? 543.960 395.423 232.426 1.00 30.00 10 THR D C 1
ATOM 10296 O O . THR F 2 10 ? 543.413 395.804 231.396 1.00 30.00 10 THR D O 1
ATOM 10300 N N . LEU F 2 11 ? 543.492 394.409 233.142 1.00 30.00 11 LEU D N 1
ATOM 10301 C CA . LEU F 2 11 ? 542.272 393.711 232.757 1.00 30.00 11 LEU D CA 1
ATOM 10302 C C . LEU F 2 11 ? 541.109 394.650 232.813 1.00 30.00 11 LEU D C 1
ATOM 10303 O O . LEU F 2 11 ? 540.278 394.662 231.915 1.00 30.00 11 LEU D O 1
ATOM 10308 N N . ILE F 2 12 ? 541.040 395.450 233.863 1.00 30.00 12 ILE D N 1
ATOM 10309 C CA . ILE F 2 12 ? 539.910 396.340 234.027 1.00 30.00 12 ILE D CA 1
ATOM 10310 C C . ILE F 2 12 ? 539.923 397.307 232.868 1.00 30.00 12 ILE D C 1
ATOM 10311 O O . ILE F 2 12 ? 538.879 397.596 232.292 1.00 30.00 12 ILE D O 1
ATOM 10316 N N . ALA F 2 13 ? 541.098 397.784 232.496 1.00 30.00 13 ALA D N 1
ATOM 10317 C CA . ALA F 2 13 ? 541.213 398.761 231.420 1.00 30.00 13 ALA D CA 1
ATOM 10318 C C . ALA F 2 13 ? 540.760 398.251 230.080 1.00 30.00 13 ALA D C 1
ATOM 10319 O O . ALA F 2 13 ? 540.201 399.011 229.300 1.00 30.00 13 ALA D O 1
ATOM 10321 N N . ASP F 2 14 ? 541.025 396.987 229.777 1.00 30.00 14 ASP D N 1
ATOM 10322 C CA . ASP F 2 14 ? 540.714 396.480 228.440 1.00 30.00 14 ASP D CA 1
ATOM 10323 C C . ASP F 2 14 ? 539.227 396.541 228.176 1.00 30.00 14 ASP D C 1
ATOM 10324 O O . ASP F 2 14 ? 538.447 396.056 228.989 1.00 30.00 14 ASP D O 1
ATOM 10329 N N . SER F 2 15 ? 538.834 397.116 227.041 1.00 30.00 15 SER D N 1
ATOM 10330 C CA . SER F 2 15 ? 537.422 397.214 226.670 1.00 30.00 15 SER D CA 1
ATOM 10331 C C . SER F 2 15 ? 537.003 396.147 225.670 1.00 30.00 15 SER D C 1
ATOM 10332 O O . SER F 2 15 ? 535.831 396.041 225.356 1.00 30.00 15 SER D O 1
ATOM 10335 N N . THR F 2 16 ? 537.939 395.340 225.188 1.00 30.00 16 THR D N 1
ATOM 10336 C CA . THR F 2 16 ? 537.609 394.271 224.257 1.00 30.00 16 THR D CA 1
ATOM 10337 C C . THR F 2 16 ? 536.706 393.294 224.964 1.00 30.00 16 THR D C 1
ATOM 10338 O O . THR F 2 16 ? 535.806 392.729 224.352 1.00 30.00 16 THR D O 1
ATOM 10342 N N . LYS F 2 17 ? 536.940 393.092 226.253 1.00 30.00 17 LYS D N 1
ATOM 10343 C CA . LYS F 2 17 ? 536.166 392.139 227.038 1.00 30.00 17 LYS D CA 1
ATOM 10344 C C . LYS F 2 17 ? 534.810 392.691 227.436 1.00 30.00 17 LYS D C 1
ATOM 10345 O O . LYS F 2 17 ? 533.996 391.968 228.002 1.00 30.00 17 LYS D O 1
ATOM 10351 N N . ALA F 2 18 ? 534.546 393.956 227.151 1.00 30.00 18 ALA D N 1
ATOM 10352 C CA . ALA F 2 18 ? 533.313 394.594 227.599 1.00 30.00 18 ALA D CA 1
ATOM 10353 C C . ALA F 2 18 ? 532.035 394.006 227.071 1.00 30.00 18 ALA D C 1
ATOM 10354 O O . ALA F 2 18 ? 531.991 393.531 225.944 1.00 30.00 18 ALA D O 1
ATOM 10356 N N . SER F 2 19 ? 530.992 394.016 227.890 1.00 30.00 19 SER D N 1
ATOM 10357 C CA . SER F 2 19 ? 529.688 393.561 227.443 1.00 30.00 19 SER D CA 1
ATOM 10358 C C . SER F 2 19 ? 529.214 394.495 226.363 1.00 30.00 19 SER D C 1
ATOM 10359 O O . SER F 2 19 ? 528.513 394.079 225.452 1.00 30.00 19 SER D O 1
ATOM 10362 N N . LEU F 2 20 ? 529.592 395.764 226.443 1.00 30.00 20 LEU D N 1
ATOM 10363 C CA . LEU F 2 20 ? 529.097 396.726 225.481 1.00 30.00 20 LEU D CA 1
ATOM 10364 C C . LEU F 2 20 ? 529.498 396.264 224.110 1.00 30.00 20 LEU D C 1
ATOM 10365 O O . LEU F 2 20 ? 528.702 396.343 223.192 1.00 30.00 20 LEU D O 1
ATOM 10370 N N . GLN F 2 21 ? 530.705 395.752 223.949 1.00 30.00 21 GLN D N 1
ATOM 10371 C CA . GLN F 2 21 ? 531.158 395.385 222.622 1.00 30.00 21 GLN D CA 1
ATOM 10372 C C . GLN F 2 21 ? 530.290 394.302 222.007 1.00 30.00 21 GLN D C 1
ATOM 10373 O O . GLN F 2 21 ? 530.010 394.347 220.822 1.00 30.00 21 GLN D O 1
ATOM 10379 N N . ASP F 2 22 ? 529.857 393.331 222.793 1.00 30.00 22 ASP D N 1
ATOM 10380 C CA . ASP F 2 22 ? 528.963 392.300 222.268 1.00 30.00 22 ASP D CA 1
ATOM 10381 C C . ASP F 2 22 ? 527.634 392.869 221.815 1.00 30.00 22 ASP D C 1
ATOM 10382 O O . ASP F 2 22 ? 527.143 392.509 220.749 1.00 30.00 22 ASP D O 1
ATOM 10387 N N . PHE F 2 23 ? 527.042 393.738 222.624 1.00 30.00 23 PHE D N 1
ATOM 10388 C CA . PHE F 2 23 ? 525.767 394.378 222.275 1.00 30.00 23 PHE D CA 1
ATOM 10389 C C . PHE F 2 23 ? 525.828 395.364 221.119 1.00 30.00 23 PHE D C 1
ATOM 10390 O O . PHE F 2 23 ? 524.895 395.417 220.332 1.00 30.00 23 PHE D O 1
ATOM 10398 N N . ASN F 2 24 ? 526.901 396.139 221.001 1.00 30.00 24 ASN D N 1
ATOM 10399 C CA . ASN F 2 24 ? 526.985 397.182 219.971 1.00 30.00 24 ASN D CA 1
ATOM 10400 C C . ASN F 2 24 ? 527.509 396.768 218.584 1.00 30.00 24 ASN D C 1
ATOM 10401 O O . ASN F 2 24 ? 527.538 397.610 217.693 1.00 30.00 24 ASN D O 1
ATOM 10406 N N . HIS F 2 25 ? 527.905 395.506 218.389 1.00 30.00 25 HIS D N 1
ATOM 10407 C CA . HIS F 2 25 ? 528.470 395.033 217.105 1.00 30.00 25 HIS D CA 1
ATOM 10408 C C . HIS F 2 25 ? 527.655 393.910 216.460 1.00 30.00 25 HIS D C 1
ATOM 10409 O O . HIS F 2 25 ? 527.014 393.138 217.163 1.00 30.00 25 HIS D O 1
ATOM 10416 N N . ASP F 2 26 ? 527.690 393.807 215.129 1.00 30.00 26 ASP D N 1
ATOM 10417 C CA . ASP F 2 26 ? 526.907 392.787 214.404 1.00 30.00 26 ASP D CA 1
ATOM 10418 C C . ASP F 2 26 ? 527.297 391.358 214.742 1.00 30.00 26 ASP D C 1
ATOM 10419 O O . ASP F 2 26 ? 526.424 390.499 214.824 1.00 30.00 26 ASP D O 1
ATOM 10424 N N . TYR F 2 27 ? 528.591 391.089 214.894 1.00 30.00 27 TYR D N 1
ATOM 10425 C CA . TYR F 2 27 ? 529.073 389.759 215.247 1.00 30.00 27 TYR D CA 1
ATOM 10426 C C . TYR F 2 27 ? 530.086 389.907 216.367 1.00 30.00 27 TYR D C 1
ATOM 10427 O O . TYR F 2 27 ? 530.754 390.933 216.446 1.00 30.00 27 TYR D O 1
ATOM 10436 N N . GLY F 2 28 ? 530.213 388.901 217.231 1.00 30.00 28 GLY D N 1
ATOM 10437 C CA . GLY F 2 28 ? 531.102 388.980 218.381 1.00 30.00 28 GLY D CA 1
ATOM 10438 C C . GLY F 2 28 ? 531.506 387.579 218.758 1.00 30.00 28 GLY D C 1
ATOM 10439 O O . GLY F 2 28 ? 530.972 386.640 218.179 1.00 30.00 28 GLY D O 1
ATOM 10440 N N . LYS F 2 29 ? 532.435 387.423 219.703 1.00 30.00 29 LYS D N 1
ATOM 10441 C CA . LYS F 2 29 ? 532.948 386.081 220.058 1.00 30.00 29 LYS D CA 1
ATOM 10442 C C . LYS F 2 29 ? 532.095 385.444 221.132 1.00 30.00 29 LYS D C 1
ATOM 10443 O O . LYS F 2 29 ? 532.122 385.882 222.275 1.00 30.00 29 LYS D O 1
ATOM 10449 N N . GLN F 2 30 ? 531.331 384.417 220.771 1.00 30.00 30 GLN D N 1
ATOM 10450 C CA . GLN F 2 30 ? 530.421 383.788 221.723 1.00 30.00 30 GLN D CA 1
ATOM 10451 C C . GLN F 2 30 ? 531.064 383.037 222.892 1.00 30.00 30 GLN D C 1
ATOM 10452 O O . GLN F 2 30 ? 530.605 383.167 224.023 1.00 30.00 30 GLN D O 1
ATOM 10458 N N . TRP F 2 31 ? 532.113 382.260 222.634 1.00 30.00 31 TRP D N 1
ATOM 10459 C CA . TRP F 2 31 ? 532.803 381.525 223.700 1.00 30.00 31 TRP D CA 1
ATOM 10460 C C . TRP F 2 31 ? 533.573 382.461 224.603 1.00 30.00 31 TRP D C 1
ATOM 10461 O O . TRP F 2 31 ? 534.161 383.419 224.112 1.00 30.00 31 TRP D O 1
ATOM 10472 N N . THR F 2 32 ? 533.563 382.209 225.909 1.00 30.00 32 THR D N 1
ATOM 10473 C CA . THR F 2 32 ? 534.329 383.013 226.856 1.00 30.00 32 THR D CA 1
ATOM 10474 C C . THR F 2 32 ? 535.233 382.108 227.626 1.00 30.00 32 THR D C 1
ATOM 10475 O O . THR F 2 32 ? 534.767 381.098 228.147 1.00 30.00 32 THR D O 1
ATOM 10479 N N . PHE F 2 33 ? 536.513 382.435 227.710 1.00 30.00 33 PHE D N 1
ATOM 10480 C CA . PHE F 2 33 ? 537.424 381.675 228.553 1.00 30.00 33 PHE D CA 1
ATOM 10481 C C . PHE F 2 33 ? 537.591 382.662 229.681 1.00 30.00 33 PHE D C 1
ATOM 10482 O O . PHE F 2 33 ? 537.877 383.828 229.429 1.00 30.00 33 PHE D O 1
ATOM 10490 N N . GLY F 2 34 ? 537.429 382.237 230.921 1.00 30.00 34 GLY D N 1
ATOM 10491 C CA . GLY F 2 34 ? 537.428 383.180 232.020 1.00 30.00 34 GLY D CA 1
ATOM 10492 C C . GLY F 2 34 ? 538.695 383.944 232.291 1.00 30.00 34 GLY D C 1
ATOM 10493 O O . GLY F 2 34 ? 539.773 383.461 231.956 1.00 30.00 34 GLY D O 1
ATOM 10494 N N . GLU F 2 35 ? 538.570 385.132 232.885 1.00 30.00 35 GLU D N 1
ATOM 10495 C CA . GLU F 2 35 ? 539.720 385.959 233.217 1.00 30.00 35 GLU D CA 1
ATOM 10496 C C . GLU F 2 35 ? 539.958 385.790 234.700 1.00 30.00 35 GLU D C 1
ATOM 10497 O O . GLU F 2 35 ? 539.031 385.927 235.483 1.00 30.00 35 GLU D O 1
ATOM 10503 N N . ASN F 2 36 ? 541.180 385.456 235.091 1.00 30.00 36 ASN D N 1
ATOM 10504 C CA . ASN F 2 36 ? 541.508 385.252 236.501 1.00 30.00 36 ASN D CA 1
ATOM 10505 C C . ASN F 2 36 ? 541.465 386.588 237.208 1.00 30.00 36 ASN D C 1
ATOM 10506 O O . ASN F 2 36 ? 541.983 387.560 236.668 1.00 30.00 36 ASN D O 1
ATOM 10511 N N . TRP F 2 37 ? 540.895 386.645 238.414 1.00 30.00 37 TRP D N 1
ATOM 10512 C CA . TRP F 2 37 ? 540.777 387.906 239.147 1.00 30.00 37 TRP D CA 1
ATOM 10513 C C . TRP F 2 37 ? 541.491 387.838 240.473 1.00 30.00 37 TRP D C 1
ATOM 10514 O O . TRP F 2 37 ? 541.262 386.898 241.225 1.00 30.00 37 TRP D O 1
ATOM 10525 N N . SER F 2 38 ? 542.349 388.820 240.764 1.00 30.00 38 SER D N 1
ATOM 10526 C CA . SER F 2 38 ? 543.114 388.838 242.007 1.00 30.00 38 SER D CA 1
ATOM 10527 C C . SER F 2 38 ? 542.857 390.131 242.726 1.00 30.00 38 SER D C 1
ATOM 10528 O O . SER F 2 38 ? 543.023 391.198 242.148 1.00 30.00 38 SER D O 1
ATOM 10531 N N . ASN F 2 39 ? 542.500 390.045 243.995 1.00 30.00 39 ASN D N 1
ATOM 10532 C CA . ASN F 2 39 ? 542.147 391.216 244.771 1.00 30.00 39 ASN D CA 1
ATOM 10533 C C . ASN F 2 39 ? 543.368 391.818 245.441 1.00 30.00 39 ASN D C 1
ATOM 10534 O O . ASN F 2 39 ? 543.258 392.853 246.071 1.00 30.00 39 ASN D O 1
ATOM 10539 N N . VAL F 2 40 ? 544.534 391.193 245.316 1.00 30.00 40 VAL D N 1
ATOM 10540 C CA . VAL F 2 40 ? 545.735 391.668 246.017 1.00 30.00 40 VAL D CA 1
ATOM 10541 C C . VAL F 2 40 ? 546.208 393.040 245.556 1.00 30.00 40 VAL D C 1
ATOM 10542 O O . VAL F 2 40 ? 546.228 393.309 244.362 1.00 30.00 40 VAL D O 1
ATOM 10546 N N . ASN F 2 41 ? 546.595 393.904 246.491 1.00 30.00 41 ASN D N 1
ATOM 10547 C CA . ASN F 2 41 ? 547.031 395.264 246.174 1.00 30.00 41 ASN D CA 1
ATOM 10548 C C . ASN F 2 41 ? 545.963 395.997 245.406 1.00 30.00 41 ASN D C 1
ATOM 10549 O O . ASN F 2 41 ? 546.281 396.756 244.496 1.00 30.00 41 ASN D O 1
ATOM 10554 N N . THR F 2 42 ? 544.700 395.779 245.756 1.00 30.00 42 THR D N 1
ATOM 10555 C CA . THR F 2 42 ? 543.593 396.505 245.136 1.00 30.00 42 THR D CA 1
ATOM 10556 C C . THR F 2 42 ? 542.723 396.950 246.285 1.00 30.00 42 THR D C 1
ATOM 10557 O O . THR F 2 42 ? 542.874 396.455 247.396 1.00 30.00 42 THR D O 1
ATOM 10561 N N . MET F 2 43 ? 541.822 397.885 246.044 1.00 30.00 43 MET D N 1
ATOM 10562 C CA . MET F 2 43 ? 541.022 398.442 247.125 1.00 30.00 43 MET D CA 1
ATOM 10563 C C . MET F 2 43 ? 540.131 397.448 247.817 1.00 30.00 43 MET D C 1
ATOM 10564 O O . MET F 2 43 ? 539.813 397.657 248.977 1.00 30.00 43 MET D O 1
ATOM 10569 N N . PHE F 2 44 ? 539.729 396.362 247.155 1.00 30.00 44 PHE D N 1
ATOM 10570 C CA . PHE F 2 44 ? 538.746 395.456 247.752 1.00 30.00 44 PHE D CA 1
ATOM 10571 C C . PHE F 2 44 ? 539.350 394.270 248.484 1.00 30.00 44 PHE D C 1
ATOM 10572 O O . PHE F 2 44 ? 538.607 393.392 248.898 1.00 30.00 44 PHE D O 1
ATOM 10580 N N . GLU F 2 45 ? 540.665 394.227 248.683 1.00 30.00 45 GLU D N 1
ATOM 10581 C CA . GLU F 2 45 ? 541.305 393.028 249.276 1.00 30.00 45 GLU D CA 1
ATOM 10582 C C . GLU F 2 45 ? 540.768 392.660 250.647 1.00 30.00 45 GLU D C 1
ATOM 10583 O O . GLU F 2 45 ? 540.471 393.548 251.437 1.00 30.00 45 GLU D O 1
ATOM 10589 N N . THR F 2 46 ? 540.629 391.363 250.926 1.00 30.00 46 THR D N 1
ATOM 10590 C CA . THR F 2 46 ? 540.141 390.892 252.219 1.00 30.00 46 THR D CA 1
ATOM 10591 C C . THR F 2 46 ? 541.171 389.943 252.757 1.00 30.00 46 THR D C 1
ATOM 10592 O O . THR F 2 46 ? 541.839 389.273 251.985 1.00 30.00 46 THR D O 1
ATOM 10596 N N . TYR F 2 47 ? 541.337 389.886 254.070 1.00 30.00 47 TYR D N 1
ATOM 10597 C CA . TYR F 2 47 ? 542.408 389.079 254.634 1.00 30.00 47 TYR D CA 1
ATOM 10598 C C . TYR F 2 47 ? 542.334 387.578 254.392 1.00 30.00 47 TYR D C 1
ATOM 10599 O O . TYR F 2 47 ? 543.316 386.988 253.956 1.00 30.00 47 TYR D O 1
ATOM 10608 N N . VAL F 2 48 ? 541.182 386.963 254.642 1.00 30.00 48 VAL D N 1
ATOM 10609 C CA . VAL F 2 48 ? 541.065 385.502 254.518 1.00 30.00 48 VAL D CA 1
ATOM 10610 C C . VAL F 2 48 ? 541.106 384.919 253.113 1.00 30.00 48 VAL D C 1
ATOM 10611 O O . VAL F 2 48 ? 541.789 383.917 252.910 1.00 30.00 48 VAL D O 1
ATOM 10615 N N . ASN F 2 49 ? 540.404 385.528 252.154 1.00 30.00 49 ASN D N 1
ATOM 10616 C CA . ASN F 2 49 ? 540.345 385.035 250.771 1.00 30.00 49 ASN D CA 1
ATOM 10617 C C . ASN F 2 49 ? 540.756 386.170 249.872 1.00 30.00 49 ASN D C 1
ATOM 10618 O O . ASN F 2 49 ? 540.064 387.173 249.826 1.00 30.00 49 ASN D O 1
ATOM 10623 N N . LYS F 2 50 ? 541.831 386.019 249.118 1.00 30.00 50 LYS D N 1
ATOM 10624 C CA . LYS F 2 50 ? 542.342 387.122 248.319 1.00 30.00 50 LYS D CA 1
ATOM 10625 C C . LYS F 2 50 ? 542.024 387.066 246.836 1.00 30.00 50 LYS D C 1
ATOM 10626 O O . LYS F 2 50 ? 542.548 387.878 246.083 1.00 30.00 50 LYS D O 1
ATOM 10632 N N . TYR F 2 51 ? 541.208 386.107 246.406 1.00 30.00 51 TYR D N 1
ATOM 10633 C CA . TYR F 2 51 ? 540.839 385.972 244.996 1.00 30.00 51 TYR D CA 1
ATOM 10634 C C . TYR F 2 51 ? 539.348 385.995 244.683 1.00 30.00 51 TYR D C 1
ATOM 10635 O O . TYR F 2 51 ? 538.972 385.661 243.568 1.00 30.00 51 TYR D O 1
ATOM 10644 N N . LEU F 2 52 ? 538.503 386.409 245.622 1.00 30.00 52 LEU D N 1
ATOM 10645 C CA . LEU F 2 52 ? 537.052 386.384 245.415 1.00 30.00 52 LEU D CA 1
ATOM 10646 C C . LEU F 2 52 ? 536.547 387.747 244.973 1.00 30.00 52 LEU D C 1
ATOM 10647 O O . LEU F 2 52 ? 536.897 388.745 245.586 1.00 30.00 52 LEU D O 1
ATOM 10652 N N . PHE F 2 53 ? 535.723 387.801 243.927 1.00 30.00 53 PHE D N 1
ATOM 10653 C CA . PHE F 2 53 ? 535.251 389.080 243.381 1.00 30.00 53 PHE D CA 1
ATOM 10654 C C . PHE F 2 53 ? 534.378 389.841 244.393 1.00 30.00 53 PHE D C 1
ATOM 10655 O O . PHE F 2 53 ? 533.628 389.212 245.122 1.00 30.00 53 PHE D O 1
ATOM 10663 N N . PRO F 2 54 ? 534.460 391.195 244.450 1.00 30.00 54 PRO D N 1
ATOM 10664 C CA . PRO F 2 54 ? 533.699 391.894 245.492 1.00 30.00 54 PRO D CA 1
ATOM 10665 C C . PRO F 2 54 ? 532.199 391.732 245.391 1.00 30.00 54 PRO D C 1
ATOM 10666 O O . PRO F 2 54 ? 531.712 391.704 244.268 1.00 30.00 54 PRO D O 1
ATOM 10670 N N . LYS F 2 55 ? 531.487 391.648 246.515 1.00 30.00 55 LYS D N 1
ATOM 10671 C CA . LYS F 2 55 ? 530.046 391.403 246.515 1.00 30.00 55 LYS D CA 1
ATOM 10672 C C . LYS F 2 55 ? 529.266 392.574 247.091 1.00 30.00 55 LYS D C 1
ATOM 10673 O O . LYS F 2 55 ? 529.644 393.070 248.146 1.00 30.00 55 LYS D O 1
ATOM 10679 N N . ILE F 2 56 ? 528.171 392.997 246.440 1.00 30.00 56 ILE D N 1
ATOM 10680 C CA . ILE F 2 56 ? 527.414 394.196 246.855 1.00 30.00 56 ILE D CA 1
ATOM 10681 C C . ILE F 2 56 ? 526.140 393.870 247.616 1.00 30.00 56 ILE D C 1
ATOM 10682 O O . ILE F 2 56 ? 525.310 393.118 247.127 1.00 30.00 56 ILE D O 1
ATOM 10687 N N . ASN F 2 57 ? 526.005 394.408 248.826 1.00 30.00 57 ASN D N 1
ATOM 10688 C CA . ASN F 2 57 ? 524.824 394.176 249.670 1.00 30.00 57 ASN D CA 1
ATOM 10689 C C . ASN F 2 57 ? 523.441 394.730 249.328 1.00 30.00 57 ASN D C 1
ATOM 10690 O O . ASN F 2 57 ? 522.479 393.981 249.490 1.00 30.00 57 ASN D O 1
ATOM 10695 N N . GLU F 2 58 ? 523.309 395.986 248.869 1.00 30.00 58 GLU D N 1
ATOM 10696 C CA . GLU F 2 58 ? 521.964 396.599 248.733 1.00 30.00 58 GLU D CA 1
ATOM 10697 C C . GLU F 2 58 ? 521.321 397.248 247.496 1.00 30.00 58 GLU D C 1
ATOM 10698 O O . GLU F 2 58 ? 520.134 397.032 247.301 1.00 30.00 58 GLU D O 1
ATOM 10704 N N . THR F 2 59 ? 522.001 398.070 246.708 1.00 30.00 59 THR D N 1
ATOM 10705 C CA . THR F 2 59 ? 521.353 398.796 245.573 1.00 30.00 59 THR D CA 1
ATOM 10706 C C . THR F 2 59 ? 520.041 399.608 245.869 1.00 30.00 59 THR D C 1
ATOM 10707 O O . THR F 2 59 ? 519.016 399.356 245.249 1.00 30.00 59 THR D O 1
ATOM 10711 N N . LEU F 2 60 ? 520.066 400.556 246.816 1.00 30.00 60 LEU D N 1
ATOM 10712 C CA . LEU F 2 60 ? 518.870 401.365 247.190 1.00 30.00 60 LEU D CA 1
ATOM 10713 C C . LEU F 2 60 ? 518.474 402.527 246.254 1.00 30.00 60 LEU D C 1
ATOM 10714 O O . LEU F 2 60 ? 519.349 403.220 245.759 1.00 30.00 60 LEU D O 1
ATOM 10719 N N . LEU F 2 61 ? 517.177 402.839 246.095 1.00 30.00 61 LEU D N 1
ATOM 10720 C CA . LEU F 2 61 ? 516.719 403.866 245.120 1.00 30.00 61 LEU D CA 1
ATOM 10721 C C . LEU F 2 61 ? 516.767 405.358 245.494 1.00 30.00 61 LEU D C 1
ATOM 10722 O O . LEU F 2 61 ? 517.032 406.181 244.632 1.00 30.00 61 LEU D O 1
ATOM 10727 N N . ILE F 2 62 ? 516.494 405.721 246.738 1.00 30.00 62 ILE D N 1
ATOM 10728 C CA . ILE F 2 62 ? 516.546 407.124 247.183 1.00 30.00 62 ILE D CA 1
ATOM 10729 C C . ILE F 2 62 ? 515.623 407.983 246.344 1.00 30.00 62 ILE D C 1
ATOM 10730 O O . ILE F 2 62 ? 515.930 409.128 246.044 1.00 30.00 62 ILE D O 1
ATOM 10735 N N . ASP F 2 63 ? 514.480 407.435 245.940 1.00 30.00 63 ASP D N 1
ATOM 10736 C CA . ASP F 2 63 ? 513.511 408.240 245.195 1.00 30.00 63 ASP D CA 1
ATOM 10737 C C . ASP F 2 63 ? 512.826 409.289 246.075 1.00 30.00 63 ASP D C 1
ATOM 10738 O O . ASP F 2 63 ? 512.624 409.051 247.264 1.00 30.00 63 ASP D O 1
ATOM 10743 N N . ILE F 2 64 ? 512.481 410.441 245.500 1.00 30.00 64 ILE D N 1
ATOM 10744 C CA . ILE F 2 64 ? 511.834 411.525 246.238 1.00 30.00 64 ILE D CA 1
ATOM 10745 C C . ILE F 2 64 ? 510.610 411.978 245.463 1.00 30.00 64 ILE D C 1
ATOM 10746 O O . ILE F 2 64 ? 510.546 411.753 244.252 1.00 30.00 64 ILE D O 1
ATOM 10751 N N . ALA F 2 65 ? 509.632 412.583 246.146 1.00 30.00 65 ALA D N 1
ATOM 10752 C CA . ALA F 2 65 ? 508.400 413.061 245.512 1.00 30.00 65 ALA D CA 1
ATOM 10753 C C . ALA F 2 65 ? 508.425 414.567 245.543 1.00 30.00 65 ALA D C 1
ATOM 10754 O O . ALA F 2 65 ? 508.720 415.134 246.584 1.00 30.00 65 ALA D O 1
ATOM 10756 N N . LEU F 2 66 ? 508.134 415.216 244.423 1.00 30.00 66 LEU D N 1
ATOM 10757 C CA . LEU F 2 66 ? 508.152 416.658 244.338 1.00 30.00 66 LEU D CA 1
ATOM 10758 C C . LEU F 2 66 ? 506.755 417.044 243.860 1.00 30.00 66 LEU D C 1
ATOM 10759 O O . LEU F 2 66 ? 506.199 416.330 243.033 1.00 30.00 66 LEU D O 1
ATOM 10764 N N . GLY F 2 67 ? 506.182 418.144 244.354 1.00 30.00 67 GLY D N 1
ATOM 10765 C CA . GLY F 2 67 ? 504.819 418.536 244.015 1.00 30.00 67 GLY D CA 1
ATOM 10766 C C . GLY F 2 67 ? 504.736 419.956 243.525 1.00 30.00 67 GLY D C 1
ATOM 10767 O O . GLY F 2 67 ? 505.661 420.718 243.762 1.00 30.00 67 GLY D O 1
ATOM 10768 N N . ASN F 2 68 ? 503.660 420.315 242.831 1.00 30.00 68 ASN D N 1
ATOM 10769 C CA . ASN F 2 68 ? 503.502 421.661 242.262 1.00 30.00 68 ASN D CA 1
ATOM 10770 C C . ASN F 2 68 ? 502.776 422.548 243.255 1.00 30.00 68 ASN D C 1
ATOM 10771 O O . ASN F 2 68 ? 501.742 422.158 243.775 1.00 30.00 68 ASN D O 1
ATOM 10776 N N . ARG F 2 69 ? 503.308 423.731 243.534 1.00 30.00 69 ARG D N 1
ATOM 10777 C CA . ARG F 2 69 ? 502.665 424.675 244.446 1.00 30.00 69 ARG D CA 1
ATOM 10778 C C . ARG F 2 69 ? 501.348 425.117 243.915 1.00 30.00 69 ARG D C 1
ATOM 10779 O O . ARG F 2 69 ? 500.405 425.236 244.682 1.00 30.00 69 ARG D O 1
ATOM 10787 N N . PHE F 2 70 ? 501.243 425.310 242.604 1.00 30.00 70 PHE D N 1
ATOM 10788 C CA . PHE F 2 70 ? 500.047 425.894 241.988 1.00 30.00 70 PHE D CA 1
ATOM 10789 C C . PHE F 2 70 ? 498.924 424.962 241.516 1.00 30.00 70 PHE D C 1
ATOM 10790 O O . PHE F 2 70 ? 498.055 425.398 240.773 1.00 30.00 70 PHE D O 1
ATOM 10798 N N . ASN F 2 71 ? 498.907 423.700 241.923 1.00 30.00 71 ASN D N 1
ATOM 10799 C CA . ASN F 2 71 ? 497.899 422.763 241.407 1.00 30.00 71 ASN D CA 1
ATOM 10800 C C . ASN F 2 71 ? 496.475 423.202 241.694 1.00 30.00 71 ASN D C 1
ATOM 10801 O O . ASN F 2 71 ? 495.585 422.911 240.909 1.00 30.00 71 ASN D O 1
ATOM 10806 N N . TRP F 2 72 ? 496.229 423.880 242.801 1.00 30.00 72 TRP D N 1
ATOM 10807 C CA . TRP F 2 72 ? 494.861 424.246 243.140 1.00 30.00 72 TRP D CA 1
ATOM 10808 C C . TRP F 2 72 ? 494.268 425.110 242.042 1.00 30.00 72 TRP D C 1
ATOM 10809 O O . TRP F 2 72 ? 493.105 424.950 241.698 1.00 30.00 72 TRP D O 1
ATOM 10820 N N . LEU F 2 73 ? 495.061 426.007 241.470 1.00 30.00 73 LEU D N 1
ATOM 10821 C CA . LEU F 2 73 ? 494.570 426.921 240.442 1.00 30.00 73 LEU D CA 1
ATOM 10822 C C . LEU F 2 73 ? 494.089 426.180 239.218 1.00 30.00 73 LEU D C 1
ATOM 10823 O O . LEU F 2 73 ? 493.134 426.612 238.590 1.00 30.00 73 LEU D O 1
ATOM 10828 N N . ALA F 2 74 ? 494.744 425.085 238.849 1.00 30.00 74 ALA D N 1
ATOM 10829 C CA . ALA F 2 74 ? 494.408 424.384 237.607 1.00 30.00 74 ALA D CA 1
ATOM 10830 C C . ALA F 2 74 ? 492.990 423.894 237.513 1.00 30.00 74 ALA D C 1
ATOM 10831 O O . ALA F 2 74 ? 492.494 423.288 238.450 1.00 30.00 74 ALA D O 1
ATOM 10833 N N . LYS F 2 75 ? 492.350 424.118 236.370 1.00 30.00 75 LYS D N 1
ATOM 10834 C CA . LYS F 2 75 ? 490.962 423.743 236.171 1.00 30.00 75 LYS D CA 1
ATOM 10835 C C . LYS F 2 75 ? 490.912 422.776 235.015 1.00 30.00 75 LYS D C 1
ATOM 10836 O O . LYS F 2 75 ? 491.415 423.079 233.946 1.00 30.00 75 LYS D O 1
ATOM 10842 N N . GLU F 2 76 ? 490.307 421.616 235.213 1.00 30.00 76 GLU D N 1
ATOM 10843 C CA . GLU F 2 76 ? 490.222 420.627 234.157 1.00 30.00 76 GLU D CA 1
ATOM 10844 C C . GLU F 2 76 ? 489.220 421.098 233.137 1.00 30.00 76 GLU D C 1
ATOM 10845 O O . GLU F 2 76 ? 488.207 421.668 233.515 1.00 30.00 76 GLU D O 1
ATOM 10851 N N . GLN F 2 77 ? 489.493 420.885 231.855 1.00 30.00 77 GLN D N 1
ATOM 10852 C CA . GLN F 2 77 ? 488.563 421.249 230.795 1.00 30.00 77 GLN D CA 1
ATOM 10853 C C . GLN F 2 77 ? 488.621 420.222 229.694 1.00 30.00 77 GLN D C 1
ATOM 10854 O O . GLN F 2 77 ? 489.628 419.548 229.544 1.00 30.00 77 GLN D O 1
ATOM 10860 N N . ASP F 2 78 ? 487.550 420.076 228.928 1.00 30.00 78 ASP D N 1
ATOM 10861 C CA . ASP F 2 78 ? 487.593 419.206 227.762 1.00 30.00 78 ASP D CA 1
ATOM 10862 C C . ASP F 2 78 ? 488.483 419.940 226.781 1.00 30.00 78 ASP D C 1
ATOM 10863 O O . ASP F 2 78 ? 488.403 421.163 226.697 1.00 30.00 78 ASP D O 1
ATOM 10868 N N . PHE F 2 79 ? 489.313 419.225 226.032 1.00 30.00 79 PHE D N 1
ATOM 10869 C CA . PHE F 2 79 ? 490.158 419.851 225.029 1.00 30.00 79 PHE D CA 1
ATOM 10870 C C . PHE F 2 79 ? 489.292 419.803 223.787 1.00 30.00 79 PHE D C 1
ATOM 10871 O O . PHE F 2 79 ? 489.237 418.766 223.132 1.00 30.00 79 PHE D O 1
ATOM 10879 N N . ILE F 2 80 ? 488.575 420.895 223.491 1.00 30.00 80 ILE D N 1
ATOM 10880 C CA . ILE F 2 80 ? 487.660 420.941 222.332 1.00 30.00 80 ILE D CA 1
ATOM 10881 C C . ILE F 2 80 ? 487.733 422.110 221.337 1.00 30.00 80 ILE D C 1
ATOM 10882 O O . ILE F 2 80 ? 487.454 421.893 220.166 1.00 30.00 80 ILE D O 1
ATOM 10887 N N . GLY F 2 81 ? 488.088 423.323 221.759 1.00 30.00 81 GLY D N 1
ATOM 10888 C CA . GLY F 2 81 ? 488.083 424.492 220.871 1.00 30.00 81 GLY D CA 1
ATOM 10889 C C . GLY F 2 81 ? 489.288 425.379 221.055 1.00 30.00 81 GLY D C 1
ATOM 10890 O O . GLY F 2 81 ? 489.757 425.533 222.176 1.00 30.00 81 GLY D O 1
ATOM 10891 N N . GLN F 2 82 ? 489.792 425.985 219.990 1.00 30.00 82 GLN D N 1
ATOM 10892 C CA . GLN F 2 82 ? 491.035 426.747 220.087 1.00 30.00 82 GLN D CA 1
ATOM 10893 C C . GLN F 2 82 ? 491.070 428.007 220.901 1.00 30.00 82 GLN D C 1
ATOM 10894 O O . GLN F 2 82 ? 491.983 428.147 221.707 1.00 30.00 82 GLN D O 1
ATOM 10900 N N . TYR F 2 83 ? 490.076 428.885 220.786 1.00 30.00 83 TYR D N 1
ATOM 10901 C CA . TYR F 2 83 ? 490.156 430.217 221.408 1.00 30.00 83 TYR D CA 1
ATOM 10902 C C . TYR F 2 83 ? 489.256 430.502 222.572 1.00 30.00 83 TYR D C 1
ATOM 10903 O O . TYR F 2 83 ? 488.344 429.747 222.820 1.00 30.00 83 TYR D O 1
ATOM 10912 N N . SER F 2 84 ? 489.569 431.530 223.355 1.00 30.00 84 SER D N 1
ATOM 10913 C CA . SER F 2 84 ? 488.704 431.955 224.445 1.00 30.00 84 SER D CA 1
ATOM 10914 C C . SER F 2 84 ? 488.811 433.446 224.427 1.00 30.00 84 SER D C 1
ATOM 10915 O O . SER F 2 84 ? 489.826 433.947 223.979 1.00 30.00 84 SER D O 1
ATOM 10918 N N . GLU F 2 85 ? 487.796 434.165 224.885 1.00 30.00 85 GLU D N 1
ATOM 10919 C CA . GLU F 2 85 ? 487.895 435.618 224.980 1.00 30.00 85 GLU D CA 1
ATOM 10920 C C . GLU F 2 85 ? 487.238 436.148 226.228 1.00 30.00 85 GLU D C 1
ATOM 10921 O O . GLU F 2 85 ? 486.379 435.482 226.779 1.00 30.00 85 GLU D O 1
ATOM 10927 N N . GLU F 2 86 ? 487.666 437.315 226.709 1.00 30.00 86 GLU D N 1
ATOM 10928 C CA . GLU F 2 86 ? 487.040 437.944 227.877 1.00 30.00 86 GLU D CA 1
ATOM 10929 C C . GLU F 2 86 ? 487.062 439.441 227.705 1.00 30.00 86 GLU D C 1
ATOM 10930 O O . GLU F 2 86 ? 487.926 439.944 227.007 1.00 30.00 86 GLU D O 1
ATOM 10936 N N . TYR F 2 87 ? 486.126 440.157 228.316 1.00 30.00 87 TYR D N 1
ATOM 10937 C CA . TYR F 2 87 ? 486.020 441.583 228.078 1.00 30.00 87 TYR D CA 1
ATOM 10938 C C . TYR F 2 87 ? 485.453 442.341 229.235 1.00 30.00 87 TYR D C 1
ATOM 10939 O O . TYR F 2 87 ? 484.871 441.740 230.096 1.00 30.00 87 TYR D O 1
ATOM 10948 N N . VAL F 2 88 ? 485.646 443.653 229.266 1.00 30.00 88 VAL D N 1
ATOM 10949 C CA . VAL F 2 88 ? 485.160 444.492 230.337 1.00 30.00 88 VAL D CA 1
ATOM 10950 C C . VAL F 2 88 ? 484.562 445.700 229.672 1.00 30.00 88 VAL D C 1
ATOM 10951 O O . VAL F 2 88 ? 485.017 446.072 228.607 1.00 30.00 88 VAL D O 1
ATOM 10955 N N . ILE F 2 89 ? 483.568 446.326 230.290 1.00 30.00 89 ILE D N 1
ATOM 10956 C CA . ILE F 2 89 ? 482.911 447.501 229.718 1.00 30.00 89 ILE D CA 1
ATOM 10957 C C . ILE F 2 89 ? 483.637 448.732 230.257 1.00 30.00 89 ILE D C 1
ATOM 10958 O O . ILE F 2 89 ? 483.832 448.832 231.455 1.00 30.00 89 ILE D O 1
ATOM 10963 N N . MET F 2 90 ? 484.049 449.663 229.397 1.00 30.00 90 MET D N 1
ATOM 10964 C CA . MET F 2 90 ? 484.847 450.825 229.819 1.00 30.00 90 MET D CA 1
ATOM 10965 C C . MET F 2 90 ? 484.063 451.875 230.595 1.00 30.00 90 MET D C 1
ATOM 10966 O O . MET F 2 90 ? 482.863 452.009 230.401 1.00 30.00 90 MET D O 1
ATOM 10971 N N . ASP F 2 91 ? 484.738 452.635 231.453 1.00 30.00 91 ASP D N 1
ATOM 10972 C CA . ASP F 2 91 ? 484.087 453.640 232.305 1.00 30.00 91 ASP D CA 1
ATOM 10973 C C . ASP F 2 91 ? 483.532 454.848 231.560 1.00 30.00 91 ASP D C 1
ATOM 10974 O O . ASP F 2 91 ? 484.171 455.298 230.613 1.00 30.00 91 ASP D O 1
ATOM 10979 N N . THR F 2 92 ? 482.363 455.372 231.966 1.00 30.00 92 THR D N 1
ATOM 10980 C CA . THR F 2 92 ? 481.794 456.603 231.388 1.00 30.00 92 THR D CA 1
ATOM 10981 C C . THR F 2 92 ? 481.591 457.596 232.503 1.00 30.00 92 THR D C 1
ATOM 10982 O O . THR F 2 92 ? 480.862 457.305 233.431 1.00 30.00 92 THR D O 1
ATOM 10986 N N . ILE F 2 93 ? 482.186 458.780 232.398 1.00 30.00 93 ILE D N 1
ATOM 10987 C CA . ILE F 2 93 ? 482.101 459.779 233.458 1.00 30.00 93 ILE D CA 1
ATOM 10988 C C . ILE F 2 93 ? 480.781 460.516 233.272 1.00 30.00 93 ILE D C 1
ATOM 10989 O O . ILE F 2 93 ? 480.435 460.828 232.144 1.00 30.00 93 ILE D O 1
ATOM 10994 N N . PRO F 2 94 ? 480.035 460.798 234.353 1.00 30.00 94 PRO D N 1
ATOM 10995 C CA . PRO F 2 94 ? 478.796 461.533 234.105 1.00 30.00 94 PRO D CA 1
ATOM 10996 C C . PRO F 2 94 ? 478.995 462.923 233.498 1.00 30.00 94 PRO D C 1
ATOM 10997 O O . PRO F 2 94 ? 479.916 463.602 233.926 1.00 30.00 94 PRO D O 1
ATOM 11001 N N . ILE F 2 95 ? 478.144 463.365 232.556 1.00 30.00 95 ILE D N 1
ATOM 11002 C CA . ILE F 2 95 ? 478.313 464.652 231.847 1.00 30.00 95 ILE D CA 1
ATOM 11003 C C . ILE F 2 95 ? 477.243 465.643 232.293 1.00 30.00 95 ILE D C 1
ATOM 11004 O O . ILE F 2 95 ? 476.092 465.278 232.399 1.00 30.00 95 ILE D O 1
ATOM 11009 N N . GLU F 2 96 ? 477.591 466.904 232.512 1.00 30.00 96 GLU D N 1
ATOM 11010 C CA . GLU F 2 96 ? 476.621 467.872 233.019 1.00 30.00 96 GLU D CA 1
ATOM 11011 C C . GLU F 2 96 ? 475.545 468.194 231.991 1.00 30.00 96 GLU D C 1
ATOM 11012 O O . GLU F 2 96 ? 475.826 468.195 230.804 1.00 30.00 96 GLU D O 1
ATOM 11018 N N . MET F 2 97 ? 474.324 468.483 232.437 1.00 30.00 97 MET D N 1
ATOM 11019 C CA . MET F 2 97 ? 473.225 468.764 231.516 1.00 30.00 97 MET D CA 1
ATOM 11020 C C . MET F 2 97 ? 473.372 470.140 230.895 1.00 30.00 97 MET D C 1
ATOM 11021 O O . MET F 2 97 ? 473.136 471.129 231.570 1.00 30.00 97 MET D O 1
ATOM 11026 N N . ASN F 2 98 ? 473.762 470.225 229.624 1.00 30.00 98 ASN D N 1
ATOM 11027 C CA . ASN F 2 98 ? 473.974 471.528 229.030 1.00 30.00 98 ASN D CA 1
ATOM 11028 C C . ASN F 2 98 ? 472.679 472.293 228.914 1.00 30.00 98 ASN D C 1
ATOM 11029 O O . ASN F 2 98 ? 472.634 473.456 229.294 1.00 30.00 98 ASN D O 1
ATOM 11034 N N . LEU F 2 99 ? 471.630 471.677 228.389 1.00 30.00 99 LEU D N 1
ATOM 11035 C CA . LEU F 2 99 ? 470.294 472.302 228.265 1.00 30.00 99 LEU D CA 1
ATOM 11036 C C . LEU F 2 99 ? 470.230 473.375 227.199 1.00 30.00 99 LEU D C 1
ATOM 11037 O O . LEU F 2 99 ? 469.171 473.947 227.003 1.00 30.00 99 LEU D O 1
ATOM 11042 N N . SER F 2 100 ? 471.334 473.670 226.518 1.00 30.00 100 SER D N 1
ATOM 11043 C CA . SER F 2 100 ? 471.319 474.584 225.386 1.00 30.00 100 SER D CA 1
ATOM 11044 C C . SER F 2 100 ? 471.665 473.796 224.141 1.00 30.00 100 SER D C 1
ATOM 11045 O O . SER F 2 100 ? 471.821 474.377 223.071 1.00 30.00 100 SER D O 1
ATOM 11048 N N . LYS F 2 101 ? 471.798 472.477 224.266 1.00 30.00 101 LYS D N 1
ATOM 11049 C CA . LYS F 2 101 ? 472.148 471.634 223.137 1.00 30.00 101 LYS D CA 1
ATOM 11050 C C . LYS F 2 101 ? 470.921 471.530 222.286 1.00 30.00 101 LYS D C 1
ATOM 11051 O O . LYS F 2 101 ? 469.812 471.688 222.775 1.00 30.00 101 LYS D O 1
ATOM 11057 N N . SER F 2 102 ? 471.107 471.249 221.010 1.00 30.00 102 SER D N 1
ATOM 11058 C CA . SER F 2 102 ? 469.983 471.137 220.118 1.00 30.00 102 SER D CA 1
ATOM 11059 C C . SER F 2 102 ? 469.133 469.992 220.593 1.00 30.00 102 SER D C 1
ATOM 11060 O O . SER F 2 102 ? 469.657 468.995 221.075 1.00 30.00 102 SER D O 1
ATOM 11063 N N . GLU F 2 103 ? 467.825 470.108 220.437 1.00 30.00 103 GLU D N 1
ATOM 11064 C CA . GLU F 2 103 ? 466.896 469.085 220.920 1.00 30.00 103 GLU D CA 1
ATOM 11065 C C . GLU F 2 103 ? 467.051 467.774 220.160 1.00 30.00 103 GLU D C 1
ATOM 11066 O O . GLU F 2 103 ? 466.584 466.735 220.621 1.00 30.00 103 GLU D O 1
ATOM 11072 N N . GLU F 2 104 ? 467.714 467.808 219.009 1.00 30.00 104 GLU D N 1
ATOM 11073 C CA . GLU F 2 104 ? 467.958 466.607 218.200 1.00 30.00 104 GLU D CA 1
ATOM 11074 C C . GLU F 2 104 ? 468.947 465.629 218.840 1.00 30.00 104 GLU D C 1
ATOM 11075 O O . GLU F 2 104 ? 469.140 464.525 218.332 1.00 30.00 104 GLU D O 1
ATOM 11081 N N . LEU F 2 105 ? 469.599 466.021 219.927 1.00 30.00 105 LEU D N 1
ATOM 11082 C CA . LEU F 2 105 ? 470.589 465.167 220.571 1.00 30.00 105 LEU D CA 1
ATOM 11083 C C . LEU F 2 105 ? 469.963 463.844 221.010 1.00 30.00 105 LEU D C 1
ATOM 11084 O O . LEU F 2 105 ? 470.644 462.839 221.069 1.00 30.00 105 LEU D O 1
ATOM 11089 N N . MET F 2 106 ? 468.678 463.825 221.315 1.00 53.91 106 MET D N 1
ATOM 11090 C CA . MET F 2 106 ? 468.030 462.610 221.777 1.00 53.91 106 MET D CA 1
ATOM 11091 C C . MET F 2 106 ? 468.201 461.556 220.723 1.00 53.91 106 MET D C 1
ATOM 11092 O O . MET F 2 106 ? 468.485 460.409 221.037 1.00 53.91 106 MET D O 1
ATOM 11097 N N . LEU F 2 107 ? 468.044 461.936 219.468 1.00 52.28 107 LEU D N 1
ATOM 11098 C CA . LEU F 2 107 ? 468.155 461.003 218.346 1.00 52.28 107 LEU D CA 1
ATOM 11099 C C . LEU F 2 107 ? 469.551 460.436 218.198 1.00 52.28 107 LEU D C 1
ATOM 11100 O O . LEU F 2 107 ? 469.708 459.314 217.733 1.00 52.28 107 LEU D O 1
ATOM 11105 N N . LYS F 2 108 ? 470.566 461.203 218.578 1.00 104.95 108 LYS D N 1
ATOM 11106 C CA . LYS F 2 108 ? 471.953 460.754 218.449 1.00 104.95 108 LYS D CA 1
ATOM 11107 C C . LYS F 2 108 ? 472.134 459.454 219.207 1.00 104.95 108 LYS D C 1
ATOM 11108 O O . LYS F 2 108 ? 471.545 459.291 220.272 1.00 104.95 108 LYS D O 1
ATOM 11114 N N . ARG F 2 109 ? 472.945 458.538 218.678 1.00 70.65 109 ARG D N 1
ATOM 11115 C CA . ARG F 2 109 ? 473.118 457.216 219.289 1.00 70.65 109 ARG D CA 1
ATOM 11116 C C . ARG F 2 109 ? 474.493 457.070 219.899 1.00 70.65 109 ARG D C 1
ATOM 11117 O O . ARG F 2 109 ? 475.484 457.232 219.195 1.00 70.65 109 ARG D O 1
ATOM 11125 N N . ASN F 2 110 ? 474.564 456.779 221.200 1.00 52.76 110 ASN D N 1
ATOM 11126 C CA . ASN F 2 110 ? 475.830 456.573 221.895 1.00 52.76 110 ASN D CA 1
ATOM 11127 C C . ASN F 2 110 ? 475.851 455.107 222.239 1.00 52.76 110 ASN D C 1
ATOM 11128 O O . ASN F 2 110 ? 474.978 454.651 222.959 1.00 52.76 110 ASN D O 1
ATOM 11133 N N . TYR F 2 111 ? 476.855 454.369 221.776 1.00 66.52 111 TYR D N 1
ATOM 11134 C CA . TYR F 2 111 ? 476.887 452.930 221.978 1.00 66.52 111 TYR D CA 1
ATOM 11135 C C . TYR F 2 111 ? 477.808 452.568 223.119 1.00 66.52 111 TYR D C 1
ATOM 11136 O O . TYR F 2 111 ? 478.799 453.252 223.331 1.00 66.52 111 TYR D O 1
ATOM 11145 N N . PRO F 2 112 ? 477.508 451.477 223.850 1.00 73.15 112 PRO D N 1
ATOM 11146 C CA . PRO F 2 112 ? 478.425 451.037 224.907 1.00 73.15 112 PRO D CA 1
ATOM 11147 C C . PRO F 2 112 ? 479.775 450.613 224.373 1.00 73.15 112 PRO D C 1
ATOM 11148 O O . PRO F 2 112 ? 479.806 450.098 223.261 1.00 73.15 112 PRO D O 1
ATOM 11152 N N . GLN F 2 113 ? 480.850 450.796 225.135 1.00 84.47 113 GLN D N 1
ATOM 11153 C CA . GLN F 2 113 ? 482.208 450.517 224.655 1.00 84.47 113 GLN D CA 1
ATOM 11154 C C . GLN F 2 113 ? 482.874 449.535 225.568 1.00 84.47 113 GLN D C 1
ATOM 11155 O O . GLN F 2 113 ? 482.514 449.457 226.726 1.00 84.47 113 GLN D O 1
ATOM 11161 N N . MET F 2 114 ? 483.835 448.779 225.060 1.00 98.97 114 MET D N 1
ATOM 11162 C CA . MET F 2 114 ? 484.429 447.712 225.832 1.00 98.97 114 MET D CA 1
ATOM 11163 C C . MET F 2 114 ? 485.824 447.401 225.357 1.00 98.97 114 MET D C 1
ATOM 11164 O O . MET F 2 114 ? 486.221 447.896 224.309 1.00 98.97 114 MET D O 1
ATOM 11169 N N . ALA F 2 115 ? 486.578 446.622 226.129 1.00 57.07 115 ALA D N 1
ATOM 11170 C CA . ALA F 2 115 ? 487.916 446.218 225.759 1.00 57.07 115 ALA D CA 1
ATOM 11171 C C . ALA F 2 115 ? 487.923 444.721 225.811 1.00 57.07 115 ALA D C 1
ATOM 11172 O O . ALA F 2 115 ? 487.352 444.178 226.733 1.00 57.07 115 ALA D O 1
ATOM 11174 N N . THR F 2 116 ? 488.566 444.049 224.858 1.00 128.02 116 THR D N 1
ATOM 11175 C CA . THR F 2 116 ? 488.529 442.591 224.778 1.00 128.02 116 THR D CA 1
ATOM 11176 C C . THR F 2 116 ? 489.902 441.985 224.544 1.00 128.02 116 THR D C 1
ATOM 11177 O O . THR F 2 116 ? 490.801 442.685 224.093 1.00 128.02 116 THR D O 1
ATOM 11181 N N . ARG F 2 117 ? 490.077 440.707 224.890 1.00 146.87 117 ARG D N 1
ATOM 11182 C CA . ARG F 2 117 ? 491.338 439.995 224.678 1.00 146.87 117 ARG D CA 1
ATOM 11183 C C . ARG F 2 117 ? 491.038 438.611 224.152 1.00 146.87 117 ARG D C 1
ATOM 11184 O O . ARG F 2 117 ? 490.053 438.031 224.574 1.00 146.87 117 ARG D O 1
ATOM 11192 N N . LEU F 2 118 ? 491.867 438.081 223.252 1.00 76.73 118 LEU D N 1
ATOM 11193 C CA . LEU F 2 118 ? 491.698 436.729 222.725 1.00 76.73 118 LEU D CA 1
ATOM 11194 C C . LEU F 2 118 ? 492.927 435.996 223.187 1.00 76.73 118 LEU D C 1
ATOM 11195 O O . LEU F 2 118 ? 494.029 436.468 222.933 1.00 76.73 118 LEU D O 1
ATOM 11200 N N . TYR F 2 119 ? 492.767 434.868 223.873 1.00 102.30 119 TYR D N 1
ATOM 11201 C CA . TYR F 2 119 ? 493.903 434.153 224.455 1.00 102.30 119 TYR D CA 1
ATOM 11202 C C . TYR F 2 119 ? 494.192 432.757 223.935 1.00 102.30 119 TYR D C 1
ATOM 11203 O O . TYR F 2 119 ? 495.048 432.092 224.494 1.00 102.30 119 TYR D O 1
ATOM 11212 N N . GLY F 2 120 ? 493.589 432.293 222.854 1.00 42.50 120 GLY D N 1
ATOM 11213 C CA . GLY F 2 120 ? 493.732 430.881 222.480 1.00 42.50 120 GLY D CA 1
ATOM 11214 C C . GLY F 2 120 ? 495.068 430.215 222.255 1.00 42.50 120 GLY D C 1
ATOM 11215 O O . GLY F 2 120 ? 495.829 430.667 221.414 1.00 42.50 120 GLY D O 1
ATOM 11216 N N . SER F 2 121 ? 495.315 429.096 222.948 1.00 40.31 121 SER D N 1
ATOM 11217 C CA . SER F 2 121 ? 496.605 428.400 222.869 1.00 40.31 121 SER D CA 1
ATOM 11218 C C . SER F 2 121 ? 496.603 427.012 223.498 1.00 40.31 121 SER D C 1
ATOM 11219 O O . SER F 2 121 ? 495.665 426.665 224.210 1.00 40.31 121 SER D O 1
ATOM 11222 N N . GLY F 2 122 ? 497.624 426.204 223.233 1.00 28.39 122 GLY D N 1
ATOM 11223 C CA . GLY F 2 122 ? 497.787 424.923 223.914 1.00 28.39 122 GLY D CA 1
ATOM 11224 C C . GLY F 2 122 ? 499.235 424.577 223.664 1.00 28.39 122 GLY D C 1
ATOM 11225 O O . GLY F 2 122 ? 499.781 425.146 222.725 1.00 28.39 122 GLY D O 1
ATOM 11226 N N . ILE F 2 123 ? 499.877 423.728 224.465 1.00 96.59 123 ILE D N 1
ATOM 11227 C CA . ILE F 2 123 ? 501.243 423.268 224.130 1.00 96.59 123 ILE D CA 1
ATOM 11228 C C . ILE F 2 123 ? 501.451 421.742 224.010 1.00 96.59 123 ILE D C 1
ATOM 11229 O O . ILE F 2 123 ? 502.452 421.324 223.443 1.00 96.59 123 ILE D O 1
ATOM 11234 N N . VAL F 2 124 ? 500.536 420.911 224.503 1.00 43.18 124 VAL D N 1
ATOM 11235 C CA . VAL F 2 124 ? 500.612 419.439 224.334 1.00 43.18 124 VAL D CA 1
ATOM 11236 C C . VAL F 2 124 ? 501.964 418.813 224.671 1.00 43.18 124 VAL D C 1
ATOM 11237 O O . VAL F 2 124 ? 502.550 418.110 223.862 1.00 43.18 124 VAL D O 1
ATOM 11241 N N . LYS F 2 125 ? 502.471 419.083 225.866 1.00 133.53 125 LYS D N 1
ATOM 11242 C CA . LYS F 2 125 ? 503.776 418.574 226.279 1.00 133.53 125 LYS D CA 1
ATOM 11243 C C . LYS F 2 125 ? 503.833 417.071 226.515 1.00 133.53 125 LYS D C 1
ATOM 11244 O O . LYS F 2 125 ? 502.867 416.512 227.003 1.00 133.53 125 LYS D O 1
ATOM 11250 N N . LYS F 2 126 ? 504.966 416.428 226.209 1.00 111.06 126 LYS D N 1
ATOM 11251 C CA . LYS F 2 126 ? 505.119 414.971 226.333 1.00 111.06 126 LYS D CA 1
ATOM 11252 C C . LYS F 2 126 ? 506.472 414.547 226.876 1.00 111.06 126 LYS D C 1
ATOM 11253 O O . LYS F 2 126 ? 507.407 415.338 226.839 1.00 111.06 126 LYS D O 1
ATOM 11259 N N . GLN F 2 127 ? 506.636 413.277 227.263 1.00 152.96 127 GLN D N 1
ATOM 11260 C CA . GLN F 2 127 ? 507.929 412.759 227.709 1.00 152.96 127 GLN D CA 1
ATOM 11261 C C . GLN F 2 127 ? 507.838 411.263 227.606 1.00 152.96 127 GLN D C 1
ATOM 11262 O O . GLN F 2 127 ? 506.750 410.736 227.715 1.00 152.96 127 GLN D O 1
ATOM 11268 N N . LYS F 2 128 ? 508.954 410.577 227.377 1.00 85.41 128 LYS D N 1
ATOM 11269 C CA . LYS F 2 128 ? 508.948 409.121 227.214 1.00 85.41 128 LYS D CA 1
ATOM 11270 C C . LYS F 2 128 ? 510.102 408.417 227.912 1.00 85.41 128 LYS D C 1
ATOM 11271 O O . LYS F 2 128 ? 511.147 409.027 228.128 1.00 85.41 128 LYS D O 1
ATOM 11277 N N . PHE F 2 129 ? 509.912 407.143 228.275 1.00 68.49 129 PHE D N 1
ATOM 11278 C CA . PHE F 2 129 ? 510.955 406.361 228.937 1.00 68.49 129 PHE D CA 1
ATOM 11279 C C . PHE F 2 129 ? 510.914 404.956 228.409 1.00 68.49 129 PHE D C 1
ATOM 11280 O O . PHE F 2 129 ? 509.829 404.450 228.202 1.00 68.49 129 PHE D O 1
ATOM 11288 N N . THR F 2 130 ? 512.065 404.321 228.206 1.00 38.36 130 THR D N 1
ATOM 11289 C CA . THR F 2 130 ? 512.141 402.988 227.605 1.00 38.36 130 THR D CA 1
ATOM 11290 C C . THR F 2 130 ? 512.817 401.988 228.547 1.00 38.36 130 THR D C 1
ATOM 11291 O O . THR F 2 130 ? 513.889 402.283 229.065 1.00 38.36 130 THR D O 1
ATOM 11295 N N . LEU F 2 131 ? 512.222 400.814 228.758 1.00 51.26 131 LEU D N 1
ATOM 11296 C CA . LEU F 2 131 ? 512.795 399.799 229.656 1.00 51.26 131 LEU D CA 1
ATOM 11297 C C . LEU F 2 131 ? 513.298 398.636 228.805 1.00 51.26 131 LEU D C 1
ATOM 11298 O O . LEU F 2 131 ? 512.494 398.003 228.137 1.00 51.26 131 LEU D O 1
ATOM 11303 N N . ASN F 2 132 ? 514.600 398.326 228.833 1.00 66.45 132 ASN D N 1
ATOM 11304 C CA . ASN F 2 132 ? 515.172 397.321 227.901 1.00 66.45 132 ASN D CA 1
ATOM 11305 C C . ASN F 2 132 ? 514.859 395.841 227.963 1.00 66.45 132 ASN D C 1
ATOM 11306 O O . ASN F 2 132 ? 514.739 395.240 226.920 1.00 66.45 132 ASN D O 1
ATOM 11311 N N . ASN F 2 133 ? 514.864 395.227 229.130 1.00 82.92 133 ASN D N 1
ATOM 11312 C CA . ASN F 2 133 ? 514.619 393.772 229.303 1.00 82.92 133 ASN D CA 1
ATOM 11313 C C . ASN F 2 133 ? 515.851 392.940 228.958 1.00 82.92 133 ASN D C 1
ATOM 11314 O O . ASN F 2 133 ? 515.864 391.754 229.253 1.00 82.92 133 ASN D O 1
ATOM 11319 N N . ASN F 2 134 ? 516.880 393.529 228.349 1.00 109.46 134 ASN D N 1
ATOM 11320 C CA . ASN F 2 134 ? 518.131 392.850 228.039 1.00 109.46 134 ASN D CA 1
ATOM 11321 C C . ASN F 2 134 ? 519.111 393.910 228.425 1.00 109.46 134 ASN D C 1
ATOM 11322 O O . ASN F 2 134 ? 518.893 395.040 228.047 1.00 109.46 134 ASN D O 1
ATOM 11327 N N . ASP F 2 135 ? 520.118 393.634 229.228 1.00 81.93 135 ASP D N 1
ATOM 11328 C CA . ASP F 2 135 ? 521.184 394.599 229.526 1.00 81.93 135 ASP D CA 1
ATOM 11329 C C . ASP F 2 135 ? 520.865 395.548 230.656 1.00 81.93 135 ASP D C 1
ATOM 11330 O O . ASP F 2 135 ? 521.777 396.192 231.155 1.00 81.93 135 ASP D O 1
ATOM 11335 N N . VAL F 2 136 ? 519.607 395.682 231.051 1.00 47.16 136 VAL D N 1
ATOM 11336 C CA . VAL F 2 136 ? 519.279 396.440 232.253 1.00 47.16 136 VAL D CA 1
ATOM 11337 C C . VAL F 2 136 ? 519.313 395.377 233.331 1.00 47.16 136 VAL D C 1
ATOM 11338 O O . VAL F 2 136 ? 519.494 395.685 234.509 1.00 47.16 136 VAL D O 1
ATOM 11342 N N . ARG F 2 137 ? 519.142 394.116 232.943 1.00 133.22 137 ARG D N 1
ATOM 11343 C CA . ARG F 2 137 ? 519.225 393.013 233.880 1.00 133.22 137 ARG D CA 1
ATOM 11344 C C . ARG F 2 137 ? 520.634 392.856 234.378 1.00 133.22 137 ARG D C 1
ATOM 11345 O O . ARG F 2 137 ? 520.848 392.448 235.510 1.00 133.22 137 ARG D O 1
ATOM 11353 N N . PHE F 2 138 ? 521.606 393.166 233.543 1.00 88.95 138 PHE D N 1
ATOM 11354 C CA . PHE F 2 138 ? 522.993 392.959 233.912 1.00 88.95 138 PHE D CA 1
ATOM 11355 C C . PHE F 2 138 ? 523.265 393.794 235.136 1.00 88.95 138 PHE D C 1
ATOM 11356 O O . PHE F 2 138 ? 523.974 393.359 236.025 1.00 88.95 138 PHE D O 1
ATOM 11364 N N . ASN F 2 139 ? 522.705 394.990 235.194 1.00 63.70 139 ASN D N 1
ATOM 11365 C CA . ASN F 2 139 ? 522.928 395.895 236.319 1.00 63.70 139 ASN D CA 1
ATOM 11366 C C . ASN F 2 139 ? 522.431 395.457 237.702 1.00 63.70 139 ASN D C 1
ATOM 11367 O O . ASN F 2 139 ? 523.146 395.677 238.672 1.00 63.70 139 ASN D O 1
ATOM 11372 N N . PHE F 2 140 ? 521.241 394.859 237.819 1.00 92.28 140 PHE D N 1
ATOM 11373 C CA . PHE F 2 140 ? 520.663 394.515 239.147 1.00 92.28 140 PHE D CA 1
ATOM 11374 C C . PHE F 2 140 ? 520.659 393.019 239.475 1.00 92.28 140 PHE D C 1
ATOM 11375 O O . PHE F 2 140 ? 520.114 392.232 238.716 1.00 92.28 140 PHE D O 1
ATOM 11383 N N . GLN F 2 141 ? 521.266 392.619 240.593 1.00 74.31 141 GLN D N 1
ATOM 11384 C CA . GLN F 2 141 ? 521.355 391.195 240.972 1.00 74.31 141 GLN D CA 1
ATOM 11385 C C . GLN F 2 141 ? 520.079 390.456 241.363 1.00 74.31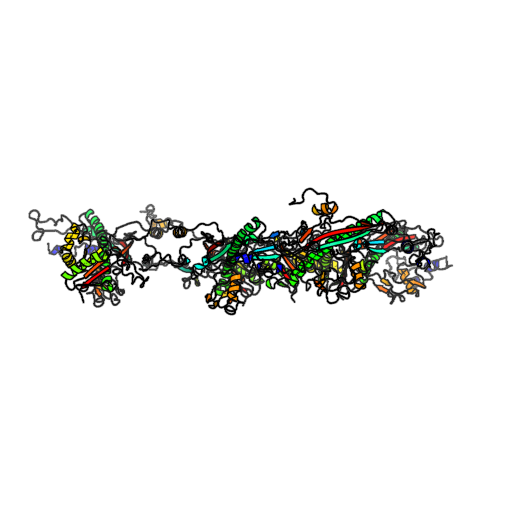 141 GLN D C 1
ATOM 11386 O O . GLN F 2 141 ? 519.846 389.353 240.888 1.00 74.31 141 GLN D O 1
ATOM 11392 N N . THR F 2 142 ? 519.220 391.054 242.178 1.00 45.83 142 THR D N 1
ATOM 11393 C CA . THR F 2 142 ? 517.935 390.439 242.493 1.00 45.83 142 THR D CA 1
ATOM 11394 C C . THR F 2 142 ? 516.915 391.022 241.542 1.00 45.83 142 THR D C 1
ATOM 11395 O O . THR F 2 142 ? 516.957 392.209 241.261 1.00 45.83 142 THR D O 1
ATOM 11399 N N . LEU F 2 143 ? 515.967 390.218 241.051 1.00 125.69 143 LEU D N 1
ATOM 11400 C CA . LEU F 2 143 ? 514.990 390.702 240.068 1.00 125.69 143 LEU D CA 1
ATOM 11401 C C . LEU F 2 143 ? 514.006 391.655 240.728 1.00 125.69 143 LEU D C 1
ATOM 11402 O O . LEU F 2 143 ? 513.368 392.429 240.035 1.00 125.69 143 LEU D O 1
ATOM 11407 N N . GLY F 2 144 ? 513.848 391.601 242.049 1.00 19.84 144 GLY D N 1
ATOM 11408 C CA . GLY F 2 144 ? 513.013 392.560 242.763 1.00 19.84 144 GLY D CA 1
ATOM 11409 C C . GLY F 2 144 ? 513.463 394.007 242.672 1.00 19.84 144 GLY D C 1
ATOM 11410 O O . GLY F 2 144 ? 512.609 394.878 242.575 1.00 19.84 144 GLY D O 1
ATOM 11411 N N . ASP F 2 145 ? 514.767 394.286 242.732 1.00 43.55 145 ASP D N 1
ATOM 11412 C CA . ASP F 2 145 ? 515.257 395.645 242.540 1.00 43.55 145 ASP D CA 1
ATOM 11413 C C . ASP F 2 145 ? 515.042 396.144 241.128 1.00 43.55 145 ASP D C 1
ATOM 11414 O O . ASP F 2 145 ? 514.769 397.317 240.919 1.00 43.55 145 ASP D O 1
ATOM 11419 N N . ALA F 2 146 ? 515.199 395.272 240.151 1.00 36.12 146 ALA D N 1
ATOM 11420 C CA . ALA F 2 146 ? 514.996 395.669 238.773 1.00 36.12 146 ALA D CA 1
ATOM 11421 C C . ALA F 2 146 ? 513.572 396.131 238.561 1.00 36.12 146 ALA D C 1
ATOM 11422 O O . ALA F 2 146 ? 513.348 397.106 237.855 1.00 36.12 146 ALA D O 1
ATOM 11424 N N . THR F 2 147 ? 512.599 395.454 239.153 1.00 89.87 147 THR D N 1
ATOM 11425 C CA . THR F 2 147 ? 511.211 395.900 239.058 1.00 89.87 147 THR D CA 1
ATOM 11426 C C . THR F 2 147 ? 511.031 397.259 239.727 1.00 89.87 147 THR D C 1
ATOM 11427 O O . THR F 2 147 ? 510.277 398.091 239.236 1.00 89.87 147 THR D O 1
ATOM 11431 N N . ASN F 2 148 ? 511.708 397.490 240.847 1.00 34.02 148 ASN D N 1
ATOM 11432 C CA . ASN F 2 148 ? 511.631 398.780 241.536 1.00 34.02 148 ASN D CA 1
ATOM 11433 C C . ASN F 2 148 ? 512.156 399.861 240.622 1.00 34.02 148 ASN D C 1
ATOM 11434 O O . ASN F 2 148 ? 511.635 400.966 240.608 1.00 34.02 148 ASN D O 1
ATOM 11439 N N . TYR F 2 149 ? 513.190 399.551 239.862 1.00 57.80 149 TYR D N 1
ATOM 11440 C CA . TYR F 2 149 ? 513.787 400.536 238.972 1.00 57.80 149 TYR D CA 1
ATOM 11441 C C . TYR F 2 149 ? 512.755 401.010 237.970 1.00 57.80 149 TYR D C 1
ATOM 11442 O O . TYR F 2 149 ? 512.674 402.197 237.687 1.00 57.80 149 TYR D O 1
ATOM 11451 N N . ALA F 2 150 ? 511.946 400.100 237.450 1.00 43.80 150 ALA D N 1
ATOM 11452 C CA . ALA F 2 150 ? 510.915 400.477 236.491 1.00 43.80 150 ALA D CA 1
ATOM 11453 C C . ALA F 2 150 ? 509.859 401.400 237.080 1.00 43.80 150 ALA D C 1
ATOM 11454 O O . ALA F 2 150 ? 509.494 402.393 236.467 1.00 43.80 150 ALA D O 1
ATOM 11456 N N . LEU F 2 151 ? 509.377 401.103 238.276 1.00 112.32 151 LEU D N 1
ATOM 11457 C CA . LEU F 2 151 ? 508.400 401.977 238.928 1.00 112.32 151 LEU D CA 1
ATOM 11458 C C . LEU F 2 151 ? 509.042 403.302 239.216 1.00 112.32 151 LEU D C 1
ATOM 11459 O O . LEU F 2 151 ? 508.406 404.338 239.109 1.00 112.32 151 LEU D O 1
ATOM 11464 N N . GLY F 2 152 ? 510.309 403.276 239.586 1.00 35.64 152 GLY D N 1
ATOM 11465 C CA . GLY F 2 152 ? 511.017 404.491 239.896 1.00 35.64 152 GLY D CA 1
ATOM 11466 C C . GLY F 2 152 ? 511.087 405.446 238.723 1.00 35.64 152 GLY D C 1
ATOM 11467 O O . GLY F 2 152 ? 510.914 406.638 238.944 1.00 35.64 152 GLY D O 1
ATOM 11468 N N . VAL F 2 153 ? 511.306 404.979 237.492 1.00 102.62 153 VAL D N 1
ATOM 11469 C CA . VAL F 2 153 ? 511.297 405.913 236.367 1.00 102.62 153 VAL D CA 1
ATOM 11470 C C . VAL F 2 153 ? 509.942 406.567 236.166 1.00 102.62 153 VAL D C 1
ATOM 11471 O O . VAL F 2 153 ? 509.891 407.749 235.867 1.00 102.62 153 VAL D O 1
ATOM 11475 N N . LEU F 2 154 ? 508.850 405.827 236.314 1.00 117.35 154 LEU D N 1
ATOM 11476 C CA . LEU F 2 154 ? 507.529 406.403 236.054 1.00 117.35 154 LEU D CA 1
ATOM 11477 C C . LEU F 2 154 ? 507.260 407.504 237.022 1.00 117.35 154 LEU D C 1
ATOM 11478 O O . LEU F 2 154 ? 506.787 408.560 236.638 1.00 117.35 154 LEU D O 1
ATOM 11483 N N . ARG F 2 155 ? 507.568 407.267 238.287 1.00 107.05 155 ARG D N 1
ATOM 11484 C CA . ARG F 2 155 ? 507.314 408.260 239.311 1.00 107.05 155 ARG D CA 1
ATOM 11485 C C . ARG F 2 155 ? 508.155 409.494 239.104 1.00 107.05 155 ARG D C 1
ATOM 11486 O O . ARG F 2 155 ? 507.665 410.596 239.290 1.00 107.05 155 ARG D O 1
ATOM 11494 N N . LYS F 2 156 ? 509.415 409.328 238.723 1.00 91.34 156 LYS D N 1
ATOM 11495 C CA . LYS F 2 156 ? 510.268 410.480 238.433 1.00 91.34 156 LYS D CA 1
ATOM 11496 C C . LYS F 2 156 ? 509.759 411.267 237.248 1.00 91.34 156 LYS D C 1
ATOM 11497 O O . LYS F 2 156 ? 509.815 412.486 237.242 1.00 91.34 156 LYS D O 1
ATOM 11503 N N . LYS F 2 157 ? 509.254 410.585 236.237 1.00 121.78 157 LYS D N 1
ATOM 11504 C CA . LYS F 2 157 ? 508.694 411.298 235.103 1.00 121.78 157 LYS D CA 1
ATOM 11505 C C . LYS F 2 157 ? 507.530 412.165 235.553 1.00 121.78 157 LYS D C 1
ATOM 11506 O O . LYS F 2 157 ? 507.431 413.317 235.157 1.00 121.78 157 LYS D O 1
ATOM 11512 N N . ILE F 2 158 ? 506.675 411.644 236.415 1.00 95.60 158 ILE D N 1
ATOM 11513 C CA . ILE F 2 158 ? 505.552 412.429 236.910 1.00 95.60 158 ILE D CA 1
ATOM 11514 C C . ILE F 2 158 ? 506.041 413.623 237.720 1.00 95.60 158 ILE D C 1
ATOM 11515 O O . ILE F 2 158 ? 505.480 414.700 237.612 1.00 95.60 158 ILE D O 1
ATOM 11520 N N . SER F 2 159 ? 507.079 413.457 238.526 1.00 91.85 159 SER D N 1
ATOM 11521 C CA . SER F 2 159 ? 507.584 414.551 239.351 1.00 91.85 159 SER D CA 1
ATOM 11522 C C . SER F 2 159 ? 508.080 415.670 238.480 1.00 91.85 159 SER D C 1
ATOM 11523 O O . SER F 2 159 ? 507.947 416.825 238.842 1.00 91.85 159 SER D O 1
ATOM 11526 N N . ASP F 2 160 ? 508.677 415.340 237.348 1.00 158.61 160 ASP D N 1
ATOM 11527 C CA . ASP F 2 160 ? 509.134 416.355 236.411 1.00 158.61 160 ASP D CA 1
ATOM 11528 C C . ASP F 2 160 ? 508.000 417.193 235.848 1.00 158.61 160 ASP D C 1
ATOM 11529 O O . ASP F 2 160 ? 508.170 418.378 235.608 1.00 158.61 160 ASP D O 1
ATOM 11534 N N . ILE F 2 161 ? 506.857 416.585 235.591 1.00 62.30 161 ILE D N 1
ATOM 11535 C CA . ILE F 2 161 ? 505.728 417.331 235.077 1.00 62.30 161 ILE D CA 1
ATOM 11536 C C . ILE F 2 161 ? 505.372 418.368 236.101 1.00 62.30 161 ILE D C 1
ATOM 11537 O O . ILE F 2 161 ? 505.226 419.534 235.771 1.00 62.30 161 ILE D O 1
ATOM 11542 N N . ASN F 2 162 ? 505.291 417.964 237.356 1.00 47.86 162 ASN D N 1
ATOM 11543 C CA . ASN F 2 162 ? 504.919 418.882 238.423 1.00 47.86 162 ASN D CA 1
ATOM 11544 C C . ASN F 2 162 ? 505.933 420.001 238.666 1.00 47.86 162 ASN D C 1
ATOM 11545 O O . ASN F 2 162 ? 505.557 421.163 238.748 1.00 47.86 162 ASN D O 1
ATOM 11550 N N . VAL F 2 163 ? 507.215 419.675 238.723 1.00 115.77 163 VAL D N 1
ATOM 11551 C CA . VAL F 2 163 ? 508.228 420.694 238.941 1.00 115.77 163 VAL D CA 1
ATOM 11552 C C . VAL F 2 163 ? 508.233 421.665 237.778 1.00 115.77 163 VAL D C 1
ATOM 11553 O O . VAL F 2 163 ? 508.311 422.862 237.990 1.00 115.77 163 VAL D O 1
ATOM 11557 N N . GLN F 2 164 ? 508.146 421.175 236.548 1.00 55.03 164 GLN D N 1
ATOM 11558 C CA . GLN F 2 164 ? 508.221 422.060 235.372 1.00 55.03 164 GLN D CA 1
ATOM 11559 C C . GLN F 2 164 ? 507.045 423.011 235.252 1.00 55.03 164 GLN D C 1
ATOM 11560 O O . GLN F 2 164 ? 507.228 424.165 234.905 1.00 55.03 164 GLN D O 1
ATOM 11566 N N . GLU F 2 165 ? 505.839 422.547 235.543 1.00 56.89 165 GLU D N 1
ATOM 11567 C CA . GLU F 2 165 ? 504.671 423.424 235.485 1.00 56.89 165 GLU D CA 1
ATOM 11568 C C . GLU F 2 165 ? 504.815 424.543 236.501 1.00 56.89 165 GLU D C 1
ATOM 11569 O O . GLU F 2 165 ? 504.473 425.678 236.219 1.00 56.89 165 GLU D O 1
ATOM 11575 N N . GLU F 2 166 ? 505.341 424.234 237.675 1.00 116.37 166 GLU D N 1
ATOM 11576 C CA . GLU F 2 166 ? 505.556 425.250 238.698 1.00 116.37 166 GLU D CA 1
ATOM 11577 C C . GLU F 2 166 ? 506.529 426.290 238.196 1.00 116.37 166 GLU D C 1
ATOM 11578 O O . GLU F 2 166 ? 506.337 427.470 238.427 1.00 116.37 166 GLU D O 1
ATOM 11584 N N . LYS F 2 167 ? 507.579 425.861 237.516 1.00 80.22 167 LYS D N 1
ATOM 11585 C CA . LYS F 2 167 ? 508.563 426.797 237.021 1.00 80.22 167 LYS D CA 1
ATOM 11586 C C . LYS F 2 167 ? 507.920 427.724 236.036 1.00 80.22 167 LYS D C 1
ATOM 11587 O O . LYS F 2 167 ? 508.199 428.908 236.041 1.00 80.22 167 LYS D O 1
ATOM 11593 N N . GLU F 2 168 ? 507.082 427.187 235.166 1.00 62.73 168 GLU D N 1
ATOM 11594 C CA . GLU F 2 168 ? 506.425 428.008 234.163 1.00 62.73 168 GLU D CA 1
ATOM 11595 C C . GLU F 2 168 ? 505.430 429.009 234.747 1.00 62.73 168 GLU D C 1
ATOM 11596 O O . GLU F 2 168 ? 505.380 430.139 234.298 1.00 62.73 168 GLU D O 1
ATOM 11602 N N . ILE F 2 169 ? 504.644 428.614 235.743 1.00 179.48 169 ILE D N 1
ATOM 11603 C CA . ILE F 2 169 ? 503.709 429.542 236.373 1.00 179.48 169 ILE D CA 1
ATOM 11604 C C . ILE F 2 169 ? 504.506 430.620 237.082 1.00 179.48 169 ILE D C 1
ATOM 11605 O O . ILE F 2 169 ? 504.191 431.791 236.966 1.00 179.48 169 ILE D O 1
ATOM 11610 N N . ARG F 2 170 ? 505.563 430.242 237.788 1.00 109.87 170 ARG D N 1
ATOM 11611 C CA . ARG F 2 170 ? 506.419 431.201 238.503 1.00 109.87 170 ARG D CA 1
ATOM 11612 C C . ARG F 2 170 ? 507.103 432.131 237.534 1.00 109.87 170 ARG D C 1
ATOM 11613 O O . ARG F 2 170 ? 507.170 433.332 237.771 1.00 109.87 170 ARG D O 1
ATOM 11621 N N . ALA F 2 171 ? 507.613 431.590 236.442 1.00 43.17 171 ALA D N 1
ATOM 11622 C CA . ALA F 2 171 ? 508.246 432.399 235.408 1.00 43.17 171 ALA D CA 1
ATOM 11623 C C . ALA F 2 171 ? 507.262 433.314 234.689 1.00 43.17 171 ALA D C 1
ATOM 11624 O O . ALA F 2 171 ? 507.619 434.417 234.313 1.00 43.17 171 ALA D O 1
ATOM 11626 N N . MET F 2 172 ? 506.035 432.861 234.466 1.00 72.72 172 MET D N 1
ATOM 11627 C CA . MET F 2 172 ? 505.042 433.667 233.762 1.00 72.72 172 MET D CA 1
ATOM 11628 C C . MET F 2 172 ? 504.828 434.917 234.539 1.00 72.72 172 MET D C 1
ATOM 11629 O O . MET F 2 172 ? 504.810 435.996 233.981 1.00 72.72 172 MET D O 1
ATOM 11634 N N . MET F 2 173 ? 504.688 434.780 235.840 1.00 83.39 173 MET D N 1
ATOM 11635 C CA . MET F 2 173 ? 504.441 435.930 236.682 1.00 83.39 173 MET D CA 1
ATOM 11636 C C . MET F 2 173 ? 505.608 436.907 236.730 1.00 83.39 173 MET D C 1
ATOM 11637 O O . MET F 2 173 ? 505.412 438.109 236.624 1.00 83.39 173 MET D O 1
ATOM 11642 N N . VAL F 2 174 ? 506.824 436.400 236.854 1.00 42.91 174 VAL D N 1
ATOM 11643 C CA . VAL F 2 174 ? 507.991 437.268 236.882 1.00 42.91 174 VAL D CA 1
ATOM 11644 C C . VAL F 2 174 ? 508.100 437.979 235.548 1.00 42.91 174 VAL D C 1
ATOM 11645 O O . VAL F 2 174 ? 508.367 439.164 235.517 1.00 42.91 174 VAL D O 1
ATOM 11649 N N . ASP F 2 175 ? 507.876 437.268 234.445 1.00 49.70 175 ASP D N 1
ATOM 11650 C CA . ASP F 2 175 ? 507.945 437.866 233.110 1.00 49.70 175 ASP D CA 1
ATOM 11651 C C . ASP F 2 175 ? 506.888 438.932 232.874 1.00 49.70 175 ASP D C 1
ATOM 11652 O O . ASP F 2 175 ? 507.178 439.973 232.295 1.00 49.70 175 ASP D O 1
ATOM 11657 N N . TYR F 2 176 ? 505.660 438.690 233.322 1.00 61.76 176 TYR D N 1
ATOM 11658 C CA . TYR F 2 176 ? 504.597 439.667 233.136 1.00 61.76 176 TYR D CA 1
ATOM 11659 C C . TYR F 2 176 ? 504.947 440.919 233.878 1.00 61.76 176 TYR D C 1
ATOM 11660 O O . TYR F 2 176 ? 504.856 442.003 233.338 1.00 61.76 176 TYR D O 1
ATOM 11669 N N . ALA F 2 177 ? 505.387 440.777 235.114 1.00 50.84 177 ALA D N 1
ATOM 11670 C CA . ALA F 2 177 ? 505.672 441.941 235.918 1.00 50.84 177 ALA D CA 1
ATOM 11671 C C . ALA F 2 177 ? 506.823 442.702 235.372 1.00 50.84 177 ALA D C 1
ATOM 11672 O O . ALA F 2 177 ? 506.764 443.916 235.268 1.00 50.84 177 ALA D O 1
ATOM 11674 N N . ILE F 2 178 ? 507.872 441.998 234.994 1.00 113.43 178 ILE D N 1
ATOM 11675 C CA . ILE F 2 178 ? 509.083 442.673 234.562 1.00 113.43 178 ILE D CA 1
ATOM 11676 C C . ILE F 2 178 ? 508.839 443.452 233.280 1.00 113.43 178 ILE D C 1
ATOM 11677 O O . ILE F 2 178 ? 509.357 444.557 233.151 1.00 113.43 178 ILE D O 1
ATOM 11682 N N . ASN F 2 179 ? 508.057 442.901 232.349 1.00 69.86 179 ASN D N 1
ATOM 11683 C CA . ASN F 2 179 ? 507.823 443.563 231.058 1.00 69.86 179 ASN D CA 1
ATOM 11684 C C . ASN F 2 179 ? 506.476 444.270 230.848 1.00 69.86 179 ASN D C 1
ATOM 11685 O O . ASN F 2 179 ? 506.463 445.432 230.458 1.00 69.86 179 ASN D O 1
ATOM 11690 N N . GLN F 2 180 ? 505.356 443.607 231.100 1.00 66.15 180 GLN D N 1
ATOM 11691 C CA . GLN F 2 180 ? 504.032 444.195 230.837 1.00 66.15 180 GLN D CA 1
ATOM 11692 C C . GLN F 2 180 ? 503.605 445.382 231.688 1.00 66.15 180 GLN D C 1
ATOM 11693 O O . GLN F 2 180 ? 503.000 446.305 231.170 1.00 66.15 180 GLN D O 1
ATOM 11699 N N . LEU F 2 181 ? 503.935 445.397 232.975 1.00 162.45 181 LEU D N 1
ATOM 11700 C CA . LEU F 2 181 ? 503.433 446.443 233.895 1.00 162.45 181 LEU D CA 1
ATOM 11701 C C . LEU F 2 181 ? 503.775 447.879 233.569 1.00 162.45 181 LEU D C 1
ATOM 11702 O O . LEU F 2 181 ? 504.846 448.168 233.054 1.00 162.45 181 LEU D O 1
ATOM 11707 N N . GLN F 2 182 ? 502.851 448.781 233.865 1.00 102.99 182 GLN D N 1
ATOM 11708 C CA . GLN F 2 182 ? 503.013 450.200 233.569 1.00 102.99 182 GLN D CA 1
ATOM 11709 C C . GLN F 2 182 ? 503.795 450.914 234.648 1.00 102.99 182 GLN D C 1
ATOM 11710 O O . GLN F 2 182 ? 504.108 450.327 235.668 1.00 102.99 182 GLN D O 1
ATOM 11716 N N . ASP F 2 183 ? 504.116 452.181 234.425 1.00 73.24 183 ASP D N 1
ATOM 11717 C CA . ASP F 2 183 ? 504.863 452.965 235.404 1.00 73.24 183 ASP D CA 1
ATOM 11718 C C . ASP F 2 183 ? 504.137 453.131 236.723 1.00 73.24 183 ASP D C 1
ATOM 11719 O O . ASP F 2 183 ? 504.764 453.111 237.775 1.00 73.24 183 ASP D O 1
ATOM 11724 N N . SER F 2 184 ? 502.819 453.325 236.689 1.00 38.87 184 SER D N 1
ATOM 11725 C CA . SER F 2 184 ? 502.039 453.524 237.912 1.00 38.87 184 SER D CA 1
ATOM 11726 C C . SER F 2 184 ? 502.103 452.309 238.822 1.00 38.87 184 SER D C 1
ATOM 11727 O O . SER F 2 184 ? 502.174 452.467 240.037 1.00 38.87 184 SER D O 1
ATOM 11730 N N . ASN F 2 185 ? 502.054 451.104 238.251 1.00 45.46 185 ASN D N 1
ATOM 11731 C CA . ASN F 2 185 ? 502.146 449.868 239.024 1.00 45.46 185 ASN D CA 1
ATOM 11732 C C . ASN F 2 185 ? 503.505 449.712 239.656 1.00 45.46 185 ASN D C 1
ATOM 11733 O O . ASN F 2 185 ? 503.603 449.261 240.784 1.00 45.46 185 ASN D O 1
ATOM 11738 N N . ARG F 2 186 ? 504.569 450.071 238.940 1.00 68.71 186 ARG D N 1
ATOM 11739 C CA . ARG F 2 186 ? 505.923 449.835 239.441 1.00 68.71 186 ARG D CA 1
ATOM 11740 C C . AR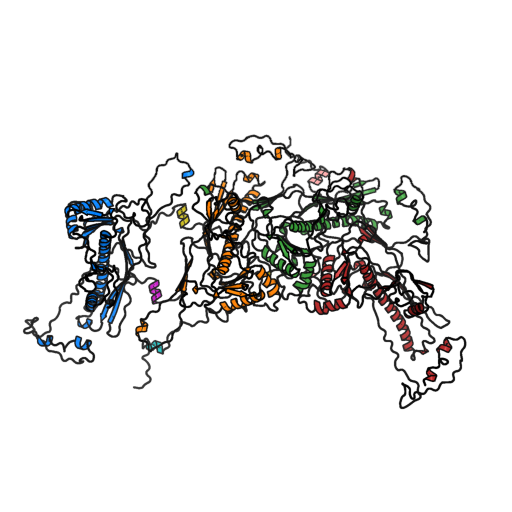G F 2 186 ? 506.325 450.697 240.621 1.00 68.71 186 ARG D C 1
ATOM 11741 O O . ARG F 2 186 ? 505.956 451.865 240.667 1.00 68.71 186 ARG D O 1
ATOM 11749 N N . ARG F 2 187 ? 507.088 450.138 241.564 1.00 128.07 187 ARG D N 1
ATOM 11750 C CA . ARG F 2 187 ? 507.548 450.867 242.743 1.00 128.07 187 ARG D CA 1
ATOM 11751 C C . ARG F 2 187 ? 508.969 450.419 242.965 1.00 128.07 187 ARG D C 1
ATOM 11752 O O . ARG F 2 187 ? 509.317 449.328 242.544 1.00 128.07 187 ARG D O 1
ATOM 11760 N N . THR F 2 188 ? 509.788 451.252 243.597 1.00 38.53 188 THR D N 1
ATOM 11761 C CA . THR F 2 188 ? 511.181 450.921 243.843 1.00 38.53 188 THR D CA 1
ATOM 11762 C C . THR F 2 188 ? 511.479 450.911 245.328 1.00 38.53 188 THR D C 1
ATOM 11763 O O . THR F 2 188 ? 511.108 451.854 246.015 1.00 38.53 188 THR D O 1
ATOM 11767 N N . ALA F 2 189 ? 512.132 449.856 245.829 1.00 49.97 189 ALA D N 1
ATOM 11768 C CA . ALA F 2 189 ? 512.482 449.747 247.243 1.00 49.97 189 ALA D CA 1
ATOM 11769 C C . ALA F 2 189 ? 513.973 449.630 247.410 1.00 49.97 189 ALA D C 1
ATOM 11770 O O . ALA F 2 189 ? 514.579 448.742 246.835 1.00 49.97 189 ALA D O 1
ATOM 11772 N N . SER F 2 190 ? 514.574 450.525 248.183 1.00 69.91 190 SER D N 1
ATOM 11773 C CA . SER F 2 190 ? 516.011 450.484 248.444 1.00 69.91 190 SER D CA 1
ATOM 11774 C C . SER F 2 190 ? 516.530 449.325 249.277 1.00 69.91 190 SER D C 1
ATOM 11775 O O . SER F 2 190 ? 517.584 448.784 248.961 1.00 69.91 190 SER D O 1
ATOM 11778 N N . SER F 2 191 ? 515.814 448.943 250.331 1.00 112.41 191 SER D N 1
ATOM 11779 C CA . SER F 2 191 ? 516.286 447.919 251.263 1.00 112.41 191 SER D CA 1
ATOM 11780 C C . SER F 2 191 ? 515.141 447.089 251.766 1.00 112.41 191 SER D C 1
ATOM 11781 O O . SER F 2 191 ? 513.995 447.456 251.576 1.00 112.41 191 SER D O 1
ATOM 11784 N N . LYS F 2 192 ? 515.431 445.974 252.421 1.00 144.86 192 LYS D N 1
ATOM 11785 C CA . LYS F 2 192 ? 514.366 445.072 252.844 1.00 144.86 192 LYS D CA 1
ATOM 11786 C C . LYS F 2 192 ? 513.360 445.692 253.794 1.00 144.86 192 LYS D C 1
ATOM 11787 O O . LYS F 2 192 ? 512.182 445.416 253.662 1.00 144.86 192 LYS D O 1
ATOM 11793 N N . GLU F 2 193 ? 513.777 446.519 254.742 1.00 60.08 193 GLU D N 1
ATOM 11794 C CA . GLU F 2 193 ? 512.790 447.192 255.598 1.00 60.08 193 GLU D CA 1
ATOM 11795 C C . GLU F 2 193 ? 511.897 448.098 254.781 1.00 60.08 193 GLU D C 1
ATOM 11796 O O . GLU F 2 193 ? 510.697 448.162 255.020 1.00 60.08 193 GLU D O 1
ATOM 11802 N N . ASP F 2 194 ? 512.474 448.801 253.817 1.00 50.25 194 ASP D N 1
ATOM 11803 C CA . ASP F 2 194 ? 511.683 449.667 252.959 1.00 50.25 194 ASP D CA 1
ATOM 11804 C C . ASP F 2 194 ? 510.723 448.817 252.154 1.00 50.25 194 ASP D C 1
ATOM 11805 O O . ASP F 2 194 ? 509.573 449.186 251.980 1.00 50.25 194 ASP D O 1
ATOM 11810 N N . LEU F 2 195 ? 511.176 447.669 251.678 1.00 102.79 195 LEU D N 1
ATOM 11811 C CA . LEU F 2 195 ? 510.310 446.791 250.913 1.00 102.79 195 LEU D CA 1
ATOM 11812 C C . LEU F 2 195 ? 509.138 446.299 251.732 1.00 102.79 195 LEU D C 1
ATOM 11813 O O . LEU F 2 195 ? 508.036 446.261 251.226 1.00 102.79 195 LEU D O 1
ATOM 11818 N N . THR F 2 196 ? 509.346 445.920 252.981 1.00 128.30 196 THR D N 1
ATOM 11819 C CA . THR F 2 196 ? 508.246 445.359 253.755 1.00 128.30 196 THR D CA 1
ATOM 11820 C C . THR F 2 196 ? 507.184 446.410 253.941 1.00 128.30 196 THR D C 1
ATOM 11821 O O . THR F 2 196 ? 506.006 446.093 253.909 1.00 128.30 196 THR D O 1
ATOM 11825 N N . GLU F 2 197 ? 507.576 447.656 254.163 1.00 120.01 197 GLU D N 1
ATOM 11826 C CA . GLU F 2 197 ? 506.599 448.746 254.259 1.00 120.01 197 GLU D CA 1
ATOM 11827 C C . GLU F 2 197 ? 505.865 448.952 252.951 1.00 120.01 197 GLU D C 1
ATOM 11828 O O . GLU F 2 197 ? 504.672 449.211 252.947 1.00 120.01 197 GLU D O 1
ATOM 11834 N N . ARG F 2 198 ? 506.578 448.851 251.840 1.00 97.47 198 ARG D N 1
ATOM 11835 C CA . ARG F 2 198 ? 505.967 449.009 250.527 1.00 97.47 198 ARG D CA 1
ATOM 11836 C C . ARG F 2 198 ? 504.921 447.931 250.287 1.00 97.47 198 ARG D C 1
ATOM 11837 O O . ARG F 2 198 ? 503.881 448.214 249.720 1.00 97.47 198 ARG D O 1
ATOM 11845 N N . VAL F 2 199 ? 505.199 446.696 250.686 1.00 43.14 199 VAL D N 1
ATOM 11846 C CA . VAL F 2 199 ? 504.257 445.588 250.511 1.00 43.14 199 VAL D CA 1
ATOM 11847 C C . VAL F 2 199 ? 503.034 445.883 251.341 1.00 43.14 199 VAL D C 1
ATOM 11848 O O . VAL F 2 199 ? 501.913 445.645 250.909 1.00 43.14 199 VAL D O 1
ATOM 11852 N N . PHE F 2 200 ? 503.239 446.415 252.533 1.00 46.12 200 PHE D N 1
ATOM 11853 C CA . PHE F 2 200 ? 502.135 446.736 253.441 1.00 46.12 200 PHE D CA 1
ATOM 11854 C C . PHE F 2 200 ? 501.287 447.799 252.774 1.00 46.12 200 PHE D C 1
ATOM 11855 O O . PHE F 2 200 ? 500.064 447.704 252.776 1.00 46.12 200 PHE D O 1
ATOM 11863 N N . GLU F 2 201 ? 501.925 448.798 252.172 1.00 75.64 201 GLU D N 1
ATOM 11864 C CA . GLU F 2 201 ? 501.207 449.888 251.497 1.00 75.64 201 GLU D CA 1
ATOM 11865 C C . GLU F 2 201 ? 500.438 449.417 250.279 1.00 75.64 201 GLU D C 1
ATOM 11866 O O . GLU F 2 201 ? 499.306 449.822 250.077 1.00 75.64 201 GLU D O 1
ATOM 11872 N N . ALA F 2 202 ? 501.033 448.550 249.478 1.00 56.61 202 ALA D N 1
ATOM 11873 C CA . ALA F 2 202 ? 500.400 448.071 248.261 1.00 56.61 202 ALA D CA 1
ATOM 11874 C C . ALA F 2 202 ? 499.134 447.300 248.533 1.00 56.61 202 ALA D C 1
ATOM 11875 O O . ALA F 2 202 ? 498.212 447.359 247.741 1.00 56.61 202 ALA D O 1
ATOM 11877 N N . ILE F 2 203 ? 499.077 446.548 249.636 1.00 158.99 203 ILE D N 1
ATOM 11878 C CA . ILE F 2 203 ? 497.884 445.774 249.996 1.00 158.99 203 ILE D CA 1
ATOM 11879 C C . ILE F 2 203 ? 496.741 446.745 250.199 1.00 158.99 203 ILE D C 1
ATOM 11880 O O . ILE F 2 203 ? 495.654 446.520 249.687 1.00 158.99 203 ILE D O 1
ATOM 11885 N N . LEU F 2 204 ? 496.990 447.861 250.886 1.00 142.40 204 LEU D N 1
ATOM 11886 C CA . LEU F 2 204 ? 495.965 448.879 251.111 1.00 142.40 204 LEU D CA 1
ATOM 11887 C C . LEU F 2 204 ? 495.620 449.632 249.822 1.00 142.40 204 LEU D C 1
ATOM 11888 O O . LEU F 2 204 ? 494.466 449.950 249.597 1.00 142.40 204 LEU D O 1
ATOM 11893 N N . ASN F 2 205 ? 496.609 449.926 248.984 1.00 106.17 205 ASN D N 1
ATOM 11894 C CA . ASN F 2 205 ? 496.366 450.653 247.748 1.00 106.17 205 ASN D CA 1
ATOM 11895 C C . ASN F 2 205 ? 495.438 449.875 246.845 1.00 106.17 205 ASN D C 1
ATOM 11896 O O . ASN F 2 205 ? 494.580 450.464 246.208 1.00 106.17 205 ASN D O 1
ATOM 11901 N N . MET F 2 206 ? 495.613 448.564 246.758 1.00 117.19 206 MET D N 1
ATOM 11902 C CA . MET F 2 206 ? 494.808 447.744 245.850 1.00 117.19 206 MET D CA 1
ATOM 11903 C C . MET F 2 206 ? 493.346 447.705 246.208 1.00 117.19 206 MET D C 1
ATOM 11904 O O . MET F 2 206 ? 492.509 447.645 245.323 1.00 117.19 206 MET D O 1
ATOM 11909 N N . GLN F 2 207 ? 493.030 447.722 247.489 1.00 206.28 207 GLN D N 1
ATOM 11910 C CA . GLN F 2 207 ? 491.626 447.759 247.924 1.00 206.28 207 GLN D CA 1
ATOM 11911 C C . GLN F 2 207 ? 490.844 449.035 247.533 1.00 206.28 207 GLN D C 1
ATOM 11912 O O . GLN F 2 207 ? 489.625 449.022 247.574 1.00 206.28 207 GLN D O 1
ATOM 11918 N N . ASN F 2 208 ? 491.518 450.142 247.232 1.00 72.24 208 ASN D N 1
ATOM 11919 C CA . ASN F 2 208 ? 490.852 451.369 246.750 1.00 72.24 208 ASN D CA 1
ATOM 11920 C C . ASN F 2 208 ? 490.386 451.227 245.317 1.00 72.24 208 ASN D C 1
ATOM 11921 O O . ASN F 2 208 ? 490.861 450.344 244.619 1.00 72.24 208 ASN D O 1
ATOM 11926 N N . ASN F 2 209 ? 489.485 452.099 244.855 1.00 44.42 209 ASN D N 1
ATOM 11927 C CA . ASN F 2 209 ? 489.047 452.076 243.453 1.00 44.42 209 ASN D CA 1
ATOM 11928 C C . ASN F 2 209 ? 490.054 452.871 242.636 1.00 44.42 209 ASN D C 1
ATOM 11929 O O . ASN F 2 209 ? 490.096 454.090 242.768 1.00 44.42 209 ASN D O 1
ATOM 11934 N N . SER F 2 210 ? 490.883 452.215 241.815 1.00 51.16 210 SER D N 1
ATOM 11935 C CA . SER F 2 210 ? 491.804 452.940 240.936 1.00 51.16 210 SER D CA 1
ATOM 11936 C C . SER F 2 210 ? 492.161 452.229 239.641 1.00 51.16 210 SER D C 1
ATOM 11937 O O . SER F 2 210 ? 492.313 451.012 239.633 1.00 51.16 210 SER D O 1
ATOM 11940 N N . ALA F 2 211 ? 492.347 452.989 238.560 1.00 51.60 211 ALA D N 1
ATOM 11941 C CA . ALA F 2 211 ? 492.666 452.431 237.242 1.00 51.60 211 ALA D CA 1
ATOM 11942 C C . ALA F 2 211 ? 494.144 452.323 237.024 1.00 51.60 211 ALA D C 1
ATOM 11943 O O . ALA F 2 211 ? 494.587 451.842 235.988 1.00 51.60 211 ALA D O 1
ATOM 11945 N N . LYS F 2 212 ? 494.918 452.777 237.984 1.00 111.39 212 LYS D N 1
ATOM 11946 C CA . LYS F 2 212 ? 496.356 452.793 237.846 1.00 111.39 212 LYS D CA 1
ATOM 11947 C C . LYS F 2 212 ? 496.943 451.408 237.720 1.00 111.39 212 LYS D C 1
ATOM 11948 O O . LYS F 2 212 ? 497.881 451.229 236.965 1.00 111.39 212 LYS D O 1
ATOM 11954 N N . TYR F 2 213 ? 496.419 450.437 238.458 1.00 106.95 213 TYR D N 1
ATOM 11955 C CA . TYR F 2 213 ? 496.978 449.072 238.472 1.00 106.95 213 TYR D CA 1
ATOM 11956 C C . TYR F 2 213 ? 496.416 448.115 237.417 1.00 106.95 213 TYR D C 1
ATOM 11957 O O . TYR F 2 213 ? 496.914 447.012 237.265 1.00 106.95 213 TYR D O 1
ATOM 11966 N N . ASN F 2 214 ? 495.395 448.540 236.684 1.00 97.08 214 ASN D N 1
ATOM 11967 C CA . ASN F 2 214 ? 494.783 447.740 235.626 1.00 97.08 214 ASN D CA 1
ATOM 11968 C C . ASN F 2 214 ? 495.690 447.796 234.445 1.00 97.08 214 ASN D C 1
ATOM 11969 O O . ASN F 2 214 ? 496.452 448.746 234.335 1.00 97.08 214 ASN D O 1
ATOM 11974 N N . GLU F 2 215 ? 495.625 446.815 233.552 1.00 194.65 215 GLU D N 1
ATOM 11975 C CA . GLU F 2 215 ? 496.420 446.810 232.310 1.00 194.65 215 GLU D CA 1
ATOM 11976 C C . GLU F 2 215 ? 495.468 446.881 231.126 1.00 194.65 215 GLU D C 1
ATOM 11977 O O . GLU F 2 215 ? 495.763 446.334 230.075 1.00 194.65 215 GLU D O 1
ATOM 11983 N N . VAL F 2 216 ? 494.327 447.550 231.296 1.00 167.00 216 VAL D N 1
ATOM 11984 C CA . VAL F 2 216 ? 493.316 447.659 230.239 1.00 167.00 216 VAL D CA 1
ATOM 11985 C C . VAL F 2 216 ? 493.847 448.420 229.043 1.00 167.00 216 VAL D C 1
ATOM 11986 O O . VAL F 2 216 ? 493.353 448.245 227.942 1.00 167.00 216 VAL D O 1
ATOM 11990 N N . HIS F 2 217 ? 494.849 449.259 229.238 1.00 79.11 217 HIS D N 1
ATOM 11991 C CA . HIS F 2 217 ? 495.417 449.999 228.118 1.00 79.11 217 HIS D CA 1
ATOM 11992 C C . HIS F 2 217 ? 495.972 449.072 227.056 1.00 79.11 217 HIS D C 1
ATOM 11993 O O . HIS F 2 217 ? 495.857 449.351 225.869 1.00 79.11 217 HIS D O 1
ATOM 12000 N N . LYS F 2 218 ? 496.586 447.982 227.470 1.00 185.67 218 LYS D N 1
ATOM 12001 C CA . LYS F 2 218 ? 497.105 446.990 226.532 1.00 185.67 218 LYS D CA 1
ATOM 12002 C C . LYS F 2 218 ? 495.967 446.347 225.748 1.00 185.67 218 LYS D C 1
ATOM 12003 O O . LYS F 2 218 ? 496.143 446.023 224.581 1.00 185.67 218 LYS D O 1
ATOM 12009 N N . ALA F 2 219 ? 494.801 446.167 226.365 1.00 51.65 219 ALA D N 1
ATOM 12010 C CA . ALA F 2 219 ? 493.678 445.471 225.732 1.00 51.65 219 ALA D CA 1
ATOM 12011 C C . ALA F 2 219 ? 493.179 446.263 224.558 1.00 51.65 219 ALA D C 1
ATOM 12012 O O . ALA F 2 219 ? 493.485 447.445 224.449 1.00 51.65 219 ALA D O 1
ATOM 12014 N N . SER F 2 220 ? 492.400 445.654 223.672 1.00 104.89 220 SER D N 1
ATOM 12015 C CA . SER F 2 220 ? 492.039 446.325 222.423 1.00 104.89 220 SER D CA 1
ATOM 12016 C C . SER F 2 220 ? 491.328 447.667 222.476 1.00 104.89 220 SER D C 1
ATOM 12017 O O . SER F 2 220 ? 491.713 448.571 221.739 1.00 104.89 220 SER D O 1
ATOM 12020 N N . GLY F 2 221 ? 490.338 447.833 223.334 1.00 69.63 221 GLY D N 1
ATOM 12021 C CA . GLY F 2 221 ? 489.569 449.067 223.364 1.00 69.63 221 GLY D CA 1
ATOM 12022 C C . GLY F 2 221 ? 490.031 450.095 224.358 1.00 69.63 221 GLY D C 1
ATOM 12023 O O . GLY F 2 221 ? 489.429 451.162 224.437 1.00 69.63 221 GLY D O 1
ATOM 12024 N N . GLY F 2 222 ? 491.097 449.817 225.091 1.00 96.94 222 GLY D N 1
ATOM 12025 C CA . GLY F 2 222 ? 491.537 450.696 226.154 1.00 96.94 222 GLY D CA 1
ATOM 12026 C C . GLY F 2 222 ? 492.605 451.685 225.799 1.00 96.94 222 GLY D C 1
ATOM 12027 O O . GLY F 2 222 ? 493.167 452.305 226.689 1.00 96.94 222 GLY D O 1
ATOM 12028 N N . SER F 2 223 ? 492.888 451.869 224.523 1.00 54.09 223 SER D N 1
ATOM 12029 C CA . SER F 2 223 ? 493.991 452.731 224.134 1.00 54.09 223 SER D CA 1
ATOM 12030 C C . SER F 2 223 ? 493.875 454.168 224.605 1.00 54.09 223 SER D C 1
ATOM 12031 O O . SER F 2 223 ? 494.887 454.745 224.985 1.00 54.09 223 SER D O 1
ATOM 12034 N N . VAL F 2 224 ? 492.681 454.753 224.557 1.00 38.97 224 VAL D N 1
ATOM 12035 C CA . VAL F 2 224 ? 492.465 456.127 225.048 1.00 38.97 224 VAL D CA 1
ATOM 12036 C C . VAL F 2 224 ? 491.735 456.246 226.388 1.00 38.97 224 VAL D C 1
ATOM 12037 O O . VAL F 2 224 ? 492.141 457.045 227.217 1.00 38.97 224 VAL D O 1
ATOM 12041 N N . GLY F 2 225 ? 490.743 455.415 226.661 1.00 31.17 225 GLY D N 1
ATOM 12042 C CA . GLY F 2 225 ? 489.930 455.545 227.874 1.00 31.17 225 GLY D CA 1
ATOM 12043 C C . GLY F 2 225 ? 490.449 454.960 229.169 1.00 31.17 225 GLY D C 1
ATOM 12044 O O . GLY F 2 225 ? 491.611 454.573 229.224 1.00 31.17 225 GLY D O 1
ATOM 12045 N N . GLN F 2 226 ? 489.611 454.927 230.212 1.00 46.83 226 GLN D N 1
ATOM 12046 C CA . GLN F 2 226 ? 490.001 454.373 231.525 1.00 46.83 226 GLN D CA 1
ATOM 12047 C C . GLN F 2 226 ? 489.018 453.376 232.121 1.00 46.83 226 GLN D C 1
ATOM 12048 O O . GLN F 2 226 ? 487.833 453.489 231.866 1.00 46.83 226 GLN D O 1
ATOM 12054 N N . TYR F 2 227 ? 489.506 452.392 232.879 1.00 93.30 227 TYR D N 1
ATOM 12055 C CA . TYR F 2 227 ? 488.651 451.417 233.556 1.00 93.30 227 TYR D CA 1
ATOM 12056 C C . TYR F 2 227 ? 489.106 451.344 234.988 1.00 93.30 227 TYR D C 1
ATOM 12057 O O . TYR F 2 227 ? 490.279 451.118 235.221 1.00 93.30 227 TYR D O 1
ATOM 12066 N N . THR F 2 228 ? 488.197 451.478 235.943 1.00 44.86 228 THR D N 1
ATOM 12067 C CA . THR F 2 228 ? 488.537 451.447 237.357 1.00 44.86 228 THR D CA 1
ATOM 12068 C C . THR F 2 228 ? 488.042 450.140 237.928 1.00 44.86 228 THR D C 1
ATOM 12069 O O . THR F 2 228 ? 486.873 449.819 237.759 1.00 44.86 228 THR D O 1
ATOM 12073 N N . THR F 2 229 ? 488.912 449.398 238.612 1.00 51.46 229 THR D N 1
ATOM 12074 C CA . THR F 2 229 ? 488.561 448.107 239.194 1.00 51.46 229 THR D CA 1
ATOM 12075 C C . THR F 2 229 ? 489.044 448.120 240.626 1.00 51.46 229 THR D C 1
ATOM 12076 O O . THR F 2 229 ? 489.950 448.882 240.953 1.00 51.46 229 THR D O 1
ATOM 12080 N N . VAL F 2 230 ? 488.440 447.313 241.479 1.00 44.73 230 VAL D N 1
ATOM 12081 C CA . VAL F 2 230 ? 488.800 447.264 242.882 1.00 44.73 230 VAL D CA 1
ATOM 12082 C C . VAL F 2 230 ? 489.178 445.843 243.171 1.00 44.73 230 VAL D C 1
ATOM 12083 O O . VAL F 2 230 ? 488.461 444.934 242.773 1.00 44.73 230 VAL D O 1
ATOM 12087 N N . SER F 2 231 ? 490.311 445.633 243.834 1.00 70.22 231 SER D N 1
ATOM 12088 C CA . SER F 2 231 ? 490.762 444.286 244.168 1.00 70.22 231 SER D CA 1
ATOM 12089 C C . SER F 2 231 ? 490.545 444.025 245.623 1.00 70.22 231 SER D C 1
ATOM 12090 O O . SER F 2 231 ? 491.206 444.617 246.457 1.00 70.22 231 SER D O 1
ATOM 12093 N N . LYS F 2 232 ? 489.649 443.108 245.931 1.00 168.56 232 LYS D N 1
ATOM 12094 C CA . LYS F 2 232 ? 489.346 442.797 247.309 1.00 168.56 232 LYS D CA 1
ATOM 12095 C C . LYS F 2 232 ? 490.463 442.052 247.967 1.00 168.56 232 LYS D C 1
ATOM 12096 O O . LYS F 2 232 ? 491.152 441.292 247.311 1.00 168.56 232 LYS D O 1
ATOM 12102 N N . LEU F 2 233 ? 490.651 442.249 249.263 1.00 160.30 233 LEU D N 1
ATOM 12103 C CA . LEU F 2 233 ? 491.649 441.477 249.992 1.00 160.30 233 LEU D CA 1
ATOM 12104 C C . LEU F 2 233 ? 491.045 440.121 250.094 1.00 160.30 233 LEU D C 1
ATOM 12105 O O . LEU F 2 233 ? 489.835 440.025 249.928 1.00 160.30 233 LEU D O 1
ATOM 12110 N N . SER F 2 234 ? 491.841 439.087 250.339 1.00 110.03 234 SER D N 1
ATOM 12111 C CA . SER F 2 234 ? 491.393 437.689 250.369 1.00 110.03 234 SER D CA 1
ATOM 12112 C C . SER F 2 234 ? 491.557 437.150 248.982 1.00 110.03 234 SER D C 1
ATOM 12113 O O . SER F 2 234 ? 491.379 435.958 248.786 1.00 110.03 234 SER D O 1
ATOM 12116 N N . ASP F 2 235 ? 491.877 438.005 248.014 1.00 103.66 235 ASP D N 1
ATOM 12117 C CA . ASP F 2 235 ? 492.169 437.574 246.671 1.00 103.66 235 ASP D CA 1
ATOM 12118 C C . ASP F 2 235 ? 493.476 438.244 246.244 1.00 103.66 235 ASP D C 1
ATOM 12119 O O . ASP F 2 235 ? 493.652 438.465 245.068 1.00 103.66 235 ASP D O 1
ATOM 12124 N N . ILE F 2 236 ? 494.365 438.598 247.171 1.00 75.33 236 ILE D N 1
ATOM 12125 C CA . ILE F 2 236 ? 495.631 439.219 246.826 1.00 75.33 236 ILE D CA 1
ATOM 12126 C C . ILE F 2 236 ? 496.646 438.230 247.283 1.00 75.33 236 ILE D C 1
ATOM 12127 O O . ILE F 2 236 ? 496.597 437.821 248.415 1.00 75.33 236 ILE D O 1
ATOM 12132 N N . ALA F 2 237 ? 497.555 437.821 246.416 1.00 42.74 237 ALA D N 1
ATOM 12133 C CA . ALA F 2 237 ? 498.566 436.863 246.752 1.00 42.74 237 ALA D CA 1
ATOM 12134 C C . ALA F 2 237 ? 499.792 437.585 246.344 1.00 42.74 237 ALA D C 1
ATOM 12135 O O . ALA F 2 237 ? 499.752 438.257 245.329 1.00 42.74 237 ALA D O 1
ATOM 12137 N N . ILE F 2 238 ? 500.885 437.448 247.089 1.00 60.54 238 ILE D N 1
ATOM 12138 C CA . ILE F 2 238 ? 502.097 438.190 246.801 1.00 60.54 238 ILE D CA 1
ATOM 12139 C C . ILE F 2 238 ? 503.205 437.179 246.537 1.00 60.54 238 ILE D C 1
ATOM 12140 O O . ILE F 2 238 ? 503.308 436.239 247.271 1.00 60.54 238 ILE D O 1
ATOM 12145 N N . LEU F 2 239 ? 503.997 437.338 245.481 1.00 73.57 239 LEU D N 1
ATOM 12146 C CA . LEU F 2 239 ? 505.058 436.394 245.121 1.00 73.57 239 LEU D CA 1
ATOM 12147 C C . LEU F 2 239 ? 506.418 437.020 245.426 1.00 73.57 239 LEU D C 1
ATOM 12148 O O . LEU F 2 239 ? 506.764 438.008 244.795 1.00 73.57 239 LEU D O 1
ATOM 12153 N N . THR F 2 240 ? 507.196 436.459 246.353 1.00 52.44 240 THR D N 1
ATOM 12154 C CA . THR F 2 240 ? 508.483 437.028 246.749 1.00 52.44 240 THR D CA 1
ATOM 12155 C C . THR F 2 240 ? 509.563 435.961 246.838 1.00 52.44 240 THR D C 1
ATOM 12156 O O . THR F 2 240 ? 509.293 434.826 246.504 1.00 52.44 240 THR D O 1
ATOM 12160 N N . THR F 2 241 ? 510.801 436.325 247.184 1.00 42.30 241 THR D N 1
ATOM 12161 C CA . THR F 2 241 ? 511.865 435.357 247.427 1.00 42.30 241 THR D CA 1
ATOM 12162 C C . THR F 2 241 ? 511.843 434.909 248.894 1.00 42.30 241 THR D C 1
ATOM 12163 O O . THR F 2 241 ? 511.294 435.618 249.727 1.00 42.30 241 THR D O 1
ATOM 12167 N N . ASP F 2 242 ? 512.429 433.753 249.221 1.00 46.26 242 ASP D N 1
ATOM 12168 C CA . ASP F 2 242 ? 512.493 433.254 250.617 1.00 46.26 242 ASP D CA 1
ATOM 12169 C C . ASP F 2 242 ? 513.316 434.134 251.514 1.00 46.26 242 ASP D C 1
ATOM 12170 O O . ASP F 2 242 ? 513.084 434.171 252.705 1.00 46.26 242 ASP D O 1
ATOM 12175 N N . SER F 2 243 ? 514.309 434.811 250.968 1.00 32.00 243 SER D N 1
ATOM 12176 C CA . SER F 2 243 ? 515.147 435.652 251.788 1.00 32.00 243 SER D CA 1
ATOM 12177 C C . SER F 2 243 ? 514.282 436.710 252.447 1.00 32.00 243 SER D C 1
ATOM 12178 O O . SER F 2 243 ? 514.477 436.994 253.622 1.00 32.00 243 SER D O 1
ATOM 12181 N N . LEU F 2 244 ? 513.332 437.297 251.720 1.00 106.77 244 LEU D N 1
ATOM 12182 C CA . LEU F 2 244 ? 512.403 438.259 252.315 1.00 106.77 244 LEU D CA 1
ATOM 12183 C C . LEU F 2 244 ? 511.462 437.647 253.346 1.00 106.77 244 LEU D C 1
ATOM 12184 O O . LEU F 2 244 ? 511.198 438.262 254.359 1.00 106.77 244 LEU D O 1
ATOM 12189 N N . LYS F 2 245 ? 510.934 436.460 253.087 1.00 41.73 245 LYS D N 1
ATOM 12190 C CA . LYS F 2 245 ? 510.042 435.836 254.053 1.00 41.73 245 LYS D CA 1
ATOM 12191 C C . LYS F 2 245 ? 510.819 435.566 255.313 1.00 41.73 245 LYS D C 1
ATOM 12192 O O . LYS F 2 245 ? 510.324 435.779 256.404 1.00 41.73 245 LYS D O 1
ATOM 12198 N N . SER F 2 246 ? 512.052 435.119 255.172 1.00 23.14 246 SER D N 1
ATOM 12199 C CA . SER F 2 246 ? 512.884 434.844 256.324 1.00 23.14 246 SER D CA 1
ATOM 12200 C C . SER F 2 246 ? 513.130 436.117 257.087 1.00 23.14 246 SER D C 1
ATOM 12201 O O . SER F 2 246 ? 513.118 436.116 258.300 1.00 23.14 246 SER D O 1
ATOM 12204 N N . TYR F 2 247 ? 513.351 437.212 256.383 1.00 62.72 247 TYR D N 1
ATOM 12205 C CA . TYR F 2 247 ? 513.560 438.493 257.035 1.00 62.72 247 TYR D CA 1
ATOM 12206 C C . TYR F 2 247 ? 512.339 438.907 257.815 1.00 62.72 247 TYR D C 1
ATOM 12207 O O . TYR F 2 247 ? 512.455 439.347 258.948 1.00 62.72 247 TYR D O 1
ATOM 12216 N N . LEU F 2 248 ? 511.161 438.743 257.236 1.00 57.98 248 LEU D N 1
ATOM 12217 C CA . LEU F 2 248 ? 509.962 439.174 257.917 1.00 57.98 248 LEU D CA 1
ATOM 12218 C C . LEU F 2 248 ? 509.811 438.381 259.197 1.00 57.98 248 LEU D C 1
ATOM 12219 O O . LEU F 2 248 ? 509.584 438.955 260.238 1.00 57.98 248 LEU D O 1
ATOM 12224 N N . LEU F 2 249 ? 509.961 437.066 259.137 1.00 100.42 249 LEU D N 1
ATOM 12225 C CA . LEU F 2 249 ? 509.747 436.253 260.327 1.00 100.42 249 LEU D CA 1
ATOM 12226 C C . LEU F 2 249 ? 510.799 436.486 261.365 1.00 100.42 249 LEU D C 1
ATOM 12227 O O . LEU F 2 249 ? 510.481 436.676 262.523 1.00 100.42 249 LEU D O 1
ATOM 12232 N N . ASP F 2 250 ? 512.056 436.485 260.955 1.00 151.96 250 ASP D N 1
ATOM 12233 C CA . ASP F 2 250 ? 513.169 436.647 261.895 1.00 151.96 250 ASP D CA 1
ATOM 12234 C C . ASP F 2 250 ? 513.370 438.006 262.540 1.00 151.96 250 ASP D C 1
ATOM 12235 O O . ASP F 2 250 ? 513.652 438.065 263.732 1.00 151.96 250 ASP D O 1
ATOM 12240 N N . THR F 2 251 ? 513.259 439.082 261.762 1.00 82.16 251 THR D N 1
ATOM 12241 C CA . THR F 2 251 ? 513.518 440.421 262.281 1.00 82.16 251 THR D CA 1
ATOM 12242 C C . THR F 2 251 ? 512.314 441.315 262.431 1.00 82.16 251 THR D C 1
ATOM 12243 O O . THR F 2 251 ? 512.410 442.299 263.149 1.00 82.16 251 THR D O 1
ATOM 12247 N N . LYS F 2 252 ? 511.202 441.022 261.766 1.00 134.60 252 LYS D N 1
ATOM 12248 C CA . LYS F 2 252 ? 510.046 441.915 261.828 1.00 134.60 252 LYS D CA 1
ATOM 12249 C C . LYS F 2 252 ? 508.966 441.342 262.714 1.00 134.60 252 LYS D C 1
ATOM 12250 O O . LYS F 2 252 ? 508.610 441.949 263.705 1.00 134.60 252 LYS D O 1
ATOM 12256 N N . ILE F 2 253 ? 508.476 440.159 262.396 1.00 101.68 253 ILE D N 1
ATOM 12257 C CA . ILE F 2 253 ? 507.417 439.549 263.179 1.00 101.68 253 ILE D CA 1
ATOM 12258 C C . ILE F 2 253 ? 507.929 439.260 264.569 1.00 101.68 253 ILE D C 1
ATOM 12259 O O . ILE F 2 253 ? 507.238 439.514 265.546 1.00 101.68 253 ILE D O 1
ATOM 12264 N N . ALA F 2 254 ? 509.139 438.745 264.676 1.00 64.70 254 ALA D N 1
ATOM 12265 C CA . ALA F 2 254 ? 509.641 438.357 265.979 1.00 64.70 254 ALA D CA 1
ATOM 12266 C C . ALA F 2 254 ? 509.809 439.532 266.911 1.00 64.70 254 ALA D C 1
ATOM 12267 O O . ALA F 2 254 ? 509.371 439.474 268.047 1.00 64.70 254 ALA D O 1
ATOM 12269 N N . ASN F 2 255 ? 510.421 440.600 266.438 1.00 123.51 255 ASN D N 1
ATOM 12270 C CA . ASN F 2 255 ? 510.638 441.788 267.255 1.00 123.51 255 ASN D CA 1
ATOM 12271 C C . ASN F 2 255 ? 509.391 442.630 267.597 1.00 123.51 255 ASN D C 1
ATOM 12272 O O . ASN F 2 255 ? 509.309 443.162 268.696 1.00 123.51 255 ASN D O 1
ATOM 12277 N N . THR F 2 256 ? 508.438 442.779 266.675 1.00 139.31 256 THR D N 1
ATOM 12278 C CA . THR F 2 256 ? 507.263 443.638 266.902 1.00 139.31 256 THR D CA 1
ATOM 12279 C C . THR F 2 256 ? 506.373 443.222 268.041 1.00 139.31 256 THR D C 1
ATOM 12280 O O . THR F 2 256 ? 506.025 442.056 268.164 1.00 139.31 256 THR D O 1
ATOM 12284 N N . PHE F 2 257 ? 505.990 444.176 268.872 1.00 138.46 257 PHE D N 1
ATOM 12285 C CA . PHE F 2 257 ? 505.126 443.901 270.021 1.00 138.46 257 PHE D CA 1
ATOM 12286 C C . PHE F 2 257 ? 503.711 443.543 269.678 1.00 138.46 257 PHE D C 1
ATOM 12287 O O . PHE F 2 257 ? 503.128 442.685 270.331 1.00 138.46 257 PHE D O 1
ATOM 12295 N N . GLN F 2 258 ? 503.151 444.184 268.663 1.00 74.34 258 GLN D N 1
ATOM 12296 C CA . GLN F 2 258 ? 501.752 443.994 268.332 1.00 74.34 258 GLN D CA 1
ATOM 12297 C C . GLN F 2 258 ? 501.640 443.575 266.891 1.00 74.34 258 GLN D C 1
ATOM 12298 O O . GLN F 2 258 ? 501.297 444.383 266.032 1.00 74.34 258 GLN D O 1
ATOM 12304 N N . MET F 2 259 ? 501.928 442.305 266.623 1.00 145.96 259 MET D N 1
ATOM 12305 C CA . MET F 2 259 ? 501.854 441.765 265.274 1.00 145.96 259 MET D CA 1
ATOM 12306 C C . MET F 2 259 ? 500.464 441.223 265.040 1.00 145.96 259 MET D C 1
ATOM 12307 O O . MET F 2 259 ? 500.167 440.754 263.955 1.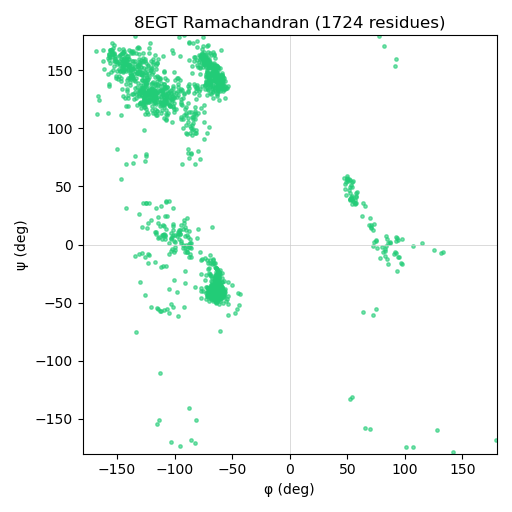00 145.96 259 MET D O 1
ATOM 12312 N N . ALA F 2 260 ? 499.591 441.302 266.033 1.00 51.83 260 ALA D N 1
ATOM 12313 C CA . ALA F 2 260 ? 498.231 440.858 265.821 1.00 51.83 260 ALA D CA 1
ATOM 12314 C C . ALA F 2 260 ? 497.614 441.785 264.847 1.00 51.83 260 ALA D C 1
ATOM 12315 O O . ALA F 2 260 ? 497.628 442.983 265.070 1.00 51.83 260 ALA D O 1
ATOM 12317 N N . GLY F 2 261 ? 497.064 441.243 263.774 1.00 57.14 261 GLY D N 1
ATOM 12318 C CA . GLY F 2 261 ? 496.392 442.036 262.767 1.00 57.14 261 GLY D CA 1
ATOM 12319 C C . GLY F 2 261 ? 497.223 442.497 261.588 1.00 57.14 261 GLY D C 1
ATOM 12320 O O . GLY F 2 261 ? 496.710 442.646 260.501 1.00 57.14 261 GLY D O 1
ATOM 12321 N N . ILE F 2 262 ? 498.526 442.573 261.726 1.00 169.85 262 ILE D N 1
ATOM 12322 C CA . ILE F 2 262 ? 499.345 443.154 260.660 1.00 169.85 262 ILE D CA 1
ATOM 12323 C C . ILE F 2 262 ? 500.211 442.135 259.936 1.00 169.85 262 ILE D C 1
ATOM 12324 O O . ILE F 2 262 ? 501.132 442.515 259.226 1.00 169.85 262 ILE D O 1
ATOM 12329 N N . ASP F 2 263 ? 499.912 440.849 260.083 1.00 122.68 263 ASP D N 1
ATOM 12330 C CA . ASP F 2 263 ? 500.730 439.820 259.469 1.00 122.68 263 ASP D CA 1
ATOM 12331 C C . ASP F 2 263 ? 500.113 439.460 258.148 1.00 122.68 263 ASP D C 1
ATOM 12332 O O . ASP F 2 263 ? 498.959 439.052 258.120 1.00 122.68 263 ASP D O 1
ATOM 12337 N N . PHE F 2 264 ? 500.860 439.623 257.052 1.00 126.37 264 PHE D N 1
ATOM 12338 C CA . PHE F 2 264 ? 500.382 439.292 255.699 1.00 126.37 264 PHE D CA 1
ATOM 12339 C C . PHE F 2 264 ? 501.042 438.034 255.146 1.00 126.37 264 PHE D C 1
ATOM 12340 O O . PHE F 2 264 ? 500.911 437.760 253.964 1.00 126.37 264 PHE D O 1
ATOM 12348 N N . THR F 2 265 ? 501.719 437.243 255.977 1.00 88.26 265 THR D N 1
ATOM 12349 C CA . THR F 2 265 ? 502.468 436.080 255.484 1.00 88.26 265 THR D CA 1
ATOM 12350 C C . THR F 2 265 ? 501.620 434.944 254.957 1.00 88.26 265 THR D C 1
ATOM 12351 O O . THR F 2 265 ? 502.150 434.055 254.312 1.00 88.26 265 THR D O 1
ATOM 12355 N N . ASP F 2 266 ? 500.330 434.923 255.251 1.00 92.24 266 ASP D N 1
ATOM 12356 C CA . ASP F 2 266 ? 499.456 433.901 254.680 1.00 92.24 266 ASP D CA 1
ATOM 12357 C C . ASP F 2 266 ? 499.404 434.040 253.169 1.00 92.24 266 ASP D C 1
ATOM 12358 O O . ASP F 2 266 ? 499.359 433.046 252.466 1.00 92.24 266 ASP D O 1
ATOM 12363 N N . HIS F 2 267 ? 499.362 435.261 252.668 1.00 136.47 267 HIS D N 1
ATOM 12364 C CA . HIS F 2 267 ? 499.365 435.525 251.229 1.00 136.47 267 HIS D CA 1
ATOM 12365 C C . HIS F 2 267 ? 500.650 435.180 250.496 1.00 136.47 267 HIS D C 1
ATOM 12366 O O . HIS F 2 267 ? 500.593 434.758 249.349 1.00 136.47 267 HIS D O 1
ATOM 12373 N N . ILE F 2 268 ? 501.808 435.351 251.122 1.00 153.74 268 ILE D N 1
ATOM 12374 C CA . ILE F 2 268 ? 503.095 435.178 250.417 1.00 153.74 268 ILE D CA 1
ATOM 12375 C C . ILE F 2 268 ? 503.315 433.809 249.782 1.00 153.74 268 ILE D C 1
ATOM 12376 O O . ILE F 2 268 ? 502.994 432.800 250.399 1.00 153.74 268 ILE D O 1
ATOM 12381 N N . ILE F 2 269 ? 503.890 433.771 248.572 1.00 146.95 269 ILE D N 1
ATOM 12382 C CA . ILE F 2 269 ? 504.187 432.523 247.851 1.00 146.95 269 ILE D CA 1
ATOM 12383 C C . ILE F 2 269 ? 505.670 432.670 247.582 1.00 146.95 269 ILE D C 1
ATOM 12384 O O . ILE F 2 269 ? 506.088 432.949 246.465 1.00 146.95 269 ILE D O 1
ATOM 12389 N N . SER F 2 270 ? 506.496 432.457 248.607 1.00 97.11 270 SER D N 1
ATOM 12390 C CA . SER F 2 270 ? 507.920 432.652 248.468 1.00 97.11 270 SER D CA 1
ATOM 12391 C C . SER F 2 270 ? 508.645 431.495 247.820 1.00 97.11 270 SER D C 1
ATOM 12392 O O . SER F 2 270 ? 508.399 430.356 248.185 1.00 97.11 270 SER D O 1
ATOM 12395 N N . PHE F 2 271 ? 509.541 431.773 246.866 1.00 74.90 271 PHE D N 1
ATOM 12396 C CA . PHE F 2 271 ? 510.346 430.730 246.237 1.00 74.90 271 PHE D CA 1
ATOM 12397 C C . PHE F 2 271 ? 511.806 430.971 246.554 1.00 74.90 271 PHE D C 1
ATOM 12398 O O . PHE F 2 271 ? 512.217 432.094 246.737 1.00 74.90 271 PHE D O 1
ATOM 12406 N N . ASP F 2 272 ? 512.601 429.911 246.613 1.00 118.06 272 ASP D N 1
ATOM 12407 C CA . ASP F 2 272 ? 514.007 430.026 246.948 1.00 118.06 272 ASP D CA 1
ATOM 12408 C C . ASP F 2 272 ? 514.640 430.966 245.967 1.00 118.06 272 ASP D C 1
ATOM 12409 O O . ASP F 2 272 ? 515.394 431.845 246.369 1.00 118.06 272 ASP D O 1
ATOM 12414 N N . ASP F 2 273 ? 514.339 430.794 244.683 1.00 94.09 273 ASP D N 1
ATOM 12415 C CA . ASP F 2 273 ? 514.943 431.594 243.625 1.00 94.09 273 ASP D CA 1
ATOM 12416 C C . ASP F 2 273 ? 513.894 431.766 242.540 1.00 94.09 273 ASP D C 1
ATOM 12417 O O . ASP F 2 273 ? 513.540 430.797 241.884 1.00 94.09 273 ASP D O 1
ATOM 12422 N N . LEU F 2 274 ? 513.390 432.984 242.346 1.00 165.68 274 LEU D N 1
ATOM 12423 C CA . LEU F 2 274 ? 512.347 433.227 241.348 1.00 165.68 274 LEU D CA 1
ATOM 12424 C C . LEU F 2 274 ? 512.873 432.999 239.932 1.00 165.68 274 LEU D C 1
ATOM 12425 O O . LEU F 2 274 ? 512.160 432.484 239.073 1.00 165.68 274 LEU D O 1
ATOM 12430 N N . GLY F 2 275 ? 514.117 433.373 239.690 1.00 82.07 275 GLY D N 1
ATOM 12431 C CA . GLY F 2 275 ? 514.737 433.153 238.395 1.00 82.07 275 GLY D CA 1
ATOM 12432 C C . GLY F 2 275 ? 515.142 431.724 238.163 1.00 82.07 275 GLY D C 1
ATOM 12433 O O . GLY F 2 275 ? 515.087 430.924 239.091 1.00 82.07 275 GLY D O 1
ATOM 12434 N N . GLY F 2 276 ? 515.549 431.398 236.945 1.00 185.27 276 GLY D N 1
ATOM 12435 C CA . GLY F 2 276 ? 515.901 430.026 236.604 1.00 185.27 276 GLY D CA 1
ATOM 12436 C C . GLY F 2 276 ? 515.297 429.522 235.310 1.00 185.27 276 GLY D C 1
ATOM 12437 O O . GLY F 2 276 ? 515.635 428.417 234.901 1.00 185.27 276 GLY D O 1
ATOM 12438 N N . VAL F 2 277 ? 514.422 430.299 234.675 1.00 88.30 277 VAL D N 1
ATOM 12439 C CA . VAL F 2 277 ? 513.818 429.928 233.403 1.00 88.30 277 VAL D CA 1
ATOM 12440 C C . VAL F 2 277 ? 514.322 430.877 232.355 1.00 88.30 277 VAL D C 1
ATOM 12441 O O . VAL F 2 277 ? 514.307 432.072 232.593 1.00 88.30 277 VAL D O 1
ATOM 12445 N N . TYR F 2 278 ? 514.755 430.380 231.202 1.00 157.87 278 TYR D N 1
ATOM 12446 C CA . TYR F 2 278 ? 515.377 431.221 230.178 1.00 157.87 278 TYR D CA 1
ATOM 12447 C C . TYR F 2 278 ? 514.527 431.291 228.941 1.00 157.87 278 TYR D C 1
ATOM 12448 O O . TYR F 2 278 ? 513.918 430.296 228.589 1.00 157.87 278 TYR D O 1
ATOM 12457 N N . LYS F 2 279 ? 514.464 432.451 228.296 1.00 107.08 279 LYS D N 1
ATOM 12458 C CA . LYS F 2 279 ? 513.655 432.642 227.099 1.00 107.08 279 LYS D CA 1
ATOM 12459 C C . LYS F 2 279 ? 514.520 433.171 225.984 1.00 107.08 279 LYS D C 1
ATOM 12460 O O . LYS F 2 279 ? 515.223 434.153 226.172 1.00 107.08 279 LYS D O 1
ATOM 12466 N N . THR F 2 280 ? 514.473 432.542 224.819 1.00 53.29 280 THR D N 1
ATOM 12467 C CA . THR F 2 280 ? 515.328 432.947 223.707 1.00 53.29 280 THR D CA 1
ATOM 12468 C C . THR F 2 280 ? 514.874 434.215 223.025 1.00 53.29 280 THR D C 1
ATOM 12469 O O . THR F 2 280 ? 513.692 434.534 223.061 1.00 53.29 280 THR D O 1
ATOM 12473 N N . THR F 2 281 ? 515.801 434.953 222.431 1.00 125.99 281 THR D N 1
ATOM 12474 C CA . THR F 2 281 ? 515.500 436.165 221.684 1.00 125.99 281 THR D CA 1
ATOM 12475 C C . THR F 2 281 ? 516.200 435.818 220.388 1.00 125.99 281 THR D C 1
ATOM 12476 O O . THR F 2 281 ? 517.220 435.162 220.453 1.00 125.99 281 THR D O 1
ATOM 12480 N N . LYS F 2 282 ? 515.644 436.149 219.227 1.00 111.09 282 LYS D N 1
ATOM 12481 C CA . LYS F 2 282 ? 516.217 435.760 217.921 1.00 111.09 282 LYS D CA 1
ATOM 12482 C C . LYS F 2 282 ? 515.881 434.298 217.648 1.00 111.09 282 LYS D C 1
ATOM 12483 O O . LYS F 2 282 ? 515.213 433.672 218.464 1.00 111.09 282 LYS D O 1
ATOM 12489 N N . ASP F 2 283 ? 516.293 433.741 216.505 1.00 111.30 283 ASP D N 1
ATOM 12490 C CA . ASP F 2 283 ? 516.072 432.322 216.212 1.00 111.30 283 ASP D CA 1
ATOM 12491 C C . ASP F 2 283 ? 517.421 431.634 216.190 1.00 111.30 283 ASP D C 1
ATOM 12492 O O . ASP F 2 283 ? 518.389 432.232 215.727 1.00 111.30 283 ASP D O 1
ATOM 12497 N N . VAL F 2 284 ? 517.496 430.394 216.677 1.00 86.16 284 VAL D N 1
ATOM 12498 C CA . VAL F 2 284 ? 518.757 429.669 216.733 1.00 86.16 284 VAL D CA 1
ATOM 12499 C C . VAL F 2 284 ? 518.518 428.305 216.132 1.00 86.16 284 VAL D C 1
ATOM 12500 O O . VAL F 2 284 ? 517.608 427.625 216.555 1.00 86.16 284 VAL D O 1
ATOM 12504 N N . THR F 2 285 ? 519.324 427.880 215.162 1.00 118.36 285 THR D N 1
ATOM 12505 C CA . THR F 2 285 ? 519.184 426.562 214.575 1.00 118.36 285 THR D CA 1
ATOM 12506 C C . THR F 2 285 ? 520.200 425.720 215.312 1.00 118.36 285 THR D C 1
ATOM 12507 O O . THR F 2 285 ? 521.245 426.256 215.624 1.00 118.36 285 THR D O 1
ATOM 12511 N N . LEU F 2 286 ? 519.928 424.447 215.620 1.00 122.69 286 LEU D N 1
ATOM 12512 C CA . LEU F 2 286 ? 520.865 423.665 216.410 1.00 122.69 286 LEU D CA 1
ATOM 12513 C C . LEU F 2 286 ? 522.039 423.177 215.587 1.00 122.69 286 LEU D C 1
ATOM 12514 O O . LEU F 2 286 ? 522.150 422.008 215.296 1.00 122.69 286 LEU D O 1
ATOM 12519 N N . ALA F 2 287 ? 522.950 424.067 215.247 1.00 97.11 287 ALA D N 1
ATOM 12520 C CA . ALA F 2 287 ? 524.093 423.701 214.425 1.00 97.11 287 ALA D CA 1
ATOM 12521 C C . ALA F 2 287 ? 525.071 422.707 215.023 1.00 97.11 287 ALA D C 1
ATOM 12522 O O . ALA F 2 287 ? 525.520 421.810 214.321 1.00 97.11 287 ALA D O 1
ATOM 12524 N N . ASN F 2 288 ? 525.403 422.840 216.298 1.00 82.60 288 ASN D N 1
ATOM 12525 C CA . ASN F 2 288 ? 526.433 421.997 216.901 1.00 82.60 288 ASN D CA 1
ATOM 12526 C C . ASN F 2 288 ? 525.956 420.681 217.460 1.00 82.60 288 ASN D C 1
ATOM 12527 O O . ASN F 2 288 ? 524.910 420.621 218.088 1.00 82.60 288 ASN D O 1
ATOM 12532 N N . GLU F 2 289 ? 526.722 419.621 217.236 1.00 108.12 289 GLU D N 1
ATOM 12533 C CA . GLU F 2 289 ? 526.388 418.305 217.784 1.00 108.12 289 GLU D CA 1
ATOM 12534 C C . GLU F 2 289 ? 526.473 418.331 219.294 1.00 108.12 289 GLU D C 1
ATOM 12535 O O . GLU F 2 289 ? 525.715 417.653 219.974 1.00 108.12 289 GLU D O 1
ATOM 12541 N N . ASP F 2 290 ? 527.416 419.090 219.825 1.00 39.67 290 ASP D N 1
ATOM 12542 C CA . ASP F 2 290 ? 527.590 419.142 221.262 1.00 39.67 290 ASP D CA 1
ATOM 12543 C C . ASP F 2 290 ? 526.318 419.672 221.891 1.00 39.67 290 ASP D C 1
ATOM 12544 O O . ASP F 2 290 ? 525.910 419.208 222.950 1.00 39.67 290 ASP D O 1
ATOM 12549 N N . THR F 2 291 ? 525.686 420.647 221.255 1.00 40.39 291 THR D N 1
ATOM 12550 C CA . THR F 2 291 ? 524.444 421.170 221.780 1.00 40.39 291 THR D CA 1
ATOM 12551 C C . THR F 2 291 ? 523.371 420.117 221.817 1.00 40.39 291 THR D C 1
ATOM 12552 O O . THR F 2 291 ? 522.704 419.975 222.826 1.00 40.39 291 THR D O 1
ATOM 12556 N N . ILE F 2 292 ? 523.222 419.336 220.760 1.00 53.04 292 ILE D N 1
ATOM 12557 C CA . ILE F 2 292 ? 522.124 418.372 220.745 1.00 53.04 292 ILE D CA 1
ATOM 12558 C C . ILE F 2 292 ? 522.355 417.366 221.871 1.00 53.04 292 ILE D C 1
ATOM 12559 O O . ILE F 2 292 ? 521.405 416.937 222.512 1.00 53.04 292 ILE D O 1
ATOM 12564 N N . ASN F 2 293 ? 523.606 416.993 222.123 1.00 55.20 293 ASN D N 1
ATOM 12565 C CA . ASN F 2 293 ? 523.928 416.073 223.228 1.00 55.20 293 ASN D CA 1
ATOM 12566 C C . ASN F 2 293 ? 523.575 416.639 224.601 1.00 55.20 293 ASN D C 1
ATOM 12567 O O . ASN F 2 293 ? 523.093 415.912 225.459 1.00 55.20 293 ASN D O 1
ATOM 12572 N N . TYR F 2 294 ? 523.824 417.921 224.824 1.00 51.68 294 TYR D N 1
ATOM 12573 C CA . TYR F 2 294 ? 523.462 418.537 226.094 1.00 51.68 294 TYR D CA 1
ATOM 12574 C C . TYR F 2 294 ? 521.965 418.489 226.314 1.00 51.68 294 TYR D C 1
ATOM 12575 O O . TYR F 2 294 ? 521.504 418.198 227.410 1.00 51.68 294 TYR D O 1
ATOM 12584 N N . LEU F 2 295 ? 521.197 418.765 225.277 1.00 118.99 295 LEU D N 1
ATOM 12585 C CA . LEU F 2 295 ? 519.747 418.782 225.392 1.00 118.99 295 LEU D CA 1
ATOM 12586 C C . LEU F 2 295 ? 519.289 417.383 225.726 1.00 118.99 295 LEU D C 1
ATOM 12587 O O . LEU F 2 295 ? 518.337 417.223 226.468 1.00 118.99 295 LEU D O 1
ATOM 12592 N N . ARG F 2 296 ? 519.944 416.366 225.171 1.00 112.34 296 ARG D N 1
ATOM 12593 C CA . ARG F 2 296 ? 519.627 414.960 225.483 1.00 112.34 296 ARG D CA 1
ATOM 12594 C C . ARG F 2 296 ? 519.851 414.609 226.939 1.00 112.34 296 ARG D C 1
ATOM 12595 O O . ARG F 2 296 ? 519.129 413.788 227.488 1.00 112.34 296 ARG D O 1
ATOM 12603 N N . ALA F 2 297 ? 520.846 415.217 227.572 1.00 37.63 297 ALA D N 1
ATOM 12604 C CA . ALA F 2 297 ? 521.107 414.980 228.985 1.00 37.63 297 ALA D CA 1
ATOM 12605 C C . ALA F 2 297 ? 519.875 415.373 229.755 1.00 37.63 297 ALA D C 1
ATOM 12606 O O . ALA F 2 297 ? 519.546 414.726 230.744 1.00 37.63 297 ALA D O 1
ATOM 12608 N N . PHE F 2 298 ? 519.183 416.415 229.307 1.00 91.94 298 PHE D N 1
ATOM 12609 C CA . PHE F 2 298 ? 517.959 416.894 229.966 1.00 91.94 298 PHE D CA 1
ATOM 12610 C C . PHE F 2 298 ? 516.675 416.183 229.495 1.00 91.94 298 PHE D C 1
ATOM 12611 O O . PHE F 2 298 ? 515.591 416.556 229.921 1.00 91.94 298 PHE D O 1
ATOM 12619 N N . GLY F 2 299 ? 516.780 415.165 228.639 1.00 39.44 299 GLY D N 1
ATOM 12620 C CA . GLY F 2 299 ? 515.625 414.395 228.169 1.00 39.44 299 GLY D CA 1
ATOM 12621 C C . GLY F 2 299 ? 515.009 414.741 226.829 1.00 39.44 299 GLY D C 1
ATOM 12622 O O . GLY F 2 299 ? 513.989 414.155 226.485 1.00 39.44 299 GLY D O 1
ATOM 12623 N N . ASP F 2 300 ? 515.602 415.669 226.079 1.00 70.03 300 ASP D N 1
ATOM 12624 C CA . ASP F 2 300 ? 515.099 416.063 224.757 1.00 70.03 300 ASP D CA 1
ATOM 12625 C C . ASP F 2 300 ? 515.648 415.213 223.628 1.00 70.03 300 ASP D C 1
ATOM 12626 O O . ASP F 2 300 ? 516.562 415.627 222.925 1.00 70.03 300 ASP D O 1
ATOM 12631 N N . TYR F 2 301 ? 515.104 414.023 223.445 1.00 77.32 301 TYR D N 1
ATOM 12632 C CA . TYR F 2 301 ? 515.493 413.147 222.335 1.00 77.32 301 TYR D CA 1
ATOM 12633 C C . TYR F 2 301 ? 515.174 413.771 220.995 1.00 77.32 301 TYR D C 1
ATOM 12634 O O . TYR F 2 301 ? 515.919 413.586 220.042 1.00 77.32 301 TYR D O 1
ATOM 12643 N N . GLN F 2 302 ? 514.089 414.525 220.908 1.00 171.00 302 GLN D N 1
ATOM 12644 C CA . GLN F 2 302 ? 513.643 415.079 219.635 1.00 171.00 302 GLN D CA 1
ATOM 12645 C C . GLN F 2 302 ? 514.651 415.966 218.946 1.00 171.00 302 GLN D C 1
ATOM 12646 O O . GLN F 2 302 ? 514.729 415.954 217.724 1.00 171.00 302 GLN D O 1
ATOM 12652 N N . ALA F 2 303 ? 515.419 416.744 219.692 1.00 53.44 303 ALA D N 1
ATOM 12653 C CA . ALA F 2 303 ? 516.329 417.704 219.078 1.00 53.44 303 ALA D CA 1
ATOM 12654 C C . ALA F 2 303 ? 517.266 417.045 218.112 1.00 53.44 303 ALA D C 1
ATOM 12655 O O . ALA F 2 303 ? 517.822 416.011 218.431 1.00 53.44 303 ALA D O 1
ATOM 12657 N N . MET F 2 304 ? 517.450 417.636 216.934 1.00 88.00 304 MET D N 1
ATOM 12658 C CA . MET F 2 304 ? 518.381 417.117 215.940 1.00 88.00 304 MET D CA 1
ATOM 12659 C C . MET F 2 304 ? 519.017 418.307 215.261 1.00 88.00 304 MET D C 1
ATOM 12660 O O . MET F 2 304 ? 518.436 419.383 215.253 1.00 88.00 304 MET D O 1
ATOM 12665 N N . ILE F 2 305 ? 520.197 418.131 214.684 1.00 95.64 305 ILE D N 1
ATOM 12666 C CA . ILE F 2 305 ? 520.907 419.263 214.100 1.00 95.64 305 ILE D CA 1
ATOM 12667 C C . ILE F 2 305 ? 520.093 419.830 212.958 1.00 95.64 305 ILE D C 1
ATOM 12668 O O . ILE F 2 305 ? 519.506 419.074 212.194 1.00 95.64 305 ILE D O 1
ATOM 12673 N N . GLY F 2 306 ? 520.043 421.154 212.843 1.00 21.21 306 GLY D N 1
ATOM 12674 C CA . GLY F 2 306 ? 519.292 421.820 211.790 1.00 21.21 306 GLY D CA 1
ATOM 12675 C C . GLY F 2 306 ? 517.866 422.201 212.117 1.00 21.21 306 GLY D C 1
ATOM 12676 O O . GLY F 2 306 ? 517.243 422.904 211.333 1.00 21.21 306 GLY D O 1
ATOM 12677 N N . ASP F 2 307 ? 517.350 421.780 213.264 1.00 26.53 307 ASP D N 1
ATOM 12678 C CA . ASP F 2 307 ? 516.008 422.174 213.684 1.00 26.53 307 ASP D CA 1
ATOM 12679 C C . ASP F 2 307 ? 516.096 423.616 214.098 1.00 26.53 307 ASP D C 1
ATOM 12680 O O . ASP F 2 307 ? 517.170 424.050 214.460 1.00 26.53 307 ASP D O 1
ATOM 12685 N N . VAL F 2 308 ? 514.986 424.348 214.064 1.00 35.00 308 VAL D N 1
ATOM 12686 C CA . VAL F 2 308 ? 514.968 425.764 214.426 1.00 35.00 308 VAL D CA 1
ATOM 12687 C C . VAL F 2 308 ? 514.265 425.942 215.746 1.00 35.00 308 VAL D C 1
ATOM 12688 O O . VAL F 2 308 ? 513.232 425.325 215.961 1.00 35.00 308 VAL D O 1
ATOM 12692 N N . ILE F 2 309 ? 514.832 426.743 216.642 1.00 52.60 309 ILE D N 1
ATOM 12693 C CA . ILE F 2 309 ? 514.203 427.045 217.919 1.00 52.60 309 ILE D CA 1
ATOM 12694 C C . ILE F 2 309 ? 513.613 428.454 217.701 1.00 52.60 309 ILE D C 1
ATOM 12695 O O . ILE F 2 309 ? 514.368 429.385 217.438 1.00 52.60 309 ILE D O 1
ATOM 12700 N N . PRO F 2 310 ? 512.277 428.628 217.799 1.00 155.87 310 PRO D N 1
ATOM 12701 C CA . PRO F 2 310 ? 511.669 429.940 217.534 1.00 155.87 310 PRO D CA 1
ATOM 12702 C C . PRO F 2 310 ? 511.918 430.979 218.601 1.00 155.87 310 PRO D C 1
ATOM 12703 O O . PRO F 2 310 ? 512.300 430.600 219.693 1.00 155.87 310 PRO D O 1
ATOM 12707 N N . THR F 2 311 ? 511.716 432.261 218.304 1.00 58.44 311 THR D N 1
ATOM 12708 C CA . THR F 2 311 ? 511.846 433.302 219.319 1.00 58.44 311 THR D CA 1
ATOM 12709 C C . THR F 2 311 ? 510.793 433.084 220.379 1.00 58.44 311 THR D C 1
ATOM 12710 O O . THR F 2 311 ? 509.674 432.701 220.056 1.00 58.44 311 THR D O 1
ATOM 12714 N N . GLY F 2 312 ? 511.126 433.337 221.639 1.00 81.88 312 GLY D N 1
ATOM 12715 C CA . GLY F 2 312 ? 510.182 433.163 222.727 1.00 81.88 312 GLY D CA 1
ATOM 12716 C C . GLY F 2 312 ? 510.092 431.760 223.263 1.00 81.88 312 GLY D C 1
ATOM 12717 O O . GLY F 2 312 ? 509.252 431.500 224.113 1.00 81.88 312 GLY D O 1
ATOM 12718 N N . SER F 2 313 ? 510.926 430.847 222.785 1.00 98.70 313 SER D N 1
ATOM 12719 C CA . SER F 2 313 ? 510.952 429.509 223.330 1.00 98.70 313 SER D CA 1
ATOM 12720 C C . SER F 2 313 ? 511.448 429.576 224.737 1.00 98.70 313 SER D C 1
ATOM 12721 O O . SER F 2 313 ? 512.435 430.250 224.977 1.00 98.70 313 SER D O 1
ATOM 12724 N N . VAL F 2 314 ? 510.813 428.859 225.657 1.00 60.05 314 VAL D N 1
ATOM 12725 C CA . VAL F 2 314 ? 511.185 428.908 227.064 1.00 60.05 314 VAL D CA 1
ATOM 12726 C C . VAL F 2 314 ? 511.876 427.615 227.443 1.00 60.05 314 VAL D C 1
ATOM 12727 O O . VAL F 2 314 ? 511.230 426.580 227.518 1.00 60.05 314 VAL D O 1
ATOM 12731 N N . PHE F 2 315 ? 513.187 427.664 227.660 1.00 112.12 315 PHE D N 1
ATOM 12732 C CA . PHE F 2 315 ? 513.964 426.464 227.978 1.00 112.12 315 PHE D CA 1
ATOM 12733 C C . PHE F 2 315 ? 513.794 425.805 229.341 1.00 112.12 315 PHE D C 1
ATOM 12734 O O . PHE F 2 315 ? 513.698 424.593 229.384 1.00 112.12 315 PHE D O 1
ATOM 12742 N N . THR F 2 316 ? 513.738 426.557 230.435 1.00 174.43 316 THR D N 1
ATOM 12743 C CA . THR F 2 316 ? 513.638 426.027 231.832 1.00 174.43 316 THR D CA 1
ATOM 12744 C C . THR F 2 316 ? 514.900 425.341 232.353 1.00 174.43 316 THR D C 1
ATOM 12745 O O . THR F 2 316 ? 514.842 424.632 233.347 1.00 174.43 316 THR D O 1
ATOM 12749 N N . PHE F 2 317 ? 516.038 425.556 231.708 1.00 94.82 317 PHE D N 1
ATOM 12750 C CA . PHE F 2 317 ? 517.312 425.039 232.192 1.00 94.82 317 PHE D CA 1
ATOM 12751 C C . PHE F 2 317 ? 518.299 425.972 231.546 1.00 94.82 317 PHE D C 1
ATOM 12752 O O . PHE F 2 317 ? 517.923 426.668 230.619 1.00 94.82 317 PHE D O 1
ATOM 12760 N N . ASN F 2 318 ? 519.542 426.010 232.003 1.00 82.45 318 ASN D N 1
ATOM 12761 C CA . ASN F 2 318 ? 520.482 426.994 231.473 1.00 82.45 318 ASN D CA 1
ATOM 12762 C C . ASN F 2 318 ? 521.144 426.519 230.207 1.00 82.45 318 ASN D C 1
ATOM 12763 O O . ASN F 2 318 ? 522.081 425.734 230.254 1.00 82.45 318 ASN D O 1
ATOM 12768 N N . VAL F 2 319 ? 520.685 427.031 229.075 1.00 161.59 319 VAL D N 1
ATOM 12769 C CA . VAL F 2 319 ? 521.235 426.654 227.791 1.00 161.59 319 VAL D CA 1
ATOM 12770 C C . VAL F 2 319 ? 522.154 427.744 227.280 1.00 161.59 319 VAL D C 1
ATOM 12771 O O . VAL F 2 319 ? 522.676 427.630 226.187 1.00 161.59 319 VAL D O 1
ATOM 12775 N N . SER F 2 320 ? 522.418 428.774 228.072 1.00 78.69 320 SER D N 1
ATOM 12776 C CA . SER F 2 320 ? 523.193 429.919 227.579 1.00 78.69 320 SER D CA 1
ATOM 12777 C C . SER F 2 320 ? 524.615 429.637 227.144 1.00 78.69 320 SER D C 1
ATOM 12778 O O . SER F 2 320 ? 525.062 430.189 226.165 1.00 78.69 320 SER D O 1
ATOM 12781 N N . ASP F 2 321 ? 525.329 428.784 227.855 1.00 110.03 321 ASP D N 1
ATOM 12782 C CA . ASP F 2 321 ? 526.740 428.502 227.543 1.00 110.03 321 ASP D CA 1
ATOM 12783 C C . ASP F 2 321 ? 526.920 427.880 226.173 1.00 110.03 321 ASP D C 1
ATOM 12784 O O . ASP F 2 321 ? 527.953 428.070 225.541 1.00 110.03 321 ASP D O 1
ATOM 12789 N N . LEU F 2 322 ? 525.931 427.120 225.722 1.00 63.88 322 LEU D N 1
ATOM 12790 C CA . LEU F 2 322 ? 526.018 426.443 224.435 1.00 63.88 322 LEU D CA 1
ATOM 12791 C C . LEU F 2 322 ? 526.212 427.504 223.365 1.00 63.88 322 LEU D C 1
ATOM 12792 O O . LEU F 2 322 ? 525.628 428.577 223.458 1.00 63.88 322 LEU D O 1
ATOM 12797 N N . LYS F 2 323 ? 527.016 427.216 222.338 1.00 73.50 323 LYS D N 1
ATOM 12798 C CA . LYS F 2 323 ? 527.381 428.222 221.335 1.00 73.50 323 LYS D CA 1
ATOM 12799 C C . LYS F 2 323 ? 526.277 428.986 220.611 1.00 73.50 323 LYS D C 1
ATOM 12800 O O . LYS F 2 323 ? 526.365 430.202 220.503 1.00 73.50 323 LYS D O 1
ATOM 12806 N N . GLU F 2 324 ? 525.301 428.293 220.036 1.00 131.74 324 GLU D N 1
ATOM 12807 C CA . GLU F 2 324 ? 524.246 428.982 219.292 1.00 131.74 324 GLU D CA 1
ATOM 12808 C C . GLU F 2 324 ? 523.423 429.881 220.201 1.00 131.74 324 GLU D C 1
ATOM 12809 O O . GLU F 2 324 ? 522.961 430.927 219.754 1.00 131.74 324 GLU D O 1
ATOM 12815 N N . PHE F 2 325 ? 523.247 429.492 221.464 1.00 131.00 325 PHE D N 1
ATOM 12816 C CA . PHE F 2 325 ? 522.462 430.268 222.410 1.00 131.00 325 PHE D CA 1
ATOM 12817 C C . PHE F 2 325 ? 523.319 431.234 223.210 1.00 131.00 325 PHE D C 1
ATOM 12818 O O . PHE F 2 325 ? 522.849 431.780 224.201 1.00 131.00 325 PHE D O 1
ATOM 12826 N N . LYS F 2 326 ? 524.563 431.471 222.809 1.00 173.88 326 LYS D N 1
ATOM 12827 C CA . LYS F 2 326 ? 525.428 432.310 223.630 1.00 173.88 326 LYS D CA 1
ATOM 12828 C C . LYS F 2 326 ? 524.934 433.734 223.781 1.00 173.88 326 LYS D C 1
ATOM 12829 O O . LYS F 2 326 ? 524.889 434.231 224.905 1.00 173.88 326 LYS D O 1
ATOM 12835 N N . GLY F 2 327 ? 524.535 434.382 222.695 1.00 139.40 327 GLY D N 1
ATOM 12836 C CA . GLY F 2 327 ? 523.986 435.730 222.777 1.00 139.40 327 GLY D CA 1
ATOM 12837 C C . GLY F 2 327 ? 522.493 435.800 222.615 1.00 139.40 327 GLY D C 1
ATOM 12838 O O . GLY F 2 327 ? 521.916 436.871 222.787 1.00 139.40 327 GLY D O 1
ATOM 12839 N N . ASN F 2 328 ? 521.867 434.685 222.259 1.00 104.07 328 ASN D N 1
ATOM 12840 C CA . ASN F 2 328 ? 520.459 434.690 221.940 1.00 104.07 328 ASN D CA 1
ATOM 12841 C C . ASN F 2 328 ? 519.583 434.180 223.064 1.00 104.07 328 ASN D C 1
ATOM 12842 O O . ASN F 2 328 ? 518.510 433.730 222.783 1.00 104.07 328 ASN D O 1
ATOM 12847 N N . ILE F 2 329 ? 519.959 434.374 224.316 1.00 63.30 329 ILE D N 1
ATOM 12848 C CA . ILE F 2 329 ? 519.187 433.860 225.431 1.00 63.30 329 ILE D CA 1
ATOM 12849 C C . ILE F 2 329 ? 519.058 434.984 226.439 1.00 63.30 329 ILE D C 1
ATOM 12850 O O . ILE F 2 329 ? 519.980 435.783 226.583 1.00 63.30 329 ILE D O 1
ATOM 12855 N N . GLU F 2 330 ? 517.906 435.083 227.099 1.00 141.52 330 GLU D N 1
ATOM 12856 C CA . GLU F 2 330 ? 517.701 436.128 228.089 1.00 141.52 330 GLU D CA 1
ATOM 12857 C C . GLU F 2 330 ? 516.934 435.519 229.234 1.00 141.52 330 GLU D C 1
ATOM 12858 O O . GLU F 2 330 ? 515.865 434.993 229.014 1.00 141.52 330 GLU D O 1
ATOM 12864 N N . GLU F 2 331 ? 517.425 435.635 230.460 1.00 126.99 331 GLU D N 1
ATOM 12865 C CA . GLU F 2 331 ? 516.782 434.979 231.600 1.00 126.99 331 GLU D CA 1
ATOM 12866 C C . GLU F 2 331 ? 515.579 435.726 232.134 1.00 126.99 331 GLU D C 1
ATOM 12867 O O . GLU F 2 331 ? 515.650 436.936 232.324 1.00 126.99 331 GLU D O 1
ATOM 12873 N N . ILE F 2 332 ? 514.485 435.018 232.402 1.00 122.87 332 ILE D N 1
ATOM 12874 C CA . ILE F 2 332 ? 513.303 435.644 232.985 1.00 122.87 332 ILE D CA 1
ATOM 12875 C C . ILE F 2 332 ? 513.690 435.647 234.440 1.00 122.87 332 ILE D C 1
ATOM 12876 O O . ILE F 2 332 ? 513.802 434.578 235.029 1.00 122.87 332 ILE D O 1
ATOM 12881 N N . LYS F 2 333 ? 513.906 436.820 235.034 1.00 115.61 333 LYS D N 1
ATOM 12882 C CA . LYS F 2 333 ? 514.403 436.882 236.404 1.00 115.61 333 LYS D CA 1
ATOM 12883 C C . LYS F 2 333 ? 514.080 438.168 237.122 1.00 115.61 333 LYS D C 1
ATOM 12884 O O . LYS F 2 333 ? 513.876 439.193 236.482 1.00 115.61 333 LYS D O 1
ATOM 12890 N N . PRO F 2 334 ? 514.042 438.135 238.463 1.00 96.30 334 PRO D N 1
ATOM 12891 C CA . PRO F 2 334 ? 513.904 439.407 239.162 1.00 96.30 334 PRO D CA 1
ATOM 12892 C C . PRO F 2 334 ? 515.190 440.164 238.994 1.00 96.30 334 PRO D C 1
ATOM 12893 O O . PRO F 2 334 ? 516.201 439.520 238.763 1.00 96.30 334 PRO D O 1
ATOM 12897 N N . GLN F 2 335 ? 515.175 441.482 239.111 1.00 133.46 335 GLN D N 1
ATOM 12898 C CA . GLN F 2 335 ? 516.404 442.259 239.046 1.00 133.46 335 GLN D CA 1
ATOM 12899 C C . GLN F 2 335 ? 516.741 442.780 240.423 1.00 133.46 335 GLN D C 1
ATOM 12900 O O . GLN F 2 335 ? 515.914 443.447 241.039 1.00 133.46 335 GLN D O 1
ATOM 12906 N N . GLY F 2 336 ? 517.915 442.447 240.966 1.00 78.29 336 GLY D N 1
ATOM 12907 C CA . GLY F 2 336 ? 518.343 443.026 242.234 1.00 78.29 336 GLY D CA 1
ATOM 12908 C C . GLY F 2 336 ? 518.052 442.342 243.549 1.00 78.29 336 GLY D C 1
ATOM 12909 O O . GLY F 2 336 ? 518.389 442.915 244.580 1.00 78.29 336 GLY D O 1
ATOM 12910 N N . GLU F 2 337 ? 517.437 441.158 243.546 1.00 124.93 337 GLU D N 1
ATOM 12911 C CA . GLU F 2 337 ? 517.174 440.386 244.773 1.00 124.93 337 GLU D CA 1
ATOM 12912 C C . GLU F 2 337 ? 516.044 440.900 245.656 1.00 124.93 337 GLU D C 1
ATOM 12913 O O . GLU F 2 337 ? 515.823 440.328 246.721 1.00 124.93 337 GLU D O 1
ATOM 12919 N N . LEU F 2 338 ? 515.326 441.942 245.239 1.00 84.86 338 LEU D N 1
ATOM 12920 C CA . LEU F 2 338 ? 514.171 442.423 245.983 1.00 84.86 338 LEU D CA 1
ATOM 12921 C C . LEU F 2 338 ? 513.053 442.359 244.959 1.00 84.86 338 LEU D C 1
ATOM 12922 O O . LEU F 2 338 ? 513.103 443.074 243.965 1.00 84.86 338 LEU D O 1
ATOM 12927 N N . PHE F 2 339 ? 512.085 441.471 245.158 1.00 102.00 339 PHE D N 1
ATOM 12928 C CA . PHE F 2 339 ? 511.001 441.325 244.230 1.00 102.00 339 PHE D CA 1
ATOM 12929 C C . PHE F 2 339 ? 509.781 441.040 245.033 1.00 102.00 339 PHE D C 1
ATOM 12930 O O . PHE F 2 339 ? 509.802 440.119 245.833 1.00 102.00 339 PHE D O 1
ATOM 12938 N N . ALA F 2 340 ? 508.693 441.803 244.868 1.00 55.84 340 ALA D N 1
ATOM 12939 C CA . ALA F 2 340 ? 507.444 441.497 245.560 1.00 55.84 340 ALA D CA 1
ATOM 12940 C C . ALA F 2 340 ? 506.229 441.763 244.690 1.00 55.84 340 ALA D C 1
ATOM 12941 O O . ALA F 2 340 ? 505.449 442.643 244.991 1.00 55.84 340 ALA D O 1
ATOM 12943 N N . PHE F 2 341 ? 506.040 440.952 243.643 1.00 82.76 341 PHE D N 1
ATOM 12944 C CA . PHE F 2 341 ? 504.912 441.105 242.731 1.00 82.76 341 PHE D CA 1
ATOM 12945 C C . PHE F 2 341 ? 503.618 440.731 243.421 1.00 82.76 341 PHE D C 1
ATOM 12946 O O . PHE F 2 341 ? 503.338 439.558 243.564 1.00 82.76 341 PHE D O 1
ATOM 12954 N N . ILE F 2 342 ? 502.832 441.710 243.863 1.00 58.76 342 ILE D N 1
ATOM 12955 C CA . ILE F 2 342 ? 501.563 441.465 244.522 1.00 58.76 342 ILE D CA 1
ATOM 12956 C C . ILE F 2 342 ? 500.500 441.514 243.433 1.00 58.76 342 ILE D C 1
ATOM 12957 O O . ILE F 2 342 ? 500.559 442.405 242.636 1.00 58.76 342 ILE D O 1
ATOM 12962 N N . PHE F 2 343 ? 499.565 440.567 243.344 1.00 107.33 343 PHE D N 1
ATOM 12963 C CA . PHE F 2 343 ? 498.595 440.529 242.235 1.00 107.33 343 PHE D CA 1
ATOM 12964 C C . PHE F 2 343 ? 497.233 440.009 242.648 1.00 107.33 343 PHE D C 1
ATOM 12965 O O . PHE F 2 343 ? 497.145 439.397 243.689 1.00 107.33 343 PHE D O 1
ATOM 12973 N N . ASP F 2 344 ? 496.181 440.208 241.845 1.00 61.54 344 ASP D N 1
ATOM 12974 C CA . ASP F 2 344 ? 494.887 439.658 242.193 1.00 61.54 344 ASP D CA 1
ATOM 12975 C C . ASP F 2 344 ? 494.952 438.214 241.717 1.00 61.54 344 ASP D C 1
ATOM 12976 O O . ASP F 2 344 ? 495.437 437.962 240.624 1.00 61.54 344 ASP D O 1
ATOM 12981 N N . ILE F 2 345 ? 494.477 437.265 242.514 1.00 91.30 345 ILE D N 1
ATOM 12982 C CA . ILE F 2 345 ? 494.586 435.850 242.167 1.00 91.30 345 ILE D CA 1
ATOM 12983 C C . ILE F 2 345 ? 493.824 435.527 240.911 1.00 91.30 345 ILE D C 1
ATOM 12984 O O . ILE F 2 345 ? 494.205 434.635 240.175 1.00 91.30 345 ILE D O 1
ATOM 12989 N N . ASN F 2 346 ? 492.757 436.255 240.639 1.00 133.52 346 ASN D N 1
ATOM 12990 C CA . ASN F 2 346 ? 491.916 435.948 239.494 1.00 133.52 346 ASN D CA 1
ATOM 12991 C C . ASN F 2 346 ? 492.660 436.051 238.171 1.00 133.52 346 ASN D C 1
ATOM 12992 O O . ASN F 2 346 ? 492.274 435.403 237.209 1.00 133.52 346 ASN D O 1
ATOM 12997 N N . ALA F 2 347 ? 493.704 436.859 238.103 1.00 84.93 347 ALA D N 1
ATOM 12998 C CA . ALA F 2 347 ? 494.445 437.058 236.869 1.00 84.93 347 ALA D CA 1
ATOM 12999 C C . ALA F 2 347 ? 495.138 435.826 236.294 1.00 84.93 347 ALA D C 1
ATOM 13000 O O . ALA F 2 347 ? 495.350 435.774 235.092 1.00 84.93 347 ALA D O 1
ATOM 13002 N N . LEU F 2 348 ? 495.482 434.829 237.101 1.00 147.79 348 LEU D N 1
ATOM 13003 C CA . LEU F 2 348 ? 496.285 433.675 236.631 1.00 147.79 348 LEU D CA 1
ATOM 13004 C C . LEU F 2 348 ? 495.807 432.733 235.531 1.00 147.79 348 LEU D C 1
ATOM 13005 O O . LEU F 2 348 ? 496.643 432.235 234.803 1.00 147.79 348 LEU D O 1
ATOM 13010 N N . LYS F 2 349 ? 494.545 432.366 235.446 1.00 137.01 349 LYS D N 1
ATOM 13011 C CA . LYS F 2 349 ? 494.063 431.560 234.290 1.00 137.01 349 LYS D CA 1
ATOM 13012 C C . LYS F 2 349 ? 494.840 430.295 233.881 1.00 137.01 349 LYS D C 1
ATOM 13013 O O . LYS F 2 349 ? 495.289 430.198 232.748 1.00 137.01 349 LYS D O 1
ATOM 13019 N N . TYR F 2 350 ? 495.012 429.344 234.786 1.00 101.46 350 TYR D N 1
ATOM 13020 C CA . TYR F 2 350 ? 495.710 428.098 234.484 1.00 101.46 350 TYR D CA 1
ATOM 13021 C C . TYR F 2 350 ? 494.658 427.056 234.178 1.00 101.46 350 TYR D C 1
ATOM 13022 O O . TYR F 2 350 ? 493.746 426.892 234.971 1.00 101.46 350 TYR D O 1
ATOM 13031 N N . LYS F 2 351 ? 494.749 426.376 233.040 1.00 184.22 351 LYS D N 1
ATOM 13032 C CA . LYS F 2 351 ? 493.797 425.326 232.670 1.00 184.22 351 LYS D CA 1
ATOM 13033 C C . LYS F 2 351 ? 494.591 424.135 232.211 1.00 184.22 351 LYS D C 1
ATOM 13034 O O . LYS F 2 351 ? 495.723 424.306 231.785 1.00 184.22 351 LYS D O 1
ATOM 13040 N N . ARG F 2 352 ? 494.040 422.929 232.328 1.00 190.93 352 ARG D N 1
ATOM 13041 C CA . ARG F 2 352 ? 494.767 421.713 231.975 1.00 190.93 352 ARG D CA 1
ATOM 13042 C C . ARG F 2 352 ? 493.825 420.633 231.503 1.00 190.93 352 ARG D C 1
ATOM 13043 O O . ARG F 2 352 ? 492.651 420.709 231.814 1.00 190.93 352 ARG D O 1
ATOM 13051 N N . ASN F 2 353 ? 494.287 419.674 230.700 1.00 70.16 353 ASN D N 1
ATOM 13052 C CA . ASN F 2 353 ? 493.467 418.513 230.331 1.00 70.16 353 ASN D CA 1
ATOM 13053 C C . ASN F 2 353 ? 494.398 417.362 230.559 1.00 70.16 353 ASN D C 1
ATOM 13054 O O . ASN F 2 353 ? 495.464 417.321 229.955 1.00 70.16 353 ASN D O 1
ATOM 13059 N N . THR F 2 354 ? 494.028 416.449 231.439 1.00 123.00 354 THR D N 1
ATOM 13060 C CA . THR F 2 354 ? 494.880 415.327 231.782 1.00 123.00 354 THR D CA 1
ATOM 13061 C C . THR F 2 354 ? 494.184 414.005 231.540 1.00 123.00 354 THR D C 1
ATOM 13062 O O . THR F 2 354 ? 494.594 412.987 232.081 1.00 123.00 354 THR D O 1
ATOM 13066 N N . LYS F 2 355 ? 493.127 413.999 230.747 1.00 127.29 355 LYS D N 1
ATOM 13067 C CA . LYS F 2 355 ? 492.460 412.749 230.421 1.00 127.29 355 LYS D CA 1
ATOM 13068 C C . LYS F 2 355 ? 493.368 411.931 229.525 1.00 127.29 355 LYS D C 1
ATOM 13069 O O . LYS F 2 355 ? 494.009 412.481 228.639 1.00 127.29 355 LYS D O 1
ATOM 13075 N N . GLY F 2 356 ? 493.455 410.615 229.739 1.00 57.58 356 GLY D N 1
ATOM 13076 C CA . GLY F 2 356 ? 494.286 409.763 228.913 1.00 57.58 356 GLY D CA 1
ATOM 13077 C C . GLY F 2 356 ? 495.714 410.219 228.956 1.00 57.58 356 GLY D C 1
ATOM 13078 O O . GLY F 2 356 ? 496.365 410.274 227.932 1.00 57.58 356 GLY D O 1
ATOM 13079 N N . MET F 2 357 ? 496.220 410.529 230.143 1.00 137.33 357 MET D N 1
ATOM 13080 C CA . MET F 2 357 ? 497.564 411.065 230.266 1.00 137.33 357 MET D CA 1
ATOM 13081 C C . MET F 2 357 ? 498.575 409.983 230.012 1.00 137.33 357 MET D C 1
ATOM 13082 O O . MET F 2 357 ? 499.550 410.231 229.346 1.00 137.33 357 MET D O 1
ATOM 13087 N N . LEU F 2 358 ? 498.351 408.780 230.530 1.00 107.44 358 LEU D N 1
ATOM 13088 C CA . LEU F 2 358 ? 499.323 407.700 230.379 1.00 107.44 358 LEU D CA 1
ATOM 13089 C C . LEU F 2 358 ? 499.021 406.926 229.092 1.00 107.44 358 LEU D C 1
ATOM 13090 O O . LEU F 2 358 ? 498.160 406.052 229.094 1.00 107.44 358 LEU D O 1
ATOM 13095 N N . LYS F 2 359 ? 499.679 407.267 227.983 1.00 92.13 359 LYS D N 1
ATOM 13096 C CA . LYS F 2 359 ? 499.413 406.616 226.702 1.00 92.13 359 LYS D CA 1
ATOM 13097 C C . LYS F 2 359 ? 499.841 405.146 226.717 1.00 92.13 359 LYS D C 1
ATOM 13098 O O . LYS F 2 359 ? 500.574 404.733 227.609 1.00 92.13 359 LYS D O 1
ATOM 13104 N N . GLU F 2 360 ? 499.403 404.354 225.730 1.00 91.37 360 GLU D N 1
ATOM 13105 C CA . GLU F 2 360 ? 499.725 402.932 225.689 1.00 91.37 360 GLU D CA 1
ATOM 13106 C C . GLU F 2 360 ? 501.209 402.654 225.470 1.00 91.37 360 GLU D C 1
ATOM 13107 O O . GLU F 2 360 ? 501.876 403.444 224.816 1.00 91.37 360 GLU D O 1
ATOM 13113 N N . PRO F 2 361 ? 501.729 401.518 225.980 1.00 65.01 361 PRO D N 1
ATOM 13114 C CA . PRO F 2 361 ? 503.126 401.184 225.701 1.00 65.01 361 PRO D CA 1
ATOM 13115 C C . PRO F 2 361 ? 503.362 400.606 224.308 1.00 65.01 361 PRO D C 1
ATOM 13116 O O . PRO F 2 361 ? 502.429 399.988 223.815 1.00 65.01 361 PRO D O 1
ATOM 13120 N N . PHE F 2 362 ? 504.543 400.771 223.697 1.00 55.04 362 PHE D N 1
ATOM 13121 C CA . PHE F 2 362 ? 504.853 400.150 222.392 1.00 55.04 362 PHE D CA 1
ATOM 13122 C C . PHE F 2 362 ? 506.029 399.202 222.469 1.00 55.04 362 PHE D C 1
ATOM 13123 O O . PHE F 2 362 ? 507.157 399.646 222.580 1.00 55.04 362 PHE D O 1
ATOM 13131 N N . TYR F 2 363 ? 505.813 397.911 222.273 1.00 48.19 363 TYR D N 1
ATOM 13132 C CA . TYR F 2 363 ? 506.894 396.965 222.447 1.00 48.19 363 TYR D CA 1
ATOM 13133 C C . TYR F 2 363 ? 507.684 396.763 221.184 1.00 48.19 363 TYR D C 1
ATOM 13134 O O . TYR F 2 363 ? 507.131 396.323 220.183 1.00 48.19 363 TYR D O 1
ATOM 13143 N N . ASN F 2 364 ? 508.987 397.034 221.227 1.00 60.38 364 ASN D N 1
ATOM 13144 C CA . ASN F 2 364 ? 509.838 396.803 220.069 1.00 60.38 364 ASN D CA 1
ATOM 13145 C C . ASN F 2 364 ? 510.283 395.358 220.213 1.00 60.38 364 ASN D C 1
ATOM 13146 O O . ASN F 2 364 ? 510.994 395.017 221.147 1.00 60.38 364 ASN D O 1
ATOM 13151 N N . GLY F 2 365 ? 509.863 394.493 219.303 1.00 44.26 365 GLY D N 1
ATOM 13152 C CA . GLY F 2 365 ? 510.248 393.101 219.374 1.00 44.26 365 GLY D CA 1
ATOM 13153 C C . GLY F 2 365 ? 511.725 393.005 219.211 1.00 44.26 365 GLY D C 1
ATOM 13154 O O . GLY F 2 365 ? 512.368 392.277 219.945 1.00 44.26 365 GLY D O 1
ATOM 13155 N N . GLU F 2 366 ? 512.277 393.746 218.265 1.00 112.17 366 GLU D N 1
ATOM 13156 C CA . GLU F 2 366 ? 513.712 393.779 218.109 1.00 112.17 366 GLU D CA 1
ATOM 13157 C C . GLU F 2 366 ? 514.098 394.608 219.298 1.00 112.17 366 GLU D C 1
ATOM 13158 O O . GLU F 2 366 ? 513.406 395.576 219.562 1.00 112.17 366 GLU D O 1
ATOM 13164 N N . PHE F 2 367 ? 515.110 394.214 220.065 1.00 93.10 367 PHE D N 1
ATOM 13165 C CA . PHE F 2 367 ? 515.604 394.972 221.221 1.00 93.10 367 PHE D CA 1
ATOM 13166 C C . PHE F 2 367 ? 514.818 394.755 222.506 1.00 93.10 367 PHE D C 1
ATOM 13167 O O . PHE F 2 367 ? 515.261 395.185 223.556 1.00 93.10 367 PHE D O 1
ATOM 13175 N N . ASP F 2 368 ? 513.674 394.087 222.455 1.00 70.14 368 ASP D N 1
ATOM 13176 C CA . ASP F 2 368 ? 512.908 393.761 223.653 1.00 70.14 368 ASP D CA 1
ATOM 13177 C C . ASP F 2 368 ? 512.524 394.962 224.519 1.00 70.14 368 ASP D C 1
ATOM 13178 O O . ASP F 2 368 ? 512.377 394.787 225.715 1.00 70.14 368 ASP D O 1
ATOM 13183 N N . GLU F 2 369 ? 512.232 396.130 223.946 1.00 54.86 369 GLU D N 1
ATOM 13184 C CA . GLU F 2 369 ? 511.997 397.340 224.754 1.00 54.86 369 GLU D CA 1
ATOM 13185 C C . GLU F 2 369 ? 510.612 397.985 224.698 1.00 54.86 369 GLU D C 1
ATOM 13186 O O . GLU F 2 369 ? 510.134 398.298 223.621 1.00 54.86 369 GLU D O 1
ATOM 13192 N N . VAL F 2 370 ? 509.973 398.204 225.849 1.00 36.84 370 VAL D N 1
ATOM 13193 C CA . VAL F 2 370 ? 508.587 398.756 225.934 1.00 36.84 370 VAL D CA 1
ATOM 13194 C C . VAL F 2 370 ? 508.225 400.214 225.541 1.00 36.84 370 VAL D C 1
ATOM 13195 O O . VAL F 2 370 ? 507.108 400.451 225.127 1.00 36.84 370 VAL D O 1
ATOM 13199 N N . THR F 2 371 ? 509.075 401.203 225.763 1.00 36.68 371 THR D N 1
ATOM 13200 C CA . THR F 2 371 ? 508.834 402.613 225.328 1.00 36.68 371 THR D CA 1
ATOM 13201 C C . THR F 2 371 ? 507.549 403.376 225.731 1.00 36.68 371 THR D C 1
ATOM 13202 O O . THR F 2 371 ? 506.877 403.912 224.879 1.00 36.68 371 THR D O 1
ATOM 13206 N N . HIS F 2 372 ? 507.227 403.465 227.017 1.00 42.00 372 HIS D N 1
ATOM 13207 C CA . HIS F 2 372 ? 506.008 404.164 227.480 1.00 42.00 372 HIS D CA 1
ATOM 13208 C C . HIS F 2 372 ? 506.015 405.684 227.245 1.00 42.00 372 HIS D C 1
ATOM 13209 O O . HIS F 2 372 ? 507.083 406.268 227.201 1.00 42.00 372 HIS D O 1
ATOM 13216 N N . TRP F 2 373 ? 504.845 406.317 227.099 1.00 60.68 373 TRP D N 1
ATOM 13217 C CA . TRP F 2 373 ? 504.735 407.770 226.882 1.00 60.68 373 TRP D CA 1
ATOM 13218 C C . TRP F 2 373 ? 503.717 408.409 227.799 1.00 60.68 373 TRP D C 1
ATOM 13219 O O . TRP F 2 373 ? 502.739 407.753 228.123 1.00 60.68 373 TRP D O 1
ATOM 13230 N N . ILE F 2 374 ? 503.919 409.667 228.222 1.00 53.50 374 ILE D N 1
ATOM 13231 C CA . ILE F 2 374 ? 502.936 410.411 229.033 1.00 53.50 374 ILE D CA 1
ATOM 13232 C C . ILE F 2 374 ? 502.683 411.734 228.321 1.00 53.50 374 ILE D C 1
ATOM 13233 O O . ILE F 2 374 ? 503.632 412.455 228.088 1.00 53.50 374 ILE D O 1
ATOM 13238 N N . HIS F 2 375 ? 501.436 412.070 227.996 1.00 51.40 375 HIS D N 1
ATOM 13239 C CA . HIS F 2 375 ? 501.095 413.303 227.263 1.00 51.40 375 HIS D CA 1
ATOM 13240 C C . HIS F 2 375 ? 500.003 414.066 228.006 1.00 51.40 375 HIS D C 1
ATOM 13241 O O . HIS F 2 375 ? 499.107 413.445 228.534 1.00 51.40 375 HIS D O 1
ATOM 13248 N N . TYR F 2 376 ? 500.056 415.397 228.042 1.00 71.38 376 TYR D N 1
ATOM 13249 C CA . TYR F 2 376 ? 499.052 416.210 228.718 1.00 71.38 376 TYR D CA 1
ATOM 13250 C C . TYR F 2 376 ? 499.005 417.555 228.053 1.00 71.38 376 TYR D C 1
ATOM 13251 O O . TYR F 2 376 ? 499.923 417.876 227.323 1.00 71.38 376 TYR D O 1
ATOM 13260 N N . TYR F 2 377 ? 497.972 418.359 228.293 1.00 74.56 377 TYR D N 1
ATOM 13261 C CA . TYR F 2 377 ? 497.807 419.642 227.606 1.00 74.56 377 TYR D CA 1
ATOM 13262 C C . TYR F 2 377 ? 497.784 420.703 228.662 1.00 74.56 377 TYR D C 1
ATOM 13263 O O . TYR F 2 377 ? 497.137 420.486 229.671 1.00 74.56 377 TYR D O 1
ATOM 13272 N N . SER F 2 378 ? 498.454 421.839 228.462 1.00 95.43 378 SER D N 1
ATOM 13273 C CA . SER F 2 378 ? 498.553 422.834 229.510 1.00 95.43 378 SER D CA 1
ATOM 13274 C C . SER F 2 378 ? 498.460 424.214 228.931 1.00 95.43 378 SER D C 1
ATOM 13275 O O . SER F 2 378 ? 499.158 424.502 227.979 1.00 95.43 378 SER D O 1
ATOM 13278 N N . PHE F 2 379 ? 497.629 425.082 229.502 1.00 65.84 379 PHE D N 1
ATOM 13279 C CA . PHE F 2 379 ? 497.419 426.418 228.970 1.00 65.84 379 PHE D CA 1
ATOM 13280 C C . PHE F 2 379 ? 497.582 427.365 230.120 1.00 65.84 379 PHE D C 1
ATOM 13281 O O . PHE F 2 379 ? 496.880 427.233 231.101 1.00 65.84 379 PHE D O 1
ATOM 13289 N N . LYS F 2 380 ? 498.507 428.303 230.025 1.00 152.93 380 LYS D N 1
ATOM 13290 C CA . LYS F 2 380 ? 498.745 429.289 231.074 1.00 152.93 380 LYS D CA 1
ATOM 13291 C C . LYS F 2 380 ? 498.744 430.669 230.449 1.00 152.93 380 LYS D C 1
ATOM 13292 O O . LYS F 2 380 ? 499.390 430.865 229.429 1.00 152.93 380 LYS D O 1
ATOM 13298 N N . ALA F 2 381 ? 498.067 431.644 231.048 1.00 43.33 381 ALA D N 1
ATOM 13299 C CA . ALA F 2 381 ? 498.005 432.968 230.473 1.00 43.33 381 ALA D CA 1
ATOM 13300 C C . ALA F 2 381 ? 497.707 433.901 231.598 1.00 43.33 381 ALA D C 1
ATOM 13301 O O . ALA F 2 381 ? 497.209 433.441 232.592 1.00 43.33 381 ALA D O 1
ATOM 13303 N N . MET F 2 382 ? 498.000 435.195 231.464 1.00 41.45 382 MET D N 1
ATOM 13304 C CA . MET F 2 382 ? 497.657 436.164 232.498 1.00 41.45 382 MET D CA 1
ATOM 13305 C C . MET F 2 382 ? 496.738 437.241 231.978 1.00 41.45 382 MET D C 1
ATOM 13306 O O . MET F 2 382 ? 497.000 437.809 230.930 1.00 41.45 382 MET D O 1
ATOM 13311 N N . SER F 2 383 ? 495.664 437.531 232.699 1.00 56.64 383 SER D N 1
ATOM 13312 C CA . SER F 2 383 ? 494.681 438.505 232.247 1.00 56.64 383 SER D CA 1
ATOM 13313 C C . SER F 2 383 ? 495.064 439.947 232.515 1.00 56.64 383 SER D C 1
ATOM 13314 O O . SER F 2 383 ? 495.424 440.267 233.630 1.00 56.64 383 SER D O 1
ATOM 13317 N N . PRO F 2 384 ? 494.943 440.836 231.515 1.00 201.46 384 PRO D N 1
ATOM 13318 C CA . PRO F 2 384 ? 495.230 442.244 231.786 1.00 201.46 384 PRO D CA 1
ATOM 13319 C C . PRO F 2 384 ? 494.307 442.949 232.753 1.00 201.46 384 PRO D C 1
ATOM 13320 O O . PRO F 2 384 ? 494.774 443.801 233.491 1.00 201.46 384 PRO D O 1
ATOM 13324 N N . PHE F 2 385 ? 493.038 442.603 232.797 1.00 165.26 385 PHE D N 1
ATOM 13325 C CA . PHE F 2 385 ? 492.059 443.383 233.576 1.00 165.26 385 PHE D CA 1
ATOM 13326 C C . PHE F 2 385 ? 492.196 443.559 235.100 1.00 165.26 385 PHE D C 1
ATOM 13327 O O . PHE F 2 385 ? 491.814 444.596 235.596 1.00 165.26 385 PHE D O 1
ATOM 13335 N N . PHE F 2 386 ? 492.664 442.565 235.846 1.00 86.08 386 PHE D N 1
ATOM 13336 C CA . PHE F 2 386 ? 492.747 442.645 237.326 1.00 86.08 386 PHE D CA 1
ATOM 13337 C C . PHE F 2 386 ? 493.970 443.419 237.861 1.00 86.08 386 PHE D C 1
ATOM 13338 O O . PHE F 2 386 ? 494.981 443.488 237.176 1.00 86.08 386 PHE D O 1
ATOM 13346 N N . ASN F 2 387 ? 493.891 443.990 239.069 1.00 53.77 387 ASN D N 1
ATOM 13347 C CA . ASN F 2 387 ? 494.987 444.818 239.640 1.00 53.77 387 ASN D CA 1
ATOM 13348 C C . ASN F 2 387 ? 496.283 444.096 240.029 1.00 53.77 387 ASN D C 1
ATOM 13349 O O . ASN F 2 387 ? 496.213 443.026 240.621 1.00 53.77 387 ASN D O 1
ATOM 13354 N N . LYS F 2 388 ? 497.457 444.680 239.736 1.00 81.62 388 LYS D N 1
ATOM 13355 C CA . LYS F 2 388 ? 498.761 444.085 240.081 1.00 81.62 388 LYS D CA 1
ATOM 13356 C C . LYS F 2 388 ? 499.736 445.191 240.410 1.00 81.62 388 LYS D C 1
ATOM 13357 O O . LYS F 2 388 ? 499.598 446.269 239.869 1.00 81.62 388 LYS D O 1
ATOM 13363 N N . ILE F 2 389 ? 500.710 444.955 241.285 1.00 113.57 389 ILE D N 1
ATOM 13364 C CA . ILE F 2 389 ? 501.719 445.954 241.650 1.00 113.57 389 ILE D CA 1
ATOM 13365 C C . ILE F 2 389 ? 503.033 445.221 241.733 1.00 113.57 389 ILE D C 1
ATOM 13366 O O . ILE F 2 389 ? 503.029 444.092 242.162 1.00 113.57 389 ILE D O 1
ATOM 13371 N N . LEU F 2 390 ? 504.143 445.837 241.331 1.00 55.29 390 LEU D N 1
ATOM 13372 C CA . LEU F 2 390 ? 505.463 445.224 241.450 1.00 55.29 390 LEU D CA 1
ATOM 13373 C C . LEU F 2 390 ? 506.309 446.154 242.250 1.00 55.29 390 LEU D C 1
ATOM 13374 O O . LEU F 2 390 ? 506.334 447.334 241.951 1.00 55.29 390 LEU D O 1
ATOM 13379 N N . ILE F 2 391 ? 507.004 445.646 243.260 1.00 97.14 391 ILE D N 1
ATOM 13380 C CA . ILE F 2 391 ? 507.888 446.448 244.080 1.00 97.14 391 ILE D CA 1
ATOM 13381 C C . ILE F 2 391 ? 509.184 445.780 243.767 1.00 97.14 391 ILE D C 1
ATOM 13382 O O . ILE F 2 391 ? 509.277 444.575 243.943 1.00 97.14 391 ILE D O 1
ATOM 13387 N N . THR F 2 392 ? 510.187 446.502 243.267 1.00 151.28 392 THR D N 1
ATOM 13388 C CA . THR F 2 392 ? 511.429 445.876 242.826 1.00 151.28 392 THR D CA 1
ATOM 13389 C C . THR F 2 392 ? 512.617 446.684 243.260 1.00 151.28 392 THR D C 1
ATOM 13390 O O . THR F 2 392 ? 512.456 447.823 243.623 1.00 151.28 392 THR D O 1
ATOM 13394 N N . GLU F 2 393 ? 513.822 446.125 243.219 1.00 288.77 393 GLU D N 1
ATOM 13395 C CA . GLU F 2 393 ? 514.975 446.846 243.742 1.00 288.77 393 GLU D CA 1
ATOM 13396 C C . GLU F 2 393 ? 515.195 448.117 242.956 1.00 288.77 393 GLU D C 1
ATOM 13397 O O . GLU F 2 393 ? 515.113 448.106 241.730 1.00 288.77 393 GLU D O 1
ATOM 13403 N N . ALA F 2 394 ? 515.491 449.214 243.649 1.00 192.25 394 ALA D N 1
ATOM 13404 C CA . ALA F 2 394 ? 515.735 450.482 242.985 1.00 192.25 394 ALA D CA 1
ATOM 13405 C C . ALA F 2 394 ? 516.882 450.371 241.990 1.00 192.25 394 ALA D C 1
ATOM 13406 O O . ALA F 2 394 ? 517.936 449.841 242.333 1.00 192.25 394 ALA D O 1
ATOM 13408 N N . PRO F 2 395 ? 516.697 450.877 240.755 1.00 161.17 395 PRO D N 1
ATOM 13409 C CA . PRO F 2 395 ? 517.843 450.861 239.842 1.00 161.17 395 PRO D CA 1
ATOM 13410 C C . PRO F 2 395 ? 519.021 451.637 240.415 1.00 161.17 395 PRO D C 1
ATOM 13411 O O . PRO F 2 395 ? 518.805 452.640 241.096 1.00 161.17 395 PRO D O 1
ATOM 13415 N N . GLY G 1 6 ? 488.618 475.900 299.876 1.00 30.00 6 GLY F N 1
ATOM 13416 C CA . GLY G 1 6 ? 489.204 474.579 299.897 1.00 30.00 6 GLY F CA 1
ATOM 13417 C C . GLY G 1 6 ? 488.942 473.836 298.613 1.00 30.00 6 GLY F C 1
ATOM 13418 O O . GLY G 1 6 ? 488.054 472.995 298.563 1.00 30.00 6 GLY F O 1
ATOM 13419 N N . ASN G 1 7 ? 489.721 474.120 297.580 1.00 30.00 7 ASN F N 1
ATOM 13420 C CA . ASN G 1 7 ? 489.525 473.479 296.288 1.00 30.00 7 ASN F CA 1
ATOM 13421 C C . ASN G 1 7 ? 489.923 472.013 296.368 1.00 30.00 7 ASN F C 1
ATOM 13422 O O . ASN G 1 7 ? 490.711 471.654 297.235 1.00 30.00 7 ASN F O 1
ATOM 13427 N N . GLU G 1 8 ? 489.341 471.157 295.528 1.00 30.00 8 GLU F N 1
ATOM 13428 C CA . GLU G 1 8 ? 489.731 469.744 295.471 1.00 30.00 8 GLU F CA 1
ATOM 13429 C C . GLU G 1 8 ? 489.778 469.282 294.026 1.00 30.00 8 GLU F C 1
ATOM 13430 O O . GLU G 1 8 ? 488.842 469.541 293.296 1.00 30.00 8 GLU F O 1
ATOM 13436 N N . MET G 1 9 ? 490.796 468.523 293.633 1.00 30.00 9 MET F N 1
ATOM 13437 C CA . MET G 1 9 ? 490.961 468.129 292.225 1.00 30.00 9 MET F CA 1
ATOM 13438 C C . MET G 1 9 ? 489.927 467.130 291.744 1.00 30.00 9 MET F C 1
ATOM 13439 O O . MET G 1 9 ? 489.325 466.439 292.559 1.00 30.00 9 MET F O 1
ATOM 13444 N N . ARG G 1 10 ? 489.716 467.057 290.429 1.00 30.00 10 ARG F N 1
ATOM 13445 C CA . ARG G 1 10 ? 488.730 466.160 289.824 1.00 30.00 10 ARG F CA 1
ATOM 13446 C C . ARG G 1 10 ? 489.518 465.416 288.798 1.00 30.00 10 ARG F C 1
ATOM 13447 O O . ARG G 1 10 ? 490.630 465.822 288.492 1.00 30.00 10 ARG F O 1
ATOM 13455 N N . GLY G 1 11 ? 489.001 464.317 288.270 1.00 30.00 11 GLY F N 1
ATOM 13456 C CA . GLY G 1 11 ? 489.817 463.494 287.394 1.00 30.00 11 GLY F CA 1
ATOM 13457 C C . GLY G 1 11 ? 490.397 464.016 286.099 1.00 30.00 11 GLY F C 1
ATOM 13458 O O . GLY G 1 11 ? 491.569 463.862 285.904 1.00 30.00 11 GLY F O 1
ATOM 13459 N N . MET G 1 12 ? 489.656 464.669 285.237 1.00 30.00 12 MET F N 1
ATOM 13460 C CA . MET G 1 12 ? 490.251 465.261 284.037 1.00 30.00 12 MET F CA 1
ATOM 13461 C C . MET G 1 12 ? 490.899 464.287 283.048 1.00 30.00 12 MET F C 1
ATOM 13462 O O . MET G 1 12 ? 491.773 464.690 282.300 1.00 30.00 12 MET F O 1
ATOM 13467 N N . THR G 1 13 ? 490.500 463.021 283.033 1.00 30.00 13 THR F N 1
ATOM 13468 C CA . THR G 1 13 ? 490.982 462.077 282.020 1.00 30.00 13 THR F CA 1
ATOM 13469 C C . THR G 1 13 ? 489.964 460.944 281.894 1.00 30.00 13 THR F C 1
ATOM 13470 O O . THR G 1 13 ? 489.511 460.426 282.907 1.00 30.00 13 THR F O 1
ATOM 13474 N N . HIS G 1 14 ? 489.632 460.534 280.668 1.00 30.00 14 HIS F N 1
ATOM 13475 C CA . HIS G 1 14 ? 488.642 459.465 280.450 1.00 30.00 14 HIS F CA 1
ATOM 13476 C C . HIS G 1 14 ? 489.085 458.125 280.983 1.00 30.00 14 HIS F C 1
ATOM 13477 O O . HIS G 1 14 ? 488.288 457.424 281.592 1.00 30.00 14 HIS F O 1
ATOM 13484 N N . ALA G 1 15 ? 490.337 457.754 280.748 1.00 30.00 15 ALA F N 1
ATOM 13485 C CA . ALA G 1 15 ? 490.886 456.514 281.281 1.00 30.00 15 ALA F CA 1
ATOM 13486 C C . ALA G 1 15 ? 492.351 456.735 281.573 1.00 30.00 15 ALA F C 1
ATOM 13487 O O . ALA G 1 15 ? 493.033 457.374 280.787 1.00 30.00 15 ALA F O 1
ATOM 13489 N N . ASN G 1 16 ? 492.851 456.188 282.672 1.00 30.00 16 ASN F N 1
ATOM 13490 C CA . ASN G 1 16 ? 494.259 456.325 283.018 1.00 30.00 16 ASN F CA 1
ATOM 13491 C C . ASN G 1 16 ? 494.719 455.120 283.793 1.00 30.00 16 ASN F C 1
ATOM 13492 O O . ASN G 1 16 ? 493.895 454.426 284.379 1.00 30.00 16 ASN F O 1
ATOM 13497 N N . TYR G 1 17 ? 496.019 454.837 283.785 1.00 30.00 17 TYR F N 1
ATOM 13498 C CA . TYR G 1 17 ? 496.544 453.764 284.626 1.00 30.00 17 TYR F CA 1
ATOM 13499 C C . TYR G 1 17 ? 496.530 454.342 286.018 1.00 30.00 17 TYR F C 1
ATOM 13500 O O . TYR G 1 17 ? 496.610 455.550 286.176 1.00 30.00 17 TYR F O 1
ATOM 13509 N N . GLU G 1 18 ? 496.474 453.519 287.038 1.00 30.00 18 GLU F N 1
ATOM 13510 C CA . GLU G 1 18 ? 496.302 454.049 288.386 1.00 30.00 18 GLU F CA 1
ATOM 13511 C C . GLU G 1 18 ? 497.505 454.851 288.853 1.00 30.00 18 GLU F C 1
ATOM 13512 O O . GLU G 1 18 ? 498.591 454.660 288.329 1.00 30.00 18 GLU F O 1
ATOM 13518 N N . ASP G 1 19 ? 497.309 455.774 289.800 1.00 30.00 19 ASP F N 1
ATOM 13519 C CA . ASP G 1 19 ? 498.401 456.608 290.332 1.00 30.00 19 ASP F CA 1
ATOM 13520 C C . ASP G 1 19 ? 498.982 456.085 291.625 1.00 30.00 19 ASP F C 1
ATOM 13521 O O . ASP G 1 19 ? 499.737 456.782 292.287 1.00 30.00 19 ASP F O 1
ATOM 13526 N N . SER G 1 20 ? 498.630 454.871 292.015 1.00 30.00 20 SER F N 1
ATOM 13527 C CA . SER G 1 20 ? 499.218 454.281 293.194 1.00 30.00 20 SER F CA 1
ATOM 13528 C C . SER G 1 20 ? 500.662 454.139 292.830 1.00 30.00 20 SER F C 1
ATOM 13529 O O . SER G 1 20 ? 500.942 454.028 291.643 1.00 30.00 20 SER F O 1
ATOM 13532 N N . ARG G 1 21 ? 501.568 454.191 293.794 1.00 30.00 21 ARG F N 1
ATOM 13533 C CA . ARG G 1 21 ? 503.022 454.081 293.586 1.00 30.00 21 ARG F CA 1
ATOM 13534 C C . ARG G 1 21 ? 503.655 455.442 293.534 1.00 30.00 21 ARG F C 1
ATOM 13535 O O . ARG G 1 21 ? 504.868 455.531 293.675 1.00 30.00 21 ARG F O 1
ATOM 13543 N N . LEU G 1 22 ? 502.879 456.499 293.338 1.00 30.00 22 LEU F N 1
ATOM 13544 C CA . LEU G 1 22 ? 503.406 457.860 293.451 1.00 30.00 22 LEU F CA 1
ATOM 13545 C C . LEU G 1 22 ? 502.805 458.478 294.710 1.00 30.00 22 LEU F C 1
ATOM 13546 O O . LEU G 1 22 ? 503.003 459.665 294.937 1.00 30.00 22 LEU F O 1
ATOM 13551 N N . ASN G 1 23 ? 502.107 457.695 295.538 1.00 30.00 23 ASN F N 1
ATOM 13552 C CA . ASN G 1 23 ? 501.422 458.210 296.723 1.00 30.00 23 ASN F CA 1
ATOM 13553 C C . ASN G 1 23 ? 502.152 457.812 297.996 1.00 30.00 23 ASN F C 1
ATOM 13554 O O . ASN G 1 23 ? 502.501 456.647 298.151 1.00 30.00 23 ASN F O 1
ATOM 13559 N N . LYS G 1 24 ? 502.388 458.762 298.901 1.00 30.00 24 LYS F N 1
ATOM 13560 C CA . LYS G 1 24 ? 503.070 458.511 300.176 1.00 30.00 24 LYS F CA 1
ATOM 13561 C C . LYS G 1 24 ? 502.071 458.552 301.326 1.00 30.00 24 LYS F C 1
ATOM 13562 O O . LYS G 1 24 ? 502.426 458.859 302.448 1.00 30.00 24 LYS F O 1
ATOM 13568 N N . SER G 1 25 ? 500.808 458.295 301.046 1.00 30.00 25 SER F N 1
ATOM 13569 C CA . SER G 1 25 ? 499.803 458.307 302.078 1.00 30.00 25 SER F CA 1
ATOM 13570 C C . SER G 1 25 ? 500.098 457.258 303.108 1.00 30.00 25 SER F C 1
ATOM 13571 O O . SER G 1 25 ? 499.936 457.501 304.291 1.00 30.00 25 SER F O 1
ATOM 13574 N N . ARG G 1 26 ? 500.511 456.078 302.685 1.00 30.00 26 ARG F N 1
ATOM 13575 C CA . ARG G 1 26 ? 500.883 455.051 303.643 1.00 30.00 26 ARG F CA 1
ATOM 13576 C C . ARG G 1 26 ? 502.109 455.410 304.457 1.00 30.00 26 ARG F C 1
ATOM 13577 O O . ARG G 1 26 ? 502.152 455.133 305.644 1.00 30.00 26 ARG F O 1
ATOM 13585 N N . GLU G 1 27 ? 503.118 455.993 303.829 1.00 30.00 27 GLU F N 1
ATOM 13586 C CA . GLU G 1 27 ? 504.318 456.422 304.556 1.00 30.00 27 GLU F CA 1
ATOM 13587 C C . GLU G 1 27 ? 504.128 457.550 305.569 1.00 30.00 27 GLU F C 1
ATOM 13588 O O . GLU G 1 27 ? 504.612 457.423 306.683 1.00 30.00 27 GLU F O 1
ATOM 13594 N N . LEU G 1 28 ? 503.430 458.631 305.210 1.00 30.00 28 LEU F N 1
ATOM 13595 C CA . LEU G 1 28 ? 503.191 459.771 306.095 1.00 30.00 28 LEU F CA 1
ATOM 13596 C C . LEU G 1 28 ? 501.751 460.126 305.896 1.00 30.00 28 LEU F C 1
ATOM 13597 O O . LEU G 1 28 ? 501.264 460.043 304.783 1.00 30.00 28 LEU F O 1
ATOM 13602 N N . ASN G 1 29 ? 501.064 460.557 306.940 1.00 30.00 29 ASN F N 1
ATOM 13603 C CA . ASN G 1 29 ? 499.648 460.854 306.855 1.00 30.00 29 ASN F CA 1
ATOM 13604 C C . ASN G 1 29 ? 499.359 461.851 307.962 1.00 30.00 29 ASN F C 1
ATOM 13605 O O . ASN G 1 29 ? 500.191 462.065 308.820 1.00 30.00 29 ASN F O 1
ATOM 13610 N N . ALA G 1 30 ? 498.202 462.481 307.944 1.00 30.00 30 ALA F N 1
ATOM 13611 C CA . ALA G 1 30 ? 497.826 463.453 308.969 1.00 30.00 30 ALA F CA 1
ATOM 13612 C C . ALA G 1 30 ? 497.749 462.805 310.313 1.00 30.00 30 ALA F C 1
ATOM 13613 O O . ALA G 1 30 ? 497.976 463.462 311.320 1.00 30.00 30 ALA F O 1
ATOM 13615 N N . ASN G 1 31 ? 497.401 461.529 310.341 1.00 30.00 31 ASN F N 1
ATOM 13616 C CA . ASN G 1 31 ? 497.293 460.768 311.573 1.00 30.00 31 ASN F CA 1
ATOM 13617 C C . ASN G 1 31 ? 498.739 460.405 311.830 1.00 30.00 31 ASN F C 1
ATOM 13618 O O . ASN G 1 31 ? 499.612 461.175 311.479 1.00 30.00 31 ASN F O 1
ATOM 13623 N N . MET G 1 32 ? 499.054 459.303 312.475 1.00 30.00 32 MET F N 1
ATOM 13624 C CA . MET G 1 32 ? 500.446 459.042 312.758 1.00 30.00 32 MET F CA 1
ATOM 13625 C C . MET G 1 32 ? 500.976 460.212 313.565 1.00 30.00 32 MET F C 1
ATOM 13626 O O . MET G 1 32 ? 502.060 460.710 313.272 1.00 30.00 32 MET F O 1
ATOM 13631 N N . SER G 1 33 ? 500.217 460.665 314.566 1.00 30.00 33 SER F N 1
ATOM 13632 C CA . SER G 1 33 ? 500.614 461.805 315.403 1.00 30.00 33 SER F CA 1
ATOM 13633 C C . SER G 1 33 ? 500.483 461.496 316.883 1.00 30.00 33 SER F C 1
ATOM 13634 O O . SER G 1 33 ? 499.707 460.625 317.259 1.00 30.00 33 SER F O 1
ATOM 13637 N N . ILE G 1 34 ? 501.216 462.216 317.729 1.00 30.00 34 ILE F N 1
ATOM 13638 C CA . ILE G 1 34 ? 501.202 461.964 319.175 1.00 30.00 34 ILE F CA 1
ATOM 13639 C C . ILE G 1 34 ? 499.842 462.223 319.780 1.00 30.00 34 ILE F C 1
ATOM 13640 O O . ILE G 1 34 ? 499.111 463.083 319.307 1.00 30.00 34 ILE F O 1
ATOM 13645 N N . GLY G 1 35 ? 499.488 461.477 320.818 1.00 30.00 35 GLY F N 1
ATOM 13646 C CA . GLY G 1 35 ? 498.182 461.621 321.434 1.00 30.00 35 GLY F CA 1
ATOM 13647 C C . GLY G 1 35 ? 498.192 462.620 322.560 1.00 30.00 35 GLY F C 1
ATOM 13648 O O . GLY G 1 35 ? 498.827 462.388 323.580 1.00 30.00 35 GLY F O 1
ATOM 13649 N N . THR G 1 36 ? 497.463 463.722 322.445 1.00 30.00 36 THR F N 1
ATOM 13650 C CA . THR G 1 36 ? 497.371 464.648 323.550 1.00 30.00 36 THR F CA 1
ATOM 13651 C C . THR G 1 36 ? 496.634 464.028 324.728 1.00 30.00 36 THR F C 1
ATOM 13652 O O . THR G 1 36 ? 497.079 464.140 325.865 1.00 30.00 36 THR F O 1
ATOM 13656 N N . SER G 1 37 ? 495.516 463.346 324.486 1.00 30.00 37 SER F N 1
ATOM 13657 C CA . SER G 1 37 ? 494.663 462.866 325.589 1.00 30.00 37 SER F CA 1
ATOM 13658 C C . SER G 1 37 ? 495.042 461.689 326.464 1.00 30.00 37 SER F C 1
ATOM 13659 O O . SER G 1 37 ? 494.716 460.555 326.130 1.00 30.00 37 SER F O 1
ATOM 13662 N N . LYS G 1 38 ? 495.729 461.931 327.572 1.00 30.00 38 LYS F N 1
ATOM 13663 C CA . LYS G 1 38 ? 496.001 460.874 328.540 1.00 30.00 38 LYS F CA 1
ATOM 13664 C C . LYS G 1 38 ? 496.196 461.624 329.855 1.00 30.00 38 LYS F C 1
ATOM 13665 O O . LYS G 1 38 ? 496.686 462.747 329.818 1.00 30.00 38 LYS F O 1
ATOM 13671 N N . SER G 1 39 ? 495.851 461.039 331.002 1.00 30.00 39 SER F N 1
ATOM 13672 C CA . SER G 1 39 ? 495.933 461.754 332.283 1.00 30.00 39 SER F CA 1
ATOM 13673 C C . SER G 1 39 ? 497.166 461.348 333.081 1.00 30.00 39 SER F C 1
ATOM 13674 O O . SER G 1 39 ? 497.801 460.360 332.736 1.00 30.00 39 SER F O 1
ATOM 13677 N N . GLU G 1 40 ? 497.514 462.082 334.146 1.00 30.00 40 GLU F N 1
ATOM 13678 C CA . GLU G 1 40 ? 498.741 461.793 334.882 1.00 30.00 40 GLU F CA 1
ATOM 13679 C C . GLU G 1 40 ? 498.787 460.411 335.478 1.00 30.00 40 GLU F C 1
ATOM 13680 O O . GLU G 1 40 ? 497.757 459.825 335.782 1.00 30.00 40 GLU F O 1
ATOM 13686 N N . ASP G 1 41 ? 499.992 459.881 335.635 1.00 30.00 41 ASP F N 1
ATOM 13687 C CA . ASP G 1 41 ? 500.181 458.565 336.221 1.00 30.00 41 ASP F CA 1
ATOM 13688 C C . ASP G 1 41 ? 499.873 458.759 337.671 1.00 30.00 41 ASP F C 1
ATOM 13689 O O . ASP G 1 41 ? 499.773 459.886 338.124 1.00 30.00 41 ASP F O 1
ATOM 13694 N N . GLU G 1 42 ? 499.772 457.694 338.436 1.00 30.00 42 GLU F N 1
ATOM 13695 C CA . GLU G 1 42 ? 499.366 457.829 339.816 1.00 30.00 42 GLU F CA 1
ATOM 13696 C C . GLU G 1 42 ? 500.298 458.788 340.525 1.00 30.00 42 GLU F C 1
ATOM 13697 O O . GLU G 1 42 ? 499.849 459.565 341.357 1.00 30.00 42 GLU F O 1
ATOM 13703 N N . TYR G 1 43 ? 501.583 458.755 340.219 1.00 30.00 43 TYR F N 1
ATOM 13704 C CA . TYR G 1 43 ? 502.514 459.620 340.916 1.00 30.00 43 TYR F CA 1
ATOM 13705 C C . TYR G 1 43 ? 502.186 461.057 340.664 1.00 30.00 43 TYR F C 1
ATOM 13706 O O . TYR G 1 43 ? 502.188 461.863 341.579 1.00 30.00 43 TYR F O 1
ATOM 13715 N N . GLY G 1 44 ? 501.885 461.391 339.428 1.00 30.00 44 GLY F N 1
ATOM 13716 C CA . GLY G 1 44 ? 501.608 462.764 339.091 1.00 30.00 44 GLY F CA 1
ATOM 13717 C C . GLY G 1 44 ? 500.390 463.294 339.780 1.00 30.00 44 GLY F C 1
ATOM 13718 O O . GLY G 1 44 ? 500.414 464.383 340.302 1.00 30.00 44 GLY F O 1
ATOM 13719 N N . ARG G 1 45 ? 499.333 462.513 339.817 1.00 30.00 45 ARG F N 1
ATOM 13720 C CA . ARG G 1 45 ? 498.117 462.994 340.412 1.00 30.00 45 ARG F CA 1
ATOM 13721 C C . ARG G 1 45 ? 498.401 463.279 341.867 1.00 30.00 45 ARG F C 1
ATOM 13722 O O . ARG G 1 45 ? 497.917 464.260 342.406 1.00 30.00 45 ARG F O 1
ATOM 13730 N N . GLN G 1 46 ? 499.171 462.414 342.517 1.00 121.67 46 GLN F N 1
ATOM 13731 C CA . GLN G 1 46 ? 499.489 462.593 343.936 1.00 121.67 46 GLN F CA 1
ATOM 13732 C C . GLN G 1 46 ? 500.311 463.848 344.194 1.00 121.67 46 GLN F C 1
ATOM 13733 O O . GLN G 1 46 ? 500.138 464.497 345.207 1.00 121.67 46 GLN F O 1
ATOM 13739 N N . VAL G 1 47 ? 501.236 464.182 343.315 1.00 60.52 47 VAL F N 1
ATOM 13740 C CA . VAL G 1 47 ? 501.985 465.419 343.483 1.00 60.52 47 VAL F CA 1
ATOM 13741 C C . VAL G 1 47 ? 501.022 466.599 343.419 1.00 60.52 47 VAL F C 1
ATOM 13742 O O . VAL G 1 47 ? 501.104 467.500 344.245 1.00 60.52 47 VAL F O 1
ATOM 13746 N N . HIS G 1 48 ? 500.088 466.596 342.471 1.00 161.22 48 HIS F N 1
ATOM 13747 C CA . HIS G 1 48 ? 499.190 467.736 342.309 1.00 161.22 48 HIS F CA 1
ATOM 13748 C C . HIS G 1 48 ? 498.322 467.930 343.529 1.00 161.22 48 HIS F C 1
ATOM 13749 O O . HIS G 1 48 ? 498.173 469.054 343.988 1.00 161.22 48 HIS F O 1
ATOM 13756 N N . SER G 1 49 ? 497.741 466.866 344.057 1.00 30.00 49 SER F N 1
ATOM 13757 C CA . SER G 1 49 ? 496.959 466.939 345.288 1.00 30.00 49 SER F CA 1
ATOM 13758 C C . SER G 1 49 ? 497.343 465.672 345.974 1.00 30.00 49 SER F C 1
ATOM 13759 O O . SER G 1 49 ? 497.287 464.644 345.322 1.00 30.00 49 SER F O 1
ATOM 13762 N N . LEU G 1 50 ? 497.667 465.677 347.265 1.00 30.00 50 LEU F N 1
ATOM 13763 C CA . LEU G 1 50 ? 498.172 464.450 347.899 1.00 30.00 50 LEU F CA 1
ATOM 13764 C C . LEU G 1 50 ? 496.995 463.573 348.267 1.00 30.00 50 LEU F C 1
ATOM 13765 O O . LEU G 1 50 ? 496.704 463.367 349.443 1.00 30.00 50 LEU F O 1
ATOM 13770 N N . THR G 1 51 ? 496.326 463.034 347.257 1.00 30.00 51 THR F N 1
ATOM 13771 C CA . THR G 1 51 ? 495.137 462.239 347.473 1.00 30.00 51 THR F CA 1
ATOM 13772 C C . THR G 1 51 ? 495.359 460.950 348.187 1.00 30.00 51 THR F C 1
ATOM 13773 O O . THR G 1 51 ? 494.588 460.609 349.075 1.00 30.00 51 THR F O 1
ATOM 13777 N N . LYS G 1 52 ? 496.416 460.233 347.835 1.00 30.00 52 LYS F N 1
ATOM 13778 C CA . LYS G 1 52 ? 496.614 458.917 348.423 1.00 30.00 52 LYS F CA 1
ATOM 13779 C C . LYS G 1 52 ? 497.333 459.112 349.716 1.00 30.00 52 LYS F C 1
ATOM 13780 O O . LYS G 1 52 ? 498.549 459.301 349.718 1.00 30.00 52 LYS F O 1
ATOM 13786 N N . GLN G 1 53 ? 496.600 459.080 350.818 1.00 30.00 53 GLN F N 1
ATOM 13787 C CA . GLN G 1 53 ? 497.221 459.172 352.123 1.00 30.00 53 GLN F CA 1
ATOM 13788 C C . GLN G 1 53 ? 497.326 457.770 352.713 1.00 30.00 53 GLN F C 1
ATOM 13789 O O . GLN G 1 53 ? 497.794 457.604 353.835 1.00 30.00 53 GLN F O 1
ATOM 13795 N N . SER G 1 54 ? 496.906 456.758 351.963 1.00 30.00 54 SER F N 1
ATOM 13796 C CA . SER G 1 54 ? 496.879 455.383 352.469 1.00 30.00 54 SER F CA 1
ATOM 13797 C C . SER G 1 54 ? 498.150 454.630 352.785 1.00 30.00 54 SER F C 1
ATOM 13798 O O . SER G 1 54 ? 498.211 454.000 353.836 1.00 30.00 54 SER F O 1
ATOM 13801 N N . TYR G 1 55 ? 499.166 454.699 351.930 1.00 30.00 55 TYR F N 1
ATOM 13802 C CA . TYR G 1 55 ? 500.355 453.849 352.098 1.00 30.00 55 TYR F CA 1
ATOM 13803 C C . TYR G 1 55 ? 501.674 454.528 352.370 1.00 30.00 55 TYR F C 1
ATOM 13804 O O . TYR G 1 55 ? 502.004 455.495 351.697 1.00 30.00 55 TYR F O 1
ATOM 13813 N N . SER G 1 56 ? 502.400 454.085 353.389 1.00 30.00 56 SER F N 1
ATOM 13814 C CA . SER G 1 56 ? 503.749 454.579 353.637 1.00 30.00 56 SER F CA 1
ATOM 13815 C C . SER G 1 56 ? 504.523 453.293 353.935 1.00 30.00 56 SER F C 1
ATOM 13816 O O . SER G 1 56 ? 504.128 452.554 354.829 1.00 30.00 56 SER F O 1
ATOM 13819 N N . ASP G 1 57 ? 505.613 453.013 353.228 1.00 30.00 57 ASP F N 1
ATOM 13820 C CA . ASP G 1 57 ? 506.315 451.727 353.392 1.00 30.00 57 ASP F CA 1
ATOM 13821 C C . ASP G 1 57 ? 506.937 451.483 354.756 1.00 30.00 57 ASP F C 1
ATOM 13822 O O . ASP G 1 57 ? 506.932 450.359 355.246 1.00 30.00 57 ASP F O 1
ATOM 13827 N N . ASP G 1 58 ? 507.505 452.514 355.360 1.00 30.00 58 ASP F N 1
ATOM 13828 C CA . ASP G 1 58 ? 508.197 452.343 356.639 1.00 30.00 58 ASP F CA 1
ATOM 13829 C C . ASP G 1 58 ? 507.240 452.002 357.743 1.00 30.00 58 ASP F C 1
ATOM 13830 O O . ASP G 1 58 ? 506.120 452.509 357.773 1.00 30.00 58 ASP F O 1
ATOM 13835 N N . SER G 1 59 ? 507.675 451.168 358.668 1.00 30.00 59 SER F N 1
ATOM 13836 C CA . SER G 1 59 ? 506.861 450.851 359.828 1.00 30.00 59 SER F CA 1
ATOM 13837 C C . SER G 1 59 ? 506.932 451.963 360.861 1.00 30.00 59 SER F C 1
ATOM 13838 O O . SER G 1 59 ? 507.824 452.802 360.801 1.00 30.00 59 SER F O 1
ATOM 13841 N N . VAL G 1 60 ? 505.998 451.994 361.804 1.00 30.00 60 VAL F N 1
ATOM 13842 C CA . VAL G 1 60 ? 506.074 452.971 362.889 1.00 30.00 60 VAL F CA 1
ATOM 13843 C C . VAL G 1 60 ? 507.444 452.823 363.541 1.00 30.00 60 VAL F C 1
ATOM 13844 O O . VAL G 1 60 ? 507.862 451.721 363.895 1.00 30.00 60 VAL F O 1
ATOM 13848 N N . ASN H 1 31 ? 474.470 509.869 337.756 1.00 30.00 31 ASN E N 1
ATOM 13849 C CA . ASN H 1 31 ? 475.600 509.395 338.540 1.00 30.00 31 ASN E CA 1
ATOM 13850 C C . ASN H 1 31 ? 475.604 507.876 338.599 1.00 30.00 31 ASN E C 1
ATOM 13851 O O . ASN H 1 31 ? 475.671 507.287 339.675 1.00 30.00 31 ASN E O 1
ATOM 13856 N N . MET H 1 32 ? 475.539 507.244 337.437 1.00 30.00 32 MET E N 1
ATOM 13857 C CA . MET H 1 32 ? 475.557 505.788 337.366 1.00 30.00 32 MET E CA 1
ATOM 13858 C C . MET H 1 32 ? 476.983 505.267 337.474 1.00 30.00 32 MET E C 1
ATOM 13859 O O . MET H 1 32 ? 477.912 506.066 337.412 1.00 30.00 32 MET E O 1
ATOM 13864 N N . SER H 1 33 ? 477.168 503.954 337.640 1.00 30.00 33 SER E N 1
ATOM 13865 C CA . SER H 1 33 ? 478.499 503.360 337.858 1.00 30.00 33 SER E CA 1
ATOM 13866 C C . SER H 1 33 ? 478.867 502.243 336.896 1.00 30.00 33 SER E C 1
ATOM 13867 O O . SER H 1 33 ? 477.990 501.621 336.308 1.00 30.00 33 SER E O 1
ATOM 13870 N N . ILE H 1 34 ? 480.164 501.986 336.735 1.00 30.00 34 ILE E N 1
ATOM 13871 C CA . ILE H 1 34 ? 480.631 500.900 335.866 1.00 30.00 34 ILE E CA 1
ATOM 13872 C C . ILE H 1 34 ? 480.106 499.594 336.456 1.00 30.00 34 ILE E C 1
ATOM 13873 O O . ILE H 1 34 ? 480.192 499.390 337.663 1.00 30.00 34 ILE E O 1
ATOM 13878 N N . GLY H 1 35 ? 479.546 498.716 335.620 1.00 30.00 35 GLY E N 1
ATOM 13879 C CA . GLY H 1 35 ? 478.866 497.518 336.101 1.00 30.00 35 GLY E CA 1
ATOM 13880 C C . GLY H 1 35 ? 479.450 496.316 336.794 1.00 30.00 35 GLY E C 1
ATOM 13881 O O . GLY H 1 35 ? 478.736 495.329 336.935 1.00 30.00 35 GLY E O 1
ATOM 13882 N N . THR H 1 36 ? 480.676 496.362 337.307 1.00 30.00 36 THR E N 1
ATOM 13883 C CA . THR H 1 36 ? 481.224 495.257 338.113 1.00 30.00 36 THR E CA 1
ATOM 13884 C C . THR H 1 36 ? 481.418 493.910 337.428 1.00 30.00 36 THR E C 1
ATOM 13885 O O . THR H 1 36 ? 482.505 493.405 337.532 1.00 30.00 36 THR E O 1
ATOM 13889 N N . SER H 1 37 ? 480.398 493.271 336.848 1.00 30.00 37 SER E N 1
ATOM 13890 C CA . SER H 1 37 ? 480.573 492.031 336.051 1.00 30.00 37 SER E CA 1
ATOM 13891 C C . SER H 1 37 ? 479.604 491.518 334.997 1.00 30.00 37 SER E C 1
ATOM 13892 O O . SER H 1 37 ? 478.400 491.718 335.131 1.00 30.00 37 SER E O 1
ATOM 13895 N N . LYS H 1 38 ? 480.114 490.874 333.947 1.00 30.00 38 LYS E N 1
ATOM 13896 C CA . LYS H 1 38 ? 479.280 490.213 332.953 1.00 30.00 38 LYS E CA 1
ATOM 13897 C C . LYS H 1 38 ? 480.245 489.075 332.655 1.00 30.00 38 LYS E C 1
ATOM 13898 O O . LYS H 1 38 ? 481.398 489.202 333.045 1.00 30.00 38 LYS E O 1
ATOM 13904 N N . SER H 1 39 ? 479.850 487.972 332.021 1.00 30.00 39 SER E N 1
ATOM 13905 C CA . SER H 1 39 ? 480.847 486.918 331.755 1.00 30.00 39 SER E CA 1
ATOM 13906 C C . SER H 1 39 ? 481.758 487.253 330.565 1.00 30.00 39 SER E C 1
ATOM 13907 O O . SER H 1 39 ? 481.405 488.103 329.756 1.00 30.00 39 SER E O 1
ATOM 13910 N N . GLU H 1 40 ? 482.911 486.591 330.443 1.00 30.00 40 GLU E N 1
ATOM 13911 C CA . GLU H 1 40 ? 483.885 486.898 329.371 1.00 30.00 40 GLU E CA 1
ATOM 13912 C C . GLU H 1 40 ? 483.310 486.611 328.011 1.00 30.00 40 GLU E C 1
ATOM 13913 O O . GLU H 1 40 ? 482.456 485.801 327.914 1.00 30.00 40 GLU E O 1
ATOM 13919 N N . ASP H 1 41 ? 483.756 487.280 326.957 1.00 30.00 41 ASP E N 1
ATOM 13920 C CA . ASP H 1 41 ? 483.292 486.953 325.596 1.00 30.00 41 ASP E CA 1
ATOM 13921 C C . ASP H 1 41 ? 483.623 485.503 325.241 1.00 30.00 41 ASP E C 1
ATOM 13922 O O . ASP H 1 41 ? 484.386 484.871 325.951 1.00 30.00 41 ASP E O 1
ATOM 13927 N N . GLU H 1 42 ? 483.069 484.948 324.163 1.00 30.00 42 GLU E N 1
ATOM 13928 C CA . GLU H 1 42 ? 483.454 483.602 323.742 1.00 30.00 42 GLU E CA 1
ATOM 13929 C C . GLU H 1 42 ? 484.962 483.422 323.650 1.00 30.00 42 GLU E C 1
ATOM 13930 O O . GLU H 1 42 ? 485.454 482.346 323.934 1.00 30.00 42 GLU E O 1
ATOM 13936 N N . TYR H 1 43 ? 485.689 484.457 323.243 1.00 30.00 43 TYR E N 1
ATOM 13937 C CA . TYR H 1 43 ? 487.130 484.372 323.126 1.00 30.00 43 TYR E CA 1
ATOM 13938 C C . TYR H 1 43 ? 487.740 484.187 324.478 1.00 30.00 43 TYR E C 1
ATOM 13939 O O . TYR H 1 43 ? 488.657 483.398 324.641 1.00 30.00 43 TYR E O 1
ATOM 13948 N N . GLY H 1 44 ? 487.234 484.893 325.468 1.00 30.00 44 GLY E N 1
ATOM 13949 C CA . GLY H 1 44 ? 487.831 484.803 326.769 1.00 30.00 44 GLY E CA 1
ATOM 13950 C C . GLY H 1 44 ? 487.733 483.405 327.301 1.00 30.00 44 GLY E C 1
ATOM 13951 O O . GLY H 1 44 ? 488.721 482.856 327.755 1.00 30.00 44 GLY E O 1
ATOM 13952 N N . ARG H 1 45 ? 486.573 482.796 327.186 1.00 30.00 45 ARG E N 1
ATOM 13953 C CA . ARG H 1 45 ? 486.391 481.466 327.732 1.00 30.00 45 ARG E CA 1
ATOM 13954 C C . ARG H 1 45 ? 487.284 480.476 327.003 1.00 30.00 45 ARG E C 1
ATOM 13955 O O . ARG H 1 45 ? 487.865 479.602 327.630 1.00 30.00 45 ARG E O 1
ATOM 13963 N N . GLN H 1 46 ? 487.413 480.584 325.673 1.00 121.67 46 GLN E N 1
ATOM 13964 C CA . GLN H 1 46 ? 488.203 479.625 324.864 1.00 121.67 46 GLN E CA 1
ATOM 13965 C C . GLN H 1 46 ? 489.688 479.806 325.074 1.00 121.67 46 GLN E C 1
ATOM 13966 O O . GLN H 1 46 ? 490.449 478.908 324.813 1.00 121.67 46 GLN E O 1
ATOM 13972 N N . VAL H 1 47 ? 490.133 480.986 325.450 1.00 60.52 47 VAL E N 1
ATOM 13973 C CA . VAL H 1 47 ? 491.531 481.185 325.779 1.00 60.52 47 VAL E CA 1
ATOM 13974 C C . VAL H 1 47 ? 491.813 480.483 327.085 1.00 60.52 47 VAL E C 1
ATOM 13975 O O . VAL H 1 47 ? 492.803 479.771 327.201 1.00 60.52 47 VAL E O 1
ATOM 13979 N N . HIS H 1 48 ? 490.936 480.653 328.066 1.00 161.22 48 HIS E N 1
ATOM 13980 C CA . HIS H 1 48 ? 491.131 480.025 329.371 1.00 161.22 48 HIS E CA 1
ATOM 13981 C C . HIS H 1 48 ? 491.081 478.506 329.304 1.00 161.22 48 HIS E C 1
ATOM 13982 O O . HIS H 1 48 ? 491.895 477.850 329.942 1.00 161.22 48 HIS E O 1
ATOM 13989 N N . SER H 1 49 ? 490.141 477.944 328.549 1.00 30.00 49 SER E N 1
ATOM 13990 C CA . SER H 1 49 ? 489.968 476.486 328.486 1.00 30.00 49 SER E CA 1
ATOM 13991 C C . SER H 1 49 ? 490.548 475.758 327.284 1.00 30.00 49 SER E C 1
ATOM 13992 O O . SER H 1 49 ? 490.956 474.611 327.413 1.00 30.00 49 SER E O 1
ATOM 13995 N N . LEU H 1 50 ? 490.608 476.405 326.129 1.00 30.00 50 LEU E N 1
ATOM 13996 C CA . LEU H 1 50 ? 491.049 475.731 324.898 1.00 30.00 50 LEU E CA 1
ATOM 13997 C C . LEU H 1 50 ? 490.295 474.429 324.742 1.00 30.00 50 LEU E C 1
ATOM 13998 O O . LEU H 1 50 ? 490.894 473.353 324.732 1.00 30.00 50 LEU E O 1
ATOM 14003 N N . THR H 1 51 ? 488.967 474.518 324.676 1.00 30.00 51 THR E N 1
ATOM 14004 C CA . THR H 1 51 ? 488.153 473.329 324.451 1.00 30.00 51 THR E CA 1
ATOM 14005 C C . THR H 1 51 ? 488.254 473.115 322.966 1.00 30.00 51 THR E C 1
ATOM 14006 O O . THR H 1 51 ? 487.354 473.481 322.211 1.00 30.00 51 THR E O 1
ATOM 14010 N N . LYS H 1 52 ? 489.352 472.513 322.532 1.00 30.00 52 LYS E N 1
ATOM 14011 C CA . LYS H 1 52 ? 489.596 472.374 321.107 1.00 30.00 52 LYS E CA 1
ATOM 14012 C C . LYS H 1 52 ? 488.546 471.521 320.445 1.00 30.00 52 LYS E C 1
ATOM 14013 O O . LYS H 1 52 ? 488.170 470.482 320.984 1.00 30.00 52 LYS E O 1
ATOM 14019 N N . GLN H 1 53 ? 488.081 471.947 319.274 1.00 30.00 53 GLN E N 1
ATOM 14020 C CA . GLN H 1 53 ? 487.026 471.231 318.573 1.00 30.00 53 GLN E CA 1
ATOM 14021 C C . GLN H 1 53 ? 486.955 471.718 317.131 1.00 30.00 53 GLN E C 1
ATOM 14022 O O . GLN H 1 53 ? 486.086 471.309 316.361 1.00 30.00 53 GLN E O 1
#

Sequence (1740 aa):
GNEMRGMTHANYEDSRLNKSRELNANMSIGTSKSEDEYGRQVHSLTKQSYSDDSVGNEMRGMTHANYEDSRLNKSRELNANMSIGTSKSEDEYGRQVHSLTKQSYSDDSVIPTLIADSTKASLQDFNHDYGKQWTFGENWSNVNTMFETYVNKYLFPKINETLLIDIALGNRFNWLAKEQDFIGQYSEEYVIMDTIPIEMNLSKSEELMLKRNYPQMATRLYGSGIVKKQKFTLNNNDVRFNFQTLGDATNYALGVLRKKISDINVQEEKEIRAMMVDYAINQLQDSNRRTASSKEDLTERVFEAILNMQNNSAKYNEVHKASGGSVGQYTTVSKLSDIAILTTDSLKSYLLDTKIANTFQMAGIDFTDHIISFDDLGGVYKTTKDVTLANEDTINYLRAFGDYQAMIGDVIPTGSVFTFNVSDLKEFKGNIEEIKPQGELFAFIFDINALKYKRNTKGMLKEPFYNGEFDEVTHWIHYYSFKAMSPFFNKILITEAPIPTLIADSTKASLQDFNHDYGKQWTFGENWSNVNTMFETYVNKYLFPKINETLLIDIALGNRFNWLAKEQDFIGQYSEEYVIMDTIPIEMNLSKSEELMLKRNYPQMATRLYGSGIVKKQKFTLNNNDVRFNFQTLGDATNYALGVLRKKISDINVQEEKEIRAMMVDYAINQLQDSNRRTASSKEDLTERVFEAILNMQNNSAKYNEVHKASGGSVGQYTTVSKLSDIAILTTDSLKSYLLDTKIANTFQMAGIDFTDHIISFDDLGGVYKTTKDVTLANEDTINYLRAFGDYQAMIGDVIPTGSVFTFNVSDLKEFKGNIEEIKPQGELFAFIFDINALKYKRNTKGMLKEPFYNGEFDEVTHWIHYYSFKAMSPFFNKILITEAPIPTLIADSTKASLQDFNHDYGKQWTFGENWSNVNTMFETYVNKYLFPKINETLLIDIALGNRFNWLAKEQDFIGQYSEEYVIMDTIPIEMNLSKSEELMLKRNYPQMATRLYGSGIVKKQKFTLNNNDVRFNFQTLGDATNYALGVLRKKISDINVQEEKEIRAMMVDYAINQLQDSNRRTASSKEDLTERVFEAILNMQNNSAKYNEVHKASGGSVGQYTTVSKLSDIAILTTDSLKSYLLDTKIANTFQMAGIDFTDHIISFDDLGGVYKTTKDVTLANEDTINYLRAFGDYQAMIGDVIPTGSVFTFNVSDLKEFKGNIEEIKPQGELFAFIFDINALKYKRNTKGMLKEPFYNGEFDEVTHWIHYYSFKAMSPFFNKILITEAPIPTLIADSTKASLQDFNHDYGKQWTFGENWSNVNTMFETYVNKYLFPKINETLLIDIALGNRFNWLAKEQDFIGQYSEEYVIMDTIPIEMNLSKSEELMLKRNYPQMATRLYGSGIVKKQKFTLNNNDVRFNFQTLGDATNYALGVLRKKISDINVQEEKEIRAMMVDYAINQLQDSNRRTASSKEDLTERVFEAILNMQNNSAKYNEVHKASGGSVGQYTTVSKLSDIAILTTDSLKSYLLDTKIANTFQMAGIDFTDHIISFDDLGGVYKTTKDVTLANEDTINYLRAFGDYQAMIGDVIPTGSVFTFNVSDLKEFKGNIEEIKPQGELFAFIFDINALKYKRNTKGMLKEPFYNGEFDEVTHWIHYYSFKAMSPFFNKILITEAPGNEMRGMTHANYEDSRLNKSRELNANMSIGTSKSEDEYGRQVHSLTKQSYSDDSVNMSIGTSKSEDEYGRQVHSLTKQ